Protein 1TWI (pdb70)

Radius of gyration: 49.07 Å; Cα contacts (8 Å, |Δi|>4): 4282; chains: 4; bounding box: 82×166×76 Å

Secondary structure (DSSP, 8-state):
-TT-TTEEEETTEEEETTEEHHHHHHHH-SSEEEEEHHHHHHHHHHHHHHHHHHHHHHS--EEEEEEGGG---HHHHHHHHHTT-EEEE-SHHHHHHHHHTT--GGGEEE--SS--HHHHHHHHHTT-SEEEE-SHHHHHHHHHHHHHHT--EEEEEEEE----TTT-HHHHHHHHHSS-SEESTTSHHHHHHHHHHH-SSEEEEEEE----SSB--SHHHHHHHHHHHHHHHHHHHTT---SEEE----B---SSSSS----HHHHHHHHHHHHHTTTTTS---EEEE--SHHHHGGGEEEEEEEEEEEE-SS-EEEEES--TTT--HHHHH-----EEESB--S-EEEEEEE-SSS-TT-EEEEEEEEE---TT-EEEEE--SSSSGGG-B-TTT-PPPEEEEEETTEEEEEEPPP-HHHHTTTB---GGG-/-TT-TTEEEETTEEEETTEEHHHHHHHH-SSEEEEEHHHHHHHHHHHHHHTHHHHHHHS--EEEEEEGGG---HHHHHHHHHHT-EEEE-SHHHHHHHHHTT--GGGEEE--SS--HHHHHHHHHTT-SEEEE--HHHHHHHHHHHHHHT--EEEEEEEE----TTT-HHHHHHHHHSS-SEESTTSHHHHHHHHHHH-SSEEEEEEE----SSB--SHHHHHHHHHHHHHHHHHHHTT---SEEE----B---SSSSS----HHHHHHHHHHHHHTTTTTS---EEEE--SHHHHGGGEEEEEEEEEEEE-SS-EEEEES--TTT--HHHHH-----EEESB--S-EEEEEEE-SSS-TT-EEEEEEEEE---TT-EEEE-S-SSSSGGG-B-TTT-PPPEEEEEETTEEEEEEPPP-HHHHTTTB---GGG-/-TT-TTEEEETTEEEETTEEHHHHHHHH-SSEEEEEHHHHHHHHHHHHHHHHHHHHHHS--EEEEEEGGG---HHHHHHHHHTT-EEEE-SHHHHHHHHHTT--GGGEEE--SS--HHHHHHHHHTT-SEEEE--HHHHHHHHHHHHHHT--EEEEEEEE----TTT-HHHHHHHHHSS-SEETTTTHHHHHHHHHHH-SSEEEEEEE----SSB--SHHHHHHHHHHHHHHHHHHHTT---SEEE----B---SSSSS----HHHHHHHHHHHHHTTTTTS---EEEE--SHHHHGGGEEEEEEEEEEEE-SS-EEEEES--TTT--HHHHH-----EEESB--S-EEEEEEE-SSS-TT-EEEEEEEEE---TT-EEEEE--SSSSGGG-B-TTT-PPPEEEEEETTEEEEEEPPP-HHHHTTTB---GGG-/-TT-TTEEEETTEEEETTEEHHHHHHHH-SSEEEEEHHHHHHHHHHHHHHHHHHHHHHSS-EEEEEEGGG---HHHHHHHHHTT-EEEE-SHHHHHHHHHTT--GGGEEE--SS--HHHHHHHHHHT-SEEEE--HHHHHHHHHHHHHHT--EEEEEEEE----TTT-HHHHHHHHHSS-SEETTTTHHHHHHHHHHH-SSEEEEEEE----SSB--SHHHHHHHHHHHHHHHHHHHTT---SEEE----B---SSSSS----HHHHHHHHHHHHHTTTTTS---EEEE--SHHHHGGGEEEEEEEEEEEE-SS-EEEEES--TTT--HHHHH-----EEESB--S-EEEEEEE-SSS-TT-EEEEEEEEE---TT-EEEEE--TTTTGGG-B-TTT-PPPEEEEEETTEEEEEEPPP-HHHHTTTB---GGG-

Structure (mmCIF, N/CA/C/O backbone):
data_1TWI
#
_entry.id   1TWI
#
_cell.length_a   70.242
_cell.length_b   147.070
_cell.length_c   89.389
_cell.angle_alpha   90.00
_cell.angle_beta   97.25
_cell.angle_gamma   90.00
#
_symmetry.space_group_name_H-M   'P 1 21 1'
#
loop_
_entity.id
_entity.type
_entity.pdbx_description
1 polymer 'Diaminopimelate decarboxylase'
2 non-polymer "PYRIDOXAL-5'-PHOSPHATE"
3 non-polymer 'MAGNESIUM ION'
4 non-polymer LYSINE
5 water water
#
loop_
_atom_site.group_PDB
_atom_site.id
_atom_site.type_symbol
_atom_site.label_atom_id
_atom_site.label_alt_id
_atom_site.label_comp_id
_atom_site.label_asym_id
_atom_site.label_entity_id
_atom_site.label_seq_id
_atom_site.pdbx_PDB_ins_code
_atom_site.Cartn_x
_atom_site.Cartn_y
_atom_site.Cartn_z
_atom_site.occupancy
_atom_site.B_iso_or_equiv
_atom_site.auth_seq_id
_atom_site.auth_comp_id
_atom_site.auth_asym_id
_atom_site.auth_atom_id
_atom_site.pdbx_PDB_model_num
ATOM 1 N N . MET A 1 1 ? 8.558 -4.559 37.286 1.00 29.99 15 MET A N 1
ATOM 2 C CA . MET A 1 1 ? 9.225 -5.238 38.397 1.00 25.61 15 MET A CA 1
ATOM 3 C C . MET A 1 1 ? 10.405 -6.023 37.894 1.00 22.21 15 MET A C 1
ATOM 4 O O . MET A 1 1 ? 11.206 -6.475 38.691 1.00 20.83 15 MET A O 1
ATOM 9 N N . LEU A 1 2 ? 10.516 -6.176 36.575 1.00 21.05 16 LEU A N 1
ATOM 10 C CA . LEU A 1 2 ? 11.629 -6.959 35.958 1.00 17.79 16 LEU A CA 1
ATOM 11 C C . LEU A 1 2 ? 12.956 -6.421 36.496 1.00 16.74 16 LEU A C 1
ATOM 12 O O . LEU A 1 2 ? 13.234 -5.233 36.297 1.00 14.98 16 LEU A O 1
ATOM 17 N N . GLY A 1 3 ? 13.756 -7.300 37.097 1.00 15.23 17 GLY A N 1
ATOM 18 C CA . GLY A 1 3 ? 15.048 -6.941 37.663 1.00 15.54 17 GLY A CA 1
ATOM 19 C C . GLY A 1 3 ? 14.980 -6.461 39.122 1.00 14.55 17 GLY A C 1
ATOM 20 O O . GLY A 1 3 ? 15.992 -6.476 39.841 1.00 11.73 17 GLY A O 1
ATOM 21 N N . ASN A 1 4 ? 13.793 -6.069 39.592 1.00 12.91 18 ASN A N 1
ATOM 22 C CA . ASN A 1 4 ? 13.700 -5.530 40.976 1.00 13.47 18 ASN A CA 1
ATOM 23 C C . ASN A 1 4 ? 13.131 -6.653 41.815 1.00 12.77 18 ASN A C 1
ATOM 24 O O . ASN A 1 4 ? 11.938 -6.720 42.152 1.00 14.22 18 ASN A O 1
ATOM 29 N N . ASP A 1 5 ? 14.015 -7.574 42.123 1.00 12.03 19 ASP A N 1
ATOM 30 C CA . ASP A 1 5 ? 13.601 -8.803 42.803 1.00 13.74 19 ASP A CA 1
ATOM 31 C C . ASP A 1 5 ? 13.243 -8.744 44.265 1.00 14.44 19 ASP A C 1
ATOM 32 O O . ASP A 1 5 ? 12.651 -9.707 44.811 1.00 13.40 19 ASP A O 1
ATOM 37 N N . THR A 1 6 ? 13.583 -7.636 44.919 1.00 12.99 20 THR A N 1
ATOM 38 C CA . THR A 1 6 ? 13.351 -7.579 46.344 1.00 13.26 20 THR A CA 1
ATOM 39 C C . THR A 1 6 ? 12.395 -6.523 46.785 1.00 13.43 20 THR A C 1
ATOM 40 O O . THR A 1 6 ? 12.326 -6.229 47.999 1.00 14.66 20 THR A O 1
ATOM 44 N N . VAL A 1 7 ? 11.643 -5.954 45.850 1.00 12.26 21 VAL A N 1
ATOM 45 C CA . VAL A 1 7 ? 10.691 -4.917 46.212 1.00 12.36 21 VAL A CA 1
ATOM 46 C C . VAL A 1 7 ? 9.297 -5.420 46.016 1.00 14.21 21 VAL A C 1
ATOM 47 O O . VAL A 1 7 ? 9.088 -6.384 45.289 1.00 14.01 21 VAL A O 1
ATOM 51 N N . GLU A 1 8 ? 8.334 -4.809 46.688 1.00 14.15 22 GLU A N 1
ATOM 52 C CA . GLU A 1 8 ? 6.947 -5.268 46.513 1.00 17.93 22 GLU A CA 1
ATOM 53 C C . GLU A 1 8 ? 5.983 -4.188 46.968 1.00 18.13 22 GLU A C 1
ATOM 54 O O . GLU A 1 8 ? 6.374 -3.194 47.578 1.00 16.62 22 GLU A O 1
ATOM 60 N N . ILE A 1 9 ? 4.711 -4.405 46.673 1.00 19.04 23 ILE A N 1
ATOM 61 C CA . ILE A 1 9 ? 3.678 -3.492 47.123 1.00 22.56 23 ILE A CA 1
ATOM 62 C C . ILE A 1 9 ? 2.982 -4.388 48.141 1.00 24.58 23 ILE A C 1
ATOM 63 O O . ILE A 1 9 ? 2.629 -5.536 47.823 1.00 25.73 23 ILE A O 1
ATOM 68 N N . LYS A 1 10 ? 2.865 -3.924 49.375 1.00 25.45 24 LYS A N 1
ATOM 69 C CA . LYS A 1 10 ? 2.167 -4.691 50.421 1.00 26.93 24 LYS A CA 1
ATOM 70 C C . LYS A 1 10 ? 1.256 -3.693 51.112 1.00 27.04 24 LYS A C 1
ATOM 71 O O . LYS A 1 10 ? 1.685 -2.576 51.481 1.00 25.20 24 LYS A O 1
ATOM 77 N N . ASP A 1 11 ? 0.007 -4.100 51.289 1.00 27.04 25 ASP A N 1
ATOM 78 C CA . ASP A 1 11 ? -0.965 -3.256 51.955 1.00 27.03 25 ASP A CA 1
ATOM 79 C C . ASP A 1 11 ? -0.992 -1.837 51.387 1.00 24.32 25 ASP A C 1
ATOM 80 O O . ASP A 1 11 ? -1.015 -0.873 52.149 1.00 23.51 25 ASP A O 1
ATOM 85 N N . GLY A 1 12 ? -0.979 -1.726 50.057 1.00 21.56 26 GLY A N 1
ATOM 86 C CA . GLY A 1 12 ? -1.060 -0.423 49.417 1.00 19.00 26 GLY A CA 1
ATOM 87 C C . GLY A 1 12 ? 0.154 0.498 49.547 1.00 17.87 26 GLY A C 1
ATOM 88 O O . GLY A 1 12 ? 0.019 1.696 49.287 1.00 17.07 26 GLY A O 1
ATOM 89 N N . ARG A 1 13 ? 1.286 -0.045 49.980 1.00 16.84 27 ARG A N 1
ATOM 90 C CA . ARG A 1 13 ? 2.528 0.714 50.115 1.00 19.13 27 ARG A CA 1
ATOM 91 C C . ARG A 1 13 ? 3.703 -0.009 49.483 1.00 16.23 27 ARG A C 1
ATOM 92 O O . ARG A 1 13 ? 3.716 -1.247 49.353 1.00 17.57 27 ARG A O 1
ATOM 100 N N . PHE A 1 14 ? 4.719 0.768 49.106 1.00 15.80 28 PHE A N 1
ATOM 101 C CA . PHE A 1 14 ? 5.916 0.184 48.486 1.00 13.58 28 PHE A CA 1
ATOM 102 C C . PHE A 1 14 ? 6.933 -0.260 49.544 1.00 12.49 28 PHE A C 1
ATOM 103 O O . PHE A 1 14 ? 7.237 0.485 50.488 1.00 13.60 28 PHE A O 1
ATOM 111 N N . PHE A 1 15 ? 7.502 -1.451 49.353 1.00 12.68 29 PHE A N 1
ATOM 112 C CA . PHE A 1 15 ? 8.522 -2.018 50.262 1.00 12.74 29 PHE A CA 1
ATOM 113 C C . PHE A 1 15 ? 9.823 -2.391 49.538 1.00 13.67 29 PHE A C 1
ATOM 114 O O . PHE A 1 15 ? 9.767 -2.838 48.387 1.00 14.41 29 PHE A O 1
ATOM 122 N N . ILE A 1 16 ? 10.975 -2.233 50.207 1.00 13.49 30 ILE A N 1
ATOM 123 C CA . ILE A 1 16 ? 12.276 -2.634 49.628 1.00 13.09 30 ILE A CA 1
ATOM 124 C C . ILE A 1 16 ? 12.873 -3.532 50.682 1.00 14.31 30 ILE A C 1
ATOM 125 O O . ILE A 1 16 ? 13.086 -3.083 51.822 1.00 14.88 30 ILE A O 1
ATOM 130 N N . ASP A 1 17 ? 13.118 -4.796 50.332 1.00 12.83 31 ASP A N 1
ATOM 131 C CA . ASP A 1 17 ? 13.643 -5.759 51.293 1.00 14.01 31 ASP A CA 1
ATOM 132 C C . ASP A 1 17 ? 12.792 -5.877 52.550 1.00 14.76 31 ASP A C 1
ATOM 133 O O . ASP A 1 17 ? 13.313 -6.158 53.644 1.00 12.94 31 ASP A O 1
ATOM 138 N N . GLY A 1 18 ? 11.486 -5.658 52.400 1.00 13.93 32 GLY A N 1
ATOM 139 C CA . GLY A 1 18 ? 10.641 -5.758 53.576 1.00 17.41 32 GLY A CA 1
ATOM 140 C C . GLY A 1 18 ? 10.520 -4.462 54.389 1.00 16.82 32 GLY A C 1
ATOM 141 O O . GLY A 1 18 ? 9.740 -4.437 55.363 1.00 15.11 32 GLY A O 1
ATOM 142 N N . TYR A 1 19 ? 11.267 -3.410 54.026 1.00 14.22 33 TYR A N 1
ATOM 143 C CA . TYR A 1 19 ? 11.151 -2.144 54.761 1.00 13.40 33 TYR A CA 1
ATOM 144 C C . TYR A 1 19 ? 10.216 -1.160 54.036 1.00 15.21 33 TYR A C 1
ATOM 145 O O . TYR A 1 19 ? 10.325 -0.935 52.839 1.00 13.24 33 TYR A O 1
ATOM 154 N N . ASP A 1 20 ? 9.289 -0.580 54.768 1.00 15.42 34 ASP A N 1
ATOM 155 C CA . ASP A 1 20 ? 8.328 0.393 54.204 1.00 18.71 34 ASP A CA 1
ATOM 156 C C . ASP A 1 20 ? 9.095 1.620 53.616 1.00 17.72 34 ASP A C 1
ATOM 157 O O . ASP A 1 20 ? 9.759 2.339 54.355 1.00 18.28 34 ASP A O 1
ATOM 162 N N . ALA A 1 21 ? 8.987 1.892 52.319 1.00 15.25 35 ALA A N 1
ATOM 163 C CA . ALA A 1 21 ? 9.781 2.977 51.743 1.00 14.27 35 ALA A CA 1
ATOM 164 C C . ALA A 1 21 ? 9.444 4.351 52.262 1.00 14.81 35 ALA A C 1
ATOM 165 O O . ALA A 1 21 ? 10.358 5.184 52.447 1.00 10.83 35 ALA A O 1
ATOM 167 N N . ILE A 1 22 ? 8.147 4.595 52.453 1.00 13.73 36 ILE A N 1
ATOM 168 C CA . ILE A 1 22 ? 7.714 5.894 52.984 1.00 15.63 36 ILE A CA 1
ATOM 169 C C . ILE A 1 22 ? 8.293 6.094 54.386 1.00 15.75 36 ILE A C 1
ATOM 170 O O . ILE A 1 22 ? 8.723 7.201 54.732 1.00 15.49 36 ILE A O 1
ATOM 175 N N . GLU A 1 23 ? 8.303 5.037 55.193 1.00 17.16 37 GLU A N 1
ATOM 176 C CA . GLU A 1 23 ? 8.883 5.140 56.548 1.00 17.55 37 GLU A CA 1
ATOM 177 C C . GLU A 1 23 ? 10.385 5.385 56.464 1.00 17.04 37 GLU A C 1
ATOM 178 O O . GLU A 1 23 ? 10.942 6.055 57.316 1.00 17.11 37 GLU A O 1
ATOM 184 N N . LEU A 1 24 ? 11.039 4.852 55.438 1.00 15.62 38 LEU A N 1
ATOM 185 C CA . LEU A 1 24 ? 12.461 5.107 55.278 1.00 15.23 38 LEU A CA 1
ATOM 186 C C . LEU A 1 24 ? 12.652 6.604 54.988 1.00 15.49 38 LEU A C 1
ATOM 187 O O . LEU A 1 24 ? 13.560 7.269 55.581 1.00 14.29 38 LEU A O 1
ATOM 192 N N . ALA A 1 25 ? 11.799 7.137 54.110 1.00 13.31 39 ALA A N 1
ATOM 193 C CA . ALA A 1 25 ? 11.870 8.562 53.763 1.00 15.86 39 ALA A CA 1
ATOM 194 C C . ALA A 1 25 ? 11.627 9.421 55.011 1.00 16.92 39 ALA A C 1
ATOM 195 O O . ALA A 1 25 ? 12.276 10.474 55.205 1.00 16.16 39 ALA A O 1
ATOM 197 N N . GLU A 1 26 ? 10.717 8.949 55.865 1.00 17.29 40 GLU A N 1
ATOM 198 C CA . GLU A 1 26 ? 10.408 9.655 57.118 1.00 19.34 40 GLU A CA 1
ATOM 199 C C . GLU A 1 26 ? 11.530 9.595 58.171 1.00 18.72 40 GLU A C 1
ATOM 200 O O . GLU A 1 26 ? 11.838 10.583 58.832 1.00 19.46 40 GLU A O 1
ATOM 206 N N . LYS A 1 27 ? 12.142 8.449 58.322 1.00 17.34 41 LYS A N 1
ATOM 207 C CA . LYS A 1 27 ? 13.175 8.353 59.297 1.00 17.30 41 LYS A CA 1
ATOM 208 C C . LYS A 1 27 ? 14.487 9.017 58.854 1.00 17.99 41 LYS A C 1
ATOM 209 O O . LYS A 1 27 ? 15.131 9.724 59.644 1.00 15.70 41 LYS A O 1
ATOM 215 N N . PHE A 1 28 ? 14.855 8.848 57.578 1.00 15.15 42 PHE A N 1
ATOM 216 C CA . PHE A 1 28 ? 16.138 9.368 57.111 1.00 14.84 42 PHE A CA 1
ATOM 217 C C . PHE A 1 28 ? 16.106 10.673 56.303 1.00 14.87 42 PHE A C 1
ATOM 218 O O . PHE A 1 28 ? 17.166 11.241 56.045 1.00 15.60 42 PHE A O 1
ATOM 226 N N . GLY A 1 29 ? 14.921 11.154 55.941 1.00 13.74 43 GLY A N 1
ATOM 227 C CA . GLY A 1 29 ? 14.816 12.381 55.181 1.00 13.84 43 GLY A CA 1
ATOM 228 C C . GLY A 1 29 ? 14.910 12.121 53.691 1.00 14.10 43 GLY A C 1
ATOM 229 O O . GLY A 1 29 ? 15.295 11.024 53.275 1.00 14.68 43 GLY A O 1
ATOM 230 N N . THR A 1 30 ? 14.522 13.094 52.886 1.00 12.42 44 THR A N 1
ATOM 231 C CA . THR A 1 30 ? 14.602 12.972 51.424 1.00 13.20 44 THR A CA 1
ATOM 232 C C . THR A 1 30 ? 15.457 14.165 50.900 1.00 13.02 44 THR A C 1
ATOM 233 O O . THR A 1 30 ? 15.518 15.187 51.560 1.00 13.42 44 THR A O 1
ATOM 237 N N . PRO A 1 31 ? 16.080 14.052 49.701 1.00 12.13 45 PRO A N 1
ATOM 238 C CA . PRO A 1 31 ? 16.081 12.865 48.839 1.00 11.46 45 PRO A CA 1
ATOM 239 C C . PRO A 1 31 ? 16.898 11.758 49.459 1.00 12.63 45 PRO A C 1
ATOM 240 O O . PRO A 1 31 ? 17.824 12.021 50.208 1.00 11.73 45 PRO A O 1
ATOM 244 N N . LEU A 1 32 ? 16.577 10.500 49.161 1.00 11.01 46 LEU A N 1
ATOM 245 C CA . LEU A 1 32 ? 17.310 9.384 49.776 1.00 10.46 46 LEU A CA 1
ATOM 246 C C . LEU A 1 32 ? 17.584 8.215 48.808 1.00 11.42 46 LEU A C 1
ATOM 247 O O . LEU A 1 32 ? 16.658 7.731 48.171 1.00 10.45 46 LEU A O 1
ATOM 252 N N . TYR A 1 33 ? 18.820 7.733 48.749 1.00 11.79 47 TYR A N 1
ATOM 253 C CA . TYR A 1 33 ? 19.139 6.545 47.950 1.00 10.67 47 TYR A CA 1
ATOM 254 C C . TYR A 1 33 ? 18.949 5.356 48.882 1.00 11.79 47 TYR A C 1
ATOM 255 O O . TYR A 1 33 ? 19.383 5.397 50.062 1.00 13.57 47 TYR A O 1
ATOM 264 N N . VAL A 1 34 ? 18.308 4.296 48.391 1.00 10.32 48 VAL A N 1
ATOM 265 C CA . VAL A 1 34 ? 18.160 3.077 49.204 1.00 9.70 48 VAL A CA 1
ATOM 266 C C . VAL A 1 34 ? 18.842 1.979 48.333 1.00 9.80 48 VAL A C 1
ATOM 267 O O . VAL A 1 34 ? 18.474 1.754 47.157 1.00 11.24 48 VAL A O 1
ATOM 271 N N . MET A 1 35 ? 19.796 1.274 48.905 1.00 9.88 49 MET A N 1
ATOM 272 C CA . MET A 1 35 ? 20.483 0.232 48.178 1.00 9.57 49 MET A CA 1
ATOM 273 C C . MET A 1 35 ? 20.080 -1.064 48.819 1.00 8.70 49 MET A C 1
ATOM 274 O O . MET A 1 35 ? 20.239 -1.202 50.039 1.00 8.80 49 MET A O 1
ATOM 279 N N . SER A 1 36 ? 19.597 -2.021 48.018 1.00 8.93 50 SER A N 1
ATOM 280 C CA . SER A 1 36 ? 19.178 -3.349 48.552 1.00 9.88 50 SER A CA 1
ATOM 281 C C . SER A 1 36 ? 20.380 -4.300 48.568 1.00 11.96 50 SER A C 1
ATOM 282 O O . SER A 1 36 ? 20.939 -4.675 47.505 1.00 11.15 50 SER A O 1
ATOM 285 N N . GLU A 1 37 ? 20.789 -4.701 49.769 1.00 11.36 51 GLU A N 1
ATOM 286 C CA . GLU A 1 37 ? 21.916 -5.603 49.885 1.00 10.70 51 GLU A CA 1
ATOM 287 C C . GLU A 1 37 ? 21.574 -6.936 49.237 1.00 11.42 51 GLU A C 1
ATOM 288 O O . GLU A 1 37 ? 22.399 -7.516 48.538 1.00 11.49 51 GLU A O 1
ATOM 294 N N . GLU A 1 38 ? 20.364 -7.445 49.466 1.00 10.76 52 GLU A N 1
ATOM 295 C CA . GLU A 1 38 ? 20.007 -8.739 48.848 1.00 12.54 52 GLU A CA 1
ATOM 296 C C . GLU A 1 38 ? 19.962 -8.631 47.303 1.00 11.45 52 GLU A C 1
ATOM 297 O O . GLU A 1 38 ? 20.335 -9.567 46.604 1.00 12.09 52 GLU A O 1
ATOM 303 N N . GLN A 1 39 ? 19.466 -7.529 46.753 1.00 10.93 53 GLN A N 1
ATOM 304 C CA . GLN A 1 39 ? 19.462 -7.447 45.296 1.00 10.62 53 GLN A CA 1
ATOM 305 C C . GLN A 1 39 ? 20.928 -7.525 44.734 1.00 11.73 53 GLN A C 1
ATOM 306 O O . GLN A 1 39 ? 21.170 -8.113 43.661 1.00 11.81 53 GLN A O 1
ATOM 312 N N . ILE A 1 40 ? 21.892 -6.884 45.415 1.00 9.45 54 ILE A N 1
ATOM 313 C CA . ILE A 1 40 ? 23.280 -6.960 44.956 1.00 10.10 54 ILE A CA 1
ATOM 314 C C . ILE A 1 40 ? 23.755 -8.417 45.037 1.00 11.70 54 ILE A C 1
ATOM 315 O O . ILE A 1 40 ? 24.441 -8.917 44.108 1.00 10.59 54 ILE A O 1
ATOM 320 N N . LYS A 1 41 ? 23.415 -9.118 46.121 1.00 10.76 55 LYS A N 1
ATOM 321 C CA . LYS A 1 41 ? 23.833 -10.531 46.221 1.00 13.45 55 LYS A CA 1
ATOM 322 C C . LYS A 1 41 ? 23.194 -11.338 45.112 1.00 11.50 55 LYS A C 1
ATOM 323 O O . LYS A 1 41 ? 23.844 -12.224 44.520 1.00 11.81 55 LYS A O 1
ATOM 329 N N . ILE A 1 42 ? 21.939 -11.055 44.828 1.00 12.66 56 ILE A N 1
ATOM 330 C CA . ILE A 1 42 ? 21.273 -11.786 43.711 1.00 12.25 56 ILE A CA 1
ATOM 331 C C . ILE A 1 42 ? 21.958 -11.508 42.365 1.00 12.90 56 ILE A C 1
ATOM 332 O O . ILE A 1 42 ? 22.239 -12.442 41.575 1.00 10.41 56 ILE A O 1
ATOM 337 N N . ASN A 1 43 ? 22.250 -10.231 42.098 1.00 12.25 57 ASN A N 1
ATOM 338 C CA . ASN A 1 43 ? 22.877 -9.910 40.801 1.00 11.89 57 ASN A CA 1
ATOM 339 C C . ASN A 1 43 ? 24.257 -10.573 40.677 1.00 11.36 57 ASN A C 1
ATOM 340 O O . ASN A 1 43 ? 24.617 -11.094 39.619 1.00 11.60 57 ASN A O 1
ATOM 345 N N . TYR A 1 44 ? 25.030 -10.543 41.768 1.00 11.14 58 TYR A N 1
ATOM 346 C CA . TYR A 1 44 ? 26.350 -11.120 41.772 1.00 10.83 58 TYR A CA 1
ATOM 347 C C . TYR A 1 44 ? 26.247 -12.638 41.594 1.00 12.03 58 TYR A C 1
ATOM 348 O O . TYR A 1 44 ? 26.979 -13.241 40.813 1.00 11.99 58 TYR A O 1
ATOM 357 N N . ASN A 1 45 ? 25.360 -13.260 42.359 1.00 12.94 59 ASN A N 1
ATOM 358 C CA . ASN A 1 45 ? 25.189 -14.715 42.275 1.00 13.51 59 ASN A CA 1
ATOM 359 C C . ASN A 1 45 ? 24.727 -15.147 40.864 1.00 12.18 59 ASN A C 1
ATOM 360 O O . ASN A 1 45 ? 25.027 -16.264 40.467 1.00 12.49 59 ASN A O 1
ATOM 365 N N . ARG A 1 46 ? 23.984 -14.298 40.142 1.00 11.12 60 ARG A N 1
ATOM 366 C CA . ARG A 1 46 ? 23.589 -14.660 38.790 1.00 12.94 60 ARG A CA 1
ATOM 367 C C . ARG A 1 46 ? 24.835 -14.819 37.886 1.00 13.79 60 ARG A C 1
ATOM 368 O O . ARG A 1 46 ? 24.896 -15.703 36.970 1.00 13.37 60 ARG A O 1
ATOM 376 N N . TYR A 1 47 ? 25.808 -13.929 38.081 1.00 11.28 61 TYR A N 1
ATOM 377 C CA . TYR A 1 47 ? 27.043 -14.080 37.330 1.00 11.01 61 TYR A CA 1
ATOM 378 C C . TYR A 1 47 ? 27.792 -15.337 37.713 1.00 12.33 61 TYR A C 1
ATOM 379 O O . TYR A 1 47 ? 28.265 -16.114 36.836 1.00 11.52 61 TYR A O 1
ATOM 388 N N . ILE A 1 48 ? 27.855 -15.602 39.005 1.00 12.58 62 ILE A N 1
ATOM 389 C CA . ILE A 1 48 ? 28.626 -16.775 39.437 1.00 13.95 62 ILE A CA 1
ATOM 390 C C . ILE A 1 48 ? 27.985 -18.044 38.922 1.00 15.57 62 ILE A C 1
ATOM 391 O O . ILE A 1 48 ? 28.658 -18.930 38.451 1.00 14.43 62 ILE A O 1
ATOM 396 N N . GLU A 1 49 ? 26.669 -18.129 39.043 1.00 16.90 63 GLU A N 1
ATOM 397 C CA . GLU A 1 49 ? 25.971 -19.322 38.612 1.00 19.03 63 GLU A CA 1
ATOM 398 C C . GLU A 1 49 ? 26.069 -19.504 37.085 1.00 19.13 63 GLU A C 1
ATOM 399 O O . GLU A 1 49 ? 26.297 -20.613 36.570 1.00 17.88 63 GLU A O 1
ATOM 405 N N . ALA A 1 50 ? 25.942 -18.395 36.370 1.00 17.46 64 ALA A N 1
ATOM 406 C CA . ALA A 1 50 ? 26.005 -18.460 34.937 1.00 17.98 64 ALA A CA 1
ATOM 407 C C . ALA A 1 50 ? 27.404 -18.804 34.423 1.00 17.87 64 ALA A C 1
ATOM 408 O O . ALA A 1 50 ? 27.535 -19.538 33.436 1.00 16.61 64 ALA A O 1
ATOM 410 N N . PHE A 1 51 ? 28.449 -18.302 35.073 1.00 16.10 65 PHE A N 1
ATOM 411 C CA . PHE A 1 51 ? 29.788 -18.542 34.554 1.00 17.14 65 PHE A CA 1
ATOM 412 C C . PHE A 1 51 ? 30.628 -19.625 35.253 1.00 18.99 65 PHE A C 1
ATOM 413 O O . PHE A 1 51 ? 31.731 -19.862 34.849 1.00 18.35 65 PHE A O 1
ATOM 421 N N . LYS A 1 52 ? 30.113 -20.330 36.262 1.00 20.33 66 LYS A N 1
ATOM 422 C CA . LYS A 1 52 ? 30.955 -21.336 36.920 1.00 19.26 66 LYS A CA 1
ATOM 423 C C . LYS A 1 52 ? 31.339 -22.458 35.956 1.00 18.23 66 LYS A C 1
ATOM 424 O O . LYS A 1 52 ? 32.295 -23.184 36.172 1.00 16.58 66 LYS A O 1
ATOM 430 N N . ARG A 1 53 ? 30.562 -22.617 34.910 1.00 17.25 67 ARG A N 1
ATOM 431 C CA . ARG A 1 53 ? 30.891 -23.589 33.905 1.00 17.97 67 ARG A CA 1
ATOM 432 C C . ARG A 1 53 ? 32.344 -23.360 33.373 1.00 17.34 67 ARG A C 1
ATOM 433 O O . ARG A 1 53 ? 33.054 -24.308 33.004 1.00 17.56 67 ARG A O 1
ATOM 441 N N . TRP A 1 54 ? 32.775 -22.103 33.278 1.00 15.92 68 TRP A N 1
ATOM 442 C CA . TRP A 1 54 ? 34.137 -21.840 32.774 1.00 15.99 68 TRP A CA 1
ATOM 443 C C . TRP A 1 54 ? 35.175 -22.601 33.596 1.00 17.43 68 TRP A C 1
ATOM 444 O O . TRP A 1 54 ? 36.009 -23.344 33.053 1.00 18.21 68 TRP A O 1
ATOM 455 N N . GLU A 1 55 ? 35.135 -22.422 34.912 1.00 19.43 69 GLU A N 1
ATOM 456 C CA . GLU A 1 55 ? 36.093 -23.103 35.810 1.00 21.12 69 GLU A CA 1
ATOM 457 C C . GLU A 1 55 ? 35.883 -24.607 35.764 1.00 20.18 69 GLU A C 1
ATOM 458 O O . GLU A 1 55 ? 36.840 -25.356 35.794 1.00 20.51 69 GLU A O 1
ATOM 464 N N . GLU A 1 56 ? 34.626 -25.035 35.696 1.00 19.99 70 GLU A N 1
ATOM 465 C CA . GLU A 1 56 ? 34.303 -26.461 35.666 1.00 20.72 70 GLU A CA 1
ATOM 466 C C . GLU A 1 56 ? 34.888 -27.161 34.468 1.00 20.46 70 GLU A C 1
ATOM 467 O O . GLU A 1 56 ? 35.415 -28.268 34.569 1.00 19.52 70 GLU A O 1
ATOM 473 N N . GLU A 1 57 ? 34.779 -26.529 33.313 1.00 20.01 71 GLU A N 1
ATOM 474 C CA . GLU A 1 57 ? 35.263 -27.173 32.106 1.00 21.12 71 GLU A CA 1
ATOM 475 C C . GLU A 1 57 ? 36.700 -26.957 31.692 1.00 20.60 71 GLU A C 1
ATOM 476 O O . GLU A 1 57 ? 37.239 -27.802 30.990 1.00 19.03 71 GLU A O 1
ATOM 482 N N . THR A 1 58 ? 37.316 -25.845 32.114 1.00 18.71 72 THR A N 1
ATOM 483 C CA . THR A 1 58 ? 38.693 -25.505 31.719 1.00 18.78 72 THR A CA 1
ATOM 484 C C . THR A 1 58 ? 39.700 -25.615 32.886 1.00 19.17 72 THR A C 1
ATOM 485 O O . THR A 1 58 ? 40.905 -25.613 32.679 1.00 19.66 72 THR A O 1
ATOM 489 N N . GLY A 1 59 ? 39.222 -25.700 34.115 1.00 19.79 73 GLY A N 1
ATOM 490 C CA . GLY A 1 59 ? 40.172 -25.720 35.220 1.00 19.75 73 GLY A CA 1
ATOM 491 C C . GLY A 1 59 ? 40.784 -24.331 35.464 1.00 21.36 73 GLY A C 1
ATOM 492 O O . GLY A 1 59 ? 41.569 -24.150 36.389 1.00 22.94 73 GLY A O 1
ATOM 493 N N . LYS A 1 60 ? 40.433 -23.331 34.662 1.00 20.71 74 LYS A N 1
ATOM 494 C CA . LYS A 1 60 ? 40.997 -21.981 34.881 1.00 20.55 74 LYS A CA 1
ATOM 495 C C . LYS A 1 60 ? 40.134 -21.133 35.814 1.00 20.49 74 LYS A C 1
ATOM 496 O O . LYS A 1 60 ? 39.068 -21.559 36.254 1.00 20.89 74 LYS A O 1
ATOM 502 N N . GLU A 1 61 ? 40.574 -19.938 36.148 1.00 18.90 75 GLU A N 1
ATOM 503 C CA . GLU A 1 61 ? 39.733 -19.153 37.048 1.00 19.82 75 GLU A CA 1
ATOM 504 C C . GLU A 1 61 ? 38.741 -18.235 36.311 1.00 17.53 75 GLU A C 1
ATOM 505 O O . GLU A 1 61 ? 38.965 -17.856 35.161 1.00 17.00 75 GLU A O 1
ATOM 511 N N . PHE A 1 62 ? 37.630 -17.920 36.971 1.00 16.32 76 PHE A N 1
ATOM 512 C CA . PHE A 1 62 ? 36.625 -16.974 36.460 1.00 16.72 76 PHE A CA 1
ATOM 513 C C . PHE A 1 62 ? 36.585 -15.855 37.516 1.00 15.32 76 PHE A C 1
ATOM 514 O O . PHE A 1 62 ? 36.345 -16.129 38.711 1.00 15.03 76 PHE A O 1
ATOM 522 N N . ILE A 1 63 ? 36.796 -14.609 37.090 1.00 12.93 77 ILE A N 1
ATOM 523 C CA . ILE A 1 63 ? 36.844 -13.489 38.048 1.00 13.52 77 ILE A CA 1
ATOM 524 C C . ILE A 1 63 ? 35.895 -12.383 37.673 1.00 13.28 77 ILE A C 1
ATOM 525 O O . ILE A 1 63 ? 35.931 -11.914 36.547 1.00 12.02 77 ILE A O 1
ATOM 530 N N . VAL A 1 64 ? 35.069 -11.952 38.615 1.00 13.17 78 VAL A N 1
ATOM 531 C CA . VAL A 1 64 ? 34.189 -10.817 38.353 1.00 12.08 78 VAL A CA 1
ATOM 532 C C . VAL A 1 64 ? 34.950 -9.582 38.883 1.00 14.32 78 VAL A C 1
ATOM 533 O O . VAL A 1 64 ? 35.202 -9.451 40.094 1.00 13.46 78 VAL A O 1
ATOM 537 N N . ALA A 1 65 ? 35.370 -8.699 37.995 1.00 14.24 79 ALA A N 1
ATOM 538 C CA . ALA A 1 65 ? 36.046 -7.488 38.466 1.00 13.49 79 ALA A CA 1
ATOM 539 C C . ALA A 1 65 ? 35.012 -6.364 38.395 1.00 11.94 79 ALA A C 1
ATOM 540 O O . ALA A 1 65 ? 34.835 -5.693 37.340 1.00 12.06 79 ALA A O 1
ATOM 542 N N . TYR A 1 66 ? 34.326 -6.155 39.518 1.00 9.90 80 TYR A N 1
ATOM 543 C CA . TYR A 1 66 ? 33.271 -5.133 39.565 1.00 11.44 80 TYR A CA 1
ATOM 544 C C . TYR A 1 66 ? 33.771 -3.758 39.146 1.00 11.03 80 TYR A C 1
ATOM 545 O O . TYR A 1 66 ? 34.777 -3.296 39.634 1.00 9.37 80 TYR A O 1
ATOM 554 N N . ALA A 1 67 ? 33.082 -3.112 38.216 1.00 8.73 81 ALA A N 1
ATOM 555 C CA . ALA A 1 67 ? 33.553 -1.813 37.776 1.00 10.89 81 ALA A CA 1
ATOM 556 C C . ALA A 1 67 ? 33.175 -0.720 38.800 1.00 10.52 81 ALA A C 1
ATOM 557 O O . ALA A 1 67 ? 31.988 -0.283 38.870 1.00 10.34 81 ALA A O 1
ATOM 559 N N . TYR A 1 68 ? 34.169 -0.307 39.585 1.00 8.98 82 TYR A N 1
ATOM 560 C CA . TYR A 1 68 ? 33.977 0.695 40.627 1.00 7.73 82 TYR A CA 1
ATOM 561 C C . TYR A 1 68 ? 33.368 1.973 40.145 1.00 7.41 82 TYR A C 1
ATOM 562 O O . TYR A 1 68 ? 32.660 2.635 40.900 1.00 7.48 82 TYR A O 1
ATOM 571 N N . LYS A 1 69 ? 33.568 2.306 38.879 1.00 8.34 83 LYS A N 1
ATOM 572 C CA . LYS A 1 69 ? 33.049 3.604 38.412 1.00 9.69 83 LYS A CA 1
ATOM 573 C C . LYS A 1 69 ? 31.537 3.657 38.548 1.00 10.16 83 LYS A C 1
ATOM 574 O O . LYS A 1 69 ? 30.966 4.743 38.593 1.00 8.85 83 LYS A O 1
ATOM 580 N N . ALA A 1 70 ? 30.891 2.485 38.610 1.00 8.61 84 ALA A N 1
ATOM 581 C CA . ALA A 1 70 ? 29.420 2.441 38.753 1.00 8.10 84 ALA A CA 1
ATOM 582 C C . ALA A 1 70 ? 28.890 2.852 40.134 1.00 8.85 84 ALA A C 1
ATOM 583 O O . ALA A 1 70 ? 27.791 3.418 40.250 1.00 8.87 84 ALA A O 1
ATOM 585 N N . ASN A 1 71 ? 29.695 2.639 41.165 1.00 7.95 85 ASN A N 1
ATOM 586 C CA . ASN A 1 71 ? 29.290 2.964 42.550 1.00 8.26 85 ASN A CA 1
ATOM 587 C C . ASN A 1 71 ? 30.445 2.464 43.424 1.00 9.30 85 ASN A C 1
ATOM 588 O O . ASN A 1 71 ? 30.647 1.238 43.548 1.00 10.34 85 ASN A O 1
ATOM 593 N N . ALA A 1 72 ? 31.216 3.383 43.995 1.00 10.36 86 ALA A N 1
ATOM 594 C CA . ALA A 1 72 ? 32.343 3.013 44.858 1.00 10.30 86 ALA A CA 1
ATOM 595 C C . ALA A 1 72 ? 32.108 3.398 46.322 1.00 10.12 86 ALA A C 1
ATOM 596 O O . ALA A 1 72 ? 33.070 3.625 47.065 1.00 8.83 86 ALA A O 1
ATOM 598 N N . ASN A 1 73 ? 30.842 3.470 46.737 1.00 10.36 87 ASN A N 1
ATOM 599 C CA . ASN A 1 73 ? 30.534 3.768 48.129 1.00 10.14 87 ASN A CA 1
ATOM 600 C C . ASN A 1 73 ? 31.208 2.647 48.978 1.00 10.74 87 ASN A C 1
ATOM 601 O O . ASN A 1 73 ? 31.091 1.435 48.663 1.00 10.98 87 ASN A O 1
ATOM 606 N N . LEU A 1 74 ? 31.898 3.032 50.065 1.00 10.18 88 LEU A N 1
ATOM 607 C CA . LEU A 1 74 ? 32.682 2.058 50.827 1.00 11.47 88 LEU A CA 1
ATOM 608 C C . LEU A 1 74 ? 31.900 0.876 51.366 1.00 11.13 88 LEU A C 1
ATOM 609 O O . LEU A 1 74 ? 32.425 -0.240 51.445 1.00 10.44 88 LEU A O 1
ATOM 614 N N . ALA A 1 75 ? 30.645 1.083 51.731 1.00 10.86 89 ALA A N 1
ATOM 615 C CA . ALA A 1 75 ? 29.888 -0.091 52.228 1.00 10.79 89 ALA A CA 1
ATOM 616 C C . ALA A 1 75 ? 29.591 -1.050 51.051 1.00 11.03 89 ALA A C 1
ATOM 617 O O . ALA A 1 75 ? 29.649 -2.285 51.209 1.00 11.08 89 ALA A O 1
ATOM 619 N N . ILE A 1 76 ? 29.254 -0.475 49.895 1.00 9.19 90 ILE A N 1
ATOM 620 C CA . ILE A 1 76 ? 28.910 -1.305 48.718 1.00 10.26 90 ILE A CA 1
ATOM 621 C C . ILE A 1 76 ? 30.131 -2.113 48.266 1.00 9.90 90 ILE A C 1
ATOM 622 O O . ILE A 1 76 ? 30.015 -3.299 47.956 1.00 10.80 90 ILE A O 1
ATOM 627 N N . THR A 1 77 ? 31.308 -1.466 48.208 1.00 9.63 91 THR A N 1
ATOM 628 C CA . THR A 1 77 ? 32.517 -2.158 47.793 1.00 8.17 91 THR A CA 1
ATOM 629 C C . THR A 1 77 ? 32.940 -3.190 48.856 1.00 9.45 91 THR A C 1
ATOM 630 O O . THR A 1 77 ? 33.433 -4.272 48.514 1.00 10.61 91 THR A O 1
ATOM 634 N N . ARG A 1 78 ? 32.728 -2.898 50.140 1.00 9.77 92 ARG A N 1
ATOM 635 C CA . ARG A 1 78 ? 33.078 -3.906 51.143 1.00 10.67 92 ARG A CA 1
ATOM 636 C C . ARG A 1 78 ? 32.138 -5.097 51.028 1.00 10.72 92 ARG A C 1
ATOM 637 O O . ARG A 1 78 ? 32.569 -6.235 51.217 1.00 11.36 92 ARG A O 1
ATOM 645 N N . LEU A 1 79 ? 30.864 -4.828 50.725 1.00 11.13 93 LEU A N 1
ATOM 646 C CA . LEU A 1 79 ? 29.887 -5.918 50.544 1.00 10.71 93 LEU A CA 1
ATOM 647 C C . LEU A 1 79 ? 30.387 -6.792 49.409 1.00 11.62 93 LEU A C 1
ATOM 648 O O . LEU A 1 79 ? 30.526 -8.028 49.552 1.00 10.70 93 LEU A O 1
ATOM 653 N N . LEU A 1 80 ? 30.635 -6.159 48.243 1.00 9.47 94 LEU A N 1
ATOM 654 C CA . LEU A 1 80 ? 31.102 -6.913 47.096 1.00 10.54 94 LEU A CA 1
ATOM 655 C C . LEU A 1 80 ? 32.415 -7.674 47.380 1.00 10.37 94 LEU A C 1
ATOM 656 O O . LEU A 1 80 ? 32.526 -8.844 46.999 1.00 10.57 94 LEU A O 1
ATOM 661 N N . ALA A 1 81 ? 33.360 -7.064 48.113 1.00 10.59 95 ALA A N 1
ATOM 662 C CA . ALA A 1 81 ? 34.610 -7.763 48.439 1.00 10.76 95 ALA A CA 1
ATOM 663 C C . ALA A 1 81 ? 34.291 -9.039 49.286 1.00 13.42 95 ALA A C 1
ATOM 664 O O . ALA A 1 81 ? 34.856 -10.127 49.050 1.00 13.49 95 ALA A O 1
ATOM 666 N N . LYS A 1 82 ? 33.438 -8.874 50.280 1.00 11.80 96 LYS A N 1
ATOM 667 C CA . LYS A 1 82 ? 33.078 -9.993 51.123 1.00 14.30 96 LYS A CA 1
ATOM 668 C C . LYS A 1 82 ? 32.392 -11.119 50.351 1.00 13.79 96 LYS A C 1
ATOM 669 O O . LYS A 1 82 ? 32.490 -12.269 50.759 1.00 13.56 96 LYS A O 1
ATOM 675 N N . LEU A 1 83 ? 31.733 -10.807 49.244 1.00 13.38 97 LEU A N 1
ATOM 676 C CA . LEU A 1 83 ? 31.131 -11.855 48.430 1.00 14.07 97 LEU A CA 1
ATOM 677 C C . LEU A 1 83 ? 32.162 -12.629 47.572 1.00 14.30 97 LEU A C 1
ATOM 678 O O . LEU A 1 83 ? 31.815 -13.645 46.961 1.00 13.61 97 LEU A O 1
ATOM 683 N N . GLY A 1 84 ? 33.414 -12.176 47.551 1.00 13.98 98 GLY A N 1
ATOM 684 C CA . GLY A 1 84 ? 34.454 -12.829 46.754 1.00 14.41 98 GLY A CA 1
ATOM 685 C C . GLY A 1 84 ? 34.711 -12.141 45.412 1.00 14.47 98 GLY A C 1
ATOM 686 O O . GLY A 1 84 ? 35.479 -12.602 44.546 1.00 13.51 98 GLY A O 1
ATOM 687 N N . CYS A 1 85 ? 34.058 -11.003 45.237 1.00 13.15 99 CYS A N 1
ATOM 688 C CA . CYS A 1 85 ? 34.172 -10.255 43.994 1.00 13.53 99 CYS A CA 1
ATOM 689 C C . CYS A 1 85 ? 35.509 -9.501 43.846 1.00 13.41 99 CYS A C 1
ATOM 690 O O . CYS A 1 85 ? 36.123 -9.115 44.859 1.00 12.95 99 CYS A O 1
ATOM 693 N N . GLY A 1 86 ? 35.975 -9.335 42.601 1.00 13.16 100 GLY A N 1
ATOM 694 C CA . GLY A 1 86 ? 37.197 -8.560 42.336 1.00 12.09 100 GLY A CA 1
ATOM 695 C C . GLY A 1 86 ? 36.826 -7.108 42.040 1.00 11.35 100 GLY A C 1
ATOM 696 O O . GLY A 1 86 ? 35.687 -6.696 42.297 1.00 11.28 100 GLY A O 1
ATOM 697 N N . ALA A 1 87 ? 37.765 -6.338 41.471 1.00 10.80 101 ALA A N 1
ATOM 698 C CA . ALA A 1 87 ? 37.519 -4.927 41.166 1.00 11.03 101 ALA A CA 1
ATOM 699 C C . ALA A 1 87 ? 38.196 -4.455 39.903 1.00 10.48 101 ALA A C 1
ATOM 700 O O . ALA A 1 87 ? 39.360 -4.754 39.679 1.00 10.42 101 ALA A O 1
ATOM 702 N N . ASP A 1 88 ? 37.446 -3.726 39.093 1.00 9.78 102 ASP A N 1
ATOM 703 C CA . ASP A 1 88 ? 37.972 -3.047 37.890 1.00 10.58 102 ASP A CA 1
ATOM 704 C C . ASP A 1 88 ? 38.082 -1.556 38.378 1.00 10.41 102 ASP A C 1
ATOM 705 O O . ASP A 1 88 ? 37.072 -0.913 38.563 1.00 10.07 102 ASP A O 1
ATOM 710 N N . VAL A 1 89 ? 39.291 -1.030 38.599 1.00 10.87 103 VAL A N 1
ATOM 711 C CA . VAL A 1 89 ? 39.446 0.348 39.069 1.00 9.53 103 VAL A CA 1
ATOM 712 C C . VAL A 1 89 ? 40.011 1.192 37.940 1.00 10.82 103 VAL A C 1
ATOM 713 O O . VAL A 1 89 ? 40.777 0.684 37.114 1.00 11.61 103 VAL A O 1
ATOM 717 N N . VAL A 1 90 ? 39.647 2.475 37.877 1.00 13.22 104 VAL A N 1
ATOM 718 C CA . VAL A 1 90 ? 40.116 3.317 36.759 1.00 11.46 104 VAL A CA 1
ATOM 719 C C . VAL A 1 90 ? 40.889 4.546 37.221 1.00 11.94 104 VAL A C 1
ATOM 720 O O . VAL A 1 90 ? 41.216 5.433 36.435 1.00 10.56 104 VAL A O 1
ATOM 724 N N . SER A 1 91 ? 41.205 4.573 38.516 1.00 11.62 105 SER A N 1
ATOM 725 C CA . SER A 1 91 ? 41.956 5.698 39.092 1.00 10.53 105 SER A CA 1
ATOM 726 C C . SER A 1 91 ? 42.629 5.297 40.420 1.00 10.93 105 SER A C 1
ATOM 727 O O . SER A 1 91 ? 42.239 4.302 41.066 1.00 8.32 105 SER A O 1
ATOM 730 N N . GLY A 1 92 ? 43.606 6.096 40.849 1.00 10.18 106 GLY A N 1
ATOM 731 C CA . GLY A 1 92 ? 44.216 5.832 42.145 1.00 11.24 106 GLY A CA 1
ATOM 732 C C . GLY A 1 92 ? 43.149 5.856 43.266 1.00 11.15 106 GLY A C 1
ATOM 733 O O . GLY A 1 92 ? 43.279 5.121 44.226 1.00 12.29 106 GLY A O 1
ATOM 734 N N . GLY A 1 93 ? 42.121 6.700 43.147 1.00 10.68 107 GLY A N 1
ATOM 735 C CA . GLY A 1 93 ? 41.082 6.783 44.159 1.00 10.18 107 GLY A CA 1
ATOM 736 C C . GLY A 1 93 ? 40.308 5.459 44.251 1.00 10.06 107 GLY A C 1
ATOM 737 O O . GLY A 1 93 ? 40.043 4.971 45.363 1.00 9.39 107 GLY A O 1
ATOM 738 N N . GLU A 1 94 ? 39.946 4.884 43.102 1.00 8.30 108 GLU A N 1
ATOM 739 C CA . GLU A 1 94 ? 39.244 3.613 43.131 1.00 9.14 108 GLU A CA 1
ATOM 740 C C . GLU A 1 94 ? 40.162 2.512 43.616 1.00 9.17 108 GLU A C 1
ATOM 741 O O . GLU A 1 94 ? 39.700 1.640 44.350 1.00 9.61 108 GLU A O 1
ATOM 747 N N . LEU A 1 95 ? 41.457 2.571 43.281 1.00 7.36 109 LEU A N 1
ATOM 748 C CA . LEU A 1 95 ? 42.368 1.503 43.717 1.00 8.56 109 LEU A CA 1
ATOM 749 C C . LEU A 1 95 ? 42.477 1.587 45.278 1.00 8.92 109 LEU A C 1
ATOM 750 O O . LEU A 1 95 ? 42.476 0.568 46.022 1.00 11.16 109 LEU A O 1
ATOM 755 N N . TYR A 1 96 ? 42.580 2.814 45.765 1.00 8.97 110 TYR A N 1
ATOM 756 C CA . TYR A 1 96 ? 42.659 3.062 47.216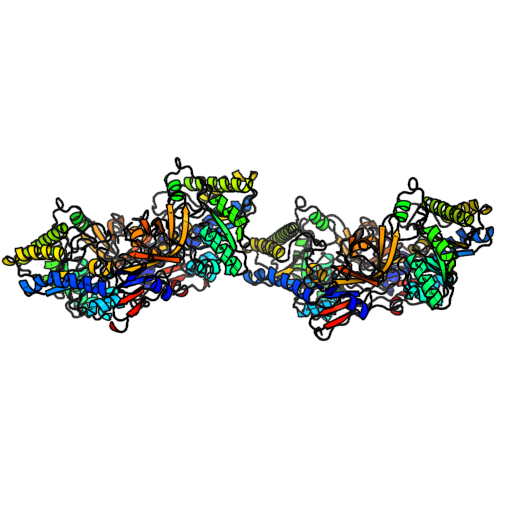 1.00 9.79 110 TYR A CA 1
ATOM 757 C C . TYR A 1 96 ? 41.408 2.454 47.877 1.00 10.16 110 TYR A C 1
ATOM 758 O O . TYR A 1 96 ? 41.480 1.735 48.876 1.00 11.13 110 TYR A O 1
ATOM 767 N N . ILE A 1 97 ? 40.231 2.781 47.353 1.00 10.72 111 ILE A N 1
ATOM 768 C CA . ILE A 1 97 ? 39.009 2.216 47.923 1.00 11.15 111 ILE A CA 1
ATOM 769 C C . ILE A 1 97 ? 38.991 0.656 47.823 1.00 11.56 111 ILE A C 1
ATOM 770 O O . ILE A 1 97 ? 38.558 -0.020 48.783 1.00 12.15 111 ILE A O 1
ATOM 775 N N . ALA A 1 98 ? 39.429 0.080 46.700 1.00 10.63 112 ALA A N 1
ATOM 776 C CA . ALA A 1 98 ? 39.430 -1.390 46.587 1.00 10.45 112 ALA A CA 1
ATOM 777 C C . ALA A 1 98 ? 40.300 -2.021 47.661 1.00 12.62 112 ALA A C 1
ATOM 778 O O . ALA A 1 98 ? 39.902 -3.029 48.279 1.00 12.70 112 ALA A O 1
ATOM 780 N N . LYS A 1 99 ? 41.496 -1.444 47.870 1.00 13.02 113 LYS A N 1
ATOM 781 C CA . LYS A 1 99 ? 42.406 -1.982 48.888 1.00 13.02 113 LYS A CA 1
ATOM 782 C C . LYS A 1 99 ? 41.810 -1.760 50.270 1.00 12.89 113 LYS A C 1
ATOM 783 O O . LYS A 1 99 ? 41.875 -2.670 51.078 1.00 13.64 113 LYS A O 1
ATOM 789 N N . LEU A 1 100 ? 41.232 -0.582 50.557 1.00 12.89 114 LEU A N 1
ATOM 790 C CA . LEU A 1 100 ? 40.616 -0.402 51.867 1.00 14.82 114 LEU A CA 1
ATOM 791 C C . LEU A 1 100 ? 39.362 -1.309 51.995 1.00 15.30 114 LEU A C 1
ATOM 792 O O . LEU A 1 100 ? 38.866 -1.546 53.088 1.00 16.23 114 LEU A O 1
ATOM 797 N N . SER A 1 101 ? 38.870 -1.843 50.890 1.00 15.20 115 SER A N 1
ATOM 798 C CA . SER A 1 101 ? 37.666 -2.695 50.997 1.00 14.32 115 SER A CA 1
ATOM 799 C C . SER A 1 101 ? 38.073 -4.167 51.150 1.00 14.44 115 SER A C 1
ATOM 800 O O . SER A 1 101 ? 37.215 -5.048 51.212 1.00 14.71 115 SER A O 1
ATOM 803 N N . ASN A 1 102 ? 39.379 -4.400 51.159 1.00 15.61 116 ASN A N 1
ATOM 804 C CA . ASN A 1 102 ? 39.961 -5.716 51.286 1.00 17.44 116 ASN A CA 1
ATOM 805 C C . ASN A 1 102 ? 39.824 -6.648 50.077 1.00 16.41 116 ASN A C 1
ATOM 806 O O . ASN A 1 102 ? 39.801 -7.889 50.244 1.00 15.96 116 ASN A O 1
ATOM 811 N N . VAL A 1 103 ? 39.678 -6.071 48.890 1.00 14.35 117 VAL A N 1
ATOM 812 C CA . VAL A 1 103 ? 39.642 -6.867 47.654 1.00 11.39 117 VAL A CA 1
ATOM 813 C C . VAL A 1 103 ? 41.077 -7.391 47.463 1.00 13.08 117 VAL A C 1
ATOM 814 O O . VAL A 1 103 ? 42.036 -6.633 47.504 1.00 13.00 117 VAL A O 1
ATOM 818 N N . PRO A 1 104 ? 41.249 -8.705 47.313 1.00 13.28 118 PRO A N 1
ATOM 819 C CA . PRO A 1 104 ? 42.579 -9.314 47.104 1.00 14.17 118 PRO A CA 1
ATOM 820 C C . PRO A 1 104 ? 43.273 -8.667 45.855 1.00 13.79 118 PRO A C 1
ATOM 821 O O . PRO A 1 104 ? 42.645 -8.457 44.797 1.00 12.31 118 PRO A O 1
ATOM 825 N N . SER A 1 105 ? 44.551 -8.360 45.960 1.00 12.89 119 SER A N 1
ATOM 826 C CA . SER A 1 105 ? 45.251 -7.755 44.862 1.00 14.27 119 SER A CA 1
ATOM 827 C C . SER A 1 105 ? 45.209 -8.570 43.567 1.00 14.48 119 SER A C 1
ATOM 828 O O . SER A 1 105 ? 45.161 -8.009 42.496 1.00 14.21 119 SER A O 1
ATOM 831 N N . LYS A 1 106 ? 45.190 -9.889 43.656 1.00 13.94 120 LYS A N 1
ATOM 832 C CA . LYS A 1 106 ? 45.142 -10.668 42.439 1.00 16.31 120 LYS A CA 1
ATOM 833 C C . LYS A 1 106 ? 43.783 -10.625 41.783 1.00 14.88 120 LYS A C 1
ATOM 834 O O . LYS A 1 106 ? 43.608 -11.300 40.784 1.00 14.96 120 LYS A O 1
ATOM 840 N N . LYS A 1 107 ? 42.810 -9.919 42.370 1.00 14.31 121 LYS A N 1
ATOM 841 C CA . LYS A 1 107 ? 41.502 -9.781 41.720 1.00 13.51 121 LYS A CA 1
ATOM 842 C C . LYS A 1 107 ? 41.284 -8.308 41.357 1.00 11.50 121 LYS A C 1
ATOM 843 O O . LYS A 1 107 ? 40.161 -7.872 41.194 1.00 11.01 121 LYS A O 1
ATOM 849 N N . ILE A 1 108 ? 42.362 -7.547 41.269 1.00 9.92 122 ILE A N 1
ATOM 850 C CA . ILE A 1 108 ? 42.227 -6.135 40.902 1.00 8.59 122 ILE A CA 1
ATOM 851 C C . ILE A 1 108 ? 42.878 -5.863 39.544 1.00 9.52 122 ILE A C 1
ATOM 852 O O . ILE A 1 108 ? 44.062 -6.201 39.363 1.00 9.41 122 ILE A O 1
ATOM 857 N N . VAL A 1 109 ? 42.116 -5.271 38.606 1.00 9.30 123 VAL A N 1
ATOM 858 C CA . VAL A 1 109 ? 42.700 -4.878 37.307 1.00 9.34 123 VAL A CA 1
ATOM 859 C C . VAL A 1 109 ? 42.504 -3.365 37.225 1.00 9.15 123 VAL A C 1
ATOM 860 O O . VAL A 1 109 ? 41.511 -2.808 37.714 1.00 9.55 123 VAL A O 1
ATOM 864 N N . PHE A 1 110 ? 43.478 -2.709 36.620 1.00 8.89 124 PHE A N 1
ATOM 865 C CA . PHE A 1 110 ? 43.486 -1.232 36.527 1.00 10.82 124 PHE A CA 1
ATOM 866 C C . PHE A 1 110 ? 43.334 -0.774 35.061 1.00 10.03 124 PHE A C 1
ATOM 867 O O . PHE A 1 110 ? 44.199 -1.039 34.230 1.00 10.99 124 PHE A O 1
ATOM 875 N N . ASN A 1 111 ? 42.205 -0.156 34.736 1.00 11.36 125 ASN A N 1
ATOM 876 C CA . ASN A 1 111 ? 41.926 0.382 33.387 1.00 11.31 125 ASN A CA 1
ATOM 877 C C . ASN A 1 111 ? 42.136 1.878 33.394 1.00 10.99 125 ASN A C 1
ATOM 878 O O . ASN A 1 111 ? 42.125 2.504 34.457 1.00 10.07 125 ASN A O 1
ATOM 883 N N . GLY A 1 112 ? 42.321 2.449 32.211 1.00 10.96 126 GLY A N 1
ATOM 884 C CA . GLY A 1 112 ? 42.395 3.897 32.123 1.00 11.16 126 GLY A CA 1
ATOM 885 C C . GLY A 1 112 ? 43.310 4.355 31.034 1.00 10.50 126 GLY A C 1
ATOM 886 O O . GLY A 1 112 ? 44.360 3.761 30.879 1.00 12.89 126 GLY A O 1
ATOM 887 N N . ASN A 1 113 ? 42.944 5.410 30.314 1.00 11.58 127 ASN A N 1
ATOM 888 C CA . ASN A 1 113 ? 43.761 5.922 29.223 1.00 12.10 127 ASN A CA 1
ATOM 889 C C . ASN A 1 113 ? 44.721 7.043 29.637 1.00 12.98 127 ASN A C 1
ATOM 890 O O . ASN A 1 113 ? 45.466 7.554 28.800 1.00 12.74 127 ASN A O 1
ATOM 895 N N . CYS A 1 114 ? 44.722 7.460 30.907 1.00 12.05 128 CYS A N 1
ATOM 896 C CA . CYS A 1 114 ? 45.696 8.492 31.298 1.00 12.89 128 CYS A CA 1
ATOM 897 C C . CYS A 1 114 ? 46.229 8.174 32.678 1.00 13.15 128 CYS A C 1
ATOM 898 O O . CYS A 1 114 ? 46.102 8.951 33.599 1.00 11.61 128 CYS A O 1
ATOM 901 N N . LYS A 1 115 ? 46.862 7.020 32.792 1.00 12.64 129 LYS A N 1
ATOM 902 C CA . LYS A 1 115 ? 47.393 6.601 34.061 1.00 13.16 129 LYS A CA 1
ATOM 903 C C . LYS A 1 115 ? 48.633 7.444 34.346 1.00 13.13 129 LYS A C 1
ATOM 904 O O . LYS A 1 115 ? 49.503 7.571 33.519 1.00 14.37 129 LYS A O 1
ATOM 910 N N . THR A 1 116 ? 48.707 8.006 35.526 1.00 13.51 130 THR A N 1
ATOM 911 C CA . THR A 1 116 ? 49.844 8.842 35.880 1.00 13.92 130 THR A CA 1
ATOM 912 C C . THR A 1 116 ? 50.898 8.021 36.580 1.00 12.99 130 THR A C 1
ATOM 913 O O . THR A 1 116 ? 50.652 6.929 37.122 1.00 14.07 130 THR A O 1
ATOM 917 N N . LYS A 1 117 ? 52.082 8.594 36.662 1.00 13.39 131 LYS A N 1
ATOM 918 C CA . LYS A 1 117 ? 53.158 7.885 37.312 1.00 14.01 131 LYS A CA 1
ATOM 919 C C . LYS A 1 117 ? 52.786 7.551 38.754 1.00 14.79 131 LYS A C 1
ATOM 920 O O . LYS A 1 117 ? 53.089 6.464 39.252 1.00 12.59 131 LYS A O 1
ATOM 926 N N . GLU A 1 118 ? 52.165 8.500 39.453 1.00 14.84 132 GLU A N 1
ATOM 927 C CA . GLU A 1 118 ? 51.785 8.204 40.839 1.00 15.45 132 GLU A CA 1
ATOM 928 C C . GLU A 1 118 ? 50.814 7.009 40.938 1.00 13.48 132 GLU A C 1
ATOM 929 O O . GLU A 1 118 ? 50.888 6.212 41.863 1.00 11.75 132 GLU A O 1
ATOM 935 N N . GLU A 1 119 ? 49.874 6.920 40.000 1.00 13.63 133 GLU A N 1
ATOM 936 C CA . GLU A 1 119 ? 48.908 5.813 40.006 1.00 12.36 133 GLU A CA 1
ATOM 937 C C . GLU A 1 119 ? 49.609 4.502 39.699 1.00 12.67 133 GLU A C 1
ATOM 938 O O . GLU A 1 119 ? 49.249 3.437 40.224 1.00 13.17 133 GLU A O 1
ATOM 944 N N . ILE A 1 120 ? 50.575 4.557 38.795 1.00 11.90 134 ILE A N 1
ATOM 945 C CA . ILE A 1 120 ? 51.311 3.325 38.459 1.00 13.28 134 ILE A CA 1
ATOM 946 C C . ILE A 1 120 ? 52.137 2.848 39.697 1.00 13.18 134 ILE A C 1
ATOM 947 O O . ILE A 1 120 ? 52.176 1.649 39.997 1.00 12.03 134 ILE A O 1
ATOM 952 N N . ILE A 1 121 ? 52.744 3.799 40.429 1.00 12.53 135 ILE A N 1
ATOM 953 C CA . ILE A 1 121 ? 53.535 3.439 41.619 1.00 11.89 135 ILE A CA 1
ATOM 954 C C . ILE A 1 121 ? 52.589 2.745 42.561 1.00 11.79 135 ILE A C 1
ATOM 955 O O . ILE A 1 121 ? 52.928 1.697 43.158 1.00 13.95 135 ILE A O 1
ATOM 960 N N . MET A 1 122 ? 51.387 3.292 42.699 1.00 11.91 136 MET A N 1
ATOM 961 C CA . MET A 1 122 ? 50.423 2.713 43.616 1.00 12.49 136 MET A CA 1
ATOM 962 C C . MET A 1 122 ? 50.023 1.306 43.242 1.00 12.70 136 MET A C 1
ATOM 963 O O . MET A 1 122 ? 49.943 0.436 44.123 1.00 12.79 136 MET A O 1
ATOM 968 N N . GLY A 1 123 ? 49.744 1.079 41.951 1.00 11.59 137 GLY A N 1
ATOM 969 C CA . GLY A 1 123 ? 49.365 -0.269 41.531 1.00 11.41 137 GLY A CA 1
ATOM 970 C C . GLY A 1 123 ? 50.518 -1.263 41.704 1.00 11.01 137 GLY A C 1
ATOM 971 O O . GLY A 1 123 ? 50.293 -2.446 42.024 1.00 12.68 137 GLY A O 1
ATOM 972 N N . ILE A 1 124 ? 51.749 -0.811 41.467 1.00 12.42 138 ILE A N 1
ATOM 973 C CA . ILE A 1 124 ? 52.879 -1.723 41.594 1.00 13.18 138 ILE A CA 1
ATOM 974 C C . ILE A 1 124 ? 53.079 -2.072 43.059 1.00 13.63 138 ILE A C 1
ATOM 975 O O . ILE A 1 124 ? 53.241 -3.250 43.404 1.00 13.53 138 ILE A O 1
ATOM 980 N N . GLU A 1 125 ? 53.014 -1.078 43.928 1.00 14.93 139 GLU A N 1
ATOM 981 C CA . GLU A 1 125 ? 53.164 -1.321 45.376 1.00 17.34 139 GLU A CA 1
ATOM 982 C C . GLU A 1 125 ? 52.030 -2.243 45.912 1.00 18.79 139 GLU A C 1
ATOM 983 O O . GLU A 1 125 ? 52.243 -3.067 46.816 1.00 18.94 139 GLU A O 1
ATOM 989 N N . ALA A 1 126 ? 50.831 -2.107 45.359 1.00 18.72 140 ALA A N 1
ATOM 990 C CA . ALA A 1 126 ? 49.711 -2.953 45.785 1.00 19.24 140 ALA A CA 1
ATOM 991 C C . ALA A 1 126 ? 49.719 -4.304 45.074 1.00 20.51 140 ALA A C 1
ATOM 992 O O . ALA A 1 126 ? 48.868 -5.139 45.370 1.00 21.87 140 ALA A O 1
ATOM 994 N N . ASN A 1 127 ? 50.627 -4.492 44.124 1.00 20.33 141 ASN A N 1
ATOM 995 C CA . ASN A 1 127 ? 50.786 -5.755 43.362 1.00 21.26 141 ASN A CA 1
ATOM 996 C C . ASN A 1 127 ? 49.455 -6.242 42.747 1.00 20.00 141 ASN A C 1
ATOM 997 O O . ASN A 1 127 ? 49.034 -7.420 42.915 1.00 18.45 141 ASN A O 1
ATOM 1002 N N . ILE A 1 128 ? 48.795 -5.329 42.033 1.00 17.08 142 ILE A N 1
ATOM 1003 C CA . ILE A 1 128 ? 47.523 -5.647 41.409 1.00 13.94 142 ILE A CA 1
ATOM 1004 C C . ILE A 1 128 ? 47.753 -6.736 40.360 1.00 15.20 142 ILE A C 1
ATOM 1005 O O . ILE A 1 128 ? 48.879 -6.920 39.842 1.00 16.85 142 ILE A O 1
ATOM 1010 N N . ARG A 1 129 ? 46.708 -7.471 40.055 1.00 12.51 143 ARG A N 1
ATOM 1011 C CA . ARG A 1 129 ? 46.784 -8.523 39.029 1.00 13.52 143 ARG A CA 1
ATOM 1012 C C . ARG A 1 129 ? 47.330 -7.986 37.675 1.00 14.11 143 ARG A C 1
ATOM 1013 O O . ARG A 1 129 ? 48.142 -8.626 37.000 1.00 14.00 143 ARG A O 1
ATOM 1021 N N . ALA A 1 130 ? 46.853 -6.816 37.269 1.00 13.10 144 ALA A N 1
ATOM 1022 C CA . ALA A 1 130 ? 47.332 -6.211 36.029 1.00 13.01 144 ALA A CA 1
ATOM 1023 C C . ALA A 1 130 ? 46.900 -4.789 35.778 1.00 11.60 144 ALA A C 1
ATOM 1024 O O . ALA A 1 130 ? 45.828 -4.362 36.221 1.00 11.28 144 ALA A O 1
ATOM 1026 N N . PHE A 1 131 ? 47.752 -4.075 35.052 1.00 10.41 145 PHE A N 1
ATOM 1027 C CA . PHE A 1 131 ? 47.363 -2.788 34.512 1.00 11.55 145 PHE A CA 1
ATOM 1028 C C . PHE A 1 131 ? 46.839 -3.225 33.089 1.00 11.70 145 PHE A C 1
ATOM 1029 O O . PHE A 1 131 ? 47.556 -3.961 32.359 1.00 12.57 145 PHE A O 1
ATOM 1037 N N . ASN A 1 132 ? 45.633 -2.785 32.693 1.00 11.34 146 ASN A N 1
ATOM 1038 C CA . ASN A 1 132 ? 45.153 -3.061 31.333 1.00 10.41 146 ASN A CA 1
ATOM 1039 C C . ASN A 1 132 ? 45.676 -1.860 30.548 1.00 11.83 146 ASN A C 1
ATOM 1040 O O . ASN A 1 132 ? 45.079 -0.784 30.568 1.00 12.15 146 ASN A O 1
ATOM 1045 N N . VAL A 1 133 ? 46.796 -2.058 29.853 1.00 11.50 147 VAL A N 1
ATOM 1046 C CA . VAL A 1 133 ? 47.503 -1.002 29.126 1.00 11.15 147 VAL A CA 1
ATOM 1047 C C . VAL A 1 133 ? 46.726 -0.460 27.986 1.00 11.77 147 VAL A C 1
ATOM 1048 O O . VAL A 1 133 ? 46.262 -1.214 27.142 1.00 11.16 147 VAL A O 1
ATOM 1052 N N . ASP A 1 134 ? 46.637 0.868 27.938 1.00 10.73 148 ASP A N 1
ATOM 1053 C CA . ASP A 1 134 ? 45.805 1.513 26.951 1.00 11.82 148 ASP A CA 1
ATOM 1054 C C . ASP A 1 134 ? 46.539 2.038 25.728 1.00 11.37 148 ASP A C 1
ATOM 1055 O O . ASP A 1 134 ? 45.923 2.264 24.690 1.00 11.14 148 ASP A O 1
ATOM 1060 N N . SER A 1 135 ? 47.847 2.258 25.886 1.00 11.34 149 SER A N 1
ATOM 1061 C CA . SER A 1 135 ? 48.671 2.844 24.836 1.00 11.58 149 SER A CA 1
ATOM 1062 C C . SER A 1 135 ? 50.127 2.431 24.997 1.00 11.45 149 SER A C 1
ATOM 1063 O O . SER A 1 135 ? 50.556 1.952 26.083 1.00 10.83 149 SER A O 1
ATOM 1066 N N . ILE A 1 136 ? 50.904 2.626 23.934 1.00 10.04 150 ILE A N 1
ATOM 1067 C CA . ILE A 1 136 ? 52.296 2.290 24.048 1.00 11.16 150 ILE A CA 1
ATOM 1068 C C . ILE A 1 136 ? 52.965 3.251 25.055 1.00 10.50 150 ILE A C 1
ATOM 1069 O O . ILE A 1 136 ? 53.831 2.846 25.825 1.00 11.04 150 ILE A O 1
ATOM 1074 N N . SER A 1 137 ? 52.506 4.501 25.070 1.00 11.63 151 SER A N 1
ATOM 1075 C CA . SER A 1 137 ? 53.046 5.513 25.986 1.00 11.59 151 SER A CA 1
ATOM 1076 C C . SER A 1 137 ? 52.900 4.992 27.419 1.00 12.45 151 SER A C 1
ATOM 1077 O O . SER A 1 137 ? 53.843 5.066 28.237 1.00 11.21 151 SER A O 1
ATOM 1080 N N . GLU A 1 138 ? 51.703 4.481 27.742 1.00 11.84 152 GLU A N 1
ATOM 1081 C CA . GLU A 1 138 ? 51.485 3.928 29.094 1.00 11.95 152 GLU A CA 1
ATOM 1082 C C . GLU A 1 138 ? 52.428 2.729 29.349 1.00 11.45 152 GLU A C 1
ATOM 1083 O O . GLU A 1 138 ? 53.044 2.608 30.416 1.00 12.11 152 GLU A O 1
ATOM 1089 N N . LEU A 1 139 ? 52.544 1.821 28.375 1.00 11.28 153 LEU A N 1
ATOM 1090 C CA . LEU A 1 139 ? 53.437 0.660 28.556 1.00 11.79 153 LEU A CA 1
ATOM 1091 C C . LEU A 1 139 ? 54.861 1.155 28.919 1.00 11.12 153 LEU A C 1
ATOM 1092 O O . LEU A 1 139 ? 55.474 0.642 29.873 1.00 11.13 153 LEU A O 1
ATOM 1097 N N . ILE A 1 140 ? 55.363 2.133 28.168 1.00 10.35 154 ILE A N 1
ATOM 1098 C CA . ILE A 1 140 ? 56.717 2.685 28.420 1.00 11.56 154 ILE A CA 1
ATOM 1099 C C . ILE A 1 140 ? 56.802 3.263 29.848 1.00 11.10 154 ILE A C 1
ATOM 1100 O O . ILE A 1 140 ? 57.738 2.955 30.613 1.00 10.95 154 ILE A O 1
ATOM 1105 N N . LEU A 1 141 ? 55.793 4.020 30.254 1.00 11.18 155 LEU A N 1
ATOM 1106 C CA . LEU A 1 141 ? 55.814 4.593 31.587 1.00 12.99 155 LEU A CA 1
ATOM 1107 C C . LEU A 1 141 ? 55.764 3.521 32.660 1.00 12.83 155 LEU A C 1
ATOM 1108 O O . LEU A 1 141 ? 56.458 3.595 33.701 1.00 11.78 155 LEU A O 1
ATOM 1113 N N . ILE A 1 142 ? 54.970 2.472 32.439 1.00 12.68 156 ILE A N 1
ATOM 1114 C CA . ILE A 1 142 ? 54.901 1.415 33.452 1.00 10.08 156 ILE A CA 1
ATOM 1115 C C . ILE A 1 142 ? 56.257 0.683 33.576 1.00 12.07 156 ILE A C 1
ATOM 1116 O O . ILE A 1 142 ? 56.721 0.385 34.693 1.00 10.63 156 ILE A O 1
ATOM 1121 N N . ASN A 1 143 ? 56.881 0.369 32.438 1.00 11.45 157 ASN A N 1
ATOM 1122 C CA . ASN A 1 143 ? 58.156 -0.365 32.483 1.00 13.07 157 ASN A CA 1
ATOM 1123 C C . ASN A 1 143 ? 59.227 0.551 33.172 1.00 13.15 157 ASN A C 1
ATOM 1124 O O . ASN A 1 143 ? 60.015 0.082 33.982 1.00 13.60 157 ASN A O 1
ATOM 1129 N N . GLU A 1 144 ? 59.236 1.845 32.840 1.00 14.42 158 GLU A N 1
ATOM 1130 C CA . GLU A 1 144 ? 60.207 2.768 33.456 1.00 15.22 158 GLU A CA 1
ATOM 1131 C C . GLU A 1 144 ? 59.943 2.888 34.975 1.00 15.43 158 GLU A C 1
ATOM 1132 O O . GLU A 1 144 ? 60.870 2.923 35.781 1.00 14.07 158 GLU A O 1
ATOM 1138 N N . THR A 1 145 ? 58.672 2.945 35.377 1.00 14.31 159 THR A N 1
ATOM 1139 C CA . THR A 1 145 ? 58.342 3.069 36.801 1.00 14.34 159 THR A CA 1
ATOM 1140 C C . THR A 1 145 ? 58.673 1.793 37.576 1.00 15.49 159 THR A C 1
ATOM 1141 O O . THR A 1 145 ? 59.225 1.830 38.710 1.00 15.10 159 THR A O 1
ATOM 1145 N N . ALA A 1 146 ? 58.345 0.655 36.973 1.00 14.41 160 ALA A N 1
ATOM 1146 C CA . ALA A 1 146 ? 58.660 -0.638 37.578 1.00 14.29 160 ALA A CA 1
ATOM 1147 C C . ALA A 1 146 ? 60.201 -0.696 37.747 1.00 14.88 160 ALA A C 1
ATOM 1148 O O . ALA A 1 146 ? 60.711 -1.176 38.768 1.00 14.48 160 ALA A O 1
ATOM 1150 N N . LYS A 1 147 ? 60.933 -0.259 36.725 1.00 16.19 161 LYS A N 1
ATOM 1151 C CA . LYS A 1 147 ? 62.414 -0.253 36.812 1.00 17.15 161 LYS A CA 1
ATOM 1152 C C . LYS A 1 147 ? 62.853 0.639 38.017 1.00 16.73 161 LYS A C 1
ATOM 1153 O O . LYS A 1 147 ? 63.705 0.230 38.816 1.00 16.28 161 LYS A O 1
ATOM 1159 N N . GLU A 1 148 ? 62.239 1.816 38.176 1.00 15.54 162 GLU A N 1
ATOM 1160 C CA . GLU A 1 148 ? 62.619 2.679 39.299 1.00 16.66 162 GLU A CA 1
ATOM 1161 C C . GLU A 1 148 ? 62.373 2.029 40.675 1.00 17.58 162 GLU A C 1
ATOM 1162 O O . GLU A 1 148 ? 63.183 2.163 41.609 1.00 17.20 162 GLU A O 1
ATOM 1168 N N . LEU A 1 149 ? 61.266 1.313 40.811 1.00 15.58 163 LEU A N 1
ATOM 1169 C CA . LEU A 1 149 ? 60.971 0.668 42.086 1.00 17.56 163 LEU A CA 1
ATOM 1170 C C . LEU A 1 149 ? 61.685 -0.702 42.250 1.00 17.03 163 LEU A C 1
ATOM 1171 O O . LEU A 1 149 ? 61.540 -1.343 43.270 1.00 16.75 163 LEU A O 1
ATOM 1176 N N . GLY A 1 150 ? 62.413 -1.168 41.235 1.00 17.29 164 GLY A N 1
ATOM 1177 C CA . GLY A 1 150 ? 63.078 -2.461 41.375 1.00 19.57 164 GLY A CA 1
ATOM 1178 C C . GLY A 1 150 ? 62.056 -3.631 41.423 1.00 20.33 164 GLY A C 1
ATOM 1179 O O . GLY A 1 150 ? 62.234 -4.634 42.124 1.00 19.24 164 GLY A O 1
ATOM 1180 N N . GLU A 1 151 ? 60.975 -3.491 40.670 1.00 20.35 165 GLU A N 1
ATOM 1181 C CA . GLU A 1 151 ? 59.915 -4.488 40.639 1.00 21.86 165 GLU A CA 1
ATOM 1182 C C . GLU A 1 151 ? 59.543 -4.889 39.193 1.00 22.19 165 GLU A C 1
ATOM 1183 O O . GLU A 1 151 ? 60.105 -4.351 38.244 1.00 22.21 165 GLU A O 1
ATOM 1189 N N . THR A 1 152 ? 58.603 -5.831 39.030 1.00 21.17 166 THR A N 1
ATOM 1190 C CA . THR A 1 152 ? 58.141 -6.226 37.702 1.00 20.91 166 THR A CA 1
ATOM 1191 C C . THR A 1 152 ? 56.608 -6.021 37.680 1.00 21.50 166 THR A C 1
ATOM 1192 O O . THR A 1 152 ? 55.918 -6.652 38.476 1.00 21.04 166 THR A O 1
ATOM 1196 N N . ALA A 1 153 ? 56.075 -5.139 36.813 1.00 18.67 167 ALA A N 1
ATOM 1197 C CA . ALA A 1 153 ? 54.610 -4.915 36.751 1.00 17.94 167 ALA A CA 1
ATOM 1198 C C . ALA A 1 153 ? 53.921 -5.940 35.839 1.00 17.25 167 ALA A C 1
ATOM 1199 O O . ALA A 1 153 ? 54.456 -6.312 34.802 1.00 17.52 167 ALA A O 1
ATOM 1201 N N . ASN A 1 154 ? 52.731 -6.379 36.220 1.00 16.92 168 ASN A N 1
ATOM 1202 C CA . ASN A 1 154 ? 51.964 -7.302 35.400 1.00 16.53 168 ASN A CA 1
ATOM 1203 C C . ASN A 1 154 ? 51.200 -6.445 34.405 1.00 15.30 168 ASN A C 1
ATOM 1204 O O . ASN A 1 154 ? 50.557 -5.487 34.825 1.00 15.75 168 ASN A O 1
ATOM 1209 N N . VAL A 1 155 ? 51.289 -6.746 33.103 1.00 14.57 169 VAL A N 1
ATOM 1210 C CA . VAL A 1 155 ? 50.555 -5.956 32.122 1.00 11.87 169 VAL A CA 1
ATOM 1211 C C . VAL A 1 155 ? 49.674 -6.803 31.211 1.00 12.78 169 VAL A C 1
ATOM 1212 O O . VAL A 1 155 ? 50.110 -7.849 30.731 1.00 11.11 169 VAL A O 1
ATOM 1216 N N . ALA A 1 156 ? 48.420 -6.343 31.056 1.00 12.64 170 ALA A N 1
ATOM 1217 C CA . ALA A 1 156 ? 47.451 -6.921 30.137 1.00 12.55 170 ALA A CA 1
ATOM 1218 C C . ALA A 1 156 ? 47.324 -5.780 29.091 1.00 12.30 170 ALA A C 1
ATOM 1219 O O . ALA A 1 156 ? 47.833 -4.670 29.302 1.00 11.72 170 ALA A O 1
ATOM 1221 N N . PHE A 1 157 ? 46.694 -6.030 27.950 1.00 10.35 171 PHE A N 1
ATOM 1222 C CA . PHE A 1 157 ? 46.602 -5.002 26.945 1.00 10.33 171 PHE A CA 1
ATOM 1223 C C . PHE A 1 157 ? 45.181 -4.819 26.520 1.00 11.49 171 PHE A C 1
ATOM 1224 O O . PHE A 1 157 ? 44.511 -5.797 26.153 1.00 11.36 171 PHE A O 1
ATOM 1232 N N . ARG A 1 158 ? 44.695 -3.581 26.572 1.00 12.38 172 ARG A N 1
ATOM 1233 C CA . ARG A 1 158 ? 43.307 -3.323 26.147 1.00 12.46 172 ARG A CA 1
ATOM 1234 C C . ARG A 1 158 ? 43.383 -3.160 24.628 1.00 12.47 172 ARG A C 1
ATOM 1235 O O . ARG A 1 158 ? 44.015 -2.245 24.126 1.00 11.98 172 ARG A O 1
ATOM 1243 N N . ILE A 1 159 ? 42.735 -4.060 23.910 1.00 11.26 173 ILE A N 1
ATOM 1244 C CA . ILE A 1 159 ? 42.766 -4.035 22.451 1.00 11.57 173 ILE A CA 1
ATOM 1245 C C . ILE A 1 159 ? 41.417 -3.654 21.858 1.00 13.32 173 ILE A C 1
ATOM 1246 O O . ILE A 1 159 ? 40.371 -3.872 22.487 1.00 12.80 173 ILE A O 1
ATOM 1251 N N . ASN A 1 160 ? 41.444 -3.137 20.626 1.00 13.25 174 ASN A N 1
ATOM 1252 C CA . ASN A 1 160 ? 40.226 -2.785 19.882 1.00 14.70 174 ASN A CA 1
ATOM 1253 C C . ASN A 1 160 ? 40.237 -3.791 18.725 1.00 15.75 174 ASN A C 1
ATOM 1254 O O . ASN A 1 160 ? 40.888 -3.564 17.726 1.00 16.52 174 ASN A O 1
ATOM 1259 N N . PRO A 1 161 ? 39.553 -4.919 18.898 1.00 17.27 175 PRO A N 1
ATOM 1260 C CA . PRO A 1 161 ? 39.458 -6.019 17.923 1.00 18.96 175 PRO A CA 1
ATOM 1261 C C . PRO A 1 161 ? 38.780 -5.603 16.654 1.00 20.21 175 PRO A C 1
ATOM 1262 O O . PRO A 1 161 ? 38.078 -4.582 16.605 1.00 19.69 175 PRO A O 1
ATOM 1266 N N . ASN A 1 162 ? 38.995 -6.415 15.623 1.00 22.26 176 ASN A N 1
ATOM 1267 C CA . ASN A 1 162 ? 38.491 -6.099 14.327 1.00 24.31 176 ASN A CA 1
ATOM 1268 C C . ASN A 1 162 ? 37.011 -6.551 14.157 1.00 24.49 176 ASN A C 1
ATOM 1269 O O . ASN A 1 162 ? 36.724 -7.445 13.371 1.00 22.56 176 ASN A O 1
ATOM 1274 N N . VAL A 1 163 ? 36.113 -5.932 14.924 1.00 22.70 177 VAL A N 1
ATOM 1275 C CA . VAL A 1 163 ? 34.678 -6.218 14.893 1.00 23.74 177 VAL A CA 1
ATOM 1276 C C . VAL A 1 163 ? 34.098 -5.985 13.489 1.00 24.03 177 VAL A C 1
ATOM 1277 O O . VAL A 1 163 ? 34.434 -4.998 12.845 1.00 24.26 177 VAL A O 1
ATOM 1281 N N . ASN A 1 164 ? 33.240 -6.881 13.018 1.00 22.88 178 ASN A N 1
ATOM 1282 C CA . ASN A 1 164 ? 32.652 -6.716 11.685 1.00 23.42 178 ASN A CA 1
ATOM 1283 C C . ASN A 1 164 ? 31.812 -5.418 11.625 1.00 23.13 178 ASN A C 1
ATOM 1284 O O . ASN A 1 164 ? 30.739 -5.346 12.224 1.00 22.36 178 ASN A O 1
ATOM 1289 N N . PRO A 1 165 ? 32.258 -4.416 10.860 1.00 23.17 179 PRO A N 1
ATOM 1290 C CA . PRO A 1 165 ? 31.547 -3.140 10.730 1.00 24.86 179 PRO A CA 1
ATOM 1291 C C . PRO A 1 165 ? 30.198 -3.256 9.987 1.00 26.13 179 PRO A C 1
ATOM 1292 O O . PRO A 1 165 ? 29.333 -2.373 10.100 1.00 26.56 179 PRO A O 1
ATOM 1296 N N . LYS A 1 166 ? 30.012 -4.350 9.249 1.00 26.47 180 LYS A N 1
ATOM 1297 C CA . LYS A 1 166 ? 28.768 -4.533 8.514 1.00 27.98 180 LYS A CA 1
ATOM 1298 C C . LYS A 1 166 ? 27.698 -5.017 9.496 1.00 26.75 180 LYS A C 1
ATOM 1299 O O . LYS A 1 166 ? 26.561 -4.564 9.472 1.00 26.44 180 LYS A O 1
ATOM 1305 N N . THR A 1 167 ? 28.089 -5.942 10.359 1.00 25.45 181 THR A N 1
ATOM 1306 C CA . THR A 1 167 ? 27.173 -6.515 11.330 1.00 25.58 181 THR A CA 1
ATOM 1307 C C . THR A 1 167 ? 27.062 -5.690 12.633 1.00 25.51 181 THR A C 1
ATOM 1308 O O . THR A 1 167 ? 25.998 -5.662 13.278 1.00 22.52 181 THR A O 1
ATOM 1312 N N . HIS A 1 168 ? 28.142 -4.995 13.012 1.00 23.74 182 HIS A N 1
ATOM 1313 C CA . HIS A 1 168 ? 28.086 -4.183 14.238 1.00 23.22 182 HIS A CA 1
ATOM 1314 C C . HIS A 1 168 ? 28.722 -2.812 13.994 1.00 23.51 182 HIS A C 1
ATOM 1315 O O . HIS A 1 168 ? 29.774 -2.494 14.568 1.00 20.30 182 HIS A O 1
ATOM 1322 N N . PRO A 1 169 ? 28.063 -1.966 13.170 1.00 24.37 183 PRO A N 1
ATOM 1323 C CA . PRO A 1 169 ? 28.641 -0.650 12.900 1.00 23.58 183 PRO A CA 1
ATOM 1324 C C . PRO A 1 169 ? 28.823 0.247 14.125 1.00 24.42 183 PRO A C 1
ATOM 1325 O O . PRO A 1 169 ? 29.861 0.893 14.230 1.00 23.65 183 PRO A O 1
ATOM 1329 N N . LYS A 1 170 ? 27.870 0.278 15.070 1.00 23.74 184 LYS A N 1
ATOM 1330 C CA . LYS A 1 170 ? 28.042 1.179 16.208 1.00 25.08 184 LYS A CA 1
ATOM 1331 C C . LYS A 1 170 ? 29.197 0.757 17.126 1.00 24.41 184 LYS A C 1
ATOM 1332 O O . LYS A 1 170 ? 29.931 1.612 17.658 1.00 22.39 184 LYS A O 1
ATOM 1338 N N . ILE A 1 171 ? 29.374 -0.546 17.296 1.00 22.81 185 ILE A N 1
ATOM 1339 C CA . ILE A 1 171 ? 30.449 -1.023 18.163 1.00 23.24 185 ILE A CA 1
ATOM 1340 C C . ILE A 1 171 ? 31.794 -0.697 17.529 1.00 22.83 185 ILE A C 1
ATOM 1341 O O . ILE A 1 171 ? 32.726 -0.214 18.174 1.00 20.58 185 ILE A O 1
ATOM 1346 N N . SER A 1 172 ? 31.849 -0.959 16.236 1.00 21.33 186 SER A N 1
ATOM 1347 C CA . SER A 1 172 ? 33.033 -0.734 15.436 1.00 21.31 186 SER A CA 1
ATOM 1348 C C . SER A 1 172 ? 33.453 0.734 15.428 1.00 19.90 186 SER A C 1
ATOM 1349 O O . SER A 1 172 ? 34.636 1.073 15.577 1.00 18.60 186 SER A O 1
ATOM 1352 N N . THR A 1 173 ? 32.482 1.613 15.231 1.00 20.65 187 THR A N 1
ATOM 1353 C CA . THR A 1 173 ? 32.776 3.039 15.175 1.00 22.38 187 THR A CA 1
ATOM 1354 C C . THR A 1 173 ? 33.348 3.486 16.525 1.00 23.21 187 THR A C 1
ATOM 1355 O O . THR A 1 173 ? 34.301 4.272 16.581 1.00 24.23 187 THR A O 1
ATOM 1359 N N . GLY A 1 174 ? 32.792 2.936 17.599 1.00 22.98 188 GLY A N 1
ATOM 1360 C CA . GLY A 1 174 ? 33.262 3.256 18.951 1.00 22.51 188 GLY A CA 1
ATOM 1361 C C . GLY A 1 174 ? 34.699 2.799 19.137 1.00 20.41 188 GLY A C 1
ATOM 1362 O O . GLY A 1 174 ? 35.546 3.564 19.601 1.00 21.57 188 GLY A O 1
ATOM 1363 N N . LEU A 1 175 ? 35.004 1.567 18.767 1.00 17.68 189 LEU A N 1
ATOM 1364 C CA . LEU A 1 175 ? 36.363 1.080 18.946 1.00 18.23 189 LEU A CA 1
ATOM 1365 C C . LEU A 1 175 ? 37.403 1.861 18.144 1.00 19.98 189 LEU A C 1
ATOM 1366 O O . LEU A 1 175 ? 38.559 1.964 18.576 1.00 21.64 189 LEU A O 1
ATOM 1371 N N . LYS A 1 176 ? 36.999 2.397 16.977 1.00 19.55 190 LYS A N 1
ATOM 1372 C CA . LYS A 1 176 ? 37.937 3.098 16.125 1.00 20.83 190 LYS A CA 1
ATOM 1373 C C . LYS A 1 176 ? 38.065 4.570 16.408 1.00 20.78 190 LYS A C 1
ATOM 1374 O O . LYS A 1 176 ? 39.139 5.142 16.268 1.00 22.07 190 LYS A O 1
ATOM 1380 N N . LYS A 1 177 ? 36.977 5.192 16.828 1.00 18.90 191 LYS A N 1
ATOM 1381 C CA . LYS A 1 177 ? 36.999 6.633 17.034 1.00 19.90 191 LYS A CA 1
ATOM 1382 C C . LYS A 1 177 ? 37.211 7.090 18.462 1.00 19.10 191 LYS A C 1
ATOM 1383 O O . LYS A 1 177 ? 37.482 8.249 18.679 1.00 17.96 191 LYS A O 1
ATOM 1389 N N . ASN A 1 178 ? 37.088 6.201 19.440 1.00 18.60 192 ASN A N 1
ATOM 1390 C CA . ASN A 1 178 ? 37.185 6.671 20.823 1.00 16.20 192 ASN A CA 1
ATOM 1391 C C . ASN A 1 178 ? 38.627 6.690 21.236 1.00 15.25 192 ASN A C 1
ATOM 1392 O O . ASN A 1 178 ? 39.526 6.187 20.502 1.00 13.01 192 ASN A O 1
ATOM 1397 N N . LYS A 1 179 ? 38.866 7.233 22.431 1.00 13.96 193 LYS A N 1
ATOM 1398 C CA . LYS A 1 179 ? 40.243 7.418 22.875 1.00 13.00 193 LYS A CA 1
ATOM 1399 C C . LYS A 1 179 ? 40.890 6.156 23.410 1.00 12.85 193 LYS A C 1
ATOM 1400 O O . LYS A 1 179 ? 42.102 6.130 23.564 1.00 13.93 193 LYS A O 1
ATOM 1406 N N . PHE A 1 180 ? 40.127 5.093 23.637 1.00 11.03 194 PHE A N 1
ATOM 1407 C CA . PHE A 1 180 ? 40.736 3.916 24.314 1.00 11.81 194 PHE A CA 1
ATOM 1408 C C . PHE A 1 180 ? 41.364 2.844 23.472 1.00 11.86 194 PHE A C 1
ATOM 1409 O O . PHE A 1 180 ? 41.036 2.697 22.285 1.00 12.33 194 PHE A O 1
ATOM 1417 N N . GLY A 1 181 ? 42.231 2.075 24.128 1.00 9.62 195 GLY A N 1
ATOM 1418 C CA . GLY A 1 181 ? 42.771 0.890 23.504 1.00 11.08 195 GLY A CA 1
ATOM 1419 C C . GLY A 1 181 ? 43.804 0.954 22.388 1.00 11.48 195 GLY A C 1
ATOM 1420 O O . GLY A 1 181 ? 44.080 2.020 21.800 1.00 12.57 195 GLY A O 1
ATOM 1421 N N . LEU A 1 182 ? 44.288 -0.250 22.091 1.00 10.55 196 LEU A N 1
ATOM 1422 C CA . LEU A 1 182 ? 45.341 -0.517 21.100 1.00 11.75 196 LEU A CA 1
ATOM 1423 C C . LEU A 1 182 ? 44.702 -1.167 19.906 1.00 11.45 196 LEU A C 1
ATOM 1424 O O . LEU A 1 182 ? 44.150 -2.278 20.019 1.00 11.77 196 LEU A O 1
ATOM 1429 N N . ASP A 1 183 ? 44.716 -0.441 18.784 1.00 11.08 197 ASP A N 1
ATOM 1430 C CA . ASP A 1 183 ? 44.078 -0.942 17.573 1.00 11.75 197 ASP A CA 1
ATOM 1431 C C . ASP A 1 183 ? 44.729 -2.272 17.139 1.00 12.90 197 ASP A C 1
ATOM 1432 O O . ASP A 1 183 ? 45.972 -2.378 17.043 1.00 12.52 197 ASP A O 1
ATOM 1437 N N . VAL A 1 184 ? 43.909 -3.294 16.928 1.00 10.44 198 VAL A N 1
ATOM 1438 C CA . VAL A 1 184 ? 44.446 -4.570 16.483 1.00 12.66 198 VAL A CA 1
ATOM 1439 C C . VAL A 1 184 ? 44.734 -4.563 14.959 1.00 13.53 198 VAL A C 1
ATOM 1440 O O . VAL A 1 184 ? 45.818 -4.966 14.516 1.00 14.33 198 VAL A O 1
ATOM 1444 N N . GLU A 1 185 ? 43.772 -4.110 14.173 1.00 13.61 199 GLU A N 1
ATOM 1445 C CA . GLU A 1 185 ? 43.916 -4.222 12.718 1.00 15.80 199 GLU A CA 1
ATOM 1446 C C . GLU A 1 185 ? 45.120 -3.576 12.103 1.00 15.51 199 GLU A C 1
ATOM 1447 O O . GLU A 1 185 ? 45.776 -4.193 11.232 1.00 15.28 199 GLU A O 1
ATOM 1453 N N . SER A 1 186 ? 45.423 -2.352 12.548 1.00 13.49 200 SER A N 1
ATOM 1454 C CA . SER A 1 186 ? 46.567 -1.595 12.040 1.00 14.26 200 SER A CA 1
ATOM 1455 C C . SER A 1 186 ? 47.908 -2.139 12.555 1.00 14.90 200 SER A C 1
ATOM 1456 O O . SER A 1 186 ? 48.954 -1.640 12.147 1.00 13.97 200 SER A O 1
ATOM 1459 N N . GLY A 1 187 ? 47.869 -3.140 13.453 1.00 12.31 201 GLY A N 1
ATOM 1460 C CA . GLY A 1 187 ? 49.094 -3.715 14.000 1.00 11.99 201 GLY A CA 1
ATOM 1461 C C . GLY A 1 187 ? 49.629 -3.112 15.299 1.00 12.44 201 GLY A C 1
ATOM 1462 O O . GLY A 1 187 ? 50.673 -3.555 15.820 1.00 11.68 201 GLY A O 1
ATOM 1463 N N . ILE A 1 188 ? 48.935 -2.093 15.822 1.00 12.08 202 ILE A N 1
ATOM 1464 C CA . ILE A 1 188 ? 49.379 -1.442 17.056 1.00 12.88 202 ILE A CA 1
ATOM 1465 C C . ILE A 1 188 ? 49.366 -2.366 18.253 1.00 12.07 202 ILE A C 1
ATOM 1466 O O . ILE A 1 188 ? 50.312 -2.411 19.035 1.00 12.34 202 ILE A O 1
ATOM 1471 N N . ALA A 1 189 ? 48.296 -3.123 18.425 1.00 11.35 203 ALA A N 1
ATOM 1472 C CA . ALA A 1 189 ? 48.255 -3.994 19.579 1.00 12.47 203 ALA A CA 1
ATOM 1473 C C . ALA A 1 189 ? 49.405 -5.050 19.540 1.00 13.28 203 ALA A C 1
ATOM 1474 O O . ALA A 1 189 ? 50.051 -5.335 20.570 1.00 11.17 203 ALA A O 1
ATOM 1476 N N . MET A 1 190 ? 49.674 -5.625 18.377 1.00 12.10 204 MET A N 1
ATOM 1477 C CA . MET A 1 190 ? 50.764 -6.607 18.295 1.00 12.76 204 MET A CA 1
ATOM 1478 C C . MET A 1 190 ? 52.120 -5.905 18.572 1.00 12.69 204 MET A C 1
ATOM 1479 O O . MET A 1 190 ? 53.006 -6.452 19.243 1.00 12.08 204 MET A O 1
ATOM 1484 N N . LYS A 1 191 ? 52.292 -4.698 18.029 1.00 13.40 205 LYS A N 1
ATOM 1485 C CA . LYS A 1 191 ? 53.551 -3.956 18.273 1.00 13.91 205 LYS A CA 1
ATOM 1486 C C . LYS A 1 191 ? 53.755 -3.708 19.792 1.00 13.58 205 LYS A C 1
ATOM 1487 O O . LYS A 1 191 ? 54.850 -3.924 20.332 1.00 11.91 205 LYS A O 1
ATOM 1493 N N . ALA A 1 192 ? 52.684 -3.296 20.482 1.00 12.34 206 ALA A N 1
ATOM 1494 C CA . ALA A 1 192 ? 52.792 -3.030 21.913 1.00 11.01 206 ALA A CA 1
ATOM 1495 C C . ALA A 1 192 ? 53.167 -4.286 22.696 1.00 12.00 206 ALA A C 1
ATOM 1496 O O . ALA A 1 192 ? 54.031 -4.262 23.591 1.00 11.46 206 ALA A O 1
ATOM 1498 N N . ILE A 1 193 ? 52.510 -5.396 22.398 1.00 11.68 207 ILE A N 1
ATOM 1499 C CA . ILE A 1 193 ? 52.811 -6.600 23.137 1.00 11.59 207 ILE A CA 1
ATOM 1500 C C . ILE A 1 193 ? 54.230 -7.108 22.819 1.00 13.08 207 ILE A C 1
ATOM 1501 O O . ILE A 1 193 ? 54.914 -7.627 23.718 1.00 12.28 207 ILE A O 1
ATOM 1506 N N . LYS A 1 194 ? 54.674 -6.996 21.565 1.00 12.60 208 LYS A N 1
ATOM 1507 C CA . LYS A 1 194 ? 56.034 -7.480 21.273 1.00 15.18 208 LYS A CA 1
ATOM 1508 C C . LYS A 1 194 ? 57.053 -6.556 21.987 1.00 14.83 208 LYS A C 1
ATOM 1509 O O . LYS A 1 194 ? 58.090 -7.029 22.463 1.00 15.55 208 LYS A O 1
ATOM 1515 N N . MET A 1 195 ? 56.743 -5.257 22.053 1.00 14.00 209 MET A N 1
ATOM 1516 C CA . MET A 1 195 ? 57.603 -4.319 22.795 1.00 15.49 209 MET A CA 1
ATOM 1517 C C . MET A 1 195 ? 57.673 -4.737 24.256 1.00 15.78 209 MET A C 1
ATOM 1518 O O . MET A 1 195 ? 58.755 -4.771 24.868 1.00 15.56 209 MET A O 1
ATOM 1523 N N . ALA A 1 196 ? 56.516 -5.059 24.854 1.00 14.97 210 ALA A N 1
ATOM 1524 C CA . ALA A 1 196 ? 56.531 -5.443 26.259 1.00 15.35 210 ALA A CA 1
ATOM 1525 C C . ALA A 1 196 ? 57.356 -6.705 26.495 1.00 15.48 210 ALA A C 1
ATOM 1526 O O . ALA A 1 196 ? 57.966 -6.843 27.545 1.00 14.33 210 ALA A O 1
ATOM 1528 N N . LEU A 1 197 ? 57.338 -7.639 25.553 1.00 16.06 211 LEU A N 1
ATOM 1529 C CA . LEU A 1 197 ? 58.111 -8.881 25.780 1.00 17.86 211 LEU A CA 1
ATOM 1530 C C . LEU A 1 197 ? 59.620 -8.610 25.780 1.00 18.23 211 LEU A C 1
ATOM 1531 O O . LEU A 1 197 ? 60.369 -9.377 26.373 1.00 18.82 211 LEU A O 1
ATOM 1536 N N . GLU A 1 198 ? 60.050 -7.531 25.132 1.00 20.33 212 GLU A N 1
ATOM 1537 C CA . GLU A 1 198 ? 61.464 -7.149 25.107 1.00 22.62 212 GLU A CA 1
ATOM 1538 C C . GLU A 1 198 ? 61.811 -6.295 26.329 1.00 24.15 212 GLU A C 1
ATOM 1539 O O . GLU A 1 198 ? 62.968 -6.182 26.703 1.00 24.22 212 GLU A O 1
ATOM 1545 N N . MET A 1 199 ? 60.812 -5.714 26.988 1.00 22.45 213 MET A N 1
ATOM 1546 C CA . MET A 1 199 ? 61.102 -4.901 28.172 1.00 21.47 213 MET A CA 1
ATOM 1547 C C . MET A 1 199 ? 61.470 -5.806 29.336 1.00 21.81 213 MET A C 1
ATOM 1548 O O . MET A 1 199 ? 60.962 -6.903 29.425 1.00 22.84 213 MET A O 1
ATOM 1553 N N . GLU A 1 200 ? 62.325 -5.338 30.249 1.00 20.78 214 GLU A N 1
ATOM 1554 C CA . GLU A 1 200 ? 62.738 -6.173 31.360 1.00 21.09 214 GLU A CA 1
ATOM 1555 C C . GLU A 1 200 ? 61.927 -6.050 32.607 1.00 20.28 214 GLU A C 1
ATOM 1556 O O . GLU A 1 200 ? 62.061 -6.894 33.493 1.00 22.60 214 GLU A O 1
ATOM 1562 N N . TYR A 1 201 ? 61.086 -5.023 32.720 1.00 18.41 215 TYR A N 1
ATOM 1563 C CA . TYR A 1 201 ? 60.344 -4.855 33.965 1.00 17.26 215 TYR A CA 1
ATOM 1564 C C . TYR A 1 201 ? 58.841 -5.039 33.902 1.00 16.11 215 TYR A C 1
ATOM 1565 O O . TYR A 1 201 ? 58.148 -4.567 34.775 1.00 15.53 215 TYR A O 1
ATOM 1574 N N . VAL A 1 202 ? 58.337 -5.723 32.879 1.00 16.72 216 VAL A N 1
ATOM 1575 C CA . VAL A 1 202 ? 56.880 -5.958 32.815 1.00 16.27 216 VAL A CA 1
ATOM 1576 C C . VAL A 1 202 ? 56.754 -7.436 32.470 1.00 16.95 216 VAL A C 1
ATOM 1577 O O . VAL A 1 202 ? 57.676 -8.027 31.902 1.00 17.44 216 VAL A O 1
ATOM 1581 N N . ASN A 1 203 ? 55.604 -7.992 32.828 1.00 17.38 217 ASN A N 1
ATOM 1582 C CA . ASN A 1 203 ? 55.249 -9.368 32.640 1.00 17.19 217 ASN A CA 1
ATOM 1583 C C . ASN A 1 203 ? 53.878 -9.373 31.953 1.00 17.06 217 ASN A C 1
ATOM 1584 O O . ASN A 1 203 ? 52.881 -8.938 32.562 1.00 16.42 217 ASN A O 1
ATOM 1589 N N . VAL A 1 204 ? 53.854 -9.864 30.708 1.00 16.17 218 VAL A N 1
ATOM 1590 C CA . VAL A 1 204 ? 52.646 -9.944 29.859 1.00 16.73 218 VAL A CA 1
ATOM 1591 C C . VAL A 1 204 ? 51.721 -11.015 30.385 1.00 14.93 218 VAL A C 1
ATOM 1592 O O . VAL A 1 204 ? 52.100 -12.193 30.361 1.00 16.60 218 VAL A O 1
ATOM 1596 N N . VAL A 1 205 ? 50.523 -10.644 30.840 1.00 14.83 219 VAL A N 1
ATOM 1597 C CA . VAL A 1 205 ? 49.579 -11.634 31.393 1.00 13.31 219 VAL A CA 1
ATOM 1598 C C . VAL A 1 205 ? 48.168 -11.705 30.719 1.00 14.39 219 VAL A C 1
ATOM 1599 O O . VAL A 1 205 ? 47.377 -12.566 31.069 1.00 13.93 219 VAL A O 1
ATOM 1603 N N . GLY A 1 206 ? 47.834 -10.825 29.787 1.00 13.10 220 GLY A N 1
ATOM 1604 C CA . GLY A 1 206 ? 46.513 -10.969 29.186 1.00 13.59 220 GLY A CA 1
ATOM 1605 C C . GLY A 1 206 ? 46.125 -9.911 28.186 1.00 12.53 220 GLY A C 1
ATOM 1606 O O . GLY A 1 206 ? 46.933 -9.007 27.856 1.00 12.79 220 GLY A O 1
ATOM 1607 N N . VAL A 1 207 ? 44.906 -10.028 27.658 1.00 12.14 221 VAL A N 1
ATOM 1608 C CA . VAL A 1 207 ? 44.359 -9.019 26.739 1.00 11.24 221 VAL A CA 1
ATOM 1609 C C . VAL A 1 207 ? 42.979 -8.652 27.363 1.00 10.79 221 VAL A C 1
ATOM 1610 O O . VAL A 1 207 ? 42.362 -9.464 28.044 1.00 13.07 221 VAL A O 1
ATOM 1614 N N . HIS A 1 208 ? 42.531 -7.439 27.119 1.00 10.97 222 HIS A N 1
ATOM 1615 C CA . HIS A 1 208 ? 41.283 -6.903 27.676 1.00 11.37 222 HIS A CA 1
ATOM 1616 C C . HIS A 1 208 ? 40.546 -6.197 26.539 1.00 12.17 222 HIS A C 1
ATOM 1617 O O . HIS A 1 208 ? 41.159 -5.718 25.548 1.00 12.07 222 HIS A O 1
ATOM 1624 N N . CYS A 1 209 ? 39.215 -6.137 26.656 1.00 12.73 223 CYS A N 1
ATOM 1625 C CA . CYS A 1 209 ? 38.419 -5.430 25.663 1.00 11.14 223 CYS A CA 1
ATOM 1626 C C . CYS A 1 209 ? 37.118 -5.054 26.397 1.00 12.63 223 CYS A C 1
ATOM 1627 O O . CYS A 1 209 ? 36.600 -5.809 27.230 1.00 10.83 223 CYS A O 1
ATOM 1630 N N . HIS A 1 210 ? 36.638 -3.861 26.126 1.00 13.53 224 HIS A N 1
ATOM 1631 C CA . HIS A 1 210 ? 35.409 -3.395 26.719 1.00 13.67 224 HIS A CA 1
ATOM 1632 C C . HIS A 1 210 ? 34.790 -2.632 25.576 1.00 13.69 224 HIS A C 1
ATOM 1633 O O . HIS A 1 210 ? 35.396 -1.674 25.022 1.00 14.07 224 HIS A O 1
ATOM 1640 N N . ILE A 1 211 ? 33.588 -3.047 25.192 1.00 13.45 225 ILE A N 1
ATOM 1641 C CA . ILE A 1 211 ? 32.990 -2.460 24.013 1.00 13.97 225 ILE A CA 1
ATOM 1642 C C . ILE A 1 211 ? 31.882 -1.445 24.118 1.00 15.88 225 ILE A C 1
ATOM 1643 O O . ILE A 1 211 ? 31.533 -0.843 23.112 1.00 16.03 225 ILE A O 1
ATOM 1648 N N . GLY A 1 212 ? 31.316 -1.217 25.306 1.00 15.97 226 GLY A N 1
ATOM 1649 C CA . GLY A 1 212 ? 30.223 -0.265 25.364 1.00 12.20 226 GLY A CA 1
ATOM 1650 C C . GLY A 1 212 ? 29.431 -0.532 26.622 1.00 14.93 226 GLY A C 1
ATOM 1651 O O . GLY A 1 212 ? 29.873 -1.335 27.464 1.00 13.10 226 GLY A O 1
ATOM 1652 N N . SER A 1 213 ? 28.259 0.087 26.751 1.00 13.34 227 SER A N 1
ATOM 1653 C CA . SER A 1 213 ? 27.484 -0.046 27.980 1.00 13.67 227 SER A CA 1
ATOM 1654 C C . SER A 1 213 ? 25.985 -0.036 27.678 1.00 12.78 227 SER A C 1
ATOM 1655 O O . SER A 1 213 ? 25.552 0.486 26.645 1.00 12.68 227 SER A O 1
ATOM 1658 N N . GLN A 1 214 ? 25.232 -0.648 28.584 1.00 12.51 228 GLN A N 1
ATOM 1659 C CA . GLN A 1 214 ? 23.785 -0.808 28.483 1.00 13.15 228 GLN A CA 1
ATOM 1660 C C . GLN A 1 214 ? 23.435 -1.443 27.130 1.00 14.14 228 GLN A C 1
ATOM 1661 O O . GLN A 1 214 ? 22.587 -0.937 26.371 1.00 15.18 228 GLN A O 1
ATOM 1667 N N . LEU A 1 215 ? 24.094 -2.568 26.847 1.00 13.17 229 LEU A N 1
ATOM 1668 C CA . LEU A 1 215 ? 23.906 -3.338 25.613 1.00 14.86 229 LEU A CA 1
ATOM 1669 C C . LEU A 1 215 ? 22.934 -4.462 25.992 1.00 15.22 229 LEU A C 1
ATOM 1670 O O . LEU A 1 215 ? 23.256 -5.323 26.839 1.00 13.14 229 LEU A O 1
ATOM 1675 N N . THR A 1 216 ? 21.753 -4.427 25.381 1.00 16.23 230 THR A N 1
ATOM 1676 C CA . THR A 1 216 ? 20.707 -5.397 25.669 1.00 17.54 230 THR A CA 1
ATOM 1677 C C . THR A 1 216 ? 20.522 -6.371 24.491 1.00 19.52 230 THR A C 1
ATOM 1678 O O . THR A 1 216 ? 19.411 -6.789 24.203 1.00 17.91 230 THR A O 1
ATOM 1682 N N . ASP A 1 217 ? 21.617 -6.727 23.825 1.00 20.37 231 ASP A N 1
ATOM 1683 C CA . ASP A 1 217 ? 21.588 -7.677 22.713 1.00 21.14 231 ASP A CA 1
ATOM 1684 C C . ASP A 1 217 ? 22.842 -8.477 22.957 1.00 19.99 231 ASP A C 1
ATOM 1685 O O . ASP A 1 217 ? 23.877 -7.892 23.259 1.00 19.39 231 ASP A O 1
ATOM 1690 N N . ILE A 1 218 ? 22.781 -9.795 22.823 1.00 18.91 232 ILE A N 1
ATOM 1691 C CA . ILE A 1 218 ? 23.972 -10.618 23.052 1.00 19.43 232 ILE A CA 1
ATOM 1692 C C . ILE A 1 218 ? 24.947 -10.579 21.852 1.00 18.77 232 ILE A C 1
ATOM 1693 O O . ILE A 1 218 ? 26.130 -10.894 21.972 1.00 17.81 232 ILE A O 1
ATOM 1698 N N . SER A 1 219 ? 24.448 -10.152 20.703 1.00 16.47 233 SER A N 1
ATOM 1699 C CA . SER A 1 219 ? 25.246 -10.162 19.475 1.00 17.90 233 SER A CA 1
ATOM 1700 C C . SER A 1 219 ? 26.620 -9.438 19.547 1.00 17.36 233 SER A C 1
ATOM 1701 O O . SER A 1 219 ? 27.658 -10.014 19.150 1.00 18.22 233 SER A O 1
ATOM 1704 N N . PRO A 1 220 ? 26.648 -8.179 20.032 1.00 17.01 234 PRO A N 1
ATOM 1705 C CA . PRO A 1 220 ? 27.924 -7.433 20.127 1.00 16.73 234 PRO A CA 1
ATOM 1706 C C . PRO A 1 220 ? 28.960 -8.213 20.978 1.00 15.31 234 PRO A C 1
ATOM 1707 O O . PRO A 1 220 ? 30.181 -8.227 20.694 1.00 14.35 234 PRO A O 1
ATOM 1711 N N . PHE A 1 221 ? 28.466 -8.869 22.023 1.00 13.66 235 PHE A N 1
ATOM 1712 C CA . PHE A 1 221 ? 29.349 -9.652 22.882 1.00 14.51 235 PHE A CA 1
ATOM 1713 C C . PHE A 1 221 ? 29.918 -10.871 22.172 1.00 15.04 235 PHE A C 1
ATOM 1714 O O . PHE A 1 221 ? 31.101 -11.203 22.340 1.00 14.17 235 PHE A O 1
ATOM 1722 N N . ILE A 1 222 ? 29.084 -11.576 21.419 1.00 13.97 236 ILE A N 1
ATOM 1723 C CA . ILE A 1 222 ? 29.589 -12.723 20.662 1.00 13.16 236 ILE A CA 1
ATOM 1724 C C . ILE A 1 222 ? 30.692 -12.205 19.688 1.00 12.93 236 ILE A C 1
ATOM 1725 O O . ILE A 1 222 ? 31.771 -12.777 19.609 1.00 12.50 236 ILE A O 1
ATOM 1730 N N . GLU A 1 223 ? 30.424 -11.123 18.964 1.00 12.66 237 GLU A N 1
ATOM 1731 C CA . GLU A 1 223 ? 31.403 -10.611 17.996 1.00 15.08 237 GLU A CA 1
ATOM 1732 C C . GLU A 1 223 ? 32.696 -10.151 18.703 1.00 14.67 237 GLU A C 1
ATOM 1733 O O . GLU A 1 223 ? 33.794 -10.377 18.207 1.00 12.48 237 GLU A O 1
ATOM 1739 N N . GLU A 1 224 ? 32.550 -9.477 19.839 1.00 14.57 238 GLU A N 1
ATOM 1740 C CA . GLU A 1 224 ? 33.730 -9.095 20.634 1.00 13.77 238 GLU A CA 1
ATOM 1741 C C . GLU A 1 224 ? 34.504 -10.367 20.999 1.00 13.37 238 GLU A C 1
ATOM 1742 O O . GLU A 1 224 ? 35.731 -10.446 20.848 1.00 13.25 238 GLU A O 1
ATOM 1748 N N . THR A 1 225 ? 33.797 -11.397 21.457 1.00 12.34 239 THR A N 1
ATOM 1749 C CA . THR A 1 225 ? 34.526 -12.594 21.899 1.00 11.75 239 THR A CA 1
ATOM 1750 C C . THR A 1 225 ? 35.269 -13.277 20.750 1.00 12.38 239 THR A C 1
ATOM 1751 O O . THR A 1 225 ? 36.447 -13.684 20.901 1.00 10.00 239 THR A O 1
ATOM 1755 N N . ARG A 1 226 ? 34.596 -13.357 19.596 1.00 10.54 240 ARG A N 1
ATOM 1756 C CA . ARG A 1 226 ? 35.237 -13.964 18.453 1.00 13.14 240 ARG A CA 1
ATOM 1757 C C . ARG A 1 226 ? 36.503 -13.166 18.064 1.00 12.14 240 ARG A C 1
ATOM 1758 O O . ARG A 1 226 ? 37.546 -13.738 17.822 1.00 12.37 240 ARG A O 1
ATOM 1766 N N . LYS A 1 227 ? 36.388 -11.848 17.987 1.00 11.67 241 LYS A N 1
ATOM 1767 C CA . LYS A 1 227 ? 37.543 -11.078 17.503 1.00 13.48 241 LYS A CA 1
ATOM 1768 C C . LYS A 1 227 ? 38.706 -10.967 18.492 1.00 14.10 241 LYS A C 1
ATOM 1769 O O . LYS A 1 227 ? 39.886 -10.856 18.083 1.00 14.07 241 LYS A O 1
ATOM 1775 N N . VAL A 1 228 ? 38.374 -11.029 19.786 1.00 13.42 242 VAL A N 1
ATOM 1776 C CA . VAL A 1 228 ? 39.398 -11.026 20.815 1.00 11.64 242 VAL A CA 1
ATOM 1777 C C . VAL A 1 228 ? 40.111 -12.384 20.743 1.00 13.33 242 VAL A C 1
ATOM 1778 O O . VAL A 1 228 ? 41.346 -12.455 20.723 1.00 14.12 242 VAL A O 1
ATOM 1782 N N . MET A 1 229 ? 39.353 -13.466 20.658 1.00 12.50 243 MET A N 1
ATOM 1783 C CA . MET A 1 229 ? 39.997 -14.759 20.567 1.00 12.86 243 MET A CA 1
ATOM 1784 C C . MET A 1 229 ? 40.802 -14.908 19.259 1.00 13.15 243 MET A C 1
ATOM 1785 O O . MET A 1 229 ? 41.869 -15.569 19.247 1.00 13.14 243 MET A O 1
ATOM 1790 N N . ASP A 1 230 ? 40.296 -14.342 18.154 1.00 13.77 244 ASP A N 1
ATOM 1791 C CA . ASP A 1 230 ? 41.052 -14.404 16.911 1.00 14.45 244 ASP A CA 1
ATOM 1792 C C . ASP A 1 230 ? 42.417 -13.746 17.157 1.00 14.53 244 ASP A C 1
ATOM 1793 O O . ASP A 1 230 ? 43.444 -14.178 16.616 1.00 14.17 244 ASP A O 1
ATOM 1798 N N . PHE A 1 231 ? 42.439 -12.676 17.949 1.00 14.70 245 PHE A N 1
ATOM 1799 C CA . PHE A 1 231 ? 43.726 -12.010 18.207 1.00 13.10 245 PHE A CA 1
ATOM 1800 C C . PHE A 1 231 ? 44.616 -12.892 19.111 1.00 12.85 245 PHE A C 1
ATOM 1801 O O . PHE A 1 231 ? 45.855 -12.897 18.970 1.00 12.75 245 PHE A O 1
ATOM 1809 N N . VAL A 1 232 ? 44.010 -13.626 20.036 1.00 12.33 246 VAL A N 1
ATOM 1810 C CA . VAL A 1 232 ? 44.800 -14.526 20.891 1.00 12.69 246 VAL A CA 1
ATOM 1811 C C . VAL A 1 232 ? 45.446 -15.587 19.982 1.00 13.65 246 VAL A C 1
ATOM 1812 O O . VAL A 1 232 ? 46.602 -16.006 20.200 1.00 13.77 246 VAL A O 1
ATOM 1816 N N . VAL A 1 233 ? 44.718 -16.014 18.949 1.00 13.81 247 VAL A N 1
ATOM 1817 C CA . VAL A 1 233 ? 45.291 -16.995 17.998 1.00 14.43 247 VAL A CA 1
ATOM 1818 C C . VAL A 1 233 ? 46.459 -16.314 17.263 1.00 14.57 247 VAL A C 1
ATOM 1819 O O . VAL A 1 233 ? 47.548 -16.893 17.150 1.00 15.46 247 VAL A O 1
ATOM 1823 N N . GLU A 1 234 ? 46.245 -15.104 16.756 1.00 15.46 248 GLU A N 1
ATOM 1824 C CA . GLU A 1 234 ? 47.329 -14.367 16.090 1.00 16.01 248 GLU A CA 1
ATOM 1825 C C . GLU A 1 234 ? 48.586 -14.251 16.995 1.00 16.38 248 GLU A C 1
ATOM 1826 O O . GLU A 1 234 ? 49.733 -14.417 16.520 1.00 17.01 248 GLU A O 1
ATOM 1832 N N . LEU A 1 235 ? 48.393 -13.997 18.293 1.00 15.47 249 LEU A N 1
ATOM 1833 C CA . LEU A 1 235 ? 49.533 -13.910 19.205 1.00 14.23 249 LEU A CA 1
ATOM 1834 C C . LEU A 1 235 ? 50.232 -15.270 19.311 1.00 15.03 249 LEU A C 1
ATOM 1835 O O . LEU A 1 235 ? 51.466 -15.363 19.304 1.00 15.06 249 LEU A O 1
ATOM 1840 N N . LYS A 1 236 ? 49.442 -16.325 19.411 1.00 16.04 250 LYS A N 1
ATOM 1841 C CA . LYS A 1 236 ? 49.986 -17.673 19.535 1.00 18.37 250 LYS A CA 1
ATOM 1842 C C . LYS A 1 236 ? 50.852 -18.036 18.294 1.00 19.77 250 LYS A C 1
ATOM 1843 O O . LYS A 1 236 ? 51.868 -18.707 18.428 1.00 18.42 250 LYS A O 1
ATOM 1849 N N . GLU A 1 237 ? 50.440 -17.607 17.104 1.00 20.84 251 GLU A N 1
ATOM 1850 C CA . GLU A 1 237 ? 51.247 -17.839 15.907 1.00 22.82 251 GLU A CA 1
ATOM 1851 C C . GLU A 1 237 ? 52.612 -17.136 16.047 1.00 23.41 251 GLU A C 1
ATOM 1852 O O . GLU A 1 237 ? 53.612 -17.560 15.428 1.00 22.82 251 GLU A O 1
ATOM 1858 N N . GLU A 1 238 ? 52.670 -16.052 16.820 1.00 19.56 252 GLU A N 1
ATOM 1859 C CA . GLU A 1 238 ? 53.965 -15.405 17.043 1.00 19.34 252 GLU A CA 1
ATOM 1860 C C . GLU A 1 238 ? 54.703 -16.025 18.251 1.00 17.47 252 GLU A C 1
ATOM 1861 O O . GLU A 1 238 ? 55.697 -15.482 18.726 1.00 19.58 252 GLU A O 1
ATOM 1867 N N . GLY A 1 239 ? 54.230 -17.148 18.768 1.00 15.73 253 GLY A N 1
ATOM 1868 C CA . GLY A 1 239 ? 54.897 -17.737 19.939 1.00 16.87 253 GLY A CA 1
ATOM 1869 C C . GLY A 1 239 ? 54.525 -17.057 21.257 1.00 16.92 253 GLY A C 1
ATOM 1870 O O . GLY A 1 239 ? 55.170 -17.268 22.292 1.00 16.74 253 GLY A O 1
ATOM 1871 N N . ILE A 1 240 ? 53.451 -16.252 21.248 1.00 17.33 254 ILE A N 1
ATOM 1872 C CA . ILE A 1 240 ? 53.045 -15.529 22.462 1.00 16.74 254 ILE A CA 1
ATOM 1873 C C . ILE A 1 240 ? 51.790 -16.152 23.117 1.00 17.46 254 ILE A C 1
ATOM 1874 O O . ILE A 1 240 ? 50.770 -16.308 22.439 1.00 17.04 254 ILE A O 1
ATOM 1879 N N . GLU A 1 241 ? 51.871 -16.498 24.411 1.00 15.37 255 GLU A N 1
ATOM 1880 C CA . GLU A 1 241 ? 50.762 -17.088 25.164 1.00 18.13 255 GLU A CA 1
ATOM 1881 C C . GLU A 1 241 ? 50.100 -16.077 26.083 1.00 17.62 255 GLU A C 1
ATOM 1882 O O . GLU A 1 241 ? 50.765 -15.228 26.693 1.00 15.91 255 GLU A O 1
ATOM 1888 N N . ILE A 1 242 ? 48.789 -16.206 26.180 1.00 17.32 256 ILE A N 1
ATOM 1889 C CA . ILE A 1 242 ? 47.952 -15.308 26.993 1.00 16.15 256 ILE A CA 1
ATOM 1890 C C . ILE A 1 242 ? 47.317 -16.010 28.222 1.00 15.66 256 ILE A C 1
ATOM 1891 O O . ILE A 1 242 ? 46.537 -16.934 28.073 1.00 14.12 256 ILE A O 1
ATOM 1896 N N . GLU A 1 243 ? 47.611 -15.544 29.436 1.00 16.13 257 GLU A N 1
ATOM 1897 C CA . GLU A 1 243 ? 47.067 -16.176 30.646 1.00 15.81 257 GLU A CA 1
ATOM 1898 C C . GLU A 1 243 ? 45.642 -15.795 31.004 1.00 14.94 257 GLU A C 1
ATOM 1899 O O . GLU A 1 243 ? 44.873 -16.625 31.541 1.00 13.82 257 GLU A O 1
ATOM 1905 N N . ASP A 1 244 ? 45.280 -14.549 30.690 1.00 13.02 258 ASP A N 1
ATOM 1906 C CA . ASP A 1 244 ? 43.982 -13.965 31.030 1.00 12.85 258 ASP A CA 1
ATOM 1907 C C . ASP A 1 244 ? 43.314 -13.314 29.838 1.00 10.87 258 ASP A C 1
ATOM 1908 O O . ASP A 1 244 ? 43.970 -12.581 29.104 1.00 12.70 258 ASP A O 1
ATOM 1913 N N . VAL A 1 245 ? 42.021 -13.550 29.671 1.00 10.15 259 VAL A N 1
ATOM 1914 C CA . VAL A 1 245 ? 41.226 -12.836 28.672 1.00 10.88 259 VAL A CA 1
ATOM 1915 C C . VAL A 1 245 ? 40.147 -12.126 29.507 1.00 10.91 259 VAL A C 1
ATOM 1916 O O . VAL A 1 245 ? 39.394 -12.741 30.260 1.00 10.26 259 VAL A O 1
ATOM 1920 N N . ASN A 1 246 ? 40.103 -10.803 29.400 1.00 13.01 260 ASN A N 1
ATOM 1921 C CA . ASN A 1 246 ? 39.146 -10.004 30.186 1.00 11.97 260 ASN A CA 1
ATOM 1922 C C . ASN A 1 246 ? 38.246 -9.370 29.149 1.00 11.66 260 ASN A C 1
ATOM 1923 O O . ASN A 1 246 ? 38.726 -8.607 28.292 1.00 10.66 260 ASN A O 1
ATOM 1928 N N . LEU A 1 247 ? 36.951 -9.716 29.179 1.00 9.89 261 LEU A N 1
ATOM 1929 C CA . LEU A 1 247 ? 36.060 -9.187 28.162 1.00 10.93 261 LEU A CA 1
ATOM 1930 C C . LEU A 1 247 ? 35.271 -7.952 28.556 1.00 10.64 261 LEU A C 1
ATOM 1931 O O . LEU A 1 247 ? 34.337 -7.542 27.855 1.00 11.12 261 LEU A O 1
ATOM 1936 N N . GLY A 1 248 ? 35.669 -7.300 29.660 1.00 11.71 262 GLY A N 1
ATOM 1937 C CA . GLY A 1 248 ? 35.011 -6.024 29.982 1.00 8.19 262 GLY A CA 1
ATOM 1938 C C . GLY A 1 248 ? 33.602 -6.155 30.539 1.00 9.40 262 GLY A C 1
ATOM 1939 O O . GLY A 1 248 ? 33.176 -7.238 30.986 1.00 10.01 262 GLY A O 1
ATOM 1940 N N . GLY A 1 249 ? 32.860 -5.059 30.531 1.00 8.89 263 GLY A N 1
ATOM 1941 C CA . GLY A 1 249 ? 31.508 -5.120 31.049 1.00 9.84 263 GLY A CA 1
ATOM 1942 C C . GLY A 1 249 ? 30.524 -4.723 29.950 1.00 10.26 263 GLY A C 1
ATOM 1943 O O . GLY A 1 249 ? 30.718 -5.046 28.744 1.00 11.92 263 GLY A O 1
ATOM 1944 N N . GLY A 1 250 ? 29.451 -4.060 30.350 1.00 8.27 264 GLY A N 1
ATOM 1945 C CA . GLY A 1 250 ? 28.493 -3.573 29.387 1.00 10.39 264 GLY A CA 1
ATOM 1946 C C . GLY A 1 250 ? 27.133 -4.273 29.335 1.00 11.87 264 GLY A C 1
ATOM 1947 O O . GLY A 1 250 ? 26.268 -3.749 28.623 1.00 11.19 264 GLY A O 1
ATOM 1948 N N . LEU A 1 251 ? 26.926 -5.422 30.017 1.00 10.25 265 LEU A N 1
ATOM 1949 C CA . LEU A 1 251 ? 25.572 -6.044 29.951 1.00 11.70 265 LEU A CA 1
ATOM 1950 C C . LEU A 1 251 ? 24.489 -5.024 30.402 1.00 12.38 265 LEU A C 1
ATOM 1951 O O . LEU A 1 251 ? 24.605 -4.425 31.474 1.00 12.94 265 LEU A O 1
ATOM 1956 N N . GLY A 1 252 ? 23.440 -4.855 29.595 1.00 11.89 266 GLY A N 1
ATOM 1957 C CA . GLY A 1 252 ? 22.381 -3.900 29.904 1.00 12.63 266 GLY A CA 1
ATOM 1958 C C . GLY A 1 252 ? 21.434 -4.379 30.993 1.00 11.81 266 GLY A C 1
ATOM 1959 O O . GLY A 1 252 ? 21.318 -5.574 31.197 1.00 11.07 266 GLY A O 1
ATOM 1960 N N . ILE A 1 253 ? 20.788 -3.462 31.704 1.00 10.18 267 ILE A N 1
ATOM 1961 C CA . ILE A 1 253 ? 19.872 -3.860 32.753 1.00 12.26 267 ILE A CA 1
ATOM 1962 C C . ILE A 1 253 ? 18.450 -3.426 32.322 1.00 11.56 267 ILE A C 1
ATOM 1963 O O . ILE A 1 253 ? 18.279 -2.546 31.468 1.00 13.26 267 ILE A O 1
AT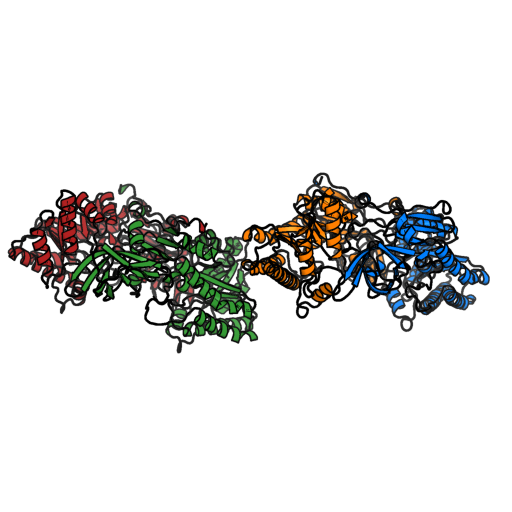OM 1968 N N . PRO A 1 254 ? 17.411 -4.029 32.912 1.00 11.73 268 PRO A N 1
ATOM 1969 C CA . PRO A 1 254 ? 16.059 -3.634 32.475 1.00 11.63 268 PRO A CA 1
ATOM 1970 C C . PRO A 1 254 ? 15.464 -2.296 32.982 1.00 13.72 268 PRO A C 1
ATOM 1971 O O . PRO A 1 254 ? 14.650 -2.291 33.904 1.00 12.92 268 PRO A O 1
ATOM 1975 N N . TYR A 1 255 ? 15.870 -1.169 32.383 1.00 11.59 269 TYR A N 1
ATOM 1976 C CA . TYR A 1 255 ? 15.309 0.088 32.800 1.00 12.64 269 TYR A CA 1
ATOM 1977 C C . TYR A 1 255 ? 13.818 0.087 32.416 1.00 13.05 269 TYR A C 1
ATOM 1978 O O . TYR A 1 255 ? 13.002 0.551 33.193 1.00 12.16 269 TYR A O 1
ATOM 1987 N N . TYR A 1 256 ? 13.509 -0.373 31.198 1.00 14.12 270 TYR A N 1
ATOM 1988 C CA . TYR A 1 256 ? 12.139 -0.532 30.708 1.00 17.23 270 TYR A CA 1
ATOM 1989 C C . TYR A 1 256 ? 11.704 -1.890 31.273 1.00 16.96 270 TYR A C 1
ATOM 1990 O O . TYR A 1 256 ? 12.481 -2.825 31.255 1.00 16.58 270 TYR A O 1
ATOM 1999 N N . LYS A 1 257 ? 10.487 -1.982 31.792 1.00 18.73 271 LYS A N 1
ATOM 2000 C CA . LYS A 1 257 ? 10.002 -3.201 32.417 1.00 19.71 271 LYS A CA 1
ATOM 2001 C C . LYS A 1 257 ? 9.057 -4.105 31.589 1.00 22.11 271 LYS A C 1
ATOM 2002 O O . LYS A 1 257 ? 8.645 -5.181 32.061 1.00 21.89 271 LYS A O 1
ATOM 2008 N N . ASP A 1 258 ? 8.754 -3.689 30.368 1.00 24.79 272 ASP A N 1
ATOM 2009 C CA . ASP A 1 258 ? 7.824 -4.418 29.476 1.00 27.34 272 ASP A CA 1
ATOM 2010 C C . ASP A 1 258 ? 8.457 -5.500 28.575 1.00 28.39 272 ASP A C 1
ATOM 2011 O O . ASP A 1 258 ? 7.752 -6.378 28.048 1.00 28.50 272 ASP A O 1
ATOM 2016 N N . LYS A 1 259 ? 9.771 -5.487 28.408 1.00 28.55 273 LYS A N 1
ATOM 2017 C CA . LYS A 1 259 ? 10.396 -6.499 27.549 1.00 29.67 273 LYS A CA 1
ATOM 2018 C C . LYS A 1 259 ? 11.564 -7.268 28.182 1.00 29.16 273 LYS A C 1
ATOM 2019 O O . LYS A 1 259 ? 12.400 -6.691 28.893 1.00 28.09 273 LYS A O 1
ATOM 2025 N N . GLN A 1 260 ? 11.635 -8.565 27.932 1.00 27.55 274 GLN A N 1
ATOM 2026 C CA . GLN A 1 260 ? 12.738 -9.315 28.488 1.00 27.53 274 GLN A CA 1
ATOM 2027 C C . GLN A 1 260 ? 13.993 -8.938 27.729 1.00 24.89 274 GLN A C 1
ATOM 2028 O O . GLN A 1 260 ? 13.948 -8.577 26.557 1.00 24.67 274 GLN A O 1
ATOM 2034 N N . ILE A 1 261 ? 15.126 -9.075 28.390 1.00 21.64 275 ILE A N 1
ATOM 2035 C CA . ILE A 1 261 ? 16.394 -8.773 27.769 1.00 18.91 275 ILE A CA 1
ATOM 2036 C C . ILE A 1 261 ? 17.349 -9.886 28.177 1.00 16.77 275 ILE A C 1
ATOM 2037 O O . ILE A 1 261 ? 17.061 -10.700 29.083 1.00 17.59 275 ILE A O 1
ATOM 2042 N N . PRO A 1 262 ? 18.493 -9.958 27.518 1.00 15.53 276 PRO A N 1
ATOM 2043 C CA . PRO A 1 262 ? 19.485 -10.999 27.828 1.00 15.77 276 PRO A CA 1
ATOM 2044 C C . PRO A 1 262 ? 19.962 -10.934 29.276 1.00 15.17 276 PRO A C 1
ATOM 2045 O O . PRO A 1 262 ? 20.160 -9.839 29.821 1.00 14.67 276 PRO A O 1
ATOM 2049 N N . THR A 1 263 ? 20.132 -12.112 29.886 1.00 15.29 277 THR A N 1
ATOM 2050 C CA . THR A 1 263 ? 20.602 -12.229 31.271 1.00 15.09 277 THR A CA 1
ATOM 2051 C C . THR A 1 263 ? 22.030 -12.689 31.304 1.00 13.71 277 THR A C 1
ATOM 2052 O O . THR A 1 263 ? 22.629 -12.990 30.277 1.00 16.41 277 THR A O 1
ATOM 2056 N N . GLN A 1 264 ? 22.547 -12.835 32.513 1.00 14.09 278 GLN A N 1
ATOM 2057 C CA . GLN A 1 264 ? 23.916 -13.301 32.705 1.00 13.27 278 GLN A CA 1
ATOM 2058 C C . GLN A 1 264 ? 24.068 -14.678 32.057 1.00 14.18 278 GLN A C 1
ATOM 2059 O O . GLN A 1 264 ? 25.120 -15.006 31.489 1.00 12.43 278 GLN A O 1
ATOM 2065 N N . LYS A 1 265 ? 23.044 -15.507 32.197 1.00 14.98 279 LYS A N 1
ATOM 2066 C CA . LYS A 1 265 ? 23.065 -16.851 31.589 1.00 16.90 279 LYS A CA 1
ATOM 2067 C C . LYS A 1 265 ? 23.211 -16.766 30.094 1.00 14.59 279 LYS A C 1
ATOM 2068 O O . LYS A 1 265 ? 23.981 -17.542 29.504 1.00 15.85 279 LYS A O 1
ATOM 2074 N N . ASP A 1 266 ? 22.463 -15.856 29.476 1.00 13.59 280 ASP A N 1
ATOM 2075 C CA . ASP A 1 266 ? 22.561 -15.668 28.017 1.00 14.80 280 ASP A CA 1
ATOM 2076 C C . ASP A 1 266 ? 23.994 -15.214 27.636 1.00 15.46 280 ASP A C 1
ATOM 2077 O O . ASP A 1 266 ? 24.583 -15.684 26.634 1.00 13.91 280 ASP A O 1
ATOM 2082 N N . LEU A 1 267 ? 24.543 -14.310 28.439 1.00 14.12 281 LEU A N 1
ATOM 2083 C CA . LEU A 1 267 ? 25.890 -13.828 28.197 1.00 12.70 281 LEU A CA 1
ATOM 2084 C C . LEU A 1 267 ? 26.931 -14.963 28.279 1.00 12.97 281 LEU A C 1
ATOM 2085 O O . LEU A 1 267 ? 27.808 -15.069 27.435 1.00 13.48 281 LEU A O 1
ATOM 2090 N N . ALA A 1 268 ? 26.820 -15.824 29.287 1.00 13.60 282 ALA A N 1
ATOM 2091 C CA . ALA A 1 268 ? 27.758 -16.918 29.463 1.00 14.15 282 ALA A CA 1
ATOM 2092 C C . ALA A 1 268 ? 27.612 -17.965 28.370 1.00 15.10 282 ALA A C 1
ATOM 2093 O O . ALA A 1 268 ? 28.607 -18.472 27.876 1.00 13.89 282 ALA A O 1
ATOM 2095 N N . ASP A 1 269 ? 26.379 -18.279 27.971 1.00 15.71 283 ASP A N 1
ATOM 2096 C CA . ASP A 1 269 ? 26.233 -19.269 26.914 1.00 18.06 283 ASP A CA 1
ATOM 2097 C C . ASP A 1 269 ? 26.999 -18.742 25.703 1.00 18.97 283 ASP A C 1
ATOM 2098 O O . ASP A 1 269 ? 27.770 -19.479 25.045 1.00 19.39 283 ASP A O 1
ATOM 2103 N N . ALA A 1 270 ? 26.787 -17.472 25.415 1.00 17.09 284 ALA A N 1
ATOM 2104 C CA . ALA A 1 270 ? 27.434 -16.837 24.279 1.00 18.01 284 ALA A CA 1
ATOM 2105 C C . ALA A 1 270 ? 28.972 -16.757 24.358 1.00 17.23 284 ALA A C 1
ATOM 2106 O O . ALA A 1 270 ? 29.719 -17.143 23.410 1.00 17.12 284 ALA A O 1
ATOM 2108 N N . ILE A 1 271 ? 29.473 -16.247 25.477 1.00 14.33 285 ILE A N 1
ATOM 2109 C CA . ILE A 1 271 ? 30.924 -16.141 25.634 1.00 13.68 285 ILE A CA 1
ATOM 2110 C C . ILE A 1 271 ? 31.631 -17.494 25.697 1.00 13.50 285 ILE A C 1
ATOM 2111 O O . ILE A 1 271 ? 32.611 -17.742 24.981 1.00 13.66 285 ILE A O 1
ATOM 2116 N N . ILE A 1 272 ? 31.124 -18.376 26.553 1.00 14.04 286 ILE A N 1
ATOM 2117 C CA . ILE A 1 272 ? 31.786 -19.643 26.772 1.00 15.08 286 ILE A CA 1
ATOM 2118 C C . ILE A 1 272 ? 31.796 -20.540 25.533 1.00 16.24 286 ILE A C 1
ATOM 2119 O O . ILE A 1 272 ? 32.857 -21.083 25.168 1.00 16.79 286 ILE A O 1
ATOM 2124 N N . ASN A 1 273 ? 30.660 -20.666 24.867 1.00 17.49 287 ASN A N 1
ATOM 2125 C CA . ASN A 1 273 ? 30.627 -21.489 23.653 1.00 19.17 287 ASN A CA 1
ATOM 2126 C C . ASN A 1 273 ? 31.513 -20.845 22.569 1.00 17.85 287 ASN A C 1
ATOM 2127 O O . ASN A 1 273 ? 32.089 -21.535 21.742 1.00 17.67 287 ASN A O 1
ATOM 2132 N N . THR A 1 274 ? 31.671 -19.523 22.580 1.00 16.27 288 THR A N 1
ATOM 2133 C CA . THR A 1 274 ? 32.518 -18.938 21.562 1.00 13.55 288 THR A CA 1
ATOM 2134 C C . THR A 1 274 ? 33.972 -19.225 21.900 1.00 14.17 288 THR A C 1
ATOM 2135 O O . THR A 1 274 ? 34.724 -19.703 21.030 1.00 14.26 288 THR A O 1
ATOM 2139 N N . MET A 1 275 ? 34.402 -18.945 23.136 1.00 13.67 289 MET A N 1
ATOM 2140 C CA . MET A 1 275 ? 35.806 -19.189 23.492 1.00 13.32 289 MET A CA 1
ATOM 2141 C C . MET A 1 275 ? 36.234 -20.662 23.346 1.00 15.06 289 MET A C 1
ATOM 2142 O O . MET A 1 275 ? 37.378 -20.929 22.963 1.00 12.70 289 MET A O 1
ATOM 2147 N N . LEU A 1 276 ? 35.343 -21.611 23.659 1.00 14.42 290 LEU A N 1
ATOM 2148 C CA . LEU A 1 276 ? 35.725 -23.024 23.534 1.00 15.34 290 LEU A CA 1
ATOM 2149 C C . LEU A 1 276 ? 35.974 -23.500 22.089 1.00 14.29 290 LEU A C 1
ATOM 2150 O O . LEU A 1 276 ? 36.573 -24.531 21.896 1.00 16.33 290 LEU A O 1
ATOM 2155 N N . LYS A 1 277 ? 35.543 -22.739 21.087 1.00 15.92 291 LYS A N 1
ATOM 2156 C CA . LYS A 1 277 ? 35.808 -23.059 19.686 1.00 15.21 291 LYS A CA 1
ATOM 2157 C C . LYS A 1 277 ? 37.301 -22.984 19.423 1.00 16.56 291 LYS A C 1
ATOM 2158 O O . LYS A 1 277 ? 37.802 -23.550 18.427 1.00 15.11 291 LYS A O 1
ATOM 2164 N N . TYR A 1 278 ? 38.024 -22.274 20.293 1.00 15.24 292 TYR A N 1
ATOM 2165 C CA . TYR A 1 278 ? 39.469 -22.063 20.059 1.00 16.32 292 TYR A CA 1
ATOM 2166 C C . TYR A 1 278 ? 40.410 -22.948 20.830 1.00 17.33 292 TYR A C 1
ATOM 2167 O O . TYR A 1 278 ? 41.644 -22.777 20.705 1.00 15.18 292 TYR A O 1
ATOM 2176 N N . LYS A 1 279 ? 39.840 -23.891 21.599 1.00 19.92 293 LYS A N 1
ATOM 2177 C CA . LYS A 1 279 ? 40.609 -24.788 22.459 1.00 22.44 293 LYS A CA 1
ATOM 2178 C C . LYS A 1 279 ? 41.645 -25.656 21.783 1.00 24.34 293 LYS A C 1
ATOM 2179 O O . LYS A 1 279 ? 42.523 -26.182 22.454 1.00 24.31 293 LYS A O 1
ATOM 2185 N N . ASP A 1 280 ? 41.567 -25.847 20.476 1.00 24.27 294 ASP A N 1
ATOM 2186 C CA . ASP A 1 280 ? 42.628 -26.617 19.907 1.00 26.21 294 ASP A CA 1
ATOM 2187 C C . ASP A 1 280 ? 43.742 -25.750 19.361 1.00 25.20 294 ASP A C 1
ATOM 2188 O O . ASP A 1 280 ? 44.778 -26.276 18.960 1.00 24.91 294 ASP A O 1
ATOM 2193 N N . LYS A 1 281 ? 43.545 -24.440 19.343 1.00 21.79 295 LYS A N 1
ATOM 2194 C CA . LYS A 1 281 ? 44.585 -23.537 18.844 1.00 20.62 295 LYS A CA 1
ATOM 2195 C C . LYS A 1 281 ? 45.358 -22.852 19.971 1.00 19.86 295 LYS A C 1
ATOM 2196 O O . LYS A 1 281 ? 46.527 -22.499 19.814 1.00 18.62 295 LYS A O 1
ATOM 2202 N N . VAL A 1 282 ? 44.694 -22.617 21.097 1.00 17.71 296 VAL A N 1
ATOM 2203 C CA . VAL A 1 282 ? 45.371 -21.967 22.207 1.00 17.42 296 VAL A CA 1
ATOM 2204 C C . VAL A 1 282 ? 44.861 -22.557 23.505 1.00 17.42 296 VAL A C 1
ATOM 2205 O O . VAL A 1 282 ? 43.769 -23.147 23.556 1.00 17.85 296 VAL A O 1
ATOM 2209 N N . GLU A 1 283 ? 45.654 -22.453 24.560 1.00 18.48 297 GLU A N 1
ATOM 2210 C CA . GLU A 1 283 ? 45.174 -22.942 25.841 1.00 18.74 297 GLU A CA 1
ATOM 2211 C C . GLU A 1 283 ? 44.091 -22.022 26.355 1.00 18.39 297 GLU A C 1
ATOM 2212 O O . GLU A 1 283 ? 44.177 -20.815 26.211 1.00 18.84 297 GLU A O 1
ATOM 2218 N N . MET A 1 284 ? 43.046 -22.581 26.947 1.00 16.56 298 MET A N 1
ATOM 2219 C CA . MET A 1 284 ? 42.001 -21.742 27.465 1.00 15.59 298 MET A CA 1
ATOM 2220 C C . MET A 1 284 ? 42.536 -20.912 28.620 1.00 14.78 298 MET A C 1
ATOM 2221 O O . MET A 1 284 ? 43.207 -21.420 29.506 1.00 14.89 298 MET A O 1
ATOM 2226 N N . PRO A 1 285 ? 42.212 -19.601 28.621 1.00 14.60 299 PRO A N 1
ATOM 2227 C CA . PRO A 1 285 ? 42.700 -18.702 29.685 1.00 13.37 299 PRO A CA 1
ATOM 2228 C C . PRO A 1 285 ? 41.774 -18.531 30.902 1.00 13.98 299 PRO A C 1
ATOM 2229 O O . PRO A 1 285 ? 40.650 -19.075 30.935 1.00 11.91 299 PRO A O 1
ATOM 2233 N N . ASN A 1 286 ? 42.263 -17.801 31.912 1.00 12.04 300 ASN A N 1
ATOM 2234 C CA . ASN A 1 286 ? 41.353 -17.416 32.995 1.00 14.47 300 ASN A CA 1
ATOM 2235 C C . ASN A 1 286 ? 40.433 -16.416 32.316 1.00 12.82 300 ASN A C 1
ATOM 2236 O O . ASN A 1 286 ? 40.850 -15.731 31.394 1.00 13.28 300 ASN A O 1
ATOM 2241 N N . LEU A 1 287 ? 39.181 -16.327 32.762 1.00 12.20 301 LEU A N 1
ATOM 2242 C CA . LEU A 1 287 ? 38.242 -15.426 32.143 1.00 12.08 301 LEU A CA 1
ATOM 2243 C C . LEU A 1 287 ? 37.848 -14.334 33.140 1.00 12.89 301 LEU A C 1
ATOM 2244 O O . LEU A 1 287 ? 37.538 -14.643 34.296 1.00 14.26 301 LEU A O 1
ATOM 2249 N N . ILE A 1 288 ? 37.889 -13.065 32.727 1.00 11.98 302 ILE A N 1
ATOM 2250 C CA . ILE A 1 288 ? 37.503 -11.978 33.638 1.00 10.61 302 ILE A CA 1
ATOM 2251 C C . ILE A 1 288 ? 36.434 -11.136 32.963 1.00 10.90 302 ILE A C 1
ATOM 2252 O O . ILE A 1 288 ? 36.535 -10.883 31.737 1.00 10.68 302 ILE A O 1
ATOM 2257 N N . LEU A 1 289 ? 35.412 -10.717 33.720 1.00 9.56 303 LEU A N 1
ATOM 2258 C CA . LEU A 1 289 ? 34.394 -9.807 33.185 1.00 10.14 303 LEU A CA 1
ATOM 2259 C C . LEU A 1 289 ? 34.410 -8.603 34.125 1.00 9.62 303 LEU A C 1
ATOM 2260 O O . LEU A 1 289 ? 34.813 -8.729 35.283 1.00 9.98 303 LEU A O 1
ATOM 2265 N N . GLU A 1 290 ? 33.941 -7.458 33.634 1.00 9.51 304 GLU A N 1
ATOM 2266 C CA . GLU A 1 290 ? 33.957 -6.217 34.427 1.00 9.06 304 GLU A CA 1
ATOM 2267 C C . GLU A 1 290 ? 32.598 -5.602 34.519 1.00 9.20 304 GLU A C 1
ATOM 2268 O O . GLU A 1 290 ? 32.429 -4.440 34.219 1.00 10.29 304 GLU A O 1
ATOM 2274 N N . PRO A 1 291 ? 31.581 -6.375 34.957 1.00 10.71 305 PRO A N 1
ATOM 2275 C CA . PRO A 1 291 ? 30.269 -5.752 35.029 1.00 8.77 305 PRO A CA 1
ATOM 2276 C C . PRO A 1 291 ? 30.232 -4.612 36.060 1.00 11.00 305 PRO A C 1
ATOM 2277 O O . PRO A 1 291 ? 30.884 -4.708 37.127 1.00 10.28 305 PRO A O 1
ATOM 2281 N N . GLY A 1 292 ? 29.481 -3.554 35.729 1.00 9.99 306 GLY A N 1
ATOM 2282 C CA . GLY A 1 292 ? 29.287 -2.426 36.635 1.00 9.95 306 GLY A CA 1
ATOM 2283 C C . GLY A 1 292 ? 27.769 -2.333 36.885 1.00 11.27 306 GLY A C 1
ATOM 2284 O O . GLY A 1 292 ? 27.231 -2.813 37.888 1.00 8.82 306 GLY A O 1
ATOM 2285 N N . ARG A 1 293 ? 27.091 -1.716 35.925 1.00 12.25 307 ARG A N 1
ATOM 2286 C CA . ARG A 1 293 ? 25.645 -1.523 35.953 1.00 12.45 307 ARG A CA 1
ATOM 2287 C C . ARG A 1 293 ? 24.926 -2.821 36.269 1.00 11.93 307 ARG A C 1
ATOM 2288 O O . ARG A 1 293 ? 24.059 -2.844 37.126 1.00 10.50 307 ARG A O 1
ATOM 2296 N N . SER A 1 294 ? 25.298 -3.928 35.622 1.00 11.88 308 SER A N 1
ATOM 2297 C CA . SER A 1 294 ? 24.565 -5.165 35.891 1.00 11.33 308 SER A CA 1
ATOM 2298 C C . SER A 1 294 ? 24.758 -5.809 37.278 1.00 11.93 308 SER A C 1
ATOM 2299 O O . SER A 1 294 ? 24.104 -6.833 37.598 1.00 11.48 308 SER A O 1
ATOM 2302 N N . LEU A 1 295 ? 25.671 -5.267 38.099 1.00 11.27 309 LEU A N 1
ATOM 2303 C CA . LEU A 1 295 ? 25.734 -5.755 39.472 1.00 10.50 309 LEU A CA 1
ATOM 2304 C C . LEU A 1 295 ? 24.968 -4.854 40.429 1.00 9.88 309 LEU A C 1
ATOM 2305 O O . LEU A 1 295 ? 24.399 -5.349 41.400 1.00 11.09 309 LEU A O 1
ATOM 2310 N N . VAL A 1 296 ? 24.972 -3.542 40.202 1.00 10.00 310 VAL A N 1
ATOM 2311 C CA . VAL A 1 296 ? 24.340 -2.682 41.182 1.00 9.72 310 VAL A CA 1
ATOM 2312 C C . VAL A 1 296 ? 23.144 -1.830 40.798 1.00 10.33 310 VAL A C 1
ATOM 2313 O O . VAL A 1 296 ? 22.431 -1.375 41.679 1.00 9.71 310 VAL A O 1
ATOM 2317 N N . ALA A 1 297 ? 22.909 -1.613 39.506 1.00 10.49 311 ALA A N 1
ATOM 2318 C CA . ALA A 1 297 ? 21.843 -0.715 39.124 1.00 10.11 311 ALA A CA 1
ATOM 2319 C C . ALA A 1 297 ? 20.481 -1.033 39.698 1.00 10.10 311 ALA A C 1
ATOM 2320 O O . ALA A 1 297 ? 19.837 -0.145 40.262 1.00 9.10 311 ALA A O 1
ATOM 2322 N N . THR A 1 298 ? 20.036 -2.281 39.527 1.00 9.91 312 THR A N 1
ATOM 2323 C CA . THR A 1 298 ? 18.687 -2.661 39.989 1.00 10.46 312 THR A CA 1
ATOM 2324 C C . THR A 1 298 ? 18.559 -2.722 41.519 1.00 11.53 312 THR A C 1
ATOM 2325 O O . THR A 1 298 ? 17.469 -2.918 42.029 1.00 12.33 312 THR A O 1
ATOM 2329 N N . ALA A 1 299 ? 19.674 -2.591 42.249 1.00 10.02 313 ALA A N 1
ATOM 2330 C CA . ALA A 1 299 ? 19.607 -2.624 43.704 1.00 11.28 313 ALA A CA 1
ATOM 2331 C C . ALA A 1 299 ? 19.314 -1.219 44.295 1.00 10.30 313 ALA A C 1
ATOM 2332 O O . ALA A 1 299 ? 19.015 -1.101 45.497 1.00 10.69 313 ALA A O 1
ATOM 2334 N N . GLY A 1 300 ? 19.393 -0.191 43.466 1.00 9.40 314 GLY A N 1
ATOM 2335 C CA . GLY A 1 300 ? 19.211 1.190 43.964 1.00 10.35 314 GLY A CA 1
ATOM 2336 C C . GLY A 1 300 ? 17.917 1.895 43.637 1.00 10.63 314 GLY A C 1
ATOM 2337 O O . GLY A 1 300 ? 17.425 1.806 42.501 1.00 12.37 314 GLY A O 1
ATOM 2338 N N . TYR A 1 301 ? 17.339 2.574 44.631 1.00 10.18 315 TYR A N 1
ATOM 2339 C CA . TYR A 1 301 ? 16.089 3.309 44.424 1.00 10.51 315 TYR A CA 1
ATOM 2340 C C . TYR A 1 301 ? 16.329 4.681 45.000 1.00 11.59 315 TYR A C 1
ATOM 2341 O O . TYR A 1 301 ? 16.992 4.785 46.011 1.00 13.14 315 TYR A O 1
ATOM 2350 N N . LEU A 1 302 ? 15.803 5.722 44.347 1.00 11.79 316 LEU A N 1
ATOM 2351 C CA . LEU A 1 302 ? 15.944 7.076 44.869 1.00 11.09 316 LEU A CA 1
ATOM 2352 C C . LEU A 1 302 ? 14.552 7.614 45.259 1.00 12.19 316 LEU A C 1
ATOM 2353 O O . LEU A 1 302 ? 13.653 7.716 44.397 1.00 10.32 316 LEU A O 1
ATOM 2358 N N . LEU A 1 303 ? 14.390 7.954 46.547 1.00 9.68 317 LEU A N 1
ATOM 2359 C CA . LEU A 1 303 ? 13.116 8.469 47.048 1.00 10.29 317 LEU A CA 1
ATOM 2360 C C . LEU A 1 303 ? 13.171 9.981 47.110 1.00 10.92 317 LEU A C 1
ATOM 2361 O O . LEU A 1 303 ? 14.155 10.565 47.575 1.00 11.93 317 LEU A O 1
ATOM 2366 N N . GLY A 1 304 ? 12.126 10.610 46.601 1.00 11.74 318 GLY A N 1
ATOM 2367 C CA . GLY A 1 304 ? 12.047 12.057 46.586 1.00 15.39 318 GLY A CA 1
ATOM 2368 C C . GLY A 1 304 ? 10.641 12.460 47.019 1.00 15.38 318 GLY A C 1
ATOM 2369 O O . GLY A 1 304 ? 9.654 11.913 46.529 1.00 16.14 318 GLY A O 1
ATOM 2370 N N . LYS A 1 305 ? 10.554 13.384 47.958 1.00 15.57 319 LYS A N 1
ATOM 2371 C CA . LYS A 1 305 ? 9.278 13.819 48.407 1.00 15.76 319 LYS A CA 1
ATOM 2372 C C . LYS A 1 305 ? 8.728 14.931 47.515 1.00 15.12 319 LYS A C 1
ATOM 2373 O O . LYS A 1 305 ? 9.473 15.822 47.007 1.00 14.43 319 LYS A O 1
ATOM 2379 N N . VAL A 1 306 ? 7.413 14.887 47.329 1.00 13.31 320 VAL A N 1
ATOM 2380 C CA . VAL A 1 306 ? 6.712 15.894 46.535 1.00 13.21 320 VAL A CA 1
ATOM 2381 C C . VAL A 1 306 ? 6.443 17.152 47.333 1.00 13.15 320 VAL A C 1
ATOM 2382 O O . VAL A 1 306 ? 5.727 17.095 48.349 1.00 13.14 320 VAL A O 1
ATOM 2386 N N . HIS A 1 307 ? 6.991 18.290 46.895 1.00 13.53 321 HIS A N 1
ATOM 2387 C CA . HIS A 1 307 ? 6.726 19.528 47.657 1.00 15.30 321 HIS A CA 1
ATOM 2388 C C . HIS A 1 307 ? 5.691 20.397 46.964 1.00 14.98 321 HIS A C 1
ATOM 2389 O O . HIS A 1 307 ? 5.013 21.180 47.629 1.00 15.46 321 HIS A O 1
ATOM 2396 N N . HIS A 1 308 ? 5.540 20.251 45.648 1.00 15.62 322 HIS A N 1
ATOM 2397 C CA . HIS A 1 308 ? 4.553 21.076 44.914 1.00 16.11 322 HIS A CA 1
ATOM 2398 C C . HIS A 1 308 ? 3.957 20.352 43.722 1.00 17.24 322 HIS A C 1
ATOM 2399 O O . HIS A 1 308 ? 4.635 19.535 43.081 1.00 16.49 322 HIS A O 1
ATOM 2406 N N . ILE A 1 309 ? 2.675 20.627 43.458 1.00 16.28 323 ILE A N 1
ATOM 2407 C CA . ILE A 1 309 ? 2.012 20.110 42.262 1.00 17.22 323 ILE A CA 1
ATOM 2408 C C . ILE A 1 309 ? 1.664 21.369 41.465 1.00 17.82 323 ILE A C 1
ATOM 2409 O O . ILE A 1 309 ? 1.201 22.378 42.023 1.00 19.21 323 ILE A O 1
ATOM 2414 N N . LYS A 1 310 ? 1.871 21.331 40.163 1.00 18.33 324 LYS A N 1
ATOM 2415 C CA . LYS A 1 310 ? 1.632 22.510 39.331 1.00 19.26 324 LYS A CA 1
ATOM 2416 C C . LYS A 1 310 ? 0.943 22.223 37.994 1.00 19.85 324 LYS A C 1
ATOM 2417 O O . LYS A 1 310 ? 1.552 21.667 37.095 1.00 19.12 324 LYS A O 1
ATOM 2423 N N . GLU A 1 311 ? -0.306 22.625 37.845 1.00 21.79 325 GLU A N 1
ATOM 2424 C CA . GLU A 1 311 ? -0.990 22.395 36.572 1.00 24.10 325 GLU A CA 1
ATOM 2425 C C . GLU A 1 311 ? -0.658 23.492 35.587 1.00 24.81 325 GLU A C 1
ATOM 2426 O O . GLU A 1 311 ? -0.680 24.680 35.957 1.00 25.13 325 GLU A O 1
ATOM 2432 N N . THR A 1 312 ? -0.300 23.125 34.353 1.00 24.97 326 THR A N 1
ATOM 2433 C CA . THR A 1 312 ? -0.037 24.146 33.344 1.00 26.28 326 THR A CA 1
ATOM 2434 C C . THR A 1 312 ? -0.921 23.786 32.149 1.00 28.72 326 THR A C 1
ATOM 2435 O O . THR A 1 312 ? -1.550 22.726 32.107 1.00 28.74 326 THR A O 1
ATOM 2439 N N . PRO A 1 313 ? -0.978 24.664 31.159 1.00 29.58 327 PRO A N 1
ATOM 2440 C CA . PRO A 1 313 ? -1.813 24.360 29.998 1.00 30.89 327 PRO A CA 1
ATOM 2441 C C . PRO A 1 313 ? -1.417 23.051 29.321 1.00 31.69 327 PRO A C 1
ATOM 2442 O O . PRO A 1 313 ? -2.293 22.321 28.887 1.00 33.44 327 PRO A O 1
ATOM 2446 N N . VAL A 1 314 ? -0.116 22.744 29.260 1.00 31.32 328 VAL A N 1
ATOM 2447 C CA . VAL A 1 314 ? 0.343 21.527 28.587 1.00 31.70 328 VAL A CA 1
ATOM 2448 C C . VAL A 1 314 ? 0.667 20.313 29.481 1.00 31.00 328 VAL A C 1
ATOM 2449 O O . VAL A 1 314 ? 0.652 19.174 29.007 1.00 31.43 328 VAL A O 1
ATOM 2453 N N . THR A 1 315 ? 1.020 20.527 30.743 1.00 28.24 329 THR A N 1
ATOM 2454 C CA . THR A 1 315 ? 1.321 19.376 31.564 1.00 26.91 329 THR A CA 1
ATOM 2455 C C . THR A 1 315 ? 1.166 19.597 33.041 1.00 23.31 329 THR A C 1
ATOM 2456 O O . THR A 1 315 ? 1.198 20.732 33.535 1.00 22.16 329 THR A O 1
ATOM 2460 N N . LYS A 1 316 ? 0.882 18.508 33.743 1.00 21.24 330 LYS A N 1
ATOM 2461 C CA . LYS A 1 316 ? 0.766 18.619 35.186 1.00 19.75 330 LYS A CA 1
ATOM 2462 C C . LYS A 1 316 ? 2.127 18.164 35.733 1.00 18.76 330 LYS A C 1
ATOM 2463 O O . LYS A 1 316 ? 2.574 17.030 35.527 1.00 16.44 330 LYS A O 1
ATOM 2469 N N . TRP A 1 317 ? 2.801 19.110 36.374 1.00 17.75 331 TRP A N 1
ATOM 2470 C CA . TRP A 1 317 ? 4.125 18.866 36.931 1.00 17.24 331 TRP A CA 1
ATOM 2471 C C . TRP A 1 317 ? 4.042 18.549 38.404 1.00 15.59 331 TRP A C 1
ATOM 2472 O O . TRP A 1 317 ? 3.270 19.162 39.139 1.00 15.97 331 TRP A O 1
ATOM 2483 N N . VAL A 1 318 ? 4.876 17.610 38.813 1.00 14.19 332 VAL A N 1
ATOM 2484 C CA . VAL A 1 318 ? 4.997 17.161 40.191 1.00 14.01 332 VAL A CA 1
ATOM 2485 C C . VAL A 1 318 ? 6.472 17.504 40.529 1.00 13.16 332 VAL A C 1
ATOM 2486 O O . VAL A 1 318 ? 7.384 17.045 39.837 1.00 11.93 332 VAL A O 1
ATOM 2490 N N . MET A 1 319 ? 6.701 18.345 41.550 1.00 13.23 333 MET A N 1
ATOM 2491 C CA . MET A 1 319 ? 8.063 18.766 41.886 1.00 13.87 333 MET A CA 1
ATOM 2492 C C . MET A 1 319 ? 8.552 18.043 43.123 1.00 14.02 333 MET A C 1
ATOM 2493 O O . MET A 1 319 ? 7.929 18.129 44.173 1.00 13.74 333 MET A O 1
ATOM 2498 N N . ILE A 1 320 ? 9.683 17.349 43.003 1.00 15.72 334 ILE A N 1
ATOM 2499 C CA . ILE A 1 320 ? 10.210 16.625 44.140 1.00 13.54 334 ILE A CA 1
ATOM 2500 C C . ILE A 1 320 ? 11.558 17.140 44.647 1.00 14.06 334 ILE A C 1
ATOM 2501 O O . ILE A 1 320 ? 12.245 17.907 43.943 1.00 14.00 334 ILE A O 1
ATOM 2506 N N . ASP A 1 321 ? 11.955 16.718 45.857 1.00 13.95 335 ASP A N 1
ATOM 2507 C CA . ASP A 1 321 ? 13.220 17.197 46.399 1.00 15.28 335 ASP A CA 1
ATOM 2508 C C . ASP A 1 321 ? 14.487 16.470 45.948 1.00 15.78 335 ASP A C 1
ATOM 2509 O O . ASP A 1 321 ? 15.592 16.802 46.394 1.00 16.35 335 ASP A O 1
ATOM 2514 N N . ALA A 1 322 ? 14.319 15.496 45.065 1.00 13.50 336 ALA A N 1
ATOM 2515 C CA . ALA A 1 322 ? 15.456 14.842 44.421 1.00 14.54 336 ALA A CA 1
ATOM 2516 C C . ALA A 1 322 ? 15.676 15.687 43.167 1.00 14.35 336 ALA A C 1
ATOM 2517 O O . ALA A 1 322 ? 14.723 16.245 42.595 1.00 15.76 336 ALA A O 1
ATOM 2519 N N . GLY A 1 323 ? 16.908 15.741 42.684 1.00 15.18 337 GLY A N 1
ATOM 2520 C CA . GLY A 1 323 ? 17.173 16.566 41.515 1.00 13.62 337 GLY A CA 1
ATOM 2521 C C . GLY A 1 323 ? 18.346 16.011 40.732 1.00 14.75 337 GLY A C 1
ATOM 2522 O O . GLY A 1 323 ? 19.025 15.087 41.180 1.00 13.13 337 GLY A O 1
ATOM 2523 N N . MET A 1 324 ? 18.610 16.583 39.565 1.00 14.38 338 MET A N 1
ATOM 2524 C CA . MET A 1 324 ? 19.697 16.089 38.734 1.00 15.51 338 MET A CA 1
ATOM 2525 C C . MET A 1 324 ? 21.070 16.028 39.459 1.00 14.97 338 MET A C 1
ATOM 2526 O O . MET A 1 324 ? 21.903 15.189 39.104 1.00 16.10 338 MET A O 1
ATOM 2531 N N . ASN A 1 325 ? 21.324 16.909 40.426 1.00 14.95 339 ASN A N 1
ATOM 2532 C CA . ASN A 1 325 ? 22.620 16.844 41.135 1.00 16.21 339 ASN A CA 1
ATOM 2533 C C . ASN A 1 325 ? 22.710 15.499 41.969 1.00 16.06 339 ASN A C 1
ATOM 2534 O O . ASN A 1 325 ? 23.807 14.974 42.268 1.00 14.72 339 ASN A O 1
ATOM 2539 N N . ASP A 1 326 ? 21.551 14.972 42.366 1.00 14.82 340 ASP A N 1
ATOM 2540 C CA . ASP A 1 326 ? 21.498 13.689 43.120 1.00 14.34 340 ASP A CA 1
ATOM 2541 C C . ASP A 1 326 ? 21.625 12.460 42.182 1.00 12.84 340 ASP A C 1
ATOM 2542 O O . ASP A 1 326 ? 22.129 11.394 42.590 1.00 12.47 340 ASP A O 1
ATOM 2547 N N . MET A 1 327 ? 21.134 12.602 40.955 1.00 12.05 341 MET A N 1
ATOM 2548 C CA . MET A 1 327 ? 21.083 11.489 40.011 1.00 13.52 341 MET A CA 1
ATOM 2549 C C . MET A 1 327 ? 20.982 12.139 38.636 1.00 13.98 341 MET A C 1
ATOM 2550 O O . MET A 1 327 ? 19.923 12.631 38.237 1.00 14.42 341 MET A O 1
ATOM 2555 N N . MET A 1 328 ? 22.102 12.127 37.929 1.00 13.22 342 MET A N 1
ATOM 2556 C CA . MET A 1 328 ? 22.247 12.818 36.658 1.00 14.03 342 MET A CA 1
ATOM 2557 C C . MET A 1 328 ? 21.798 12.111 35.389 1.00 15.41 342 MET A C 1
ATOM 2558 O O . MET A 1 328 ? 21.819 12.749 34.321 1.00 14.44 342 MET A O 1
ATOM 2563 N N . ARG A 1 329 ? 21.391 10.844 35.469 1.00 15.11 343 ARG A N 1
ATOM 2564 C CA . ARG A 1 329 ? 21.111 10.126 34.200 1.00 18.48 343 ARG A CA 1
ATOM 2565 C C . ARG A 1 329 ? 20.053 10.732 33.289 1.00 17.51 343 ARG A C 1
ATOM 2566 O O . ARG A 1 329 ? 20.296 10.901 32.097 1.00 18.45 343 ARG A O 1
ATOM 2574 N N . PRO A 1 330 ? 18.864 11.041 33.822 1.00 18.86 344 PRO A N 1
ATOM 2575 C CA . PRO A 1 330 ? 17.862 11.638 32.918 1.00 18.98 344 PRO A CA 1
ATOM 2576 C C . PRO A 1 330 ? 18.293 12.991 32.335 1.00 21.92 344 PRO A C 1
ATOM 2577 O O . PRO A 1 330 ? 18.163 13.211 31.115 1.00 21.48 344 PRO A O 1
ATOM 2581 N N . ALA A 1 331 ? 18.798 13.906 33.170 1.00 21.12 345 ALA A N 1
ATOM 2582 C CA . ALA A 1 331 ? 19.221 15.203 32.660 1.00 25.05 345 ALA A CA 1
ATOM 2583 C C . ALA A 1 331 ? 20.341 15.144 31.611 1.00 26.06 345 ALA A C 1
ATOM 2584 O O . ALA A 1 331 ? 20.335 15.872 30.596 1.00 28.06 345 ALA A O 1
ATOM 2586 N N . MET A 1 332 ? 21.279 14.241 31.823 1.00 25.93 346 MET A N 1
ATOM 2587 C CA . MET A 1 332 ? 22.407 14.083 30.956 1.00 25.18 346 MET A CA 1
ATOM 2588 C C . MET A 1 332 ? 22.194 13.259 29.678 1.00 26.37 346 MET A C 1
ATOM 2589 O O . MET A 1 332 ? 22.758 13.584 28.629 1.00 23.59 346 MET A O 1
ATOM 2594 N N . TYR A 1 333 ? 21.385 12.200 29.764 1.00 24.45 347 TYR A N 1
ATOM 2595 C CA . TYR A 1 333 ? 21.226 11.310 28.629 1.00 25.06 347 TYR A CA 1
ATOM 2596 C C . TYR A 1 333 ? 19.790 11.141 28.176 1.00 23.22 347 TYR A C 1
ATOM 2597 O O . TYR A 1 333 ? 19.538 10.376 27.254 1.00 23.45 347 TYR A O 1
ATOM 2606 N N . GLU A 1 334 ? 18.877 11.849 28.830 1.00 22.68 348 GLU A N 1
ATOM 2607 C CA . GLU A 1 334 ? 17.439 11.753 28.608 1.00 24.84 348 GLU A CA 1
ATOM 2608 C C . GLU A 1 334 ? 17.063 10.293 28.796 1.00 23.75 348 GLU A C 1
ATOM 2609 O O . GLU A 1 334 ? 16.158 9.764 28.164 1.00 23.28 348 GLU A O 1
ATOM 2615 N N . ALA A 1 335 ? 17.769 9.650 29.709 1.00 22.00 349 ALA A N 1
ATOM 2616 C CA . ALA A 1 335 ? 17.565 8.243 29.971 1.00 21.19 349 ALA A CA 1
ATOM 2617 C C . ALA A 1 335 ? 16.293 7.921 30.774 1.00 18.91 349 ALA A C 1
ATOM 2618 O O . ALA A 1 335 ? 15.899 8.654 31.728 1.00 18.66 349 ALA A O 1
ATOM 2620 N N . TYR A 1 336 ? 15.673 6.803 30.404 1.00 16.36 350 TYR A N 1
ATOM 2621 C CA . TYR A 1 336 ? 14.472 6.349 31.075 1.00 15.89 350 TYR A CA 1
ATOM 2622 C C . TYR A 1 336 ? 14.681 5.540 32.383 1.00 14.19 350 TYR A C 1
ATOM 2623 O O . TYR A 1 336 ? 15.450 4.565 32.420 1.00 12.63 350 TYR A O 1
ATOM 2632 N N . HIS A 1 337 ? 13.979 5.964 33.448 1.00 13.47 351 HIS A N 1
ATOM 2633 C CA . HIS A 1 337 ? 13.925 5.239 34.714 1.00 13.27 351 HIS A CA 1
ATOM 2634 C C . HIS A 1 337 ? 12.434 5.116 35.068 1.00 13.95 351 HIS A C 1
ATOM 2635 O O . HIS A 1 337 ? 11.695 6.049 34.872 1.00 13.41 351 HIS A O 1
ATOM 2642 N N . HIS A 1 338 ? 12.020 3.949 35.540 1.00 12.45 352 HIS A N 1
ATOM 2643 C CA . HIS A 1 338 ? 10.650 3.698 35.984 1.00 13.28 352 HIS A CA 1
ATOM 2644 C C . HIS A 1 338 ? 10.437 4.512 37.299 1.00 13.58 352 HIS A C 1
ATOM 2645 O O . HIS A 1 338 ? 11.317 4.604 38.137 1.00 13.65 352 HIS A O 1
ATOM 2652 N N . ILE A 1 339 ? 9.272 5.110 37.453 1.00 14.27 353 ILE A N 1
ATOM 2653 C CA . ILE A 1 339 ? 8.981 5.931 38.615 1.00 13.23 353 ILE A CA 1
ATOM 2654 C C . ILE A 1 339 ? 7.575 5.589 39.111 1.00 13.30 353 ILE A C 1
ATOM 2655 O O . ILE A 1 339 ? 6.672 5.446 38.298 1.00 13.26 353 ILE A O 1
ATOM 2660 N N . ILE A 1 340 ? 7.393 5.472 40.429 1.00 13.10 354 ILE A N 1
ATOM 2661 C CA . ILE A 1 340 ? 6.079 5.205 41.017 1.00 13.07 354 ILE A CA 1
ATOM 2662 C C . ILE A 1 340 ? 5.849 6.069 42.270 1.00 13.90 354 ILE A C 1
ATOM 2663 O O . ILE A 1 340 ? 6.773 6.671 42.848 1.00 14.17 354 ILE A O 1
ATOM 2668 N N . ASN A 1 341 ? 4.591 6.111 42.688 1.00 13.25 355 ASN A N 1
ATOM 2669 C CA . ASN A 1 341 ? 4.236 6.765 43.927 1.00 13.67 355 ASN A CA 1
ATOM 2670 C C . ASN A 1 341 ? 4.442 5.611 44.909 1.00 13.59 355 ASN A C 1
ATOM 2671 O O . ASN A 1 341 ? 4.079 4.471 44.615 1.00 11.15 355 ASN A O 1
ATOM 2676 N N . CYS A 1 342 ? 5.040 5.871 46.059 1.00 13.01 356 CYS A N 1
ATOM 2677 C CA . CYS A 1 342 ? 5.193 4.804 47.054 1.00 13.81 356 CYS A CA 1
ATOM 2678 C C . CYS A 1 342 ? 3.871 4.410 47.695 1.00 14.66 356 CYS A C 1
ATOM 2679 O O . CYS A 1 342 ? 3.824 3.421 48.403 1.00 15.20 356 CYS A O 1
ATOM 2682 N N . LYS A 1 343 ? 2.811 5.189 47.459 1.00 14.88 357 LYS A N 1
ATOM 2683 C CA . LYS A 1 343 ? 1.497 4.894 48.046 1.00 15.00 357 LYS A CA 1
ATOM 2684 C C . LYS A 1 343 ? 0.504 4.586 46.943 1.00 14.63 357 LYS A C 1
ATOM 2685 O O . LYS A 1 343 ? 0.352 5.382 46.025 1.00 15.33 357 LYS A O 1
ATOM 2691 N N . VAL A 1 344 ? -0.183 3.450 47.056 1.00 14.08 358 VAL A N 1
ATOM 2692 C CA . VAL A 1 344 ? -1.201 3.077 46.079 1.00 16.17 358 VAL A CA 1
ATOM 2693 C C . VAL A 1 344 ? -2.410 3.962 46.362 1.00 15.83 358 VAL A C 1
ATOM 2694 O O . VAL A 1 344 ? -2.765 4.209 47.547 1.00 13.56 358 VAL A O 1
ATOM 2698 N N . LYS A 1 345 ? -3.019 4.481 45.295 1.00 17.16 359 LYS A N 1
ATOM 2699 C CA . LYS A 1 345 ? -4.184 5.358 45.433 1.00 17.05 359 LYS A CA 1
ATOM 2700 C C . LYS A 1 345 ? -5.357 4.750 44.607 1.00 18.64 359 LYS A C 1
ATOM 2701 O O . LYS A 1 345 ? -5.164 3.816 43.829 1.00 18.26 359 LYS A O 1
ATOM 2707 N N . ASN A 1 346 ? -6.552 5.303 44.733 1.00 19.07 360 ASN A N 1
ATOM 2708 C CA . ASN A 1 346 ? -7.678 4.752 43.971 1.00 20.90 360 ASN A CA 1
ATOM 2709 C C . ASN A 1 346 ? -7.936 5.600 42.746 1.00 19.71 360 ASN A C 1
ATOM 2710 O O . ASN A 1 346 ? -9.024 5.605 42.197 1.00 19.78 360 ASN A O 1
ATOM 2715 N N . GLU A 1 347 ? -6.901 6.308 42.315 1.00 17.78 361 GLU A N 1
ATOM 2716 C CA . GLU A 1 347 ? -6.981 7.170 41.162 1.00 19.39 361 GLU A CA 1
ATOM 2717 C C . GLU A 1 347 ? -5.579 7.242 40.571 1.00 18.56 361 GLU A C 1
ATOM 2718 O O . GLU A 1 347 ? -4.615 7.212 41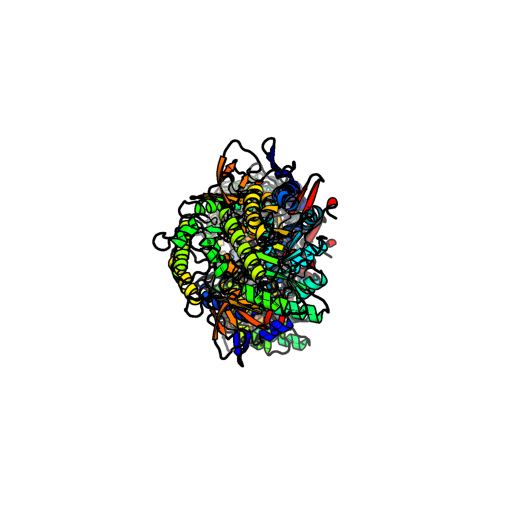.340 1.00 18.03 361 GLU A O 1
ATOM 2724 N N . LYS A 1 348 ? -5.471 7.332 39.242 1.00 17.00 362 LYS A N 1
ATOM 2725 C CA . LYS A 1 348 ? -4.183 7.457 38.558 1.00 17.25 362 LYS A CA 1
ATOM 2726 C C . LYS A 1 348 ? -4.239 8.687 37.664 1.00 18.75 362 LYS A C 1
ATOM 2727 O O . LYS A 1 348 ? -5.308 9.173 37.342 1.00 19.47 362 LYS A O 1
ATOM 2733 N N . GLU A 1 349 ? -3.098 9.223 37.280 1.00 18.65 363 GLU A N 1
ATOM 2734 C CA . GLU A 1 349 ? -3.091 10.415 36.462 1.00 18.76 363 GLU A CA 1
ATOM 2735 C C . GLU A 1 349 ? -1.737 10.459 35.776 1.00 18.56 363 GLU A C 1
ATOM 2736 O O . GLU A 1 349 ? -0.769 9.812 36.230 1.00 19.11 363 GLU A O 1
ATOM 2742 N N . VAL A 1 350 ? -1.663 11.221 34.697 1.00 16.84 364 VAL A N 1
ATOM 2743 C CA . VAL A 1 350 ? -0.428 11.334 33.930 1.00 18.44 364 VAL A CA 1
ATOM 2744 C C . VAL A 1 350 ? 0.221 12.646 34.318 1.00 18.43 364 VAL A C 1
ATOM 2745 O O . VAL A 1 350 ? -0.434 13.690 34.278 1.00 17.67 364 VAL A O 1
ATOM 2749 N N . VAL A 1 351 ? 1.494 12.586 34.710 1.00 16.20 365 VAL A N 1
ATOM 2750 C CA . VAL A 1 351 ? 2.233 13.776 35.132 1.00 15.01 365 VAL A CA 1
ATOM 2751 C C . VAL A 1 351 ? 3.696 13.696 34.689 1.00 15.61 365 VAL A C 1
ATOM 2752 O O . VAL A 1 351 ? 4.167 12.629 34.304 1.00 16.31 365 VAL A O 1
ATOM 2756 N N . SER A 1 352 ? 4.400 14.829 34.756 1.00 14.42 366 SER A N 1
ATOM 2757 C CA . SER A 1 352 ? 5.834 14.886 34.451 1.00 15.01 366 SER A CA 1
ATOM 2758 C C . SER A 1 352 ? 6.485 15.190 35.822 1.00 14.95 366 SER A C 1
ATOM 2759 O O . SER A 1 352 ? 5.922 15.904 36.644 1.00 14.88 366 SER A O 1
ATOM 2762 N N . ILE A 1 353 ? 7.644 14.606 36.090 1.00 15.50 367 ILE A N 1
ATOM 2763 C CA . ILE A 1 353 ? 8.255 14.734 37.417 1.00 16.12 367 ILE A CA 1
ATOM 2764 C C . ILE A 1 353 ? 9.566 15.498 37.305 1.00 15.50 367 ILE A C 1
ATOM 2765 O O . ILE A 1 353 ? 10.432 15.100 36.540 1.00 16.50 367 ILE A O 1
ATOM 2770 N N . ALA A 1 354 ? 9.720 16.552 38.082 1.00 16.07 368 ALA A N 1
ATOM 2771 C CA . ALA A 1 354 ? 10.957 17.359 38.028 1.00 15.73 368 ALA A CA 1
ATOM 2772 C C . ALA A 1 354 ? 11.585 17.631 39.387 1.00 15.45 368 ALA A C 1
ATOM 2773 O O . ALA A 1 354 ? 10.890 17.651 40.409 1.00 13.71 368 ALA A O 1
ATOM 2775 N N . GLY A 1 355 ? 12.898 17.905 39.370 1.00 14.05 369 GLY A N 1
ATOM 2776 C CA . GLY A 1 355 ? 13.592 18.278 40.587 1.00 16.11 369 GLY A CA 1
ATOM 2777 C C . GLY A 1 355 ? 13.512 19.807 40.645 1.00 16.59 369 GLY A C 1
ATOM 2778 O O . GLY A 1 355 ? 12.860 20.427 39.801 1.00 16.19 369 GLY A O 1
ATOM 2779 N N . GLY A 1 356 ? 14.165 20.428 41.625 1.00 16.13 370 GLY A N 1
ATOM 2780 C CA . GLY A 1 356 ? 14.094 21.879 41.724 1.00 17.77 370 GLY A CA 1
ATOM 2781 C C . GLY A 1 356 ? 15.273 22.707 41.181 1.00 17.45 370 GLY A C 1
ATOM 2782 O O . GLY A 1 356 ? 15.389 23.904 41.505 1.00 17.95 370 GLY A O 1
ATOM 2783 N N . LEU A 1 357 ? 16.132 22.114 40.356 1.00 16.75 371 LEU A N 1
ATOM 2784 C CA . LEU A 1 357 ? 17.270 22.882 39.862 1.00 19.14 371 LEU A CA 1
ATOM 2785 C C . LEU A 1 357 ? 16.851 23.735 38.667 1.00 21.93 371 LEU A C 1
ATOM 2786 O O . LEU A 1 357 ? 15.872 23.398 37.961 1.00 20.05 371 LEU A O 1
ATOM 2791 N N . CYS A 1 358 ? 17.625 24.810 38.426 1.00 25.03 372 CYS A N 1
ATOM 2792 C CA . CYS A 1 358 ? 17.398 25.785 37.329 1.00 28.85 372 CYS A CA 1
ATOM 2793 C C . CYS A 1 358 ? 17.489 25.244 35.928 1.00 30.04 372 CYS A C 1
ATOM 2794 O O . CYS A 1 358 ? 17.160 25.957 34.984 1.00 33.29 372 CYS A O 1
ATOM 2797 N N . GLU A 1 359 ? 17.979 24.031 35.794 1.00 28.95 373 GLU A N 1
ATOM 2798 C CA . GLU A 1 359 ? 18.229 23.385 34.517 1.00 28.91 373 GLU A CA 1
ATOM 2799 C C . GLU A 1 359 ? 16.938 22.826 33.909 1.00 26.19 373 GLU A C 1
ATOM 2800 O O . GLU A 1 359 ? 16.201 22.086 34.560 1.00 24.10 373 GLU A O 1
ATOM 2806 N N . SER A 1 360 ? 16.684 23.186 32.651 1.00 24.98 374 SER A N 1
ATOM 2807 C CA . SER A 1 360 ? 15.492 22.743 31.984 1.00 25.45 374 SER A CA 1
ATOM 2808 C C . SER A 1 360 ? 15.464 21.238 31.887 1.00 24.89 374 SER A C 1
ATOM 2809 O O . SER A 1 360 ? 14.404 20.618 31.954 1.00 27.40 374 SER A O 1
ATOM 2812 N N . SER A 1 361 ? 16.648 20.654 31.789 1.00 23.12 375 SER A N 1
ATOM 2813 C CA . SER A 1 361 ? 16.810 19.231 31.686 1.00 23.22 375 SER A CA 1
ATOM 2814 C C . SER A 1 361 ? 16.676 18.513 33.042 1.00 21.65 375 SER A C 1
ATOM 2815 O O . SER A 1 361 ? 16.814 17.300 33.058 1.00 19.83 375 SER A O 1
ATOM 2818 N N . ASP A 1 362 ? 16.488 19.255 34.154 1.00 18.29 376 ASP A N 1
ATOM 2819 C CA . ASP A 1 362 ? 16.316 18.614 35.463 1.00 16.36 376 ASP A CA 1
ATOM 2820 C C . ASP A 1 362 ? 14.843 18.122 35.580 1.00 16.28 376 ASP A C 1
ATOM 2821 O O . ASP A 1 362 ? 14.016 18.673 36.313 1.00 17.48 376 ASP A O 1
ATOM 2826 N N . VAL A 1 363 ? 14.564 17.049 34.856 1.00 14.80 377 VAL A N 1
ATOM 2827 C CA . VAL A 1 363 ? 13.255 16.426 34.784 1.00 14.90 377 VAL A CA 1
ATOM 2828 C C . VAL A 1 363 ? 13.549 14.916 34.838 1.00 15.21 377 VAL A C 1
ATOM 2829 O O . VAL A 1 363 ? 14.359 14.401 34.041 1.00 16.99 377 VAL A O 1
ATOM 2833 N N . PHE A 1 364 ? 12.916 14.206 35.753 1.00 13.05 378 PHE A N 1
ATOM 2834 C CA . PHE A 1 364 ? 13.158 12.760 35.856 1.00 15.10 378 PHE A CA 1
ATOM 2835 C C . PHE A 1 364 ? 12.297 11.918 34.898 1.00 15.83 378 PHE A C 1
ATOM 2836 O O . PHE A 1 364 ? 12.656 10.794 34.575 1.00 17.33 378 PHE A O 1
ATOM 2844 N N . GLY A 1 365 ? 11.151 12.438 34.479 1.00 15.75 379 GLY A N 1
ATOM 2845 C CA . GLY A 1 365 ? 10.310 11.654 33.577 1.00 15.95 379 GLY A CA 1
ATOM 2846 C C . GLY A 1 365 ? 9.156 12.515 33.104 1.00 17.76 379 GLY A C 1
ATOM 2847 O O . GLY A 1 365 ? 8.698 13.429 33.813 1.00 16.57 379 GLY A O 1
ATOM 2848 N N . ARG A 1 366 ? 8.664 12.228 31.906 1.00 18.76 380 ARG A N 1
ATOM 2849 C CA . ARG A 1 366 ? 7.564 12.998 31.325 1.00 18.74 380 ARG A CA 1
ATOM 2850 C C . ARG A 1 366 ? 6.367 12.077 30.961 1.00 19.39 380 ARG A C 1
ATOM 2851 O O . ARG A 1 366 ? 6.544 10.898 30.578 1.00 15.30 380 ARG A O 1
ATOM 2859 N N . ASP A 1 367 ? 5.159 12.611 31.114 1.00 18.66 381 ASP A N 1
ATOM 2860 C CA . ASP A 1 367 ? 3.969 11.867 30.769 1.00 19.78 381 ASP A CA 1
ATOM 2861 C C . ASP A 1 367 ? 3.942 10.491 31.391 1.00 19.78 381 ASP A C 1
ATOM 2862 O O . ASP A 1 367 ? 3.725 9.508 30.706 1.00 19.82 381 ASP A O 1
ATOM 2867 N N . ARG A 1 368 ? 4.191 10.415 32.695 1.00 18.33 382 ARG A N 1
ATOM 2868 C CA . ARG A 1 368 ? 4.166 9.145 33.375 1.00 16.88 382 ARG A CA 1
ATOM 2869 C C . ARG A 1 368 ? 2.844 8.917 34.077 1.00 16.55 382 ARG A C 1
ATOM 2870 O O . ARG A 1 368 ? 2.310 9.815 34.724 1.00 15.82 382 ARG A O 1
ATOM 2878 N N . GLU A 1 369 ? 2.329 7.701 33.997 1.00 17.18 383 GLU A N 1
ATOM 2879 C CA . GLU A 1 369 ? 1.087 7.396 34.703 1.00 17.68 383 GLU A CA 1
ATOM 2880 C C . GLU A 1 369 ? 1.471 6.969 36.097 1.00 18.44 383 GLU A C 1
ATOM 2881 O O . GLU A 1 369 ? 2.194 5.979 36.296 1.00 18.55 383 GLU A O 1
ATOM 2887 N N . LEU A 1 370 ? 0.984 7.687 37.089 1.00 16.65 384 LEU A N 1
ATOM 2888 C CA . LEU A 1 370 ? 1.314 7.299 38.452 1.00 18.18 384 LEU A CA 1
ATOM 2889 C C . LEU A 1 370 ? 0.036 7.320 39.308 1.00 16.05 384 LEU A C 1
ATOM 2890 O O . LEU A 1 370 ? -0.920 8.006 38.955 1.00 15.23 384 LEU A O 1
ATOM 2895 N N . ASP A 1 371 ? 0.040 6.605 40.420 1.00 16.06 385 ASP A N 1
ATOM 2896 C CA . ASP A 1 371 ? -1.079 6.736 41.363 1.00 17.52 385 ASP A CA 1
ATOM 2897 C C . ASP A 1 371 ? -1.063 8.208 41.777 1.00 18.05 385 ASP A C 1
ATOM 2898 O O . ASP A 1 371 ? 0.011 8.797 42.014 1.00 15.99 385 ASP A O 1
ATOM 2903 N N . LYS A 1 372 ? -2.273 8.767 41.874 1.00 17.36 386 LYS A N 1
ATOM 2904 C CA . LYS A 1 372 ? -2.546 10.171 42.170 1.00 18.90 386 LYS A CA 1
ATOM 2905 C C . LYS A 1 372 ? -1.533 10.778 43.146 1.00 17.23 386 LYS A C 1
ATOM 2906 O O . LYS A 1 372 ? -1.443 10.357 44.291 1.00 14.37 386 LYS A O 1
ATOM 2912 N N . VAL A 1 373 ? -0.818 11.792 42.674 1.00 17.57 387 VAL A N 1
ATOM 2913 C CA . VAL A 1 373 ? 0.210 12.438 43.492 1.00 17.72 387 VAL A CA 1
ATOM 2914 C C . VAL A 1 373 ? -0.300 13.598 44.359 1.00 18.07 387 VAL A C 1
ATOM 2915 O O . VAL A 1 373 ? -1.024 14.467 43.881 1.00 18.84 387 VAL A O 1
ATOM 2919 N N . GLU A 1 374 ? 0.020 13.551 45.656 1.00 17.59 388 GLU A N 1
ATOM 2920 C CA . GLU A 1 374 ? -0.329 14.622 46.591 1.00 19.18 388 GLU A CA 1
ATOM 2921 C C . GLU A 1 374 ? 0.963 15.165 47.217 1.00 18.56 388 GLU A C 1
ATOM 2922 O O . GLU A 1 374 ? 1.956 14.462 47.290 1.00 16.89 388 GLU A O 1
ATOM 2928 N N . VAL A 1 375 ? 0.957 16.426 47.621 1.00 19.10 389 VAL A N 1
ATOM 2929 C CA . VAL A 1 375 ? 2.145 17.003 48.281 1.00 17.30 389 VAL A CA 1
ATOM 2930 C C . VAL A 1 375 ? 2.381 16.138 49.476 1.00 16.38 389 VAL A C 1
ATOM 2931 O O . VAL A 1 375 ? 1.421 15.785 50.197 1.00 16.25 389 VAL A O 1
ATOM 2935 N N . GLY A 1 376 ? 3.640 15.762 49.713 1.00 14.58 390 GLY A N 1
ATOM 2936 C CA . GLY A 1 376 ? 3.937 14.936 50.876 1.00 13.58 390 GLY A CA 1
ATOM 2937 C C . GLY A 1 376 ? 4.120 13.475 50.497 1.00 13.49 390 GLY A C 1
ATOM 2938 O O . GLY A 1 376 ? 4.662 12.667 51.265 1.00 11.51 390 GLY A O 1
ATOM 2939 N N . ASP A 1 377 ? 3.646 13.099 49.307 1.00 13.16 391 ASP A N 1
ATOM 2940 C CA . ASP A 1 377 ? 3.849 11.717 48.885 1.00 13.48 391 ASP A CA 1
ATOM 2941 C C . ASP A 1 377 ? 5.347 11.589 48.585 1.00 12.67 391 ASP A C 1
ATOM 2942 O O . ASP A 1 377 ? 6.041 12.584 48.385 1.00 11.31 391 ASP A O 1
ATOM 2947 N N . VAL A 1 378 ? 5.807 10.352 48.550 1.00 11.56 392 VAL A N 1
ATOM 2948 C CA . VAL A 1 378 ? 7.205 10.028 48.266 1.00 12.42 392 VAL A CA 1
ATOM 2949 C C . VAL A 1 378 ? 7.198 9.243 46.949 1.00 13.15 392 VAL A C 1
ATOM 2950 O O . VAL A 1 378 ? 6.433 8.267 46.826 1.00 11.34 392 VAL A O 1
ATOM 2954 N N . LEU A 1 379 ? 7.989 9.684 45.966 1.00 12.11 393 LEU A N 1
ATOM 2955 C CA . LEU A 1 379 ? 8.068 8.952 44.725 1.00 12.44 393 LEU A CA 1
ATOM 2956 C C . LEU A 1 379 ? 9.374 8.140 44.767 1.00 14.00 393 LEU A C 1
ATOM 2957 O O . LEU A 1 379 ? 10.350 8.583 45.393 1.00 14.16 393 LEU A O 1
ATOM 2962 N N . ALA A 1 380 ? 9.389 6.960 44.132 1.00 12.78 394 ALA A N 1
ATOM 2963 C CA . ALA A 1 380 ? 10.599 6.158 44.041 1.00 12.11 394 ALA A CA 1
ATOM 2964 C C . ALA A 1 380 ? 11.031 6.096 42.556 1.00 12.95 394 ALA A C 1
ATOM 2965 O O . ALA A 1 380 ? 10.223 5.740 41.637 1.00 11.91 394 ALA A O 1
ATOM 2967 N N . ILE A 1 381 ? 12.297 6.414 42.313 1.00 12.87 395 ILE A N 1
ATOM 2968 C CA . ILE A 1 381 ? 12.837 6.358 40.958 1.00 10.99 395 ILE A CA 1
ATOM 2969 C C . ILE A 1 381 ? 13.679 5.105 40.990 1.00 11.70 395 ILE A C 1
ATOM 2970 O O . ILE A 1 381 ? 14.654 4.983 41.763 1.00 10.09 395 ILE A O 1
ATOM 2975 N N . PHE A 1 382 ? 13.321 4.158 40.131 1.00 10.96 396 PHE A N 1
ATOM 2976 C CA . PHE A 1 382 ? 14.010 2.869 40.078 1.00 10.64 396 PHE A CA 1
ATOM 2977 C C . PHE A 1 382 ? 15.350 2.819 39.365 1.00 10.30 396 PHE A C 1
ATOM 2978 O O . PHE A 1 382 ? 15.635 3.622 38.497 1.00 11.64 396 PHE A O 1
ATOM 2986 N N . ASP A 1 383 ? 16.138 1.820 39.753 1.00 10.31 397 ASP A N 1
ATOM 2987 C CA . ASP A 1 383 ? 17.346 1.443 39.045 1.00 9.17 397 ASP A CA 1
ATOM 2988 C C . ASP A 1 383 ? 18.395 2.561 39.006 1.00 10.57 397 ASP A C 1
ATOM 2989 O O . ASP A 1 383 ? 18.919 2.906 37.955 1.00 10.20 397 ASP A O 1
ATOM 2994 N N . VAL A 1 384 ? 18.693 3.103 40.169 1.00 9.61 398 VAL A N 1
ATOM 2995 C CA . VAL A 1 384 ? 19.678 4.173 40.247 1.00 8.32 398 VAL A CA 1
ATOM 2996 C C . VAL A 1 384 ? 20.919 3.710 41.015 1.00 9.68 398 VAL A C 1
ATOM 2997 O O . VAL A 1 384 ? 21.697 4.542 41.519 1.00 10.90 398 VAL A O 1
ATOM 3001 N N . GLY A 1 385 ? 21.093 2.392 41.180 1.00 10.42 399 GLY A N 1
ATOM 3002 C CA . GLY A 1 385 ? 22.288 1.923 41.906 1.00 10.13 399 GLY A CA 1
ATOM 3003 C C . GLY A 1 385 ? 23.636 2.133 41.201 1.00 9.16 399 GLY A C 1
ATOM 3004 O O . GLY A 1 385 ? 24.690 2.088 41.830 1.00 9.91 399 GLY A O 1
ATOM 3005 N N . ALA A 1 386 ? 23.591 2.357 39.892 1.00 10.62 400 ALA A N 1
ATOM 3006 C CA . ALA A 1 386 ? 24.795 2.542 39.060 1.00 10.19 400 ALA A CA 1
ATOM 3007 C C . ALA A 1 386 ? 24.753 3.913 38.378 1.00 9.59 400 ALA A C 1
ATOM 3008 O O . ALA A 1 386 ? 23.722 4.290 37.851 1.00 10.52 400 ALA A O 1
ATOM 3010 N N . TYR A 1 387 ? 25.863 4.637 38.393 1.00 9.47 401 TYR A N 1
ATOM 3011 C CA . TYR A 1 387 ? 25.988 5.971 37.790 1.00 11.44 401 TYR A CA 1
ATOM 3012 C C . TYR A 1 387 ? 24.907 6.830 38.384 1.00 12.54 401 TYR A C 1
ATOM 3013 O O . TYR A 1 387 ? 24.253 7.589 37.689 1.00 12.57 401 TYR A O 1
ATOM 3022 N N . GLY A 1 388 ? 24.693 6.622 39.673 1.00 10.96 402 GLY A N 1
ATOM 3023 C CA . GLY A 1 388 ? 23.739 7.428 40.409 1.00 11.25 402 GLY A CA 1
ATOM 3024 C C . GLY A 1 388 ? 24.548 8.262 41.381 1.00 11.35 402 GLY A C 1
ATOM 3025 O O . GLY A 1 388 ? 24.961 9.394 41.070 1.00 11.06 402 GLY A O 1
ATOM 3026 N N . ILE A 1 389 ? 24.819 7.729 42.571 1.00 10.69 403 ILE A N 1
ATOM 3027 C CA . ILE A 1 389 ? 25.616 8.513 43.511 1.00 10.29 403 ILE A CA 1
ATOM 3028 C C . ILE A 1 389 ? 27.010 8.711 42.888 1.00 10.75 403 ILE A C 1
ATOM 3029 O O . ILE A 1 389 ? 27.656 9.728 43.135 1.00 12.04 403 ILE A O 1
ATOM 3034 N N . SER A 1 390 ? 27.482 7.786 42.059 1.00 10.55 404 SER A N 1
ATOM 3035 C CA . SER A 1 390 ? 28.854 7.963 41.528 1.00 11.59 404 SER A CA 1
ATOM 3036 C C . SER A 1 390 ? 29.006 9.203 40.632 1.00 12.93 404 SER A C 1
ATOM 3037 O O . SER A 1 390 ? 30.120 9.666 40.434 1.00 12.67 404 SER A O 1
ATOM 3040 N N . MET A 1 391 ? 27.906 9.754 40.112 1.00 12.92 405 MET A N 1
ATOM 3041 C CA . MET A 1 391 ? 28.028 10.973 39.293 1.00 14.39 405 MET A CA 1
ATOM 3042 C C . MET A 1 391 ? 27.335 12.134 39.997 1.00 15.10 405 MET A C 1
ATOM 3043 O O . MET A 1 391 ? 27.196 13.206 39.406 1.00 18.04 405 MET A O 1
ATOM 3048 N N . ALA A 1 392 ? 26.894 11.952 41.240 1.00 13.04 406 ALA A N 1
ATOM 3049 C CA . ALA A 1 392 ? 26.178 13.043 41.940 1.00 13.15 406 ALA A CA 1
ATOM 3050 C C . ALA A 1 392 ? 27.095 14.262 42.118 1.00 15.89 406 ALA A C 1
ATOM 3051 O O . ALA A 1 392 ? 28.327 14.110 42.158 1.00 15.09 406 ALA A O 1
ATOM 3053 N N . ASN A 1 393 ? 26.537 15.466 42.248 1.00 14.57 407 ASN A N 1
ATOM 3054 C CA . ASN A 1 393 ? 27.416 16.606 42.419 1.00 14.51 407 ASN A CA 1
ATOM 3055 C C . ASN A 1 393 ? 26.693 17.652 43.262 1.00 14.49 407 ASN A C 1
ATOM 3056 O O . ASN A 1 393 ? 25.632 17.364 43.762 1.00 13.19 407 ASN A O 1
ATOM 3061 N N . ASN A 1 394 ? 27.253 18.850 43.398 1.00 11.62 408 ASN A N 1
ATOM 3062 C CA . ASN A 1 394 ? 26.660 19.893 44.222 1.00 12.97 408 ASN A CA 1
ATOM 3063 C C . ASN A 1 394 ? 26.056 21.015 43.393 1.00 13.17 408 ASN A C 1
ATOM 3064 O O . ASN A 1 394 ? 25.864 22.147 43.891 1.00 13.91 408 ASN A O 1
ATOM 3069 N N . TYR A 1 395 ? 25.740 20.728 42.140 1.00 11.70 409 TYR A N 1
ATOM 3070 C CA . TYR A 1 395 ? 25.163 21.770 41.288 1.00 14.09 409 TYR A CA 1
ATOM 3071 C C . TYR A 1 395 ? 23.965 22.464 41.931 1.00 13.12 409 TYR A C 1
ATOM 3072 O O . TYR A 1 395 ? 23.101 21.797 42.524 1.00 14.01 409 TYR A O 1
ATOM 3081 N N . ASN A 1 396 ? 23.934 23.794 41.819 1.00 12.52 410 ASN A N 1
ATOM 3082 C CA . ASN A 1 396 ? 22.897 24.662 42.433 1.00 12.61 410 ASN A CA 1
ATOM 3083 C C . ASN A 1 396 ? 23.123 24.703 43.956 1.00 12.59 410 ASN A C 1
ATOM 3084 O O . ASN A 1 396 ? 22.214 25.025 44.695 1.00 13.00 410 ASN A O 1
ATOM 3089 N N . ALA A 1 397 ? 24.355 24.404 44.395 1.00 13.13 411 ALA A N 1
ATOM 3090 C CA . ALA A 1 397 ? 24.741 24.389 45.819 1.00 11.89 411 ALA A CA 1
ATOM 3091 C C . ALA A 1 397 ? 23.794 23.537 46.669 1.00 10.91 411 ALA A C 1
ATOM 3092 O O . ALA A 1 397 ? 23.223 24.000 47.662 1.00 10.01 411 ALA A O 1
ATOM 3094 N N . ARG A 1 398 ? 23.652 22.283 46.258 1.00 11.61 412 ARG A N 1
ATOM 3095 C CA . ARG A 1 398 ? 22.783 21.328 46.946 1.00 13.91 412 ARG A CA 1
ATOM 3096 C C . ARG A 1 398 ? 23.692 20.203 47.440 1.00 13.54 412 ARG A C 1
ATOM 3097 O O . ARG A 1 398 ? 24.535 19.703 46.674 1.00 13.08 412 ARG A O 1
ATOM 3105 N N . GLY A 1 399 ? 23.556 19.830 48.711 1.00 12.51 413 GLY A N 1
ATOM 3106 C CA . GLY A 1 399 ? 24.383 18.749 49.229 1.00 13.90 413 GLY A CA 1
ATOM 3107 C C . GLY A 1 399 ? 24.083 17.358 48.613 1.00 15.46 413 GLY A C 1
ATOM 3108 O O . GLY A 1 399 ? 22.936 17.069 48.218 1.00 16.72 413 GLY A O 1
ATOM 3109 N N . ARG A 1 400 ? 25.086 16.490 48.514 1.00 14.18 414 ARG A N 1
ATOM 3110 C CA . ARG A 1 400 ? 24.802 15.160 47.964 1.00 12.45 414 ARG A CA 1
ATOM 3111 C C . ARG A 1 400 ? 23.957 14.491 49.024 1.00 13.15 414 ARG A C 1
ATOM 3112 O O . ARG A 1 400 ? 24.131 14.712 50.235 1.00 14.70 414 ARG A O 1
ATOM 3120 N N . PRO A 1 401 ? 23.018 13.649 48.588 1.00 14.07 415 PRO A N 1
ATOM 3121 C CA . PRO A 1 401 ? 22.109 12.980 49.514 1.00 13.21 415 PRO A CA 1
ATOM 3122 C C . PRO A 1 401 ? 22.596 11.838 50.383 1.00 12.81 415 PRO A C 1
ATOM 3123 O O . PRO A 1 401 ? 23.651 11.236 50.153 1.00 12.44 415 PRO A O 1
ATOM 3127 N N . ARG A 1 402 ? 21.778 11.533 51.380 1.00 11.64 416 ARG A N 1
ATOM 3128 C CA . ARG A 1 402 ? 22.048 10.392 52.246 1.00 13.57 416 ARG A CA 1
ATOM 3129 C C . ARG A 1 402 ? 21.754 9.139 51.441 1.00 11.95 416 ARG A C 1
ATOM 3130 O O . ARG A 1 402 ? 21.025 9.213 50.465 1.00 8.77 416 ARG A O 1
ATOM 3138 N N . MET A 1 403 ? 22.317 8.007 51.880 1.00 12.12 417 MET A N 1
ATOM 3139 C CA . MET A 1 403 ? 22.048 6.702 51.286 1.00 13.54 417 MET A CA 1
ATOM 3140 C C . MET A 1 403 ? 21.983 5.691 52.431 1.00 13.39 417 MET A C 1
ATOM 3141 O O . MET A 1 403 ? 22.816 5.759 53.348 1.00 11.88 417 MET A O 1
ATOM 3146 N N . VAL A 1 404 ? 21.044 4.737 52.348 1.00 11.36 418 VAL A N 1
ATOM 3147 C CA . VAL A 1 404 ? 20.948 3.688 53.347 1.00 10.23 418 VAL A CA 1
ATOM 3148 C C . VAL A 1 404 ? 21.038 2.349 52.607 1.00 11.70 418 VAL A C 1
ATOM 3149 O O . VAL A 1 404 ? 20.801 2.281 51.367 1.00 11.50 418 VAL A O 1
ATOM 3153 N N . LEU A 1 405 ? 21.416 1.312 53.362 1.00 9.21 419 LEU A N 1
ATOM 3154 C CA . LEU A 1 405 ? 21.520 -0.055 52.877 1.00 9.79 419 LEU A CA 1
ATOM 3155 C C . LEU A 1 405 ? 20.436 -0.856 53.623 1.00 11.12 419 LEU A C 1
ATOM 3156 O O . LEU A 1 405 ? 20.377 -0.807 54.869 1.00 12.15 419 LEU A O 1
ATOM 3161 N N . THR A 1 406 ? 19.543 -1.524 52.876 1.00 10.22 420 THR A N 1
ATOM 3162 C CA . THR A 1 406 ? 18.507 -2.342 53.497 1.00 11.45 420 THR A CA 1
ATOM 3163 C C . THR A 1 406 ? 19.087 -3.731 53.418 1.00 11.36 420 THR A C 1
ATOM 3164 O O . THR A 1 406 ? 19.529 -4.177 52.356 1.00 11.20 420 THR A O 1
ATOM 3168 N N . SER A 1 407 ? 19.031 -4.419 54.548 1.00 11.53 421 SER A N 1
ATOM 3169 C CA . SER A 1 407 ? 19.661 -5.712 54.730 1.00 13.38 421 SER A CA 1
ATOM 3170 C C . SER A 1 407 ? 18.810 -6.561 55.682 1.00 14.59 421 SER A C 1
ATOM 3171 O O . SER A 1 407 ? 17.958 -6.028 56.410 1.00 13.12 421 SER A O 1
ATOM 3174 N N . LYS A 1 408 ? 18.997 -7.869 55.650 1.00 15.00 422 LYS A N 1
ATOM 3175 C CA . LYS A 1 408 ? 18.255 -8.705 56.584 1.00 17.43 422 LYS A CA 1
ATOM 3176 C C . LYS A 1 408 ? 18.629 -8.265 58.016 1.00 18.53 422 LYS A C 1
ATOM 3177 O O . LYS A 1 408 ? 17.832 -8.391 58.958 1.00 18.23 422 LYS A O 1
ATOM 3183 N N . LYS A 1 409 ? 19.830 -7.717 58.179 1.00 19.64 423 LYS A N 1
ATOM 3184 C CA . LYS A 1 409 ? 20.299 -7.276 59.501 1.00 20.81 423 LYS A CA 1
ATOM 3185 C C . LYS A 1 409 ? 19.692 -5.985 60.039 1.00 21.06 423 LYS A C 1
ATOM 3186 O O . LYS A 1 409 ? 19.838 -5.684 61.224 1.00 21.22 423 LYS A O 1
ATOM 3192 N N . GLY A 1 410 ? 19.066 -5.197 59.164 1.00 18.39 424 GLY A N 1
ATOM 3193 C CA . GLY A 1 410 ? 18.483 -3.920 59.571 1.00 16.68 424 GLY A CA 1
ATOM 3194 C C . GLY A 1 410 ? 18.689 -2.904 58.439 1.00 15.74 424 GLY A C 1
ATOM 3195 O O . GLY A 1 410 ? 19.134 -3.298 57.356 1.00 15.13 424 GLY A O 1
ATOM 3196 N N . VAL A 1 411 ? 18.366 -1.634 58.650 1.00 14.95 425 VAL A N 1
ATOM 3197 C CA . VAL A 1 411 ? 18.578 -0.632 57.609 1.00 15.07 425 VAL A CA 1
ATOM 3198 C C . VAL A 1 411 ? 19.740 0.195 58.140 1.00 15.87 425 VAL A C 1
ATOM 3199 O O . VAL A 1 411 ? 19.689 0.659 59.305 1.00 15.63 425 VAL A O 1
ATOM 3203 N N . PHE A 1 412 ? 20.765 0.402 57.323 1.00 14.01 426 PHE A N 1
ATOM 3204 C CA . PHE A 1 412 ? 21.924 1.151 57.803 1.00 13.33 426 PHE A CA 1
ATOM 3205 C C . PHE A 1 412 ? 22.275 2.375 56.974 1.00 12.30 426 PHE A C 1
ATOM 3206 O O . PHE A 1 412 ? 22.265 2.335 55.750 1.00 9.77 426 PHE A O 1
ATOM 3214 N N . LEU A 1 413 ? 22.625 3.469 57.651 1.00 12.27 427 LEU A N 1
ATOM 3215 C CA . LEU A 1 413 ? 23.032 4.668 56.918 1.00 12.27 427 LEU A CA 1
ATOM 3216 C C . LEU A 1 413 ? 24.416 4.344 56.330 1.00 12.35 427 LEU A C 1
ATOM 3217 O O . LEU A 1 413 ? 25.357 4.009 57.053 1.00 11.67 427 LEU A O 1
ATOM 3222 N N . ILE A 1 414 ? 24.565 4.407 55.012 1.00 10.68 428 ILE A N 1
ATOM 3223 C CA . ILE A 1 414 ? 25.896 4.152 54.448 1.00 10.14 428 ILE A CA 1
ATOM 3224 C C . ILE A 1 414 ? 26.519 5.375 53.785 1.00 10.47 428 ILE A C 1
ATOM 3225 O O . ILE A 1 414 ? 27.675 5.320 53.336 1.00 9.93 428 ILE A O 1
ATOM 3230 N N . ARG A 1 415 ? 25.763 6.471 53.691 1.00 10.61 429 ARG A N 1
ATOM 3231 C CA . ARG A 1 415 ? 26.369 7.713 53.206 1.00 10.22 429 ARG A CA 1
ATOM 3232 C C . ARG A 1 415 ? 25.657 8.822 53.936 1.00 10.92 429 ARG A C 1
ATOM 3233 O O . ARG A 1 415 ? 24.436 8.871 53.950 1.00 10.15 429 ARG A O 1
ATOM 3241 N N . GLU A 1 416 ? 26.394 9.730 54.573 1.00 11.76 430 GLU A N 1
ATOM 3242 C CA . GLU A 1 416 ? 25.726 10.830 55.275 1.00 11.47 430 GLU A CA 1
ATOM 3243 C C . GLU A 1 416 ? 25.505 11.946 54.281 1.00 12.64 430 GLU A C 1
ATOM 3244 O O . GLU A 1 416 ? 26.229 12.070 53.269 1.00 10.80 430 GLU A O 1
ATOM 3250 N N . ARG A 1 417 ? 24.515 12.791 54.532 1.00 12.98 431 ARG A N 1
ATOM 3251 C CA . ARG A 1 417 ? 24.303 13.861 53.578 1.00 15.82 431 ARG A CA 1
ATOM 3252 C C . ARG A 1 417 ? 25.251 15.014 53.821 1.00 14.31 431 ARG A C 1
ATOM 3253 O O . ARG A 1 417 ? 25.893 15.103 54.870 1.00 13.19 431 ARG A O 1
ATOM 3261 N N . GLU A 1 418 ? 25.328 15.912 52.862 1.00 12.17 432 GLU A N 1
ATOM 3262 C CA . GLU A 1 418 ? 26.177 17.087 53.032 1.00 13.00 432 GLU A CA 1
ATOM 3263 C C . GLU A 1 418 ? 25.327 18.279 53.543 1.00 13.21 432 GLU A C 1
ATOM 3264 O O . GLU A 1 418 ? 24.205 18.504 53.047 1.00 13.54 432 GLU A O 1
ATOM 3270 N N . THR A 1 419 ? 25.851 19.041 54.507 1.00 12.14 433 THR A N 1
ATOM 3271 C CA . THR A 1 419 ? 25.140 20.216 55.044 1.00 12.76 433 THR A CA 1
ATOM 3272 C C . THR A 1 419 ? 25.590 21.440 54.301 1.00 12.42 433 THR A C 1
ATOM 3273 O O . THR A 1 419 ? 26.478 21.352 53.431 1.00 11.30 433 THR A O 1
ATOM 3277 N N . TYR A 1 420 ? 24.936 22.567 54.601 1.00 13.43 434 TYR A N 1
ATOM 3278 C CA . TYR A 1 420 ? 25.350 23.828 53.989 1.00 15.37 434 TYR A CA 1
ATOM 3279 C C . TYR A 1 420 ? 26.832 24.041 54.329 1.00 15.62 434 TYR A C 1
ATOM 3280 O O . TYR A 1 420 ? 27.591 24.523 53.480 1.00 14.77 434 TYR A O 1
ATOM 3289 N N . ALA A 1 421 ? 27.263 23.659 55.551 1.00 13.40 435 ALA A N 1
ATOM 3290 C CA . ALA A 1 421 ? 28.667 23.864 55.932 1.00 13.48 435 ALA A CA 1
ATOM 3291 C C . ALA A 1 421 ? 29.581 23.027 55.050 1.00 14.31 435 ALA A C 1
ATOM 3292 O O . ALA A 1 421 ? 30.731 23.428 54.748 1.00 13.54 435 ALA A O 1
ATOM 3294 N N . ASP A 1 422 ? 29.108 21.851 54.622 1.00 11.35 436 ASP A N 1
ATOM 3295 C CA . ASP A 1 422 ? 29.971 21.046 53.761 1.00 13.29 436 ASP A CA 1
ATOM 3296 C C . ASP A 1 422 ? 30.171 21.682 52.354 1.00 12.57 436 ASP A C 1
ATOM 3297 O O . ASP A 1 422 ? 31.194 21.440 51.686 1.00 11.62 436 ASP A O 1
ATOM 3302 N N . LEU A 1 423 ? 29.172 22.434 51.882 1.00 12.83 437 LEU A N 1
ATOM 3303 C CA . LEU A 1 423 ? 29.223 23.022 50.550 1.00 14.30 437 LEU A CA 1
ATOM 3304 C C . LEU A 1 423 ? 30.449 23.921 50.387 1.00 14.10 437 LEU A C 1
ATOM 3305 O O . LEU A 1 423 ? 31.032 23.966 49.301 1.00 13.37 437 LEU A O 1
ATOM 3310 N N . ILE A 1 424 ? 30.818 24.634 51.453 1.00 12.15 438 ILE A N 1
ATOM 3311 C CA . ILE A 1 424 ? 31.972 25.550 51.392 1.00 11.29 438 ILE A CA 1
ATOM 3312 C C . ILE A 1 424 ? 33.175 25.055 52.165 1.00 12.91 438 ILE A C 1
ATOM 3313 O O . ILE A 1 424 ? 34.128 25.819 52.420 1.00 12.14 438 ILE A O 1
ATOM 3318 N N . ALA A 1 425 ? 33.193 23.769 52.507 1.00 12.46 439 ALA A N 1
ATOM 3319 C CA . ALA A 1 425 ? 34.307 23.273 53.326 1.00 11.62 439 ALA A CA 1
ATOM 3320 C C . ALA A 1 425 ? 35.672 23.152 52.645 1.00 11.38 439 ALA A C 1
ATOM 3321 O O . ALA A 1 425 ? 36.641 22.847 53.322 1.00 10.98 439 ALA A O 1
ATOM 3323 N N . LYS A 1 426 ? 35.738 23.351 51.326 1.00 10.69 440 LYS A N 1
ATOM 3324 C CA . LYS A 1 426 ? 37.009 23.361 50.604 1.00 11.61 440 LYS A CA 1
ATOM 3325 C C . LYS A 1 426 ? 37.329 24.810 50.114 1.00 12.45 440 LYS A C 1
ATOM 3326 O O . LYS A 1 426 ? 38.352 25.032 49.476 1.00 13.10 440 LYS A O 1
ATOM 3332 N N . ASP A 1 427 ? 36.467 25.779 50.451 1.00 11.80 441 ASP A N 1
ATOM 3333 C CA . ASP A 1 427 ? 36.646 27.168 49.985 1.00 11.39 441 ASP A CA 1
ATOM 3334 C C . ASP A 1 427 ? 37.434 27.990 50.983 1.00 11.89 441 ASP A C 1
ATOM 3335 O O . ASP A 1 427 ? 37.189 27.932 52.186 1.00 11.33 441 ASP A O 1
ATOM 3340 N N . ILE A 1 428 ? 38.338 28.814 50.475 1.00 11.46 442 ILE A N 1
ATOM 3341 C CA . ILE A 1 428 ? 39.151 29.666 51.367 1.00 11.53 442 ILE A CA 1
ATOM 3342 C C . ILE A 1 428 ? 39.140 31.106 50.858 1.00 11.22 442 ILE A C 1
ATOM 3343 O O . ILE A 1 428 ? 39.557 31.370 49.739 1.00 11.54 442 ILE A O 1
ATOM 3348 N N . VAL A 1 429 ? 38.678 32.023 51.689 1.00 10.66 443 VAL A N 1
ATOM 3349 C CA . VAL A 1 429 ? 38.620 33.449 51.335 1.00 11.21 443 VAL A CA 1
ATOM 3350 C C . VAL A 1 429 ? 39.965 34.117 51.622 1.00 10.90 443 VAL A C 1
ATOM 3351 O O . VAL A 1 429 ? 40.468 34.030 52.746 1.00 12.46 443 VAL A O 1
ATOM 3355 N N . PRO A 1 430 ? 40.552 34.795 50.626 1.00 12.08 444 PRO A N 1
ATOM 3356 C CA . PRO A 1 430 ? 41.858 35.485 50.782 1.00 12.96 444 PRO A CA 1
ATOM 3357 C C . PRO A 1 430 ? 41.654 36.663 51.689 1.00 11.91 444 PRO A C 1
ATOM 3358 O O . PRO A 1 430 ? 40.552 37.185 51.778 1.00 12.84 444 PRO A O 1
ATOM 3362 N N . PRO A 1 431 ? 42.724 37.126 52.340 1.00 13.31 445 PRO A N 1
ATOM 3363 C CA . PRO A 1 431 ? 42.660 38.257 53.283 1.00 13.60 445 PRO A CA 1
ATOM 3364 C C . PRO A 1 431 ? 41.976 39.502 52.743 1.00 13.59 445 PRO A C 1
ATOM 3365 O O . PRO A 1 431 ? 41.148 40.093 53.431 1.00 14.15 445 PRO A O 1
ATOM 3369 N N . HIS A 1 432 ? 42.266 39.882 51.506 1.00 12.60 446 HIS A N 1
ATOM 3370 C CA . HIS A 1 432 ? 41.641 41.114 50.982 1.00 15.19 446 HIS A CA 1
ATOM 3371 C C . HIS A 1 432 ? 40.166 40.991 50.666 1.00 15.09 446 HIS A C 1
ATOM 3372 O O . HIS A 1 432 ? 39.493 41.987 50.383 1.00 15.50 446 HIS A O 1
ATOM 3379 N N . LEU A 1 433 ? 39.637 39.775 50.756 1.00 14.83 447 LEU A N 1
ATOM 3380 C CA . LEU A 1 433 ? 38.220 39.537 50.479 1.00 15.09 447 LEU A CA 1
ATOM 3381 C C . LEU A 1 433 ? 37.442 39.213 51.779 1.00 15.15 447 LEU A C 1
ATOM 3382 O O . LEU A 1 433 ? 36.251 38.938 51.733 1.00 15.14 447 LEU A O 1
ATOM 3387 N N . LEU A 1 434 ? 38.110 39.248 52.930 1.00 16.90 448 LEU A N 1
ATOM 3388 C CA . LEU A 1 434 ? 37.408 38.972 54.208 1.00 19.06 448 LEU A CA 1
ATOM 3389 C C . LEU A 1 434 ? 36.543 40.155 54.578 1.00 21.32 448 LEU A C 1
ATOM 3390 O O . LEU A 1 434 ? 36.916 41.266 54.154 1.00 20.48 448 LEU A O 1
ATOM 3396 N N . MET B 1 1 ? 40.929 35.282 21.462 1.00 35.74 15 MET B N 1
ATOM 3397 C CA . MET B 1 1 ? 41.224 36.147 22.643 1.00 33.88 15 MET B CA 1
ATOM 3398 C C . MET B 1 1 ? 40.024 37.012 23.014 1.00 30.48 15 MET B C 1
ATOM 3399 O O . MET B 1 1 ? 40.020 37.646 24.065 1.00 28.32 15 MET B O 1
ATOM 3404 N N . LEU B 1 2 ? 39.007 37.033 22.156 1.00 27.22 16 LEU B N 1
ATOM 3405 C CA . LEU B 1 2 ? 37.809 37.811 22.445 1.00 26.37 16 LEU B CA 1
ATOM 3406 C C . LEU B 1 2 ? 37.252 37.406 23.834 1.00 26.22 16 LEU B C 1
ATOM 3407 O O . LEU B 1 2 ? 37.025 36.223 24.090 1.00 26.00 16 LEU B O 1
ATOM 3412 N N . GLY B 1 3 ? 37.061 38.382 24.729 1.00 24.60 17 GLY B N 1
ATOM 3413 C CA . GLY B 1 3 ? 36.521 38.097 26.057 1.00 23.42 17 GLY B CA 1
ATOM 3414 C C . GLY B 1 3 ? 37.563 37.837 27.136 1.00 21.36 17 GLY B C 1
ATOM 3415 O O . GLY B 1 3 ? 37.315 38.026 28.308 1.00 21.80 17 GLY B O 1
ATOM 3416 N N . ASN B 1 4 ? 38.740 37.392 26.727 1.00 20.41 18 ASN B N 1
ATOM 3417 C CA . ASN B 1 4 ? 39.821 37.100 27.656 1.00 18.58 18 ASN B CA 1
ATOM 3418 C C . ASN B 1 4 ? 40.773 38.286 27.699 1.00 18.75 18 ASN B C 1
ATOM 3419 O O . ASN B 1 4 ? 41.881 38.291 27.133 1.00 18.06 18 ASN B O 1
ATOM 3424 N N . ASP B 1 5 ? 40.324 39.286 28.424 1.00 18.26 19 ASP B N 1
ATOM 3425 C CA . ASP B 1 5 ? 41.013 40.547 28.512 1.00 19.96 19 ASP B CA 1
ATOM 3426 C C . ASP B 1 5 ? 42.255 40.578 29.352 1.00 19.69 19 ASP B C 1
ATOM 3427 O O . ASP B 1 5 ? 43.084 41.473 29.194 1.00 19.00 19 ASP B O 1
ATOM 3432 N N . THR B 1 6 ? 42.429 39.603 30.236 1.00 17.81 20 THR B N 1
ATOM 3433 C CA . THR B 1 6 ? 43.563 39.683 31.104 1.00 18.03 20 THR B CA 1
ATOM 3434 C C . THR B 1 6 ? 44.662 38.693 30.872 1.00 18.31 20 THR B C 1
ATOM 3435 O O . THR B 1 6 ? 45.536 38.571 31.714 1.00 17.84 20 THR B O 1
ATOM 3439 N N . VAL B 1 7 ? 44.610 37.954 29.771 1.00 18.16 21 VAL B N 1
ATOM 3440 C CA . VAL B 1 7 ? 45.631 36.961 29.489 1.00 17.55 21 VAL B CA 1
ATOM 3441 C C . VAL B 1 7 ? 46.440 37.398 28.285 1.00 19.16 21 VAL B C 1
ATOM 3442 O O . VAL B 1 7 ? 45.974 38.188 27.482 1.00 17.59 21 VAL B O 1
ATOM 3446 N N . GLU B 1 8 ? 47.622 36.839 28.153 1.00 19.18 22 GLU B N 1
ATOM 3447 C CA . GLU B 1 8 ? 48.450 37.221 27.030 1.00 23.28 22 GLU B CA 1
ATOM 3448 C C . GLU B 1 8 ? 49.523 36.184 26.782 1.00 23.10 22 GLU B C 1
ATOM 3449 O O . GLU B 1 8 ? 49.822 35.329 27.625 1.00 21.79 22 GLU B O 1
ATOM 3455 N N . ILE B 1 9 ? 50.138 36.301 25.618 1.00 25.03 23 ILE B N 1
ATOM 3456 C CA . ILE B 1 9 ? 51.259 35.439 25.283 1.00 26.81 23 ILE B CA 1
ATOM 3457 C C . ILE B 1 9 ? 52.499 36.340 25.429 1.00 27.50 23 ILE B C 1
ATOM 3458 O O . ILE B 1 9 ? 52.594 37.338 24.750 1.00 28.43 23 ILE B O 1
ATOM 3463 N N . LYS B 1 10 ? 53.421 36.039 26.333 1.00 26.98 24 LYS B N 1
ATOM 3464 C CA . LYS B 1 10 ? 54.600 36.877 26.457 1.00 27.33 24 LYS B CA 1
ATOM 3465 C C . LYS B 1 10 ? 55.788 35.981 26.375 1.00 26.48 24 LYS B C 1
ATOM 3466 O O . LYS B 1 10 ? 55.830 34.933 27.018 1.00 25.69 24 LYS B O 1
ATOM 3472 N N . ASP B 1 11 ? 56.767 36.385 25.596 1.00 25.44 25 ASP B N 1
ATOM 3473 C CA . ASP B 1 11 ? 57.981 35.578 25.502 1.00 25.92 25 ASP B CA 1
ATOM 3474 C C . ASP B 1 11 ? 57.661 34.076 25.254 1.00 24.26 25 ASP B C 1
ATOM 3475 O O . ASP B 1 11 ? 58.234 33.195 25.897 1.00 21.75 25 ASP B O 1
ATOM 3480 N N . GLY B 1 12 ? 56.743 33.794 24.334 1.00 22.86 26 GLY B N 1
ATOM 3481 C CA . GLY B 1 12 ? 56.431 32.404 24.046 1.00 22.75 26 GLY B CA 1
ATOM 3482 C C . GLY B 1 12 ? 55.701 31.617 25.148 1.00 22.80 26 GLY B C 1
ATOM 3483 O O . GLY B 1 12 ? 55.687 30.381 25.094 1.00 24.23 26 GLY B O 1
ATOM 3484 N N . ARG B 1 13 ? 55.108 32.300 26.136 1.00 21.41 27 ARG B N 1
ATOM 3485 C CA . ARG B 1 13 ? 54.371 31.610 27.226 1.00 21.59 27 ARG B CA 1
ATOM 3486 C C . ARG B 1 13 ? 53.058 32.327 27.574 1.00 19.64 27 ARG B C 1
ATOM 3487 O O . ARG B 1 13 ? 52.930 33.541 27.433 1.00 18.92 27 ARG B O 1
ATOM 3495 N N . PHE B 1 14 ? 52.063 31.539 27.963 1.00 18.80 28 PHE B N 1
ATOM 3496 C CA . PHE B 1 14 ? 50.740 32.019 28.344 1.00 17.30 28 PHE B CA 1
ATOM 3497 C C . PHE B 1 14 ? 50.755 32.594 29.773 1.00 16.52 28 PHE B C 1
ATOM 3498 O O . PHE B 1 14 ? 51.263 31.954 30.723 1.00 16.78 28 PHE B O 1
ATOM 3506 N N . PHE B 1 15 ? 50.189 33.785 29.923 1.00 16.96 29 PHE B N 1
ATOM 3507 C CA . PHE B 1 15 ? 50.139 34.503 31.225 1.00 17.19 29 PHE B CA 1
ATOM 3508 C C . PHE B 1 15 ? 48.711 34.884 31.540 1.00 16.33 29 PHE B C 1
ATOM 3509 O O . PHE B 1 15 ? 47.980 35.272 30.652 1.00 16.56 29 PHE B O 1
ATOM 3517 N N . ILE B 1 16 ? 48.311 34.745 32.807 1.00 15.19 30 ILE B N 1
ATOM 3518 C CA . ILE B 1 16 ? 46.972 35.116 33.247 1.00 13.33 30 ILE B CA 1
ATOM 3519 C C . ILE B 1 16 ? 47.226 36.195 34.331 1.00 15.07 30 ILE B C 1
ATOM 3520 O O . ILE B 1 16 ? 47.892 35.903 35.368 1.00 17.07 30 ILE B O 1
ATOM 3525 N N . ASP B 1 17 ? 46.677 37.385 34.106 1.00 14.28 31 ASP B N 1
ATOM 3526 C CA . ASP B 1 17 ? 46.863 38.542 34.994 1.00 16.45 31 ASP B CA 1
ATOM 3527 C C . ASP B 1 17 ? 48.332 38.740 35.262 1.00 16.71 31 ASP B C 1
ATOM 3528 O O . ASP B 1 17 ? 48.710 39.095 36.384 1.00 17.70 31 ASP B O 1
ATOM 3533 N N . GLY B 1 18 ? 49.178 38.502 34.256 1.00 17.16 32 GLY B N 1
ATOM 3534 C CA . GLY B 1 18 ? 50.612 38.667 34.443 1.00 16.08 32 GLY B CA 1
ATOM 3535 C C . GLY B 1 18 ? 51.321 37.522 35.171 1.00 18.62 32 GLY B C 1
ATOM 3536 O O . GLY B 1 18 ? 52.503 37.637 35.480 1.00 16.05 32 GLY B O 1
ATOM 3537 N N . TYR B 1 19 ? 50.611 36.438 35.506 1.00 16.88 33 TYR B N 1
ATOM 3538 C CA . TYR B 1 19 ? 51.273 35.313 36.161 1.00 16.91 33 TYR B CA 1
ATOM 3539 C C . TYR B 1 19 ? 51.449 34.235 35.099 1.00 16.81 33 TYR B C 1
ATOM 3540 O O . TYR B 1 19 ? 50.514 33.943 34.346 1.00 17.54 33 TYR B O 1
ATOM 3549 N N . ASP B 1 20 ? 52.644 33.659 35.046 1.00 17.08 34 ASP B N 1
ATOM 3550 C CA . ASP B 1 20 ? 52.986 32.616 34.060 1.00 17.03 34 ASP B CA 1
ATOM 3551 C C . ASP B 1 20 ? 52.123 31.362 34.346 1.00 15.69 34 ASP B C 1
ATOM 3552 O O . ASP B 1 20 ? 52.153 30.833 35.457 1.00 16.02 34 ASP B O 1
ATOM 3557 N N . ALA B 1 21 ? 51.356 30.890 33.367 1.00 14.72 35 ALA B N 1
ATOM 3558 C CA . ALA B 1 21 ? 50.482 29.748 33.600 1.00 14.80 35 ALA B CA 1
ATOM 3559 C C . ALA B 1 21 ? 51.151 28.427 33.915 1.00 15.65 35 ALA B C 1
ATOM 3560 O O . ALA B 1 21 ? 50.683 27.711 34.802 1.00 16.17 35 ALA B O 1
ATOM 3562 N N . ILE B 1 22 ? 52.258 28.104 33.238 1.00 15.66 36 ILE B N 1
ATOM 3563 C CA . ILE B 1 22 ? 52.938 26.858 33.495 1.00 17.07 36 ILE B CA 1
ATOM 3564 C C . ILE B 1 22 ? 53.496 26.900 34.933 1.00 16.82 36 ILE B C 1
ATOM 3565 O O . ILE B 1 22 ? 53.473 25.896 35.672 1.00 14.88 36 ILE B O 1
ATOM 3570 N N . GLU B 1 23 ? 53.999 28.059 35.348 1.00 16.83 37 GLU B N 1
ATOM 3571 C CA . GLU B 1 23 ? 54.503 28.147 36.721 1.00 17.49 37 GLU B CA 1
ATOM 3572 C C . GLU B 1 23 ? 53.361 27.973 37.741 1.00 16.57 37 GLU B C 1
ATOM 3573 O O . GLU B 1 23 ? 53.581 27.450 38.825 1.00 15.58 37 GLU B O 1
ATOM 3579 N N . LEU B 1 24 ? 52.154 28.481 37.437 1.00 15.70 38 LEU B N 1
ATOM 3580 C CA . LEU B 1 24 ? 51.037 28.255 38.377 1.00 14.92 38 LEU B CA 1
ATOM 3581 C C . LEU B 1 24 ? 50.750 26.721 38.472 1.00 15.76 38 LEU B C 1
ATOM 3582 O O . LEU B 1 24 ? 50.532 26.122 39.583 1.00 13.99 38 LEU B O 1
ATOM 3587 N N . ALA B 1 25 ? 50.706 26.083 37.301 1.00 15.70 39 ALA B N 1
ATOM 3588 C CA . ALA B 1 25 ? 50.500 24.642 37.233 1.00 16.29 39 ALA B CA 1
ATOM 3589 C C . ALA B 1 25 ? 51.567 23.917 38.042 1.00 17.12 39 ALA B C 1
ATOM 3590 O O . ALA B 1 25 ? 51.254 22.947 38.751 1.00 16.79 39 ALA B O 1
ATOM 3592 N N . GLU B 1 26 ? 52.833 24.352 37.938 1.00 18.64 40 GLU B N 1
ATOM 3593 C CA . GLU B 1 26 ? 53.929 23.704 38.680 1.00 18.41 40 GLU B CA 1
ATOM 3594 C C . GLU B 1 26 ? 53.833 23.998 40.167 1.00 17.88 40 GLU B C 1
ATOM 3595 O O . GLU B 1 26 ? 54.105 23.159 40.980 1.00 15.66 40 GLU B O 1
ATOM 3601 N N . LYS B 1 27 ? 53.440 25.210 40.539 1.00 17.99 41 LYS B N 1
ATOM 3602 C CA . LYS B 1 27 ? 53.383 25.523 41.965 1.00 16.22 41 LYS B CA 1
ATOM 3603 C C . LYS B 1 27 ? 52.235 24.860 42.699 1.00 16.03 41 LYS B C 1
ATOM 3604 O O . LYS B 1 27 ? 52.436 24.305 43.785 1.00 14.77 41 LYS B O 1
ATOM 3610 N N . PHE B 1 28 ? 51.037 24.878 42.093 1.00 14.13 42 PHE B N 1
ATOM 3611 C CA . PHE B 1 28 ? 49.830 24.354 42.734 1.00 14.04 42 PHE B CA 1
ATOM 3612 C C . PHE B 1 28 ? 49.357 22.964 42.349 1.00 15.51 42 PHE B C 1
ATOM 3613 O O . PHE B 1 28 ? 48.437 22.443 42.992 1.00 15.99 42 PHE B O 1
ATOM 3621 N N . GLY B 1 29 ? 49.950 22.384 41.296 1.00 14.85 43 GLY B N 1
ATOM 3622 C CA . GLY B 1 29 ? 49.547 21.064 40.844 1.00 12.81 43 GLY B CA 1
ATOM 3623 C C . GLY B 1 29 ? 48.473 21.180 39.765 1.00 13.84 43 GLY B C 1
ATOM 3624 O O . GLY B 1 29 ? 47.850 22.248 39.583 1.00 13.80 43 GLY B O 1
ATOM 3625 N N . THR B 1 30 ? 48.263 20.098 39.014 1.00 13.16 44 THR B N 1
ATOM 3626 C CA . THR B 1 30 ? 47.241 20.094 37.970 1.00 13.99 44 THR B CA 1
ATOM 3627 C C . THR B 1 30 ? 46.362 18.871 38.260 1.00 12.61 44 THR B C 1
ATOM 3628 O O . THR B 1 30 ? 46.804 17.949 38.942 1.00 13.10 44 THR B O 1
ATOM 3632 N N . PRO B 1 31 ? 45.096 18.884 37.819 1.00 12.13 45 PRO B N 1
ATOM 3633 C CA . PRO B 1 31 ? 44.406 19.932 37.054 1.00 11.39 45 PRO B CA 1
ATOM 3634 C C . PRO B 1 31 ? 44.186 21.126 37.994 1.00 11.54 45 PRO B C 1
ATOM 3635 O O . PRO B 1 31 ? 44.074 20.955 39.200 1.00 10.40 45 PRO B O 1
ATOM 3639 N N . LEU B 1 32 ? 44.192 22.330 37.433 1.00 11.64 46 LEU B N 1
ATOM 3640 C CA . LEU B 1 32 ? 44.058 23.532 38.240 1.00 11.18 46 LEU B CA 1
ATOM 3641 C C . LEU B 1 32 ? 43.108 24.541 37.612 1.00 12.01 46 LEU B C 1
ATOM 3642 O O . LEU B 1 32 ? 43.310 24.884 36.447 1.00 11.06 46 LEU B O 1
ATOM 3647 N N . TYR B 1 33 ? 42.098 25.016 38.357 1.00 10.96 47 TYR B N 1
ATOM 3648 C CA . TYR B 1 33 ? 41.247 26.097 37.884 1.00 10.71 47 TYR B CA 1
ATOM 3649 C C . TYR B 1 33 ? 41.958 27.412 38.266 1.00 11.81 47 TYR B C 1
ATOM 3650 O O . TYR B 1 33 ? 42.471 27.521 39.388 1.00 12.48 47 TYR B O 1
ATOM 3659 N N . VAL B 1 34 ? 41.960 28.394 37.357 1.00 12.51 48 VAL B N 1
ATOM 3660 C CA . VAL B 1 34 ? 42.549 29.727 37.615 1.00 12.92 48 VAL B CA 1
ATOM 3661 C C . VAL B 1 34 ? 41.454 30.731 37.312 1.00 14.00 48 VAL B C 1
ATOM 3662 O O . VAL B 1 34 ? 40.911 30.762 36.196 1.00 14.40 48 VAL B O 1
ATOM 3666 N N . MET B 1 35 ? 41.114 31.545 38.311 1.00 12.80 49 MET B N 1
ATOM 3667 C CA . MET B 1 35 ? 40.072 32.541 38.154 1.00 12.40 49 MET B CA 1
ATOM 3668 C C . MET B 1 35 ? 40.773 33.886 38.217 1.00 13.09 49 MET B C 1
ATOM 3669 O O . MET B 1 35 ? 41.479 34.163 39.183 1.00 12.94 49 MET B O 1
ATOM 3674 N N . SER B 1 36 ? 40.523 34.735 37.224 1.00 13.93 50 SER B N 1
ATOM 3675 C CA . SER B 1 36 ? 41.118 36.062 37.160 1.00 13.47 50 SER B CA 1
ATOM 3676 C C . SER B 1 36 ? 40.229 37.084 37.878 1.00 13.18 50 SER B C 1
ATOM 3677 O O . SER B 1 36 ? 39.126 37.385 37.427 1.00 12.16 50 SER B O 1
ATOM 3680 N N . GLU B 1 37 ? 40.713 37.618 38.998 1.00 13.50 51 GLU B N 1
ATOM 3681 C CA . GLU B 1 37 ? 39.931 38.630 39.717 1.00 13.48 51 GLU B CA 1
ATOM 3682 C C . GLU B 1 37 ? 39.634 39.852 38.843 1.00 13.25 51 GLU B C 1
ATOM 3683 O O . GLU B 1 37 ? 38.512 40.410 38.833 1.00 12.95 51 GLU B O 1
ATOM 3689 N N . GLU B 1 38 ? 40.646 40.294 38.118 1.00 14.62 52 GLU B N 1
ATOM 3690 C CA . GLU B 1 38 ? 40.453 41.499 37.275 1.00 16.99 52 GLU B CA 1
ATOM 3691 C C . GLU B 1 38 ? 39.427 41.238 36.138 1.00 14.65 52 GLU B C 1
ATOM 3692 O O . GLU B 1 38 ? 38.620 42.100 35.808 1.00 14.98 52 GLU B O 1
ATOM 3698 N N . GLN B 1 39 ? 39.457 40.038 35.551 1.00 14.66 53 GLN B N 1
ATOM 3699 C CA . GLN B 1 39 ? 38.507 39.753 34.486 1.00 12.75 53 GLN B CA 1
ATOM 3700 C C . GLN B 1 39 ? 37.086 39.830 35.035 1.00 12.97 53 GLN B C 1
ATOM 3701 O O . GLN B 1 39 ? 36.155 40.309 34.346 1.00 15.17 53 GLN B O 1
ATOM 3707 N N . ILE B 1 40 ? 36.887 39.381 36.276 1.00 14.49 54 ILE B N 1
ATOM 3708 C CA . ILE B 1 40 ? 35.536 39.435 36.864 1.00 12.61 54 ILE B CA 1
ATOM 3709 C C . ILE B 1 40 ? 35.129 40.906 37.027 1.00 13.39 54 ILE B C 1
ATOM 3710 O O . ILE B 1 40 ? 33.981 41.278 36.740 1.00 12.06 54 ILE B O 1
ATOM 3715 N N . LYS B 1 41 ? 36.070 41.721 37.487 1.00 13.76 55 LYS B N 1
ATOM 3716 C CA . LYS B 1 41 ? 35.781 43.156 37.682 1.00 15.47 55 LYS B CA 1
ATOM 3717 C C . LYS B 1 41 ? 35.406 43.803 36.352 1.00 16.02 55 LYS B C 1
ATOM 3718 O O . LYS B 1 41 ? 34.452 44.585 36.285 1.00 16.41 55 LYS B O 1
ATOM 3724 N N . ILE B 1 42 ? 36.162 43.456 35.302 1.00 17.08 56 ILE B N 1
ATOM 3725 C CA . ILE B 1 42 ? 35.901 43.972 33.968 1.00 16.51 56 ILE B CA 1
ATOM 3726 C C . ILE B 1 42 ? 34.516 43.592 33.513 1.00 16.66 56 ILE B C 1
ATOM 3727 O O . ILE B 1 42 ? 33.760 44.466 33.025 1.00 15.03 56 ILE B O 1
ATOM 3732 N N . ASN B 1 43 ? 34.151 42.300 33.670 1.00 15.75 57 ASN B N 1
ATOM 3733 C CA . ASN B 1 43 ? 32.820 41.849 33.237 1.00 15.88 57 ASN B CA 1
ATOM 3734 C C . ASN B 1 43 ? 31.722 42.519 33.994 1.00 15.83 57 ASN B C 1
ATOM 3735 O O . ASN B 1 43 ? 30.697 42.909 33.421 1.00 17.61 57 ASN B O 1
ATOM 3740 N N . TYR B 1 44 ? 31.917 42.676 35.287 1.00 15.99 58 TYR B N 1
ATOM 3741 C CA . TYR B 1 44 ? 30.896 43.329 36.083 1.00 17.26 58 TYR B CA 1
ATOM 3742 C C . TYR B 1 44 ? 30.753 44.830 35.692 1.00 18.08 58 TYR B C 1
ATOM 3743 O O . TYR B 1 44 ? 29.635 45.366 35.552 1.00 16.20 58 TYR B O 1
ATOM 3752 N N . ASN B 1 45 ? 31.900 45.488 35.532 1.00 19.31 59 ASN B N 1
ATOM 3753 C CA . ASN B 1 45 ? 31.903 46.928 35.155 1.00 20.23 59 ASN B CA 1
ATOM 3754 C C . ASN B 1 45 ? 31.186 47.183 33.811 1.00 17.83 59 ASN B C 1
ATOM 3755 O O . ASN B 1 45 ? 30.502 48.201 33.662 1.00 19.14 59 ASN B O 1
ATOM 3760 N N . ARG B 1 46 ? 31.305 46.252 32.863 1.00 17.03 60 ARG B N 1
ATOM 3761 C CA . ARG B 1 46 ? 30.641 46.385 31.563 1.00 17.92 60 ARG B CA 1
ATOM 3762 C C . ARG B 1 46 ? 29.131 46.437 31.765 1.00 17.24 60 ARG B C 1
ATOM 3763 O O . ARG B 1 46 ? 28.455 47.208 31.091 1.00 16.68 60 ARG B O 1
ATOM 3771 N N . TYR B 1 47 ? 28.600 45.669 32.726 1.00 16.13 61 TYR B N 1
ATOM 3772 C CA . TYR B 1 47 ? 27.168 45.698 32.988 1.00 17.88 61 TYR B CA 1
ATOM 3773 C C . TYR B 1 47 ? 26.713 47.035 33.618 1.00 18.53 61 TYR B C 1
ATOM 3774 O O . TYR B 1 47 ? 25.688 47.667 33.230 1.00 17.89 61 TYR B O 1
ATOM 3783 N N . ILE B 1 48 ? 27.467 47.461 34.623 1.00 19.71 62 ILE B N 1
ATOM 3784 C CA . ILE B 1 48 ? 27.176 48.716 35.306 1.00 20.42 62 ILE B CA 1
ATOM 3785 C C . ILE B 1 48 ? 27.263 49.892 34.291 1.00 21.55 62 ILE B C 1
ATOM 3786 O O . ILE B 1 48 ? 26.387 50.758 34.249 1.00 23.39 62 ILE B O 1
ATOM 3791 N N . GLU B 1 49 ? 28.290 49.885 33.457 1.00 22.74 63 GLU B N 1
ATOM 3792 C CA . GLU B 1 49 ? 28.502 50.950 32.458 1.00 24.65 63 GLU B CA 1
ATOM 3793 C C . GLU B 1 49 ? 27.397 50.974 31.385 1.00 24.33 63 GLU B C 1
ATOM 3794 O O . GLU B 1 49 ? 26.874 52.023 31.030 1.00 21.88 63 GLU B O 1
ATOM 3800 N N . ALA B 1 50 ? 27.032 49.800 30.904 1.00 23.13 64 ALA B N 1
ATOM 3801 C CA . ALA B 1 50 ? 25.996 49.635 29.919 1.00 23.43 64 ALA B CA 1
ATOM 3802 C C . ALA B 1 50 ? 24.616 50.087 30.371 1.00 24.08 64 ALA B C 1
ATOM 3803 O O . ALA B 1 50 ? 23.856 50.649 29.601 1.00 23.88 64 ALA B O 1
ATOM 3805 N N . PHE B 1 51 ? 24.252 49.748 31.598 1.00 24.26 65 PHE B N 1
ATOM 3806 C CA . PHE B 1 51 ? 22.944 50.073 32.130 1.00 23.50 65 PHE B CA 1
ATOM 3807 C C . PHE B 1 51 ? 22.856 51.325 32.995 1.00 23.84 65 PHE B C 1
ATOM 3808 O O . PHE B 1 51 ? 21.821 51.577 33.637 1.00 23.62 65 PHE B O 1
ATOM 3816 N N . LYS B 1 52 ? 23.908 52.124 33.018 1.00 24.53 66 LYS B N 1
ATOM 3817 C CA . LYS B 1 52 ? 23.838 53.313 33.858 1.00 27.61 66 LYS B CA 1
ATOM 3818 C C . LYS B 1 52 ? 22.727 54.266 33.399 1.00 27.61 66 LYS B C 1
ATOM 3819 O O . LYS B 1 52 ? 22.113 54.979 34.218 1.00 25.87 66 LYS B O 1
ATOM 3825 N N . ARG B 1 53 ? 22.426 54.265 32.101 1.00 29.12 67 ARG B N 1
ATOM 3826 C CA . ARG B 1 53 ? 21.385 55.165 31.650 1.00 29.03 67 ARG B CA 1
ATOM 3827 C C . ARG B 1 53 ? 20.044 54.842 32.288 1.00 29.22 67 ARG B C 1
ATOM 3828 O O . ARG B 1 53 ? 19.154 55.710 32.359 1.00 28.96 67 ARG B O 1
ATOM 3836 N N . TRP B 1 54 ? 19.860 53.633 32.817 1.00 26.27 68 TRP B N 1
ATOM 3837 C CA . TRP B 1 54 ? 18.546 53.371 33.398 1.00 25.93 68 TRP B CA 1
ATOM 3838 C C . TRP B 1 54 ? 18.148 54.270 34.555 1.00 27.07 68 TRP B C 1
ATOM 3839 O O . TRP B 1 54 ? 16.970 54.707 34.655 1.00 26.04 68 TRP B O 1
ATOM 3850 N N . GLU B 1 55 ? 19.103 54.475 35.465 1.00 27.49 69 GLU B N 1
ATOM 3851 C CA . GLU B 1 55 ? 18.870 55.281 36.660 1.00 29.02 69 GLU B CA 1
ATOM 3852 C C . GLU B 1 55 ? 18.958 56.757 36.322 1.00 30.02 69 GLU B C 1
ATOM 3853 O O . GLU B 1 55 ? 18.356 57.589 37.006 1.00 29.11 69 GLU B O 1
ATOM 3859 N N . GLU B 1 56 ? 19.709 57.050 35.268 1.00 29.96 70 GLU B N 1
ATOM 3860 C CA . GLU B 1 56 ? 19.913 58.409 34.771 1.00 33.13 70 GLU B CA 1
ATOM 3861 C C . GLU B 1 56 ? 18.621 58.965 34.217 1.00 34.10 70 GLU B C 1
ATOM 3862 O O . GLU B 1 56 ? 18.238 60.088 34.519 1.00 35.87 70 GLU B O 1
ATOM 3868 N N . GLU B 1 57 ? 17.932 58.139 33.438 1.00 34.88 71 GLU B N 1
ATOM 3869 C CA . GLU B 1 57 ? 16.682 58.509 32.813 1.00 34.61 71 GLU B CA 1
ATOM 3870 C C . GLU B 1 57 ? 15.430 58.201 33.608 1.00 34.57 71 GLU B C 1
ATOM 3871 O O . GLU B 1 57 ? 14.399 58.843 33.414 1.00 34.81 71 GLU B O 1
ATOM 3877 N N . THR B 1 58 ? 15.495 57.255 34.534 1.00 32.66 72 THR B N 1
ATOM 3878 C CA . THR B 1 58 ? 14.279 56.922 35.278 1.00 29.77 72 THR B CA 1
ATOM 3879 C C . THR B 1 58 ? 14.330 57.202 36.758 1.00 29.37 72 THR B C 1
ATOM 3880 O O . THR B 1 58 ? 13.297 57.161 37.417 1.00 29.49 72 THR B O 1
ATOM 3884 N N . GLY B 1 59 ? 15.520 57.429 37.309 1.00 28.77 73 GLY B N 1
ATOM 3885 C CA . GLY B 1 59 ? 15.597 57.648 38.737 1.00 28.38 73 GLY B CA 1
ATOM 3886 C C . GLY B 1 59 ? 15.457 56.322 39.505 1.00 29.66 73 GLY B C 1
ATOM 3887 O O . GLY B 1 59 ? 15.560 56.298 40.749 1.00 29.42 73 GLY B O 1
ATOM 3888 N N . LYS B 1 60 ? 15.205 55.214 38.799 1.00 28.08 74 LYS B N 1
ATOM 3889 C CA . LYS B 1 60 ? 15.086 53.922 39.482 1.00 27.59 74 LYS B CA 1
ATOM 3890 C C . LYS B 1 60 ? 16.429 53.164 39.518 1.00 26.37 74 LYS B C 1
ATOM 3891 O O . LYS B 1 60 ? 17.406 53.520 38.842 1.00 27.48 74 LYS B O 1
ATOM 3897 N N . GLU B 1 61 ? 16.466 52.116 40.308 1.00 25.74 75 GLU B N 1
ATOM 3898 C CA . GLU B 1 61 ? 17.678 51.333 40.425 1.00 27.57 75 GLU B CA 1
ATOM 3899 C C . GLU B 1 61 ? 17.849 50.247 39.380 1.00 24.87 75 GLU B C 1
ATOM 3900 O O . GLU B 1 61 ? 16.875 49.684 38.855 1.00 26.19 75 GLU B O 1
ATOM 3906 N N . PHE B 1 62 ? 19.101 49.984 39.066 1.00 23.20 76 PHE B N 1
ATOM 3907 C CA . PHE B 1 62 ? 19.472 48.879 38.187 1.00 22.44 76 PHE B CA 1
ATOM 3908 C C . PHE B 1 62 ? 20.289 47.975 39.123 1.00 22.51 76 PHE B C 1
ATOM 3909 O O . PHE B 1 62 ? 21.257 48.426 39.714 1.00 22.19 76 PHE B O 1
ATOM 3917 N N . ILE B 1 63 ? 19.907 46.709 39.235 1.00 21.40 77 ILE B N 1
ATOM 3918 C CA . ILE B 1 63 ? 20.591 45.758 40.124 1.00 19.53 77 ILE B CA 1
ATOM 3919 C C . ILE B 1 63 ? 21.062 44.534 39.344 1.00 17.74 77 ILE B C 1
ATOM 3920 O O . ILE B 1 63 ? 20.321 43.995 38.521 1.00 18.67 77 ILE B O 1
ATOM 3925 N N . VAL B 1 64 ? 22.294 44.130 39.582 1.00 15.75 78 VAL B N 1
ATOM 3926 C CA . VAL B 1 64 ? 22.856 42.934 38.961 1.00 16.37 78 VAL B CA 1
ATOM 3927 C C . VAL B 1 64 ? 22.729 41.823 40.003 1.00 16.67 78 VAL B C 1
ATOM 3928 O O . VAL B 1 64 ? 23.356 41.889 41.057 1.00 17.42 78 VAL B O 1
ATOM 3932 N N . ALA B 1 65 ? 21.893 40.820 39.739 1.00 15.58 79 ALA B N 1
ATOM 3933 C CA . ALA B 1 65 ? 21.754 39.734 40.694 1.00 14.50 79 ALA B CA 1
ATOM 3934 C C . ALA B 1 65 ? 22.561 38.591 40.085 1.00 14.32 79 ALA B C 1
ATOM 3935 O O . ALA B 1 65 ? 22.046 37.827 39.280 1.00 14.20 79 ALA B O 1
ATOM 3937 N N . TYR B 1 66 ? 23.829 38.490 40.453 1.00 12.40 80 TYR B N 1
ATOM 3938 C CA . TYR B 1 66 ? 24.664 37.437 39.900 1.00 12.57 80 TYR B CA 1
ATOM 3939 C C . TYR B 1 66 ? 24.058 36.057 40.171 1.00 12.66 80 TYR B C 1
ATOM 3940 O O . TYR B 1 66 ? 23.693 35.761 41.322 1.00 11.18 80 TYR B O 1
ATOM 3949 N N . ALA B 1 67 ? 23.930 35.254 39.111 1.00 11.11 81 ALA B N 1
ATOM 3950 C CA . ALA B 1 67 ? 23.387 33.910 39.199 1.00 12.55 81 ALA B CA 1
ATOM 3951 C C . ALA B 1 67 ? 24.410 32.952 39.832 1.00 13.60 81 ALA B C 1
ATOM 3952 O O . ALA B 1 67 ? 25.384 32.496 39.205 1.00 13.37 81 ALA B O 1
ATOM 3954 N N . TYR B 1 68 ? 24.181 32.647 41.091 1.00 11.74 82 TYR B N 1
ATOM 3955 C CA . TYR B 1 68 ? 25.138 31.805 41.814 1.00 11.70 82 TYR B CA 1
ATOM 3956 C C . TYR B 1 68 ? 25.338 30.425 41.196 1.00 11.51 82 TYR B C 1
ATOM 3957 O O . TYR B 1 68 ? 26.414 29.808 41.392 1.00 9.64 82 TYR B O 1
ATOM 3966 N N . LYS B 1 69 ? 24.325 29.929 40.484 1.00 9.82 83 LYS B N 1
ATOM 3967 C CA . LYS B 1 69 ? 24.451 28.597 39.906 1.00 11.79 83 LYS B CA 1
ATOM 3968 C C . LYS B 1 69 ? 25.673 28.498 38.991 1.00 11.55 83 LYS B C 1
ATOM 3969 O O . LYS B 1 69 ? 26.255 27.419 38.803 1.00 11.62 83 LYS B O 1
ATOM 3975 N N . ALA B 1 70 ? 26.123 29.632 38.461 1.00 11.63 84 ALA B N 1
ATOM 3976 C CA . ALA B 1 70 ? 27.321 29.611 37.598 1.00 11.10 84 ALA B CA 1
ATOM 3977 C C . ALA B 1 70 ? 28.643 29.322 38.345 1.00 12.07 84 ALA B C 1
ATOM 3978 O O . ALA B 1 70 ? 29.570 28.715 37.786 1.00 11.28 84 ALA B O 1
ATOM 3980 N N . ASN B 1 71 ? 28.736 29.751 39.600 1.00 12.24 85 ASN B N 1
ATOM 3981 C CA . ASN B 1 71 ? 29.962 29.547 40.396 1.00 13.31 85 ASN B CA 1
ATOM 3982 C C . ASN B 1 71 ? 29.674 30.185 41.753 1.00 12.61 85 ASN B C 1
ATOM 3983 O O . ASN B 1 71 ? 29.479 31.409 41.816 1.00 13.67 85 ASN B O 1
ATOM 3988 N N . ALA B 1 72 ? 29.672 29.394 42.812 1.00 11.71 86 ALA B N 1
ATOM 3989 C CA . ALA B 1 72 ? 29.372 29.922 44.140 1.00 10.86 86 ALA B CA 1
ATOM 3990 C C . ALA B 1 72 ? 30.517 29.679 45.102 1.00 11.42 86 ALA B C 1
ATOM 3991 O O . ALA B 1 72 ? 30.301 29.561 46.295 1.00 10.76 86 ALA B O 1
ATOM 3993 N N . ASN B 1 73 ? 31.745 29.577 44.569 1.00 12.10 87 ASN B N 1
ATOM 3994 C CA . ASN B 1 73 ? 32.952 29.431 45.425 1.00 11.32 87 ASN B CA 1
ATOM 3995 C C . ASN B 1 73 ? 32.941 30.683 46.307 1.00 10.51 87 ASN B C 1
ATOM 3996 O O . ASN B 1 73 ? 32.839 31.795 45.790 1.00 9.23 87 ASN B O 1
ATOM 4001 N N . LEU B 1 74 ? 33.154 30.493 47.608 1.00 10.42 88 LEU B N 1
ATOM 4002 C CA . LEU B 1 74 ? 33.069 31.570 48.602 1.00 10.82 88 LEU B CA 1
ATOM 4003 C C . LEU B 1 74 ? 33.949 32.825 48.354 1.00 11.20 88 LEU B C 1
ATOM 4004 O O . LEU B 1 74 ? 33.553 33.954 48.683 1.00 10.75 88 LEU B O 1
ATOM 4009 N N . ALA B 1 75 ? 35.137 32.649 47.779 1.00 11.31 89 ALA B N 1
ATOM 4010 C CA . ALA B 1 75 ? 36.004 33.790 47.494 1.00 10.09 89 ALA B CA 1
ATOM 4011 C C . ALA B 1 75 ? 35.393 34.568 46.324 1.00 10.61 89 ALA B C 1
ATOM 4012 O O . ALA B 1 75 ? 35.376 35.802 46.322 1.00 9.95 89 ALA B O 1
ATOM 4014 N N . ILE B 1 76 ? 34.930 33.845 45.323 1.00 10.08 90 ILE B N 1
ATOM 4015 C CA . ILE B 1 76 ? 34.310 34.477 44.172 1.00 10.30 90 ILE B CA 1
ATOM 4016 C C . ILE B 1 76 ? 33.063 35.250 44.576 1.00 12.09 90 ILE B C 1
ATOM 4017 O O . ILE B 1 76 ? 32.834 36.394 44.123 1.00 12.70 90 ILE B O 1
ATOM 4022 N N . THR B 1 77 ? 32.192 34.638 45.393 1.00 11.29 91 THR B N 1
ATOM 4023 C CA . THR B 1 77 ? 31.007 35.356 45.799 1.00 10.12 91 THR B CA 1
ATOM 4024 C C . THR B 1 77 ? 31.379 36.503 46.739 1.00 11.32 91 THR B C 1
ATOM 4025 O O . THR B 1 77 ? 30.743 37.548 46.689 1.00 12.85 91 THR B O 1
ATOM 4029 N N . ARG B 1 78 ? 32.379 36.362 47.594 1.00 11.64 92 ARG B N 1
ATOM 4030 C CA . ARG B 1 78 ? 32.679 37.544 48.444 1.00 13.13 92 ARG B CA 1
ATOM 4031 C C . ARG B 1 78 ? 33.246 38.666 47.552 1.00 13.37 92 ARG B C 1
ATOM 4032 O O . ARG B 1 78 ? 33.020 39.839 47.842 1.00 13.30 92 ARG B O 1
ATOM 4040 N N . LEU B 1 79 ? 33.979 38.297 46.490 1.00 12.18 93 LEU B N 1
ATOM 4041 C CA . LEU B 1 79 ? 34.535 39.310 45.563 1.00 12.20 93 LEU B CA 1
ATOM 4042 C C . LEU B 1 79 ? 33.354 40.047 44.924 1.00 12.36 93 LEU B C 1
ATOM 4043 O O . LEU B 1 79 ? 33.296 41.282 44.941 1.00 12.62 93 LEU B O 1
ATOM 4048 N N . LEU B 1 80 ? 32.400 39.327 44.354 1.00 12.64 94 LEU B N 1
ATOM 4049 C CA . LEU B 1 80 ? 31.259 39.998 43.751 1.00 13.10 94 LEU B CA 1
ATOM 4050 C C . LEU B 1 80 ? 30.480 40.842 44.748 1.00 13.26 94 LEU B C 1
ATOM 4051 O O . LEU B 1 80 ? 30.005 41.942 44.396 1.00 13.47 94 LEU B O 1
ATOM 4056 N N . ALA B 1 81 ? 30.319 40.362 45.983 1.00 11.95 95 ALA B N 1
ATOM 4057 C CA . ALA B 1 81 ? 29.621 41.180 46.995 1.00 13.22 95 ALA B CA 1
ATOM 4058 C C . ALA B 1 81 ? 30.397 42.484 47.271 1.00 13.08 95 ALA B C 1
ATOM 4059 O O . ALA B 1 81 ? 29.782 43.548 47.411 1.00 13.80 95 ALA B O 1
ATOM 4061 N N . LYS B 1 82 ? 31.722 42.404 47.376 1.00 13.34 96 LYS B N 1
ATOM 4062 C CA . LYS B 1 82 ? 32.491 43.612 47.629 1.00 14.83 96 LYS B CA 1
ATOM 4063 C C . LYS B 1 82 ? 32.356 44.594 46.450 1.00 16.92 96 LYS B C 1
ATOM 4064 O O . LYS B 1 82 ? 32.449 45.807 46.644 1.00 15.66 96 LYS B O 1
ATOM 4070 N N . LEU B 1 83 ? 32.078 44.073 45.250 1.00 16.32 97 LEU B N 1
ATOM 4071 C CA . LEU B 1 83 ? 31.950 44.933 44.086 1.00 16.74 97 LEU B CA 1
ATOM 4072 C C . LEU B 1 83 ? 30.587 45.655 44.078 1.00 16.48 97 LEU B C 1
ATOM 4073 O O . LEU B 1 83 ? 30.418 46.614 43.313 1.00 16.88 97 LEU B O 1
ATOM 4078 N N . GLY B 1 84 ? 29.656 45.208 44.942 1.00 16.03 98 GLY B N 1
ATOM 4079 C CA . GLY B 1 84 ? 28.321 45.792 45.055 1.00 15.41 98 GLY B CA 1
ATOM 4080 C C . GLY B 1 84 ? 27.229 45.026 44.277 1.00 15.64 98 GLY B C 1
ATOM 4081 O O . GLY B 1 84 ? 26.087 45.461 44.113 1.00 14.15 98 GLY B O 1
ATOM 4082 N N . CYS B 1 85 ? 27.604 43.853 43.792 1.00 15.23 99 CYS B N 1
ATOM 4083 C CA . CYS B 1 85 ? 26.724 43.007 43.037 1.00 13.42 99 CYS B CA 1
ATOM 4084 C C . CYS B 1 85 ? 25.736 42.273 43.953 1.00 14.02 99 CYS B C 1
ATOM 4085 O O . CYS B 1 85 ? 26.042 42.005 45.120 1.00 14.02 99 CYS B O 1
ATOM 4088 N N . GLY B 1 86 ? 24.539 42.019 43.421 1.00 13.61 100 GLY B N 1
ATOM 4089 C CA . GLY B 1 86 ? 23.506 41.289 44.141 1.00 14.52 100 GLY B CA 1
ATOM 4090 C C . GLY B 1 86 ? 23.541 39.790 43.823 1.00 15.19 100 GLY B C 1
ATOM 4091 O O . GLY B 1 86 ? 24.471 39.320 43.206 1.00 13.70 100 GLY B O 1
ATOM 4092 N N . ALA B 1 87 ? 22.523 39.034 44.220 1.00 15.47 101 ALA B N 1
ATOM 4093 C CA . ALA B 1 87 ? 22.583 37.597 43.989 1.00 15.26 101 ALA B CA 1
ATOM 4094 C C . ALA B 1 87 ? 21.263 36.979 43.563 1.00 13.91 101 ALA B C 1
ATOM 4095 O O . ALA B 1 87 ? 20.274 37.275 44.183 1.00 14.66 101 ALA B O 1
ATOM 4097 N N . ASP B 1 88 ? 21.276 36.150 42.502 1.00 13.08 102 ASP B N 1
ATOM 4098 C CA . ASP B 1 88 ? 20.113 35.393 42.068 1.00 12.35 102 ASP B CA 1
ATOM 4099 C C . ASP B 1 88 ? 20.455 33.989 42.650 1.00 12.48 102 ASP B C 1
ATOM 4100 O O . ASP B 1 88 ? 21.379 33.312 42.169 1.00 12.53 102 ASP B O 1
ATOM 4105 N N . VAL B 1 89 ? 19.752 33.563 43.712 1.00 11.89 103 VAL B N 1
ATOM 4106 C CA . VAL B 1 89 ? 20.033 32.241 44.329 1.00 10.47 103 VAL B CA 1
ATOM 4107 C C . VAL B 1 89 ? 18.877 31.289 44.024 1.00 12.93 103 VAL B C 1
ATOM 4108 O O . VAL B 1 89 ? 17.718 31.734 43.935 1.00 13.25 103 VAL B O 1
ATOM 4112 N N . VAL B 1 90 ? 19.161 29.982 43.899 1.00 14.00 104 VAL B N 1
ATOM 4113 C CA . VAL B 1 90 ? 18.101 29.005 43.560 1.00 12.06 104 VAL B CA 1
ATOM 4114 C C . VAL B 1 90 ? 17.948 27.883 44.559 1.00 13.44 104 VAL B C 1
ATOM 4115 O O . VAL B 1 90 ? 17.202 26.894 44.340 1.00 14.00 104 VAL B O 1
ATOM 4119 N N . SER B 1 91 ? 18.638 28.014 45.695 1.00 12.99 105 SER B N 1
ATOM 4120 C CA . SER B 1 91 ? 18.503 26.991 46.717 1.00 13.53 105 SER B CA 1
ATOM 4121 C C . SER B 1 91 ? 18.886 27.574 48.050 1.00 13.29 105 SER B C 1
ATOM 4122 O O . SER B 1 91 ? 19.489 28.641 48.109 1.00 12.07 105 SER B O 1
ATOM 4125 N N . GLY B 1 92 ? 18.519 26.870 49.112 1.00 11.88 106 GLY B N 1
ATOM 4126 C CA . GLY B 1 92 ? 18.893 27.318 50.437 1.00 11.94 106 GLY B CA 1
ATOM 4127 C C . GLY B 1 92 ? 20.416 27.366 50.506 1.00 12.57 106 GLY B C 1
ATOM 4128 O O . GLY B 1 92 ? 20.989 28.234 51.217 1.00 11.78 106 GLY B O 1
ATOM 4129 N N . GLY B 1 93 ? 21.081 26.440 49.803 1.00 10.97 107 GLY B N 1
ATOM 4130 C CA . GLY B 1 93 ? 22.551 26.441 49.845 1.00 12.31 107 GLY B CA 1
ATOM 4131 C C . GLY B 1 93 ? 23.125 27.738 49.266 1.00 11.39 107 GLY B C 1
ATOM 4132 O O . GLY B 1 93 ? 24.062 28.295 49.829 1.00 10.64 107 GLY B O 1
ATOM 4133 N N . GLU B 1 94 ? 22.590 28.191 48.122 1.00 10.46 108 GLU B N 1
ATOM 4134 C CA . GLU B 1 94 ? 23.074 29.440 47.508 1.00 10.49 108 GLU B CA 1
ATOM 4135 C C . GLU B 1 94 ? 22.694 30.652 48.372 1.00 10.75 108 GLU B C 1
ATOM 4136 O O . GLU B 1 94 ? 23.516 31.583 48.519 1.00 10.87 108 GLU B O 1
ATOM 4142 N N . LEU B 1 95 ? 21.486 30.640 48.980 1.00 9.39 109 LEU B N 1
ATOM 4143 C CA . LEU B 1 95 ? 21.114 31.773 49.858 1.00 11.91 109 LEU B CA 1
ATOM 4144 C C . LEU B 1 95 ? 22.108 31.858 51.060 1.00 12.30 109 LEU B C 1
ATOM 4145 O O . LEU B 1 95 ? 22.495 32.948 51.540 1.00 11.97 109 LEU B O 1
ATOM 4150 N N . TYR B 1 96 ? 22.463 30.678 51.557 1.00 11.71 110 TYR B N 1
ATOM 4151 C CA . TYR B 1 96 ? 23.369 30.548 52.702 1.00 13.10 110 TYR B CA 1
ATOM 4152 C C . TYR B 1 96 ? 24.716 31.188 52.355 1.00 12.41 110 TYR B C 1
ATOM 4153 O O . TYR B 1 96 ? 25.293 31.988 53.130 1.00 11.15 110 TYR B O 1
ATOM 4162 N N . ILE B 1 97 ? 25.248 30.769 51.220 1.00 9.79 111 ILE B N 1
ATOM 4163 C CA . ILE B 1 97 ? 26.521 31.310 50.765 1.00 9.48 111 ILE B CA 1
ATOM 4164 C C . ILE B 1 97 ? 26.420 32.834 50.526 1.00 9.76 111 ILE B C 1
ATOM 4165 O O . ILE B 1 97 ? 27.341 33.604 50.870 1.00 10.83 111 ILE B O 1
ATOM 4170 N N . ALA B 1 98 ? 25.330 33.273 49.925 1.00 9.62 112 ALA B N 1
ATOM 4171 C CA . ALA B 1 98 ? 25.136 34.721 49.662 1.00 10.84 112 ALA B CA 1
ATOM 4172 C C . ALA B 1 98 ? 25.163 35.513 50.954 1.00 12.17 112 ALA B C 1
ATOM 4173 O O . ALA B 1 98 ? 25.769 36.577 50.998 1.00 11.99 112 ALA B O 1
ATOM 4175 N N . LYS B 1 99 ? 24.472 35.019 51.989 1.00 12.13 113 LYS B N 1
ATOM 4176 C CA . LYS B 1 99 ? 24.451 35.735 53.274 1.00 12.83 113 LYS B CA 1
ATOM 4177 C C . LYS B 1 99 ? 25.846 35.621 53.939 1.00 13.97 113 LYS B C 1
ATOM 4178 O O . LYS B 1 99 ? 26.318 36.584 54.516 1.00 13.14 113 LYS B O 1
ATOM 4184 N N . LEU B 1 100 ? 26.502 34.459 53.875 1.00 13.23 114 LEU B N 1
ATOM 4185 C CA . LEU B 1 100 ? 27.844 34.392 54.462 1.00 14.80 114 LEU B CA 1
ATOM 4186 C C . LEU B 1 100 ? 28.803 35.233 53.647 1.00 15.84 114 LEU B C 1
ATOM 4187 O O . LEU B 1 100 ? 29.897 35.536 54.117 1.00 19.48 114 LEU B O 1
ATOM 4192 N N . SER B 1 101 ? 28.431 35.602 52.434 1.00 14.17 115 SER B N 1
ATOM 4193 C CA . SER B 1 101 ? 29.291 36.464 51.631 1.00 13.77 115 SER B CA 1
ATOM 4194 C C . SER B 1 101 ? 28.968 37.957 51.846 1.00 14.27 115 SER B C 1
ATOM 4195 O O . SER B 1 101 ? 29.611 38.799 51.230 1.00 12.51 115 SER B O 1
ATOM 4198 N N . ASN B 1 102 ? 27.972 38.270 52.682 1.00 16.80 116 ASN B N 1
ATOM 4199 C CA . ASN B 1 102 ? 27.587 39.664 53.003 1.00 17.74 116 ASN B CA 1
ATOM 4200 C C . ASN B 1 102 ? 26.836 40.379 51.888 1.00 18.27 116 ASN B C 1
ATOM 4201 O O . ASN B 1 102 ? 26.862 41.616 51.799 1.00 16.39 116 ASN B O 1
ATOM 4206 N N . VAL B 1 103 ? 26.223 39.617 50.977 1.00 15.50 117 VAL B N 1
ATOM 4207 C CA . VAL B 1 103 ? 25.421 40.263 49.952 1.00 14.91 117 VAL B CA 1
ATOM 4208 C C . VAL B 1 103 ? 24.219 40.780 50.707 1.00 16.17 117 VAL B C 1
ATOM 4209 O O . VAL B 1 103 ? 23.582 40.055 51.457 1.00 15.26 117 VAL B O 1
ATOM 4213 N N . PRO B 1 104 ? 23.874 42.043 50.509 1.00 16.85 118 PRO B N 1
ATOM 4214 C CA . PRO B 1 104 ? 22.719 42.601 51.214 1.00 17.03 118 PRO B CA 1
ATOM 4215 C C . PRO B 1 104 ? 21.398 41.954 50.760 1.00 16.61 118 PRO B C 1
ATOM 4216 O O . PRO B 1 104 ? 21.156 41.827 49.561 1.00 16.62 118 PRO B O 1
ATOM 4220 N N . SER B 1 105 ? 20.533 41.601 51.705 1.00 14.79 119 SER B N 1
ATOM 4221 C CA . SER B 1 105 ? 19.252 40.974 51.394 1.00 14.84 119 SER B CA 1
ATOM 4222 C C . SER B 1 105 ? 18.424 41.749 50.344 1.00 17.07 119 SER B C 1
ATOM 4223 O O . SER B 1 105 ? 17.719 41.166 49.500 1.00 14.48 119 SER B O 1
ATOM 4226 N N . LYS B 1 106 ? 18.541 43.075 50.374 1.00 16.99 120 LYS B N 1
ATOM 4227 C CA . LYS B 1 106 ? 17.849 43.902 49.414 1.00 19.21 120 LYS B CA 1
ATOM 4228 C C . LYS B 1 106 ? 18.307 43.683 47.968 1.00 18.25 120 LYS B C 1
ATOM 4229 O O . LYS B 1 106 ? 17.664 44.169 47.023 1.00 19.50 120 LYS B O 1
ATOM 4235 N N . LYS B 1 107 ? 19.405 42.958 47.770 1.00 16.19 121 LYS B N 1
ATOM 4236 C CA . LYS B 1 107 ? 19.856 42.701 46.427 1.00 15.56 121 LYS B CA 1
ATOM 4237 C C . LYS B 1 107 ? 19.852 41.195 46.147 1.00 14.94 121 LYS B C 1
ATOM 4238 O O . LYS B 1 107 ? 20.543 40.731 45.230 1.00 15.87 121 LYS B O 1
ATOM 4244 N N . ILE B 1 108 ? 19.064 40.456 46.917 1.00 12.24 122 ILE B N 1
ATOM 4245 C CA . ILE B 1 108 ? 18.956 39.016 46.722 1.00 12.49 122 ILE B CA 1
ATOM 4246 C C . ILE B 1 108 ? 17.554 38.625 46.257 1.00 11.94 122 ILE B C 1
ATOM 4247 O O . ILE B 1 108 ? 16.584 39.039 46.873 1.00 14.51 122 ILE B O 1
ATOM 4252 N N . VAL B 1 109 ? 17.467 37.869 45.160 1.00 13.66 123 VAL B N 1
ATOM 4253 C CA . VAL B 1 109 ? 16.200 37.327 44.651 1.00 12.36 123 VAL B CA 1
ATOM 4254 C C . VAL B 1 109 ? 16.397 35.816 44.614 1.00 13.17 123 VAL B C 1
ATOM 4255 O O . VAL B 1 109 ? 17.489 35.311 44.278 1.00 13.48 123 VAL B O 1
ATOM 4259 N N . PHE B 1 110 ? 15.335 35.096 44.956 1.00 12.62 124 PHE B N 1
ATOM 4260 C CA . PHE B 1 110 ? 15.378 33.645 45.079 1.00 14.06 124 PHE B CA 1
ATOM 4261 C C . PHE B 1 110 ? 14.515 32.990 43.970 1.00 13.88 124 PHE B C 1
ATOM 4262 O O . PHE B 1 110 ? 13.288 33.156 43.954 1.00 14.50 124 PHE B O 1
ATOM 4270 N N . ASN B 1 111 ? 15.160 32.271 43.054 1.00 13.09 125 ASN B N 1
ATOM 4271 C CA . ASN B 1 111 ? 14.462 31.568 41.964 1.00 13.08 125 ASN B CA 1
ATOM 4272 C C . ASN B 1 111 ? 14.335 30.100 42.281 1.00 14.01 125 ASN B C 1
ATOM 4273 O O . ASN B 1 111 ? 15.021 29.593 43.180 1.00 15.19 125 ASN B O 1
ATOM 4278 N N . GLY B 1 112 ? 13.442 29.406 41.577 1.00 15.32 126 GLY B N 1
ATOM 4279 C CA . GLY B 1 112 ? 13.337 27.958 41.769 1.00 15.49 126 GLY B CA 1
ATOM 4280 C C . GLY B 1 112 ? 11.931 27.428 41.654 1.00 16.00 126 GLY B C 1
ATOM 4281 O O . GLY B 1 112 ? 11.006 28.047 42.184 1.00 16.77 126 GLY B O 1
ATOM 4282 N N . ASN B 1 113 ? 11.769 26.266 41.032 1.00 15.54 127 ASN B N 1
ATOM 4283 C CA . ASN B 1 113 ? 10.433 25.678 40.875 1.00 15.84 127 ASN B CA 1
ATOM 4284 C C . ASN B 1 113 ? 10.090 24.663 41.978 1.00 15.95 127 ASN B C 1
ATOM 4285 O O . ASN B 1 113 ? 9.003 24.070 41.960 1.00 16.21 127 ASN B O 1
ATOM 4290 N N . CYS B 1 114 ? 11.010 24.379 42.897 1.00 14.88 128 CYS B N 1
ATOM 4291 C CA . CYS B 1 114 ? 10.644 23.468 43.981 1.00 15.06 128 CYS B CA 1
ATOM 4292 C C . CYS B 1 114 ? 11.140 24.036 45.313 1.00 15.46 128 CYS B C 1
ATOM 4293 O O . CYS B 1 114 ? 11.865 23.375 46.047 1.00 14.24 128 CYS B O 1
ATOM 4296 N N . LYS B 1 115 ? 10.770 25.279 45.613 1.00 12.73 129 LYS B N 1
ATOM 4297 C CA . LYS B 1 115 ? 11.199 25.864 46.879 1.00 14.57 129 LYS B CA 1
ATOM 4298 C C . LYS B 1 115 ? 10.593 25.134 48.081 1.00 15.77 129 LYS B C 1
ATOM 4299 O O . LYS B 1 115 ? 9.379 25.015 48.167 1.00 17.14 129 LYS B O 1
ATOM 4305 N N . THR B 1 116 ? 11.420 24.641 49.011 1.00 14.08 130 THR B N 1
ATOM 4306 C CA . THR B 1 116 ? 10.900 23.938 50.164 1.00 14.35 130 THR B CA 1
ATOM 4307 C C . THR B 1 116 ? 10.535 24.871 51.306 1.00 15.22 130 THR B C 1
ATOM 4308 O O . THR B 1 116 ? 10.992 26.029 51.367 1.00 15.45 130 THR B O 1
ATOM 4312 N N . LYS B 1 117 ? 9.740 24.368 52.240 1.00 14.30 131 LYS B N 1
ATOM 4313 C CA . LYS B 1 117 ? 9.394 25.218 53.381 1.00 16.66 131 LYS B CA 1
ATOM 4314 C C . LYS B 1 117 ? 10.683 25.670 54.116 1.00 16.71 131 LYS B C 1
ATOM 4315 O O . LYS B 1 117 ? 10.806 26.820 54.579 1.00 16.70 131 LYS B O 1
ATOM 4321 N N . GLU B 1 118 ? 11.621 24.761 54.281 1.00 15.68 132 GLU B N 1
ATOM 4322 C CA . GLU B 1 118 ? 12.858 25.167 54.956 1.00 19.54 132 GLU B CA 1
ATOM 4323 C C . GLU B 1 118 ? 13.576 26.332 54.218 1.00 16.57 132 GLU B C 1
ATOM 4324 O O . GLU B 1 118 ? 14.109 27.255 54.845 1.00 15.96 132 GLU B O 1
ATOM 4330 N N . GLU B 1 119 ? 13.623 26.254 52.890 1.00 15.00 133 GLU B N 1
ATOM 4331 C CA . GLU B 1 119 ? 14.244 27.314 52.095 1.00 15.33 133 GLU B CA 1
ATOM 4332 C C . GLU B 1 119 ? 13.438 28.613 52.191 1.00 14.95 133 GLU B C 1
ATOM 4333 O O . GLU B 1 119 ? 14.005 29.694 52.272 1.00 14.20 133 GLU B O 1
ATOM 4339 N N . ILE B 1 120 ? 12.118 28.497 52.232 1.00 14.84 134 ILE B N 1
ATOM 4340 C CA . ILE B 1 120 ? 11.304 29.702 52.328 1.00 14.10 134 ILE B CA 1
ATOM 4341 C C . ILE B 1 120 ? 11.500 30.345 53.702 1.00 13.30 134 ILE B C 1
ATOM 4342 O O . ILE B 1 120 ? 11.572 31.558 53.818 1.00 12.67 134 ILE B O 1
ATOM 4347 N N . ILE B 1 121 ? 11.629 29.528 54.740 1.00 14.29 135 ILE B N 1
ATOM 4348 C CA . ILE B 1 121 ? 11.853 30.117 56.062 1.00 14.27 135 ILE B CA 1
ATOM 4349 C C . ILE B 1 121 ? 13.147 30.928 56.030 1.00 14.47 135 ILE B C 1
ATOM 4350 O O . ILE B 1 121 ? 13.193 32.055 56.570 1.00 14.56 135 ILE B O 1
ATOM 4355 N N . MET B 1 122 ? 14.191 30.395 55.375 1.00 12.93 136 MET B N 1
ATOM 4356 C CA . MET B 1 122 ? 15.453 31.136 55.287 1.00 13.48 136 MET B CA 1
ATOM 4357 C C . MET B 1 122 ? 15.328 32.494 54.564 1.00 11.86 136 MET B C 1
ATOM 4358 O O . MET B 1 122 ? 15.821 33.502 55.024 1.00 10.65 136 MET B O 1
ATOM 4363 N N . GLY B 1 123 ? 14.666 32.500 53.428 1.00 12.09 137 GLY B N 1
ATOM 4364 C CA . GLY B 1 123 ? 14.533 33.726 52.660 1.00 13.61 137 GLY B CA 1
ATOM 4365 C C . GLY B 1 123 ? 13.684 34.738 53.413 1.00 13.07 137 GLY B C 1
ATOM 4366 O O . GLY B 1 123 ? 13.944 35.959 53.309 1.00 12.95 137 GLY B O 1
ATOM 4367 N N . ILE B 1 124 ? 12.670 34.258 54.150 1.00 11.46 138 ILE B N 1
ATOM 4368 C CA . ILE B 1 124 ? 11.839 35.204 54.909 1.00 13.66 138 ILE B CA 1
ATOM 4369 C C . ILE B 1 124 ? 12.635 35.773 56.072 1.00 13.88 138 ILE B C 1
ATOM 4370 O O . ILE B 1 124 ? 12.695 37.010 56.270 1.00 14.39 138 ILE B O 1
ATOM 4375 N N . GLU B 1 125 ? 13.256 34.899 56.862 1.00 13.88 139 GLU B N 1
ATOM 4376 C CA . GLU B 1 125 ? 14.074 35.391 57.973 1.00 15.62 139 GLU B CA 1
ATOM 4377 C C . GLU B 1 125 ? 15.211 36.291 57.470 1.00 16.51 139 GLU B C 1
ATOM 4378 O O . GLU B 1 125 ? 15.605 37.189 58.196 1.00 18.17 139 GLU B O 1
ATOM 4384 N N . ALA B 1 126 ? 15.754 36.072 56.255 1.00 15.51 140 ALA B N 1
ATOM 4385 C CA . ALA B 1 126 ? 16.819 36.960 55.802 1.00 15.40 140 ALA B CA 1
ATOM 4386 C C . ALA B 1 126 ? 16.249 38.224 55.147 1.00 16.90 140 ALA B C 1
ATOM 4387 O O . ALA B 1 126 ? 17.020 39.087 54.770 1.00 15.52 140 ALA B O 1
ATOM 4389 N N . ASN B 1 127 ? 14.916 38.316 54.999 1.00 15.72 141 ASN B N 1
ATOM 4390 C CA . ASN B 1 127 ? 14.240 39.494 54.408 1.00 17.15 141 ASN B CA 1
ATOM 4391 C C . ASN B 1 127 ? 14.704 39.780 52.983 1.00 16.09 141 ASN B C 1
ATOM 4392 O O . ASN B 1 127 ? 14.982 40.941 52.603 1.00 16.14 141 ASN B O 1
ATOM 4397 N N . ILE B 1 128 ? 14.807 38.718 52.175 1.00 14.27 142 ILE B N 1
ATOM 4398 C CA . ILE B 1 128 ? 15.282 38.883 50.797 1.00 13.14 142 ILE B CA 1
ATOM 4399 C C . ILE B 1 128 ? 14.332 39.794 50.007 1.00 14.66 142 ILE B C 1
ATOM 4400 O O . ILE B 1 128 ? 13.137 39.956 50.349 1.00 15.03 142 ILE B O 1
ATOM 4405 N N . ARG B 1 129 ? 14.887 40.421 48.990 1.00 14.92 143 ARG B N 1
ATOM 4406 C CA . ARG B 1 129 ? 14.123 41.359 48.164 1.00 16.52 143 ARG B CA 1
ATOM 4407 C C . ARG B 1 129 ? 12.898 40.681 47.564 1.00 16.64 143 ARG B C 1
ATOM 4408 O O . ARG B 1 129 ? 11.832 41.286 47.396 1.00 15.44 143 ARG B O 1
ATOM 4416 N N . ALA B 1 130 ? 13.054 39.417 47.188 1.00 15.73 144 ALA B N 1
ATOM 4417 C CA . ALA B 1 130 ? 11.909 38.742 46.600 1.00 15.18 144 ALA B CA 1
ATOM 4418 C C . ALA B 1 130 ? 12.116 37.286 46.346 1.00 14.35 144 ALA B C 1
ATOM 4419 O O . ALA B 1 130 ? 13.217 36.849 46.041 1.00 13.82 144 ALA B O 1
ATOM 4421 N N . PHE B 1 131 ? 11.007 36.554 46.439 1.00 15.34 145 PHE B N 1
ATOM 4422 C CA . PHE B 1 131 ? 10.987 35.158 46.024 1.00 13.97 145 PHE B CA 1
ATOM 4423 C C . PHE B 1 131 ? 10.402 35.353 44.618 1.00 14.84 145 PHE B C 1
ATOM 4424 O O . PHE B 1 131 ? 9.400 36.075 44.480 1.00 15.24 145 PHE B O 1
ATOM 4432 N N . ASN B 1 132 ? 11.029 34.781 43.583 1.00 15.15 146 ASN B N 1
ATOM 4433 C CA . ASN B 1 132 ? 10.481 34.855 42.216 1.00 14.87 146 ASN B CA 1
ATOM 4434 C C . ASN B 1 132 ? 9.572 33.619 42.168 1.00 15.74 146 ASN B C 1
ATOM 4435 O O . ASN B 1 132 ? 10.016 32.503 41.898 1.00 14.62 146 ASN B O 1
ATOM 4440 N N . VAL B 1 133 ? 8.293 33.838 42.463 1.00 15.16 147 VAL B N 1
ATOM 4441 C CA . VAL B 1 133 ? 7.344 32.756 42.554 1.00 16.58 147 VAL B CA 1
ATOM 4442 C C . VAL B 1 133 ? 7.146 32.025 41.255 1.00 16.57 147 VAL B C 1
ATOM 4443 O O . VAL B 1 133 ? 6.903 32.630 40.190 1.00 15.65 147 VAL B O 1
ATOM 4447 N N . ASP B 1 134 ? 7.261 30.704 41.353 1.00 15.63 148 ASP B N 1
ATOM 4448 C CA . ASP B 1 134 ? 7.204 29.868 40.166 1.00 16.90 148 ASP B CA 1
ATOM 4449 C C . ASP B 1 134 ? 5.842 29.252 39.903 1.00 15.57 148 ASP B C 1
ATOM 4450 O O . ASP B 1 134 ? 5.543 28.898 38.766 1.00 15.87 148 ASP B O 1
ATOM 4455 N N . SER B 1 135 ? 5.056 29.108 40.962 1.00 16.46 149 SER B N 1
ATOM 4456 C CA . SER B 1 135 ? 3.738 28.482 40.867 1.00 17.37 149 SER B CA 1
ATOM 4457 C C . SER B 1 135 ? 2.801 28.971 41.970 1.00 18.67 149 SER B C 1
ATOM 4458 O O . SER B 1 135 ? 3.245 29.511 42.994 1.00 19.99 149 SER B O 1
ATOM 4461 N N . ILE B 1 136 ? 1.507 28.704 41.808 1.00 18.60 150 ILE B N 1
ATOM 4462 C CA . ILE B 1 136 ? 0.528 29.081 42.814 1.00 18.30 150 ILE B CA 1
ATOM 4463 C C . ILE B 1 136 ? 0.743 28.249 44.084 1.00 17.45 150 ILE B C 1
ATOM 4464 O O . ILE B 1 136 ? 0.530 28.745 45.208 1.00 16.89 150 ILE B O 1
ATOM 4469 N N . SER B 1 137 ? 1.213 27.007 43.926 1.00 16.83 151 SER B N 1
ATOM 4470 C CA . SER B 1 137 ? 1.506 26.158 45.078 1.00 16.08 151 SER B CA 1
ATOM 4471 C C . SER B 1 137 ? 2.615 26.853 45.952 1.00 15.12 151 SER B C 1
ATOM 4472 O O . SER B 1 137 ? 2.515 26.966 47.184 1.00 14.79 151 SER B O 1
ATOM 4475 N N . GLU B 1 138 ? 3.649 27.339 45.307 1.00 15.77 152 GLU B N 1
ATOM 4476 C CA . GLU B 1 138 ? 4.718 28.027 46.042 1.00 17.43 152 GLU B CA 1
ATOM 4477 C C . GLU B 1 138 ? 4.172 29.271 46.768 1.00 17.49 152 GLU B C 1
ATOM 4478 O O . GLU B 1 138 ? 4.494 29.498 47.921 1.00 16.86 152 GLU B O 1
ATOM 4484 N N . LEU B 1 139 ? 3.352 30.070 46.077 1.00 17.56 153 LEU B N 1
ATOM 4485 C CA . LEU B 1 139 ? 2.770 31.274 46.677 1.00 17.02 153 LEU B CA 1
ATOM 4486 C C . LEU B 1 139 ? 2.046 30.984 47.966 1.00 18.24 153 LEU B C 1
ATOM 4487 O O . LEU B 1 139 ? 2.250 31.678 48.962 1.00 16.42 153 LEU B O 1
ATOM 4492 N N . ILE B 1 140 ? 1.219 29.941 47.942 1.00 18.02 154 ILE B N 1
ATOM 4493 C CA . ILE B 1 140 ? 0.441 29.514 49.096 1.00 18.76 154 ILE B CA 1
ATOM 4494 C C . ILE B 1 140 ? 1.341 29.108 50.262 1.00 17.91 154 ILE B C 1
ATOM 4495 O O . ILE B 1 140 ? 1.071 29.463 51.427 1.00 15.33 154 ILE B O 1
ATOM 4500 N N . LEU B 1 141 ? 2.417 28.375 49.947 1.00 17.02 155 LEU B N 1
ATOM 4501 C CA . LEU B 1 141 ? 3.373 27.972 50.974 1.00 16.70 155 LEU B CA 1
ATOM 4502 C C . LEU B 1 141 ? 4.101 29.189 51.580 1.00 15.71 155 LEU B C 1
ATOM 4503 O O . LEU B 1 141 ? 4.316 29.251 52.816 1.00 16.32 155 LEU B O 1
ATOM 4508 N N . ILE B 1 142 ? 4.496 30.129 50.718 1.00 16.27 156 ILE B N 1
ATOM 4509 C CA . ILE B 1 142 ? 5.186 31.334 51.183 1.00 16.55 156 ILE B CA 1
ATOM 4510 C C . ILE B 1 142 ? 4.266 32.111 52.164 1.00 18.25 156 ILE B C 1
ATOM 4511 O O . ILE B 1 142 ? 4.681 32.490 53.286 1.00 18.12 156 ILE B O 1
ATOM 4516 N N . ASN B 1 143 ? 3.013 32.316 51.760 1.00 18.17 157 ASN B N 1
ATOM 4517 C CA . ASN B 1 143 ? 2.055 33.030 52.618 1.00 18.71 157 ASN B CA 1
ATOM 4518 C C . ASN B 1 143 ? 1.854 32.334 53.974 1.00 20.05 157 ASN B C 1
ATOM 4519 O O . ASN B 1 143 ? 1.870 32.975 55.044 1.00 21.30 157 ASN B O 1
ATOM 4524 N N . GLU B 1 144 ? 1.683 31.018 53.947 1.00 19.65 158 GLU B N 1
ATOM 4525 C CA . GLU B 1 144 ? 1.477 30.255 55.177 1.00 21.70 158 GLU B CA 1
ATOM 4526 C C . GLU B 1 144 ? 2.707 30.295 56.104 1.00 21.06 158 GLU B C 1
ATOM 4527 O O . GLU B 1 144 ? 2.592 30.440 57.335 1.00 21.13 158 GLU B O 1
ATOM 4533 N N . THR B 1 145 ? 3.879 30.182 55.500 1.00 18.27 159 THR B N 1
ATOM 4534 C CA . THR B 1 145 ? 5.133 30.179 56.233 1.00 17.50 159 THR B CA 1
ATOM 4535 C C . THR B 1 145 ? 5.365 31.585 56.839 1.00 18.22 159 THR B C 1
ATOM 4536 O O . THR B 1 145 ? 5.780 31.708 57.994 1.00 18.01 159 THR B O 1
ATOM 4540 N N . ALA B 1 146 ? 5.096 32.636 56.061 1.00 19.99 160 ALA B N 1
ATOM 4541 C CA . ALA B 1 146 ? 5.250 34.003 56.575 1.00 21.70 160 ALA B CA 1
ATOM 4542 C C . ALA B 1 146 ? 4.322 34.187 57.791 1.00 23.38 160 ALA B C 1
ATOM 4543 O O . ALA B 1 146 ? 4.730 34.737 58.834 1.00 23.22 160 ALA B O 1
ATOM 4545 N N . LYS B 1 147 ? 3.079 33.717 57.673 1.00 23.32 161 LYS B N 1
ATOM 4546 C CA . LYS B 1 147 ? 2.156 33.834 58.801 1.00 24.38 161 LYS B CA 1
ATOM 4547 C C . LYS B 1 147 ? 2.774 33.149 60.014 1.00 24.05 161 LYS B C 1
ATOM 4548 O O . LYS B 1 147 ? 2.810 33.727 61.086 1.00 25.72 161 LYS B O 1
ATOM 4554 N N . GLU B 1 148 ? 3.277 31.927 59.848 1.00 23.55 162 GLU B N 1
ATOM 4555 C CA . GLU B 1 148 ? 3.838 31.208 60.976 1.00 24.50 162 GLU B CA 1
ATOM 4556 C C . GLU B 1 148 ? 5.030 31.924 61.629 1.00 24.09 162 GLU B C 1
ATOM 4557 O O . GLU B 1 148 ? 5.199 31.818 62.833 1.00 23.62 162 GLU B O 1
ATOM 4563 N N . LEU B 1 149 ? 5.816 32.653 60.835 1.00 22.22 163 LEU B N 1
ATOM 4564 C CA . LEU B 1 149 ? 6.986 33.378 61.350 1.00 23.69 163 LEU B CA 1
ATOM 4565 C C . LEU B 1 149 ? 6.651 34.759 61.896 1.00 24.85 163 LEU B C 1
ATOM 4566 O O . LEU B 1 149 ? 7.514 35.422 62.514 1.00 25.92 163 LEU B O 1
ATOM 4571 N N . GLY B 1 150 ? 5.412 35.183 61.657 1.00 24.15 164 GLY B N 1
ATOM 4572 C CA . GLY B 1 150 ? 4.982 36.499 62.072 1.00 25.70 164 GLY B CA 1
ATOM 4573 C C . GLY B 1 150 ? 5.646 37.539 61.185 1.00 26.84 164 GLY B C 1
ATOM 4574 O O . GLY B 1 150 ? 5.847 38.704 61.592 1.00 26.73 164 GLY B O 1
ATOM 4575 N N . GLU B 1 151 ? 5.988 37.155 59.965 1.00 26.31 165 GLU B N 1
ATOM 4576 C CA . GLU B 1 151 ? 6.639 38.107 59.089 1.00 28.73 165 GLU B CA 1
ATOM 4577 C C . GLU B 1 151 ? 5.873 38.272 57.800 1.00 29.09 165 GLU B C 1
ATOM 4578 O O . GLU B 1 151 ? 4.877 37.576 57.581 1.00 30.58 165 GLU B O 1
ATOM 4584 N N . THR B 1 152 ? 6.313 39.205 56.960 1.00 27.27 166 THR B N 1
ATOM 4585 C CA . THR B 1 152 ? 5.693 39.411 55.658 1.00 27.16 166 THR B CA 1
ATOM 4586 C C . THR B 1 152 ? 6.729 39.043 54.588 1.00 26.59 166 THR B C 1
ATOM 4587 O O . THR B 1 152 ? 7.870 39.505 54.662 1.00 27.48 166 THR B O 1
ATOM 4591 N N . ALA B 1 153 ? 6.373 38.205 53.613 1.00 23.61 167 ALA B N 1
ATOM 4592 C CA . ALA B 1 153 ? 7.331 37.851 52.570 1.00 20.99 167 ALA B CA 1
ATOM 4593 C C . ALA B 1 153 ? 7.182 38.687 51.301 1.00 20.47 167 ALA B C 1
ATOM 4594 O O . ALA B 1 153 ? 6.073 39.025 50.875 1.00 19.70 167 ALA B O 1
ATOM 4596 N N . ASN B 1 154 ? 8.297 39.054 50.691 1.00 18.18 168 ASN B N 1
ATOM 4597 C CA . ASN B 1 154 ? 8.206 39.817 49.435 1.00 18.64 168 ASN B CA 1
ATOM 4598 C C . ASN B 1 154 ? 8.118 38.830 48.278 1.00 18.24 168 ASN B C 1
ATOM 4599 O O . ASN B 1 154 ? 8.964 37.922 48.193 1.00 16.17 168 ASN B O 1
ATOM 4604 N N . VAL B 1 155 ? 7.132 39.018 47.379 1.00 18.31 169 VAL B N 1
ATOM 4605 C CA . VAL B 1 155 ? 6.964 38.124 46.219 1.00 17.25 169 VAL B CA 1
ATOM 4606 C C . VAL B 1 155 ? 6.895 38.788 44.827 1.00 18.58 169 VAL B C 1
ATOM 4607 O O . VAL B 1 155 ? 6.196 39.804 44.596 1.00 19.48 169 VAL B O 1
ATOM 4611 N N . ALA B 1 156 ? 7.694 38.238 43.917 1.00 16.03 170 ALA B N 1
ATOM 4612 C CA . ALA B 1 156 ? 7.641 38.641 42.530 1.00 16.55 170 ALA B CA 1
ATOM 4613 C C . ALA B 1 156 ? 7.078 37.353 41.855 1.00 17.96 170 ALA B C 1
ATOM 4614 O O . ALA B 1 156 ? 6.947 36.310 42.493 1.00 17.59 170 ALA B O 1
ATOM 4616 N N . PHE B 1 157 ? 6.786 37.430 40.573 1.00 19.23 171 PHE B N 1
ATOM 4617 C CA . PHE B 1 157 ? 6.197 36.307 39.894 1.00 18.78 171 PHE B CA 1
ATOM 4618 C C . PHE B 1 157 ? 6.951 36.017 38.626 1.00 18.58 171 PHE B C 1
ATOM 4619 O O . PHE B 1 157 ? 7.097 36.891 37.771 1.00 17.13 171 PHE B O 1
ATOM 4627 N N . ARG B 1 158 ? 7.474 34.786 38.520 1.00 17.25 172 ARG B N 1
ATOM 4628 C CA . ARG B 1 158 ? 8.160 34.420 37.288 1.00 17.78 172 ARG B CA 1
ATOM 4629 C C . ARG B 1 158 ? 7.036 34.087 36.280 1.00 18.38 172 ARG B C 1
ATOM 4630 O O . ARG B 1 158 ? 6.217 33.179 36.492 1.00 18.10 172 ARG B O 1
ATOM 4638 N N . ILE B 1 159 ? 6.990 34.849 35.204 1.00 20.44 173 ILE B N 1
ATOM 4639 C CA . ILE B 1 159 ? 5.976 34.611 34.198 1.00 23.14 173 ILE B CA 1
ATOM 4640 C C . ILE B 1 159 ? 6.583 34.067 32.924 1.00 25.50 173 ILE B C 1
ATOM 4641 O O . ILE B 1 159 ? 7.795 34.138 32.701 1.00 24.20 173 ILE B O 1
ATOM 4646 N N . ASN B 1 160 ? 5.699 33.503 32.108 1.00 28.32 174 ASN B N 1
ATOM 4647 C CA . ASN B 1 160 ? 5.986 32.996 30.762 1.00 30.42 174 ASN B CA 1
ATOM 4648 C C . ASN B 1 160 ? 5.140 33.885 29.855 1.00 32.22 174 ASN B C 1
ATOM 4649 O O . ASN B 1 160 ? 3.957 33.607 29.614 1.00 32.50 174 ASN B O 1
ATOM 4654 N N . PRO B 1 161 ? 5.724 34.995 29.390 1.00 33.44 175 PRO B N 1
ATOM 4655 C CA . PRO B 1 161 ? 5.043 35.943 28.515 1.00 35.37 175 PRO B CA 1
ATOM 4656 C C . PRO B 1 161 ? 4.651 35.352 27.163 1.00 35.79 175 PRO B C 1
ATOM 4657 O O . PRO B 1 161 ? 5.253 34.360 26.655 1.00 33.65 175 PRO B O 1
ATOM 4661 N N . ASN B 1 162 ? 3.645 35.990 26.579 1.00 37.53 176 ASN B N 1
ATOM 4662 C CA . ASN B 1 162 ? 3.119 35.575 25.272 1.00 39.91 176 ASN B CA 1
ATOM 4663 C C . ASN B 1 162 ? 4.121 35.828 24.121 1.00 38.93 176 ASN B C 1
ATOM 4664 O O . ASN B 1 162 ? 3.850 36.622 23.207 1.00 38.78 176 ASN B O 1
ATOM 4669 N N . VAL B 1 163 ? 5.264 35.141 24.164 1.00 38.67 177 VAL B N 1
ATOM 4670 C CA . VAL B 1 163 ? 6.301 35.283 23.142 1.00 38.51 177 VAL B CA 1
ATOM 4671 C C . VAL B 1 163 ? 5.732 34.799 21.809 1.00 39.83 177 VAL B C 1
ATOM 4672 O O . VAL B 1 163 ? 4.937 33.857 21.777 1.00 40.13 177 VAL B O 1
ATOM 4676 N N . ASN B 1 164 ? 6.140 35.450 20.718 1.00 40.43 178 ASN B N 1
ATOM 4677 C CA . ASN B 1 164 ? 5.628 35.128 19.382 1.00 40.86 178 ASN B CA 1
ATOM 4678 C C . ASN B 1 164 ? 6.296 33.863 18.860 1.00 39.81 178 ASN B C 1
ATOM 4679 O O . ASN B 1 164 ? 7.463 33.897 18.456 1.00 40.53 178 ASN B O 1
ATOM 4684 N N . PRO B 1 165 ? 5.560 32.726 18.854 1.00 39.17 179 PRO B N 1
ATOM 4685 C CA . PRO B 1 165 ? 6.069 31.428 18.388 1.00 39.68 179 PRO B CA 1
ATOM 4686 C C . PRO B 1 165 ? 6.401 31.377 16.901 1.00 40.70 179 PRO B C 1
ATOM 4687 O O . PRO B 1 165 ? 7.054 30.440 16.423 1.00 41.84 179 PRO B O 1
ATOM 4691 N N . LYS B 1 166 ? 5.961 32.377 16.148 1.00 41.03 180 LYS B N 1
ATOM 4692 C CA . LYS B 1 166 ? 6.294 32.389 14.723 1.00 41.05 180 LYS B CA 1
ATOM 4693 C C . LYS B 1 166 ? 7.688 32.978 14.561 1.00 40.46 180 LYS B C 1
ATOM 4694 O O . LYS B 1 166 ? 8.508 32.447 13.805 1.00 42.08 180 LYS B O 1
ATOM 4700 N N . THR B 1 167 ? 7.965 34.065 15.279 1.00 40.08 181 THR B N 1
ATOM 4701 C CA . THR B 1 167 ? 9.270 34.731 15.204 1.00 40.40 181 THR B CA 1
ATOM 4702 C C . THR B 1 167 ? 10.366 34.097 16.108 1.00 39.95 181 THR B C 1
ATOM 4703 O O . THR B 1 167 ? 11.562 34.102 15.754 1.00 39.67 181 THR B O 1
ATOM 4707 N N . HIS B 1 168 ? 9.959 33.564 17.263 1.00 38.97 182 HIS B N 1
ATOM 4708 C CA . HIS B 1 168 ? 10.910 32.933 18.187 1.00 38.44 182 HIS B CA 1
ATOM 4709 C C . HIS B 1 168 ? 10.399 31.561 18.622 1.00 38.06 182 HIS B C 1
ATOM 4710 O O . HIS B 1 168 ? 10.032 31.357 19.790 1.00 38.57 182 HIS B O 1
ATOM 4717 N N . PRO B 1 169 ? 10.396 30.588 17.694 1.00 37.49 183 PRO B N 1
ATOM 4718 C CA . PRO B 1 169 ? 9.917 29.224 17.973 1.00 36.92 183 PRO B CA 1
ATOM 4719 C C . PRO B 1 169 ? 10.613 28.495 19.117 1.00 36.96 183 PRO B C 1
ATOM 4720 O O . PRO B 1 169 ? 9.950 27.831 19.922 1.00 36.83 183 PRO B O 1
ATOM 4724 N N . LYS B 1 170 ? 11.939 28.592 19.179 1.00 37.12 184 LYS B N 1
ATOM 4725 C CA . LYS B 1 170 ? 12.656 27.911 20.239 1.00 37.33 184 LYS B CA 1
ATOM 4726 C C . LYS B 1 170 ? 12.329 28.515 21.592 1.00 37.54 184 LYS B C 1
ATOM 4727 O O . LYS B 1 170 ? 12.124 27.788 22.568 1.00 36.47 184 LYS B O 1
ATOM 4733 N N . ILE B 1 171 ? 12.244 29.843 21.642 1.00 37.16 185 ILE B N 1
ATOM 4734 C CA . ILE B 1 171 ? 11.934 30.508 22.882 1.00 36.43 185 ILE B CA 1
ATOM 4735 C C . ILE B 1 171 ? 10.545 30.218 23.430 1.00 36.65 185 ILE B C 1
ATOM 4736 O O . ILE B 1 171 ? 10.386 29.948 24.630 1.00 35.84 185 ILE B O 1
ATOM 4741 N N . SER B 1 172 ? 9.551 30.271 22.544 1.00 35.67 186 SER B N 1
ATOM 4742 C CA . SER B 1 172 ? 8.145 30.046 22.884 1.00 35.12 186 SER B CA 1
ATOM 4743 C C . SER B 1 172 ? 7.896 28.637 23.376 1.00 35.55 186 SER B C 1
ATOM 4744 O O . SER B 1 172 ? 7.073 28.420 24.265 1.00 34.90 186 SER B O 1
ATOM 4747 N N . THR B 1 173 ? 8.584 27.674 22.755 1.00 36.26 187 THR B N 1
ATOM 4748 C CA . THR B 1 173 ? 8.448 26.253 23.108 1.00 37.40 187 THR B CA 1
ATOM 4749 C C . THR B 1 173 ? 8.916 26.059 24.558 1.00 37.24 187 THR B C 1
ATOM 4750 O O . THR B 1 173 ? 8.189 25.507 25.385 1.00 37.99 187 THR B O 1
ATOM 4754 N N . GLY B 1 174 ? 10.121 26.542 24.865 1.00 36.70 188 GLY B N 1
ATOM 4755 C CA . GLY B 1 174 ? 10.632 26.374 26.212 1.00 37.16 188 GLY B CA 1
ATOM 4756 C C . GLY B 1 174 ? 9.671 26.959 27.228 1.00 37.72 188 GLY B C 1
ATOM 4757 O O . GLY B 1 174 ? 9.271 26.317 28.222 1.00 39.00 188 GLY B O 1
ATOM 4758 N N . LEU B 1 175 ? 9.279 28.195 26.980 1.00 35.36 189 LEU B N 1
ATOM 4759 C CA . LEU B 1 175 ? 8.369 28.820 27.891 1.00 34.99 189 LEU B CA 1
ATOM 4760 C C . LEU B 1 175 ? 7.107 27.998 28.122 1.00 34.34 189 LEU B C 1
ATOM 4761 O O . LEU B 1 175 ? 6.565 28.019 29.236 1.00 34.64 189 LEU B O 1
ATOM 4766 N N . LYS B 1 176 ? 6.622 27.287 27.099 1.00 31.68 190 LYS B N 1
ATOM 4767 C CA . LYS B 1 176 ? 5.387 26.542 27.316 1.00 31.30 190 LYS B CA 1
ATOM 4768 C C . LYS B 1 176 ? 5.541 25.134 27.877 1.00 29.46 190 LYS B C 1
ATOM 4769 O O . LYS B 1 176 ? 4.833 24.753 28.805 1.00 30.43 190 LYS B O 1
ATOM 4775 N N . LYS B 1 177 ? 6.490 24.384 27.339 1.00 27.05 191 LYS B N 1
ATOM 4776 C CA . LYS B 1 177 ? 6.680 23.005 27.756 1.00 27.56 191 LYS B CA 1
ATOM 4777 C C . LYS B 1 177 ? 7.635 22.776 28.948 1.00 26.99 191 LYS B C 1
ATOM 4778 O O . LYS B 1 177 ? 7.675 21.671 29.527 1.00 27.20 191 LYS B O 1
ATOM 4784 N N . ASN B 1 178 ? 8.420 23.793 29.291 1.00 24.42 192 ASN B N 1
ATOM 4785 C CA . ASN B 1 178 ? 9.355 23.659 30.415 1.00 24.47 192 ASN B CA 1
ATOM 4786 C C . ASN B 1 178 ? 8.630 23.786 31.740 1.00 22.01 192 ASN B C 1
ATOM 4787 O O . ASN B 1 178 ? 7.513 24.313 31.799 1.00 19.51 192 ASN B O 1
ATOM 4792 N N . LYS B 1 179 ? 9.280 23.337 32.813 1.00 18.91 193 LYS B N 1
ATOM 4793 C CA . LYS B 1 179 ? 8.658 23.293 34.124 1.00 18.09 193 LYS B CA 1
ATOM 4794 C C . LYS B 1 179 ? 8.503 24.626 34.889 1.00 17.94 193 LYS B C 1
ATOM 4795 O O . LYS B 1 179 ? 7.833 24.687 35.924 1.00 18.91 193 LYS B O 1
ATOM 4801 N N . PHE B 1 180 ? 9.114 25.673 34.360 1.00 16.82 194 PHE B N 1
ATOM 4802 C CA . PHE B 1 180 ? 9.183 27.004 34.982 1.00 17.68 194 PHE B CA 1
ATOM 4803 C C . PHE B 1 180 ? 8.117 28.001 34.640 1.00 18.50 194 PHE B C 1
ATOM 4804 O O . PHE B 1 180 ? 7.570 27.962 33.536 1.00 17.98 194 PHE B O 1
ATOM 4812 N N . GLY B 1 181 ? 7.847 28.891 35.604 1.00 17.84 195 GLY B N 1
ATOM 4813 C CA . GLY B 1 181 ? 6.974 30.031 35.380 1.00 18.69 195 GLY B CA 1
ATOM 4814 C C . GLY B 1 181 ? 5.480 29.856 35.404 1.00 18.01 195 GLY B C 1
ATOM 4815 O O . GLY B 1 181 ? 4.971 28.733 35.421 1.00 17.17 195 GLY B O 1
ATOM 4816 N N . LEU B 1 182 ? 4.801 31.004 35.409 1.00 18.63 196 LEU B N 1
ATOM 4817 C CA . LEU B 1 182 ? 3.341 31.083 35.419 1.00 19.94 196 LEU B CA 1
ATOM 4818 C C . LEU B 1 182 ? 2.940 31.581 34.017 1.00 21.75 196 LEU B C 1
ATOM 4819 O O . LEU B 1 182 ? 3.327 32.691 33.583 1.00 19.78 196 LEU B O 1
ATOM 4824 N N . ASP B 1 183 ? 2.165 30.761 33.317 1.00 21.46 197 ASP B N 1
ATOM 4825 C CA . ASP B 1 183 ? 1.722 31.078 31.964 1.00 23.71 197 ASP B CA 1
ATOM 4826 C C . ASP B 1 183 ? 0.851 32.345 31.940 1.00 23.39 197 ASP B C 1
ATOM 4827 O O . ASP B 1 183 ? -0.077 32.492 32.736 1.00 22.76 197 ASP B O 1
ATOM 4832 N N . VAL B 1 184 ? 1.184 33.274 31.057 1.00 22.80 198 VAL B N 1
ATOM 4833 C CA . VAL B 1 184 ? 0.405 34.495 30.966 1.00 24.91 198 VAL B CA 1
ATOM 4834 C C . VAL B 1 184 ? -0.831 34.273 30.080 1.00 26.26 198 VAL B C 1
ATOM 4835 O O . VAL B 1 184 ? -1.965 34.537 30.489 1.00 25.92 198 VAL B O 1
ATOM 4839 N N . GLU B 1 185 ? -0.594 33.777 28.871 1.00 28.01 199 GLU B N 1
ATOM 4840 C CA . GLU B 1 185 ? -1.681 33.522 27.916 1.00 31.83 199 GLU B CA 1
ATOM 4841 C C . GLU B 1 185 ? -2.954 32.929 28.538 1.00 31.44 199 GLU B C 1
ATOM 4842 O O . GLU B 1 185 ? -4.038 33.448 28.340 1.00 33.31 199 GLU B O 1
ATOM 4848 N N . SER B 1 186 ? -2.810 31.848 29.288 1.00 29.99 200 SER B N 1
ATOM 4849 C CA . SER B 1 186 ? -3.916 31.121 29.920 1.00 28.03 200 SER B CA 1
ATOM 4850 C C . SER B 1 186 ? -4.568 31.793 31.123 1.00 27.69 200 SER B C 1
ATOM 4851 O O . SER B 1 186 ? -5.547 31.259 31.693 1.00 27.48 200 SER B O 1
ATOM 4854 N N . GLY B 1 187 ? -4.036 32.937 31.545 1.00 26.49 201 GLY B N 1
ATOM 4855 C CA . GLY B 1 187 ? -4.601 33.599 32.713 1.00 25.03 201 GLY B CA 1
ATOM 4856 C C . GLY B 1 187 ? -4.001 33.144 34.047 1.00 25.08 201 GLY B C 1
ATOM 4857 O O . GLY B 1 187 ? -4.350 33.653 35.112 1.00 25.72 201 GLY B O 1
ATOM 4858 N N . ILE B 1 188 ? -3.063 32.209 34.030 1.00 24.51 202 ILE B N 1
ATOM 4859 C CA . ILE B 1 188 ? -2.496 31.741 35.317 1.00 24.01 202 ILE B CA 1
ATOM 4860 C C . ILE B 1 188 ? -1.667 32.802 36.081 1.00 21.62 202 ILE B C 1
ATOM 4861 O O . ILE B 1 188 ? -1.772 32.897 37.277 1.00 24.54 202 ILE B O 1
ATOM 4866 N N . ALA B 1 189 ? -0.854 33.589 35.391 1.00 22.31 203 ALA B N 1
ATOM 4867 C CA . ALA B 1 189 ? -0.040 34.623 36.046 1.00 22.81 203 ALA B CA 1
ATOM 4868 C C . ALA B 1 189 ? -0.899 35.701 36.706 1.00 22.56 203 ALA B C 1
ATOM 4869 O O . ALA B 1 189 ? -0.649 36.100 37.837 1.00 23.86 203 ALA B O 1
ATOM 4871 N N . MET B 1 190 ? -1.929 36.166 36.008 1.00 23.58 204 MET B N 1
ATOM 4872 C CA . MET B 1 190 ? -2.829 37.185 36.586 1.00 24.00 204 MET B CA 1
ATOM 4873 C C . MET B 1 190 ? -3.537 36.578 37.800 1.00 24.36 204 MET B C 1
ATOM 4874 O O . MET B 1 190 ? -3.650 37.225 38.847 1.00 24.23 204 MET B O 1
ATOM 4879 N N . LYS B 1 191 ? -4.012 35.341 37.690 1.00 24.39 205 LYS B N 1
ATOM 4880 C CA . LYS B 1 191 ? -4.702 34.741 38.837 1.00 25.34 205 LYS B CA 1
ATOM 4881 C C . LYS B 1 191 ? -3.772 34.623 40.071 1.00 24.88 205 LYS B C 1
ATOM 4882 O O . LYS B 1 191 ? -4.173 34.816 41.232 1.00 24.29 205 LYS B O 1
ATOM 4888 N N . ALA B 1 192 ? -2.527 34.259 39.807 1.00 23.68 206 ALA B N 1
ATOM 4889 C CA . ALA B 1 192 ? -1.567 34.126 40.893 1.00 22.26 206 ALA B CA 1
ATOM 4890 C C . ALA B 1 192 ? -1.342 35.473 41.593 1.00 21.07 206 ALA B C 1
ATOM 4891 O O . ALA B 1 192 ? -1.327 35.533 42.809 1.00 21.03 206 ALA B O 1
ATOM 4893 N N . ILE B 1 193 ? -1.147 36.529 40.822 1.00 20.84 207 ILE B N 1
ATOM 4894 C CA . ILE B 1 193 ? -0.886 37.858 41.389 1.00 22.56 207 ILE B CA 1
ATOM 4895 C C . ILE B 1 193 ? -2.130 38.409 42.123 1.00 24.10 207 ILE B C 1
ATOM 4896 O O . ILE B 1 193 ? -2.021 38.970 43.203 1.00 23.27 207 ILE B O 1
ATOM 4901 N N . LYS B 1 194 ? -3.320 38.226 41.551 1.00 25.60 208 LYS B N 1
ATOM 4902 C CA . LYS B 1 194 ? -4.494 38.715 42.243 1.00 25.98 208 LYS B CA 1
ATOM 4903 C C . LYS B 1 194 ? -4.661 37.923 43.519 1.00 25.77 208 LYS B C 1
ATOM 4904 O O . LYS B 1 194 ? -5.094 38.466 44.525 1.00 27.20 208 LYS B O 1
ATOM 4910 N N . MET B 1 195 ? -4.305 36.640 43.511 1.00 26.72 209 MET B N 1
ATOM 4911 C CA . MET B 1 195 ? -4.395 35.839 44.732 1.00 26.57 209 MET B CA 1
ATOM 4912 C C . MET B 1 195 ? -3.439 36.422 45.786 1.00 26.07 209 MET B C 1
ATOM 4913 O O . MET B 1 195 ? -3.815 36.584 46.934 1.00 25.88 209 MET B O 1
ATOM 4918 N N . ALA B 1 196 ? -2.200 36.712 45.398 1.00 24.18 210 ALA B N 1
ATOM 4919 C CA . ALA B 1 196 ? -1.221 37.256 46.338 1.00 25.00 210 ALA B CA 1
ATOM 4920 C C . ALA B 1 196 ? -1.721 38.573 46.977 1.00 25.81 210 ALA B C 1
ATOM 4921 O O . ALA B 1 196 ? -1.539 38.798 48.178 1.00 24.46 210 ALA B O 1
ATOM 4923 N N . LEU B 1 197 ? -2.361 39.418 46.152 1.00 26.30 211 LEU B N 1
ATOM 4924 C CA . LEU B 1 197 ? -2.912 40.697 46.590 1.00 26.73 211 LEU B CA 1
ATOM 4925 C C . LEU B 1 197 ? -3.965 40.542 47.669 1.00 27.92 211 LEU B C 1
ATOM 4926 O O . LEU B 1 197 ? -4.203 41.471 48.437 1.00 29.70 211 LEU B O 1
ATOM 4931 N N . GLU B 1 198 ? -4.586 39.376 47.749 1.00 27.69 212 GLU B N 1
ATOM 4932 C CA . GLU B 1 198 ? -5.582 39.136 48.767 1.00 28.64 212 GLU B CA 1
ATOM 4933 C C . GLU B 1 198 ? -4.943 38.500 50.014 1.00 29.15 212 GLU B C 1
ATOM 4934 O O . GLU B 1 198 ? -5.523 38.589 51.108 1.00 27.85 212 GLU B O 1
ATOM 4940 N N . MET B 1 199 ? -3.762 37.871 49.878 1.00 26.24 213 MET B N 1
ATOM 4941 C CA . MET B 1 199 ? -3.106 37.273 51.054 1.00 25.66 213 MET B CA 1
ATOM 4942 C C . MET B 1 199 ? -2.535 38.325 52.016 1.00 26.06 213 MET B C 1
ATOM 4943 O O . MET B 1 199 ? -2.016 39.379 51.607 1.00 27.14 213 MET B O 1
ATOM 4948 N N . GLU B 1 200 ? -2.584 38.029 53.300 1.00 26.14 214 GLU B N 1
ATOM 4949 C CA . GLU B 1 200 ? -2.143 39.004 54.280 1.00 27.62 214 GLU B CA 1
ATOM 4950 C C . GLU B 1 200 ? -0.658 39.043 54.559 1.00 27.38 214 GLU B C 1
ATOM 4951 O O . GLU B 1 200 ? -0.165 40.073 54.995 1.00 28.49 214 GLU B O 1
ATOM 4957 N N . TYR B 1 201 ? 0.057 37.953 54.278 1.00 25.43 215 TYR B N 1
ATOM 4958 C CA . TYR B 1 201 ? 1.483 37.911 54.612 1.00 24.42 215 TYR B CA 1
ATOM 4959 C C . TYR B 1 201 ? 2.519 37.954 53.492 1.00 22.54 215 TYR B C 1
ATOM 4960 O O . TYR B 1 201 ? 3.677 37.567 53.678 1.00 21.79 215 TYR B O 1
ATOM 4969 N N . VAL B 1 202 ? 2.099 38.437 52.335 1.00 21.90 216 VAL B N 1
ATOM 4970 C CA . VAL B 1 202 ? 2.991 38.576 51.204 1.00 22.42 216 VAL B CA 1
ATOM 4971 C C . VAL B 1 202 ? 2.807 39.969 50.677 1.00 22.09 216 VAL B C 1
ATOM 4972 O O . VAL B 1 202 ? 1.715 40.568 50.788 1.00 22.46 216 VAL B O 1
ATOM 4976 N N . ASN B 1 203 ? 3.892 40.455 50.089 1.00 21.62 217 ASN B N 1
ATOM 4977 C CA . ASN B 1 203 ? 4.026 41.797 49.523 1.00 22.22 217 ASN B CA 1
ATOM 4978 C C . ASN B 1 203 ? 4.463 41.667 48.062 1.00 23.07 217 ASN B C 1
ATOM 4979 O O . ASN B 1 203 ? 5.597 41.237 47.785 1.00 23.13 217 ASN B O 1
ATOM 4984 N N . VAL B 1 204 ? 3.569 42.039 47.134 1.00 21.93 218 VAL B N 1
ATOM 4985 C CA . VAL B 1 204 ? 3.806 41.930 45.695 1.00 21.95 218 VAL B CA 1
ATOM 4986 C C . VAL B 1 204 ? 4.775 43.010 45.196 1.00 22.27 218 VAL B C 1
ATOM 4987 O O . VAL B 1 204 ? 4.425 44.211 45.188 1.00 21.13 218 VAL B O 1
ATOM 4991 N N . VAL B 1 205 ? 5.966 42.598 44.741 1.00 20.03 219 VAL B N 1
ATOM 4992 C CA . VAL B 1 205 ? 6.930 43.585 44.306 1.00 19.50 219 VAL B CA 1
ATOM 4993 C C . VAL B 1 205 ? 7.437 43.563 42.873 1.00 20.27 219 VAL B C 1
ATOM 4994 O O . VAL B 1 205 ? 8.073 44.522 42.447 1.00 19.41 219 VAL B O 1
ATOM 4998 N N . GLY B 1 206 ? 7.212 42.486 42.127 1.00 20.46 220 GLY B N 1
ATOM 4999 C CA . GLY B 1 206 ? 7.687 42.528 40.762 1.00 19.26 220 GLY B CA 1
ATOM 5000 C C . GLY B 1 206 ? 7.291 41.352 39.912 1.00 17.66 220 GLY B C 1
ATOM 5001 O O . GLY B 1 206 ? 6.521 40.472 40.342 1.00 19.35 220 GLY B O 1
ATOM 5002 N N . VAL B 1 207 ? 7.766 41.391 38.679 1.00 18.57 221 VAL B N 1
ATOM 5003 C CA . VAL B 1 207 ? 7.568 40.287 37.734 1.00 18.43 221 VAL B CA 1
ATOM 5004 C C . VAL B 1 207 ? 8.974 39.891 37.293 1.00 17.21 221 VAL B C 1
ATOM 5005 O O . VAL B 1 207 ? 9.881 40.723 37.227 1.00 17.82 221 VAL B O 1
ATOM 5009 N N . HIS B 1 208 ? 9.143 38.606 37.012 1.00 16.77 222 HIS B N 1
ATOM 5010 C CA . HIS B 1 208 ? 10.443 38.053 36.610 1.00 15.78 222 HIS B CA 1
ATOM 5011 C C . HIS B 1 208 ? 10.228 37.172 35.356 1.00 15.63 222 HIS B C 1
ATOM 5012 O O . HIS B 1 208 ? 9.117 36.694 35.126 1.00 18.51 222 HIS B O 1
ATOM 5019 N N . CYS B 1 209 ? 11.259 37.026 34.531 1.00 16.68 223 CYS B N 1
ATOM 5020 C CA . CYS B 1 209 ? 11.207 36.168 33.337 1.00 18.52 223 CYS B CA 1
ATOM 5021 C C . CYS B 1 209 ? 12.661 35.818 32.985 1.00 18.73 223 CYS B C 1
ATOM 5022 O O . CYS B 1 209 ? 13.567 36.662 33.101 1.00 18.98 223 CYS B O 1
ATOM 5025 N N . HIS B 1 210 ? 12.888 34.583 32.572 1.00 18.49 224 HIS B N 1
ATOM 5026 C CA . HIS B 1 210 ? 14.233 34.139 32.220 1.00 18.54 224 HIS B CA 1
ATOM 5027 C C . HIS B 1 210 ? 14.007 33.197 31.069 1.00 18.88 224 HIS B C 1
ATOM 5028 O O . HIS B 1 210 ? 13.370 32.165 31.231 1.00 20.71 224 HIS B O 1
ATOM 5035 N N . ILE B 1 211 ? 14.566 33.521 29.916 1.00 20.72 225 ILE B N 1
ATOM 5036 C CA . ILE B 1 211 ? 14.269 32.749 28.709 1.00 22.70 225 ILE B CA 1
ATOM 5037 C C . ILE B 1 211 ? 15.204 31.659 28.225 1.00 23.36 225 ILE B C 1
ATOM 5038 O O . ILE B 1 211 ? 14.789 30.763 27.481 1.00 24.48 225 ILE B O 1
ATOM 5043 N N . GLY B 1 212 ? 16.453 31.701 28.657 1.00 23.56 226 GLY B N 1
ATOM 5044 C CA . GLY B 1 212 ? 17.396 30.687 28.202 1.00 22.86 226 GLY B CA 1
ATOM 5045 C C . GLY B 1 212 ? 18.806 31.078 28.586 1.00 23.14 226 GLY B C 1
ATOM 5046 O O . GLY B 1 212 ? 19.044 32.033 29.366 1.00 20.60 226 GLY B O 1
ATOM 5047 N N . SER B 1 213 ? 19.757 30.360 28.024 1.00 21.31 227 SER B N 1
ATOM 5048 C CA . SER B 1 213 ? 21.158 30.638 28.334 1.00 21.61 227 SER B CA 1
ATOM 5049 C C . SER B 1 213 ? 21.972 30.547 27.045 1.00 21.44 227 SER B C 1
ATOM 5050 O O . SER B 1 213 ? 21.512 29.936 26.048 1.00 18.71 227 SER B O 1
ATOM 5053 N N . GLN B 1 214 ? 23.155 31.182 27.085 1.00 20.19 228 GLN B N 1
ATOM 5054 C CA . GLN B 1 214 ? 24.123 31.264 25.987 1.00 20.37 228 GLN B CA 1
ATOM 5055 C C . GLN B 1 214 ? 23.422 31.784 24.720 1.00 21.02 228 GLN B C 1
ATOM 5056 O O . GLN B 1 214 ? 23.582 31.242 23.624 1.00 20.89 228 GLN B O 1
ATOM 5062 N N . LEU B 1 215 ? 22.641 32.842 24.877 1.00 20.91 229 LEU B N 1
ATOM 5063 C CA . LEU B 1 215 ? 21.959 33.423 23.737 1.00 22.02 229 LEU B CA 1
ATOM 5064 C C . LEU B 1 215 ? 22.873 34.498 23.144 1.00 23.14 229 LEU B C 1
ATOM 5065 O O . LEU B 1 215 ? 23.241 35.454 23.831 1.00 22.71 229 LEU B O 1
ATOM 5070 N N . THR B 1 216 ? 23.252 34.346 21.878 1.00 24.69 230 THR B N 1
ATOM 5071 C CA . THR B 1 216 ? 24.106 35.347 21.245 1.00 27.03 230 THR B CA 1
ATOM 5072 C C . THR B 1 216 ? 23.406 36.180 20.174 1.00 28.27 230 THR B C 1
ATOM 5073 O O . THR B 1 216 ? 24.033 36.619 19.220 1.00 27.98 230 THR B O 1
ATOM 5077 N N . ASP B 1 217 ? 22.113 36.386 20.357 1.00 30.77 231 ASP B N 1
ATOM 5078 C CA . ASP B 1 217 ? 21.289 37.172 19.465 1.00 31.84 231 ASP B CA 1
ATOM 5079 C C . ASP B 1 217 ? 20.380 38.002 20.353 1.00 32.52 231 ASP B C 1
ATOM 5080 O O . ASP B 1 217 ? 19.720 37.466 21.261 1.00 32.67 231 ASP B O 1
ATOM 5085 N N . ILE B 1 218 ? 20.359 39.309 20.089 1.00 32.19 232 ILE B N 1
ATOM 5086 C CA . ILE B 1 218 ? 19.561 40.273 20.846 1.00 32.70 232 ILE B CA 1
ATOM 5087 C C . ILE B 1 218 ? 18.056 40.113 20.655 1.00 32.10 232 ILE B C 1
ATOM 5088 O O . ILE B 1 218 ? 17.260 40.404 21.559 1.00 32.61 232 ILE B O 1
ATOM 5093 N N . SER B 1 219 ? 17.669 39.625 19.489 1.00 29.99 233 SER B N 1
ATOM 5094 C CA . SER B 1 219 ? 16.259 39.425 19.201 1.00 28.89 233 SER B CA 1
ATOM 5095 C C . SER B 1 219 ? 15.369 38.832 20.329 1.00 27.40 233 SER B C 1
ATOM 5096 O O . SER B 1 219 ? 14.393 39.467 20.753 1.00 27.51 233 SER B O 1
ATOM 5099 N N . PRO B 1 220 ? 15.686 37.628 20.844 1.00 26.90 234 PRO B N 1
ATOM 5100 C CA . PRO B 1 220 ? 14.866 37.022 21.914 1.00 25.05 234 PRO B CA 1
ATOM 5101 C C . PRO B 1 220 ? 14.689 37.911 23.143 1.00 23.40 234 PRO B C 1
ATOM 5102 O O . PRO B 1 220 ? 13.664 37.877 23.828 1.00 21.87 234 PRO B O 1
ATOM 5106 N N . PHE B 1 221 ? 15.700 38.705 23.444 1.00 23.72 235 PHE B N 1
ATOM 5107 C CA . PHE B 1 221 ? 15.587 39.586 24.613 1.00 24.16 235 PHE B CA 1
ATOM 5108 C C . PHE B 1 221 ? 14.633 40.739 24.339 1.00 24.52 235 PHE B C 1
ATOM 5109 O O . PHE B 1 221 ? 13.917 41.185 25.234 1.00 22.88 235 PHE B O 1
ATOM 5117 N N . ILE B 1 222 ? 14.635 41.245 23.104 1.00 26.88 236 ILE B N 1
ATOM 5118 C CA . ILE B 1 222 ? 13.686 42.326 22.777 1.00 27.54 236 ILE B CA 1
ATOM 5119 C C . ILE B 1 222 ? 12.246 41.766 22.949 1.00 27.67 236 ILE B C 1
ATOM 5120 O O . ILE B 1 222 ? 11.369 42.386 23.604 1.00 28.75 236 ILE B O 1
ATOM 5125 N N . GLU B 1 223 ? 12.021 40.577 22.389 1.00 27.52 237 GLU B N 1
ATOM 5126 C CA . GLU B 1 223 ? 10.714 39.896 22.459 1.00 28.76 237 GLU B CA 1
ATOM 5127 C C . GLU B 1 223 ? 10.329 39.672 23.946 1.00 29.06 237 GLU B C 1
ATOM 5128 O O . GLU B 1 223 ? 9.198 39.953 24.382 1.00 28.66 237 GLU B O 1
ATOM 5134 N N . GLU B 1 224 ? 11.281 39.158 24.722 1.00 26.82 238 GLU B N 1
ATOM 5135 C CA . GLU B 1 224 ? 11.043 38.951 26.135 1.00 25.56 238 GLU B CA 1
ATOM 5136 C C . GLU B 1 224 ? 10.589 40.268 26.790 1.00 24.48 238 GLU B C 1
ATOM 5137 O O . GLU B 1 224 ? 9.541 40.348 27.419 1.00 24.48 238 GLU B O 1
ATOM 5143 N N . THR B 1 225 ? 11.374 41.311 26.612 1.00 25.20 239 THR B N 1
ATOM 5144 C CA . THR B 1 225 ? 11.047 42.569 27.273 1.00 25.11 239 THR B CA 1
ATOM 5145 C C . THR B 1 225 ? 9.683 43.125 26.877 1.00 25.41 239 THR B C 1
ATOM 5146 O O . THR B 1 225 ? 8.861 43.531 27.728 1.00 24.52 239 THR B O 1
ATOM 5150 N N . ARG B 1 226 ? 9.438 43.114 25.582 1.00 26.63 240 ARG B N 1
ATOM 5151 C CA . ARG B 1 226 ? 8.181 43.609 25.052 1.00 28.66 240 ARG B CA 1
ATOM 5152 C C . ARG B 1 226 ? 7.012 42.871 25.652 1.00 28.02 240 ARG B C 1
ATOM 5153 O O . ARG B 1 226 ? 6.051 43.490 26.116 1.00 27.41 240 ARG B O 1
ATOM 5161 N N . LYS B 1 227 ? 7.106 41.539 25.695 1.00 28.47 241 LYS B N 1
ATOM 5162 C CA . LYS B 1 227 ? 6.003 40.763 26.223 1.00 28.57 241 LYS B CA 1
ATOM 5163 C C . LYS B 1 227 ? 5.877 40.851 27.725 1.00 28.01 241 LYS B C 1
ATOM 5164 O O . LYS B 1 227 ? 4.753 40.776 28.257 1.00 27.56 241 LYS B O 1
ATOM 5170 N N . VAL B 1 228 ? 7.005 40.989 28.425 1.00 25.20 242 VAL B N 1
ATOM 5171 C CA . VAL B 1 228 ? 6.911 41.145 29.879 1.00 23.64 242 VAL B CA 1
ATOM 5172 C C . VAL B 1 228 ? 6.217 42.513 30.163 1.00 22.45 242 VAL B C 1
ATOM 5173 O O . VAL B 1 228 ? 5.291 42.598 30.989 1.00 22.84 242 VAL B O 1
ATOM 5177 N N . MET B 1 229 ? 6.646 43.563 29.474 1.00 22.88 243 MET B N 1
ATOM 5178 C CA . MET B 1 229 ? 6.045 44.900 29.697 1.00 24.94 243 MET B CA 1
ATOM 5179 C C . MET B 1 229 ? 4.570 44.948 29.305 1.00 26.98 243 MET B C 1
ATOM 5180 O O . MET B 1 229 ? 3.779 45.635 29.973 1.00 29.08 243 MET B O 1
ATOM 5185 N N . ASP B 1 230 ? 4.198 44.204 28.253 1.00 27.87 244 ASP B N 1
ATOM 5186 C CA . ASP B 1 230 ? 2.789 44.097 27.841 1.00 28.37 244 ASP B CA 1
ATOM 5187 C C . ASP B 1 230 ? 1.981 43.545 28.998 1.00 29.25 244 ASP B C 1
ATOM 5188 O O . ASP B 1 230 ? 0.861 43.988 29.252 1.00 28.91 244 ASP B O 1
ATOM 5193 N N . PHE B 1 231 ? 2.541 42.586 29.741 1.00 28.74 245 PHE B N 1
ATOM 5194 C CA . PHE B 1 231 ? 1.810 42.066 30.874 1.00 27.07 245 PHE B CA 1
ATOM 5195 C C . PHE B 1 231 ? 1.788 43.108 31.973 1.00 26.65 245 PHE B C 1
ATOM 5196 O O . PHE B 1 231 ? 0.785 43.230 32.705 1.00 27.84 245 PHE B O 1
ATOM 5204 N N . VAL B 1 232 ? 2.873 43.874 32.124 1.00 26.86 246 VAL B N 1
ATOM 5205 C CA . VAL B 1 232 ? 2.902 44.936 33.178 1.00 25.57 246 VAL B CA 1
ATOM 5206 C C . VAL B 1 232 ? 1.743 45.945 32.912 1.00 26.25 246 VAL B C 1
ATOM 5207 O O . VAL B 1 232 ? 1.108 46.450 33.846 1.00 27.16 246 VAL B O 1
ATOM 5211 N N . VAL B 1 233 ? 1.462 46.212 31.645 1.00 25.79 247 VAL B N 1
ATOM 5212 C CA . VAL B 1 233 ? 0.354 47.111 31.311 1.00 27.45 247 VAL B CA 1
ATOM 5213 C C . VAL B 1 233 ? -0.963 46.475 31.690 1.00 27.79 247 VAL B C 1
ATOM 5214 O O . VAL B 1 233 ? -1.807 47.099 32.328 1.00 29.50 247 VAL B O 1
ATOM 5218 N N . GLU B 1 234 ? -1.132 45.210 31.318 1.00 29.11 248 GLU B N 1
ATOM 5219 C CA . GLU B 1 234 ? -2.356 44.474 31.619 1.00 29.08 248 GLU B CA 1
ATOM 5220 C C . GLU B 1 234 ? -2.569 44.492 33.136 1.00 28.40 248 GLU B C 1
ATOM 5221 O O . GLU B 1 234 ? -3.696 44.558 33.631 1.00 27.47 248 GLU B O 1
ATOM 5227 N N . LEU B 1 235 ? -1.484 44.462 33.903 1.00 27.39 249 LEU B N 1
ATOM 5228 C CA . LEU B 1 235 ? -1.634 44.511 35.358 1.00 26.45 249 LEU B CA 1
ATOM 5229 C C . LEU B 1 235 ? -2.062 45.929 35.783 1.00 26.34 249 LEU B C 1
ATOM 5230 O O . LEU B 1 235 ? -2.924 46.099 36.646 1.00 26.41 249 LEU B O 1
ATOM 5235 N N . LYS B 1 236 ? -1.436 46.935 35.190 1.00 26.64 250 LYS B N 1
ATOM 5236 C CA . LYS B 1 236 ? -1.770 48.323 35.493 1.00 30.37 250 LYS B CA 1
ATOM 5237 C C . LYS B 1 236 ? -3.301 48.560 35.277 1.00 31.03 250 LYS B C 1
ATOM 5238 O O . LYS B 1 236 ? -4.005 49.105 36.156 1.00 31.70 250 LYS B O 1
ATOM 5244 N N . GLU B 1 237 ? -3.806 48.074 34.140 1.00 32.53 251 GLU B N 1
ATOM 5245 C CA . GLU B 1 237 ? -5.225 48.205 33.802 1.00 34.02 251 GLU B CA 1
ATOM 5246 C C . GLU B 1 237 ? -6.102 47.583 34.867 1.00 33.82 251 GLU B C 1
ATOM 5247 O O . GLU B 1 237 ? -7.267 47.946 35.020 1.00 33.38 251 GLU B O 1
ATOM 5253 N N . GLU B 1 238 ? -5.536 46.636 35.608 1.00 33.15 252 GLU B N 1
ATOM 5254 C CA . GLU B 1 238 ? -6.254 45.959 36.685 1.00 31.93 252 GLU B CA 1
ATOM 5255 C C . GLU B 1 238 ? -6.037 46.703 37.992 1.00 31.63 252 GLU B C 1
ATOM 5256 O O . GLU B 1 238 ? -6.480 46.241 39.042 1.00 31.89 252 GLU B O 1
ATOM 5262 N N . GLY B 1 239 ? -5.350 47.845 37.934 1.00 30.50 253 GLY B N 1
ATOM 5263 C CA . GLY B 1 239 ? -5.077 48.602 39.156 1.00 30.78 253 GLY B CA 1
ATOM 5264 C C . GLY B 1 239 ? -3.858 48.094 39.950 1.00 30.21 253 GLY B C 1
ATOM 5265 O O . GLY B 1 239 ? -3.658 48.467 41.116 1.00 30.47 253 GLY B O 1
ATOM 5266 N N . ILE B 1 240 ? -3.035 47.256 39.315 1.00 30.05 254 ILE B N 1
ATOM 5267 C CA . ILE B 1 240 ? -1.857 46.633 39.964 1.00 28.33 254 ILE B CA 1
ATOM 5268 C C . ILE B 1 240 ? -0.553 47.252 39.534 1.00 27.14 254 ILE B C 1
ATOM 5269 O O . ILE B 1 240 ? -0.277 47.249 38.358 1.00 27.85 254 ILE B O 1
ATOM 5274 N N . GLU B 1 241 ? 0.254 47.767 40.469 1.00 27.49 255 GLU B N 1
ATOM 5275 C CA . GLU B 1 241 ? 1.530 48.381 40.090 1.00 28.91 255 GLU B CA 1
ATOM 5276 C C . GLU B 1 241 ? 2.702 47.422 40.332 1.00 26.69 255 GLU B C 1
ATOM 5277 O O . GLU B 1 241 ? 2.640 46.608 41.229 1.00 25.57 255 GLU B O 1
ATOM 5283 N N . ILE B 1 242 ? 3.754 47.553 39.536 1.00 26.91 256 ILE B N 1
ATOM 5284 C CA . ILE B 1 242 ? 4.940 46.690 39.620 1.00 26.75 256 ILE B CA 1
ATOM 5285 C C . ILE B 1 242 ? 6.200 47.511 39.945 1.00 25.69 256 ILE B C 1
ATOM 5286 O O . ILE B 1 242 ? 6.630 48.341 39.134 1.00 24.36 256 ILE B O 1
ATOM 5291 N N . GLU B 1 243 ? 6.794 47.254 41.111 1.00 25.33 257 GLU B N 1
ATOM 5292 C CA . GLU B 1 243 ? 7.980 47.982 41.540 1.00 25.26 257 GLU B CA 1
ATOM 5293 C C . GLU B 1 243 ? 9.283 47.565 40.863 1.00 23.77 257 GLU B C 1
ATOM 5294 O O . GLU B 1 243 ? 10.142 48.415 40.599 1.00 21.96 257 GLU B O 1
ATOM 5300 N N . ASP B 1 244 ? 9.426 46.262 40.588 1.00 21.48 258 ASP B N 1
ATOM 5301 C CA . ASP B 1 244 ? 10.654 45.712 39.988 1.00 21.27 258 ASP B CA 1
ATOM 5302 C C . ASP B 1 244 ? 10.322 44.884 38.755 1.00 19.47 258 ASP B C 1
ATOM 5303 O O . ASP B 1 244 ? 9.342 44.153 38.772 1.00 19.31 258 ASP B O 1
ATOM 5308 N N . VAL B 1 245 ? 11.136 45.008 37.714 1.00 18.06 259 VAL B N 1
ATOM 5309 C CA . VAL B 1 245 ? 11.017 44.149 36.531 1.00 18.71 259 VAL B CA 1
ATOM 5310 C C . VAL B 1 245 ? 12.393 43.478 36.430 1.00 17.19 259 VAL B C 1
ATOM 5311 O O . VAL B 1 245 ? 13.415 44.164 36.312 1.00 18.62 259 VAL B O 1
ATOM 5315 N N . ASN B 1 246 ? 12.412 42.148 36.515 1.00 16.72 260 ASN B N 1
ATOM 5316 C CA . ASN B 1 246 ? 13.655 41.353 36.477 1.00 14.77 260 ASN B CA 1
ATOM 5317 C C . ASN B 1 246 ? 13.614 40.519 35.185 1.00 15.37 260 ASN B C 1
ATOM 5318 O O . ASN B 1 246 ? 12.755 39.647 35.035 1.00 16.75 260 ASN B O 1
ATOM 5323 N N . LEU B 1 247 ? 14.513 40.784 34.246 1.00 15.38 261 LEU B N 1
ATOM 5324 C CA . LEU B 1 247 ? 14.464 40.045 32.989 1.00 16.94 261 LEU B CA 1
ATOM 5325 C C . LEU B 1 247 ? 15.385 38.818 32.896 1.00 18.55 261 LEU B C 1
ATOM 5326 O O . LEU B 1 247 ? 15.669 38.340 31.788 1.00 18.56 261 LEU B O 1
ATOM 5331 N N . GLY B 1 248 ? 15.841 38.305 34.040 1.00 17.51 262 GLY B N 1
ATOM 5332 C CA . GLY B 1 248 ? 16.681 37.105 34.000 1.00 16.81 262 GLY B CA 1
ATOM 5333 C C . GLY B 1 248 ? 18.099 37.288 33.471 1.00 16.26 262 GLY B C 1
ATOM 5334 O O . GLY B 1 248 ? 18.639 38.416 33.409 1.00 15.85 262 GLY B O 1
ATOM 5335 N N . GLY B 1 249 ? 18.710 36.178 33.071 1.00 17.11 263 GLY B N 1
ATOM 5336 C CA . GLY B 1 249 ? 20.089 36.220 32.592 1.00 16.92 263 GLY B CA 1
ATOM 5337 C C . GLY B 1 249 ? 20.160 35.680 31.170 1.00 17.63 263 GLY B C 1
ATOM 5338 O O . GLY B 1 249 ? 19.210 35.889 30.396 1.00 18.36 263 GLY B O 1
ATOM 5339 N N . GLY B 1 250 ? 21.248 35.006 30.811 1.00 15.33 264 GLY B N 1
ATOM 5340 C CA . GLY B 1 250 ? 21.295 34.432 29.483 1.00 16.61 264 GLY B CA 1
ATOM 5341 C C . GLY B 1 250 ? 22.136 35.051 28.393 1.00 16.90 264 GLY B C 1
ATOM 5342 O O . GLY B 1 250 ? 22.288 34.410 27.352 1.00 19.07 264 GLY B O 1
ATOM 5343 N N . LEU B 1 251 ? 22.695 36.249 28.575 1.00 16.39 265 LEU B N 1
ATOM 5344 C CA . LEU B 1 251 ? 23.544 36.811 27.505 1.00 17.12 265 LEU B CA 1
ATOM 5345 C C . LEU B 1 251 ? 24.688 35.834 27.285 1.00 17.70 265 LEU B C 1
ATOM 5346 O O . LEU B 1 251 ? 25.322 35.386 28.248 1.00 17.53 265 LEU B O 1
ATOM 5351 N N . GLY B 1 252 ? 24.969 35.503 26.025 1.00 16.96 266 GLY B N 1
ATOM 5352 C CA . GLY B 1 252 ? 26.029 34.558 25.728 1.00 16.37 266 GLY B CA 1
ATOM 5353 C C . GLY B 1 252 ? 27.451 35.084 25.808 1.00 16.35 266 GLY B C 1
ATOM 5354 O O . GLY B 1 252 ? 27.678 36.290 25.768 1.00 17.14 266 GLY B O 1
ATOM 5355 N N . ILE B 1 253 ? 28.422 34.210 25.989 1.00 14.31 267 ILE B N 1
ATOM 5356 C CA . ILE B 1 253 ? 29.778 34.706 25.993 1.00 15.50 267 ILE B CA 1
ATOM 5357 C C . ILE B 1 253 ? 30.490 34.165 24.757 1.00 15.86 267 ILE B C 1
ATOM 5358 O O . ILE B 1 253 ? 30.022 33.209 24.108 1.00 17.27 267 ILE B O 1
ATOM 5363 N N . PRO B 1 254 ? 31.636 34.738 24.434 1.00 16.52 268 PRO B N 1
ATOM 5364 C CA . PRO B 1 254 ? 32.382 34.294 23.238 1.00 16.60 268 PRO B CA 1
ATOM 5365 C C . PRO B 1 254 ? 33.238 33.018 23.355 1.00 15.84 268 PRO B C 1
ATOM 5366 O O . PRO B 1 254 ? 34.455 33.102 23.480 1.00 17.99 268 PRO B O 1
ATOM 5370 N N . TYR B 1 255 ? 32.613 31.834 23.332 1.00 16.63 269 TYR B N 1
ATOM 5371 C CA . TYR B 1 255 ? 33.372 30.566 23.391 1.00 16.34 269 TYR B CA 1
ATOM 5372 C C . TYR B 1 255 ? 34.213 30.470 22.113 1.00 18.22 269 TYR B C 1
ATOM 5373 O O . TYR B 1 255 ? 35.410 30.124 22.164 1.00 19.37 269 TYR B O 1
ATOM 5382 N N . TYR B 1 256 ? 33.592 30.760 20.970 1.00 19.83 270 TYR B N 1
ATOM 5383 C CA . TYR B 1 256 ? 34.323 30.799 19.685 1.00 21.67 270 TYR B CA 1
ATOM 5384 C C . TYR B 1 256 ? 34.950 32.188 19.628 1.00 22.28 270 TYR B C 1
ATOM 5385 O O . TYR B 1 256 ? 34.315 33.197 19.987 1.00 22.49 270 TYR B O 1
ATOM 5394 N N . LYS B 1 257 ? 36.200 32.230 19.225 1.00 22.42 271 LYS B N 1
ATOM 5395 C CA . LYS B 1 257 ? 36.945 33.492 19.193 1.00 25.19 271 LYS B CA 1
ATOM 5396 C C . LYS B 1 257 ? 36.980 34.219 17.828 1.00 27.45 271 LYS B C 1
ATOM 5397 O O . LYS B 1 257 ? 37.583 35.282 17.711 1.00 25.92 271 LYS B O 1
ATOM 5403 N N . ASP B 1 258 ? 36.311 33.660 16.822 1.00 29.71 272 ASP B N 1
ATOM 5404 C CA . ASP B 1 258 ? 36.330 34.239 15.489 1.00 32.31 272 ASP B CA 1
ATOM 5405 C C . ASP B 1 258 ? 35.202 35.207 15.169 1.00 34.88 272 ASP B C 1
ATOM 5406 O O . ASP B 1 258 ? 35.323 36.035 14.263 1.00 36.91 272 ASP B O 1
ATOM 5411 N N . LYS B 1 259 ? 34.098 35.162 15.902 1.00 36.38 273 LYS B N 1
ATOM 5412 C CA . LYS B 1 259 ? 33.011 36.093 15.579 1.00 36.02 273 LYS B CA 1
ATOM 5413 C C . LYS B 1 259 ? 32.516 36.969 16.730 1.00 35.99 273 LYS B C 1
ATOM 5414 O O . LYS B 1 259 ? 32.455 36.542 17.884 1.00 34.67 273 LYS B O 1
ATOM 5420 N N . GLN B 1 260 ? 32.156 38.199 16.384 1.00 35.31 274 GLN B N 1
ATOM 5421 C CA . GLN B 1 260 ? 31.624 39.159 17.338 1.00 34.19 274 GLN B CA 1
ATOM 5422 C C . GLN B 1 260 ? 30.184 38.819 17.725 1.00 31.48 274 GLN B C 1
ATOM 5423 O O . GLN B 1 260 ? 29.369 38.442 16.877 1.00 31.44 274 GLN B O 1
ATOM 5429 N N . ILE B 1 261 ? 29.871 38.941 19.010 1.00 27.85 275 ILE B N 1
ATOM 5430 C CA . ILE B 1 261 ? 28.517 38.657 19.464 1.00 25.22 275 ILE B CA 1
ATOM 5431 C C . ILE B 1 261 ? 28.049 39.862 20.275 1.00 23.29 275 ILE B C 1
ATOM 5432 O O . ILE B 1 261 ? 28.836 40.692 20.665 1.00 22.91 275 ILE B O 1
ATOM 5437 N N . PRO B 1 262 ? 26.752 39.946 20.551 1.00 23.92 276 PRO B N 1
ATOM 5438 C CA . PRO B 1 262 ? 26.222 41.064 21.324 1.00 23.99 276 PRO B CA 1
ATOM 5439 C C . PRO B 1 262 ? 26.961 41.209 22.650 1.00 24.77 276 PRO B C 1
ATOM 5440 O O . PRO B 1 262 ? 27.316 40.216 23.298 1.00 22.56 276 PRO B O 1
ATOM 5444 N N . THR B 1 263 ? 27.158 42.457 23.057 1.00 24.00 277 THR B N 1
ATOM 5445 C CA . THR B 1 263 ? 27.818 42.754 24.319 1.00 23.32 277 THR B CA 1
ATOM 5446 C C . THR B 1 263 ? 26.760 43.265 25.282 1.00 22.10 277 THR B C 1
ATOM 5447 O O . THR B 1 263 ? 25.555 43.340 24.966 1.00 20.12 277 THR B O 1
ATOM 5451 N N . GLN B 1 264 ? 27.216 43.630 26.467 1.00 20.89 278 GLN B N 1
ATOM 5452 C CA . GLN B 1 264 ? 26.297 44.161 27.465 1.00 20.92 278 GLN B CA 1
ATOM 5453 C C . GLN B 1 264 ? 25.651 45.459 26.953 1.00 21.06 278 GLN B C 1
ATOM 5454 O O . GLN B 1 264 ? 24.463 45.751 27.239 1.00 19.08 278 GLN B O 1
ATOM 5460 N N . LYS B 1 265 ? 26.430 46.267 26.232 1.00 21.72 279 LYS B N 1
ATOM 5461 C CA . LYS B 1 265 ? 25.881 47.536 25.681 1.00 24.10 279 LYS B CA 1
ATOM 5462 C C . LYS B 1 265 ? 24.731 47.205 24.734 1.00 24.24 279 LYS B C 1
ATOM 5463 O O . LYS B 1 265 ? 23.649 47.809 24.791 1.00 24.63 279 LYS B O 1
ATOM 5469 N N . ASP B 1 266 ? 24.972 46.269 23.825 1.00 23.72 280 ASP B N 1
ATOM 5470 C CA . ASP B 1 266 ? 23.905 45.874 22.913 1.00 24.52 280 ASP B CA 1
ATOM 5471 C C . ASP B 1 266 ? 22.669 45.429 23.655 1.00 24.15 280 ASP B C 1
ATOM 5472 O O . ASP B 1 266 ? 21.543 45.728 23.246 1.00 23.25 280 ASP B O 1
ATOM 5477 N N . LEU B 1 267 ? 22.868 44.677 24.742 1.00 22.32 281 LEU B N 1
ATOM 5478 C CA . LEU B 1 267 ? 21.735 44.198 25.514 1.00 21.18 281 LEU B CA 1
ATOM 5479 C C . LEU B 1 267 ? 20.994 45.389 26.170 1.00 21.64 281 LEU B C 1
ATOM 5480 O O . LEU B 1 267 ? 19.744 45.468 26.171 1.00 18.78 281 LEU B O 1
ATOM 5485 N N . ALA B 1 268 ? 21.777 46.305 26.755 1.00 22.41 282 ALA B N 1
ATOM 5486 C CA . ALA B 1 268 ? 21.188 47.463 27.437 1.00 24.25 282 ALA B CA 1
ATOM 5487 C C . ALA B 1 268 ? 20.372 48.308 26.478 1.00 24.68 282 ALA B C 1
ATOM 5488 O O . ALA B 1 268 ? 19.273 48.738 26.812 1.00 24.85 282 ALA B O 1
ATOM 5490 N N . ASP B 1 269 ? 20.894 48.525 25.269 1.00 27.39 283 ASP B N 1
ATOM 5491 C CA . ASP B 1 269 ? 20.146 49.375 24.324 1.00 30.08 283 ASP B CA 1
ATOM 5492 C C . ASP B 1 269 ? 18.806 48.774 24.028 1.00 30.18 283 ASP B C 1
ATOM 5493 O O . ASP B 1 269 ? 17.777 49.448 24.158 1.00 31.01 283 ASP B O 1
ATOM 5498 N N . ALA B 1 270 ? 18.823 47.491 23.677 1.00 29.42 284 ALA B N 1
ATOM 5499 C CA . ALA B 1 270 ? 17.600 46.782 23.364 1.00 28.82 284 ALA B CA 1
ATOM 5500 C C . ALA B 1 270 ? 16.621 46.819 24.536 1.00 29.53 284 ALA B C 1
ATOM 5501 O O . ALA B 1 270 ? 15.445 47.238 24.393 1.00 30.66 284 ALA B O 1
ATOM 5503 N N . ILE B 1 271 ? 17.095 46.410 25.713 1.00 27.20 285 ILE B N 1
ATOM 5504 C CA . ILE B 1 271 ? 16.207 46.400 26.860 1.00 25.53 285 ILE B CA 1
ATOM 5505 C C . ILE B 1 271 ? 15.699 47.773 27.295 1.00 24.52 285 ILE B C 1
ATOM 5506 O O . ILE B 1 271 ? 14.503 47.943 27.448 1.00 22.67 285 ILE B O 1
ATOM 5511 N N . ILE B 1 272 ? 16.593 48.737 27.501 1.00 24.71 286 ILE B N 1
ATOM 5512 C CA . ILE B 1 272 ? 16.162 50.036 27.988 1.00 25.05 286 ILE B CA 1
ATOM 5513 C C . ILE B 1 272 ? 15.284 50.758 26.935 1.00 27.48 286 ILE B C 1
ATOM 5514 O O . ILE B 1 272 ? 14.201 51.261 27.264 1.00 28.53 286 ILE B O 1
ATOM 5519 N N . ASN B 1 273 ? 15.700 50.762 25.673 1.00 27.76 287 ASN B N 1
ATOM 5520 C CA . ASN B 1 273 ? 14.859 51.391 24.641 1.00 31.24 287 ASN B CA 1
ATOM 5521 C C . ASN B 1 273 ? 13.481 50.732 24.568 1.00 31.47 287 ASN B C 1
ATOM 5522 O O . ASN B 1 273 ? 12.486 51.417 24.350 1.00 33.41 287 ASN B O 1
ATOM 5527 N N . THR B 1 274 ? 13.389 49.418 24.766 1.00 30.20 288 THR B N 1
ATOM 5528 C CA . THR B 1 274 ? 12.081 48.772 24.686 1.00 28.81 288 THR B CA 1
ATOM 5529 C C . THR B 1 274 ? 11.177 49.094 25.857 1.00 29.27 288 THR B C 1
ATOM 5530 O O . THR B 1 274 ? 9.969 49.318 25.693 1.00 30.15 288 THR B O 1
ATOM 5534 N N . MET B 1 275 ? 11.756 49.128 27.047 1.00 28.39 289 MET B N 1
ATOM 5535 C CA . MET B 1 275 ? 11.003 49.431 28.260 1.00 28.46 289 MET B CA 1
ATOM 5536 C C . MET B 1 275 ? 10.510 50.887 28.314 1.00 28.23 289 MET B C 1
ATOM 5537 O O . MET B 1 275 ? 9.415 51.161 28.796 1.00 27.01 289 MET B O 1
ATOM 5542 N N . LEU B 1 276 ? 11.327 51.816 27.836 1.00 28.38 290 LEU B N 1
ATOM 5543 C CA . LEU B 1 276 ? 10.945 53.221 27.874 1.00 29.12 290 LEU B CA 1
ATOM 5544 C C . LEU B 1 276 ? 9.720 53.543 27.024 1.00 30.26 290 LEU B C 1
ATOM 5545 O O . LEU B 1 276 ? 9.051 54.541 27.236 1.00 30.63 290 LEU B O 1
ATOM 5550 N N . LYS B 1 277 ? 9.404 52.678 26.080 1.00 31.42 291 LYS B N 1
ATOM 5551 C CA . LYS B 1 277 ? 8.241 52.886 25.241 1.00 31.75 291 LYS B CA 1
ATOM 5552 C C . LYS B 1 277 ? 6.964 52.713 26.032 1.00 32.23 291 LYS B C 1
ATOM 5553 O O . LYS B 1 277 ? 5.890 53.000 25.542 1.00 31.73 291 LYS B O 1
ATOM 5559 N N . TYR B 1 278 ? 7.071 52.262 27.274 1.00 31.49 292 TYR B N 1
ATOM 5560 C CA . TYR B 1 278 ? 5.882 52.085 28.079 1.00 30.83 292 TYR B CA 1
ATOM 5561 C C . TYR B 1 278 ? 5.712 53.182 29.134 1.00 31.03 292 TYR B C 1
ATOM 5562 O O . TYR B 1 278 ? 4.767 53.153 29.918 1.00 31.05 292 TYR B O 1
ATOM 5571 N N . LYS B 1 279 ? 6.654 54.118 29.151 1.00 33.12 293 LYS B N 1
ATOM 5572 C CA . LYS B 1 279 ? 6.679 55.231 30.103 1.00 35.19 293 LYS B CA 1
ATOM 5573 C C . LYS B 1 279 ? 5.373 55.994 30.271 1.00 36.40 293 LYS B C 1
ATOM 5574 O O . LYS B 1 279 ? 5.170 56.663 31.298 1.00 35.74 293 LYS B O 1
ATOM 5580 N N . ASP B 1 280 ? 4.492 55.924 29.273 1.00 37.03 294 ASP B N 1
ATOM 5581 C CA . ASP B 1 280 ? 3.226 56.644 29.399 1.00 38.60 294 ASP B CA 1
ATOM 5582 C C . ASP B 1 280 ? 2.084 55.744 29.842 1.00 38.61 294 ASP B C 1
ATOM 5583 O O . ASP B 1 280 ? 0.963 56.228 30.059 1.00 38.92 294 ASP B O 1
ATOM 5588 N N . LYS B 1 281 ? 2.362 54.443 29.971 1.00 36.80 295 LYS B N 1
ATOM 5589 C CA . LYS B 1 281 ? 1.343 53.503 30.411 1.00 34.56 295 LYS B CA 1
ATOM 5590 C C . LYS B 1 281 ? 1.584 53.066 31.857 1.00 32.78 295 LYS B C 1
ATOM 5591 O O . LYS B 1 281 ? 0.649 52.865 32.605 1.00 32.13 295 LYS B O 1
ATOM 5597 N N . VAL B 1 282 ? 2.842 52.906 32.251 1.00 31.83 296 VAL B N 1
ATOM 5598 C CA . VAL B 1 282 ? 3.130 52.520 33.642 1.00 30.92 296 VAL B CA 1
ATOM 5599 C C . VAL B 1 282 ? 4.382 53.279 34.054 1.00 29.93 296 VAL B C 1
ATOM 5600 O O . VAL B 1 282 ? 5.127 53.713 33.188 1.00 31.01 296 VAL B O 1
ATOM 5604 N N . GLU B 1 283 ? 4.621 53.433 35.356 1.00 30.57 297 GLU B N 1
ATOM 5605 C CA . GLU B 1 283 ? 5.816 54.142 35.825 1.00 30.90 297 GLU B CA 1
ATOM 5606 C C . GLU B 1 283 ? 6.997 53.183 35.710 1.00 28.99 297 GLU B C 1
ATOM 5607 O O . GLU B 1 283 ? 6.856 52.017 36.033 1.00 28.79 297 GLU B O 1
ATOM 5613 N N . MET B 1 284 ? 8.143 53.665 35.248 1.00 26.46 298 MET B N 1
ATOM 5614 C CA . MET B 1 284 ? 9.272 52.778 35.086 1.00 25.68 298 MET B CA 1
ATOM 5615 C C . MET B 1 284 ? 9.663 52.149 36.416 1.00 25.03 298 MET B C 1
ATOM 5616 O O . MET B 1 284 ? 9.706 52.805 37.460 1.00 23.28 298 MET B O 1
ATOM 5621 N N . PRO B 1 285 ? 9.920 50.836 36.406 1.00 24.70 299 PRO B N 1
ATOM 5622 C CA . PRO B 1 285 ? 10.292 50.207 37.677 1.00 23.81 299 PRO B CA 1
ATOM 5623 C C . PRO B 1 285 ? 11.798 50.042 37.869 1.00 22.47 299 PRO B C 1
ATOM 5624 O O . PRO B 1 285 ? 12.605 50.453 37.042 1.00 22.20 299 PRO B O 1
ATOM 5628 N N . ASN B 1 286 ? 12.186 49.443 38.985 1.00 20.81 300 ASN B N 1
ATOM 5629 C CA . ASN B 1 286 ? 13.604 49.150 39.141 1.00 19.80 300 ASN B CA 1
ATOM 5630 C C . ASN B 1 286 ? 13.833 48.032 38.113 1.00 18.84 300 ASN B C 1
ATOM 5631 O O . ASN B 1 286 ? 12.912 47.281 37.853 1.00 17.18 300 ASN B O 1
ATOM 5636 N N . LEU B 1 287 ? 15.037 47.943 37.543 1.00 18.10 301 LEU B N 1
ATOM 5637 C CA . LEU B 1 287 ? 15.372 46.914 36.572 1.00 18.56 301 LEU B CA 1
ATOM 5638 C C . LEU B 1 287 ? 16.445 45.966 37.150 1.00 18.26 301 LEU B C 1
ATOM 5639 O O . LEU B 1 287 ? 17.526 46.396 37.570 1.00 17.76 301 LEU B O 1
ATOM 5644 N N . ILE B 1 288 ? 16.159 44.672 37.138 1.00 16.43 302 ILE B N 1
ATOM 5645 C CA . ILE B 1 288 ? 17.139 43.689 37.649 1.00 15.57 302 ILE B CA 1
ATOM 5646 C C . ILE B 1 288 ? 17.510 42.718 36.537 1.00 15.99 302 ILE B C 1
ATOM 5647 O O . ILE B 1 288 ? 16.627 42.320 35.795 1.00 17.21 302 ILE B O 1
ATOM 5652 N N . LEU B 1 289 ? 18.796 42.388 36.373 1.00 16.07 303 LEU B N 1
ATOM 5653 C CA . LEU B 1 289 ? 19.202 41.335 35.435 1.00 16.49 303 LEU B CA 1
ATOM 5654 C C . LEU B 1 289 ? 19.877 40.239 36.329 1.00 16.83 303 LEU B C 1
ATOM 5655 O O . LEU B 1 289 ? 20.380 40.549 37.407 1.00 14.42 303 LEU B O 1
ATOM 5660 N N . GLU B 1 290 ? 19.931 39.008 35.834 1.00 15.06 304 GLU B N 1
ATOM 5661 C CA . GLU B 1 290 ? 20.522 37.877 36.567 1.00 14.30 304 GLU B CA 1
ATOM 5662 C C . GLU B 1 290 ? 21.618 37.176 35.748 1.00 12.92 304 GLU B C 1
ATOM 5663 O O . GLU B 1 290 ? 21.545 35.970 35.492 1.00 13.51 304 GLU B O 1
ATOM 5669 N N . PRO B 1 291 ? 22.639 37.920 35.311 1.00 12.27 305 PRO B N 1
ATOM 5670 C CA . PRO B 1 291 ? 23.665 37.257 34.542 1.00 12.61 305 PRO B CA 1
ATOM 5671 C C . PRO B 1 291 ? 24.482 36.312 35.390 1.00 13.02 305 PRO B C 1
ATOM 5672 O O . PRO B 1 291 ? 24.774 36.619 36.558 1.00 13.79 305 PRO B O 1
ATOM 5676 N N . GLY B 1 292 ? 24.883 35.196 34.786 1.00 14.53 306 GLY B N 1
ATOM 5677 C CA . GLY B 1 292 ? 25.776 34.240 35.475 1.00 13.14 306 GLY B CA 1
ATOM 5678 C C . GLY B 1 292 ? 27.022 34.064 34.620 1.00 13.53 306 GLY B C 1
ATOM 5679 O O . GLY B 1 292 ? 28.151 34.512 34.922 1.00 15.32 306 GLY B O 1
ATOM 5680 N N . ARG B 1 293 ? 26.807 33.382 33.504 1.00 13.18 307 ARG B N 1
ATOM 5681 C CA . ARG B 1 293 ? 27.865 33.102 32.564 1.00 12.84 307 ARG B CA 1
ATOM 5682 C C . ARG B 1 293 ? 28.571 34.390 32.160 1.00 13.90 307 ARG B C 1
ATOM 5683 O O . ARG B 1 293 ? 29.802 34.457 32.155 1.00 14.60 307 ARG B O 1
ATOM 5691 N N . SER B 1 294 ? 27.803 35.425 31.831 1.00 14.47 308 SER B N 1
ATOM 5692 C CA . SER B 1 294 ? 28.473 36.626 31.350 1.00 15.85 308 SER B CA 1
ATOM 5693 C C . SER B 1 294 ? 29.260 37.410 32.381 1.00 15.77 308 SER B C 1
ATOM 5694 O O . SER B 1 294 ? 29.948 38.356 32.017 1.00 15.92 308 SER B O 1
ATOM 5697 N N . LEU B 1 295 ? 29.207 37.001 33.648 1.00 14.96 309 LEU B N 1
ATOM 5698 C CA . LEU B 1 295 ? 30.020 37.674 34.642 1.00 15.34 309 LEU B CA 1
ATOM 5699 C C . LEU B 1 295 ? 31.324 36.922 34.929 1.00 14.34 309 LEU B C 1
ATOM 5700 O O . LEU B 1 295 ? 32.400 37.547 35.120 1.00 12.79 309 LEU B O 1
ATOM 5705 N N . VAL B 1 296 ? 31.243 35.585 34.989 1.00 13.92 310 VAL B N 1
ATOM 5706 C CA . VAL B 1 296 ? 32.383 34.766 35.351 1.00 12.30 310 VAL B CA 1
ATOM 5707 C C . VAL B 1 296 ? 33.010 33.768 34.354 1.00 13.69 310 VAL B C 1
ATOM 5708 O O . VAL B 1 296 ? 34.145 33.309 34.574 1.00 12.18 310 VAL B O 1
ATOM 5712 N N . ALA B 1 297 ? 32.311 33.422 33.267 1.00 13.01 311 ALA B N 1
ATOM 5713 C CA . ALA B 1 297 ? 32.882 32.438 32.382 1.00 13.77 311 ALA B CA 1
ATOM 5714 C C . ALA B 1 297 ? 34.274 32.775 31.863 1.00 13.32 311 ALA B C 1
ATOM 5715 O O . ALA B 1 297 ? 35.187 31.949 31.947 1.00 9.68 311 ALA B O 1
ATOM 5717 N N . THR B 1 298 ? 34.438 33.979 31.299 1.00 12.89 312 THR B N 1
ATOM 5718 C CA . THR B 1 298 ? 35.750 34.320 30.701 1.00 12.74 312 THR B CA 1
ATOM 5719 C C . THR B 1 298 ? 36.890 34.585 31.646 1.00 12.99 312 THR B C 1
ATOM 5720 O O . THR B 1 298 ? 38.048 34.802 31.219 1.00 12.58 312 THR B O 1
ATOM 5724 N N . ALA B 1 299 ? 36.582 34.558 32.934 1.00 13.30 313 ALA B N 1
ATOM 5725 C CA . ALA B 1 299 ? 37.608 34.782 33.934 1.00 12.51 313 ALA B CA 1
ATOM 5726 C C . ALA B 1 299 ? 38.263 33.440 34.392 1.00 13.05 313 ALA B C 1
ATOM 5727 O O . ALA B 1 299 ? 39.299 33.453 35.055 1.00 13.68 313 ALA B O 1
ATOM 5729 N N . GLY B 1 300 ? 37.694 32.302 33.991 1.00 11.88 314 GLY B N 1
ATOM 5730 C CA . GLY B 1 300 ? 38.207 31.008 34.431 1.00 10.48 314 GLY B CA 1
ATOM 5731 C C . GLY B 1 300 ? 38.955 30.220 33.365 1.00 11.09 314 GLY B C 1
ATOM 5732 O O . GLY B 1 300 ? 38.520 30.166 32.183 1.00 9.64 314 GLY B O 1
ATOM 5733 N N . TYR B 1 301 ? 40.093 29.632 33.755 1.00 10.31 315 TYR B N 1
ATOM 5734 C CA . TYR B 1 301 ? 40.907 28.847 32.826 1.00 10.57 315 TYR B CA 1
ATOM 5735 C C . TYR B 1 301 ? 41.209 27.544 33.526 1.00 11.17 315 TYR B C 1
ATOM 5736 O O . TYR B 1 301 ? 41.467 27.583 34.704 1.00 14.05 315 TYR B O 1
ATOM 5745 N N . LEU B 1 302 ? 41.188 26.417 32.811 1.00 11.86 316 LEU B N 1
ATOM 5746 C CA . LEU B 1 302 ? 41.498 25.123 33.438 1.00 11.64 316 LEU B CA 1
ATOM 5747 C C . LEU B 1 302 ? 42.798 24.604 32.837 1.00 12.12 316 LEU B C 1
ATOM 5748 O O . LEU B 1 302 ? 42.886 24.401 31.622 1.00 11.54 316 LEU B O 1
ATOM 5753 N N . LEU B 1 303 ? 43.821 24.415 33.678 1.00 12.38 317 LEU B N 1
ATOM 5754 C CA . LEU B 1 303 ? 45.117 23.945 33.242 1.00 11.46 317 LEU B CA 1
ATOM 5755 C C . LEU B 1 303 ? 45.236 22.463 33.497 1.00 13.03 317 LEU B C 1
ATOM 5756 O O . LEU B 1 303 ? 44.982 21.992 34.606 1.00 12.62 317 LEU B O 1
ATOM 5761 N N . GLY B 1 304 ? 45.655 21.741 32.463 1.00 12.67 318 GLY B N 1
ATOM 5762 C CA . GLY B 1 304 ? 45.815 20.305 32.571 1.00 15.25 318 GLY B CA 1
ATOM 5763 C C . GLY B 1 304 ? 47.157 19.908 32.002 1.00 14.86 318 GLY B C 1
ATOM 5764 O O . GLY B 1 304 ? 47.502 20.338 30.894 1.00 16.04 318 GLY B O 1
ATOM 5765 N N . LYS B 1 305 ? 47.900 19.109 32.747 1.00 14.98 319 LYS B N 1
ATOM 5766 C CA . LYS B 1 305 ? 49.203 18.632 32.299 1.00 15.66 319 LYS B CA 1
ATOM 5767 C C . LYS B 1 305 ? 49.039 17.408 31.384 1.00 15.38 319 LYS B C 1
ATOM 5768 O O . LYS B 1 305 ? 48.181 16.508 31.620 1.00 12.77 319 LYS B O 1
ATOM 5774 N N . VAL B 1 306 ? 49.865 17.377 30.343 1.00 14.55 320 VAL B N 1
ATOM 5775 C CA . VAL B 1 306 ? 49.856 16.287 29.340 1.00 13.97 320 VAL B CA 1
ATOM 5776 C C . VAL B 1 306 ? 50.748 15.138 29.890 1.00 14.79 320 VAL B C 1
ATOM 5777 O O . VAL B 1 306 ? 51.954 15.324 30.173 1.00 13.51 320 VAL B O 1
ATOM 5781 N N . HIS B 1 307 ? 50.156 13.963 30.049 1.00 12.10 321 HIS B N 1
ATOM 5782 C CA . HIS B 1 307 ? 50.871 12.800 30.563 1.00 13.52 321 HIS B CA 1
ATOM 5783 C C . HIS B 1 307 ? 51.198 11.776 29.499 1.00 13.11 321 HIS B C 1
ATOM 5784 O O . HIS B 1 307 ? 52.084 10.982 29.686 1.00 14.14 321 HIS B O 1
ATOM 5791 N N . HIS B 1 308 ? 50.435 11.747 28.419 1.00 12.93 322 HIS B N 1
ATOM 5792 C CA . HIS B 1 308 ? 50.674 10.786 27.379 1.00 13.23 322 HIS B CA 1
ATOM 5793 C C . HIS B 1 308 ? 50.232 11.366 26.054 1.00 14.56 322 HIS B C 1
ATOM 5794 O O . HIS B 1 308 ? 49.271 12.168 25.993 1.00 13.89 322 HIS B O 1
ATOM 5801 N N . ILE B 1 309 ? 50.938 10.953 25.013 1.00 14.64 323 ILE B N 1
ATOM 5802 C CA . ILE B 1 309 ? 50.598 11.321 23.643 1.00 15.25 323 ILE B CA 1
ATOM 5803 C C . ILE B 1 309 ? 50.309 9.954 22.988 1.00 14.57 323 ILE B C 1
ATOM 5804 O O . ILE B 1 309 ? 51.072 8.998 23.157 1.00 15.33 323 ILE B O 1
ATOM 5809 N N . LYS B 1 310 ? 49.202 9.855 22.260 1.00 13.89 324 LYS B N 1
ATOM 5810 C CA . LYS B 1 310 ? 48.834 8.593 21.697 1.00 14.57 324 LYS B CA 1
ATOM 5811 C C . LYS B 1 310 ? 48.464 8.677 20.232 1.00 14.15 324 LYS B C 1
ATOM 5812 O O . LYS B 1 310 ? 47.492 9.319 19.878 1.00 14.18 324 LYS B O 1
ATOM 5818 N N . GLU B 1 311 ? 49.235 8.006 19.382 1.00 15.21 325 GLU B N 1
ATOM 5819 C CA . GLU B 1 311 ? 48.934 8.018 17.939 1.00 16.38 325 GLU B CA 1
ATOM 5820 C C . GLU B 1 311 ? 48.053 6.825 17.613 1.00 16.01 325 GLU B C 1
ATOM 5821 O O . GLU B 1 311 ? 48.321 5.719 18.058 1.00 16.57 325 GLU B O 1
ATOM 5827 N N . THR B 1 312 ? 46.974 7.062 16.882 1.00 17.22 326 THR B N 1
ATOM 5828 C CA . THR B 1 312 ? 46.084 5.978 16.469 1.00 17.70 326 THR B CA 1
ATOM 5829 C C . THR B 1 312 ? 45.767 6.192 14.996 1.00 18.53 326 THR B C 1
ATOM 5830 O O . THR B 1 312 ? 45.961 7.279 14.462 1.00 18.77 326 THR B O 1
ATOM 5834 N N . PRO B 1 313 ? 45.257 5.163 14.324 1.00 19.05 327 PRO B N 1
ATOM 5835 C CA . PRO B 1 313 ? 44.959 5.424 12.907 1.00 21.98 327 PRO B CA 1
ATOM 5836 C C . PRO B 1 313 ? 43.962 6.610 12.686 1.00 23.50 327 PRO B C 1
ATOM 5837 O O . PRO B 1 313 ? 44.124 7.390 11.754 1.00 25.87 327 PRO B O 1
ATOM 5841 N N . VAL B 1 314 ? 42.940 6.769 13.530 1.00 24.31 328 VAL B N 1
ATOM 5842 C CA . VAL B 1 314 ? 41.994 7.864 13.320 1.00 25.82 328 VAL B CA 1
ATOM 5843 C C . VAL B 1 314 ? 42.420 9.268 13.804 1.00 26.59 328 VAL B C 1
ATOM 5844 O O . VAL B 1 314 ? 42.039 10.310 13.210 1.00 25.72 328 VAL B O 1
ATOM 5848 N N . THR B 1 315 ? 43.230 9.306 14.856 1.00 25.00 329 THR B N 1
ATOM 5849 C CA . THR B 1 315 ? 43.589 10.591 15.446 1.00 24.64 329 THR B CA 1
ATOM 5850 C C . THR B 1 315 ? 44.777 10.539 16.394 1.00 21.12 329 THR B C 1
ATOM 5851 O O . THR B 1 315 ? 45.125 9.472 16.920 1.00 20.94 329 THR B O 1
ATOM 5855 N N . LYS B 1 316 ? 45.407 11.686 16.606 1.00 18.67 330 LYS B N 1
ATOM 5856 C CA . LYS B 1 316 ? 46.479 11.725 17.570 1.00 17.75 330 LYS B CA 1
ATOM 5857 C C . LYS B 1 316 ? 45.870 12.348 18.838 1.00 16.34 330 LYS B C 1
ATOM 5858 O O . LYS B 1 316 ? 45.411 13.502 18.831 1.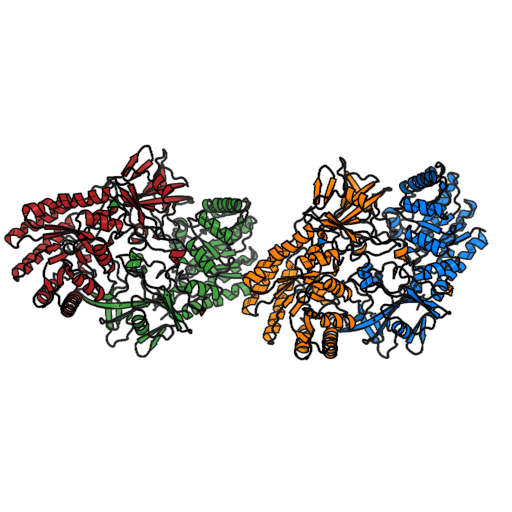00 16.18 330 LYS B O 1
ATOM 5864 N N . TRP B 1 317 ? 45.885 11.551 19.904 1.00 15.57 331 TRP B N 1
ATOM 5865 C CA . TRP B 1 317 ? 45.335 11.914 21.200 1.00 15.11 331 TRP B CA 1
ATOM 5866 C C . TRP B 1 317 ? 46.370 12.447 22.182 1.00 14.92 331 TRP B C 1
ATOM 5867 O O . TRP B 1 317 ? 47.476 11.911 22.297 1.00 14.83 331 TRP B O 1
ATOM 5878 N N . VAL B 1 318 ? 45.993 13.498 22.908 1.00 14.66 332 VAL B N 1
ATOM 5879 C CA . VAL B 1 318 ? 46.852 14.023 23.948 1.00 14.39 332 VAL B CA 1
ATOM 5880 C C . VAL B 1 318 ? 45.996 13.855 25.211 1.00 13.57 332 VAL B C 1
ATOM 5881 O O . VAL B 1 318 ? 44.860 14.358 25.288 1.00 13.15 332 VAL B O 1
ATOM 5885 N N . MET B 1 319 ? 46.550 13.125 26.173 1.00 12.94 333 MET B N 1
ATOM 5886 C CA . MET B 1 319 ? 45.829 12.784 27.415 1.00 13.09 333 MET B CA 1
ATOM 5887 C C . MET B 1 319 ? 46.302 13.701 28.528 1.00 12.12 333 MET B C 1
ATOM 5888 O O . MET B 1 319 ? 47.486 13.694 28.839 1.00 12.66 333 MET B O 1
ATOM 5893 N N . ILE B 1 320 ? 45.379 14.414 29.149 1.00 11.13 334 ILE B N 1
ATOM 5894 C CA . ILE B 1 320 ? 45.715 15.355 30.208 1.00 11.18 334 ILE B CA 1
ATOM 5895 C C . ILE B 1 320 ? 45.091 14.971 31.524 1.00 12.08 334 ILE B C 1
ATOM 5896 O O . ILE B 1 320 ? 44.180 14.124 31.557 1.00 12.04 334 ILE B O 1
ATOM 5901 N N . ASP B 1 321 ? 45.579 15.554 32.620 1.00 12.09 335 ASP B N 1
ATOM 5902 C CA . ASP B 1 321 ? 45.038 15.177 33.930 1.00 13.24 335 ASP B CA 1
ATOM 5903 C C . ASP B 1 321 ? 43.799 15.927 34.370 1.00 13.22 335 ASP B C 1
ATOM 5904 O O . ASP B 1 321 ? 43.353 15.732 35.502 1.00 12.85 335 ASP B O 1
ATOM 5909 N N . ALA B 1 322 ? 43.258 16.784 33.494 1.00 12.24 336 ALA B N 1
ATOM 5910 C CA . ALA B 1 322 ? 41.962 17.429 33.755 1.00 12.15 336 ALA B CA 1
ATOM 5911 C C . ALA B 1 322 ? 40.975 16.420 33.147 1.00 13.38 336 ALA B C 1
ATOM 5912 O O . ALA B 1 322 ? 41.299 15.753 32.138 1.00 14.91 336 ALA B O 1
ATOM 5914 N N . GLY B 1 323 ? 39.777 16.309 33.716 1.00 12.55 337 GLY B N 1
ATOM 5915 C CA . GLY B 1 323 ? 38.812 15.386 33.178 1.00 12.76 337 GLY B CA 1
ATOM 5916 C C . GLY B 1 323 ? 37.403 15.950 33.247 1.00 14.71 337 GLY B C 1
ATOM 5917 O O . GLY B 1 323 ? 37.167 17.031 33.828 1.00 13.66 337 GLY B O 1
ATOM 5918 N N . MET B 1 324 ? 36.448 15.203 32.689 1.00 13.84 338 MET B N 1
ATOM 5919 C CA . MET B 1 324 ? 35.068 15.664 32.696 1.00 14.17 338 MET B CA 1
ATOM 5920 C C . MET B 1 324 ? 34.550 15.883 34.114 1.00 13.35 338 MET B C 1
ATOM 5921 O O . MET B 1 324 ? 33.652 16.724 34.301 1.00 13.46 338 MET B O 1
ATOM 5926 N N . ASN B 1 325 ? 35.058 15.143 35.115 1.00 14.19 339 ASN B N 1
ATOM 5927 C CA . ASN B 1 325 ? 34.561 15.381 36.501 1.00 13.32 339 ASN B CA 1
ATOM 5928 C C . ASN B 1 325 ? 35.041 16.773 36.964 1.00 13.09 339 ASN B C 1
ATOM 5929 O O . ASN B 1 325 ? 34.468 17.353 37.872 1.00 11.79 339 ASN B O 1
ATOM 5934 N N . ASP B 1 326 ? 36.138 17.284 36.388 1.00 12.66 340 ASP B N 1
ATOM 5935 C CA . ASP B 1 326 ? 36.578 18.632 36.747 1.00 13.99 340 ASP B CA 1
ATOM 5936 C C . ASP B 1 326 ? 35.768 19.717 36.040 1.00 13.94 340 ASP B C 1
ATOM 5937 O O . ASP B 1 326 ? 35.605 20.849 36.551 1.00 14.57 340 ASP B O 1
ATOM 5942 N N . MET B 1 327 ? 35.334 19.407 34.818 1.00 14.02 341 MET B N 1
ATOM 5943 C CA . MET B 1 327 ? 34.646 20.380 33.989 1.00 14.31 341 MET B CA 1
ATOM 5944 C C . MET B 1 327 ? 33.837 19.572 32.995 1.00 15.10 341 MET B C 1
ATOM 5945 O O . MET B 1 327 ? 34.373 18.967 32.062 1.00 14.79 341 MET B O 1
ATOM 5950 N N . MET B 1 328 ? 32.528 19.608 33.216 1.00 15.91 342 MET B N 1
ATOM 5951 C CA . MET B 1 328 ? 31.558 18.760 32.505 1.00 17.51 342 MET B CA 1
ATOM 5952 C C . MET B 1 328 ? 30.953 19.213 31.166 1.00 18.10 342 MET B C 1
ATOM 5953 O O . MET B 1 328 ? 30.288 18.395 30.498 1.00 16.47 342 MET B O 1
ATOM 5958 N N . ARG B 1 329 ? 31.189 20.471 30.783 1.00 17.10 343 ARG B N 1
ATOM 5959 C CA . ARG B 1 329 ? 30.531 20.995 29.606 1.00 18.60 343 ARG B CA 1
ATOM 5960 C C . ARG B 1 329 ? 30.756 20.233 28.304 1.00 16.70 343 ARG B C 1
ATOM 5961 O O . ARG B 1 329 ? 29.784 19.912 27.624 1.00 17.78 343 ARG B O 1
ATOM 5969 N N . PRO B 1 330 ? 32.003 19.946 27.923 1.00 17.09 344 PRO B N 1
ATOM 5970 C CA . PRO B 1 330 ? 32.229 19.192 26.672 1.00 17.57 344 PRO B CA 1
ATOM 5971 C C . PRO B 1 330 ? 31.519 17.828 26.749 1.00 20.63 344 PRO B C 1
ATOM 5972 O O . PRO B 1 330 ? 30.773 17.456 25.827 1.00 19.57 344 PRO B O 1
ATOM 5976 N N . ALA B 1 331 ? 31.688 17.097 27.863 1.00 20.25 345 ALA B N 1
ATOM 5977 C CA . ALA B 1 331 ? 31.047 15.775 27.989 1.00 21.95 345 ALA B CA 1
ATOM 5978 C C . ALA B 1 331 ? 29.520 15.803 27.979 1.00 22.05 345 ALA B C 1
ATOM 5979 O O . ALA B 1 331 ? 28.887 14.983 27.305 1.00 23.38 345 ALA B O 1
ATOM 5981 N N . MET B 1 332 ? 28.913 16.743 28.688 1.00 21.47 346 MET B N 1
ATOM 5982 C CA . MET B 1 332 ? 27.459 16.812 28.736 1.00 23.41 346 MET B CA 1
ATOM 5983 C C . MET B 1 332 ? 26.736 17.415 27.557 1.00 24.52 346 MET B C 1
ATOM 5984 O O . MET B 1 332 ? 25.650 16.970 27.202 1.00 23.69 346 MET B O 1
ATOM 5989 N N . TYR B 1 333 ? 27.295 18.484 27.002 1.00 24.01 347 TYR B N 1
ATOM 5990 C CA . TYR B 1 333 ? 26.606 19.209 25.946 1.00 23.91 347 TYR B CA 1
ATOM 5991 C C . TYR B 1 333 ? 27.379 19.226 24.670 1.00 24.05 347 TYR B C 1
ATOM 5992 O O . TYR B 1 333 ? 26.969 19.879 23.729 1.00 23.02 347 TYR B O 1
ATOM 6001 N N . GLU B 1 334 ? 28.495 18.515 24.634 1.00 24.36 348 GLU B N 1
ATOM 6002 C CA . GLU B 1 334 ? 29.370 18.576 23.463 1.00 26.57 348 GLU B CA 1
ATOM 6003 C C . GLU B 1 334 ? 29.666 20.069 23.181 1.00 25.46 348 GLU B C 1
ATOM 6004 O O . GLU B 1 334 ? 29.713 20.503 22.019 1.00 25.49 348 GLU B O 1
ATOM 6010 N N . ALA B 1 335 ? 29.837 20.853 24.238 1.00 23.42 349 ALA B N 1
ATOM 6011 C CA . ALA B 1 335 ? 30.103 22.302 24.098 1.00 22.13 349 ALA B CA 1
ATOM 6012 C C . ALA B 1 335 ? 31.566 22.567 23.722 1.00 21.29 349 ALA B C 1
ATOM 6013 O O . ALA B 1 335 ? 32.497 21.846 24.145 1.00 18.54 349 ALA B O 1
ATOM 6015 N N . TYR B 1 336 ? 31.781 23.637 22.948 1.00 18.82 350 TYR B N 1
ATOM 6016 C CA . TYR B 1 336 ? 33.116 23.990 22.502 1.00 19.42 350 TYR B CA 1
ATOM 6017 C C . TYR B 1 336 ? 33.815 24.996 23.470 1.00 17.73 350 TYR B C 1
ATOM 6018 O O . TYR B 1 336 ? 33.218 25.994 23.872 1.00 15.66 350 TYR B O 1
ATOM 6027 N N . HIS B 1 337 ? 35.065 24.700 23.821 1.00 16.51 351 HIS B N 1
ATOM 6028 C CA . HIS B 1 337 ? 35.892 25.598 24.647 1.00 16.54 351 HIS B CA 1
ATOM 6029 C C . HIS B 1 337 ? 37.194 25.724 23.860 1.00 16.49 351 HIS B C 1
ATOM 6030 O O . HIS B 1 337 ? 37.692 24.744 23.327 1.00 17.14 351 HIS B O 1
ATOM 6037 N N . HIS B 1 338 ? 37.735 26.937 23.772 1.00 16.39 352 HIS B N 1
ATOM 6038 C CA . HIS B 1 338 ? 38.993 27.184 23.096 1.00 17.14 352 HIS B CA 1
ATOM 6039 C C . HIS B 1 338 ? 40.094 26.534 23.944 1.00 17.39 352 HIS B C 1
ATOM 6040 O O . HIS B 1 338 ? 40.051 26.613 25.198 1.00 15.87 352 HIS B O 1
ATOM 6047 N N . ILE B 1 339 ? 41.078 25.896 23.297 1.00 15.64 353 ILE B N 1
ATOM 6048 C CA . ILE B 1 339 ? 42.152 25.224 24.034 1.00 16.27 353 ILE B CA 1
ATOM 6049 C C . ILE B 1 339 ? 43.491 25.553 23.386 1.00 17.45 353 ILE B C 1
ATOM 6050 O O . ILE B 1 339 ? 43.576 25.571 22.156 1.00 18.98 353 ILE B O 1
ATOM 6055 N N . ILE B 1 340 ? 44.529 25.806 24.172 1.00 16.79 354 ILE B N 1
ATOM 6056 C CA . ILE B 1 340 ? 45.851 26.118 23.603 1.00 15.88 354 ILE B CA 1
ATOM 6057 C C . ILE B 1 340 ? 46.907 25.419 24.432 1.00 17.20 354 ILE B C 1
ATOM 6058 O O . ILE B 1 340 ? 46.634 24.983 25.540 1.00 15.65 354 ILE B O 1
ATOM 6063 N N . ASN B 1 341 ? 48.114 25.321 23.888 1.00 16.13 355 ASN B N 1
ATOM 6064 C CA . ASN B 1 341 ? 49.267 24.799 24.618 1.00 17.08 355 ASN B CA 1
ATOM 6065 C C . ASN B 1 341 ? 49.772 26.056 25.353 1.00 16.92 355 ASN B C 1
ATOM 6066 O O . ASN B 1 341 ? 49.728 27.135 24.763 1.00 17.32 355 ASN B O 1
ATOM 6071 N N . CYS B 1 342 ? 50.243 25.979 26.600 1.00 16.26 356 CYS B N 1
ATOM 6072 C CA . CYS B 1 342 ? 50.742 27.212 27.265 1.00 17.56 356 CYS B CA 1
ATOM 6073 C C . CYS B 1 342 ? 52.141 27.681 26.744 1.00 18.32 356 CYS B C 1
ATOM 6074 O O . CYS B 1 342 ? 52.600 28.767 27.095 1.00 17.51 356 CYS B O 1
ATOM 6077 N N . LYS B 1 343 ? 52.816 26.836 25.974 1.00 19.36 357 LYS B N 1
ATOM 6078 C CA . LYS B 1 343 ? 54.139 27.144 25.425 1.00 22.50 357 LYS B CA 1
ATOM 6079 C C . LYS B 1 343 ? 53.993 27.281 23.903 1.00 24.32 357 LYS B C 1
ATOM 6080 O O . LYS B 1 343 ? 53.448 26.368 23.230 1.00 24.67 357 LYS B O 1
ATOM 6086 N N . VAL B 1 344 ? 54.443 28.411 23.360 1.00 23.97 358 VAL B N 1
ATOM 6087 C CA . VAL B 1 344 ? 54.394 28.626 21.917 1.00 24.97 358 VAL B CA 1
ATOM 6088 C C . VAL B 1 344 ? 55.475 27.715 21.282 1.00 25.32 358 VAL B C 1
ATOM 6089 O O . VAL B 1 344 ? 56.595 27.571 21.814 1.00 24.44 358 VAL B O 1
ATOM 6093 N N . LYS B 1 345 ? 55.117 27.073 20.167 1.00 25.80 359 LYS B N 1
ATOM 6094 C CA . LYS B 1 345 ? 56.020 26.166 19.465 1.00 25.88 359 LYS B CA 1
ATOM 6095 C C . LYS B 1 345 ? 56.229 26.610 18.016 1.00 27.20 359 LYS B C 1
ATOM 6096 O O . LYS B 1 345 ? 55.409 27.307 17.424 1.00 25.30 359 LYS B O 1
ATOM 6102 N N . ASN B 1 346 ? 57.329 26.157 17.444 1.00 30.20 360 ASN B N 1
ATOM 6103 C CA . ASN B 1 346 ? 57.650 26.511 16.067 1.00 34.55 360 ASN B CA 1
ATOM 6104 C C . ASN B 1 346 ? 56.935 25.601 15.079 1.00 35.01 360 ASN B C 1
ATOM 6105 O O . ASN B 1 346 ? 57.176 25.664 13.875 1.00 37.54 360 ASN B O 1
ATOM 6110 N N . GLU B 1 347 ? 56.020 24.788 15.595 1.00 32.95 361 GLU B N 1
ATOM 6111 C CA . GLU B 1 347 ? 55.296 23.839 14.793 1.00 31.49 361 GLU B CA 1
ATOM 6112 C C . GLU B 1 347 ? 53.916 23.561 15.423 1.00 30.50 361 GLU B C 1
ATOM 6113 O O . GLU B 1 347 ? 53.763 23.537 16.647 1.00 27.75 361 GLU B O 1
ATOM 6119 N N . LYS B 1 348 ? 52.901 23.362 14.595 1.00 29.51 362 LYS B N 1
ATOM 6120 C CA . LYS B 1 348 ? 51.563 23.091 15.101 1.00 28.14 362 LYS B CA 1
ATOM 6121 C C . LYS B 1 348 ? 51.090 21.728 14.582 1.00 27.47 362 LYS B C 1
ATOM 6122 O O . LYS B 1 348 ? 51.656 21.189 13.630 1.00 24.79 362 LYS B O 1
ATOM 6128 N N . GLU B 1 349 ? 50.091 21.150 15.238 1.00 24.60 363 GLU B N 1
ATOM 6129 C CA . GLU B 1 349 ? 49.573 19.854 14.775 1.00 25.09 363 GLU B CA 1
ATOM 6130 C C . GLU B 1 349 ? 48.119 19.717 15.177 1.00 22.47 363 GLU B C 1
ATOM 6131 O O . GLU B 1 349 ? 47.631 20.420 16.081 1.00 23.57 363 GLU B O 1
ATOM 6137 N N . VAL B 1 350 ? 47.408 18.818 14.522 1.00 19.80 364 VAL B N 1
ATOM 6138 C CA . VAL B 1 350 ? 46.011 18.668 14.842 1.00 18.00 364 VAL B CA 1
ATOM 6139 C C . VAL B 1 350 ? 45.897 17.487 15.809 1.00 18.75 364 VAL B C 1
ATOM 6140 O O . VAL B 1 350 ? 46.312 16.367 15.469 1.00 16.28 364 VAL B O 1
ATOM 6144 N N . VAL B 1 351 ? 45.312 17.726 16.990 1.00 15.44 365 VAL B N 1
ATOM 6145 C CA . VAL B 1 351 ? 45.152 16.657 17.977 1.00 15.51 365 VAL B CA 1
ATOM 6146 C C . VAL B 1 351 ? 43.769 16.711 18.664 1.00 13.48 365 VAL B C 1
ATOM 6147 O O . VAL B 1 351 ? 43.036 17.698 18.542 1.00 14.48 365 VAL B O 1
ATOM 6151 N N . SER B 1 352 ? 43.389 15.609 19.313 1.00 13.73 366 SER B N 1
ATOM 6152 C CA . SER B 1 352 ? 42.165 15.572 20.118 1.00 12.68 366 SER B CA 1
ATOM 6153 C C . SER B 1 352 ? 42.686 15.476 21.546 1.00 11.26 366 SER B C 1
ATOM 6154 O O . SER B 1 352 ? 43.749 14.894 21.821 1.00 11.01 366 SER B O 1
ATOM 6157 N N . ILE B 1 353 ? 41.940 16.086 22.450 1.00 13.03 367 ILE B N 1
ATOM 6158 C CA . ILE B 1 353 ? 42.377 16.220 23.836 1.00 12.99 367 ILE B CA 1
ATOM 6159 C C . ILE B 1 353 ? 41.373 15.552 24.742 1.00 13.08 367 ILE B C 1
ATOM 6160 O O . ILE B 1 353 ? 40.188 15.880 24.704 1.00 12.68 367 ILE B O 1
ATOM 6165 N N . ALA B 1 354 ? 41.845 14.606 25.538 1.00 13.83 368 ALA B N 1
ATOM 6166 C CA . ALA B 1 354 ? 40.939 13.888 26.424 1.00 13.01 368 ALA B CA 1
ATOM 6167 C C . ALA B 1 354 ? 41.468 13.818 27.857 1.00 13.14 368 ALA B C 1
ATOM 6168 O O . ALA B 1 354 ? 42.671 13.929 28.094 1.00 13.30 368 ALA B O 1
ATOM 6170 N N . GLY B 1 355 ? 40.535 13.597 28.792 1.00 12.84 369 GLY B N 1
ATOM 6171 C CA . GLY B 1 355 ? 40.864 13.389 30.183 1.00 14.49 369 GLY B CA 1
ATOM 6172 C C . GLY B 1 355 ? 41.078 11.895 30.358 1.00 15.07 369 GLY B C 1
ATOM 6173 O O . GLY B 1 355 ? 41.066 11.136 29.369 1.00 13.93 369 GLY B O 1
ATOM 6174 N N . GLY B 1 356 ? 41.258 11.467 31.610 1.00 16.68 370 GLY B N 1
ATOM 6175 C CA . GLY B 1 356 ? 41.506 10.060 31.875 1.00 16.78 370 GLY B CA 1
ATOM 6176 C C . GLY B 1 356 ? 40.328 9.227 32.348 1.00 17.15 370 GLY B C 1
ATOM 6177 O O . GLY B 1 356 ? 40.527 8.080 32.756 1.00 16.86 370 GLY B O 1
ATOM 6178 N N . LEU B 1 357 ? 39.113 9.752 32.311 1.00 16.53 371 LEU B N 1
ATOM 6179 C CA . LEU B 1 357 ? 37.996 8.926 32.799 1.00 16.53 371 LEU B CA 1
ATOM 6180 C C . LEU B 1 357 ? 37.588 7.861 31.796 1.00 17.18 371 LEU B C 1
ATOM 6181 O O . LEU B 1 357 ? 37.757 8.048 30.571 1.00 14.55 371 LEU B O 1
ATOM 6186 N N . CYS B 1 358 ? 37.015 6.763 32.296 1.00 18.74 372 CYS B N 1
ATOM 6187 C CA . CYS B 1 358 ? 36.643 5.681 31.400 1.00 24.08 372 CYS B CA 1
ATOM 6188 C C . CYS B 1 358 ? 35.278 5.813 30.802 1.00 23.40 372 CYS B C 1
ATOM 6189 O O . CYS B 1 358 ? 34.502 4.850 30.833 1.00 28.73 372 CYS B O 1
ATOM 6192 N N . GLU B 1 359 ? 34.989 7.020 30.301 1.00 21.57 373 GLU B N 1
ATOM 6193 C CA . GLU B 1 359 ? 33.754 7.437 29.645 1.00 19.96 373 GLU B CA 1
ATOM 6194 C C . GLU B 1 359 ? 34.203 7.973 28.305 1.00 20.05 373 GLU B C 1
ATOM 6195 O O . GLU B 1 359 ? 35.101 8.859 28.204 1.00 14.37 373 GLU B O 1
ATOM 6201 N N . SER B 1 360 ? 33.538 7.485 27.281 1.00 17.95 374 SER B N 1
ATOM 6202 C CA . SER B 1 360 ? 33.858 7.853 25.941 1.00 19.98 374 SER B CA 1
ATOM 6203 C C . SER B 1 360 ? 33.666 9.368 25.710 1.00 19.83 374 SER B C 1
ATOM 6204 O O . SER B 1 360 ? 34.399 10.015 24.941 1.00 18.42 374 SER B O 1
ATOM 6207 N N . SER B 1 361 ? 32.700 9.946 26.399 1.00 17.85 375 SER B N 1
ATOM 6208 C CA . SER B 1 361 ? 32.414 11.371 26.246 1.00 18.73 375 SER B CA 1
ATOM 6209 C C . SER B 1 361 ? 33.434 12.282 26.945 1.00 18.41 375 SER B C 1
ATOM 6210 O O . SER B 1 361 ? 33.404 13.523 26.767 1.00 17.84 375 SER B O 1
ATOM 6213 N N . ASP B 1 362 ? 34.323 11.695 27.736 1.00 15.21 376 ASP B N 1
ATOM 6214 C CA . ASP B 1 362 ? 35.354 12.499 28.419 1.00 16.09 376 ASP B CA 1
ATOM 6215 C C . ASP B 1 362 ? 36.469 12.916 27.439 1.00 14.40 376 ASP B C 1
ATOM 6216 O O . ASP B 1 362 ? 37.593 12.392 27.479 1.00 14.17 376 ASP B O 1
ATOM 6221 N N . VAL B 1 363 ? 36.122 13.861 26.572 1.00 13.49 377 VAL B N 1
ATOM 6222 C CA . VAL B 1 363 ? 37.001 14.421 25.545 1.00 13.97 377 VAL B CA 1
ATOM 6223 C C . VAL B 1 363 ? 36.710 15.941 25.565 1.00 15.60 377 VAL B C 1
ATOM 6224 O O . VAL B 1 363 ? 35.554 16.369 25.490 1.00 15.70 377 VAL B O 1
ATOM 6228 N N . PHE B 1 364 ? 37.752 16.745 25.684 1.00 14.97 378 PHE B N 1
ATOM 6229 C CA . PHE B 1 364 ? 37.591 18.200 25.727 1.00 15.67 378 PHE B CA 1
ATOM 6230 C C . PHE B 1 364 ? 37.486 18.849 24.346 1.00 18.05 378 PHE B C 1
ATOM 6231 O O . PHE B 1 364 ? 36.807 19.877 24.182 1.00 18.19 378 PHE B O 1
ATOM 6239 N N . GLY B 1 365 ? 38.167 18.276 23.349 1.00 17.41 379 GLY B N 1
ATOM 6240 C CA . GLY B 1 365 ? 38.057 18.877 22.010 1.00 18.08 379 GLY B CA 1
ATOM 6241 C C . GLY B 1 365 ? 38.588 17.904 20.999 1.00 17.81 379 GLY B C 1
ATOM 6242 O O . GLY B 1 365 ? 39.445 17.085 21.337 1.00 18.78 379 GLY B O 1
ATOM 6243 N N . ARG B 1 366 ? 38.097 17.961 19.769 1.00 17.39 380 ARG B N 1
ATOM 6244 C CA . ARG B 1 366 ? 38.582 17.038 18.726 1.00 16.64 380 ARG B CA 1
ATOM 6245 C C . ARG B 1 366 ? 39.123 17.874 17.568 1.00 16.35 380 ARG B C 1
ATOM 6246 O O . ARG B 1 366 ? 38.619 18.964 17.303 1.00 14.97 380 ARG B O 1
ATOM 6254 N N . ASP B 1 367 ? 40.129 17.317 16.903 1.00 17.59 381 ASP B N 1
ATOM 6255 C CA . ASP B 1 367 ? 40.802 17.896 15.751 1.00 18.26 381 ASP B CA 1
ATOM 6256 C C . ASP B 1 367 ? 41.065 19.376 15.993 1.00 18.96 381 ASP B C 1
ATOM 6257 O O . ASP B 1 367 ? 40.576 20.236 15.239 1.00 18.01 381 ASP B O 1
ATOM 6262 N N . ARG B 1 368 ? 41.844 19.675 17.034 1.00 16.22 382 ARG B N 1
ATOM 6263 C CA . ARG B 1 368 ? 42.150 21.066 17.341 1.00 16.74 382 ARG B CA 1
ATOM 6264 C C . ARG B 1 368 ? 43.557 21.236 16.925 1.00 18.23 382 ARG B C 1
ATOM 6265 O O . ARG B 1 368 ? 44.372 20.326 17.123 1.00 17.71 382 ARG B O 1
ATOM 6273 N N . GLU B 1 369 ? 43.870 22.405 16.379 1.00 18.24 383 GLU B N 1
ATOM 6274 C CA . GLU B 1 369 ? 45.225 22.668 15.972 1.00 21.81 383 GLU B CA 1
ATOM 6275 C C . GLU B 1 369 ? 45.905 23.331 17.178 1.00 22.56 383 GLU B C 1
ATOM 6276 O O . GLU B 1 369 ? 45.481 24.403 17.611 1.00 23.98 383 GLU B O 1
ATOM 6282 N N . LEU B 1 370 ? 46.944 22.695 17.700 1.00 20.95 384 LEU B N 1
ATOM 6283 C CA . LEU B 1 370 ? 47.674 23.205 18.853 1.00 21.48 384 LEU B CA 1
ATOM 6284 C C . LEU B 1 370 ? 49.148 23.328 18.559 1.00 21.62 384 LEU B C 1
ATOM 6285 O O . LEU B 1 370 ? 49.667 22.618 17.679 1.00 21.06 384 LEU B O 1
ATOM 6290 N N . ASP B 1 371 ? 49.828 24.205 19.299 1.00 23.18 385 ASP B N 1
ATOM 6291 C CA . ASP B 1 371 ? 51.284 24.283 19.182 1.00 24.10 385 ASP B CA 1
ATOM 6292 C C . ASP B 1 371 ? 51.693 22.895 19.636 1.00 24.06 385 ASP B C 1
ATOM 6293 O O . ASP B 1 371 ? 51.119 22.332 20.581 1.00 22.33 385 ASP B O 1
ATOM 6298 N N . LYS B 1 372 ? 52.690 22.365 18.935 1.00 23.31 386 LYS B N 1
ATOM 6299 C CA . LYS B 1 372 ? 53.229 21.019 19.100 1.00 24.37 386 LYS B CA 1
ATOM 6300 C C . LYS B 1 372 ? 53.179 20.497 20.523 1.00 24.12 386 LYS B C 1
ATOM 6301 O O . LYS B 1 372 ? 53.878 21.000 21.389 1.00 22.12 386 LYS B O 1
ATOM 6307 N N . VAL B 1 373 ? 52.406 19.437 20.761 1.00 23.57 387 VAL B N 1
ATOM 6308 C CA . VAL B 1 373 ? 52.324 18.958 22.125 1.00 22.73 387 VAL B CA 1
ATOM 6309 C C . VAL B 1 373 ? 53.389 17.935 22.575 1.00 22.54 387 VAL B C 1
ATOM 6310 O O . VAL B 1 373 ? 53.641 16.968 21.893 1.00 21.58 387 VAL B O 1
ATOM 6314 N N . GLU B 1 374 ? 54.027 18.181 23.719 1.00 21.14 388 GLU B N 1
ATOM 6315 C CA . GLU B 1 374 ? 55.000 17.233 24.292 1.00 19.59 388 GLU B CA 1
ATOM 6316 C C . GLU B 1 374 ? 54.517 16.828 25.699 1.00 18.15 388 GLU B C 1
ATOM 6317 O O . GLU B 1 374 ? 53.808 17.591 26.379 1.00 14.16 388 GLU B O 1
ATOM 6323 N N . VAL B 1 375 ? 54.934 15.660 26.159 1.00 15.93 389 VAL B N 1
ATOM 6324 C CA . VAL B 1 375 ? 54.538 15.212 27.466 1.00 17.27 389 VAL B CA 1
ATOM 6325 C C . VAL B 1 375 ? 55.088 16.251 28.447 1.00 18.03 389 VAL B C 1
ATOM 6326 O O . VAL B 1 375 ? 56.229 16.724 28.276 1.00 16.33 389 VAL B O 1
ATOM 6330 N N . GLY B 1 376 ? 54.281 16.666 29.426 1.00 15.15 390 GLY B N 1
ATOM 6331 C CA . GLY B 1 376 ? 54.792 17.623 30.406 1.00 15.86 390 GLY B CA 1
ATOM 6332 C C . GLY B 1 376 ? 54.320 19.015 30.090 1.00 15.45 390 GLY B C 1
ATOM 6333 O O . GLY B 1 376 ? 54.407 19.918 30.922 1.00 15.80 390 GLY B O 1
ATOM 6334 N N . ASP B 1 377 ? 53.835 19.214 28.875 1.00 14.23 391 ASP B N 1
ATOM 6335 C CA . ASP B 1 377 ? 53.285 20.513 28.525 1.00 15.35 391 ASP B CA 1
ATOM 6336 C C . ASP B 1 377 ? 51.993 20.721 29.298 1.00 15.35 391 ASP B C 1
ATOM 6337 O O . ASP B 1 377 ? 51.371 19.739 29.772 1.00 15.76 391 ASP B O 1
ATOM 6342 N N . VAL B 1 378 ? 51.599 21.984 29.439 1.00 13.63 392 VAL B N 1
ATOM 6343 C CA . VAL B 1 378 ? 50.360 22.312 30.126 1.00 13.44 392 VAL B CA 1
ATOM 6344 C C . VAL B 1 378 ? 49.397 22.903 29.146 1.00 13.71 392 VAL B C 1
ATOM 6345 O O . VAL B 1 378 ? 49.752 23.845 28.438 1.00 13.23 392 VAL B O 1
ATOM 6349 N N . LEU B 1 379 ? 48.186 22.340 29.050 1.00 11.96 393 LEU B N 1
ATOM 6350 C CA . LEU B 1 379 ? 47.189 22.948 28.165 1.00 12.97 393 LEU B CA 1
ATOM 6351 C C . LEU B 1 379 ? 46.246 23.796 29.014 1.00 13.16 393 LEU B C 1
ATOM 6352 O O . LEU B 1 379 ? 45.993 23.475 30.170 1.00 14.32 393 LEU B O 1
ATOM 6357 N N . ALA B 1 380 ? 45.738 24.868 28.413 1.00 13.33 394 ALA B N 1
ATOM 6358 C CA . ALA B 1 380 ? 44.781 25.788 29.038 1.00 13.22 394 ALA B CA 1
ATOM 6359 C C . ALA B 1 380 ? 43.461 25.660 28.299 1.00 13.14 394 ALA B C 1
ATOM 6360 O O . ALA B 1 380 ? 43.410 25.838 27.073 1.00 13.12 394 ALA B O 1
ATOM 6362 N N . ILE B 1 381 ? 42.388 25.397 29.047 1.00 13.29 395 ILE B N 1
ATOM 6363 C CA . ILE B 1 381 ? 41.060 25.287 28.488 1.00 12.81 395 ILE B CA 1
ATOM 6364 C C . ILE B 1 381 ? 40.385 26.586 28.925 1.00 12.94 395 ILE B C 1
ATOM 6365 O O . ILE B 1 381 ? 40.237 26.848 30.144 1.00 12.12 395 ILE B O 1
ATOM 6370 N N . PHE B 1 382 ? 40.014 27.424 27.943 1.00 12.50 396 PHE B N 1
ATOM 6371 C CA . PHE B 1 382 ? 39.410 28.745 28.202 1.00 13.93 396 PHE B CA 1
ATOM 6372 C C . PHE B 1 382 ? 37.939 28.695 28.575 1.00 14.32 396 PHE B C 1
ATOM 6373 O O . PHE B 1 382 ? 37.253 27.705 28.293 1.00 12.18 396 PHE B O 1
ATOM 6381 N N . ASP B 1 383 ? 37.495 29.807 29.182 1.00 12.10 397 ASP B N 1
ATOM 6382 C CA . ASP B 1 383 ? 36.114 30.096 29.522 1.00 12.79 397 ASP B CA 1
ATOM 6383 C C . ASP B 1 383 ? 35.385 29.027 30.409 1.00 12.88 397 ASP B C 1
ATOM 6384 O O . ASP B 1 383 ? 34.287 28.558 30.094 1.00 14.15 397 ASP B O 1
ATOM 6389 N N . VAL B 1 384 ? 36.037 28.652 31.505 1.00 11.94 398 VAL B N 1
ATOM 6390 C CA . VAL B 1 384 ? 35.482 27.657 32.414 1.00 13.05 398 VAL B CA 1
ATOM 6391 C C . VAL B 1 384 ? 35.090 28.250 33.739 1.00 13.17 398 VAL B C 1
ATOM 6392 O O . VAL B 1 384 ? 34.852 27.512 34.689 1.00 14.27 398 VAL B O 1
ATOM 6396 N N . GLY B 1 385 ? 35.005 29.574 33.812 1.00 12.66 399 GLY B N 1
ATOM 6397 C CA . GLY B 1 385 ? 34.620 30.167 35.074 1.00 11.80 399 GLY B CA 1
ATOM 6398 C C . GLY B 1 385 ? 33.160 29.950 35.435 1.00 11.77 399 GLY B C 1
ATOM 6399 O O . GLY B 1 385 ? 32.797 30.124 36.592 1.00 13.38 399 GLY B O 1
ATOM 6400 N N . ALA B 1 386 ? 32.325 29.559 34.460 1.00 12.13 400 ALA B N 1
ATOM 6401 C CA . ALA B 1 386 ? 30.898 29.374 34.715 1.00 12.38 400 ALA B CA 1
ATOM 6402 C C . ALA B 1 386 ? 30.530 27.937 34.399 1.00 12.02 400 ALA B C 1
ATOM 6403 O O . ALA B 1 386 ? 30.967 27.391 33.383 1.00 13.01 400 ALA B O 1
ATOM 6405 N N . TYR B 1 387 ? 29.717 27.331 35.255 1.00 12.18 401 TYR B N 1
ATOM 6406 C CA . TYR B 1 387 ? 29.312 25.920 35.059 1.00 12.61 401 TYR B CA 1
ATOM 6407 C C . TYR B 1 387 ? 30.544 25.020 34.888 1.00 11.86 401 TYR B C 1
ATOM 6408 O O . TYR B 1 387 ? 30.549 24.060 34.084 1.00 13.21 401 TYR B O 1
ATOM 6417 N N . GLY B 1 388 ? 31.613 25.368 35.603 1.00 11.18 402 GLY B N 1
ATOM 6418 C CA . GLY B 1 388 ? 32.853 24.599 35.587 1.00 10.69 402 GLY B CA 1
ATOM 6419 C C . GLY B 1 388 ? 32.959 23.922 36.968 1.00 13.36 402 GLY B C 1
ATOM 6420 O O . GLY B 1 388 ? 32.468 22.776 37.165 1.00 11.49 402 GLY B O 1
ATOM 6421 N N . ILE B 1 389 ? 33.535 24.612 37.960 1.00 12.42 403 ILE B N 1
ATOM 6422 C CA . ILE B 1 389 ? 33.630 24.004 39.288 1.00 11.85 403 ILE B CA 1
ATOM 6423 C C . ILE B 1 389 ? 32.228 23.761 39.823 1.00 14.43 403 ILE B C 1
ATOM 6424 O O . ILE B 1 389 ? 32.023 22.786 40.585 1.00 12.94 403 ILE B O 1
ATOM 6429 N N . SER B 1 390 ? 31.255 24.600 39.439 1.00 12.74 404 SER B N 1
ATOM 6430 C CA . SER B 1 390 ? 29.917 24.403 39.996 1.00 14.75 404 SER B CA 1
ATOM 6431 C C . SER B 1 390 ? 29.260 23.089 39.567 1.00 14.87 404 SER B C 1
ATOM 6432 O O . SER B 1 390 ? 28.306 22.655 40.198 1.00 14.21 404 SER B O 1
ATOM 6435 N N . MET B 1 391 ? 29.774 22.440 38.529 1.00 15.10 405 MET B N 1
ATOM 6436 C CA . MET B 1 391 ? 29.193 21.169 38.145 1.00 16.07 405 MET B CA 1
ATOM 6437 C C . MET B 1 391 ? 30.272 20.063 38.314 1.00 15.55 405 MET B C 1
ATOM 6438 O O . MET B 1 391 ? 30.062 18.912 37.906 1.00 17.79 405 MET B O 1
ATOM 6443 N N . ALA B 1 392 ? 31.405 20.380 38.924 1.00 13.18 406 ALA B N 1
ATOM 6444 C CA . ALA B 1 392 ? 32.407 19.349 39.109 1.00 12.53 406 ALA B CA 1
ATOM 6445 C C . ALA B 1 392 ? 31.907 18.223 40.054 1.00 14.26 406 ALA B C 1
ATOM 6446 O O . ALA B 1 392 ? 31.028 18.425 40.908 1.00 12.16 406 ALA B O 1
ATOM 6448 N N . ASN B 1 393 ? 32.486 17.026 39.950 1.00 13.82 407 ASN B N 1
ATOM 6449 C CA . ASN B 1 393 ? 31.977 15.919 40.763 1.00 13.42 407 ASN B CA 1
ATOM 6450 C C . ASN B 1 393 ? 33.127 14.947 40.988 1.00 12.96 407 ASN B C 1
ATOM 6451 O O . ASN B 1 393 ? 34.251 15.219 40.555 1.00 9.91 407 ASN B O 1
ATOM 6456 N N . ASN B 1 394 ? 32.852 13.814 41.621 1.00 9.01 408 ASN B N 1
ATOM 6457 C CA . ASN B 1 394 ? 33.916 12.836 41.882 1.00 12.13 408 ASN B CA 1
ATOM 6458 C C . ASN B 1 394 ? 33.865 11.579 41.000 1.00 11.58 408 ASN B C 1
ATOM 6459 O O . ASN B 1 394 ? 34.415 10.559 41.386 1.00 11.67 408 ASN B O 1
ATOM 6464 N N . TYR B 1 395 ? 33.174 11.644 39.863 1.00 11.61 409 TYR B N 1
ATOM 6465 C CA . TYR B 1 395 ? 33.091 10.466 38.981 1.00 11.76 409 TYR B CA 1
ATOM 6466 C C . TYR B 1 395 ? 34.490 9.863 38.719 1.00 12.34 409 TYR B C 1
ATOM 6467 O O . TYR B 1 395 ? 35.487 10.599 38.536 1.00 12.59 409 TYR B O 1
ATOM 6476 N N . ASN B 1 396 ? 34.539 8.535 38.759 1.00 12.47 410 ASN B N 1
ATOM 6477 C CA . ASN B 1 396 ? 35.761 7.697 38.633 1.00 11.87 410 ASN B CA 1
ATOM 6478 C C . ASN B 1 396 ? 36.616 7.859 39.905 1.00 11.87 410 ASN B C 1
ATOM 6479 O O . ASN B 1 396 ? 37.823 7.625 39.868 1.00 11.17 410 ASN B O 1
ATOM 6484 N N . ALA B 1 397 ? 35.972 8.243 41.012 1.00 10.91 411 ALA B N 1
ATOM 6485 C CA . ALA B 1 397 ? 36.643 8.494 42.295 1.00 11.29 411 ALA B CA 1
ATOM 6486 C C . ALA B 1 397 ? 37.861 9.403 42.125 1.00 11.44 411 ALA B C 1
ATOM 6487 O O . ALA B 1 397 ? 38.963 9.093 42.554 1.00 12.16 411 ALA B O 1
ATOM 6489 N N . ARG B 1 398 ? 37.614 10.575 41.565 1.00 10.92 412 ARG B N 1
ATOM 6490 C CA . ARG B 1 398 ? 38.653 11.582 41.381 1.00 12.65 412 ARG B CA 1
ATOM 6491 C C . ARG B 1 398 ? 38.276 12.798 42.266 1.00 13.26 412 ARG B C 1
ATOM 6492 O O . ARG B 1 398 ? 37.128 13.234 42.237 1.00 13.16 412 ARG B O 1
ATOM 6500 N N . GLY B 1 399 ? 39.202 13.359 43.032 1.00 13.67 413 GLY B N 1
ATOM 6501 C CA . GLY B 1 399 ? 38.816 14.496 43.853 1.00 13.34 413 GLY B CA 1
ATOM 6502 C C . GLY B 1 399 ? 38.594 15.719 42.980 1.00 15.74 413 GLY B C 1
ATOM 6503 O O . GLY B 1 399 ? 39.169 15.794 41.869 1.00 17.13 413 GLY B O 1
ATOM 6504 N N . ARG B 1 400 ? 37.746 16.651 43.435 1.00 14.45 414 ARG B N 1
ATOM 6505 C CA . ARG B 1 400 ? 37.530 17.914 42.719 1.00 13.81 414 ARG B CA 1
ATOM 6506 C C . ARG B 1 400 ? 38.872 18.707 42.852 1.00 14.74 414 ARG B C 1
ATOM 6507 O O . ARG B 1 400 ? 39.560 18.637 43.875 1.00 14.34 414 ARG B O 1
ATOM 6515 N N . PRO B 1 401 ? 39.255 19.452 41.807 1.00 14.72 415 PRO B N 1
ATOM 6516 C CA . PRO B 1 401 ? 40.515 20.205 41.808 1.00 13.90 415 PRO B CA 1
ATOM 6517 C C . PRO B 1 401 ? 40.678 21.469 42.624 1.00 13.59 415 PRO B C 1
ATOM 6518 O O . PRO B 1 401 ? 39.708 22.045 43.154 1.00 13.50 415 PRO B O 1
ATOM 6522 N N . ARG B 1 402 ? 41.936 21.876 42.741 1.00 12.07 416 ARG B N 1
ATOM 6523 C CA . ARG B 1 402 ? 42.276 23.127 43.386 1.00 13.06 416 ARG B CA 1
ATOM 6524 C C . ARG B 1 402 ? 41.854 24.240 42.463 1.00 11.83 416 ARG B C 1
ATOM 6525 O O . ARG B 1 402 ? 41.711 24.020 41.252 1.00 10.76 416 ARG B O 1
ATOM 6533 N N . MET B 1 403 ? 41.641 25.427 43.040 1.00 10.68 417 MET B N 1
ATOM 6534 C CA . MET B 1 403 ? 41.336 26.607 42.248 1.00 13.52 417 MET B CA 1
ATOM 6535 C C . MET B 1 403 ? 42.107 27.751 42.891 1.00 11.51 417 MET B C 1
ATOM 6536 O O . MET B 1 403 ? 42.139 27.846 44.127 1.00 11.21 417 MET B O 1
ATOM 6541 N N . VAL B 1 404 ? 42.750 28.572 42.061 1.00 10.70 418 VAL B N 1
ATOM 6542 C CA . VAL B 1 404 ? 43.468 29.759 42.562 1.00 11.58 418 VAL B CA 1
ATOM 6543 C C . VAL B 1 404 ? 42.831 31.013 41.960 1.00 12.32 418 VAL B C 1
ATOM 6544 O O . VAL B 1 404 ? 42.139 30.963 40.919 1.00 13.32 418 VAL B O 1
ATOM 6548 N N . LEU B 1 405 ? 43.039 32.145 42.626 1.00 11.50 419 LEU B N 1
ATOM 6549 C CA . LEU B 1 405 ? 42.484 33.432 42.180 1.00 11.34 419 LEU B CA 1
ATOM 6550 C C . LEU B 1 405 ? 43.751 34.279 41.909 1.00 12.88 419 LEU B C 1
ATOM 6551 O O . LEU B 1 405 ? 44.601 34.380 42.817 1.00 12.92 419 LEU B O 1
ATOM 6556 N N . THR B 1 406 ? 43.901 34.828 40.680 1.00 13.00 420 THR B N 1
ATOM 6557 C CA . THR B 1 406 ? 45.084 35.629 40.332 1.00 13.40 420 THR B CA 1
ATOM 6558 C C . THR B 1 406 ? 44.592 37.051 40.551 1.00 14.30 420 THR B C 1
ATOM 6559 O O . THR B 1 406 ? 43.518 37.430 40.132 1.00 14.65 420 THR B O 1
ATOM 6563 N N . SER B 1 407 ? 45.366 37.821 41.296 1.00 15.60 421 SER B N 1
ATOM 6564 C CA . SER B 1 407 ? 44.926 39.168 41.671 1.00 15.76 421 SER B CA 1
ATOM 6565 C C . SER B 1 407 ? 46.135 40.127 41.710 1.00 16.00 421 SER B C 1
ATOM 6566 O O . SER B 1 407 ? 47.263 39.669 41.754 1.00 17.93 421 SER B O 1
ATOM 6569 N N . LYS B 1 408 ? 45.894 41.426 41.753 1.00 18.44 422 LYS B N 1
ATOM 6570 C CA . LYS B 1 408 ? 46.996 42.410 41.862 1.00 20.86 422 LYS B CA 1
ATOM 6571 C C . LYS B 1 408 ? 47.651 42.177 43.213 1.00 20.73 422 LYS B C 1
ATOM 6572 O O . LYS B 1 408 ? 48.805 42.515 43.411 1.00 22.11 422 LYS B O 1
ATOM 6578 N N . LYS B 1 409 ? 46.915 41.580 44.146 1.00 19.16 423 LYS B N 1
ATOM 6579 C CA . LYS B 1 409 ? 47.464 41.306 45.488 1.00 18.17 423 LYS B CA 1
ATOM 6580 C C . LYS B 1 409 ? 48.269 40.020 45.589 1.00 17.95 423 LYS B C 1
ATOM 6581 O O . LYS B 1 409 ? 48.896 39.772 46.607 1.00 17.75 423 LYS B O 1
ATOM 6587 N N . GLY B 1 410 ? 48.280 39.203 44.540 1.00 15.64 424 GLY B N 1
ATOM 6588 C CA . GLY B 1 410 ? 49.025 37.939 44.631 1.00 16.48 424 GLY B CA 1
ATOM 6589 C C . GLY B 1 410 ? 48.156 36.779 44.090 1.00 15.39 424 GLY B C 1
ATOM 6590 O O . GLY B 1 410 ? 47.080 37.026 43.556 1.00 13.55 424 GLY B O 1
ATOM 6591 N N . VAL B 1 411 ? 48.604 35.542 44.207 1.00 15.40 425 VAL B N 1
ATOM 6592 C CA . VAL B 1 411 ? 47.806 34.425 43.703 1.00 15.28 425 VAL B CA 1
ATOM 6593 C C . VAL B 1 411 ? 47.373 33.672 44.952 1.00 15.32 425 VAL B C 1
ATOM 6594 O O . VAL B 1 411 ? 48.211 33.304 45.787 1.00 14.29 425 VAL B O 1
ATOM 6598 N N . PHE B 1 412 ? 46.067 33.433 45.084 1.00 13.49 426 PHE B N 1
ATOM 6599 C CA . PHE B 1 412 ? 45.573 32.811 46.312 1.00 13.21 426 PHE B CA 1
ATOM 6600 C C . PHE B 1 412 ? 44.852 31.500 46.101 1.00 14.04 426 PHE B C 1
ATOM 6601 O O . PHE B 1 412 ? 44.032 31.395 45.169 1.00 12.06 426 PHE B O 1
ATOM 6609 N N . LEU B 1 413 ? 45.105 30.514 46.961 1.00 12.60 427 LEU B N 1
ATOM 6610 C CA . LEU B 1 413 ? 44.385 29.252 46.798 1.00 13.87 427 LEU B CA 1
ATOM 6611 C C . LEU B 1 413 ? 42.963 29.506 47.346 1.00 13.51 427 LEU B C 1
ATOM 6612 O O . LEU B 1 413 ? 42.831 29.767 48.521 1.00 15.05 427 LEU B O 1
ATOM 6617 N N . ILE B 1 414 ? 41.921 29.495 46.506 1.00 10.83 428 ILE B N 1
ATOM 6618 C CA . ILE B 1 414 ? 40.551 29.696 46.988 1.00 9.58 428 ILE B CA 1
ATOM 6619 C C . ILE B 1 414 ? 39.687 28.407 47.058 1.00 9.89 428 ILE B C 1
ATOM 6620 O O . ILE B 1 414 ? 38.562 28.466 47.526 1.00 10.22 428 ILE B O 1
ATOM 6625 N N . ARG B 1 415 ? 40.188 27.286 46.542 1.00 10.22 429 ARG B N 1
ATOM 6626 C CA . ARG B 1 415 ? 39.524 26.002 46.709 1.00 9.90 429 ARG B CA 1
ATOM 6627 C C . ARG B 1 415 ? 40.646 24.956 46.895 1.00 11.02 429 ARG B C 1
ATOM 6628 O O . ARG B 1 415 ? 41.558 24.840 46.037 1.00 10.59 429 ARG B O 1
ATOM 6636 N N . GLU B 1 416 ? 40.638 24.234 48.030 1.00 10.39 430 GLU B N 1
ATOM 6637 C CA . GLU B 1 416 ? 41.656 23.179 48.233 1.00 13.53 430 GLU B CA 1
ATOM 6638 C C . GLU B 1 416 ? 41.195 21.914 47.460 1.00 11.90 430 GLU B C 1
ATOM 6639 O O . GLU B 1 416 ? 40.007 21.693 47.303 1.00 10.07 430 GLU B O 1
ATOM 6645 N N . ARG B 1 417 ? 42.125 21.095 46.982 1.00 12.36 431 ARG B N 1
ATOM 6646 C CA . ARG B 1 417 ? 41.741 19.879 46.289 1.00 14.56 431 ARG B CA 1
ATOM 6647 C C . ARG B 1 417 ? 41.327 18.768 47.271 1.00 12.44 431 ARG B C 1
ATOM 6648 O O . ARG B 1 417 ? 41.618 18.861 48.477 1.00 14.61 431 ARG B O 1
ATOM 6656 N N . GLU B 1 418 ? 40.580 17.776 46.800 1.00 12.60 432 GLU B N 1
ATOM 6657 C CA . GLU B 1 418 ? 40.120 16.649 47.657 1.00 13.10 432 GLU B CA 1
ATOM 6658 C C . GLU B 1 418 ? 41.129 15.500 47.624 1.00 12.07 432 GLU B C 1
ATOM 6659 O O . GLU B 1 418 ? 41.651 15.168 46.554 1.00 15.11 432 GLU B O 1
ATOM 6665 N N . THR B 1 419 ? 41.420 14.915 48.774 1.00 12.40 433 THR B N 1
ATOM 6666 C CA . THR B 1 419 ? 42.394 13.816 48.877 1.00 10.87 433 THR B CA 1
ATOM 6667 C C . THR B 1 419 ? 41.620 12.525 48.797 1.00 12.30 433 THR B C 1
ATOM 6668 O O . THR B 1 419 ? 40.400 12.554 48.730 1.00 11.64 433 THR B O 1
ATOM 6672 N N . TYR B 1 420 ? 42.326 11.394 48.804 1.00 11.78 434 TYR B N 1
ATOM 6673 C CA . TYR B 1 420 ? 41.619 10.116 48.757 1.00 14.22 434 TYR B CA 1
ATOM 6674 C C . TYR B 1 420 ? 40.747 9.946 49.976 1.00 13.59 434 TYR B C 1
ATOM 6675 O O . TYR B 1 420 ? 39.694 9.315 49.891 1.00 12.74 434 TYR B O 1
ATOM 6684 N N . ALA B 1 421 ? 41.177 10.510 51.114 1.00 13.61 435 ALA B N 1
ATOM 6685 C CA . ALA B 1 421 ? 40.395 10.375 52.335 1.00 14.04 435 ALA B CA 1
ATOM 6686 C C . ALA B 1 421 ? 39.109 11.145 52.178 1.00 14.74 435 ALA B C 1
ATOM 6687 O O . ALA B 1 421 ? 38.076 10.725 52.701 1.00 14.06 435 ALA B O 1
ATOM 6689 N N . ASP B 1 422 ? 39.138 12.251 51.440 1.00 13.69 436 ASP B N 1
ATOM 6690 C CA . ASP B 1 422 ? 37.903 13.021 51.258 1.00 13.43 436 ASP B CA 1
ATOM 6691 C C . ASP B 1 422 ? 36.904 12.255 50.425 1.00 13.84 436 ASP B C 1
ATOM 6692 O O . ASP B 1 422 ? 35.680 12.427 50.590 1.00 13.20 436 ASP B O 1
ATOM 6697 N N . LEU B 1 423 ? 37.400 11.436 49.485 1.00 12.50 437 LEU B N 1
ATOM 6698 C CA . LEU B 1 423 ? 36.467 10.668 48.621 1.00 12.57 437 LEU B CA 1
ATOM 6699 C C . LEU B 1 423 ? 35.488 9.828 49.411 1.00 12.18 437 LEU B C 1
ATOM 6700 O O . LEU B 1 423 ? 34.291 9.713 49.021 1.00 11.67 437 LEU B O 1
ATOM 6705 N N . ILE B 1 424 ? 35.969 9.258 50.522 1.00 10.73 438 ILE B N 1
ATOM 6706 C CA . ILE B 1 424 ? 35.133 8.385 51.351 1.00 11.36 438 ILE B CA 1
ATOM 6707 C C . ILE B 1 424 ? 34.719 8.981 52.691 1.00 12.81 438 ILE B C 1
ATOM 6708 O O . ILE B 1 424 ? 34.168 8.267 53.558 1.00 11.45 438 ILE B O 1
ATOM 6713 N N . ALA B 1 425 ? 34.870 10.298 52.816 1.00 11.40 439 ALA B N 1
ATOM 6714 C CA . ALA B 1 425 ? 34.573 10.975 54.089 1.00 11.43 439 ALA B CA 1
ATOM 6715 C C . ALA B 1 425 ? 33.093 11.013 54.506 1.00 10.15 439 ALA B C 1
ATOM 6716 O O . ALA B 1 425 ? 32.801 11.291 55.651 1.00 9.85 439 ALA B O 1
ATOM 6718 N N . LYS B 1 426 ? 32.181 10.676 53.608 1.00 9.79 440 LYS B N 1
ATOM 6719 C CA . LYS B 1 426 ? 30.769 10.626 53.962 1.00 9.22 440 LYS B CA 1
ATOM 6720 C C . LYS B 1 426 ? 30.284 9.180 53.970 1.00 10.26 440 LYS B C 1
ATOM 6721 O O . LYS B 1 426 ? 29.121 8.959 54.249 1.00 11.28 440 LYS B O 1
ATOM 6727 N N . ASP B 1 427 ? 31.150 8.202 53.694 1.00 10.22 441 ASP B N 1
ATOM 6728 C CA . ASP B 1 427 ? 30.696 6.794 53.611 1.00 10.59 441 ASP B CA 1
ATOM 6729 C C . ASP B 1 427 ? 30.762 6.134 54.951 1.00 11.80 441 ASP B C 1
ATOM 6730 O O . ASP B 1 427 ? 31.686 6.389 55.727 1.00 12.70 441 ASP B O 1
ATOM 6735 N N . ILE B 1 428 ? 29.801 5.256 55.244 1.00 10.99 442 ILE B N 1
ATOM 6736 C CA . ILE B 1 428 ? 29.792 4.612 56.559 1.00 11.35 442 ILE B CA 1
ATOM 6737 C C . ILE B 1 428 ? 29.621 3.116 56.363 1.00 11.45 442 ILE B C 1
ATOM 6738 O O . ILE B 1 428 ? 28.631 2.688 55.754 1.00 9.84 442 ILE B O 1
ATOM 6743 N N . VAL B 1 429 ? 30.521 2.325 56.928 1.00 9.36 443 VAL B N 1
ATOM 6744 C CA . VAL B 1 429 ? 30.432 0.893 56.775 1.00 9.90 443 VAL B CA 1
ATOM 6745 C C . VAL B 1 429 ? 29.617 0.314 57.948 1.00 11.91 443 VAL B C 1
ATOM 6746 O O . VAL B 1 429 ? 29.991 0.484 59.114 1.00 11.55 443 VAL B O 1
ATOM 6750 N N . PRO B 1 430 ? 28.533 -0.410 57.645 1.00 12.09 444 PRO B N 1
ATOM 6751 C CA . PRO B 1 430 ? 27.654 -1.048 58.642 1.00 12.27 444 PRO B CA 1
ATOM 6752 C C . PRO B 1 430 ? 28.426 -2.167 59.390 1.00 12.09 444 PRO B C 1
ATOM 6753 O O . PRO B 1 430 ? 29.328 -2.807 58.846 1.00 11.09 444 PRO B O 1
ATOM 6757 N N . PRO B 1 431 ? 28.035 -2.445 60.627 1.00 13.44 445 PRO B N 1
ATOM 6758 C CA . PRO B 1 431 ? 28.742 -3.469 61.405 1.00 13.08 445 PRO B CA 1
ATOM 6759 C C . PRO B 1 431 ? 29.021 -4.808 60.725 1.00 13.18 445 PRO B C 1
ATOM 6760 O O . PRO B 1 431 ? 30.167 -5.314 60.763 1.00 13.43 445 PRO B O 1
ATOM 6764 N N . HIS B 1 432 ? 28.027 -5.407 60.053 1.00 12.47 446 HIS B N 1
ATOM 6765 C CA . HIS B 1 432 ? 28.319 -6.701 59.415 1.00 12.68 446 HIS B CA 1
ATOM 6766 C C . HIS B 1 432 ? 29.236 -6.664 58.164 1.00 13.54 446 HIS B C 1
ATOM 6767 O O . HIS B 1 432 ? 29.627 -7.718 57.614 1.00 13.65 446 HIS B O 1
ATOM 6774 N N . LEU B 1 433 ? 29.601 -5.460 57.723 1.00 12.83 447 LEU B N 1
ATOM 6775 C CA . LEU B 1 433 ? 30.469 -5.302 56.563 1.00 12.85 447 LEU B CA 1
ATOM 6776 C C . LEU B 1 433 ? 31.868 -4.852 56.993 1.00 13.76 447 LEU B C 1
ATOM 6777 O O . LEU B 1 433 ? 32.740 -4.590 56.151 1.00 13.97 447 LEU B O 1
ATOM 6782 N N . LEU B 1 434 ? 32.065 -4.727 58.312 1.00 13.91 448 LEU B N 1
ATOM 6783 C CA . LEU B 1 434 ? 33.361 -4.378 58.848 1.00 14.45 448 LEU B CA 1
ATOM 6784 C C . LEU B 1 434 ? 34.277 -5.579 58.647 1.00 17.90 448 LEU B C 1
ATOM 6785 O O . LEU B 1 434 ? 35.528 -5.429 58.528 1.00 17.91 448 LEU B O 1
ATOM 6791 N N . MET C 1 1 ? -8.480 84.026 15.841 1.00 24.59 15 MET C N 1
ATOM 6792 C CA . MET C 1 1 ? -9.521 82.880 15.880 1.00 28.90 15 MET C CA 1
ATOM 6793 C C . MET C 1 1 ? -8.964 81.572 15.368 1.00 24.97 15 MET C C 1
ATOM 6794 O O . MET C 1 1 ? -8.578 80.718 16.166 1.00 22.36 15 MET C O 1
ATOM 6799 N N . LEU C 1 2 ? -8.956 81.376 14.049 1.00 22.09 16 LEU C N 1
ATOM 6800 C CA . LEU C 1 2 ? -8.382 80.104 13.525 1.00 20.87 16 LEU C CA 1
ATOM 6801 C C . LEU C 1 2 ? -6.935 79.937 14.105 1.00 19.69 16 LEU C C 1
ATOM 6802 O O . LEU C 1 2 ? -6.119 80.845 13.963 1.00 17.87 16 LEU C O 1
ATOM 6807 N N . GLY C 1 3 ? -6.664 78.812 14.781 1.00 18.30 17 GLY C N 1
ATOM 6808 C CA . GLY C 1 3 ? -5.348 78.555 15.375 1.00 16.42 17 GLY C CA 1
ATOM 6809 C C . GLY C 1 3 ? -5.230 79.100 16.800 1.00 13.68 17 GLY C C 1
ATOM 6810 O O . GLY C 1 3 ? -4.407 78.667 17.592 1.00 14.77 17 GLY C O 1
ATOM 6811 N N . ASN C 1 4 ? -6.072 80.054 17.166 1.00 13.45 18 ASN C N 1
ATOM 6812 C CA . ASN C 1 4 ? -5.990 80.638 18.512 1.00 13.49 18 ASN C CA 1
ATOM 6813 C C . ASN C 1 4 ? -7.054 80.008 19.414 1.00 15.06 18 ASN C C 1
ATOM 6814 O O . ASN C 1 4 ? -8.092 80.613 19.781 1.00 13.69 18 ASN C O 1
ATOM 6819 N N . ASP C 1 5 ? -6.755 78.775 19.799 1.00 14.27 19 ASP C N 1
ATOM 6820 C CA . ASP C 1 5 ? -7.697 77.965 20.585 1.00 16.18 19 ASP C CA 1
ATOM 6821 C C . ASP C 1 5 ? -7.943 78.369 22.035 1.00 15.76 19 ASP C C 1
ATOM 6822 O O . ASP C 1 5 ? -8.952 77.946 22.609 1.00 13.94 19 ASP C O 1
ATOM 6827 N N . THR C 1 6 ? -7.067 79.179 22.641 1.00 14.44 20 THR C N 1
ATOM 6828 C CA . THR C 1 6 ? -7.283 79.486 24.042 1.00 14.89 20 THR C CA 1
ATOM 6829 C C . THR C 1 6 ? -7.627 80.921 24.380 1.00 15.35 20 THR C C 1
ATOM 6830 O O . THR C 1 6 ? -7.535 81.326 25.553 1.00 15.17 20 THR C O 1
ATOM 6834 N N . VAL C 1 7 ? -8.040 81.695 23.389 1.00 14.72 21 VAL C N 1
ATOM 6835 C CA . VAL C 1 7 ? -8.352 83.096 23.666 1.00 14.18 21 VAL C CA 1
ATOM 6836 C C . VAL C 1 7 ? -9.808 83.308 23.386 1.00 14.74 21 VAL C C 1
ATOM 6837 O O . VAL C 1 7 ? -10.417 82.494 22.713 1.00 14.56 21 VAL C O 1
ATOM 6841 N N . GLU C 1 8 ? -10.351 84.411 23.860 1.00 14.26 22 GLU C N 1
ATOM 6842 C CA . GLU C 1 8 ? -11.772 84.655 23.645 1.00 16.74 22 GLU C CA 1
ATOM 6843 C C . GLU C 1 8 ? -12.096 86.085 24.014 1.00 16.49 22 GLU C C 1
ATOM 6844 O O . GLU C 1 8 ? -11.275 86.823 24.625 1.00 15.27 22 GLU C O 1
ATOM 6850 N N . ILE C 1 9 ? -13.313 86.481 23.650 1.00 16.44 23 ILE C N 1
ATOM 6851 C CA . ILE C 1 9 ? -13.805 87.806 23.988 1.00 17.53 23 ILE C CA 1
ATOM 6852 C C . ILE C 1 9 ? -14.840 87.570 25.082 1.00 18.19 23 ILE C C 1
ATOM 6853 O O . ILE C 1 9 ? -15.749 86.784 24.882 1.00 19.04 23 ILE C O 1
ATOM 6858 N N . LYS C 1 10 ? -14.700 88.223 26.222 1.00 18.33 24 LYS C N 1
ATOM 6859 C CA . LYS C 1 10 ? -15.670 88.103 27.325 1.00 21.80 24 LYS C CA 1
ATOM 6860 C C . LYS C 1 10 ? -15.984 89.488 27.834 1.00 19.78 24 LYS C C 1
ATOM 6861 O O . LYS C 1 10 ? -15.069 90.254 28.092 1.00 19.30 24 LYS C O 1
ATOM 6867 N N . ASP C 1 11 ? -17.275 89.799 27.964 1.00 21.09 25 ASP C N 1
ATOM 6868 C CA . ASP C 1 11 ? -17.700 91.122 28.413 1.00 22.05 25 ASP C CA 1
ATOM 6869 C C . ASP C 1 11 ? -16.973 92.186 27.598 1.00 20.17 25 ASP C C 1
ATOM 6870 O O . ASP C 1 11 ? -16.530 93.190 28.129 1.00 19.44 25 ASP C O 1
ATOM 6875 N N . GLY C 1 12 ? -16.854 91.940 26.302 1.00 19.13 26 GLY C N 1
ATOM 6876 C CA . GLY C 1 12 ? -16.239 92.912 25.429 1.00 17.04 26 GLY C CA 1
ATOM 6877 C C . GLY C 1 12 ? -14.769 93.164 25.662 1.00 17.67 26 GLY C C 1
ATOM 6878 O O . GLY C 1 12 ? -14.285 94.225 25.264 1.00 17.61 26 GLY C O 1
ATOM 6879 N N . ARG C 1 13 ? -14.066 92.203 26.272 1.00 15.49 27 ARG C N 1
ATOM 6880 C CA . ARG C 1 13 ? -12.613 92.329 26.511 1.00 15.32 27 ARG C CA 1
ATOM 6881 C C . ARG C 1 13 ? -11.907 91.034 26.095 1.00 14.58 27 ARG C C 1
ATOM 6882 O O . ARG C 1 13 ? -12.461 89.942 26.175 1.00 13.18 27 ARG C O 1
ATOM 6890 N N . PHE C 1 14 ? -10.676 91.177 25.632 1.00 12.45 28 PHE C N 1
ATOM 6891 C CA . PHE C 1 14 ? -9.887 90.041 25.164 1.00 12.33 28 PHE C CA 1
ATOM 6892 C C . PHE C 1 14 ? -9.247 89.240 26.295 1.00 11.79 28 PHE C C 1
ATOM 6893 O O . PHE C 1 14 ? -8.605 89.811 27.177 1.00 13.86 28 PHE C O 1
ATOM 6901 N N . PHE C 1 15 ? -9.406 87.918 26.260 1.00 13.13 29 PHE C N 1
ATOM 6902 C CA . PHE C 1 15 ? -8.824 87.037 27.264 1.00 13.55 29 PHE C CA 1
ATOM 6903 C C . PHE C 1 15 ? -7.903 85.997 26.625 1.00 13.88 29 PHE C C 1
ATOM 6904 O O . PHE C 1 15 ? -8.166 85.519 25.508 1.00 14.01 29 PHE C O 1
ATOM 6912 N N . ILE C 1 16 ? -6.833 85.646 27.350 1.00 13.68 30 ILE C N 1
ATOM 6913 C CA . ILE C 1 16 ? -5.894 84.613 26.919 1.00 12.33 30 ILE C CA 1
ATOM 6914 C C . ILE C 1 16 ? -5.849 83.605 28.090 1.00 12.36 30 ILE C C 1
ATOM 6915 O O . ILE C 1 16 ? -5.449 83.940 29.223 1.00 12.41 30 ILE C O 1
ATOM 6920 N N . ASP C 1 17 ? -6.254 82.378 27.826 1.00 12.74 31 ASP C N 1
ATOM 6921 C CA . ASP C 1 17 ? -6.259 81.358 28.867 1.00 13.28 31 ASP C CA 1
ATOM 6922 C C . ASP C 1 17 ? -7.101 81.798 30.062 1.00 13.56 31 ASP C C 1
ATOM 6923 O O . ASP C 1 17 ? -6.852 81.411 31.195 1.00 12.79 31 ASP C O 1
ATOM 6928 N N . GLY C 1 18 ? -8.129 82.603 29.814 1.00 14.25 32 GLY C N 1
ATOM 6929 C CA . GLY C 1 18 ? -8.951 83.020 30.925 1.00 13.30 32 GLY C CA 1
ATOM 6930 C C . GLY C 1 18 ? -8.409 84.226 31.657 1.00 16.32 32 GLY C C 1
ATOM 6931 O O . GLY C 1 18 ? -9.025 84.650 32.650 1.00 16.78 32 GLY C O 1
ATOM 6932 N N . TYR C 1 19 ? -7.268 84.787 31.235 1.00 12.29 33 TYR C N 1
ATOM 6933 C CA . TYR C 1 19 ? -6.729 85.988 31.930 1.00 14.11 33 TYR C CA 1
ATOM 6934 C C . TYR C 1 19 ? -7.046 87.232 31.109 1.00 12.42 33 TYR C C 1
ATOM 6935 O O . TYR C 1 19 ? -6.841 87.234 29.888 1.00 13.95 33 TYR C O 1
ATOM 6944 N N . ASP C 1 20 ? -7.556 88.266 31.758 1.00 13.65 34 ASP C N 1
ATOM 6945 C CA . ASP C 1 20 ? -7.864 89.506 31.043 1.00 13.98 34 ASP C CA 1
ATOM 6946 C C . ASP C 1 20 ? -6.555 90.104 30.461 1.00 13.14 34 ASP C C 1
ATOM 6947 O O . ASP C 1 20 ? -5.637 90.450 31.202 1.00 11.95 34 ASP C O 1
ATOM 6952 N N . ALA C 1 21 ? -6.493 90.301 29.162 1.00 12.77 35 ALA C N 1
ATOM 6953 C CA . ALA C 1 21 ? -5.254 90.807 28.569 1.00 13.18 35 ALA C CA 1
ATOM 6954 C C . ALA C 1 21 ? -4.884 92.254 28.961 1.00 12.99 35 ALA C C 1
ATOM 6955 O O . ALA C 1 21 ? -3.700 92.558 29.144 1.00 10.72 35 ALA C O 1
ATOM 6957 N N . ILE C 1 22 ? -5.876 93.151 29.072 1.00 12.53 36 ILE C N 1
ATOM 6958 C CA . ILE C 1 22 ? -5.584 94.515 29.475 1.00 12.67 36 ILE C CA 1
ATOM 6959 C C . ILE C 1 22 ? -5.015 94.465 30.888 1.00 13.23 36 ILE C C 1
ATOM 6960 O O . ILE C 1 22 ? -4.060 95.199 31.241 1.00 12.98 36 ILE C O 1
ATOM 6965 N N . GLU C 1 23 ? -5.550 93.587 31.717 1.00 12.74 37 GLU C N 1
ATOM 6966 C CA . GLU C 1 23 ? -4.984 93.500 33.075 1.00 14.40 37 GLU C CA 1
ATOM 6967 C C . GLU C 1 23 ? -3.562 92.926 33.086 1.00 13.49 37 GLU C C 1
ATOM 6968 O O . GLU C 1 23 ? -2.759 93.332 33.921 1.00 13.19 37 GLU C O 1
ATOM 6974 N N . LEU C 1 24 ? -3.268 91.976 32.200 1.00 12.26 38 LEU C N 1
ATOM 6975 C CA . LEU C 1 24 ? -1.864 91.464 32.133 1.00 13.74 38 LEU C CA 1
ATOM 6976 C C . LEU C 1 24 ? -0.970 92.669 31.756 1.00 13.72 38 LEU C C 1
ATOM 6977 O O . LEU C 1 24 ? 0.099 92.876 32.347 1.00 13.66 38 LEU C O 1
ATOM 6982 N N . ALA C 1 25 ? -1.398 93.446 30.743 1.00 13.71 39 ALA C N 1
ATOM 6983 C CA . ALA C 1 25 ? -0.652 94.641 30.310 1.00 14.36 39 ALA C CA 1
ATOM 6984 C C . ALA C 1 25 ? -0.452 95.631 31.456 1.00 15.24 39 ALA C C 1
ATOM 6985 O O . ALA C 1 25 ? 0.648 96.197 31.635 1.00 15.66 39 ALA C O 1
ATOM 6987 N N . GLU C 1 26 ? -1.520 95.855 32.238 1.00 16.20 40 GLU C N 1
ATOM 6988 C CA . GLU C 1 26 ? -1.439 96.775 33.369 1.00 18.09 40 GLU C CA 1
ATOM 6989 C C . GLU C 1 26 ? -0.518 96.263 34.509 1.00 18.01 40 GLU C C 1
ATOM 6990 O O . GLU C 1 26 ? 0.275 97.029 35.068 1.00 16.12 40 GLU C O 1
ATOM 6996 N N . LYS C 1 27 ? -0.614 94.976 34.839 1.00 16.17 41 LYS C N 1
ATOM 6997 C CA . LYS C 1 27 ? 0.224 94.387 35.886 1.00 16.13 41 LYS C CA 1
ATOM 6998 C C . LYS C 1 27 ? 1.707 94.247 35.557 1.00 15.72 41 LYS C C 1
ATOM 6999 O O . LYS C 1 27 ? 2.565 94.524 36.392 1.00 14.50 41 LYS C O 1
ATOM 7005 N N . PHE C 1 28 ? 2.011 93.812 34.334 1.00 14.49 42 PHE C N 1
ATOM 7006 C CA . PHE C 1 28 ? 3.384 93.547 33.939 1.00 13.67 42 PHE C CA 1
ATOM 7007 C C . PHE C 1 28 ? 4.009 94.616 33.087 1.00 14.21 42 PHE C C 1
ATOM 7008 O O . PHE C 1 28 ? 5.225 94.584 32.904 1.00 15.06 42 PHE C O 1
ATOM 7016 N N . GLY C 1 29 ? 3.200 95.551 32.582 1.00 12.47 43 GLY C N 1
ATOM 7017 C CA . GLY C 1 29 ? 3.739 96.625 31.751 1.00 12.84 43 GLY C CA 1
ATOM 7018 C C . GLY C 1 29 ? 3.772 96.249 30.274 1.00 12.62 43 GLY C C 1
ATOM 7019 O O . GLY C 1 29 ? 3.704 95.072 29.942 1.00 12.25 43 GLY C O 1
ATOM 7020 N N . THR C 1 30 ? 3.865 97.232 29.385 1.00 11.77 44 THR C N 1
ATOM 7021 C CA . THR C 1 30 ? 3.912 96.966 27.949 1.00 10.41 44 THR C CA 1
ATOM 7022 C C . THR C 1 30 ? 5.236 97.533 27.376 1.00 11.16 44 THR C C 1
ATOM 7023 O O . THR C 1 30 ? 5.792 98.480 27.946 1.00 10.75 44 THR C O 1
ATOM 7027 N N . PRO C 1 31 ? 5.727 97.011 26.236 1.00 9.17 45 PRO C N 1
ATOM 7028 C CA . PRO C 1 31 ? 5.149 95.887 25.484 1.00 10.55 45 PRO C CA 1
ATOM 7029 C C . PRO C 1 31 ? 5.308 94.591 26.275 1.00 10.80 45 PRO C C 1
ATOM 7030 O O . PRO C 1 31 ? 6.205 94.441 27.129 1.00 11.35 45 PRO C O 1
ATOM 7034 N N . LEU C 1 32 ? 4.473 93.634 25.951 1.00 11.38 46 LEU C N 1
ATOM 7035 C CA . LEU C 1 32 ? 4.442 92.394 26.701 1.00 10.42 46 LEU C CA 1
ATOM 7036 C C . LEU C 1 32 ? 4.091 91.199 25.821 1.00 10.10 46 LEU C C 1
ATOM 7037 O O . LEU C 1 32 ? 3.043 91.189 25.140 1.00 9.65 46 LEU C O 1
ATOM 7042 N N . TYR C 1 33 ? 4.970 90.208 25.809 1.00 9.87 47 TYR C N 1
ATOM 7043 C CA . TYR C 1 33 ? 4.674 88.967 25.107 1.00 9.83 47 TYR C CA 1
ATOM 7044 C C . TYR C 1 33 ? 3.901 88.110 26.118 1.00 10.65 47 TYR C C 1
ATOM 7045 O O . TYR C 1 33 ? 4.285 88.033 27.308 1.00 10.19 47 TYR C O 1
ATOM 7054 N N . VAL C 1 34 ? 2.854 87.434 25.636 1.00 9.20 48 VAL C N 1
ATOM 7055 C CA . VAL C 1 34 ? 2.093 86.510 26.462 1.00 9.04 48 VAL C CA 1
ATOM 7056 C C . VAL C 1 34 ? 2.130 85.179 25.713 1.00 9.60 48 VAL C C 1
ATOM 7057 O O . VAL C 1 34 ? 1.793 85.136 24.530 1.00 11.70 48 VAL C O 1
ATOM 7061 N N . MET C 1 35 ? 2.594 84.121 26.370 1.00 8.34 49 MET C N 1
ATOM 7062 C CA . MET C 1 35 ? 2.662 82.790 25.773 1.00 9.29 49 MET C CA 1
ATOM 7063 C C . MET C 1 35 ? 1.674 81.878 26.519 1.00 10.38 49 MET C C 1
ATOM 7064 O O . MET C 1 35 ? 1.715 81.748 27.742 1.00 11.74 49 MET C O 1
ATOM 7069 N N . SER C 1 36 ? 0.805 81.233 25.752 1.00 10.40 50 SER C N 1
ATOM 7070 C CA . SER C 1 36 ? -0.214 80.336 26.320 1.00 11.10 50 SER C CA 1
ATOM 7071 C C . SER C 1 36 ? 0.342 78.924 26.440 1.00 10.79 50 SER C C 1
ATOM 7072 O O . SER C 1 36 ? 0.643 78.280 25.419 1.00 9.10 50 SER C O 1
ATOM 7075 N N . GLU C 1 37 ? 0.471 78.442 27.679 1.00 9.82 51 GLU C N 1
ATOM 7076 C CA . GLU C 1 37 ? 0.960 77.102 27.894 1.00 9.06 51 GLU C CA 1
ATOM 7077 C C . GLU C 1 37 ? 0.006 76.039 27.273 1.00 9.49 51 GLU C C 1
ATOM 7078 O O . GLU C 1 37 ? 0.432 75.092 26.583 1.00 9.32 51 GLU C O 1
ATOM 7084 N N . GLU C 1 38 ? -1.296 76.215 27.445 1.00 9.24 52 GLU C N 1
ATOM 7085 C CA . GLU C 1 38 ? -2.225 75.243 26.863 1.00 12.43 52 GLU C CA 1
ATOM 7086 C C . GLU C 1 38 ? -2.203 75.247 25.351 1.00 11.63 52 GLU C C 1
ATOM 7087 O O . GLU C 1 38 ? -2.369 74.205 24.739 1.00 10.83 52 GLU C O 1
ATOM 7093 N N . GLN C 1 39 ? -2.011 76.411 24.716 1.00 12.08 53 GLN C N 1
ATOM 7094 C CA . GLN C 1 39 ? -1.977 76.405 23.243 1.00 10.11 53 GLN C CA 1
ATOM 7095 C C . GLN C 1 39 ? -0.802 75.541 22.758 1.00 11.58 53 GLN C C 1
ATOM 7096 O O . GLN C 1 39 ? -0.928 74.785 21.777 1.00 9.92 53 GLN C O 1
ATOM 7102 N N . ILE C 1 40 ? 0.356 75.691 23.416 1.00 11.49 54 ILE C N 1
ATOM 7103 C CA . ILE C 1 40 ? 1.519 74.871 23.050 1.00 10.50 54 ILE C CA 1
ATOM 7104 C C . ILE C 1 40 ? 1.195 73.358 23.214 1.00 12.03 54 ILE C C 1
ATOM 7105 O O . ILE C 1 40 ? 1.472 72.550 22.302 1.00 12.60 54 ILE C O 1
ATOM 7110 N N . LYS C 1 41 ? 0.562 72.985 24.329 1.00 11.27 55 LYS C N 1
ATOM 7111 C CA . LYS C 1 41 ? 0.197 71.591 24.547 1.00 12.73 55 LYS C CA 1
ATOM 7112 C C . LYS C 1 41 ? -0.765 71.119 23.444 1.00 11.92 55 LYS C C 1
ATOM 7113 O O . LYS C 1 41 ? -0.642 70.012 22.949 1.00 12.16 55 LYS C O 1
ATOM 7119 N N . ILE C 1 42 ? -1.717 71.972 23.068 1.00 12.15 56 ILE C N 1
ATOM 7120 C CA . ILE C 1 42 ? -2.684 71.607 22.011 1.00 12.58 56 ILE C CA 1
ATOM 7121 C C . ILE C 1 42 ? -1.994 71.402 20.668 1.00 12.23 56 ILE C C 1
ATOM 7122 O O . ILE C 1 42 ? -2.292 70.442 19.926 1.00 13.19 56 ILE C O 1
ATOM 7127 N N . ASN C 1 43 ? -1.041 72.284 20.351 1.00 10.85 57 ASN C N 1
ATOM 7128 C CA . ASN C 1 43 ? -0.316 72.175 19.072 1.00 11.02 57 ASN C CA 1
ATOM 7129 C C . ASN C 1 43 ? 0.543 70.915 19.009 1.00 11.28 57 ASN C C 1
ATOM 7130 O O . ASN C 1 43 ? 0.617 70.183 17.971 1.00 11.60 57 ASN C O 1
ATOM 7135 N N . TYR C 1 44 ? 1.213 70.654 20.122 1.00 12.38 58 TYR C N 1
ATOM 7136 C CA . TYR C 1 44 ? 2.068 69.463 20.190 1.00 13.20 58 TYR C CA 1
ATOM 7137 C C . TYR C 1 44 ? 1.196 68.192 20.122 1.00 13.74 58 TYR C C 1
ATOM 7138 O O . TYR C 1 44 ? 1.499 67.258 19.361 1.00 12.85 58 TYR C O 1
ATOM 7147 N N . ASN C 1 45 ? 0.104 68.162 20.898 1.00 13.85 59 ASN C N 1
ATOM 7148 C CA . ASN C 1 45 ? -0.795 66.992 20.884 1.00 15.86 59 ASN C CA 1
ATOM 7149 C C . ASN C 1 45 ? -1.381 66.777 19.466 1.00 15.23 59 ASN C C 1
ATOM 7150 O O . ASN C 1 45 ? -1.651 65.635 19.083 1.00 16.11 59 ASN C O 1
ATOM 7155 N N . ARG C 1 46 ? -1.591 67.835 18.669 1.00 14.52 60 ARG C N 1
ATOM 7156 C CA . ARG C 1 46 ? -2.093 67.605 17.300 1.00 14.25 60 ARG C CA 1
ATOM 7157 C C . ARG C 1 46 ? -1.068 66.776 16.468 1.00 14.96 60 ARG C C 1
ATOM 7158 O O . ARG C 1 46 ? -1.450 65.859 15.724 1.00 13.13 60 ARG C O 1
ATOM 7166 N N . TYR C 1 47 ? 0.233 67.063 16.614 1.00 13.61 61 TYR C N 1
ATOM 7167 C CA . TYR C 1 47 ? 1.230 66.251 15.903 1.00 14.12 61 TYR C CA 1
ATOM 7168 C C . TYR C 1 47 ? 1.241 64.836 16.458 1.00 13.12 61 TYR C C 1
ATOM 7169 O O . TYR C 1 47 ? 1.300 63.844 15.696 1.00 14.22 61 TYR C O 1
ATOM 7178 N N . ILE C 1 48 ? 1.188 64.720 17.778 1.00 14.17 62 ILE C N 1
ATOM 7179 C CA . ILE C 1 48 ? 1.231 63.361 18.366 1.00 15.74 62 ILE C CA 1
ATOM 7180 C C . ILE C 1 48 ? 0.049 62.510 17.837 1.00 16.51 62 ILE C C 1
ATOM 7181 O O . ILE C 1 48 ? 0.231 61.370 17.399 1.00 16.79 62 ILE C O 1
ATOM 7186 N N . GLU C 1 49 ? -1.152 63.070 17.891 1.00 17.53 63 GLU C N 1
ATOM 7187 C CA . GLU C 1 49 ? -2.343 62.366 17.441 1.00 19.47 63 GLU C CA 1
ATOM 7188 C C . GLU C 1 49 ? -2.317 62.092 15.939 1.00 19.32 63 GLU C C 1
ATOM 7189 O O . GLU C 1 49 ? -2.725 61.020 15.520 1.00 18.88 63 GLU C O 1
ATOM 7195 N N . ALA C 1 50 ? -1.840 63.046 15.125 1.00 17.09 64 ALA C N 1
ATOM 7196 C CA . ALA C 1 50 ? -1.786 62.843 13.665 1.00 16.27 64 ALA C CA 1
ATOM 7197 C C . ALA C 1 50 ? -0.769 61.806 13.252 1.00 15.20 64 ALA C C 1
ATOM 7198 O O . ALA C 1 50 ? -0.969 61.105 12.270 1.00 13.31 64 ALA C O 1
ATOM 7200 N N . PHE C 1 51 ? 0.326 61.704 13.993 1.00 13.69 65 PHE C N 1
ATOM 7201 C CA . PHE C 1 51 ? 1.362 60.764 13.575 1.00 17.22 65 PHE C CA 1
ATOM 7202 C C . PHE C 1 51 ? 1.476 59.452 14.387 1.00 19.17 65 PHE C C 1
ATOM 7203 O O . PHE C 1 51 ? 2.400 58.636 14.158 1.00 19.16 65 PHE C O 1
ATOM 7211 N N . LYS C 1 52 ? 0.566 59.238 15.339 1.00 21.13 66 LYS C N 1
ATOM 7212 C CA . LYS C 1 52 ? 0.674 58.010 16.140 1.00 22.88 66 LYS C CA 1
ATOM 7213 C C . LYS C 1 52 ? 0.542 56.761 15.263 1.00 21.53 66 LYS C C 1
ATOM 7214 O O . LYS C 1 52 ? 1.000 55.691 15.606 1.00 20.87 66 LYS C O 1
ATOM 7220 N N . ARG C 1 53 ? -0.085 56.948 14.118 1.00 21.51 67 ARG C N 1
ATOM 7221 C CA . ARG C 1 53 ? -0.261 55.910 13.155 1.00 22.14 67 ARG C CA 1
ATOM 7222 C C . ARG C 1 53 ? 1.116 55.334 12.709 1.00 22.31 67 ARG C C 1
ATOM 7223 O O . ARG C 1 53 ? 1.235 54.120 12.392 1.00 19.50 67 ARG C O 1
ATOM 7231 N N . TRP C 1 54 ? 2.167 56.171 12.683 1.00 19.23 68 TRP C N 1
ATOM 7232 C CA . TRP C 1 54 ? 3.476 55.665 12.215 1.00 19.84 68 TRP C CA 1
ATOM 7233 C C . TRP C 1 54 ? 4.001 54.473 13.011 1.00 21.27 68 TRP C C 1
ATOM 7234 O O . TRP C 1 54 ? 4.394 53.438 12.454 1.00 20.47 68 TRP C O 1
ATOM 7245 N N . GLU C 1 55 ? 3.977 54.621 14.325 1.00 22.37 69 GLU C N 1
ATOM 7246 C CA . GLU C 1 55 ? 4.450 53.590 15.229 1.00 26.31 69 GLU C CA 1
ATOM 7247 C C . GLU C 1 55 ? 3.511 52.385 15.155 1.00 26.48 69 GLU C C 1
ATOM 7248 O O . GLU C 1 55 ? 3.950 51.241 15.156 1.00 24.61 69 GLU C O 1
ATOM 7254 N N . GLU C 1 56 ? 2.218 52.650 15.069 1.00 27.83 70 GLU C N 1
ATOM 7255 C CA . GLU C 1 56 ? 1.253 51.560 14.994 1.00 29.80 70 GLU C CA 1
ATOM 7256 C C . GLU C 1 56 ? 1.420 50.725 13.733 1.00 29.24 70 GLU C C 1
ATOM 7257 O O . GLU C 1 56 ? 1.264 49.512 13.772 1.00 29.59 70 GLU C O 1
ATOM 7263 N N . GLU C 1 57 ? 1.736 51.355 12.614 1.00 27.60 71 GLU C N 1
ATOM 7264 C CA . GLU C 1 57 ? 1.847 50.591 11.389 1.00 26.79 71 GLU C CA 1
ATOM 7265 C C . GLU C 1 57 ? 3.229 50.051 11.062 1.00 25.96 71 GLU C C 1
ATOM 7266 O O . GLU C 1 57 ? 3.354 49.066 10.299 1.00 26.22 71 GLU C O 1
ATOM 7272 N N . THR C 1 58 ? 4.273 50.680 11.602 1.00 21.22 72 THR C N 1
ATOM 7273 C CA . THR C 1 58 ? 5.633 50.230 11.304 1.00 20.16 72 THR C CA 1
ATOM 7274 C C . THR C 1 58 ? 6.406 49.686 12.479 1.00 19.29 72 THR C C 1
ATOM 7275 O O . THR C 1 58 ? 7.447 49.030 12.294 1.00 19.29 72 THR C O 1
ATOM 7279 N N . GLY C 1 59 ? 5.937 49.986 13.686 1.00 19.34 73 GLY C N 1
ATOM 7280 C CA . GLY C 1 59 ? 6.673 49.566 14.863 1.00 20.72 73 GLY C CA 1
ATOM 7281 C C . GLY C 1 59 ? 7.917 50.432 15.121 1.00 22.13 73 GLY C C 1
ATOM 7282 O O . GLY C 1 59 ? 8.683 50.151 16.062 1.00 20.24 73 GLY C O 1
ATOM 7283 N N . LYS C 1 60 ? 8.143 51.466 14.289 1.00 21.02 74 LYS C N 1
ATOM 7284 C CA . LYS C 1 60 ? 9.303 52.358 14.434 1.00 21.13 74 LYS C CA 1
ATOM 7285 C C . LYS C 1 60 ? 8.891 53.611 15.266 1.00 21.91 74 LYS C C 1
ATOM 7286 O O . LYS C 1 60 ? 7.707 53.823 15.556 1.00 22.10 74 LYS C O 1
ATOM 7292 N N . GLU C 1 61 ? 9.866 54.443 15.618 1.00 21.66 75 GLU C N 1
ATOM 7293 C CA . GLU C 1 61 ? 9.567 55.606 16.421 1.00 20.99 75 GLU C CA 1
ATOM 7294 C C . GLU C 1 61 ? 9.235 56.833 15.612 1.00 20.47 75 GLU C C 1
ATOM 7295 O O . GLU C 1 61 ? 9.711 56.991 14.472 1.00 16.94 75 GLU C O 1
ATOM 7301 N N . PHE C 1 62 ? 8.416 57.703 16.212 1.00 19.07 76 PHE C N 1
ATOM 7302 C CA . PHE C 1 62 ? 8.095 58.988 15.619 1.00 18.60 76 PHE C CA 1
ATOM 7303 C C . PHE C 1 62 ? 8.599 60.037 16.645 1.00 19.59 76 PHE C C 1
ATOM 7304 O O . PHE C 1 62 ? 8.233 60.006 17.841 1.00 20.61 76 PHE C O 1
ATOM 7312 N N . ILE C 1 63 ? 9.410 60.971 16.185 1.00 17.63 77 ILE C N 1
ATOM 7313 C CA . ILE C 1 63 ? 9.945 61.971 17.082 1.00 16.92 77 ILE C CA 1
ATOM 7314 C C . ILE C 1 63 ? 9.661 63.378 16.580 1.00 15.82 77 ILE C C 1
ATOM 7315 O O . ILE C 1 63 ? 9.847 63.682 15.394 1.00 14.32 77 ILE C O 1
ATOM 7320 N N . VAL C 1 64 ? 9.213 64.247 17.483 1.00 14.40 78 VAL C N 1
ATOM 7321 C CA . VAL C 1 64 ? 9.003 65.666 17.126 1.00 13.12 78 VAL C CA 1
ATOM 7322 C C . VAL C 1 64 ? 10.278 66.361 17.612 1.00 13.58 78 VAL C C 1
ATOM 7323 O O . VAL C 1 64 ? 10.583 66.389 18.817 1.00 14.22 78 VAL C O 1
ATOM 7327 N N . ALA C 1 65 ? 11.064 66.911 16.717 1.00 12.73 79 ALA C N 1
ATOM 7328 C CA . ALA C 1 65 ? 12.259 67.611 17.196 1.00 13.11 79 ALA C CA 1
ATOM 7329 C C . ALA C 1 65 ? 11.905 69.094 17.073 1.00 12.79 79 ALA C C 1
ATOM 7330 O O . ALA C 1 65 ? 12.038 69.681 16.004 1.00 13.20 79 ALA C O 1
ATOM 7332 N N . TYR C 1 66 ? 11.433 69.703 18.158 1.00 11.31 80 TYR C N 1
ATOM 7333 C CA . TYR C 1 66 ? 11.061 71.117 18.084 1.00 11.60 80 TYR C CA 1
ATOM 7334 C C . TYR C 1 66 ? 12.198 72.035 17.629 1.00 9.98 80 TYR C C 1
ATOM 7335 O O . TYR C 1 66 ? 13.329 71.991 18.189 1.00 10.44 80 TYR C O 1
ATOM 7344 N N . ALA C 1 67 ? 11.908 72.859 16.615 1.00 8.64 81 ALA C N 1
ATOM 7345 C CA . ALA C 1 67 ? 12.919 73.773 16.063 1.00 9.61 81 ALA C CA 1
ATOM 7346 C C . ALA C 1 67 ? 13.132 74.992 16.998 1.00 10.23 81 ALA C C 1
ATOM 7347 O O . ALA C 1 67 ? 12.344 75.958 16.983 1.00 10.84 81 ALA C O 1
ATOM 7349 N N . TYR C 1 68 ? 14.186 74.912 17.796 1.00 8.82 82 TYR C N 1
ATOM 7350 C CA . TYR C 1 68 ? 14.553 75.964 18.746 1.00 10.28 82 TYR C CA 1
ATOM 7351 C C . TYR C 1 68 ? 14.668 77.375 18.185 1.00 10.41 82 TYR C C 1
ATOM 7352 O O . TYR C 1 68 ? 14.389 78.333 18.932 1.00 11.31 82 TYR C O 1
ATOM 7361 N N . LYS C 1 69 ? 15.034 77.507 16.901 1.00 9.25 83 LYS C N 1
ATOM 7362 C CA . LYS C 1 69 ? 15.197 78.827 16.296 1.00 10.70 83 LYS C CA 1
ATOM 7363 C C . LYS C 1 69 ? 13.892 79.630 16.394 1.00 10.24 83 LYS C C 1
ATOM 7364 O O . LYS C 1 69 ? 13.903 80.854 16.381 1.00 10.97 83 LYS C O 1
ATOM 7370 N N . ALA C 1 70 ? 12.773 78.933 16.541 1.00 10.31 84 ALA C N 1
ATOM 7371 C CA . ALA C 1 70 ? 11.498 79.622 16.646 1.00 9.06 84 ALA C CA 1
ATOM 7372 C C . ALA C 1 70 ? 11.320 80.316 17.987 1.00 10.23 84 ALA C C 1
ATOM 7373 O O . ALA C 1 70 ? 10.657 81.358 18.046 1.00 10.78 84 ALA C O 1
ATOM 7375 N N . ASN C 1 71 ? 11.865 79.742 19.069 1.00 9.93 85 ASN C N 1
ATOM 7376 C CA . ASN C 1 71 ? 11.679 80.345 20.400 1.00 11.15 85 ASN C CA 1
ATOM 7377 C C . ASN C 1 71 ? 12.423 79.439 21.343 1.00 10.24 85 ASN C C 1
ATOM 7378 O O . ASN C 1 71 ? 12.013 78.279 21.542 1.00 12.16 85 ASN C O 1
ATOM 7383 N N . ALA C 1 72 ? 13.533 79.918 21.904 1.00 8.00 86 ALA C N 1
ATOM 7384 C CA . ALA C 1 72 ? 14.272 79.094 22.832 1.00 8.19 86 ALA C CA 1
ATOM 7385 C C . ALA C 1 72 ? 14.254 79.643 24.260 1.00 8.20 86 ALA C C 1
ATOM 7386 O O . ALA C 1 72 ? 15.208 79.443 25.004 1.00 8.63 86 ALA C O 1
ATOM 7388 N N . ASN C 1 73 ? 13.198 80.375 24.629 1.00 9.43 87 ASN C N 1
ATOM 7389 C CA . ASN C 1 73 ? 13.089 80.841 26.024 1.00 9.90 87 ASN C CA 1
ATOM 7390 C C . ASN C 1 73 ? 13.143 79.553 26.911 1.00 10.34 87 ASN C C 1
ATOM 7391 O O . ASN C 1 73 ? 12.467 78.545 26.620 1.00 9.90 87 ASN C O 1
ATOM 7396 N N . LEU C 1 74 ? 13.884 79.611 28.021 1.00 10.10 88 LEU C N 1
ATOM 7397 C CA . LEU C 1 74 ? 14.116 78.414 28.819 1.00 10.00 88 LEU C CA 1
ATOM 7398 C C . LEU C 1 74 ? 12.868 77.806 29.412 1.00 10.51 88 LEU C C 1
ATOM 7399 O O . LEU C 1 74 ? 12.838 76.615 29.623 1.00 9.62 88 LEU C O 1
ATOM 7404 N N . ALA C 1 75 ? 11.857 78.626 29.684 1.00 9.28 89 ALA C N 1
ATOM 7405 C CA . ALA C 1 75 ? 10.650 78.100 30.257 1.00 11.40 89 ALA C CA 1
ATOM 7406 C C . ALA C 1 75 ? 9.904 77.347 29.162 1.00 10.38 89 ALA C C 1
ATOM 7407 O O . ALA C 1 75 ? 9.360 76.270 29.405 1.00 10.62 89 ALA C O 1
ATOM 7409 N N . ILE C 1 76 ? 9.886 77.925 27.971 1.00 9.32 90 ILE C N 1
ATOM 7410 C CA . ILE C 1 76 ? 9.200 77.310 26.860 1.00 10.27 90 ILE C CA 1
ATOM 7411 C C . ILE C 1 76 ? 9.886 75.995 26.465 1.00 10.60 90 ILE C C 1
ATOM 7412 O O . ILE C 1 76 ? 9.216 74.997 26.199 1.00 11.89 90 ILE C O 1
ATOM 7417 N N . THR C 1 77 ? 11.224 75.966 26.464 1.00 10.66 91 THR C N 1
ATOM 7418 C CA . THR C 1 77 ? 11.903 74.738 26.091 1.00 9.20 91 THR C CA 1
ATOM 7419 C C . THR C 1 77 ? 11.754 73.664 27.175 1.00 9.95 91 THR C C 1
ATOM 7420 O O . THR C 1 77 ? 11.667 72.448 26.857 1.00 9.08 91 THR C O 1
ATOM 7424 N N . ARG C 1 78 ? 11.713 74.091 28.448 1.00 9.15 92 ARG C N 1
ATOM 7425 C CA . ARG C 1 78 ? 11.541 73.109 29.507 1.00 11.10 92 ARG C CA 1
ATOM 7426 C C . ARG C 1 78 ? 10.114 72.517 29.415 1.00 11.04 92 ARG C C 1
ATOM 7427 O O . ARG C 1 78 ? 9.918 71.322 29.693 1.00 11.15 92 ARG C O 1
ATOM 7435 N N . LEU C 1 79 ? 9.134 73.365 29.082 1.00 10.18 93 LEU C N 1
ATOM 7436 C CA . LEU C 1 79 ? 7.741 72.928 28.919 1.00 9.52 93 LEU C CA 1
ATOM 7437 C C . LEU C 1 79 ? 7.738 71.870 27.854 1.00 10.29 93 LEU C C 1
ATOM 7438 O O . LEU C 1 79 ? 7.235 70.747 28.079 1.00 9.05 93 LEU C O 1
ATOM 7443 N N . LEU C 1 80 ? 8.273 72.203 26.661 1.00 10.22 94 LEU C N 1
ATOM 7444 C CA . LEU C 1 80 ? 8.286 71.175 25.585 1.00 10.51 94 LEU C CA 1
ATOM 7445 C C . LEU C 1 80 ? 9.045 69.893 25.957 1.00 10.87 94 LEU C C 1
ATOM 7446 O O . LEU C 1 80 ? 8.598 68.791 25.636 1.00 11.54 94 LEU C O 1
ATOM 7451 N N . ALA C 1 81 ? 10.166 70.017 26.641 1.00 11.47 95 ALA C N 1
ATOM 7452 C CA . ALA C 1 81 ? 10.890 68.808 27.049 1.00 12.36 95 ALA C CA 1
ATOM 7453 C C . ALA C 1 81 ? 9.995 67.955 27.981 1.00 13.40 95 ALA C C 1
ATOM 7454 O O . ALA C 1 81 ? 9.949 66.718 27.879 1.00 12.08 95 ALA C O 1
ATOM 7456 N N . LYS C 1 82 ? 9.306 68.604 28.915 1.00 13.71 96 LYS C N 1
ATOM 7457 C CA . LYS C 1 82 ? 8.432 67.842 29.816 1.00 13.65 96 LYS C CA 1
ATOM 7458 C C . LYS C 1 82 ? 7.280 67.157 29.104 1.00 14.93 96 LYS C C 1
ATOM 7459 O O . LYS C 1 82 ? 6.763 66.166 29.602 1.00 13.99 96 LYS C O 1
ATOM 7465 N N . LEU C 1 83 ? 6.857 67.671 27.943 1.00 13.88 97 LEU C N 1
ATOM 7466 C CA . LEU C 1 83 ? 5.791 67.032 27.193 1.00 12.59 97 LEU C CA 1
ATOM 7467 C C . LEU C 1 83 ? 6.314 65.824 26.433 1.00 12.38 97 LEU C C 1
ATOM 7468 O O . LEU C 1 83 ? 5.512 65.099 25.868 1.00 12.39 97 LEU C O 1
ATOM 7473 N N . GLY C 1 84 ? 7.638 65.605 26.418 1.00 13.97 98 GLY C N 1
ATOM 7474 C CA . GLY C 1 84 ? 8.248 64.449 25.720 1.00 14.03 98 GLY C CA 1
ATOM 7475 C C . GLY C 1 84 ? 8.816 64.811 24.333 1.00 14.73 98 GLY C C 1
ATOM 7476 O O . GLY C 1 84 ? 9.276 63.957 23.549 1.00 11.76 98 GLY C O 1
ATOM 7477 N N . CYS C 1 85 ? 8.817 66.112 24.040 1.00 14.03 99 CYS C N 1
ATOM 7478 C CA . CYS C 1 85 ? 9.286 66.603 22.757 1.00 13.58 99 CYS C CA 1
ATOM 7479 C C . CYS C 1 85 ? 10.821 66.595 22.650 1.00 14.98 99 CYS C C 1
ATOM 7480 O O . CYS C 1 85 ? 11.543 66.728 23.652 1.00 13.70 99 CYS C O 1
ATOM 7483 N N . GLY C 1 86 ? 11.302 66.457 21.420 1.00 13.86 100 GLY C N 1
ATOM 7484 C CA . GLY C 1 86 ? 12.736 66.479 21.160 1.00 14.03 100 GLY C CA 1
ATOM 7485 C C . GLY C 1 86 ? 13.160 67.878 20.727 1.00 13.54 100 GLY C C 1
ATOM 7486 O O . GLY C 1 86 ? 12.387 68.836 20.909 1.00 12.85 100 GLY C O 1
ATOM 7487 N N . ALA C 1 87 ? 14.343 67.989 20.118 1.00 12.27 101 ALA C N 1
ATOM 7488 C CA . ALA C 1 87 ? 14.858 69.324 19.737 1.00 11.03 101 ALA C CA 1
ATOM 7489 C C . ALA C 1 87 ? 15.725 69.276 18.485 1.00 11.85 101 ALA C C 1
ATOM 7490 O O . ALA C 1 87 ? 16.570 68.374 18.340 1.00 12.88 101 ALA C O 1
ATOM 7492 N N . ASP C 1 88 ? 15.473 70.241 17.597 1.00 10.30 102 ASP C N 1
ATOM 7493 C CA . ASP C 1 88 ? 16.252 70.478 16.379 1.00 11.43 102 ASP C CA 1
ATOM 7494 C C . ASP C 1 88 ? 17.021 71.751 16.803 1.00 10.30 102 ASP C C 1
ATOM 7495 O O . ASP C 1 88 ? 16.406 72.834 17.003 1.00 11.88 102 ASP C O 1
ATOM 7500 N N . VAL C 1 89 ? 18.328 71.641 16.971 1.00 9.89 103 VAL C N 1
ATOM 7501 C CA . VAL C 1 89 ? 19.112 72.802 17.368 1.00 10.47 103 VAL C CA 1
ATOM 7502 C C . VAL C 1 89 ? 20.006 73.165 16.214 1.00 11.34 103 VAL C C 1
ATOM 7503 O O . VAL C 1 89 ? 20.488 72.266 15.476 1.00 11.80 103 VAL C O 1
ATOM 7507 N N . VAL C 1 90 ? 20.271 74.463 16.056 1.00 11.88 104 VAL C N 1
ATOM 7508 C CA . VAL C 1 90 ? 21.125 74.887 14.946 1.00 11.09 104 VAL C CA 1
ATOM 7509 C C . VAL C 1 90 ? 22.387 75.611 15.394 1.00 11.98 104 VAL C C 1
ATOM 7510 O O . VAL C 1 90 ? 23.118 76.177 14.569 1.00 11.31 104 VAL C O 1
ATOM 7514 N N . SER C 1 91 ? 22.696 75.535 16.687 1.00 11.82 105 SER C N 1
ATOM 7515 C CA . SER C 1 91 ? 23.913 76.189 17.200 1.00 10.25 105 SER C CA 1
ATOM 7516 C C . SER C 1 91 ? 24.320 75.622 18.549 1.00 11.39 105 SER C C 1
ATOM 7517 O O . SER C 1 91 ? 23.504 74.972 19.229 1.00 10.88 105 SER C O 1
ATOM 7520 N N . GLY C 1 92 ? 25.581 75.885 18.936 1.00 10.05 106 GLY C N 1
ATOM 7521 C CA . GLY C 1 92 ? 26.043 75.465 20.246 1.00 12.15 106 GLY C CA 1
ATOM 7522 C C . GLY C 1 92 ? 25.103 76.060 21.297 1.00 11.92 106 GLY C C 1
ATOM 7523 O O . GLY C 1 92 ? 24.822 75.418 22.332 1.00 10.05 106 GLY C O 1
ATOM 7524 N N . GLY C 1 93 ? 24.629 77.288 21.049 1.00 12.11 107 GLY C N 1
ATOM 7525 C CA . GLY C 1 93 ? 23.738 77.943 22.003 1.00 10.85 107 GLY C CA 1
ATOM 7526 C C . GLY C 1 93 ? 22.432 77.188 22.197 1.00 9.27 107 GLY C C 1
ATOM 7527 O O . GLY C 1 93 ? 21.957 77.018 23.329 1.00 8.46 107 GLY C O 1
ATOM 7528 N N . GLU C 1 94 ? 21.815 76.745 21.104 1.00 8.81 108 GLU C N 1
ATOM 7529 C CA . GLU C 1 94 ? 20.554 76.044 21.248 1.00 9.34 108 GLU C CA 1
ATOM 7530 C C . GLU C 1 94 ? 20.789 74.640 21.853 1.00 9.57 108 GLU C C 1
ATOM 7531 O O . GLU C 1 94 ? 19.969 74.160 22.627 1.00 11.20 108 GLU C O 1
ATOM 7537 N N . LEU C 1 95 ? 21.915 73.988 21.510 1.00 8.14 109 LEU C N 1
ATOM 7538 C CA . LEU C 1 95 ? 22.197 72.662 22.089 1.00 8.16 109 LEU C CA 1
ATOM 7539 C C . LEU C 1 95 ? 22.345 72.850 23.623 1.00 7.84 109 LEU C C 1
ATOM 7540 O O . LEU C 1 95 ? 21.860 72.050 24.428 1.00 9.18 109 LEU C O 1
ATOM 7545 N N . TYR C 1 96 ? 23.072 73.896 24.017 1.00 7.96 110 TYR C N 1
ATOM 7546 C CA . TYR C 1 96 ? 23.251 74.199 25.444 1.00 10.53 110 TYR C CA 1
ATOM 7547 C C . TYR C 1 96 ? 21.870 74.316 26.147 1.00 11.16 110 TYR C C 1
ATOM 7548 O O . TYR C 1 96 ? 21.640 73.741 27.204 1.00 12.52 110 TYR C O 1
ATOM 7557 N N . ILE C 1 97 ? 20.955 75.090 25.569 1.00 10.62 111 ILE C N 1
ATOM 7558 C CA . ILE C 1 97 ? 19.627 75.249 26.144 1.00 9.59 111 ILE C CA 1
ATOM 7559 C C . ILE C 1 97 ? 18.863 73.899 26.147 1.00 10.68 111 ILE C C 1
ATOM 7560 O O . ILE C 1 97 ? 18.231 73.566 27.152 1.00 10.35 111 ILE C O 1
ATOM 7565 N N . ALA C 1 98 ? 18.996 73.094 25.077 1.00 8.61 112 ALA C N 1
ATOM 7566 C CA . ALA C 1 98 ? 18.264 71.828 25.021 1.00 9.58 112 ALA C CA 1
ATOM 7567 C C . ALA C 1 98 ? 18.696 70.885 26.146 1.00 10.89 112 ALA C C 1
ATOM 7568 O O . ALA C 1 98 ? 17.846 70.228 26.778 1.00 12.12 112 ALA C O 1
ATOM 7570 N N . LYS C 1 99 ? 20.026 70.844 26.416 1.00 11.53 113 LYS C N 1
ATOM 7571 C CA . LYS C 1 99 ? 20.550 70.005 27.477 1.00 10.83 113 LYS C CA 1
ATOM 7572 C C . LYS C 1 99 ? 20.161 70.587 28.826 1.00 12.49 113 LYS C C 1
ATOM 7573 O O . LYS C 1 99 ? 19.790 69.836 29.726 1.00 12.68 113 LYS C O 1
ATOM 7579 N N . LEU C 1 100 ? 20.208 71.914 28.995 1.00 13.06 114 LEU C N 1
ATOM 7580 C CA . LEU C 1 100 ? 19.788 72.473 30.284 1.00 13.67 114 LEU C CA 1
ATOM 7581 C C . LEU C 1 100 ? 18.264 72.355 30.416 1.00 14.29 114 LEU C C 1
ATOM 7582 O O . LEU C 1 100 ? 17.711 72.522 31.505 1.00 18.04 114 LEU C O 1
ATOM 7587 N N . SER C 1 101 ? 17.571 72.034 29.343 1.00 12.08 115 SER C N 1
ATOM 7588 C CA . SER C 1 101 ? 16.124 71.885 29.450 1.00 12.35 115 SER C CA 1
ATOM 7589 C C . SER C 1 101 ? 15.787 70.423 29.650 1.00 12.33 115 SER C C 1
ATOM 7590 O O . SER C 1 101 ? 14.621 70.055 29.685 1.00 13.50 115 SER C O 1
ATOM 7593 N N . ASN C 1 102 ? 16.806 69.587 29.777 1.00 13.41 116 ASN C N 1
ATOM 7594 C CA . ASN C 1 102 ? 16.571 68.155 29.965 1.00 16.13 116 ASN C CA 1
ATOM 7595 C C . ASN C 1 102 ? 15.960 67.362 28.780 1.00 15.95 116 ASN C C 1
ATOM 7596 O O . ASN C 1 102 ? 15.228 66.338 28.957 1.00 13.40 116 ASN C O 1
ATOM 7601 N N . VAL C 1 103 ? 16.234 67.828 27.570 1.00 13.08 117 VAL C N 1
ATOM 7602 C CA . VAL C 1 103 ? 15.736 67.088 26.410 1.00 11.62 117 VAL C CA 1
ATOM 7603 C C . VAL C 1 103 ? 16.722 65.893 26.315 1.00 11.82 117 VAL C C 1
ATOM 7604 O O . VAL C 1 103 ? 17.923 66.075 26.351 1.00 11.59 117 VAL C O 1
ATOM 7608 N N . PRO C 1 104 ? 16.219 64.667 26.263 1.00 12.94 118 PRO C N 1
ATOM 7609 C CA . PRO C 1 104 ? 17.088 63.470 26.171 1.00 14.38 118 PRO C CA 1
ATOM 7610 C C . PRO C 1 104 ? 17.949 63.583 24.909 1.00 13.90 118 PRO C C 1
ATOM 7611 O O . PRO C 1 104 ? 17.463 63.987 23.815 1.00 14.32 118 PRO C O 1
ATOM 7615 N N . SER C 1 105 ? 19.215 63.268 25.056 1.00 12.26 119 SER C N 1
ATOM 7616 C CA . SER C 1 105 ? 20.140 63.355 23.950 1.00 15.58 119 SER C CA 1
ATOM 7617 C C . SER C 1 105 ? 19.693 62.598 22.697 1.00 14.56 119 SER C C 1
ATOM 7618 O O . SER C 1 105 ? 19.913 63.054 21.560 1.00 13.42 119 SER C O 1
ATOM 7621 N N . LYS C 1 106 ? 19.085 61.436 22.884 1.00 13.61 120 LYS C N 1
ATOM 7622 C CA . LYS C 1 106 ? 18.676 60.707 21.719 1.00 15.69 120 LYS C CA 1
ATOM 7623 C C . LYS C 1 106 ? 17.530 61.383 20.978 1.00 14.15 120 LYS C C 1
ATOM 7624 O O . LYS C 1 106 ? 17.101 60.863 19.930 1.00 13.55 120 LYS C O 1
ATOM 7630 N N . LYS C 1 107 ? 17.001 62.504 21.500 1.00 11.89 121 LYS C N 1
ATOM 7631 C CA . LYS C 1 107 ? 15.949 63.201 20.744 1.00 11.88 121 LYS C CA 1
ATOM 7632 C C . LYS C 1 107 ? 16.439 64.565 20.269 1.00 12.81 121 LYS C C 1
ATOM 7633 O O . LYS C 1 107 ? 15.625 65.436 19.945 1.00 13.07 121 LYS C O 1
ATOM 7639 N N . ILE C 1 108 ? 17.757 64.754 20.262 1.00 11.33 122 ILE C N 1
ATOM 7640 C CA . ILE C 1 108 ? 18.336 66.008 19.771 1.00 10.11 122 ILE C CA 1
ATOM 7641 C C . ILE C 1 108 ? 19.040 65.801 18.413 1.00 10.03 122 ILE C C 1
ATOM 7642 O O . ILE C 1 108 ? 19.895 64.912 18.288 1.00 10.98 122 ILE C O 1
ATOM 7647 N N . VAL C 1 109 ? 18.707 66.620 17.408 1.00 8.30 123 VAL C N 1
ATOM 7648 C CA . VAL C 1 109 ? 19.403 66.539 16.104 1.00 8.99 123 VAL C CA 1
ATOM 7649 C C . VAL C 1 109 ? 20.006 67.946 15.903 1.00 10.16 123 VAL C C 1
ATOM 7650 O O . VAL C 1 109 ? 19.387 68.946 16.297 1.00 9.57 123 VAL C O 1
ATOM 7654 N N . PHE C 1 110 ? 21.199 68.019 15.308 1.00 8.80 124 PHE C N 1
ATOM 7655 C CA . PHE C 1 110 ? 21.897 69.314 15.169 1.00 10.49 124 PHE C CA 1
ATOM 7656 C C . PHE C 1 110 ? 21.990 69.705 13.659 1.00 11.17 124 PHE C C 1
ATOM 7657 O O . PHE C 1 110 ? 22.674 69.036 12.880 1.00 10.48 124 PHE C O 1
ATOM 7665 N N . ASN C 1 111 ? 21.271 70.760 13.260 1.00 11.92 125 ASN C N 1
ATOM 7666 C CA . ASN C 1 111 ? 21.347 71.261 11.876 1.00 13.41 125 ASN C CA 1
ATOM 7667 C C . ASN C 1 111 ? 22.305 72.440 11.820 1.00 12.27 125 ASN C C 1
ATOM 7668 O O . ASN C 1 111 ? 22.669 73.031 12.857 1.00 13.17 125 ASN C O 1
ATOM 7673 N N . GLY C 1 112 ? 22.724 72.776 10.609 1.00 13.26 126 GLY C N 1
ATOM 7674 C CA . GLY C 1 112 ? 23.538 73.958 10.453 1.00 12.84 126 GLY C CA 1
ATOM 7675 C C . GLY C 1 112 ? 24.543 73.816 9.337 1.00 13.18 126 GLY C C 1
ATOM 7676 O O . GLY C 1 112 ? 25.155 72.749 9.185 1.00 11.43 126 GLY C O 1
ATOM 7677 N N . ASN C 1 113 ? 24.755 74.905 8.602 1.00 11.50 127 ASN C N 1
ATOM 7678 C CA . ASN C 1 113 ? 25.717 74.880 7.507 1.00 12.41 127 ASN C CA 1
ATOM 7679 C C . ASN C 1 113 ? 27.112 75.392 7.828 1.00 12.75 127 ASN C C 1
ATOM 7680 O O . ASN C 1 113 ? 27.978 75.398 6.931 1.00 12.82 127 ASN C O 1
ATOM 7685 N N . CYS C 1 114 ? 27.326 75.888 9.046 1.00 11.53 128 CYS C N 1
ATOM 7686 C CA . CYS C 1 114 ? 28.662 76.337 9.435 1.00 10.83 128 CYS C CA 1
ATOM 7687 C C . CYS C 1 114 ? 28.946 75.838 10.841 1.00 11.22 128 CYS C C 1
ATOM 7688 O O . CYS C 1 114 ? 29.206 76.634 11.754 1.00 9.15 128 CYS C O 1
ATOM 7691 N N . LYS C 1 115 ? 28.906 74.527 11.033 1.00 8.47 129 LYS C N 1
ATOM 7692 C CA . LYS C 1 115 ? 29.162 74.022 12.382 1.00 11.70 129 LYS C CA 1
ATOM 7693 C C . LYS C 1 115 ? 30.645 74.134 12.718 1.00 12.36 129 LYS C C 1
ATOM 7694 O O . LYS C 1 115 ? 31.494 73.629 11.986 1.00 12.66 129 LYS C O 1
ATOM 7700 N N . THR C 1 116 ? 30.968 74.791 13.833 1.00 12.30 130 THR C N 1
ATOM 7701 C CA . THR C 1 116 ? 32.398 74.961 14.178 1.00 12.23 130 THR C CA 1
ATOM 7702 C C . THR C 1 116 ? 32.898 73.759 14.994 1.00 12.65 130 THR C C 1
ATOM 7703 O O . THR C 1 116 ? 32.114 72.950 15.526 1.00 14.30 130 THR C O 1
ATOM 7707 N N . LYS C 1 117 ? 34.211 73.651 15.101 1.00 13.93 131 LYS C N 1
ATOM 7708 C CA . LYS C 1 117 ? 34.789 72.588 15.862 1.00 14.00 131 LYS C CA 1
ATOM 7709 C C . LYS C 1 117 ? 34.301 72.590 17.283 1.00 14.22 131 LYS C C 1
ATOM 7710 O O . LYS C 1 117 ? 34.004 71.546 17.820 1.00 14.16 131 LYS C O 1
ATOM 7716 N N . GLU C 1 118 ? 34.185 73.759 17.891 1.00 15.18 132 GLU C N 1
ATOM 7717 C CA . GLU C 1 118 ? 33.689 73.839 19.263 1.00 16.97 132 GLU C CA 1
ATOM 7718 C C . GLU C 1 118 ? 32.252 73.248 19.357 1.00 16.22 132 GLU C C 1
ATOM 7719 O O . GLU C 1 118 ? 31.910 72.529 20.292 1.00 12.61 132 GLU C O 1
ATOM 7725 N N . GLU C 1 119 ? 31.420 73.543 18.359 1.00 14.80 133 GLU C N 1
ATOM 7726 C CA . GLU C 1 119 ? 30.057 73.042 18.345 1.00 12.57 133 GLU C CA 1
ATOM 7727 C C . GLU C 1 119 ? 30.002 71.542 18.147 1.00 12.87 133 GLU C C 1
ATOM 7728 O O . GLU C 1 119 ? 29.133 70.859 18.715 1.00 14.87 133 GLU C O 1
ATOM 7734 N N . ILE C 1 120 ? 30.919 71.022 17.343 1.00 13.53 134 ILE C N 1
ATOM 7735 C CA . ILE C 1 120 ? 30.949 69.592 17.080 1.00 12.42 134 ILE C CA 1
ATOM 7736 C C . ILE C 1 120 ? 31.431 68.875 18.357 1.00 13.25 134 ILE C C 1
ATOM 7737 O O . ILE C 1 120 ? 30.904 67.813 18.707 1.00 12.28 134 ILE C O 1
ATOM 7742 N N . ILE C 1 121 ? 32.398 69.471 19.060 1.00 14.30 135 ILE C N 1
ATOM 7743 C CA . ILE C 1 121 ? 32.827 68.896 20.337 1.00 14.16 135 ILE C CA 1
ATOM 7744 C C . ILE C 1 121 ? 31.622 68.835 21.245 1.00 13.43 135 ILE C C 1
ATOM 7745 O O . ILE C 1 121 ? 31.379 67.776 21.855 1.00 13.37 135 ILE C O 1
ATOM 7750 N N . MET C 1 122 ? 30.812 69.916 21.336 1.00 13.68 136 MET C N 1
ATOM 7751 C CA . MET C 1 122 ? 29.650 69.816 22.213 1.00 13.21 136 MET C CA 1
ATOM 7752 C C . MET C 1 122 ? 28.668 68.712 21.838 1.00 13.23 136 MET C C 1
ATOM 7753 O O . MET C 1 122 ? 28.167 68.001 22.710 1.00 10.74 136 MET C O 1
ATOM 7758 N N . GLY C 1 123 ? 28.322 68.625 20.559 1.00 12.01 137 GLY C N 1
ATOM 7759 C CA . GLY C 1 123 ? 27.371 67.603 20.117 1.00 11.43 137 GLY C CA 1
ATOM 7760 C C . GLY C 1 123 ? 27.870 66.186 20.414 1.00 12.75 137 GLY C C 1
ATOM 7761 O O . GLY C 1 123 ? 27.076 65.305 20.836 1.00 12.30 137 GLY C O 1
ATOM 7762 N N . ILE C 1 124 ? 29.179 65.955 20.192 1.00 11.67 138 ILE C N 1
ATOM 7763 C CA . ILE C 1 124 ? 29.725 64.630 20.461 1.00 12.68 138 ILE C CA 1
ATOM 7764 C C . ILE C 1 124 ? 29.710 64.322 21.952 1.00 14.01 138 ILE C C 1
ATOM 7765 O O . ILE C 1 124 ? 29.258 63.241 22.377 1.00 13.23 138 ILE C O 1
ATOM 7770 N N . GLU C 1 125 ? 30.175 65.264 22.769 1.00 13.98 139 GLU C N 1
ATOM 7771 C CA . GLU C 1 125 ? 30.183 65.055 24.220 1.00 17.03 139 GLU C CA 1
ATOM 7772 C C . GLU C 1 125 ? 28.738 64.885 24.742 1.00 18.97 139 GLU C C 1
ATOM 7773 O O . GLU C 1 125 ? 28.463 64.104 25.695 1.00 19.63 139 GLU C O 1
ATOM 7779 N N . ALA C 1 126 ? 27.799 65.605 24.130 1.00 17.51 140 ALA C N 1
ATOM 7780 C CA . ALA C 1 126 ? 26.425 65.488 24.582 1.00 17.77 140 ALA C CA 1
ATOM 7781 C C . ALA C 1 126 ? 25.725 64.256 23.998 1.00 18.19 140 ALA C C 1
ATOM 7782 O O . ALA C 1 126 ? 24.583 64.016 24.312 1.00 19.55 140 ALA C O 1
ATOM 7784 N N . ASN C 1 127 ? 26.423 63.486 23.164 1.00 18.53 141 ASN C N 1
ATOM 7785 C CA . ASN C 1 127 ? 25.904 62.265 22.525 1.00 19.55 141 ASN C CA 1
ATOM 7786 C C . ASN C 1 127 ? 24.539 62.417 21.868 1.00 18.90 141 ASN C C 1
ATOM 7787 O O . ASN C 1 127 ? 23.613 61.623 22.128 1.00 17.52 141 ASN C O 1
ATOM 7792 N N . ILE C 1 128 ? 24.408 63.463 21.052 1.00 15.07 142 ILE C N 1
ATOM 7793 C CA . ILE C 1 128 ? 23.163 63.731 20.388 1.00 15.10 142 ILE C CA 1
ATOM 7794 C C . ILE C 1 128 ? 22.822 62.621 19.398 1.00 15.12 142 ILE C C 1
ATOM 7795 O O . ILE C 1 128 ? 23.693 61.856 18.946 1.00 16.78 142 ILE C O 1
ATOM 7800 N N . ARG C 1 129 ? 21.563 62.583 19.021 1.00 13.00 143 ARG C N 1
ATOM 7801 C CA . ARG C 1 129 ? 21.105 61.561 18.088 1.00 14.91 143 ARG C CA 1
ATOM 7802 C C . ARG C 1 129 ? 21.834 61.652 16.759 1.00 15.71 143 ARG C C 1
ATOM 7803 O O . ARG C 1 129 ? 22.154 60.616 16.121 1.00 16.30 143 ARG C O 1
ATOM 7811 N N . ALA C 1 130 ? 22.022 62.880 16.285 1.00 13.70 144 ALA C N 1
ATOM 7812 C CA . ALA C 1 130 ? 22.708 63.010 14.994 1.00 14.19 144 ALA C CA 1
ATOM 7813 C C . ALA C 1 130 ? 23.062 64.435 14.634 1.00 14.04 144 ALA C C 1
ATOM 7814 O O . ALA C 1 130 ? 22.312 65.359 14.976 1.00 12.02 144 ALA C O 1
ATOM 7816 N N . PHE C 1 131 ? 24.186 64.581 13.936 1.00 12.69 145 PHE C N 1
ATOM 7817 C CA . PHE C 1 131 ? 24.504 65.854 13.280 1.00 12.54 145 PHE C CA 1
ATOM 7818 C C . PHE C 1 131 ? 23.847 65.626 11.903 1.00 12.97 145 PHE C C 1
ATOM 7819 O O . PHE C 1 131 ? 24.049 64.548 11.297 1.00 11.19 145 PHE C O 1
ATOM 7827 N N . ASN C 1 132 ? 23.045 66.598 11.449 1.00 11.69 146 ASN C N 1
ATOM 7828 C CA . ASN C 1 132 ? 22.411 66.544 10.141 1.00 11.24 146 ASN C CA 1
ATOM 7829 C C . ASN C 1 132 ? 23.487 67.286 9.326 1.00 12.65 146 ASN C C 1
ATOM 7830 O O . ASN C 1 132 ? 23.539 68.521 9.277 1.00 10.45 146 ASN C O 1
ATOM 7835 N N . VAL C 1 133 ? 24.378 66.482 8.743 1.00 12.35 147 VAL C N 1
ATOM 7836 C CA . VAL C 1 133 ? 25.521 66.998 8.018 1.00 12.47 147 VAL C CA 1
ATOM 7837 C C . VAL C 1 133 ? 25.100 67.735 6.738 1.00 12.00 147 VAL C C 1
ATOM 7838 O O . VAL C 1 133 ? 24.310 67.272 5.927 1.00 12.26 147 VAL C O 1
ATOM 7842 N N . ASP C 1 134 ? 25.624 68.936 6.639 1.00 11.54 148 ASP C N 1
ATOM 7843 C CA . ASP C 1 134 ? 25.336 69.861 5.554 1.00 12.56 148 ASP C CA 1
ATOM 7844 C C . ASP C 1 134 ? 26.289 69.819 4.355 1.00 11.40 148 ASP C C 1
ATOM 7845 O O . ASP C 1 134 ? 25.902 70.192 3.272 1.00 11.61 148 ASP C O 1
ATOM 7850 N N . SER C 1 135 ? 27.537 69.407 4.592 1.00 12.25 149 SER C N 1
ATOM 7851 C CA . SER C 1 135 ? 28.588 69.419 3.557 1.00 13.40 149 SER C CA 1
ATOM 7852 C C . SER C 1 135 ? 29.651 68.358 3.846 1.00 13.74 149 SER C C 1
ATOM 7853 O O . SER C 1 135 ? 29.790 67.882 4.988 1.00 11.19 149 SER C O 1
ATOM 7856 N N . ILE C 1 136 ? 30.416 68.016 2.823 1.00 13.04 150 ILE C N 1
ATOM 7857 C CA . ILE C 1 136 ? 31.498 67.058 3.010 1.00 14.10 150 ILE C CA 1
ATOM 7858 C C . ILE C 1 136 ? 32.506 67.708 3.941 1.00 13.36 150 ILE C C 1
ATOM 7859 O O . ILE C 1 136 ? 33.160 67.040 4.738 1.00 11.90 150 ILE C O 1
ATOM 7864 N N . SER C 1 137 ? 32.664 69.030 3.832 1.00 12.65 151 SER C N 1
ATOM 7865 C CA . SER C 1 137 ? 33.582 69.703 4.753 1.00 11.70 151 SER C CA 1
ATOM 7866 C C . SER C 1 137 ? 33.235 69.438 6.218 1.00 11.11 151 SER C C 1
ATOM 7867 O O . SER C 1 137 ? 34.117 69.137 7.071 1.00 10.83 151 SER C O 1
ATOM 7870 N N . GLU C 1 138 ? 31.945 69.554 6.531 1.00 11.54 152 GLU C N 1
ATOM 7871 C CA . GLU C 1 138 ? 31.507 69.298 7.885 1.00 11.99 152 GLU C CA 1
ATOM 7872 C C . GLU C 1 138 ? 31.755 67.831 8.245 1.00 12.91 152 GLU C C 1
ATOM 7873 O O . GLU C 1 138 ? 32.238 67.544 9.353 1.00 13.07 152 GLU C O 1
ATOM 7879 N N . LEU C 1 139 ? 31.446 66.899 7.326 1.00 13.21 153 LEU C N 1
ATOM 7880 C CA . LEU C 1 139 ? 31.648 65.473 7.640 1.00 14.65 153 LEU C CA 1
ATOM 7881 C C . LEU C 1 139 ? 33.106 65.180 8.074 1.00 12.69 153 LEU C C 1
ATOM 7882 O O . LEU C 1 139 ? 33.319 64.475 9.049 1.00 12.64 153 LEU C O 1
ATOM 7887 N N . ILE C 1 140 ? 34.083 65.717 7.331 1.00 13.48 154 ILE C N 1
ATOM 7888 C CA . ILE C 1 140 ? 35.509 65.495 7.602 1.00 13.70 154 ILE C CA 1
ATOM 7889 C C . ILE C 1 140 ? 35.851 66.051 8.992 1.00 14.83 154 ILE C C 1
ATOM 7890 O O . ILE C 1 140 ? 36.544 65.404 9.784 1.00 13.66 154 ILE C O 1
ATOM 7895 N N . LEU C 1 141 ? 35.328 67.237 9.315 1.00 14.38 155 LEU C N 1
ATOM 7896 C CA . LEU C 1 141 ? 35.627 67.831 10.628 1.00 13.62 155 LEU C CA 1
ATOM 7897 C C . LEU C 1 141 ? 35.063 66.993 11.778 1.00 12.99 155 LEU C C 1
ATOM 7898 O O . LEU C 1 141 ? 35.729 66.790 12.798 1.00 14.04 155 LEU C O 1
ATOM 7903 N N . ILE C 1 142 ? 33.819 66.526 11.632 1.00 14.18 156 ILE C N 1
ATOM 7904 C CA . ILE C 1 142 ? 33.182 65.693 12.655 1.00 13.40 156 ILE C CA 1
ATOM 7905 C C . ILE C 1 142 ? 34.036 64.418 12.865 1.00 14.37 156 ILE C C 1
ATOM 7906 O O . ILE C 1 142 ? 34.326 64.004 14.000 1.00 15.35 156 ILE C O 1
ATOM 7911 N N . ASN C 1 143 ? 34.420 63.766 11.774 1.00 15.21 157 ASN C N 1
ATOM 7912 C CA . ASN C 1 143 ? 35.226 62.545 11.891 1.00 14.48 157 ASN C CA 1
ATOM 7913 C C . ASN C 1 143 ? 36.571 62.837 12.621 1.00 16.77 157 ASN C C 1
ATOM 7914 O O . ASN C 1 143 ? 36.965 62.107 13.565 1.00 16.49 157 ASN C O 1
ATOM 7919 N N . GLU C 1 144 ? 37.269 63.901 12.230 1.00 17.00 158 GLU C N 1
ATOM 7920 C CA . GLU C 1 144 ? 38.549 64.205 12.883 1.00 19.67 158 GLU C CA 1
ATOM 7921 C C . GLU C 1 144 ? 38.322 64.595 14.326 1.00 18.89 158 GLU C C 1
ATOM 7922 O O . GLU C 1 144 ? 39.125 64.280 15.194 1.00 16.59 158 GLU C O 1
ATOM 7928 N N . THR C 1 145 ? 37.218 65.278 14.600 1.00 16.72 159 THR C N 1
ATOM 7929 C CA . THR C 1 145 ? 36.955 65.674 15.971 1.00 16.01 159 THR C CA 1
ATOM 7930 C C . THR C 1 145 ? 36.590 64.441 16.802 1.00 16.82 159 THR C C 1
ATOM 7931 O O . THR C 1 145 ? 36.990 64.350 17.966 1.00 16.77 159 THR C O 1
ATOM 7935 N N . ALA C 1 146 ? 35.823 63.503 16.231 1.00 17.90 160 ALA C N 1
ATOM 7936 C CA . ALA C 1 146 ? 35.439 62.309 17.000 1.00 18.65 160 ALA C CA 1
ATOM 7937 C C . ALA C 1 146 ? 36.721 61.523 17.331 1.00 19.71 160 ALA C C 1
ATOM 7938 O O . ALA C 1 146 ? 36.889 60.992 18.437 1.00 20.86 160 ALA C O 1
ATOM 7940 N N . LYS C 1 147 ? 37.611 61.451 16.356 1.00 20.50 161 LYS C N 1
ATOM 7941 C CA . LYS C 1 147 ? 38.879 60.753 16.550 1.00 22.30 161 LYS C CA 1
ATOM 7942 C C . LYS C 1 147 ? 39.626 61.377 17.735 1.00 22.39 161 LYS C C 1
ATOM 7943 O O . LYS C 1 147 ? 40.080 60.680 18.635 1.00 23.71 161 LYS C O 1
ATOM 7949 N N . GLU C 1 148 ? 39.740 62.695 17.738 1.00 23.04 162 GLU C N 1
ATOM 7950 C CA . GLU C 1 148 ? 40.405 63.396 18.830 1.00 24.42 162 GLU C CA 1
ATOM 7951 C C . GLU C 1 148 ? 39.739 63.143 20.161 1.00 24.04 162 GLU C C 1
ATOM 7952 O O . GLU C 1 148 ? 40.412 63.026 21.182 1.00 24.36 162 GLU C O 1
ATOM 7958 N N . LEU C 1 149 ? 38.423 63.053 20.179 1.00 22.65 163 LEU C N 1
ATOM 7959 C CA . LEU C 1 149 ? 37.770 62.838 21.448 1.00 23.13 163 LEU C CA 1
ATOM 7960 C C . LEU C 1 149 ? 37.737 61.366 21.827 1.00 23.82 163 LEU C C 1
ATOM 7961 O O . LEU C 1 149 ? 37.292 61.044 22.903 1.00 24.19 163 LEU C O 1
ATOM 7966 N N . GLY C 1 150 ? 38.216 60.480 20.959 1.00 23.23 164 GLY C N 1
ATOM 7967 C CA . GLY C 1 150 ? 38.131 59.075 21.297 1.00 24.22 164 GLY C CA 1
ATOM 7968 C C . GLY C 1 150 ? 36.701 58.539 21.241 1.00 24.57 164 GLY C C 1
ATOM 7969 O O . GLY C 1 150 ? 36.377 57.529 21.865 1.00 23.43 164 GLY C O 1
ATOM 7970 N N . GLU C 1 151 ? 35.826 59.193 20.483 1.00 24.39 165 GLU C N 1
ATOM 7971 C CA . GLU C 1 151 ? 34.431 58.764 20.395 1.00 24.28 165 GLU C CA 1
ATOM 7972 C C . GLU C 1 151 ? 33.998 58.506 18.960 1.00 23.39 165 GLU C C 1
ATOM 7973 O O . GLU C 1 151 ? 34.781 58.636 18.037 1.00 23.95 165 GLU C O 1
ATOM 7979 N N . THR C 1 152 ? 32.745 58.117 18.781 1.00 23.50 166 THR C N 1
ATOM 7980 C CA . THR C 1 152 ? 32.203 57.896 17.434 1.00 24.46 166 THR C CA 1
ATOM 7981 C C . THR C 1 152 ? 30.968 58.834 17.283 1.00 23.54 166 THR C C 1
ATOM 7982 O O . THR C 1 152 ? 30.069 58.778 18.116 1.00 24.26 166 THR C O 1
ATOM 7986 N N . ALA C 1 153 ? 30.918 59.691 16.253 1.00 20.80 167 ALA C N 1
ATOM 7987 C CA . ALA C 1 153 ? 29.762 60.593 16.109 1.00 19.05 167 ALA C CA 1
ATOM 7988 C C . ALA C 1 153 ? 28.694 60.012 15.200 1.00 19.16 167 ALA C C 1
ATOM 7989 O O . ALA C 1 153 ? 29.014 59.395 14.168 1.00 18.19 167 ALA C O 1
ATOM 7991 N N . ASN C 1 154 ? 27.431 60.268 15.546 1.00 16.06 168 ASN C N 1
ATOM 7992 C CA . ASN C 1 154 ? 26.281 59.793 14.761 1.00 17.45 168 ASN C CA 1
ATOM 7993 C C . ASN C 1 154 ? 26.006 60.842 13.688 1.00 16.47 168 ASN C C 1
ATOM 7994 O O . ASN C 1 154 ? 25.877 62.026 14.015 1.00 15.28 168 ASN C O 1
ATOM 7999 N N . VAL C 1 155 ? 25.915 60.438 12.413 1.00 14.85 169 VAL C N 1
ATOM 8000 C CA . VAL C 1 155 ? 25.722 61.462 11.381 1.00 14.48 169 VAL C CA 1
ATOM 8001 C C . VAL C 1 155 ? 24.579 61.120 10.454 1.00 13.89 169 VAL C C 1
ATOM 8002 O O . VAL C 1 155 ? 24.455 59.970 10.017 1.00 14.20 169 VAL C O 1
ATOM 8006 N N . ALA C 1 156 ? 23.698 62.090 10.212 1.00 12.43 170 ALA C N 1
ATOM 8007 C CA . ALA C 1 156 ? 22.636 61.892 9.262 1.00 11.63 170 ALA C CA 1
ATOM 8008 C C . ALA C 1 156 ? 23.096 62.872 8.157 1.00 12.16 170 ALA C C 1
ATOM 8009 O O . ALA C 1 156 ? 24.055 63.619 8.351 1.00 12.73 170 ALA C O 1
ATOM 8011 N N . PHE C 1 157 ? 22.399 62.907 7.029 1.00 12.15 171 PHE C N 1
ATOM 8012 C CA . PHE C 1 157 ? 22.831 63.754 5.941 1.00 12.09 171 PHE C CA 1
ATOM 8013 C C . PHE C 1 157 ? 21.699 64.596 5.419 1.00 11.78 171 PHE C C 1
ATOM 8014 O O . PHE C 1 157 ? 20.687 64.052 5.016 1.00 11.56 171 PHE C O 1
ATOM 8022 N N . ARG C 1 158 ? 21.889 65.913 5.453 1.00 10.15 172 ARG C N 1
ATOM 8023 C CA . ARG C 1 158 ? 20.884 66.829 4.944 1.00 11.23 172 ARG C CA 1
ATOM 8024 C C . ARG C 1 158 ? 21.031 66.858 3.414 1.00 11.58 172 ARG C C 1
ATOM 8025 O O . ARG C 1 158 ? 22.042 67.286 2.875 1.00 12.13 172 ARG C O 1
ATOM 8033 N N . ILE C 1 159 ? 19.999 66.382 2.733 1.00 13.44 173 ILE C N 1
ATOM 8034 C CA . ILE C 1 159 ? 20.013 66.286 1.289 1.00 15.18 173 ILE C CA 1
ATOM 8035 C C . ILE C 1 159 ? 19.059 67.242 0.612 1.00 17.43 173 ILE C C 1
ATOM 8036 O O . ILE C 1 159 ? 18.062 67.671 1.192 1.00 17.53 173 ILE C O 1
ATOM 8041 N N . ASN C 1 160 ? 19.411 67.568 -0.625 1.00 18.86 174 ASN C N 1
ATOM 8042 C CA . ASN C 1 160 ? 18.587 68.365 -1.510 1.00 22.18 174 ASN C CA 1
ATOM 8043 C C . ASN C 1 160 ? 18.151 67.393 -2.595 1.00 25.26 174 ASN C C 1
ATOM 8044 O O . ASN C 1 160 ? 18.871 67.141 -3.590 1.00 25.16 174 ASN C O 1
ATOM 8049 N N . PRO C 1 161 ? 16.973 66.802 -2.379 1.00 27.09 175 PRO C N 1
ATOM 8050 C CA . PRO C 1 161 ? 16.333 65.838 -3.253 1.00 28.08 175 PRO C CA 1
ATOM 8051 C C . PRO C 1 161 ? 16.021 66.441 -4.634 1.00 29.58 175 PRO C C 1
ATOM 8052 O O . PRO C 1 161 ? 15.730 67.674 -4.803 1.00 26.91 175 PRO C O 1
ATOM 8056 N N . ASN C 1 162 ? 16.074 65.531 -5.600 1.00 30.62 176 ASN C N 1
ATOM 8057 C CA . ASN C 1 162 ? 15.837 65.814 -7.000 1.00 32.10 176 ASN C CA 1
ATOM 8058 C C . ASN C 1 162 ? 14.360 66.136 -7.278 1.00 32.80 176 ASN C C 1
ATOM 8059 O O . ASN C 1 162 ? 13.658 65.363 -7.938 1.00 33.26 176 ASN C O 1
ATOM 8064 N N . VAL C 1 163 ? 13.909 67.283 -6.760 1.00 33.31 177 VAL C N 1
ATOM 8065 C CA . VAL C 1 163 ? 12.551 67.758 -6.921 1.00 32.12 177 VAL C CA 1
ATOM 8066 C C . VAL C 1 163 ? 12.258 68.173 -8.365 1.00 33.04 177 VAL C C 1
ATOM 8067 O O . VAL C 1 163 ? 13.119 68.691 -9.073 1.00 31.63 177 VAL C O 1
ATOM 8071 N N . ASN C 1 164 ? 11.029 67.901 -8.799 1.00 34.71 178 ASN C N 1
ATOM 8072 C CA . ASN C 1 164 ? 10.567 68.232 -10.151 1.00 35.92 178 ASN C CA 1
ATOM 8073 C C . ASN C 1 164 ? 10.494 69.765 -10.266 1.00 35.54 178 ASN C C 1
ATOM 8074 O O . ASN C 1 164 ? 9.645 70.418 -9.649 1.00 35.50 178 ASN C O 1
ATOM 8079 N N . PRO C 1 165 ? 11.410 70.352 -11.042 1.00 36.20 179 PRO C N 1
ATOM 8080 C CA . PRO C 1 165 ? 11.427 71.809 -11.212 1.00 36.84 179 PRO C CA 1
ATOM 8081 C C . PRO C 1 165 ? 10.201 72.330 -11.964 1.00 37.58 179 PRO C C 1
ATOM 8082 O O . PRO C 1 165 ? 9.844 73.510 -11.828 1.00 39.21 179 PRO C O 1
ATOM 8086 N N . LYS C 1 166 ? 9.540 71.472 -12.738 1.00 37.57 180 LYS C N 1
ATOM 8087 C CA . LYS C 1 166 ? 8.358 71.906 -13.498 1.00 37.73 180 LYS C CA 1
ATOM 8088 C C . LYS C 1 166 ? 7.144 72.067 -12.594 1.00 37.95 180 LYS C C 1
ATOM 8089 O O . LYS C 1 166 ? 6.420 73.076 -12.651 1.00 37.69 180 LYS C O 1
ATOM 8095 N N . THR C 1 167 ? 6.936 71.076 -11.736 1.00 38.15 181 THR C N 1
ATOM 8096 C CA . THR C 1 167 ? 5.799 71.079 -10.804 1.00 38.56 181 THR C CA 1
ATOM 8097 C C . THR C 1 167 ? 6.026 71.889 -9.503 1.00 37.94 181 THR C C 1
ATOM 8098 O O . THR C 1 167 ? 5.084 72.450 -8.924 1.00 37.19 181 THR C O 1
ATOM 8102 N N . HIS C 1 168 ? 7.280 71.938 -9.054 1.00 37.41 182 HIS C N 1
ATOM 8103 C CA . HIS C 1 168 ? 7.641 72.665 -7.836 1.00 37.45 182 HIS C CA 1
ATOM 8104 C C . HIS C 1 168 ? 8.841 73.583 -8.106 1.00 38.01 182 HIS C C 1
ATOM 8105 O O . HIS C 1 168 ? 9.945 73.344 -7.562 1.00 38.24 182 HIS C O 1
ATOM 8112 N N . PRO C 1 169 ? 8.647 74.649 -8.929 1.00 37.35 183 PRO C N 1
ATOM 8113 C CA . PRO C 1 169 ? 9.746 75.577 -9.251 1.00 37.17 183 PRO C CA 1
ATOM 8114 C C . PRO C 1 169 ? 10.377 76.307 -8.068 1.00 37.73 183 PRO C C 1
ATOM 8115 O O . PRO C 1 169 ? 11.617 76.407 -7.986 1.00 36.32 183 PRO C O 1
ATOM 8119 N N . LYS C 1 170 ? 9.535 76.813 -7.161 1.00 37.66 184 LYS C N 1
ATOM 8120 C CA . LYS C 1 170 ? 10.045 77.548 -6.015 1.00 38.16 184 LYS C CA 1
ATOM 8121 C C . LYS C 1 170 ? 10.883 76.652 -5.091 1.00 37.37 184 LYS C C 1
ATOM 8122 O O . LYS C 1 170 ? 11.956 77.052 -4.591 1.00 36.42 184 LYS C O 1
ATOM 8128 N N . ILE C 1 171 ? 10.405 75.428 -4.890 1.00 34.94 185 ILE C N 1
ATOM 8129 C CA . ILE C 1 171 ? 11.122 74.523 -4.043 1.00 32.84 185 ILE C CA 1
ATOM 8130 C C . ILE C 1 171 ? 12.439 74.093 -4.659 1.00 33.08 185 ILE C C 1
ATOM 8131 O O . ILE C 1 171 ? 13.483 74.118 -3.993 1.00 32.89 185 ILE C O 1
ATOM 8136 N N . SER C 1 172 ? 12.396 73.716 -5.936 1.00 30.01 186 SER C N 1
ATOM 8137 C CA . SER C 1 172 ? 13.589 73.260 -6.639 1.00 30.90 186 SER C CA 1
ATOM 8138 C C . SER C 1 172 ? 14.684 74.303 -6.665 1.00 30.97 186 SER C C 1
ATOM 8139 O O . SER C 1 172 ? 15.847 73.961 -6.528 1.00 29.32 186 SER C O 1
ATOM 8142 N N . THR C 1 173 ? 14.285 75.564 -6.879 1.00 31.75 187 THR C N 1
ATOM 8143 C CA . THR C 1 173 ? 15.225 76.691 -6.958 1.00 31.77 187 THR C CA 1
ATOM 8144 C C . THR C 1 173 ? 15.891 76.920 -5.610 1.00 31.19 187 THR C C 1
ATOM 8145 O O . THR C 1 173 ? 17.099 77.174 -5.563 1.00 32.06 187 THR C O 1
ATOM 8149 N N . GLY C 1 174 ? 15.111 76.815 -4.530 1.00 30.06 188 GLY C N 1
ATOM 8150 C CA . GLY C 1 174 ? 15.688 76.989 -3.216 1.00 30.29 188 GLY C CA 1
ATOM 8151 C C . GLY C 1 174 ? 16.716 75.886 -2.976 1.00 31.47 188 GLY C C 1
ATOM 8152 O O . GLY C 1 174 ? 17.913 76.120 -2.672 1.00 31.04 188 GLY C O 1
ATOM 8153 N N . LEU C 1 175 ? 16.281 74.660 -3.137 1.00 29.00 189 LEU C N 1
ATOM 8154 C CA . LEU C 1 175 ? 17.226 73.573 -2.931 1.00 29.82 189 LEU C CA 1
ATOM 8155 C C . LEU C 1 175 ? 18.517 73.679 -3.727 1.00 30.61 189 LEU C C 1
ATOM 8156 O O . LEU C 1 175 ? 19.564 73.173 -3.267 1.00 32.45 189 LEU C O 1
ATOM 8161 N N . LYS C 1 176 ? 18.476 74.275 -4.924 1.00 28.76 190 LYS C N 1
ATOM 8162 C CA . LYS C 1 176 ? 19.720 74.371 -5.696 1.00 26.74 190 LYS C CA 1
ATOM 8163 C C . LYS C 1 176 ? 20.545 75.583 -5.362 1.00 24.36 190 LYS C C 1
ATOM 8164 O O . LYS C 1 176 ? 21.776 75.505 -5.167 1.00 26.32 190 LYS C O 1
ATOM 8170 N N . LYS C 1 177 ? 19.881 76.722 -5.294 1.00 19.79 191 LYS C N 1
ATOM 8171 C CA . LYS C 1 177 ? 20.592 77.941 -5.036 1.00 19.06 191 LYS C CA 1
ATOM 8172 C C . LYS C 1 177 ? 20.843 78.271 -3.569 1.00 17.58 191 LYS C C 1
ATOM 8173 O O . LYS C 1 177 ? 21.674 79.122 -3.288 1.00 16.69 191 LYS C O 1
ATOM 8179 N N . ASN C 1 178 ? 20.111 77.679 -2.638 1.00 17.82 192 ASN C N 1
ATOM 8180 C CA . ASN C 1 178 ? 20.352 78.039 -1.226 1.00 19.55 192 ASN C CA 1
ATOM 8181 C C . ASN C 1 178 ? 21.653 77.391 -0.737 1.00 19.62 192 ASN C C 1
ATOM 8182 O O . ASN C 1 178 ? 22.238 76.496 -1.399 1.00 19.25 192 ASN C O 1
ATOM 8187 N N . LYS C 1 179 ? 22.147 77.861 0.403 1.00 17.73 193 LYS C N 1
ATOM 8188 C CA . LYS C 1 179 ? 23.400 77.360 0.897 1.00 15.36 193 LYS C CA 1
ATOM 8189 C C . LYS C 1 179 ? 23.327 76.011 1.612 1.00 15.00 193 LYS C C 1
ATOM 8190 O O . LYS C 1 179 ? 24.369 75.456 1.967 1.00 16.27 193 LYS C O 1
ATOM 8196 N N . PHE C 1 180 ? 22.136 75.463 1.800 1.00 12.93 194 PHE C N 1
ATOM 8197 C CA . PHE C 1 180 ? 22.040 74.232 2.606 1.00 14.30 194 PHE C CA 1
ATOM 8198 C C . PHE C 1 180 ? 22.055 72.884 1.886 1.00 15.55 194 PHE C C 1
ATOM 8199 O O . PHE C 1 180 ? 21.704 72.788 0.686 1.00 17.17 194 PHE C O 1
ATOM 8207 N N . GLY C 1 181 ? 22.511 71.867 2.613 1.00 13.16 195 GLY C N 1
ATOM 8208 C CA . GLY C 1 181 ? 22.376 70.509 2.131 1.00 12.42 195 GLY C CA 1
ATOM 8209 C C . GLY C 1 181 ? 23.275 69.992 1.040 1.00 12.91 195 GLY C C 1
ATOM 8210 O O . GLY C 1 181 ? 24.034 70.754 0.447 1.00 11.67 195 GLY C O 1
ATOM 8211 N N . LEU C 1 182 ? 23.178 68.666 0.841 1.00 11.64 196 LEU C N 1
ATOM 8212 C CA . LEU C 1 182 ? 23.976 67.902 -0.132 1.00 10.82 196 LEU C CA 1
ATOM 8213 C C . LEU C 1 182 ? 23.125 67.601 -1.374 1.00 13.16 196 LEU C C 1
ATOM 8214 O O . LEU C 1 182 ? 22.083 66.891 -1.279 1.00 12.35 196 LEU C O 1
ATOM 8219 N N . ASP C 1 183 ? 23.555 68.131 -2.533 1.00 12.08 197 ASP C N 1
ATOM 8220 C CA . ASP C 1 183 ? 22.791 67.953 -3.768 1.00 13.22 197 ASP C CA 1
ATOM 8221 C C . ASP C 1 183 ? 22.638 66.484 -4.169 1.00 12.84 197 ASP C C 1
ATOM 8222 O O . ASP C 1 183 ? 23.624 65.769 -4.309 1.00 14.24 197 ASP C O 1
ATOM 8227 N N . VAL C 1 184 ? 21.416 66.021 -4.363 1.00 14.00 198 VAL C N 1
ATOM 8228 C CA . VAL C 1 184 ? 21.234 64.594 -4.753 1.00 15.36 198 VAL C CA 1
ATOM 8229 C C . VAL C 1 184 ? 21.470 64.382 -6.243 1.00 15.91 198 VAL C C 1
ATOM 8230 O O . VAL C 1 184 ? 22.230 63.469 -6.633 1.00 15.09 198 VAL C O 1
ATOM 8234 N N . GLU C 1 185 ? 20.871 65.238 -7.072 1.00 15.71 199 GLU C N 1
ATOM 8235 C CA . GLU C 1 185 ? 20.974 65.048 -8.548 1.00 15.65 199 GLU C CA 1
ATOM 8236 C C . GLU C 1 185 ? 22.401 64.927 -9.094 1.00 15.50 199 GLU C C 1
ATOM 8237 O O . GLU C 1 185 ? 22.703 64.086 -9.944 1.00 14.62 199 GLU C O 1
ATOM 8243 N N . SER C 1 186 ? 23.310 65.736 -8.589 1.00 14.81 200 SER C N 1
ATOM 8244 C CA . SER C 1 186 ? 24.652 65.670 -9.099 1.00 14.95 200 SER C CA 1
ATOM 8245 C C . SER C 1 186 ? 25.505 64.563 -8.485 1.00 14.85 200 SER C C 1
ATOM 8246 O O . SER C 1 186 ? 26.687 64.395 -8.864 1.00 16.12 200 SER C O 1
ATOM 8249 N N . GLY C 1 187 ? 24.958 63.827 -7.534 1.00 14.22 201 GLY C N 1
ATOM 8250 C CA . GLY C 1 187 ? 25.746 62.765 -6.894 1.00 14.04 201 GLY C CA 1
ATOM 8251 C C . GLY C 1 187 ? 26.514 63.185 -5.609 1.00 15.78 201 GLY C C 1
ATOM 8252 O O . GLY C 1 187 ? 27.201 62.346 -4.965 1.00 14.45 201 GLY C O 1
ATOM 8253 N N . ILE C 1 188 ? 26.447 64.464 -5.211 1.00 13.74 202 ILE C N 1
ATOM 8254 C CA . ILE C 1 188 ? 27.189 64.876 -4.002 1.00 13.21 202 ILE C CA 1
ATOM 8255 C C . ILE C 1 188 ? 26.693 64.195 -2.705 1.00 13.67 202 ILE C C 1
ATOM 8256 O O . ILE C 1 188 ? 27.519 63.818 -1.861 1.00 14.88 202 ILE C O 1
ATOM 8261 N N . ALA C 1 189 ? 25.377 64.040 -2.558 1.00 11.38 203 ALA C N 1
ATOM 8262 C CA . ALA C 1 189 ? 24.815 63.412 -1.348 1.00 12.75 203 ALA C CA 1
ATOM 8263 C C . ALA C 1 189 ? 25.326 61.949 -1.232 1.00 13.86 203 ALA C C 1
ATOM 8264 O O . ALA C 1 189 ? 25.756 61.510 -0.171 1.00 14.12 203 ALA C O 1
ATOM 8266 N N . MET C 1 190 ? 25.238 61.203 -2.329 1.00 13.78 204 MET C N 1
ATOM 8267 C CA . MET C 1 190 ? 25.717 59.842 -2.340 1.00 14.58 204 MET C CA 1
ATOM 8268 C C . MET C 1 190 ? 27.216 59.802 -2.047 1.00 15.33 204 MET C C 1
ATOM 8269 O O . MET C 1 190 ? 27.676 58.957 -1.260 1.00 17.48 204 MET C O 1
ATOM 8274 N N . LYS C 1 191 ? 28.007 60.679 -2.677 1.00 15.68 205 LYS C N 1
ATOM 8275 C CA . LYS C 1 191 ? 29.437 60.687 -2.418 1.00 15.93 205 LYS C CA 1
ATOM 8276 C C . LYS C 1 191 ? 29.770 60.916 -0.919 1.00 14.96 205 LYS C C 1
ATOM 8277 O O . LYS C 1 191 ? 30.639 60.262 -0.353 1.00 12.73 205 LYS C O 1
ATOM 8283 N N . ALA C 1 192 ? 29.060 61.843 -0.293 1.00 14.81 206 ALA C N 1
ATOM 8284 C CA . ALA C 1 192 ? 29.285 62.175 1.106 1.00 13.68 206 ALA C CA 1
ATOM 8285 C C . ALA C 1 192 ? 29.011 60.961 2.009 1.00 13.47 206 ALA C C 1
ATOM 8286 O O . ALA C 1 192 ? 29.806 60.635 2.912 1.00 13.60 206 ALA C O 1
ATOM 8288 N N . ILE C 1 193 ? 27.896 60.290 1.749 1.00 14.39 207 ILE C N 1
ATOM 8289 C CA . ILE C 1 193 ? 27.508 59.121 2.530 1.00 13.61 207 ILE C CA 1
ATOM 8290 C C . ILE C 1 193 ? 28.511 57.970 2.338 1.00 13.85 207 ILE C C 1
ATOM 8291 O O . ILE C 1 193 ? 28.921 57.304 3.312 1.00 12.00 207 ILE C O 1
ATOM 8296 N N . LYS C 1 194 ? 28.912 57.711 1.104 1.00 13.86 208 LYS C N 1
ATOM 8297 C CA . LYS C 1 194 ? 29.930 56.665 0.929 1.00 15.79 208 LYS C CA 1
ATOM 8298 C C . LYS C 1 194 ? 31.269 57.090 1.577 1.00 16.36 208 LYS C C 1
ATOM 8299 O O . LYS C 1 194 ? 32.043 56.227 2.051 1.00 15.84 208 LYS C O 1
ATOM 8305 N N . MET C 1 195 ? 31.551 58.400 1.673 1.00 15.08 209 MET C N 1
ATOM 8306 C CA . MET C 1 195 ? 32.826 58.767 2.312 1.00 17.36 209 MET C CA 1
ATOM 8307 C C . MET C 1 195 ? 32.673 58.500 3.797 1.00 17.37 209 MET C C 1
ATOM 8308 O O . MET C 1 195 ? 33.630 58.057 4.462 1.00 15.66 209 MET C O 1
ATOM 8313 N N . ALA C 1 196 ? 31.473 58.773 4.326 1.00 16.91 210 ALA C N 1
ATOM 8314 C CA . ALA C 1 196 ? 31.221 58.550 5.769 1.00 18.29 210 ALA C CA 1
ATOM 8315 C C . ALA C 1 196 ? 31.343 57.036 6.093 1.00 19.07 210 ALA C C 1
ATOM 8316 O O . ALA C 1 196 ? 31.804 56.664 7.175 1.00 18.93 210 ALA C O 1
ATOM 8318 N N . LEU C 1 197 ? 30.924 56.164 5.165 1.00 19.97 211 LEU C N 1
ATOM 8319 C CA . LEU C 1 197 ? 31.024 54.714 5.428 1.00 19.86 211 LEU C CA 1
ATOM 8320 C C . LEU C 1 197 ? 32.495 54.275 5.494 1.00 20.68 211 LEU C C 1
ATOM 8321 O O . LEU C 1 197 ? 32.837 53.367 6.253 1.00 19.47 211 LEU C O 1
ATOM 8326 N N . GLU C 1 198 ? 33.381 54.945 4.753 1.00 20.60 212 GLU C N 1
ATOM 8327 C CA . GLU C 1 198 ? 34.815 54.601 4.822 1.00 22.87 212 GLU C CA 1
ATOM 8328 C C . GLU C 1 198 ? 35.528 55.220 6.040 1.00 23.70 212 GLU C C 1
ATOM 8329 O O . GLU C 1 198 ? 36.711 54.887 6.354 1.00 23.44 212 GLU C O 1
ATOM 8335 N N . MET C 1 199 ? 34.844 56.139 6.728 1.00 21.58 213 MET C N 1
ATOM 8336 C CA . MET C 1 199 ? 35.467 56.811 7.864 1.00 20.05 213 MET C CA 1
ATOM 8337 C C . MET C 1 199 ? 35.298 55.979 9.098 1.00 21.33 213 MET C C 1
ATOM 8338 O O . MET C 1 199 ? 34.258 55.334 9.285 1.00 21.64 213 MET C O 1
ATOM 8343 N N . GLU C 1 200 ? 36.282 56.041 9.984 1.00 21.15 214 GLU C N 1
ATOM 8344 C CA . GLU C 1 200 ? 36.224 55.197 11.164 1.00 22.77 214 GLU C CA 1
ATOM 8345 C C . GLU C 1 200 ? 35.592 55.786 12.389 1.00 22.42 214 GLU C C 1
ATOM 8346 O O . GLU C 1 200 ? 35.336 55.029 13.328 1.00 22.53 214 GLU C O 1
ATOM 8352 N N . TYR C 1 201 ? 35.290 57.091 12.406 1.00 18.42 215 TYR C N 1
ATOM 8353 C CA . TYR C 1 201 ? 34.765 57.638 13.651 1.00 17.62 215 TYR C CA 1
ATOM 8354 C C . TYR C 1 201 ? 33.381 58.224 13.572 1.00 17.12 215 TYR C C 1
ATOM 8355 O O . TYR C 1 201 ? 33.027 59.040 14.401 1.00 15.99 215 TYR C O 1
ATOM 8364 N N . VAL C 1 202 ? 32.604 57.822 12.568 1.00 16.71 216 VAL C N 1
ATOM 8365 C CA . VAL C 1 202 ? 31.254 58.308 12.468 1.00 15.67 216 VAL C CA 1
ATOM 8366 C C . VAL C 1 202 ? 30.394 57.090 12.202 1.00 17.04 216 VAL C C 1
ATOM 8367 O O . VAL C 1 202 ? 30.894 56.072 11.736 1.00 17.87 216 VAL C O 1
ATOM 8371 N N . ASN C 1 203 ? 29.108 57.230 12.490 1.00 16.09 217 ASN C N 1
ATOM 8372 C CA . ASN C 1 203 ? 28.085 56.191 12.322 1.00 18.41 217 ASN C CA 1
ATOM 8373 C C . ASN C 1 203 ? 26.924 56.794 11.496 1.00 17.43 217 ASN C C 1
ATOM 8374 O O . ASN C 1 203 ? 26.222 57.693 11.971 1.00 17.48 217 ASN C O 1
ATOM 8379 N N . VAL C 1 204 ? 26.683 56.267 10.310 1.00 16.89 218 VAL C N 1
ATOM 8380 C CA . VAL C 1 204 ? 25.610 56.765 9.445 1.00 17.07 218 VAL C CA 1
ATOM 8381 C C . VAL C 1 204 ? 24.247 56.319 9.956 1.00 17.11 218 VAL C C 1
ATOM 8382 O O . VAL C 1 204 ? 23.957 55.115 10.000 1.00 17.08 218 VAL C O 1
ATOM 8386 N N . VAL C 1 205 ? 23.397 57.276 10.334 1.00 16.36 219 VAL C N 1
ATOM 8387 C CA . VAL C 1 205 ? 22.087 56.925 10.887 1.00 14.36 219 VAL C CA 1
ATOM 8388 C C . VAL C 1 205 ? 20.866 57.450 10.176 1.00 14.02 219 VAL C C 1
ATOM 8389 O O . VAL C 1 205 ? 19.747 57.002 10.468 1.00 13.40 219 VAL C O 1
ATOM 8393 N N . GLY C 1 206 ? 21.045 58.389 9.254 1.00 11.83 220 GLY C N 1
ATOM 8394 C CA . GLY C 1 206 ? 19.867 58.908 8.577 1.00 12.29 220 GLY C CA 1
ATOM 8395 C C . GLY C 1 206 ? 20.049 59.914 7.443 1.00 12.47 220 GLY C C 1
ATOM 8396 O O . GLY C 1 206 ? 21.157 60.254 7.059 1.00 14.69 220 GLY C O 1
ATOM 8397 N N . VAL C 1 207 ? 18.921 60.362 6.932 1.00 11.87 221 VAL C N 1
ATOM 8398 C CA . VAL C 1 207 ? 18.824 61.345 5.887 1.00 13.95 221 VAL C CA 1
ATOM 8399 C C . VAL C 1 207 ? 17.848 62.392 6.456 1.00 13.56 221 VAL C C 1
ATOM 8400 O O . VAL C 1 207 ? 16.945 62.075 7.247 1.00 14.97 221 VAL C O 1
ATOM 8404 N N . HIS C 1 208 ? 18.085 63.640 6.094 1.00 12.41 222 HIS C N 1
ATOM 8405 C CA . HIS C 1 208 ? 17.290 64.754 6.592 1.00 10.62 222 HIS C CA 1
ATOM 8406 C C . HIS C 1 208 ? 16.987 65.639 5.387 1.00 10.38 222 HIS C C 1
ATOM 8407 O O . HIS C 1 208 ? 17.776 65.694 4.439 1.00 11.97 222 HIS C O 1
ATOM 8414 N N . CYS C 1 209 ? 15.893 66.378 5.465 1.00 10.58 223 CYS C N 1
ATOM 8415 C CA . CYS C 1 209 ? 15.557 67.345 4.419 1.00 11.69 223 CYS C CA 1
ATOM 8416 C C . CYS C 1 209 ? 14.671 68.424 5.031 1.00 11.36 223 CYS C C 1
ATOM 8417 O O . CYS C 1 209 ? 13.842 68.134 5.880 1.00 11.20 223 CYS C O 1
ATOM 8420 N N . HIS C 1 210 ? 14.861 69.664 4.632 1.00 12.78 224 HIS C N 1
ATOM 8421 C CA . HIS C 1 210 ? 14.005 70.724 5.115 1.00 12.77 224 HIS C CA 1
ATOM 8422 C C . HIS C 1 210 ? 13.819 71.629 3.889 1.00 14.03 224 HIS C C 1
ATOM 8423 O O . HIS C 1 210 ? 14.778 72.205 3.364 1.00 14.12 224 HIS C O 1
ATOM 8430 N N . ILE C 1 211 ? 12.578 71.779 3.447 1.00 14.01 225 ILE C N 1
ATOM 8431 C CA . ILE C 1 211 ? 12.343 72.527 2.218 1.00 15.33 225 ILE C CA 1
ATOM 8432 C C . ILE C 1 211 ? 11.941 73.986 2.247 1.00 16.09 225 ILE C C 1
ATOM 8433 O O . ILE C 1 211 ? 11.991 74.672 1.209 1.00 15.60 225 ILE C O 1
ATOM 8438 N N . GLY C 1 212 ? 11.519 74.479 3.407 1.00 15.82 226 GLY C N 1
ATOM 8439 C CA . GLY C 1 212 ? 11.101 75.870 3.473 1.00 14.73 226 GLY C CA 1
ATOM 8440 C C . GLY C 1 212 ? 10.247 76.090 4.699 1.00 15.57 226 GLY C C 1
ATOM 8441 O O . GLY C 1 212 ? 10.085 75.189 5.538 1.00 14.91 226 GLY C O 1
ATOM 8442 N N . SER C 1 213 ? 9.625 77.258 4.785 1.00 15.44 227 SER C N 1
ATOM 8443 C CA . SER C 1 213 ? 8.843 77.566 5.981 1.00 15.65 227 SER C CA 1
ATOM 8444 C C . SER C 1 213 ? 7.519 78.268 5.615 1.00 14.32 227 SER C C 1
ATOM 8445 O O . SER C 1 213 ? 7.380 78.793 4.511 1.00 13.22 227 SER C O 1
ATOM 8448 N N . GLN C 1 214 ? 6.539 78.199 6.506 1.00 14.16 228 GLN C N 1
ATOM 8449 C CA . GLN C 1 214 ? 5.198 78.772 6.267 1.00 14.06 228 GLN C CA 1
ATOM 8450 C C . GLN C 1 214 ? 4.580 78.234 4.946 1.00 15.61 228 GLN C C 1
ATOM 8451 O O . GLN C 1 214 ? 4.057 79.010 4.112 1.00 15.46 228 GLN C O 1
ATOM 8457 N N . LEU C 1 215 ? 4.640 76.901 4.771 1.00 14.72 229 LEU C N 1
ATOM 8458 C CA . LEU C 1 215 ? 4.067 76.248 3.585 1.00 16.43 229 LEU C CA 1
ATOM 8459 C C . LEU C 1 215 ? 2.597 75.908 3.863 1.00 16.91 229 LEU C C 1
ATOM 8460 O O . LEU C 1 215 ? 2.280 75.188 4.828 1.00 14.55 229 LEU C O 1
ATOM 8465 N N . THR C 1 216 ? 1.691 76.446 3.063 1.00 18.58 230 THR C N 1
ATOM 8466 C CA . THR C 1 216 ? 0.263 76.162 3.307 1.00 20.67 230 THR C CA 1
ATOM 8467 C C . TH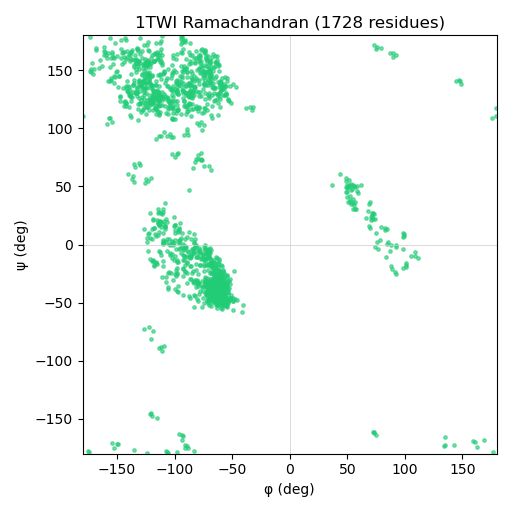R C 1 216 ? -0.374 75.285 2.228 1.00 21.92 230 THR C C 1
ATOM 8468 O O . THR C 1 216 ? -1.576 75.324 2.020 1.00 20.68 230 THR C O 1
ATOM 8472 N N . ASP C 1 217 ? 0.447 74.474 1.575 1.00 23.19 231 ASP C N 1
ATOM 8473 C CA . ASP C 1 217 ? 0.004 73.534 0.537 1.00 24.77 231 ASP C CA 1
ATOM 8474 C C . ASP C 1 217 ? 0.683 72.202 0.887 1.00 24.06 231 ASP C C 1
ATOM 8475 O O . ASP C 1 217 ? 1.869 72.223 1.211 1.00 25.19 231 ASP C O 1
ATOM 8480 N N . ILE C 1 218 ? -0.019 71.060 0.843 1.00 23.28 232 ILE C N 1
ATOM 8481 C CA . ILE C 1 218 ? 0.637 69.780 1.195 1.00 22.63 232 ILE C CA 1
ATOM 8482 C C . ILE C 1 218 ? 1.500 69.286 0.043 1.00 21.06 232 ILE C C 1
ATOM 8483 O O . ILE C 1 218 ? 2.405 68.465 0.221 1.00 18.07 232 ILE C O 1
ATOM 8488 N N . SER C 1 219 ? 1.240 69.837 -1.145 1.00 20.09 233 SER C N 1
ATOM 8489 C CA . SER C 1 219 ? 1.928 69.409 -2.344 1.00 18.63 233 SER C CA 1
ATOM 8490 C C . SER C 1 219 ? 3.462 69.342 -2.240 1.00 17.16 233 SER C C 1
ATOM 8491 O O . SER C 1 219 ? 4.073 68.326 -2.568 1.00 16.15 233 SER C O 1
ATOM 8494 N N . PRO C 1 220 ? 4.103 70.393 -1.728 1.00 16.37 234 PRO C N 1
ATOM 8495 C CA . PRO C 1 220 ? 5.557 70.314 -1.646 1.00 16.86 234 PRO C CA 1
ATOM 8496 C C . PRO C 1 220 ? 6.035 69.251 -0.676 1.00 15.46 234 PRO C C 1
ATOM 8497 O O . PRO C 1 220 ? 7.152 68.719 -0.842 1.00 14.17 234 PRO C O 1
ATOM 8501 N N . PHE C 1 221 ? 5.229 68.966 0.349 1.00 13.82 235 PHE C N 1
ATOM 8502 C CA . PHE C 1 221 ? 5.660 67.965 1.317 1.00 14.34 235 PHE C CA 1
ATOM 8503 C C . PHE C 1 221 ? 5.555 66.552 0.722 1.00 13.99 235 PHE C C 1
ATOM 8504 O O . PHE C 1 221 ? 6.332 65.638 1.095 1.00 13.64 235 PHE C O 1
ATOM 8512 N N . ILE C 1 222 ? 4.607 66.353 -0.193 1.00 13.88 236 ILE C N 1
ATOM 8513 C CA . ILE C 1 222 ? 4.513 65.060 -0.838 1.00 13.55 236 ILE C CA 1
ATOM 8514 C C . ILE C 1 222 ? 5.702 64.915 -1.760 1.00 14.55 236 ILE C C 1
ATOM 8515 O O . ILE C 1 222 ? 6.341 63.833 -1.818 1.00 14.29 236 ILE C O 1
ATOM 8520 N N . GLU C 1 223 ? 6.006 66.003 -2.483 1.00 14.09 237 GLU C N 1
ATOM 8521 C CA . GLU C 1 223 ? 7.105 65.941 -3.415 1.00 15.68 237 GLU C CA 1
ATOM 8522 C C . GLU C 1 223 ? 8.427 65.728 -2.633 1.00 15.86 237 GLU C C 1
ATOM 8523 O O . GLU C 1 223 ? 9.296 64.934 -3.044 1.00 15.20 237 GLU C O 1
ATOM 8529 N N . GLU C 1 224 ? 8.574 66.445 -1.517 1.00 13.47 238 GLU C N 1
ATOM 8530 C CA . GLU C 1 224 ? 9.745 66.256 -0.668 1.00 13.03 238 GLU C CA 1
ATOM 8531 C C . GLU C 1 224 ? 9.859 64.777 -0.223 1.00 12.78 238 GLU C C 1
ATOM 8532 O O . GLU C 1 224 ? 10.924 64.113 -0.324 1.00 13.43 238 GLU C O 1
ATOM 8538 N N . THR C 1 225 ? 8.761 64.263 0.291 1.00 13.51 239 THR C N 1
ATOM 8539 C CA . THR C 1 225 ? 8.748 62.896 0.821 1.00 13.96 239 THR C CA 1
ATOM 8540 C C . THR C 1 225 ? 9.072 61.841 -0.243 1.00 15.44 239 THR C C 1
ATOM 8541 O O . THR C 1 225 ? 9.894 60.934 0.002 1.00 12.59 239 THR C O 1
ATOM 8545 N N . ARG C 1 226 ? 8.443 61.966 -1.415 1.00 14.47 240 ARG C N 1
ATOM 8546 C CA . ARG C 1 226 ? 8.733 60.999 -2.480 1.00 17.22 240 ARG C CA 1
ATOM 8547 C C . ARG C 1 226 ? 10.197 61.068 -2.914 1.00 15.34 240 ARG C C 1
ATOM 8548 O O . ARG C 1 226 ? 10.838 60.028 -3.122 1.00 15.03 240 ARG C O 1
ATOM 8556 N N . LYS C 1 227 ? 10.757 62.272 -3.042 1.00 15.25 241 LYS C N 1
ATOM 8557 C CA . LYS C 1 227 ? 12.155 62.366 -3.493 1.00 15.11 241 LYS C CA 1
ATOM 8558 C C . LYS C 1 227 ? 13.179 61.941 -2.420 1.00 14.63 241 LYS C C 1
ATOM 8559 O O . LYS C 1 227 ? 14.255 61.418 -2.723 1.00 13.32 241 LYS C O 1
ATOM 8565 N N . VAL C 1 228 ? 12.854 62.185 -1.154 1.00 12.82 242 VAL C N 1
ATOM 8566 C CA . VAL C 1 228 ? 13.727 61.710 -0.105 1.00 12.73 242 VAL C CA 1
ATOM 8567 C C . VAL C 1 228 ? 13.695 60.140 -0.083 1.00 13.53 242 VAL C C 1
ATOM 8568 O O . VAL C 1 228 ? 14.746 59.489 -0.045 1.00 13.83 242 VAL C O 1
ATOM 8572 N N . MET C 1 229 ? 12.503 59.556 -0.137 1.00 14.36 243 MET C N 1
ATOM 8573 C CA . MET C 1 229 ? 12.379 58.087 -0.136 1.00 14.75 243 MET C CA 1
ATOM 8574 C C . MET C 1 229 ? 13.002 57.477 -1.414 1.00 14.90 243 MET C C 1
ATOM 8575 O O . MET C 1 229 ? 13.558 56.368 -1.358 1.00 14.43 243 MET C O 1
ATOM 8580 N N . ASP C 1 230 ? 12.901 58.181 -2.552 1.00 14.43 244 ASP C N 1
ATOM 8581 C CA . ASP C 1 230 ? 13.548 57.708 -3.787 1.00 16.44 244 ASP C CA 1
ATOM 8582 C C . ASP C 1 230 ? 15.058 57.604 -3.561 1.00 15.78 244 ASP C C 1
ATOM 8583 O O . ASP C 1 230 ? 15.729 56.674 -4.041 1.00 16.15 244 ASP C O 1
ATOM 8588 N N . PHE C 1 231 ? 15.602 58.563 -2.818 1.00 14.95 245 PHE C N 1
ATOM 8589 C CA . PHE C 1 231 ? 17.034 58.529 -2.562 1.00 13.17 245 PHE C CA 1
ATOM 8590 C C . PHE C 1 231 ? 17.321 57.402 -1.569 1.00 13.41 245 PHE C C 1
ATOM 8591 O O . PHE C 1 231 ? 18.340 56.733 -1.693 1.00 14.21 245 PHE C O 1
ATOM 8599 N N . VAL C 1 232 ? 16.426 57.150 -0.612 1.00 13.67 246 VAL C N 1
ATOM 8600 C CA . VAL C 1 232 ? 16.674 56.054 0.332 1.00 14.54 246 VAL C CA 1
ATOM 8601 C C . VAL C 1 232 ? 16.704 54.690 -0.444 1.00 15.56 246 VAL C C 1
ATOM 8602 O O . VAL C 1 232 ? 17.452 53.769 -0.091 1.00 14.28 246 VAL C O 1
ATOM 8606 N N . VAL C 1 233 ? 15.913 54.588 -1.513 1.00 16.90 247 VAL C N 1
ATOM 8607 C CA . VAL C 1 233 ? 15.915 53.370 -2.343 1.00 17.75 247 VAL C CA 1
ATOM 8608 C C . VAL C 1 233 ? 17.247 53.317 -3.081 1.00 19.21 247 VAL C C 1
ATOM 8609 O O . VAL C 1 233 ? 17.897 52.256 -3.157 1.00 19.35 247 VAL C O 1
ATOM 8613 N N . GLU C 1 234 ? 17.664 54.447 -3.645 1.00 17.43 248 GLU C N 1
ATOM 8614 C CA . GLU C 1 234 ? 18.951 54.465 -4.316 1.00 18.12 248 GLU C CA 1
ATOM 8615 C C . GLU C 1 234 ? 20.057 54.036 -3.326 1.00 17.94 248 GLU C C 1
ATOM 8616 O O . GLU C 1 234 ? 20.978 53.294 -3.695 1.00 17.63 248 GLU C O 1
ATOM 8622 N N . LEU C 1 235 ? 19.972 54.457 -2.069 1.00 16.90 249 LEU C N 1
ATOM 8623 C CA . LEU C 1 235 ? 21.000 54.069 -1.122 1.00 16.99 249 LEU C CA 1
ATOM 8624 C C . LEU C 1 235 ? 20.950 52.559 -0.854 1.00 18.33 249 LEU C C 1
ATOM 8625 O O . LEU C 1 235 ? 21.990 51.876 -0.779 1.00 16.95 249 LEU C O 1
ATOM 8630 N N . LYS C 1 236 ? 19.733 52.053 -0.727 1.00 18.95 250 LYS C N 1
ATOM 8631 C CA . LYS C 1 236 ? 19.511 50.633 -0.489 1.00 20.35 250 LYS C CA 1
ATOM 8632 C C . LYS C 1 236 ? 20.155 49.841 -1.641 1.00 20.93 250 LYS C C 1
ATOM 8633 O O . LYS C 1 236 ? 20.740 48.788 -1.401 1.00 20.43 250 LYS C O 1
ATOM 8639 N N . GLU C 1 237 ? 20.029 50.344 -2.881 1.00 22.07 251 GLU C N 1
ATOM 8640 C CA . GLU C 1 237 ? 20.598 49.676 -4.088 1.00 22.48 251 GLU C CA 1
ATOM 8641 C C . GLU C 1 237 ? 22.099 49.541 -3.958 1.00 22.43 251 GLU C C 1
ATOM 8642 O O . GLU C 1 237 ? 22.714 48.629 -4.522 1.00 21.36 251 GLU C O 1
ATOM 8648 N N . GLU C 1 238 ? 22.693 50.458 -3.202 1.00 20.79 252 GLU C N 1
ATOM 8649 C CA . GLU C 1 238 ? 24.129 50.441 -2.986 1.00 20.74 252 GLU C CA 1
ATOM 8650 C C . GLU C 1 238 ? 24.529 49.684 -1.710 1.00 20.86 252 GLU C C 1
ATOM 8651 O O . GLU C 1 238 ? 25.687 49.785 -1.288 1.00 21.36 252 GLU C O 1
ATOM 8657 N N . GLY C 1 239 ? 23.591 48.973 -1.082 1.00 20.37 253 GLY C N 1
ATOM 8658 C CA . GLY C 1 239 ? 23.916 48.250 0.142 1.00 20.90 253 GLY C CA 1
ATOM 8659 C C . GLY C 1 239 ? 23.874 49.116 1.414 1.00 22.40 253 GLY C C 1
ATOM 8660 O O . GLY C 1 239 ? 24.335 48.688 2.467 1.00 23.67 253 GLY C O 1
ATOM 8661 N N . ILE C 1 240 ? 23.312 50.325 1.342 1.00 20.46 254 ILE C N 1
ATOM 8662 C CA . ILE C 1 240 ? 23.263 51.230 2.506 1.00 18.40 254 ILE C CA 1
ATOM 8663 C C . ILE C 1 240 ? 21.834 51.328 3.118 1.00 18.71 254 ILE C C 1
ATOM 8664 O O . ILE C 1 240 ? 20.878 51.638 2.419 1.00 17.53 254 ILE C O 1
ATOM 8669 N N . GLU C 1 241 ? 21.726 51.090 4.425 1.00 17.59 255 GLU C N 1
ATOM 8670 C CA . GLU C 1 241 ? 20.477 51.130 5.155 1.00 19.40 255 GLU C CA 1
ATOM 8671 C C . GLU C 1 241 ? 20.357 52.434 5.940 1.00 17.88 255 GLU C C 1
ATOM 8672 O O . GLU C 1 241 ? 21.343 52.952 6.428 1.00 17.84 255 GLU C O 1
ATOM 8678 N N . ILE C 1 242 ? 19.131 52.918 6.088 1.00 16.95 256 ILE C N 1
ATOM 8679 C CA . ILE C 1 242 ? 18.893 54.205 6.730 1.00 16.03 256 ILE C CA 1
ATOM 8680 C C . ILE C 1 242 ? 17.982 54.006 7.913 1.00 14.79 256 ILE C C 1
ATOM 8681 O O . ILE C 1 242 ? 16.873 53.591 7.741 1.00 15.68 256 ILE C O 1
ATOM 8686 N N . GLU C 1 243 ? 18.463 54.261 9.115 1.00 16.12 257 GLU C N 1
ATOM 8687 C CA . GLU C 1 243 ? 17.628 54.084 10.319 1.00 16.79 257 GLU C CA 1
ATOM 8688 C C . GLU C 1 243 ? 16.608 55.191 10.541 1.00 14.04 257 GLU C C 1
ATOM 8689 O O . GLU C 1 243 ? 15.494 54.912 10.969 1.00 15.49 257 GLU C O 1
ATOM 8695 N N . ASP C 1 244 ? 16.954 56.438 10.213 1.00 12.79 258 ASP C N 1
ATOM 8696 C CA . ASP C 1 244 ? 16.036 57.574 10.437 1.00 12.07 258 ASP C CA 1
ATOM 8697 C C . ASP C 1 244 ? 15.801 58.393 9.168 1.00 10.88 258 ASP C C 1
ATOM 8698 O O . ASP C 1 244 ? 16.751 58.644 8.441 1.00 10.56 258 ASP C O 1
ATOM 8703 N N . VAL C 1 245 ? 14.569 58.871 8.963 1.00 11.19 259 VAL C N 1
ATOM 8704 C CA . VAL C 1 245 ? 14.272 59.783 7.862 1.00 11.38 259 VAL C CA 1
ATOM 8705 C C . VAL C 1 245 ? 13.681 61.014 8.589 1.00 11.73 259 VAL C C 1
ATOM 8706 O O . VAL C 1 245 ? 12.707 60.897 9.355 1.00 11.19 259 VAL C O 1
ATOM 8710 N N . ASN C 1 246 ? 14.308 62.171 8.401 1.00 10.84 260 ASN C N 1
ATOM 8711 C CA . ASN C 1 246 ? 13.857 63.385 9.071 1.00 11.46 260 ASN C CA 1
ATOM 8712 C C . ASN C 1 246 ? 13.426 64.342 7.935 1.00 9.94 260 ASN C C 1
ATOM 8713 O O . ASN C 1 246 ? 14.240 64.708 7.121 1.00 10.75 260 ASN C O 1
ATOM 8718 N N . LEU C 1 247 ? 12.141 64.711 7.899 1.00 10.94 261 LEU C N 1
ATOM 8719 C CA . LEU C 1 247 ? 11.607 65.550 6.845 1.00 9.83 261 LEU C CA 1
ATOM 8720 C C . LEU C 1 247 ? 11.530 67.029 7.165 1.00 11.24 261 LEU C C 1
ATOM 8721 O O . LEU C 1 247 ? 10.906 67.791 6.423 1.00 11.51 261 LEU C O 1
ATOM 8726 N N . GLY C 1 248 ? 12.164 67.442 8.266 1.00 11.43 262 GLY C N 1
ATOM 8727 C CA . GLY C 1 248 ? 12.245 68.867 8.565 1.00 10.56 262 GLY C CA 1
ATOM 8728 C C . GLY C 1 248 ? 10.957 69.487 9.045 1.00 11.59 262 GLY C C 1
ATOM 8729 O O . GLY C 1 248 ? 10.039 68.779 9.513 1.00 12.85 262 GLY C O 1
ATOM 8730 N N . GLY C 1 249 ? 10.869 70.804 8.958 1.00 11.63 263 GLY C N 1
ATOM 8731 C CA . GLY C 1 249 ? 9.667 71.447 9.457 1.00 11.50 263 GLY C CA 1
ATOM 8732 C C . GLY C 1 249 ? 8.979 72.188 8.332 1.00 11.21 263 GLY C C 1
ATOM 8733 O O . GLY C 1 249 ? 9.008 71.710 7.181 1.00 10.77 263 GLY C O 1
ATOM 8734 N N . GLY C 1 250 ? 8.324 73.300 8.662 1.00 9.80 264 GLY C N 1
ATOM 8735 C CA . GLY C 1 250 ? 7.730 74.117 7.616 1.00 12.90 264 GLY C CA 1
ATOM 8736 C C . GLY C 1 250 ? 6.214 74.149 7.482 1.00 13.03 264 GLY C C 1
ATOM 8737 O O . GLY C 1 250 ? 5.731 74.924 6.669 1.00 13.94 264 GLY C O 1
ATOM 8738 N N . LEU C 1 251 ? 5.460 73.337 8.233 1.00 12.00 265 LEU C N 1
ATOM 8739 C CA . LEU C 1 251 ? 3.993 73.420 8.071 1.00 12.31 265 LEU C CA 1
ATOM 8740 C C . LEU C 1 251 ? 3.587 74.846 8.432 1.00 13.11 265 LEU C C 1
ATOM 8741 O O . LEU C 1 251 ? 3.987 75.359 9.480 1.00 13.34 265 LEU C O 1
ATOM 8746 N N . GLY C 1 252 ? 2.789 75.494 7.594 1.00 12.25 266 GLY C N 1
ATOM 8747 C CA . GLY C 1 252 ? 2.402 76.860 7.908 1.00 13.82 266 GLY C CA 1
ATOM 8748 C C . GLY C 1 252 ? 1.283 77.000 8.926 1.00 12.76 266 GLY C C 1
ATOM 8749 O O . GLY C 1 252 ? 0.560 76.049 9.166 1.00 11.43 266 GLY C O 1
ATOM 8750 N N . ILE C 1 253 ? 1.155 78.180 9.530 1.00 11.82 267 ILE C N 1
ATOM 8751 C CA . ILE C 1 253 ? 0.099 78.402 10.511 1.00 11.04 267 ILE C CA 1
ATOM 8752 C C . ILE C 1 253 ? -0.862 79.465 9.952 1.00 11.58 267 ILE C C 1
ATOM 8753 O O . ILE C 1 253 ? -0.520 80.209 9.011 1.00 13.81 267 ILE C O 1
ATOM 8758 N N . PRO C 1 254 ? -2.067 79.556 10.529 1.00 11.61 268 PRO C N 1
ATOM 8759 C CA . PRO C 1 254 ? -3.067 80.513 10.052 1.00 12.14 268 PRO C CA 1
ATOM 8760 C C . PRO C 1 254 ? -2.925 81.981 10.418 1.00 11.24 268 PRO C C 1
ATOM 8761 O O . PRO C 1 254 ? -3.657 82.507 11.262 1.00 11.82 268 PRO C O 1
ATOM 8765 N N . TYR C 1 255 ? -1.956 82.663 9.808 1.00 11.45 269 TYR C N 1
ATOM 8766 C CA . TYR C 1 255 ? -1.800 84.103 10.113 1.00 12.38 269 TYR C CA 1
ATOM 8767 C C . TYR C 1 255 ? -3.076 84.821 9.669 1.00 12.40 269 TYR C C 1
ATOM 8768 O O . TYR C 1 255 ? -3.573 85.722 10.371 1.00 12.23 269 TYR C O 1
ATOM 8777 N N . TYR C 1 256 ? -3.547 84.469 8.487 1.00 12.93 270 TYR C N 1
ATOM 8778 C CA . TYR C 1 256 ? -4.806 85.017 7.974 1.00 16.08 270 TYR C CA 1
ATOM 8779 C C . TYR C 1 256 ? -5.899 84.138 8.584 1.00 18.20 270 TYR C C 1
ATOM 8780 O O . TYR C 1 256 ? -5.801 82.915 8.583 1.00 18.02 270 TYR C O 1
ATOM 8789 N N . LYS C 1 257 ? -6.925 84.768 9.144 1.00 20.71 271 LYS C N 1
ATOM 8790 C CA . LYS C 1 257 ? -7.963 84.015 9.838 1.00 22.32 271 LYS C CA 1
ATOM 8791 C C . LYS C 1 257 ? -9.184 83.610 9.018 1.00 25.02 271 LYS C C 1
ATOM 8792 O O . LYS C 1 257 ? -10.040 82.856 9.510 1.00 25.66 271 LYS C O 1
ATOM 8798 N N . ASP C 1 258 ? -9.231 84.044 7.767 1.00 26.47 272 ASP C N 1
ATOM 8799 C CA . ASP C 1 258 ? -10.361 83.754 6.898 1.00 29.98 272 ASP C CA 1
ATOM 8800 C C . ASP C 1 258 ? -10.166 82.601 5.919 1.00 32.28 272 ASP C C 1
ATOM 8801 O O . ASP C 1 258 ? -10.976 82.415 5.019 1.00 34.21 272 ASP C O 1
ATOM 8806 N N . LYS C 1 259 ? -9.119 81.805 6.084 1.00 32.51 273 LYS C N 1
ATOM 8807 C CA . LYS C 1 259 ? -8.891 80.702 5.156 1.00 33.57 273 LYS C CA 1
ATOM 8808 C C . LYS C 1 259 ? -8.422 79.428 5.870 1.00 33.41 273 LYS C C 1
ATOM 8809 O O . LYS C 1 259 ? -7.466 79.448 6.637 1.00 32.14 273 LYS C O 1
ATOM 8815 N N . GLN C 1 260 ? -9.093 78.323 5.587 1.00 31.82 274 GLN C N 1
ATOM 8816 C CA . GLN C 1 260 ? -8.745 77.068 6.192 1.00 31.53 274 GLN C CA 1
ATOM 8817 C C . GLN C 1 260 ? -7.461 76.602 5.525 1.00 28.48 274 GLN C C 1
ATOM 8818 O O . GLN C 1 260 ? -7.303 76.793 4.333 1.00 27.06 274 GLN C O 1
ATOM 8824 N N . ILE C 1 261 ? -6.546 76.002 6.283 1.00 24.43 275 ILE C N 1
ATOM 8825 C CA . ILE C 1 261 ? -5.278 75.530 5.694 1.00 21.16 275 ILE C CA 1
ATOM 8826 C C . ILE C 1 261 ? -4.960 74.092 6.133 1.00 18.80 275 ILE C C 1
ATOM 8827 O O . ILE C 1 261 ? -5.587 73.566 7.064 1.00 19.03 275 ILE C O 1
ATOM 8832 N N . PRO C 1 262 ? -3.980 73.434 5.496 1.00 18.61 276 PRO C N 1
ATOM 8833 C CA . PRO C 1 262 ? -3.686 72.053 5.914 1.00 17.22 276 PRO C CA 1
ATOM 8834 C C . PRO C 1 262 ? -3.294 71.941 7.391 1.00 17.20 276 PRO C C 1
ATOM 8835 O O . PRO C 1 262 ? -2.571 72.780 7.920 1.00 17.73 276 PRO C O 1
ATOM 8839 N N . THR C 1 263 ? -3.722 70.863 8.031 1.00 15.96 277 THR C N 1
ATOM 8840 C CA . THR C 1 263 ? -3.418 70.645 9.432 1.00 15.84 277 THR C CA 1
ATOM 8841 C C . THR C 1 263 ? -2.366 69.555 9.556 1.00 15.43 277 THR C C 1
ATOM 8842 O O . THR C 1 263 ? -1.897 68.989 8.546 1.00 15.20 277 THR C O 1
ATOM 8846 N N . GLN C 1 264 ? -2.020 69.241 10.803 1.00 14.11 278 GLN C N 1
ATOM 8847 C CA . GLN C 1 264 ? -1.041 68.189 11.090 1.00 14.06 278 GLN C CA 1
ATOM 8848 C C . GLN C 1 264 ? -1.577 66.851 10.547 1.00 13.79 278 GLN C C 1
ATOM 8849 O O . GLN C 1 264 ? -0.814 66.003 10.102 1.00 13.37 278 GLN C O 1
ATOM 8855 N N . LYS C 1 265 ? -2.896 66.679 10.610 1.00 14.28 279 LYS C N 1
ATOM 8856 C CA . LYS C 1 265 ? -3.526 65.444 10.127 1.00 15.77 279 LYS C CA 1
ATOM 8857 C C . LYS C 1 265 ? -3.362 65.398 8.614 1.00 15.23 279 LYS C C 1
ATOM 8858 O O . LYS C 1 265 ? -3.028 64.338 8.061 1.00 16.52 279 LYS C O 1
ATOM 8864 N N . ASP C 1 266 ? -3.574 66.510 7.920 1.00 15.27 280 ASP C N 1
ATOM 8865 C CA . ASP C 1 266 ? -3.351 66.492 6.461 1.00 15.92 280 ASP C CA 1
ATOM 8866 C C . ASP C 1 266 ? -1.860 66.164 6.138 1.00 16.12 280 ASP C C 1
ATOM 8867 O O . ASP C 1 266 ? -1.544 65.383 5.192 1.00 14.39 280 ASP C O 1
ATOM 8872 N N . LEU C 1 267 ? -0.945 66.773 6.903 1.00 15.35 281 LEU C N 1
ATOM 8873 C CA . LEU C 1 267 ? 0.472 66.519 6.699 1.00 13.87 281 LEU C CA 1
ATOM 8874 C C . LEU C 1 267 ? 0.759 65.032 6.993 1.00 14.72 281 LEU C C 1
ATOM 8875 O O . LEU C 1 267 ? 1.473 64.361 6.211 1.00 14.59 281 LEU C O 1
ATOM 8880 N N . ALA C 1 268 ? 0.225 64.485 8.096 1.00 15.19 282 ALA C N 1
ATOM 8881 C CA . ALA C 1 268 ? 0.532 63.066 8.381 1.00 16.38 282 ALA C CA 1
ATOM 8882 C C . ALA C 1 268 ? 0.030 62.143 7.283 1.00 17.24 282 ALA C C 1
ATOM 8883 O O . ALA C 1 268 ? 0.752 61.210 6.854 1.00 18.42 282 ALA C O 1
ATOM 8885 N N . ASP C 1 269 ? -1.198 62.383 6.826 1.00 18.49 283 ASP C N 1
ATOM 8886 C CA . ASP C 1 269 ? -1.779 61.537 5.775 1.00 19.70 283 ASP C CA 1
ATOM 8887 C C . ASP C 1 269 ? -0.852 61.547 4.563 1.00 18.41 283 ASP C C 1
ATOM 8888 O O . ASP C 1 269 ? -0.557 60.530 3.995 1.00 17.92 283 ASP C O 1
ATOM 8893 N N . ALA C 1 270 ? -0.399 62.738 4.178 1.00 18.88 284 ALA C N 1
ATOM 8894 C CA . ALA C 1 270 ? 0.453 62.890 3.034 1.00 18.90 284 ALA C CA 1
ATOM 8895 C C . ALA C 1 270 ? 1.812 62.222 3.199 1.00 18.24 284 ALA C C 1
ATOM 8896 O O . ALA C 1 270 ? 2.269 61.485 2.313 1.00 21.31 284 ALA C O 1
ATOM 8898 N N . ILE C 1 271 ? 2.467 62.453 4.331 1.00 16.29 285 ILE C N 1
ATOM 8899 C CA . ILE C 1 271 ? 3.795 61.886 4.537 1.00 14.22 285 ILE C CA 1
ATOM 8900 C C . ILE C 1 271 ? 3.735 60.357 4.767 1.00 14.45 285 ILE C C 1
ATOM 8901 O O . ILE C 1 271 ? 4.470 59.576 4.139 1.00 16.24 285 ILE C O 1
ATOM 8906 N N . ILE C 1 272 ? 2.865 59.930 5.657 1.00 12.35 286 ILE C N 1
ATOM 8907 C CA . ILE C 1 272 ? 2.809 58.508 5.937 1.00 13.53 286 ILE C CA 1
ATOM 8908 C C . ILE C 1 272 ? 2.309 57.672 4.735 1.00 16.20 286 ILE C C 1
ATOM 8909 O O . ILE C 1 272 ? 2.893 56.643 4.439 1.00 15.63 286 ILE C O 1
ATOM 8914 N N . ASN C 1 273 ? 1.236 58.085 4.057 1.00 17.85 287 ASN C N 1
ATOM 8915 C CA . ASN C 1 273 ? 0.811 57.270 2.905 1.00 19.73 287 ASN C CA 1
ATOM 8916 C C . ASN C 1 273 ? 1.913 57.230 1.843 1.00 18.96 287 ASN C C 1
ATOM 8917 O O . ASN C 1 273 ? 2.155 56.195 1.219 1.00 17.14 287 ASN C O 1
ATOM 8922 N N . THR C 1 274 ? 2.623 58.336 1.665 1.00 17.66 288 THR C N 1
ATOM 8923 C CA . THR C 1 274 ? 3.698 58.291 0.701 1.00 15.96 288 THR C CA 1
ATOM 8924 C C . THR C 1 274 ? 4.809 57.332 1.121 1.00 14.86 288 THR C C 1
ATOM 8925 O O . THR C 1 274 ? 5.224 56.485 0.325 1.00 12.93 288 THR C O 1
ATOM 8929 N N . MET C 1 275 ? 5.296 57.433 2.354 1.00 15.07 289 MET C N 1
ATOM 8930 C CA . MET C 1 275 ? 6.403 56.573 2.792 1.00 15.69 289 MET C CA 1
ATOM 8931 C C . MET C 1 275 ? 6.098 55.089 2.715 1.00 16.35 289 MET C C 1
ATOM 8932 O O . MET C 1 275 ? 6.931 54.303 2.239 1.00 14.87 289 MET C O 1
ATOM 8937 N N . LEU C 1 276 ? 4.908 54.703 3.161 1.00 16.75 290 LEU C N 1
ATOM 8938 C CA . LEU C 1 276 ? 4.545 53.283 3.164 1.00 17.59 290 LEU C CA 1
ATOM 8939 C C . LEU C 1 276 ? 4.544 52.641 1.765 1.00 18.97 290 LEU C C 1
ATOM 8940 O O . LEU C 1 276 ? 4.719 51.424 1.641 1.00 18.85 290 LEU C O 1
ATOM 8945 N N . LYS C 1 277 ? 4.364 53.444 0.711 1.00 19.56 291 LYS C N 1
ATOM 8946 C CA . LYS C 1 277 ? 4.407 52.870 -0.618 1.00 19.35 291 LYS C CA 1
ATOM 8947 C C . LYS C 1 277 ? 5.795 52.272 -0.858 1.00 19.49 291 LYS C C 1
ATOM 8948 O O . LYS C 1 277 ? 5.953 51.456 -1.762 1.00 17.35 291 LYS C O 1
ATOM 8954 N N . TYR C 1 278 ? 6.801 52.636 -0.051 1.00 18.11 292 TYR C N 1
ATOM 8955 C CA . TYR C 1 278 ? 8.160 52.121 -0.296 1.00 18.91 292 TYR C CA 1
ATOM 8956 C C . TYR C 1 278 ? 8.531 50.883 0.519 1.00 20.67 292 TYR C C 1
ATOM 8957 O O . TYR C 1 278 ? 9.677 50.374 0.453 1.00 19.50 292 TYR C O 1
ATOM 8966 N N . LYS C 1 279 ? 7.562 50.391 1.273 1.00 22.18 293 LYS C N 1
ATOM 8967 C CA . LYS C 1 279 ? 7.847 49.299 2.173 1.00 25.60 293 LYS C CA 1
ATOM 8968 C C . LYS C 1 279 ? 8.315 48.023 1.506 1.00 26.32 293 LYS C C 1
ATOM 8969 O O . LYS C 1 279 ? 8.862 47.164 2.170 1.00 27.34 293 LYS C O 1
ATOM 8975 N N . ASP C 1 280 ? 8.164 47.900 0.194 1.00 27.65 294 ASP C N 1
ATOM 8976 C CA . ASP C 1 280 ? 8.676 46.689 -0.446 1.00 28.93 294 ASP C CA 1
ATOM 8977 C C . ASP C 1 280 ? 10.121 46.841 -0.880 1.00 27.53 294 ASP C C 1
ATOM 8978 O O . ASP C 1 280 ? 10.763 45.863 -1.248 1.00 25.78 294 ASP C O 1
ATOM 8983 N N . LYS C 1 281 ? 10.636 48.063 -0.838 1.00 25.55 295 LYS C N 1
ATOM 8984 C CA . LYS C 1 281 ? 11.995 48.296 -1.272 1.00 23.48 295 LYS C CA 1
ATOM 8985 C C . LYS C 1 281 ? 12.963 48.532 -0.134 1.00 21.90 295 LYS C C 1
ATOM 8986 O O . LYS C 1 281 ? 14.115 48.110 -0.216 1.00 20.48 295 LYS C O 1
ATOM 8992 N N . VAL C 1 282 ? 12.524 49.246 0.909 1.00 19.00 296 VAL C N 1
ATOM 8993 C CA . VAL C 1 282 ? 13.378 49.510 2.055 1.00 18.09 296 VAL C CA 1
ATOM 8994 C C . VAL C 1 282 ? 12.590 49.281 3.335 1.00 18.32 296 VAL C C 1
ATOM 8995 O O . VAL C 1 282 ? 11.372 49.325 3.340 1.00 17.19 296 VAL C O 1
ATOM 8999 N N . GLU C 1 283 ? 13.296 49.058 4.430 1.00 19.59 297 GLU C N 1
ATOM 9000 C CA . GLU C 1 283 ? 12.627 48.883 5.724 1.00 22.06 297 GLU C CA 1
ATOM 9001 C C . GLU C 1 283 ? 12.146 50.290 6.181 1.00 19.91 297 GLU C C 1
ATOM 9002 O O . GLU C 1 283 ? 12.884 51.259 6.020 1.00 19.35 297 GLU C O 1
ATOM 9008 N N . MET C 1 284 ? 10.942 50.401 6.744 1.00 18.76 298 MET C N 1
ATOM 9009 C CA . MET C 1 284 ? 10.462 51.715 7.170 1.00 18.45 298 MET C CA 1
ATOM 9010 C C . MET C 1 284 ? 11.343 52.197 8.303 1.00 17.47 298 MET C C 1
ATOM 9011 O O . MET C 1 284 ? 11.700 51.442 9.238 1.00 16.49 298 MET C O 1
ATOM 9016 N N . PRO C 1 285 ? 11.731 53.466 8.234 1.00 16.64 299 PRO C N 1
ATOM 9017 C CA . PRO C 1 285 ? 12.595 53.988 9.293 1.00 15.97 299 PRO C CA 1
ATOM 9018 C C . PRO C 1 285 ? 11.828 54.697 10.446 1.00 15.29 299 PRO C C 1
ATOM 9019 O O . PRO C 1 285 ? 10.621 54.766 10.432 1.00 13.32 299 PRO C O 1
ATOM 9023 N N . ASN C 1 286 ? 12.589 55.171 11.437 1.00 15.88 300 ASN C N 1
ATOM 9024 C CA . ASN C 1 286 ? 12.046 56.053 12.475 1.00 15.72 300 ASN C CA 1
ATOM 9025 C C . ASN C 1 286 ? 11.758 57.329 11.661 1.00 15.26 300 ASN C C 1
ATOM 9026 O O . ASN C 1 286 ? 12.500 57.643 10.689 1.00 13.16 300 ASN C O 1
ATOM 9031 N N . LEU C 1 287 ? 10.689 58.044 12.019 1.00 13.08 301 LEU C N 1
ATOM 9032 C CA . LEU C 1 287 ? 10.303 59.260 11.301 1.00 14.35 301 LEU C CA 1
ATOM 9033 C C . LEU C 1 287 ? 10.486 60.446 12.224 1.00 13.58 301 LEU C C 1
ATOM 9034 O O . LEU C 1 287 ? 9.984 60.414 13.348 1.00 14.74 301 LEU C O 1
ATOM 9039 N N . ILE C 1 288 ? 11.209 61.458 11.777 1.00 12.34 302 ILE C N 1
ATOM 9040 C CA . ILE C 1 288 ? 11.416 62.626 12.633 1.00 13.25 302 ILE C CA 1
ATOM 9041 C C . ILE C 1 288 ? 10.901 63.862 11.906 1.00 12.36 302 ILE C C 1
ATOM 9042 O O . ILE C 1 288 ? 11.058 63.953 10.679 1.00 11.36 302 ILE C O 1
ATOM 9047 N N . LEU C 1 289 ? 10.239 64.761 12.629 1.00 11.70 303 LEU C N 1
ATOM 9048 C CA . LEU C 1 289 ? 9.818 66.054 12.007 1.00 12.08 303 LEU C CA 1
ATOM 9049 C C . LEU C 1 289 ? 10.407 67.159 12.875 1.00 10.13 303 LEU C C 1
ATOM 9050 O O . LEU C 1 289 ? 10.619 66.957 14.068 1.00 10.87 303 LEU C O 1
ATOM 9055 N N . GLU C 1 290 ? 10.604 68.340 12.291 1.00 10.29 304 GLU C N 1
ATOM 9056 C CA . GLU C 1 290 ? 11.217 69.489 12.981 1.00 10.00 304 GLU C CA 1
ATOM 9057 C C . GLU C 1 290 ? 10.307 70.717 12.974 1.00 10.77 304 GLU C C 1
ATOM 9058 O O . GLU C 1 290 ? 10.708 71.804 12.584 1.00 10.55 304 GLU C O 1
ATOM 9064 N N . PRO C 1 291 ? 9.060 70.573 13.454 1.00 11.71 305 PRO C N 1
ATOM 9065 C CA . PRO C 1 291 ? 8.222 71.766 13.416 1.00 10.58 305 PRO C CA 1
ATOM 9066 C C . PRO C 1 291 ? 8.727 72.834 14.399 1.00 12.89 305 PRO C C 1
ATOM 9067 O O . PRO C 1 291 ? 9.219 72.518 15.494 1.00 12.42 305 PRO C O 1
ATOM 9071 N N . GLY C 1 292 ? 8.577 74.095 14.016 1.00 11.55 306 GLY C N 1
ATOM 9072 C CA . GLY C 1 292 ? 8.934 75.192 14.906 1.00 11.56 306 GLY C CA 1
ATOM 9073 C C . GLY C 1 292 ? 7.699 76.078 14.994 1.00 11.14 306 GLY C C 1
ATOM 9074 O O . GLY C 1 292 ? 6.974 76.107 16.012 1.00 12.02 306 GLY C O 1
ATOM 9075 N N . ARG C 1 293 ? 7.431 76.812 13.905 1.00 12.40 307 ARG C N 1
ATOM 9076 C CA . ARG C 1 293 ? 6.253 77.721 13.871 1.00 12.20 307 ARG C CA 1
ATOM 9077 C C . ARG C 1 293 ? 4.935 77.011 14.280 1.00 11.76 307 ARG C C 1
ATOM 9078 O O . ARG C 1 293 ? 4.154 77.533 15.093 1.00 11.58 307 ARG C O 1
ATOM 9086 N N . SER C 1 294 ? 4.699 75.816 13.716 1.00 10.79 308 SER C N 1
ATOM 9087 C CA . SER C 1 294 ? 3.426 75.145 13.982 1.00 10.96 308 SER C CA 1
ATOM 9088 C C . SER C 1 294 ? 3.302 74.599 15.409 1.00 11.82 308 SER C C 1
ATOM 9089 O O . SER C 1 294 ? 2.252 74.093 15.784 1.00 12.81 308 SER C O 1
ATOM 9092 N N . LEU C 1 295 ? 4.353 74.709 16.222 1.00 11.55 309 LEU C N 1
ATOM 9093 C CA . LEU C 1 295 ? 4.209 74.305 17.623 1.00 11.28 309 LEU C CA 1
ATOM 9094 C C . LEU C 1 295 ? 3.978 75.509 18.526 1.00 11.26 309 LEU C C 1
ATOM 9095 O O . LEU C 1 295 ? 3.163 75.455 19.474 1.00 12.89 309 LEU C O 1
ATOM 9100 N N . VAL C 1 296 ? 4.651 76.620 18.238 1.00 11.18 310 VAL C N 1
ATOM 9101 C CA . VAL C 1 296 ? 4.541 77.800 19.125 1.00 9.82 310 VAL C CA 1
ATOM 9102 C C . VAL C 1 296 ? 3.976 79.120 18.630 1.00 9.04 310 VAL C C 1
ATOM 9103 O O . VAL C 1 296 ? 3.616 79.946 19.449 1.00 10.40 310 VAL C O 1
ATOM 9107 N N . ALA C 1 297 ? 3.915 79.346 17.316 1.00 10.89 311 ALA C N 1
ATOM 9108 C CA . ALA C 1 297 ? 3.420 80.633 16.799 1.00 9.69 311 ALA C CA 1
ATOM 9109 C C . ALA C 1 297 ? 2.082 81.114 17.402 1.00 10.55 311 ALA C C 1
ATOM 9110 O O . ALA C 1 297 ? 1.995 82.222 17.964 1.00 9.85 311 ALA C O 1
ATOM 9112 N N . THR C 1 298 ? 1.057 80.264 17.294 1.00 11.70 312 THR C N 1
ATOM 9113 C CA . THR C 1 298 ? -0.297 80.636 17.732 1.00 11.09 312 THR C CA 1
ATOM 9114 C C . THR C 1 298 ? -0.457 80.729 19.244 1.00 11.89 312 THR C C 1
ATOM 9115 O O . THR C 1 298 ? -1.468 81.209 19.703 1.00 13.70 312 THR C O 1
ATOM 9119 N N . ALA C 1 299 ? 0.548 80.328 20.017 1.00 12.00 313 ALA C N 1
ATOM 9120 C CA . ALA C 1 299 ? 0.496 80.440 21.491 1.00 11.12 313 ALA C CA 1
ATOM 9121 C C . ALA C 1 299 ? 0.974 81.835 21.955 1.00 12.18 313 ALA C C 1
ATOM 9122 O O . ALA C 1 299 ? 0.883 82.171 23.143 1.00 13.22 313 ALA C O 1
ATOM 9124 N N . GLY C 1 300 ? 1.557 82.620 21.057 1.00 10.66 314 GLY C N 1
ATOM 9125 C CA . GLY C 1 300 ? 2.052 83.934 21.495 1.00 9.92 314 GLY C CA 1
ATOM 9126 C C . GLY C 1 300 ? 1.296 85.184 21.041 1.00 11.13 314 GLY C C 1
ATOM 9127 O O . GLY C 1 300 ? 0.847 85.287 19.871 1.00 12.32 314 GLY C O 1
ATOM 9128 N N . TYR C 1 301 ? 1.148 86.129 21.958 1.00 9.84 315 TYR C N 1
ATOM 9129 C CA . TYR C 1 301 ? 0.465 87.380 21.660 1.00 9.17 315 TYR C CA 1
ATOM 9130 C C . TYR C 1 301 ? 1.363 88.500 22.145 1.00 8.77 315 TYR C C 1
ATOM 9131 O O . TYR C 1 301 ? 1.972 88.381 23.231 1.00 10.70 315 TYR C O 1
ATOM 9140 N N . LEU C 1 302 ? 1.456 89.583 21.384 1.00 7.59 316 LEU C N 1
ATOM 9141 C CA . LEU C 1 302 ? 2.287 90.736 21.833 1.00 8.44 316 LEU C CA 1
ATOM 9142 C C . LEU C 1 302 ? 1.315 91.910 22.169 1.00 9.45 316 LEU C C 1
ATOM 9143 O O . LEU C 1 302 ? 0.564 92.366 21.296 1.00 10.63 316 LEU C O 1
ATOM 9148 N N . LEU C 1 303 ? 1.327 92.394 23.403 1.00 9.40 317 LEU C N 1
ATOM 9149 C CA . LEU C 1 303 ? 0.417 93.474 23.810 1.00 8.45 317 LEU C CA 1
ATOM 9150 C C . LEU C 1 303 ? 1.170 94.792 23.753 1.00 9.38 317 LEU C C 1
ATOM 9151 O O . LEU C 1 303 ? 2.302 94.869 24.217 1.00 9.66 317 LEU C O 1
ATOM 9156 N N . GLY C 1 304 ? 0.572 95.798 23.141 1.00 9.65 318 GLY C N 1
ATOM 9157 C CA . GLY C 1 304 ? 1.221 97.101 23.065 1.00 11.99 318 GLY C CA 1
ATOM 9158 C C . GLY C 1 304 ? 0.212 98.189 23.415 1.00 12.90 318 GLY C C 1
ATOM 9159 O O . GLY C 1 304 ? -0.922 98.180 22.889 1.00 11.81 318 GLY C O 1
ATOM 9160 N N . LYS C 1 305 ? 0.591 99.092 24.324 1.00 11.28 319 LYS C N 1
ATOM 9161 C CA . LYS C 1 305 ? -0.292 100.182 24.708 1.00 11.54 319 LYS C CA 1
ATOM 9162 C C . LYS C 1 305 ? -0.220 101.307 23.706 1.00 10.92 319 LYS C C 1
ATOM 9163 O O . LYS C 1 305 ? 0.851 101.605 23.193 1.00 12.32 319 LYS C O 1
ATOM 9169 N N . VAL C 1 306 ? -1.361 101.950 23.453 1.00 9.63 320 VAL C N 1
ATOM 9170 C CA . VAL C 1 306 ? -1.463 103.070 22.524 1.00 10.20 320 VAL C CA 1
ATOM 9171 C C . VAL C 1 306 ? -1.141 104.349 23.279 1.00 10.82 320 VAL C C 1
ATOM 9172 O O . VAL C 1 306 ? -1.788 104.680 24.293 1.00 10.78 320 VAL C O 1
ATOM 9176 N N . HIS C 1 307 ? -0.128 105.057 22.821 1.00 10.13 321 HIS C N 1
ATOM 9177 C CA . HIS C 1 307 ? 0.239 106.279 23.484 1.00 12.21 321 HIS C CA 1
ATOM 9178 C C . HIS C 1 307 ? -0.216 107.496 22.687 1.00 11.88 321 HIS C C 1
ATOM 9179 O O . HIS C 1 307 ? -0.377 108.555 23.272 1.00 13.09 321 HIS C O 1
ATOM 9186 N N . HIS C 1 308 ? -0.411 107.364 21.379 1.00 12.77 322 HIS C N 1
ATOM 9187 C CA . HIS C 1 308 ? -0.809 108.523 20.565 1.00 13.95 322 HIS C CA 1
ATOM 9188 C C . HIS C 1 308 ? -1.651 108.073 19.378 1.00 14.53 322 HIS C C 1
ATOM 9189 O O . HIS C 1 308 ? -1.465 106.966 18.848 1.00 14.98 322 HIS C O 1
ATOM 9196 N N . ILE C 1 309 ? -2.553 108.951 18.968 1.00 14.22 323 ILE C N 1
ATOM 9197 C CA . ILE C 1 309 ? -3.408 108.735 17.806 1.00 17.18 323 ILE C CA 1
ATOM 9198 C C . ILE C 1 309 ? -3.028 109.932 16.909 1.00 16.88 323 ILE C C 1
ATOM 9199 O O . ILE C 1 309 ? -2.883 111.064 17.403 1.00 16.14 323 ILE C O 1
ATOM 9204 N N . LYS C 1 310 ? -2.856 109.699 15.613 1.00 15.01 324 LYS C N 1
ATOM 9205 C CA . LYS C 1 310 ? -2.464 110.778 14.718 1.00 16.33 324 LYS C CA 1
ATOM 9206 C C . LYS C 1 310 ? -3.193 110.742 13.394 1.00 17.00 324 LYS C C 1
ATOM 9207 O O . LYS C 1 310 ? -2.940 109.884 12.556 1.00 16.37 324 LYS C O 1
ATOM 9213 N N . GLU C 1 311 ? -4.055 111.722 13.175 1.00 18.54 325 GLU C N 1
ATOM 9214 C CA . GLU C 1 311 ? -4.788 111.789 11.926 1.00 21.83 325 GLU C CA 1
ATOM 9215 C C . GLU C 1 311 ? -3.951 112.550 10.914 1.00 20.83 325 GLU C C 1
ATOM 9216 O O . GLU C 1 311 ? -3.504 113.647 11.220 1.00 23.18 325 GLU C O 1
ATOM 9222 N N . THR C 1 312 ? -3.715 111.977 9.742 1.00 20.41 326 THR C N 1
ATOM 9223 C CA . THR C 1 312 ? -2.962 112.684 8.702 1.00 20.43 326 THR C CA 1
ATOM 9224 C C . THR C 1 312 ? -3.910 112.702 7.524 1.00 22.06 326 THR C C 1
ATOM 9225 O O . THR C 1 312 ? -4.886 111.951 7.510 1.00 21.82 326 THR C O 1
ATOM 9229 N N . PRO C 1 313 ? -3.626 113.523 6.502 1.00 22.58 327 PRO C N 1
ATOM 9230 C CA . PRO C 1 313 ? -4.512 113.576 5.335 1.00 24.02 327 PRO C CA 1
ATOM 9231 C C . PRO C 1 313 ? -4.777 112.207 4.696 1.00 26.41 327 PRO C C 1
ATOM 9232 O O . PRO C 1 313 ? -5.867 111.966 4.127 1.00 26.07 327 PRO C O 1
ATOM 9236 N N . VAL C 1 314 ? -3.808 111.295 4.758 1.00 24.64 328 VAL C N 1
ATOM 9237 C CA . VAL C 1 314 ? -4.063 110.034 4.115 1.00 24.67 328 VAL C CA 1
ATOM 9238 C C . VAL C 1 314 ? -4.219 108.767 5.002 1.00 24.33 328 VAL C C 1
ATOM 9239 O O . VAL C 1 314 ? -4.690 107.698 4.532 1.00 22.69 328 VAL C O 1
ATOM 9243 N N . THR C 1 315 ? -3.930 108.903 6.295 1.00 21.92 329 THR C N 1
ATOM 9244 C CA . THR C 1 315 ? -3.943 107.728 7.152 1.00 20.00 329 THR C CA 1
ATOM 9245 C C . THR C 1 315 ? -4.197 108.088 8.607 1.00 19.12 329 THR C C 1
ATOM 9246 O O . THR C 1 315 ? -3.752 109.129 9.054 1.00 19.39 329 THR C O 1
ATOM 9250 N N . LYS C 1 316 ? -4.935 107.259 9.341 1.00 16.34 330 LYS C N 1
ATOM 9251 C CA . LYS C 1 316 ? -5.045 107.517 10.773 1.00 15.44 330 LYS C CA 1
ATOM 9252 C C . LYS C 1 316 ? -4.067 106.517 11.399 1.00 14.87 330 LYS C C 1
ATOM 9253 O O . LYS C 1 316 ? -4.234 105.303 11.263 1.00 15.58 330 LYS C O 1
ATOM 9259 N N . TRP C 1 317 ? -3.010 107.066 11.993 1.00 14.68 331 TRP C N 1
ATOM 9260 C CA . TRP C 1 317 ? -1.961 106.294 12.657 1.00 13.82 331 TRP C CA 1
ATOM 9261 C C . TRP C 1 317 ? -2.233 106.161 14.127 1.00 12.39 331 TRP C C 1
ATOM 9262 O O . TRP C 1 317 ? -2.649 107.109 14.792 1.00 12.43 331 TRP C O 1
ATOM 9273 N N . VAL C 1 318 ? -1.956 104.965 14.635 1.00 13.73 332 VAL C N 1
ATOM 9274 C CA . VAL C 1 318 ? -2.094 104.631 16.048 1.00 10.73 332 VAL C CA 1
ATOM 9275 C C . VAL C 1 318 ? -0.690 104.181 16.429 1.00 12.92 332 VAL C C 1
ATOM 9276 O O . VAL C 1 318 ? -0.142 103.207 15.846 1.00 12.00 332 VAL C O 1
ATOM 9280 N N . MET C 1 319 ? -0.115 104.870 17.413 1.00 12.28 333 MET C N 1
ATOM 9281 C CA . MET C 1 319 ? 1.280 104.616 17.831 1.00 12.54 333 MET C CA 1
ATOM 9282 C C . MET C 1 319 ? 1.323 103.817 19.122 1.00 12.68 333 MET C C 1
ATOM 9283 O O . MET C 1 319 ? 0.774 104.247 20.156 1.00 12.50 333 MET C O 1
ATOM 9288 N N . ILE C 1 320 ? 1.999 102.677 19.088 1.00 12.24 334 ILE C N 1
ATOM 9289 C CA . ILE C 1 320 ? 2.038 101.844 20.289 1.00 11.05 334 ILE C CA 1
ATOM 9290 C C . ILE C 1 320 ? 3.462 101.646 20.803 1.00 12.04 334 ILE C C 1
ATOM 9291 O O . ILE C 1 320 ? 4.434 101.950 20.087 1.00 10.67 334 ILE C O 1
ATOM 9296 N N . ASP C 1 321 ? 3.589 101.206 22.053 1.00 12.40 335 ASP C N 1
ATOM 9297 C CA . ASP C 1 321 ? 4.908 101.007 22.631 1.00 12.53 335 ASP C CA 1
ATOM 9298 C C . ASP C 1 321 ? 5.597 99.660 22.301 1.00 14.29 335 ASP C C 1
ATOM 9299 O O . ASP C 1 321 ? 6.719 99.410 22.766 1.00 15.05 335 ASP C O 1
ATOM 9304 N N . ALA C 1 322 ? 4.943 98.812 21.491 1.00 13.02 336 ALA C N 1
ATOM 9305 C CA . ALA C 1 322 ? 5.628 97.619 20.946 1.00 13.56 336 ALA C CA 1
ATOM 9306 C C . ALA C 1 322 ? 6.257 98.141 19.634 1.00 13.56 336 ALA C C 1
ATOM 9307 O O . ALA C 1 322 ? 5.681 99.016 18.967 1.00 12.98 336 ALA C O 1
ATOM 9309 N N . GLY C 1 323 ? 7.407 97.602 19.232 1.00 12.32 337 GLY C N 1
ATOM 9310 C CA . GLY C 1 323 ? 8.034 98.109 18.019 1.00 11.27 337 GLY C CA 1
ATOM 9311 C C . GLY C 1 323 ? 8.752 97.006 17.269 1.00 10.23 337 GLY C C 1
ATOM 9312 O O . GLY C 1 323 ? 8.833 95.872 17.758 1.00 9.07 337 GLY C O 1
ATOM 9313 N N . MET C 1 324 ? 9.305 97.321 16.101 1.00 9.19 338 MET C N 1
ATOM 9314 C CA . MET C 1 324 ? 9.964 96.267 15.360 1.00 11.30 338 MET C CA 1
ATOM 9315 C C . MET C 1 324 ? 11.082 95.557 16.143 1.00 11.16 338 MET C C 1
ATOM 9316 O O . MET C 1 324 ? 11.371 94.398 15.875 1.00 13.02 338 MET C O 1
ATOM 9321 N N . ASN C 1 325 ? 11.738 96.243 17.081 1.00 12.11 339 ASN C N 1
ATOM 9322 C CA . ASN C 1 325 ? 12.816 95.582 17.826 1.00 11.65 339 ASN C CA 1
ATOM 9323 C C . ASN C 1 325 ? 12.232 94.496 18.753 1.00 13.19 339 ASN C C 1
ATOM 9324 O O . ASN C 1 325 ? 12.952 93.583 19.130 1.00 11.37 339 ASN C O 1
ATOM 9329 N N . ASP C 1 326 ? 10.953 94.626 19.154 1.00 10.63 340 ASP C N 1
ATOM 9330 C CA . ASP C 1 326 ? 10.296 93.606 19.958 1.00 12.18 340 ASP C CA 1
ATOM 9331 C C . ASP C 1 326 ? 9.821 92.409 19.092 1.00 11.92 340 ASP C C 1
ATOM 9332 O O . ASP C 1 326 ? 9.772 91.275 19.550 1.00 12.18 340 ASP C O 1
ATOM 9337 N N . MET C 1 327 ? 9.434 92.682 17.846 1.00 10.57 341 MET C N 1
ATOM 9338 C CA . MET C 1 327 ? 8.887 91.645 16.958 1.00 10.44 341 MET C CA 1
ATOM 9339 C C . MET C 1 327 ? 9.156 92.177 15.534 1.00 11.77 341 MET C C 1
ATOM 9340 O O . MET C 1 327 ? 8.490 93.132 15.044 1.00 11.05 341 MET C O 1
ATOM 9345 N N . MET C 1 328 ? 10.095 91.512 14.873 1.00 11.25 342 MET C N 1
ATOM 9346 C CA . MET C 1 328 ? 10.604 91.948 13.573 1.00 11.96 342 MET C CA 1
ATOM 9347 C C . MET C 1 328 ? 9.944 91.441 12.293 1.00 13.36 342 MET C C 1
ATOM 9348 O O . MET C 1 328 ? 10.373 91.846 11.177 1.00 12.66 342 MET C O 1
ATOM 9353 N N . ARG C 1 329 ? 8.945 90.565 12.388 1.00 10.14 343 ARG C N 1
ATOM 9354 C CA . ARG C 1 329 ? 8.436 89.990 11.128 1.00 12.16 343 ARG C CA 1
ATOM 9355 C C . ARG C 1 329 ? 7.813 90.950 10.114 1.00 12.85 343 ARG C C 1
ATOM 9356 O O . ARG C 1 329 ? 8.113 90.851 8.931 1.00 14.58 343 ARG C O 1
ATOM 9364 N N . PRO C 1 330 ? 6.979 91.885 10.553 1.00 13.71 344 PRO C N 1
ATOM 9365 C CA . PRO C 1 330 ? 6.393 92.808 9.569 1.00 15.78 344 PRO C CA 1
ATOM 9366 C C . PRO C 1 330 ? 7.549 93.610 8.924 1.00 18.80 344 PRO C C 1
ATOM 9367 O O . PRO C 1 330 ? 7.622 93.717 7.689 1.00 19.21 344 PRO C O 1
ATOM 9371 N N . ALA C 1 331 ? 8.469 94.120 9.749 1.00 19.24 345 ALA C N 1
ATOM 9372 C CA . ALA C 1 331 ? 9.617 94.894 9.253 1.00 21.00 345 ALA C CA 1
ATOM 9373 C C . ALA C 1 331 ? 10.579 94.122 8.358 1.00 22.62 345 ALA C C 1
ATOM 9374 O O . ALA C 1 331 ? 11.135 94.657 7.405 1.00 26.48 345 ALA C O 1
ATOM 9376 N N . MET C 1 332 ? 10.792 92.857 8.642 1.00 22.80 346 MET C N 1
ATOM 9377 C CA . MET C 1 332 ? 11.702 92.029 7.871 1.00 25.24 346 MET C CA 1
ATOM 9378 C C . MET C 1 332 ? 11.081 91.449 6.586 1.00 24.79 346 MET C C 1
ATOM 9379 O O . MET C 1 332 ? 11.691 91.493 5.510 1.00 24.94 346 MET C O 1
ATOM 9384 N N . TYR C 1 333 ? 9.857 90.945 6.689 1.00 22.27 347 TYR C N 1
ATOM 9385 C CA . TYR C 1 333 ? 9.222 90.276 5.559 1.00 22.01 347 TYR C CA 1
ATOM 9386 C C . TYR C 1 333 ? 7.912 90.868 5.088 1.00 21.64 347 TYR C C 1
ATOM 9387 O O . TYR C 1 333 ? 7.278 90.266 4.222 1.00 21.15 347 TYR C O 1
ATOM 9396 N N . GLU C 1 334 ? 7.508 92.006 5.653 1.00 20.63 348 GLU C N 1
ATOM 9397 C CA . GLU C 1 334 ? 6.209 92.624 5.371 1.00 23.40 348 GLU C CA 1
ATOM 9398 C C . GLU C 1 334 ? 5.152 91.556 5.668 1.00 22.02 348 GLU C C 1
ATOM 9399 O O . GLU C 1 334 ? 4.138 91.469 5.000 1.00 21.30 348 GLU C O 1
ATOM 9405 N N . ALA C 1 335 ? 5.405 90.748 6.684 1.00 20.05 349 ALA C N 1
ATOM 9406 C CA . ALA C 1 335 ? 4.499 89.657 7.017 1.00 18.45 349 ALA C CA 1
ATOM 9407 C C . ALA C 1 335 ? 3.236 90.163 7.680 1.00 15.82 349 ALA C C 1
ATOM 9408 O O . ALA C 1 335 ? 3.289 91.106 8.449 1.00 14.82 349 ALA C O 1
ATOM 9410 N N . TYR C 1 336 ? 2.113 89.500 7.405 1.00 13.98 350 TYR C N 1
ATOM 9411 C CA . TYR C 1 336 ? 0.831 89.847 8.018 1.00 12.14 350 TYR C CA 1
ATOM 9412 C C . TYR C 1 336 ? 0.583 89.124 9.369 1.00 11.62 350 TYR C C 1
ATOM 9413 O O . TYR C 1 336 ? 0.698 87.917 9.477 1.00 10.71 350 TYR C O 1
ATOM 9422 N N . HIS C 1 337 ? 0.210 89.878 10.389 1.00 10.79 351 HIS C N 1
ATOM 9423 C CA . HIS C 1 337 ? -0.201 89.304 11.668 1.00 10.56 351 HIS C CA 1
ATOM 9424 C C . HIS C 1 337 ? -1.588 89.945 11.947 1.00 11.23 351 HIS C C 1
ATOM 9425 O O . HIS C 1 337 ? -1.790 91.146 11.690 1.00 13.94 351 HIS C O 1
ATOM 9432 N N . HIS C 1 338 ? -2.526 89.186 12.474 1.00 10.70 352 HIS C N 1
ATOM 9433 C CA . HIS C 1 338 ? -3.822 89.723 12.828 1.00 11.53 352 HIS C CA 1
ATOM 9434 C C . HIS C 1 338 ? -3.643 90.638 14.053 1.00 11.72 352 HIS C C 1
ATOM 9435 O O . HIS C 1 338 ? -2.938 90.281 15.017 1.00 12.71 352 HIS C O 1
ATOM 9442 N N . ILE C 1 339 ? -4.306 91.800 14.054 1.00 10.82 353 ILE C N 1
ATOM 9443 C CA . ILE C 1 339 ? -4.199 92.747 15.184 1.00 11.09 353 ILE C CA 1
ATOM 9444 C C . ILE C 1 339 ? -5.598 93.225 15.656 1.00 11.67 353 ILE C C 1
ATOM 9445 O O . ILE C 1 339 ? -6.449 93.512 14.820 1.00 13.07 353 ILE C O 1
ATOM 9450 N N . ILE C 1 340 ? -5.824 93.308 16.962 1.00 11.86 354 ILE C N 1
ATOM 9451 C CA . ILE C 1 340 ? -7.107 93.788 17.482 1.00 11.91 354 ILE C CA 1
ATOM 9452 C C . ILE C 1 340 ? -6.892 94.720 18.643 1.00 12.93 354 ILE C C 1
ATOM 9453 O O . ILE C 1 340 ? -5.805 94.808 19.224 1.00 10.95 354 ILE C O 1
ATOM 9458 N N . ASN C 1 341 ? -7.964 95.426 18.979 1.00 12.50 355 ASN C N 1
ATOM 9459 C CA . ASN C 1 341 ? -7.978 96.257 20.143 1.00 12.81 355 ASN C CA 1
ATOM 9460 C C . ASN C 1 341 ? -8.417 95.227 21.195 1.00 12.32 355 ASN C C 1
ATOM 9461 O O . ASN C 1 341 ? -9.269 94.375 20.897 1.00 10.77 355 ASN C O 1
ATOM 9466 N N . CYS C 1 342 ? -7.839 95.247 22.388 1.00 10.09 356 CYS C N 1
ATOM 9467 C CA . CYS C 1 342 ? -8.275 94.307 23.419 1.00 11.06 356 CYS C CA 1
ATOM 9468 C C . CYS C 1 342 ? -9.666 94.616 23.955 1.00 13.53 356 CYS C C 1
ATOM 9469 O O . CYS C 1 342 ? -10.244 93.820 24.713 1.00 12.54 356 CYS C O 1
ATOM 9472 N N . LYS C 1 343 ? -10.191 95.778 23.587 1.00 13.70 357 LYS C N 1
ATOM 9473 C CA . LYS C 1 343 ? -11.507 96.187 24.053 1.00 16.54 357 LYS C CA 1
ATOM 9474 C C . LYS C 1 343 ? -12.429 96.397 22.856 1.00 15.88 357 LYS C C 1
ATOM 9475 O O . LYS C 1 343 ? -12.100 97.161 21.948 1.00 15.46 357 LYS C O 1
ATOM 9481 N N . VAL C 1 344 ? -13.555 95.672 22.843 1.00 16.21 358 VAL C N 1
ATOM 9482 C CA . VAL C 1 344 ? -14.558 95.775 21.781 1.00 15.38 358 VAL C CA 1
ATOM 9483 C C . VAL C 1 344 ? -15.231 97.155 21.867 1.00 14.66 358 VAL C C 1
ATOM 9484 O O . VAL C 1 344 ? -15.520 97.636 22.958 1.00 15.31 358 VAL C O 1
ATOM 9488 N N . LYS C 1 345 ? -15.464 97.802 20.732 1.00 13.90 359 LYS C N 1
ATOM 9489 C CA . LYS C 1 345 ? -16.098 99.113 20.774 1.00 13.66 359 LYS C CA 1
ATOM 9490 C C . LYS C 1 345 ? -17.279 99.141 19.794 1.00 14.93 359 LYS C C 1
ATOM 9491 O O . LYS C 1 345 ? -17.372 98.298 18.870 1.00 13.99 359 LYS C O 1
ATOM 9497 N N . ASN C 1 346 ? -18.153 100.140 19.942 1.00 14.14 360 ASN C N 1
ATOM 9498 C CA . ASN C 1 346 ? -19.291 100.223 19.010 1.00 16.19 360 ASN C CA 1
ATOM 9499 C C . ASN C 1 346 ? -18.857 100.692 17.639 1.00 18.76 360 ASN C C 1
ATOM 9500 O O . ASN C 1 346 ? -19.411 100.280 16.626 1.00 21.00 360 ASN C O 1
ATOM 9505 N N . GLU C 1 347 ? -17.858 101.554 17.605 1.00 17.49 361 GLU C N 1
ATOM 9506 C CA . GLU C 1 347 ? -17.380 102.063 16.339 1.00 17.57 361 GLU C CA 1
ATOM 9507 C C . GLU C 1 347 ? -16.113 101.305 15.880 1.00 18.15 361 GLU C C 1
ATOM 9508 O O . GLU C 1 347 ? -15.218 101.000 16.702 1.00 16.79 361 GLU C O 1
ATOM 9514 N N . LYS C 1 348 ? -16.048 101.011 14.578 1.00 16.30 362 LYS C N 1
ATOM 9515 C CA . LYS C 1 348 ? -14.901 100.348 13.957 1.00 16.35 362 LYS C CA 1
ATOM 9516 C C . LYS C 1 348 ? -14.285 101.401 13.032 1.00 18.14 362 LYS C C 1
ATOM 9517 O O . LYS C 1 348 ? -15.026 102.223 12.453 1.00 15.76 362 LYS C O 1
ATOM 9523 N N . GLU C 1 349 ? -12.953 101.401 12.879 1.00 15.77 363 GLU C N 1
ATOM 9524 C CA . GLU C 1 349 ? -12.339 102.374 11.962 1.00 17.15 363 GLU C CA 1
ATOM 9525 C C . GLU C 1 349 ? -11.128 101.758 11.297 1.00 17.29 363 GLU C C 1
ATOM 9526 O O . GLU C 1 349 ? -10.596 100.726 11.753 1.00 16.07 363 GLU C O 1
ATOM 9532 N N . VAL C 1 350 ? -10.668 102.389 10.224 1.00 15.85 364 VAL C N 1
ATOM 9533 C CA . VAL C 1 350 ? -9.532 101.853 9.503 1.00 15.03 364 VAL C CA 1
ATOM 9534 C C . VAL C 1 350 ? -8.263 102.628 9.943 1.00 15.06 364 VAL C C 1
ATOM 9535 O O . VAL C 1 350 ? -8.198 103.856 9.864 1.00 13.72 364 VAL C O 1
ATOM 9539 N N . VAL C 1 351 ? -7.264 101.912 10.426 1.00 13.06 365 VAL C N 1
ATOM 9540 C CA . VAL C 1 351 ? -6.046 102.587 10.896 1.00 13.34 365 VAL C CA 1
ATOM 9541 C C . VAL C 1 351 ? -4.778 101.820 10.530 1.00 12.33 365 VAL C C 1
ATOM 9542 O O . VAL C 1 351 ? -4.816 100.656 10.117 1.00 12.78 365 VAL C O 1
ATOM 9546 N N . SER C 1 352 ? -3.640 102.480 10.665 1.00 13.69 366 SER C N 1
ATOM 9547 C CA . SER C 1 352 ? -2.363 101.808 10.434 1.00 11.60 366 SER C CA 1
ATOM 9548 C C . SER C 1 352 ? -1.713 101.871 11.832 1.00 11.17 366 SER C C 1
ATOM 9549 O O . SER C 1 352 ? -1.833 102.882 12.556 1.00 10.13 366 SER C O 1
ATOM 9552 N N . ILE C 1 353 ? -1.040 100.790 12.216 1.00 12.12 367 ILE C N 1
ATOM 9553 C CA . ILE C 1 353 ? -0.471 100.641 13.559 1.00 10.22 367 ILE C CA 1
ATOM 9554 C C . ILE C 1 353 ? 1.060 100.629 13.493 1.00 11.54 367 ILE C C 1
ATOM 9555 O O . ILE C 1 353 ? 1.647 99.827 12.766 1.00 11.07 367 ILE C O 1
ATOM 9560 N N . ALA C 1 354 ? 1.692 101.537 14.225 1.00 12.01 368 ALA C N 1
ATOM 9561 C CA . ALA C 1 354 ? 3.137 101.594 14.196 1.00 13.09 368 ALA C CA 1
ATOM 9562 C C . ALA C 1 354 ? 3.778 101.630 15.571 1.00 12.42 368 ALA C C 1
ATOM 9563 O O . ALA C 1 354 ? 3.160 102.067 16.553 1.00 12.20 368 ALA C O 1
ATOM 9565 N N . GLY C 1 355 ? 5.059 101.230 15.602 1.00 12.58 369 GLY C N 1
ATOM 9566 C CA . GLY C 1 355 ? 5.844 101.308 16.824 1.00 13.08 369 GLY C CA 1
ATOM 9567 C C . GLY C 1 355 ? 6.489 102.702 16.846 1.00 12.69 369 GLY C C 1
ATOM 9568 O O . GLY C 1 355 ? 6.213 103.534 15.963 1.00 13.32 369 GLY C O 1
ATOM 9569 N N . GLY C 1 356 ? 7.339 102.974 17.823 1.00 12.48 370 GLY C N 1
ATOM 9570 C CA . GLY C 1 356 ? 7.951 104.292 17.904 1.00 12.81 370 GLY C CA 1
ATOM 9571 C C . GLY C 1 356 ? 9.383 104.414 17.365 1.00 12.54 370 GLY C C 1
ATOM 9572 O O . GLY C 1 356 ? 10.063 105.385 17.667 1.00 13.40 370 GLY C O 1
ATOM 9573 N N . LEU C 1 357 ? 9.834 103.461 16.581 1.00 12.17 371 LEU C N 1
ATOM 9574 C CA . LEU C 1 357 ? 11.197 103.522 16.080 1.00 13.95 371 LEU C CA 1
ATOM 9575 C C . LEU C 1 357 ? 11.308 104.336 14.816 1.00 15.53 371 LEU C C 1
ATOM 9576 O O . LEU C 1 357 ? 10.329 104.480 14.069 1.00 12.13 371 LEU C O 1
ATOM 9581 N N . CYS C 1 358 ? 12.529 104.842 14.578 1.00 18.29 372 CYS C N 1
ATOM 9582 C CA . CYS C 1 358 ? 12.887 105.731 13.444 1.00 21.06 372 CYS C CA 1
ATOM 9583 C C . CYS C 1 358 ? 12.696 105.242 12.027 1.00 21.97 372 CYS C C 1
ATOM 9584 O O . CYS C 1 358 ? 12.719 106.037 11.061 1.00 23.99 372 CYS C O 1
ATOM 9587 N N . GLU C 1 359 ? 12.557 103.948 11.900 1.00 21.80 373 GLU C N 1
ATOM 9588 C CA . GLU C 1 359 ? 12.472 103.252 10.634 1.00 23.22 373 GLU C CA 1
ATOM 9589 C C . GLU C 1 359 ? 11.056 103.298 10.016 1.00 21.50 373 GLU C C 1
ATOM 9590 O O . GLU C 1 359 ? 10.073 103.001 10.691 1.00 18.21 373 GLU C O 1
ATOM 9596 N N . SER C 1 360 ? 10.926 103.620 8.737 1.00 21.15 374 SER C N 1
ATOM 9597 C CA . SER C 1 360 ? 9.568 103.694 8.205 1.00 23.29 374 SER C CA 1
ATOM 9598 C C . SER C 1 360 ? 8.999 102.303 8.120 1.00 23.24 374 SER C C 1
ATOM 9599 O O . SER C 1 360 ? 7.776 102.150 8.041 1.00 26.58 374 SER C O 1
ATOM 9602 N N . SER C 1 361 ? 9.869 101.295 8.172 1.00 19.72 375 SER C N 1
ATOM 9603 C CA . SER C 1 361 ? 9.452 99.909 8.171 1.00 20.99 375 SER C CA 1
ATOM 9604 C C . SER C 1 361 ? 8.930 99.452 9.538 1.00 17.71 375 SER C C 1
ATOM 9605 O O . SER C 1 361 ? 8.437 98.343 9.671 1.00 18.09 375 SER C O 1
ATOM 9608 N N . ASP C 1 362 ? 9.014 100.312 10.542 1.00 14.85 376 ASP C N 1
ATOM 9609 C CA . ASP C 1 362 ? 8.482 99.957 11.865 1.00 13.14 376 ASP C CA 1
ATOM 9610 C C . ASP C 1 362 ? 6.957 100.224 11.888 1.00 12.18 376 ASP C C 1
ATOM 9611 O O . ASP C 1 362 ? 6.487 101.189 12.545 1.00 12.87 376 ASP C O 1
ATOM 9616 N N . VAL C 1 363 ? 6.226 99.384 11.159 1.00 10.24 377 VAL C N 1
ATOM 9617 C CA . VAL C 1 363 ? 4.771 99.470 11.007 1.00 11.26 377 VAL C CA 1
ATOM 9618 C C . VAL C 1 363 ? 4.276 98.058 11.107 1.00 12.01 377 VAL C C 1
ATOM 9619 O O . VAL C 1 363 ? 4.717 97.183 10.351 1.00 12.44 377 VAL C O 1
ATOM 9623 N N . PHE C 1 364 ? 3.374 97.802 12.048 1.00 10.83 378 PHE C N 1
ATOM 9624 C CA . PHE C 1 364 ? 2.874 96.422 12.213 1.00 11.51 378 PHE C CA 1
ATOM 9625 C C . PHE C 1 364 ? 1.768 96.071 11.241 1.00 13.24 378 PHE C C 1
ATOM 9626 O O . PHE C 1 364 ? 1.601 94.922 10.868 1.00 14.81 378 PHE C O 1
ATOM 9634 N N . GLY C 1 365 ? 0.985 97.066 10.855 1.00 13.35 379 GLY C N 1
ATOM 9635 C CA . GLY C 1 365 ? -0.069 96.781 9.910 1.00 15.19 379 GLY C CA 1
ATOM 9636 C C . GLY C 1 365 ? -0.579 98.064 9.287 1.00 15.41 379 GLY C C 1
ATOM 9637 O O . GLY C 1 365 ? -0.503 99.164 9.880 1.00 14.46 379 GLY C O 1
ATOM 9638 N N . ARG C 1 366 ? -1.108 97.927 8.081 1.00 15.57 380 ARG C N 1
ATOM 9639 C CA . ARG C 1 366 ? -1.636 99.070 7.362 1.00 16.50 380 ARG C CA 1
ATOM 9640 C C . ARG C 1 366 ? -3.082 98.795 6.978 1.00 15.76 380 ARG C C 1
ATOM 9641 O O . ARG C 1 366 ? -3.402 97.675 6.637 1.00 14.81 380 ARG C O 1
ATOM 9649 N N . ASP C 1 367 ? -3.908 99.838 7.035 1.00 15.51 381 ASP C N 1
ATOM 9650 C CA . ASP C 1 367 ? -5.319 99.795 6.664 1.00 15.97 381 ASP C CA 1
ATOM 9651 C C . ASP C 1 367 ? -6.074 98.635 7.311 1.00 15.36 381 ASP C C 1
ATOM 9652 O O . ASP C 1 367 ? -6.720 97.855 6.629 1.00 15.10 381 ASP C O 1
ATOM 9657 N N . ARG C 1 368 ? -5.944 98.524 8.628 1.00 13.39 382 ARG C N 1
ATOM 9658 C CA . ARG C 1 368 ? -6.585 97.480 9.382 1.00 14.52 382 ARG C CA 1
ATOM 9659 C C . ARG C 1 368 ? -7.852 98.040 10.008 1.00 14.79 382 ARG C C 1
ATOM 9660 O O . ARG C 1 368 ? -7.882 99.200 10.530 1.00 14.32 382 ARG C O 1
ATOM 9668 N N . GLU C 1 369 ? -8.898 97.217 10.003 1.00 14.49 383 GLU C N 1
ATOM 9669 C CA . GLU C 1 369 ? -10.150 97.661 10.608 1.00 15.50 383 GLU C CA 1
ATOM 9670 C C . GLU C 1 369 ? -10.068 97.226 12.060 1.00 16.12 383 GLU C C 1
ATOM 9671 O O . GLU C 1 369 ? -9.957 96.037 12.356 1.00 18.20 383 GLU C O 1
ATOM 9677 N N . LEU C 1 370 ? -10.107 98.180 12.973 1.00 14.78 384 LEU C N 1
ATOM 9678 C CA . LEU C 1 370 ? -10.049 97.868 14.396 1.00 14.14 384 LEU C CA 1
ATOM 9679 C C . LEU C 1 370 ? -11.176 98.527 15.117 1.00 14.43 384 LEU C C 1
ATOM 9680 O O . LEU C 1 370 ? -11.753 99.549 14.629 1.00 13.05 384 LEU C O 1
ATOM 9685 N N . ASP C 1 371 ? -11.438 97.993 16.306 1.00 14.43 385 ASP C N 1
ATOM 9686 C CA . ASP C 1 371 ? -12.413 98.626 17.218 1.00 16.37 385 ASP C CA 1
ATOM 9687 C C . ASP C 1 371 ? -11.753 99.941 17.550 1.00 16.94 385 ASP C C 1
ATOM 9688 O O . ASP C 1 371 ? -10.557 99.987 17.811 1.00 15.90 385 ASP C O 1
ATOM 9693 N N . LYS C 1 372 ? -12.544 101.020 17.497 1.00 16.78 386 LYS C N 1
ATOM 9694 C CA . LYS C 1 372 ? -12.105 102.394 17.716 1.00 17.18 386 LYS C CA 1
ATOM 9695 C C . LYS C 1 372 ? -10.955 102.500 18.727 1.00 17.06 386 LYS C C 1
ATOM 9696 O O . LYS C 1 372 ? -11.101 102.164 19.903 1.00 14.31 386 LYS C O 1
ATOM 9702 N N . VAL C 1 373 ? -9.825 103.008 18.244 1.00 16.94 387 VAL C N 1
ATOM 9703 C CA . VAL C 1 373 ? -8.651 103.102 19.078 1.00 15.57 387 VAL C CA 1
ATOM 9704 C C . VAL C 1 373 ? -8.524 104.410 19.822 1.00 15.08 387 VAL C C 1
ATOM 9705 O O . VAL C 1 373 ? -8.644 105.494 19.228 1.00 14.47 387 VAL C O 1
ATOM 9709 N N . GLU C 1 374 ? -8.265 104.295 21.120 1.00 15.27 388 GLU C N 1
ATOM 9710 C CA . GLU C 1 374 ? -8.093 105.447 22.007 1.00 16.42 388 GLU C CA 1
ATOM 9711 C C . GLU C 1 374 ? -6.739 105.332 22.691 1.00 15.62 388 GLU C C 1
ATOM 9712 O O . GLU C 1 374 ? -6.267 104.234 22.905 1.00 14.02 388 GLU C O 1
ATOM 9718 N N . VAL C 1 375 ? -6.165 106.464 23.087 1.00 15.26 389 VAL C N 1
ATOM 9719 C CA . VAL C 1 375 ? -4.917 106.458 23.863 1.00 15.84 389 VAL C CA 1
ATOM 9720 C C . VAL C 1 375 ? -5.224 105.700 25.162 1.00 16.25 389 VAL C C 1
ATOM 9721 O O . VAL C 1 375 ? -6.286 105.879 25.735 1.00 14.82 389 VAL C O 1
ATOM 9725 N N . GLY C 1 376 ? -4.317 104.835 25.633 1.00 15.56 390 GLY C N 1
ATOM 9726 C CA . GLY C 1 376 ? -4.613 104.085 26.840 1.00 15.02 390 GLY C CA 1
ATOM 9727 C C . GLY C 1 376 ? -5.112 102.679 26.478 1.00 13.85 390 GLY C C 1
ATOM 9728 O O . GLY C 1 376 ? -5.035 101.754 27.271 1.00 12.60 390 GLY C O 1
ATOM 9729 N N . ASP C 1 377 ? -5.585 102.493 25.261 1.00 13.16 391 ASP C N 1
ATOM 9730 C CA . ASP C 1 377 ? -6.066 101.141 24.855 1.00 12.88 391 ASP C CA 1
ATOM 9731 C C . ASP C 1 377 ? -4.866 100.189 24.664 1.00 12.68 391 ASP C C 1
ATOM 9732 O O . ASP C 1 377 ? -3.724 100.633 24.496 1.00 9.14 391 ASP C O 1
ATOM 9737 N N . VAL C 1 378 ? -5.139 98.889 24.666 1.00 11.60 392 VAL C N 1
ATOM 9738 C CA . VAL C 1 378 ? -4.065 97.912 24.443 1.00 12.01 392 VAL C CA 1
ATOM 9739 C C . VAL C 1 378 ? -4.397 97.121 23.191 1.00 11.55 392 VAL C C 1
ATOM 9740 O O . VAL C 1 378 ? -5.562 96.698 23.006 1.00 11.35 392 VAL C O 1
ATOM 9744 N N . LEU C 1 379 ? -3.429 97.007 22.277 1.00 9.18 393 LEU C N 1
ATOM 9745 C CA . LEU C 1 379 ? -3.650 96.225 21.073 1.00 10.41 393 LEU C CA 1
ATOM 9746 C C . LEU C 1 379 ? -2.963 94.884 21.219 1.00 11.55 393 LEU C C 1
ATOM 9747 O O . LEU C 1 379 ? -1.927 94.786 21.893 1.00 12.64 393 LEU C O 1
ATOM 9752 N N . ALA C 1 380 ? -3.553 93.841 20.645 1.00 11.97 394 ALA C N 1
ATOM 9753 C CA . ALA C 1 380 ? -2.938 92.529 20.691 1.00 11.26 394 ALA C CA 1
ATOM 9754 C C . ALA C 1 380 ? -2.532 92.127 19.277 1.00 11.04 394 ALA C C 1
ATOM 9755 O O . ALA C 1 380 ? -3.340 92.188 18.317 1.00 10.51 394 ALA C O 1
ATOM 9757 N N . ILE C 1 381 ? -1.267 91.753 19.131 1.00 9.41 395 ILE C N 1
ATOM 9758 C CA . ILE C 1 381 ? -0.768 91.324 17.812 1.00 9.51 395 ILE C CA 1
ATOM 9759 C C . ILE C 1 381 ? -0.685 89.803 17.956 1.00 9.61 395 ILE C C 1
ATOM 9760 O O . ILE C 1 381 ? 0.032 89.293 18.825 1.00 9.03 395 ILE C O 1
ATOM 9765 N N . PHE C 1 382 ? -1.399 89.088 17.094 1.00 8.14 396 PHE C N 1
ATOM 9766 C CA . PHE C 1 382 ? -1.488 87.632 17.181 1.00 10.93 396 PHE C CA 1
ATOM 9767 C C . PHE C 1 382 ? -0.331 86.894 16.527 1.00 10.08 396 PHE C C 1
ATOM 9768 O O . PHE C 1 382 ? 0.383 87.435 15.687 1.00 10.98 396 PHE C O 1
ATOM 9776 N N . ASP C 1 383 ? -0.198 85.640 16.953 1.00 9.35 397 ASP C N 1
ATOM 9777 C CA . ASP C 1 383 ? 0.701 84.680 16.365 1.00 9.02 397 ASP C CA 1
ATOM 9778 C C . ASP C 1 383 ? 2.168 85.104 16.328 1.00 8.92 397 ASP C C 1
ATOM 9779 O O . ASP C 1 383 ? 2.839 85.019 15.298 1.00 10.34 397 ASP C O 1
ATOM 9784 N N . VAL C 1 384 ? 2.665 85.548 17.466 1.00 8.97 398 VAL C N 1
ATOM 9785 C CA . VAL C 1 384 ? 4.068 85.972 17.565 1.00 9.34 398 VAL C CA 1
ATOM 9786 C C . VAL C 1 384 ? 4.889 85.007 18.448 1.00 9.00 398 VAL C C 1
ATOM 9787 O O . VAL C 1 384 ? 5.949 85.377 18.944 1.00 10.36 398 VAL C O 1
ATOM 9791 N N . GLY C 1 385 ? 4.396 83.785 18.647 1.00 8.75 399 GLY C N 1
ATOM 9792 C CA . GLY C 1 385 ? 5.101 82.806 19.478 1.00 8.05 399 GLY C CA 1
ATOM 9793 C C . GLY C 1 385 ? 6.372 82.265 18.842 1.00 8.27 399 GLY C C 1
ATOM 9794 O O . GLY C 1 385 ? 7.237 81.779 19.538 1.00 10.59 399 GLY C O 1
ATOM 9795 N N . ALA C 1 386 ? 6.457 82.362 17.521 1.00 7.95 400 ALA C N 1
ATOM 9796 C CA . ALA C 1 386 ? 7.594 81.881 16.728 1.00 9.42 400 ALA C CA 1
ATOM 9797 C C . ALA C 1 386 ? 8.281 83.082 16.018 1.00 10.50 400 ALA C C 1
ATOM 9798 O O . ALA C 1 386 ? 7.581 83.970 15.463 1.00 11.07 400 ALA C O 1
ATOM 9800 N N . TYR C 1 387 ? 9.620 83.110 16.013 1.00 10.57 401 TYR C N 1
ATOM 9801 C CA . TYR C 1 387 ? 10.343 84.187 15.346 1.00 9.33 401 TYR C CA 1
ATOM 9802 C C . TYR C 1 387 ? 9.833 85.565 15.828 1.00 10.30 401 TYR C C 1
ATOM 9803 O O . TYR C 1 387 ? 9.736 86.533 15.036 1.00 10.30 401 TYR C O 1
ATOM 9812 N N . GLY C 1 388 ? 9.509 85.609 17.118 1.00 8.82 402 GLY C N 1
ATOM 9813 C CA . GLY C 1 388 ? 9.047 86.805 17.786 1.00 8.70 402 GLY C CA 1
ATOM 9814 C C . GLY C 1 388 ? 10.179 87.200 18.756 1.00 9.63 402 GLY C C 1
ATOM 9815 O O . GLY C 1 388 ? 11.117 87.898 18.351 1.00 9.73 402 GLY C O 1
ATOM 9816 N N . ILE C 1 389 ? 10.152 86.740 20.002 1.00 9.79 403 ILE C N 1
ATOM 9817 C CA . ILE C 1 389 ? 11.230 87.117 20.908 1.00 8.10 403 ILE C CA 1
ATOM 9818 C C . ILE C 1 389 ? 12.578 86.569 20.370 1.00 9.55 403 ILE C C 1
ATOM 9819 O O . ILE C 1 389 ? 13.666 87.153 20.649 1.00 7.27 403 ILE C O 1
ATOM 9824 N N . SER C 1 390 ? 12.551 85.494 19.578 1.00 8.68 404 SER C N 1
ATOM 9825 C CA . SER C 1 390 ? 13.829 84.945 19.155 1.00 11.12 404 SER C CA 1
ATOM 9826 C C . SER C 1 390 ? 14.619 85.871 18.195 1.00 12.62 404 SER C C 1
ATOM 9827 O O . SER C 1 390 ? 15.823 85.696 18.034 1.00 13.22 404 SER C O 1
ATOM 9830 N N . MET C 1 391 ? 13.950 86.867 17.600 1.00 12.74 405 MET C N 1
ATOM 9831 C CA . MET C 1 391 ? 14.640 87.810 16.716 1.00 13.41 405 MET C CA 1
ATOM 9832 C C . MET C 1 391 ? 14.568 89.209 17.322 1.00 14.03 405 MET C C 1
ATOM 9833 O O . MET C 1 391 ? 14.937 90.195 16.647 1.00 15.23 405 MET C O 1
ATOM 9838 N N . ALA C 1 392 ? 14.070 89.324 18.556 1.00 11.75 406 ALA C N 1
ATOM 9839 C CA . ALA C 1 392 ? 13.969 90.644 19.172 1.00 10.68 406 ALA C CA 1
ATOM 9840 C C . ALA C 1 392 ? 15.393 91.206 19.362 1.00 13.18 406 ALA C C 1
ATOM 9841 O O . ALA C 1 392 ? 16.391 90.460 19.471 1.00 12.26 406 ALA C O 1
ATOM 9843 N N . ASN C 1 393 ? 15.490 92.514 19.450 1.00 13.10 407 ASN C N 1
ATOM 9844 C CA . ASN C 1 393 ? 16.820 93.141 19.562 1.00 13.90 407 ASN C CA 1
ATOM 9845 C C . ASN C 1 393 ? 16.687 94.510 20.279 1.00 12.22 407 ASN C C 1
ATOM 9846 O O . ASN C 1 393 ? 15.599 94.878 20.745 1.00 8.94 407 ASN C O 1
ATOM 9851 N N . ASN C 1 394 ? 17.759 95.290 20.290 1.00 8.85 408 ASN C N 1
ATOM 9852 C CA . ASN C 1 394 ? 17.712 96.543 21.025 1.00 10.28 408 ASN C CA 1
ATOM 9853 C C . ASN C 1 394 ? 17.764 97.747 20.112 1.00 10.68 408 ASN C C 1
ATOM 9854 O O . ASN C 1 394 ? 18.146 98.843 20.574 1.00 9.50 408 ASN C O 1
ATOM 9859 N N . TYR C 1 395 ? 17.431 97.561 18.830 1.00 8.28 409 TYR C N 1
ATOM 9860 C CA . TYR C 1 395 ? 17.465 98.683 17.903 1.00 9.72 409 TYR C CA 1
ATOM 9861 C C . TYR C 1 395 ? 16.780 99.941 18.473 1.00 9.47 409 TYR C C 1
ATOM 9862 O O . TYR C 1 395 ? 15.691 99.888 19.072 1.00 8.47 409 TYR C O 1
ATOM 9871 N N . ASN C 1 396 ? 17.441 101.064 18.288 1.00 8.60 410 ASN C N 1
ATOM 9872 C CA . ASN C 1 396 ? 16.980 102.359 18.818 1.00 11.21 410 ASN C CA 1
ATOM 9873 C C . ASN C 1 396 ? 17.191 102.408 20.372 1.00 9.83 410 ASN C C 1
ATOM 9874 O O . ASN C 1 396 ? 16.512 103.171 21.076 1.00 10.19 410 ASN C O 1
ATOM 9879 N N . ALA C 1 397 ? 18.155 101.641 20.891 1.00 9.86 411 ALA C N 1
ATOM 9880 C CA . ALA C 1 397 ? 18.406 101.562 22.331 1.00 8.31 411 ALA C CA 1
ATOM 9881 C C . ALA C 1 397 ? 17.127 101.318 23.144 1.00 10.80 411 ALA C C 1
ATOM 9882 O O . ALA C 1 397 ? 16.834 102.068 24.076 1.00 10.05 411 ALA C O 1
ATOM 9884 N N . ARG C 1 398 ? 16.396 100.258 22.802 1.00 9.09 412 ARG C N 1
ATOM 9885 C CA . ARG C 1 398 ? 15.162 99.870 23.518 1.00 10.36 412 ARG C CA 1
ATOM 9886 C C . ARG C 1 398 ? 15.366 98.457 24.128 1.00 10.19 412 ARG C C 1
ATOM 9887 O O . ARG C 1 398 ? 15.809 97.523 23.437 1.00 10.33 412 ARG C O 1
ATOM 9895 N N . GLY C 1 399 ? 15.049 98.288 25.392 1.00 10.06 413 GLY C N 1
ATOM 9896 C CA . GLY C 1 399 ? 15.234 96.960 25.986 1.00 9.68 413 GLY C CA 1
ATOM 9897 C C . GLY C 1 399 ? 14.251 95.945 25.453 1.00 12.04 413 GLY C C 1
ATOM 9898 O O . GLY C 1 399 ? 13.135 96.316 25.083 1.00 12.23 413 GLY C O 1
ATOM 9899 N N . ARG C 1 400 ? 14.647 94.669 25.414 1.00 12.55 414 ARG C N 1
ATOM 9900 C CA . ARG C 1 400 ? 13.740 93.628 24.951 1.00 13.62 414 ARG C CA 1
ATOM 9901 C C . ARG C 1 400 ? 12.688 93.528 26.031 1.00 14.40 414 ARG C C 1
ATOM 9902 O O . ARG C 1 400 ? 12.965 93.750 27.212 1.00 14.32 414 ARG C O 1
ATOM 9910 N N . PRO C 1 401 ? 11.465 93.181 25.641 1.00 13.51 415 PRO C N 1
ATOM 9911 C CA . PRO C 1 401 ? 10.362 93.099 26.608 1.00 13.61 415 PRO C CA 1
ATOM 9912 C C . PRO C 1 401 ? 10.243 91.932 27.527 1.00 12.10 415 PRO C C 1
ATOM 9913 O O . PRO C 1 401 ? 10.929 90.905 27.384 1.00 12.14 415 PRO C O 1
ATOM 9917 N N . ARG C 1 402 ? 9.367 92.112 28.508 1.00 10.82 416 ARG C N 1
ATOM 9918 C CA . ARG C 1 402 ? 9.026 91.034 29.427 1.00 9.64 416 ARG C CA 1
ATOM 9919 C C . ARG C 1 402 ? 8.159 90.067 28.636 1.00 9.91 416 ARG C C 1
ATOM 9920 O O . ARG C 1 402 ? 7.567 90.443 27.614 1.00 8.29 416 ARG C O 1
ATOM 9928 N N . MET C 1 403 ? 8.069 88.840 29.146 1.00 8.68 417 MET C N 1
ATOM 9929 C CA . MET C 1 403 ? 7.235 87.799 28.568 1.00 10.52 417 MET C CA 1
ATOM 9930 C C . MET C 1 403 ? 6.640 87.021 29.728 1.00 10.08 417 MET C C 1
ATOM 9931 O O . MET C 1 403 ? 7.362 86.738 30.737 1.00 9.42 417 MET C O 1
ATOM 9936 N N . VAL C 1 404 ? 5.341 86.717 29.640 1.00 9.11 418 VAL C N 1
ATOM 9937 C CA . VAL C 1 404 ? 4.709 85.940 30.710 1.00 8.48 418 VAL C CA 1
ATOM 9938 C C . VAL C 1 404 ? 4.109 84.702 30.083 1.00 9.57 418 VAL C C 1
ATOM 9939 O O . VAL C 1 404 ? 3.817 84.682 28.879 1.00 9.27 418 VAL C O 1
ATOM 9943 N N . LEU C 1 405 ? 3.941 83.657 30.900 1.00 8.79 419 LEU C N 1
ATOM 9944 C CA . LEU C 1 405 ? 3.344 82.405 30.456 1.00 10.07 419 LEU C CA 1
ATOM 9945 C C . LEU C 1 405 ? 2.020 82.293 31.211 1.00 11.50 419 LEU C C 1
ATOM 9946 O O . LEU C 1 405 ? 2.020 82.358 32.452 1.00 12.18 419 LEU C O 1
ATOM 9951 N N . THR C 1 406 ? 0.916 82.156 30.478 1.00 11.91 420 THR C N 1
ATOM 9952 C CA . THR C 1 406 ? -0.384 81.979 31.106 1.00 11.86 420 THR C CA 1
ATOM 9953 C C . THR C 1 406 ? -0.572 80.456 31.172 1.00 13.10 420 THR C C 1
ATOM 9954 O O . THR C 1 406 ? -0.378 79.748 30.187 1.00 11.87 420 THR C O 1
ATOM 9958 N N . SER C 1 407 ? -0.986 79.985 32.342 1.00 13.06 421 SER C N 1
ATOM 9959 C CA . SER C 1 407 ? -1.077 78.572 32.643 1.00 14.17 421 SER C CA 1
ATOM 9960 C C . SER C 1 407 ? -2.259 78.278 33.527 1.00 14.84 421 SER C C 1
ATOM 9961 O O . SER C 1 407 ? -2.733 79.187 34.197 1.00 15.83 421 SER C O 1
ATOM 9964 N N . LYS C 1 408 ? -2.693 77.016 33.584 1.00 16.76 422 LYS C N 1
ATOM 9965 C CA . LYS C 1 408 ? -3.754 76.659 34.535 1.00 18.92 422 LYS C CA 1
ATOM 9966 C C . LYS C 1 408 ? -3.190 76.905 35.938 1.00 19.77 422 LYS C C 1
ATOM 9967 O O . LYS C 1 408 ? -3.952 77.187 36.888 1.00 19.23 422 LYS C O 1
ATOM 9973 N N . LYS C 1 409 ? -1.859 76.824 36.091 1.00 18.81 423 LYS C N 1
ATOM 9974 C CA . LYS C 1 409 ? -1.229 77.085 37.408 1.00 18.61 423 LYS C CA 1
ATOM 9975 C C . LYS C 1 409 ? -1.056 78.540 37.814 1.00 17.88 423 LYS C C 1
ATOM 9976 O O . LYS C 1 409 ? -0.635 78.822 38.937 1.00 16.84 423 LYS C O 1
ATOM 9982 N N . GLY C 1 410 ? -1.372 79.483 36.914 1.00 17.48 424 GLY C N 1
ATOM 9983 C CA . GLY C 1 410 ? -1.266 80.915 37.241 1.00 14.44 424 GLY C CA 1
ATOM 9984 C C . GLY C 1 410 ? -0.575 81.679 36.096 1.00 14.34 424 GLY C C 1
ATOM 9985 O O . GLY C 1 410 ? -0.422 81.127 35.003 1.00 14.99 424 GLY C O 1
ATOM 9986 N N . VAL C 1 411 ? -0.140 82.912 36.321 1.00 13.36 425 VAL C N 1
ATOM 9987 C CA . VAL C 1 411 ? 0.566 83.654 35.277 1.00 14.02 425 VAL C CA 1
ATOM 9988 C C . VAL C 1 411 ? 1.994 83.855 35.808 1.00 13.92 425 VAL C C 1
ATOM 9989 O O . VAL C 1 411 ? 2.182 84.369 36.913 1.00 14.71 425 VAL C O 1
ATOM 9993 N N . PHE C 1 412 ? 2.993 83.470 35.023 1.00 12.62 426 PHE C N 1
ATOM 9994 C CA . PHE C 1 412 ? 4.382 83.550 35.473 1.00 12.18 426 PHE C CA 1
ATOM 9995 C C . PHE C 1 412 ? 5.235 84.401 34.559 1.00 12.46 426 PHE C C 1
ATOM 9996 O O . PHE C 1 412 ? 5.100 84.322 33.318 1.00 10.23 426 PHE C O 1
ATOM 10004 N N . LEU C 1 413 ? 6.143 85.176 35.144 1.00 10.31 427 LEU C N 1
ATOM 10005 C CA . LEU C 1 413 ? 7.019 85.973 34.313 1.00 12.35 427 LEU C CA 1
ATOM 10006 C C . LEU C 1 413 ? 8.136 84.999 33.872 1.00 11.87 427 LEU C C 1
ATOM 10007 O O . LEU C 1 413 ? 8.829 84.460 34.723 1.00 12.26 427 LEU C O 1
ATOM 10012 N N . ILE C 1 414 ? 8.271 84.738 32.577 1.00 10.00 428 ILE C N 1
ATOM 10013 C CA . ILE C 1 414 ? 9.309 83.849 32.078 1.00 8.48 428 ILE C CA 1
ATOM 10014 C C . ILE C 1 414 ? 10.472 84.575 31.356 1.00 10.25 428 ILE C C 1
ATOM 10015 O O . ILE C 1 414 ? 11.429 83.933 30.940 1.00 8.22 428 ILE C O 1
ATOM 10020 N N . ARG C 1 415 ? 10.361 85.891 31.169 1.00 9.47 429 ARG C N 1
ATOM 10021 C CA . ARG C 1 415 ? 11.491 86.661 30.646 1.00 9.74 429 ARG C CA 1
ATOM 10022 C C . ARG C 1 415 ? 11.390 88.050 31.291 1.00 10.11 429 ARG C C 1
ATOM 10023 O O . ARG C 1 415 ? 10.336 88.700 31.228 1.00 10.62 429 ARG C O 1
ATOM 10031 N N . GLU C 1 416 ? 12.473 88.506 31.917 1.00 10.54 430 GLU C N 1
ATOM 10032 C CA . GLU C 1 416 ? 12.441 89.808 32.537 1.00 9.66 430 GLU C CA 1
ATOM 10033 C C . GLU C 1 416 ? 12.806 90.808 31.446 1.00 10.20 430 GLU C C 1
ATOM 10034 O O . GLU C 1 416 ? 13.466 90.452 30.484 1.00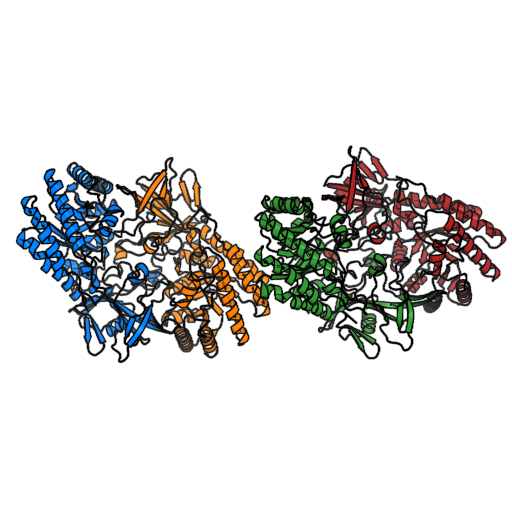 9.33 430 GLU C O 1
ATOM 10040 N N . ARG C 1 417 ? 12.406 92.073 31.629 1.00 10.18 431 ARG C N 1
ATOM 10041 C CA . ARG C 1 417 ? 12.707 93.082 30.640 1.00 13.10 431 ARG C CA 1
ATOM 10042 C C . ARG C 1 417 ? 14.110 93.671 30.869 1.00 12.86 431 ARG C C 1
ATOM 10043 O O . ARG C 1 417 ? 14.695 93.498 31.931 1.00 13.34 431 ARG C O 1
ATOM 10051 N N . GLU C 1 418 ? 14.655 94.332 29.862 1.00 11.31 432 GLU C N 1
ATOM 10052 C CA . GLU C 1 418 ? 15.995 94.953 29.980 1.00 13.13 432 GLU C CA 1
ATOM 10053 C C . GLU C 1 418 ? 15.816 96.405 30.381 1.00 13.57 432 GLU C C 1
ATOM 10054 O O . GLU C 1 418 ? 14.928 97.055 29.849 1.00 14.44 432 GLU C O 1
ATOM 10060 N N . THR C 1 419 ? 16.634 96.876 31.335 1.00 12.53 433 THR C N 1
ATOM 10061 C CA . THR C 1 419 ? 16.586 98.241 31.838 1.00 11.74 433 THR C CA 1
ATOM 10062 C C . THR C 1 419 ? 17.594 99.058 31.030 1.00 12.96 433 THR C C 1
ATOM 10063 O O . THR C 1 419 ? 18.290 98.509 30.165 1.00 12.42 433 THR C O 1
ATOM 10067 N N . TYR C 1 420 ? 17.692 100.352 31.294 1.00 12.67 434 TYR C N 1
ATOM 10068 C CA . TYR C 1 420 ? 18.700 101.144 30.583 1.00 13.58 434 TYR C CA 1
ATOM 10069 C C . TYR C 1 420 ? 20.094 100.657 30.920 1.00 12.86 434 TYR C C 1
ATOM 10070 O O . TYR C 1 420 ? 20.996 100.728 30.082 1.00 15.22 434 TYR C O 1
ATOM 10079 N N . ALA C 1 421 ? 20.283 100.162 32.133 1.00 12.30 435 ALA C N 1
ATOM 10080 C CA . ALA C 1 421 ? 21.612 99.668 32.544 1.00 12.83 435 ALA C CA 1
ATOM 10081 C C . ALA C 1 421 ? 21.975 98.406 31.731 1.00 13.03 435 ALA C C 1
ATOM 10082 O O . ALA C 1 421 ? 23.149 98.212 31.374 1.00 12.29 435 ALA C O 1
ATOM 10084 N N . ASP C 1 422 ? 20.972 97.582 31.402 1.00 12.05 436 ASP C N 1
ATOM 10085 C CA . ASP C 1 422 ? 21.188 96.373 30.595 1.00 12.63 436 ASP C CA 1
ATOM 10086 C C . ASP C 1 422 ? 21.649 96.785 29.195 1.00 12.58 436 ASP C C 1
ATOM 10087 O O . ASP C 1 422 ? 22.451 96.082 28.559 1.00 13.45 436 ASP C O 1
ATOM 10092 N N . LEU C 1 423 ? 21.104 97.877 28.681 1.00 11.87 437 LEU C N 1
ATOM 10093 C CA . LEU C 1 423 ? 21.497 98.326 27.338 1.00 11.98 437 LEU C CA 1
ATOM 10094 C C . LEU C 1 423 ? 23.023 98.539 27.166 1.00 11.39 437 LEU C C 1
ATOM 10095 O O . LEU C 1 423 ? 23.606 98.229 26.108 1.00 10.88 437 LEU C O 1
ATOM 10100 N N . ILE C 1 424 ? 23.684 99.042 28.184 1.00 10.16 438 ILE C N 1
ATOM 10101 C CA . ILE C 1 424 ? 25.132 99.287 28.043 1.00 10.89 438 ILE C CA 1
ATOM 10102 C C . ILE C 1 424 ? 25.948 98.312 28.884 1.00 11.29 438 ILE C C 1
ATOM 10103 O O . ILE C 1 424 ? 27.147 98.557 29.142 1.00 10.68 438 ILE C O 1
ATOM 10108 N N . ALA C 1 425 ? 25.333 97.212 29.306 1.00 10.98 439 ALA C N 1
ATOM 10109 C CA . ALA C 1 425 ? 26.054 96.272 30.203 1.00 10.93 439 ALA C CA 1
ATOM 10110 C C . ALA C 1 425 ? 27.177 95.472 29.538 1.00 11.42 439 ALA C C 1
ATOM 10111 O O . ALA C 1 425 ? 27.937 94.836 30.239 1.00 11.05 439 ALA C O 1
ATOM 10113 N N . LYS C 1 426 ? 27.283 95.512 28.208 1.00 11.28 440 LYS C N 1
ATOM 10114 C CA . LYS C 1 426 ? 28.404 94.872 27.520 1.00 11.01 440 LYS C CA 1
ATOM 10115 C C . LYS C 1 426 ? 29.372 95.933 26.915 1.00 11.67 440 LYS C C 1
ATOM 10116 O O . LYS C 1 426 ? 30.363 95.584 26.294 1.00 11.61 440 LYS C O 1
ATOM 10122 N N . ASP C 1 427 ? 29.125 97.217 27.145 1.00 10.50 441 ASP C N 1
ATOM 10123 C CA . ASP C 1 427 ? 29.974 98.229 26.542 1.00 10.52 441 ASP C CA 1
ATOM 10124 C C . ASP C 1 427 ? 31.031 98.623 27.533 1.00 11.21 441 ASP C C 1
ATOM 10125 O O . ASP C 1 427 ? 30.750 98.702 28.728 1.00 12.05 441 ASP C O 1
ATOM 10130 N N . ILE C 1 428 ? 32.231 98.924 27.028 1.00 10.38 442 ILE C N 1
ATOM 10131 C CA . ILE C 1 428 ? 33.339 99.306 27.884 1.00 11.19 442 ILE C CA 1
ATOM 10132 C C . ILE C 1 428 ? 33.998 100.562 27.316 1.00 11.59 442 ILE C C 1
ATOM 10133 O O . ILE C 1 428 ? 34.365 100.606 26.143 1.00 10.00 442 ILE C O 1
ATOM 10138 N N . VAL C 1 429 ? 34.168 101.591 28.146 1.00 10.43 443 VAL C N 1
ATOM 10139 C CA . VAL C 1 429 ? 34.768 102.815 27.665 1.00 9.48 443 VAL C CA 1
ATOM 10140 C C . VAL C 1 429 ? 36.291 102.738 27.907 1.00 10.15 443 VAL C C 1
ATOM 10141 O O . VAL C 1 429 ? 36.710 102.536 29.015 1.00 10.40 443 VAL C O 1
ATOM 10145 N N . PRO C 1 430 ? 37.128 102.890 26.848 1.00 10.86 444 PRO C N 1
ATOM 10146 C CA . PRO C 1 430 ? 38.596 102.817 27.017 1.00 10.35 444 PRO C CA 1
ATOM 10147 C C . PRO C 1 430 ? 39.121 103.997 27.858 1.00 11.22 444 PRO C C 1
ATOM 10148 O O . PRO C 1 430 ? 38.491 105.069 27.952 1.00 10.10 444 PRO C O 1
ATOM 10152 N N . PRO C 1 431 ? 40.366 103.870 28.352 1.00 12.14 445 PRO C N 1
ATOM 10153 C CA . PRO C 1 431 ? 40.906 104.932 29.196 1.00 11.78 445 PRO C CA 1
ATOM 10154 C C . PRO C 1 431 ? 40.858 106.369 28.673 1.00 12.84 445 PRO C C 1
ATOM 10155 O O . PRO C 1 431 ? 40.475 107.277 29.419 1.00 13.48 445 PRO C O 1
ATOM 10159 N N . HIS C 1 432 ? 41.247 106.578 27.407 1.00 12.59 446 HIS C N 1
ATOM 10160 C CA . HIS C 1 432 ? 41.270 107.926 26.868 1.00 13.41 446 HIS C CA 1
ATOM 10161 C C . HIS C 1 432 ? 39.887 108.527 26.581 1.00 14.33 446 HIS C C 1
ATOM 10162 O O . HIS C 1 432 ? 39.754 109.710 26.273 1.00 13.69 446 HIS C O 1
ATOM 10169 N N . LEU C 1 433 ? 38.846 107.714 26.699 1.00 13.62 447 LEU C N 1
ATOM 10170 C CA . LEU C 1 433 ? 37.475 108.200 26.483 1.00 13.71 447 LEU C CA 1
ATOM 10171 C C . LEU C 1 433 ? 36.718 108.403 27.794 1.00 14.98 447 LEU C C 1
ATOM 10172 O O . LEU C 1 433 ? 35.548 108.824 27.787 1.00 16.44 447 LEU C O 1
ATOM 10177 N N . LEU C 1 434 ? 37.368 108.110 28.917 1.00 15.86 448 LEU C N 1
ATOM 10178 C CA . LEU C 1 434 ? 36.744 108.317 30.226 1.00 16.52 448 LEU C CA 1
ATOM 10179 C C . LEU C 1 434 ? 36.619 109.823 30.432 1.00 17.99 448 LEU C C 1
ATOM 10180 O O . LEU C 1 434 ? 35.691 110.250 31.121 1.00 19.52 448 LEU C O 1
ATOM 10186 N N . MET D 1 1 ? 38.066 101.147 -2.033 1.00 29.25 15 MET D N 1
ATOM 10187 C CA . MET D 1 1 ? 38.704 101.924 -0.972 1.00 25.38 15 MET D CA 1
ATOM 10188 C C . MET D 1 1 ? 37.981 103.215 -0.712 1.00 22.41 15 MET D C 1
ATOM 10189 O O . MET D 1 1 ? 38.170 103.801 0.329 1.00 21.06 15 MET D O 1
ATOM 10194 N N . LEU D 1 2 ? 37.113 103.635 -1.628 1.00 20.98 16 LEU D N 1
ATOM 10195 C CA . LEU D 1 2 ? 36.365 104.883 -1.446 1.00 19.92 16 LEU D CA 1
ATOM 10196 C C . LEU D 1 2 ? 35.687 104.898 -0.074 1.00 18.71 16 LEU D C 1
ATOM 10197 O O . LEU D 1 2 ? 34.915 103.986 0.232 1.00 16.37 16 LEU D O 1
ATOM 10202 N N . GLY D 1 3 ? 36.012 105.916 0.739 1.00 17.56 17 GLY D N 1
ATOM 10203 C CA . GLY D 1 3 ? 35.415 106.099 2.062 1.00 16.26 17 GLY D CA 1
ATOM 10204 C C . GLY D 1 3 ? 36.189 105.440 3.214 1.00 15.04 17 GLY D C 1
ATOM 10205 O O . GLY D 1 3 ? 36.063 105.843 4.361 1.00 12.55 17 GLY D O 1
ATOM 10206 N N . ASN D 1 4 ? 36.986 104.417 2.904 1.00 14.68 18 ASN D N 1
ATOM 10207 C CA . ASN D 1 4 ? 37.761 103.714 3.927 1.00 12.93 18 ASN D CA 1
ATOM 10208 C C . ASN D 1 4 ? 39.150 104.290 3.934 1.00 14.11 18 ASN D C 1
ATOM 10209 O O . ASN D 1 4 ? 40.117 103.679 3.422 1.00 12.35 18 ASN D O 1
ATOM 10214 N N . ASP D 1 5 ? 39.250 105.448 4.565 1.00 13.07 19 ASP D N 1
ATOM 10215 C CA . ASP D 1 5 ? 40.498 106.207 4.608 1.00 15.66 19 ASP D CA 1
ATOM 10216 C C . ASP D 1 5 ? 41.602 105.691 5.495 1.00 16.34 19 ASP D C 1
ATOM 10217 O O . ASP D 1 5 ? 42.742 106.140 5.389 1.00 17.03 19 ASP D O 1
ATOM 10222 N N . THR D 1 6 ? 41.301 104.760 6.381 1.00 14.72 20 THR D N 1
ATOM 10223 C CA . THR D 1 6 ? 42.346 104.372 7.303 1.00 13.01 20 THR D CA 1
ATOM 10224 C C . THR D 1 6 ? 42.751 102.952 7.189 1.00 13.64 20 THR D C 1
ATOM 10225 O O . THR D 1 6 ? 43.433 102.461 8.083 1.00 14.21 20 THR D O 1
ATOM 10229 N N . VAL D 1 7 ? 42.361 102.285 6.114 1.00 10.90 21 VAL D N 1
ATOM 10230 C CA . VAL D 1 7 ? 42.720 100.900 5.994 1.00 12.51 21 VAL D CA 1
ATOM 10231 C C . VAL D 1 7 ? 43.647 100.758 4.793 1.00 14.73 21 VAL D C 1
ATOM 10232 O O . VAL D 1 7 ? 43.733 101.678 3.983 1.00 13.75 21 VAL D O 1
ATOM 10236 N N . GLU D 1 8 ? 44.358 99.639 4.695 1.00 15.80 22 GLU D N 1
ATOM 10237 C CA . GLU D 1 8 ? 45.278 99.492 3.559 1.00 18.03 22 GLU D CA 1
ATOM 10238 C C . GLU D 1 8 ? 45.757 98.056 3.493 1.00 18.33 22 GLU D C 1
ATOM 10239 O O . GLU D 1 8 ? 45.540 97.250 4.423 1.00 15.63 22 GLU D O 1
ATOM 10245 N N . ILE D 1 9 ? 46.381 97.719 2.374 1.00 19.18 23 ILE D N 1
ATOM 10246 C CA . ILE D 1 9 ? 46.986 96.401 2.239 1.00 21.98 23 ILE D CA 1
ATOM 10247 C C . ILE D 1 9 ? 48.496 96.641 2.463 1.00 23.14 23 ILE D C 1
ATOM 10248 O O . ILE D 1 9 ? 49.072 97.407 1.729 1.00 23.83 23 ILE D O 1
ATOM 10253 N N . LYS D 1 10 ? 49.109 96.069 3.504 1.00 23.98 24 LYS D N 1
ATOM 10254 C CA . LYS D 1 10 ? 50.548 96.206 3.734 1.00 26.51 24 LYS D CA 1
ATOM 10255 C C . LYS D 1 10 ? 51.121 94.799 3.684 1.00 26.70 24 LYS D C 1
ATOM 10256 O O . LYS D 1 10 ? 50.596 93.923 4.348 1.00 25.20 24 LYS D O 1
ATOM 10262 N N . ASP D 1 11 ? 52.224 94.608 2.945 1.00 27.52 25 ASP D N 1
ATOM 10263 C CA . ASP D 1 11 ? 52.859 93.295 2.772 1.00 28.03 25 ASP D CA 1
ATOM 10264 C C . ASP D 1 11 ? 51.911 92.096 2.668 1.00 25.55 25 ASP D C 1
ATOM 10265 O O . ASP D 1 11 ? 52.011 91.073 3.381 1.00 25.90 25 ASP D O 1
ATOM 10270 N N . GLY D 1 12 ? 50.956 92.258 1.770 1.00 24.34 26 GLY D N 1
ATOM 10271 C CA . GLY D 1 12 ? 50.003 91.205 1.474 1.00 20.97 26 GLY D CA 1
ATOM 10272 C C . GLY D 1 12 ? 48.908 90.938 2.489 1.00 19.06 26 GLY D C 1
ATOM 10273 O O . GLY D 1 12 ? 48.233 89.920 2.366 1.00 18.98 26 GLY D O 1
ATOM 10274 N N . ARG D 1 13 ? 48.743 91.799 3.493 1.00 18.44 27 ARG D N 1
ATOM 10275 C CA . ARG D 1 13 ? 47.662 91.608 4.478 1.00 18.17 27 ARG D CA 1
ATOM 10276 C C . ARG D 1 13 ? 46.915 92.935 4.718 1.00 17.48 27 ARG D C 1
ATOM 10277 O O . ARG D 1 13 ? 47.450 94.027 4.487 1.00 15.31 27 ARG D O 1
ATOM 10285 N N . PHE D 1 14 ? 45.661 92.816 5.166 1.00 15.31 28 PHE D N 1
ATOM 10286 C CA . PHE D 1 14 ? 44.780 93.949 5.435 1.00 13.53 28 PHE D CA 1
ATOM 10287 C C . PHE D 1 14 ? 45.062 94.558 6.816 1.00 14.50 28 PHE D C 1
ATOM 10288 O O . PHE D 1 14 ? 45.178 93.827 7.824 1.00 13.08 28 PHE D O 1
ATOM 10296 N N . PHE D 1 15 ? 45.123 95.892 6.855 1.00 13.98 29 PHE D N 1
ATOM 10297 C CA . PHE D 1 15 ? 45.373 96.627 8.084 1.00 15.18 29 PHE D CA 1
ATOM 10298 C C . PHE D 1 15 ? 44.312 97.713 8.278 1.00 14.33 29 PHE D C 1
ATOM 10299 O O . PHE D 1 15 ? 43.825 98.294 7.294 1.00 14.12 29 PHE D O 1
ATOM 10307 N N . ILE D 1 16 ? 43.968 97.965 9.548 1.00 12.45 30 ILE D N 1
ATOM 10308 C CA . ILE D 1 16 ? 42.967 98.984 9.914 1.00 11.55 30 ILE D CA 1
ATOM 10309 C C . ILE D 1 16 ? 43.678 99.831 10.962 1.00 12.99 30 ILE D C 1
ATOM 10310 O O . ILE D 1 16 ? 44.043 99.340 12.028 1.00 12.56 30 ILE D O 1
ATOM 10315 N N . ASP D 1 17 ? 43.896 101.096 10.637 1.00 12.74 31 ASP D N 1
ATOM 10316 C CA . ASP D 1 17 ? 44.588 102.043 11.545 1.00 14.18 31 ASP D CA 1
ATOM 10317 C C . ASP D 1 17 ? 45.986 101.526 11.912 1.00 13.81 31 ASP D C 1
ATOM 10318 O O . ASP D 1 17 ? 46.478 101.773 13.019 1.00 13.67 31 ASP D O 1
ATOM 10323 N N . GLY D 1 18 ? 46.590 100.785 10.991 1.00 13.02 32 GLY D N 1
ATOM 10324 C CA . GLY D 1 18 ? 47.935 100.264 11.235 1.00 14.92 32 GLY D CA 1
ATOM 10325 C C . GLY D 1 18 ? 47.927 98.950 12.000 1.00 15.64 32 GLY D C 1
ATOM 10326 O O . GLY D 1 18 ? 49.001 98.439 12.278 1.00 13.34 32 GLY D O 1
ATOM 10327 N N . TYR D 1 19 ? 46.739 98.395 12.313 1.00 13.17 33 TYR D N 1
ATOM 10328 C CA . TYR D 1 19 ? 46.653 97.116 13.025 1.00 14.59 33 TYR D CA 1
ATOM 10329 C C . TYR D 1 19 ? 46.304 95.991 12.036 1.00 13.77 33 TYR D C 1
ATOM 10330 O O . TYR D 1 19 ? 45.439 96.131 11.183 1.00 15.90 33 TYR D O 1
ATOM 10339 N N . ASP D 1 20 ? 47.046 94.896 12.122 1.00 15.26 34 ASP D N 1
ATOM 10340 C CA . ASP D 1 20 ? 46.893 93.720 11.257 1.00 15.27 34 ASP D CA 1
ATOM 10341 C C . ASP D 1 20 ? 45.548 93.074 11.590 1.00 15.07 34 ASP D C 1
ATOM 10342 O O . ASP D 1 20 ? 45.320 92.649 12.730 1.00 14.10 34 ASP D O 1
ATOM 10347 N N . ALA D 1 21 ? 44.666 92.998 10.602 1.00 13.77 35 ALA D N 1
ATOM 10348 C CA . ALA D 1 21 ? 43.321 92.513 10.870 1.00 13.89 35 ALA D CA 1
ATOM 10349 C C . ALA D 1 21 ? 43.238 91.062 11.293 1.00 13.02 35 ALA D C 1
ATOM 10350 O O . ALA D 1 21 ? 42.461 90.728 12.177 1.00 12.55 35 ALA D O 1
ATOM 10352 N N . ILE D 1 22 ? 44.044 90.205 10.674 1.00 12.10 36 ILE D N 1
ATOM 10353 C CA . ILE D 1 22 ? 44.044 88.801 11.014 1.00 12.51 36 ILE D CA 1
ATOM 10354 C C . ILE D 1 22 ? 44.502 88.687 12.464 1.00 13.53 36 ILE D C 1
ATOM 10355 O O . ILE D 1 22 ? 43.977 87.881 13.248 1.00 15.36 36 ILE D O 1
ATOM 10360 N N . GLU D 1 23 ? 45.495 89.479 12.841 1.00 14.46 37 GLU D N 1
ATOM 10361 C CA . GLU D 1 23 ? 45.960 89.416 14.224 1.00 14.72 37 GLU D CA 1
ATOM 10362 C C . GLU D 1 23 ? 44.860 89.934 15.186 1.00 13.83 37 GLU D C 1
ATOM 10363 O O . GLU D 1 23 ? 44.752 89.415 16.295 1.00 11.96 37 GLU D O 1
ATOM 10369 N N . LEU D 1 24 ? 44.036 90.909 14.765 1.00 13.11 38 LEU D N 1
ATOM 10370 C CA . LEU D 1 24 ? 42.950 91.352 15.652 1.00 13.38 38 LEU D CA 1
ATOM 10371 C C . LEU D 1 24 ? 41.998 90.147 15.804 1.00 13.38 38 LEU D C 1
ATOM 10372 O O . LEU D 1 24 ? 41.550 89.862 16.925 1.00 13.23 38 LEU D O 1
ATOM 10377 N N . ALA D 1 25 ? 41.684 89.447 14.696 1.00 13.24 39 ALA D N 1
ATOM 10378 C CA . ALA D 1 25 ? 40.787 88.280 14.758 1.00 14.30 39 ALA D CA 1
ATOM 10379 C C . ALA D 1 25 ? 41.345 87.139 15.664 1.00 15.42 39 ALA D C 1
ATOM 10380 O O . ALA D 1 25 ? 40.582 86.457 16.401 1.00 15.01 39 ALA D O 1
ATOM 10382 N N . GLU D 1 26 ? 42.663 86.922 15.595 1.00 15.80 40 GLU D N 1
ATOM 10383 C CA . GLU D 1 26 ? 43.322 85.895 16.424 1.00 17.41 40 GLU D CA 1
ATOM 10384 C C . GLU D 1 26 ? 43.323 86.298 17.904 1.00 15.71 40 GLU D C 1
ATOM 10385 O O . GLU D 1 26 ? 43.056 85.502 18.767 1.00 15.61 40 GLU D O 1
ATOM 10391 N N . LYS D 1 27 ? 43.643 87.542 18.190 1.00 14.79 41 LYS D N 1
ATOM 10392 C CA . LYS D 1 27 ? 43.657 87.978 19.590 1.00 15.80 41 LYS D CA 1
ATOM 10393 C C . LYS D 1 27 ? 42.269 88.050 20.294 1.00 15.82 41 LYS D C 1
ATOM 10394 O O . LYS D 1 27 ? 42.113 87.601 21.435 1.00 12.84 41 LYS D O 1
ATOM 10400 N N . PHE D 1 28 ? 41.276 88.602 19.582 1.00 15.25 42 PHE D N 1
ATOM 10401 C CA . PHE D 1 28 ? 39.959 88.847 20.157 1.00 14.48 42 PHE D CA 1
ATOM 10402 C C . PHE D 1 28 ? 38.888 87.828 19.810 1.00 14.20 42 PHE D C 1
ATOM 10403 O O . PHE D 1 28 ? 37.822 87.795 20.466 1.00 13.55 42 PHE D O 1
ATOM 10411 N N . GLY D 1 29 ? 39.159 86.976 18.827 1.00 12.58 43 GLY D N 1
ATOM 10412 C CA . GLY D 1 29 ? 38.181 85.955 18.434 1.00 12.49 43 GLY D CA 1
ATOM 10413 C C . GLY D 1 29 ? 37.276 86.545 17.350 1.00 12.60 43 GLY D C 1
ATOM 10414 O O . GLY D 1 29 ? 37.280 87.766 17.152 1.00 12.81 43 GLY D O 1
ATOM 10415 N N . THR D 1 30 ? 36.529 85.688 16.650 1.00 12.84 44 THR D N 1
ATOM 10416 C CA . THR D 1 30 ? 35.628 86.110 15.588 1.00 12.18 44 THR D CA 1
ATOM 10417 C C . THR D 1 30 ? 34.285 85.496 15.940 1.00 12.91 44 THR D C 1
ATOM 10418 O O . THR D 1 30 ? 34.254 84.490 16.660 1.00 13.02 44 THR D O 1
ATOM 10422 N N . PRO D 1 31 ? 33.165 86.092 15.475 1.00 11.01 45 PRO D N 1
ATOM 10423 C CA . PRO D 1 31 ? 33.099 87.292 14.626 1.00 10.83 45 PRO D CA 1
ATOM 10424 C C . PRO D 1 31 ? 33.548 88.501 15.423 1.00 11.69 45 PRO D C 1
ATOM 10425 O O . PRO D 1 31 ? 33.382 88.533 16.645 1.00 10.68 45 PRO D O 1
ATOM 10429 N N . LEU D 1 32 ? 34.081 89.512 14.742 1.00 11.04 46 LEU D N 1
ATOM 10430 C CA . LEU D 1 32 ? 34.575 90.694 15.476 1.00 11.51 46 LEU D CA 1
ATOM 10431 C C . LEU D 1 32 ? 34.326 92.009 14.755 1.00 11.48 46 LEU D C 1
ATOM 10432 O O . LEU D 1 32 ? 34.754 92.191 13.599 1.00 9.62 46 LEU D O 1
ATOM 10437 N N . TYR D 1 33 ? 33.636 92.928 15.443 1.00 9.84 47 TYR D N 1
ATOM 10438 C CA . TYR D 1 33 ? 33.437 94.245 14.860 1.00 8.54 47 TYR D CA 1
ATOM 10439 C C . TYR D 1 33 ? 34.746 95.053 15.191 1.00 8.81 47 TYR D C 1
ATOM 10440 O O . TYR D 1 33 ? 35.234 94.999 16.306 1.00 8.28 47 TYR D O 1
ATOM 10449 N N . VAL D 1 34 ? 35.290 95.784 14.226 1.00 9.45 48 VAL D N 1
ATOM 10450 C CA . VAL D 1 34 ? 36.426 96.646 14.489 1.00 8.77 48 VAL D CA 1
ATOM 10451 C C . VAL D 1 34 ? 35.956 98.060 14.103 1.00 10.12 48 VAL D C 1
ATOM 10452 O O . VAL D 1 34 ? 35.521 98.278 12.962 1.00 10.88 48 VAL D O 1
ATOM 10456 N N . MET D 1 35 ? 36.040 99.016 15.025 1.00 10.15 49 MET D N 1
ATOM 10457 C CA . MET D 1 35 ? 35.652 100.396 14.724 1.00 10.11 49 MET D CA 1
ATOM 10458 C C . MET D 1 35 ? 36.911 101.266 14.691 1.00 11.33 49 MET D C 1
ATOM 10459 O O . MET D 1 35 ? 37.636 101.313 15.690 1.00 11.47 49 MET D O 1
ATOM 10464 N N . SER D 1 36 ? 37.114 102.003 13.579 1.00 11.37 50 SER D N 1
ATOM 10465 C CA . SER D 1 36 ? 38.274 102.905 13.438 1.00 10.28 50 SER D CA 1
ATOM 10466 C C . SER D 1 36 ? 38.011 104.290 14.052 1.00 10.56 50 SER D C 1
ATOM 10467 O O . SER D 1 36 ? 37.203 105.054 13.548 1.00 11.28 50 SER D O 1
ATOM 10470 N N . GLU D 1 37 ? 38.673 104.624 15.141 1.00 10.04 51 GLU D N 1
ATOM 10471 C CA . GLU D 1 37 ? 38.434 105.934 15.769 1.00 10.28 51 GLU D CA 1
ATOM 10472 C C . GLU D 1 37 ? 38.870 107.079 14.821 1.00 10.70 51 GLU D C 1
ATOM 10473 O O . GLU D 1 37 ? 38.196 108.108 14.718 1.00 10.23 51 GLU D O 1
ATOM 10479 N N . GLU D 1 38 ? 40.017 106.903 14.164 1.00 11.70 52 GLU D N 1
ATOM 10480 C CA . GLU D 1 38 ? 40.491 107.919 13.242 1.00 13.18 52 GLU D CA 1
ATOM 10481 C C . GLU D 1 38 ? 39.486 108.099 12.081 1.00 12.24 52 GLU D C 1
ATOM 10482 O O . GLU D 1 38 ? 39.257 109.219 11.615 1.00 11.57 52 GLU D O 1
ATOM 10488 N N . GLN D 1 39 ? 38.858 107.021 11.617 1.00 10.61 53 GLN D N 1
ATOM 10489 C CA . GLN D 1 39 ? 37.901 107.225 10.518 1.00 10.03 53 GLN D CA 1
ATOM 10490 C C . GLN D 1 39 ? 36.703 108.064 11.010 1.00 10.34 53 GLN D C 1
ATOM 10491 O O . GLN D 1 39 ? 36.181 108.932 10.308 1.00 11.13 53 GLN D O 1
ATOM 10497 N N . ILE D 1 40 ? 36.232 107.793 12.228 1.00 10.75 54 ILE D N 1
ATOM 10498 C CA . ILE D 1 40 ? 35.111 108.586 12.756 1.00 9.44 54 ILE D CA 1
ATOM 10499 C C . ILE D 1 40 ? 35.535 110.053 12.830 1.00 11.71 54 ILE D C 1
ATOM 10500 O O . ILE D 1 40 ? 34.784 110.961 12.439 1.00 9.52 54 ILE D O 1
ATOM 10505 N N . LYS D 1 41 ? 36.756 110.295 13.317 1.00 11.37 55 LYS D N 1
ATOM 10506 C CA . LYS D 1 41 ? 37.230 111.693 13.421 1.00 12.54 55 LYS D CA 1
ATOM 10507 C C . LYS D 1 41 ? 37.248 112.357 12.030 1.00 12.12 55 LYS D C 1
ATOM 10508 O O . LYS D 1 41 ? 36.886 113.513 11.890 1.00 11.66 55 LYS D O 1
ATOM 10514 N N . ILE D 1 42 ? 37.733 111.622 11.040 1.00 11.05 56 ILE D N 1
ATOM 10515 C CA . ILE D 1 42 ? 37.769 112.121 9.661 1.00 12.19 56 ILE D CA 1
ATOM 10516 C C . ILE D 1 42 ? 36.359 112.458 9.125 1.00 12.61 56 ILE D C 1
ATOM 10517 O O . ILE D 1 42 ? 36.137 113.528 8.542 1.00 11.98 56 ILE D O 1
ATOM 10522 N N . ASN D 1 43 ? 35.395 111.567 9.389 1.00 11.37 57 ASN D N 1
ATOM 10523 C CA . ASN D 1 43 ? 34.045 111.784 8.896 1.00 11.55 57 ASN D CA 1
ATOM 10524 C C . ASN D 1 43 ? 33.409 112.983 9.570 1.00 12.11 57 ASN D C 1
ATOM 10525 O O . ASN D 1 43 ? 32.718 113.760 8.918 1.00 12.85 57 ASN D O 1
ATOM 10530 N N . TYR D 1 44 ? 33.627 113.122 10.873 1.00 10.43 58 TYR D N 1
ATOM 10531 C CA . TYR D 1 44 ? 33.073 114.254 11.599 1.00 11.91 58 TYR D CA 1
ATOM 10532 C C . TYR D 1 44 ? 33.737 115.581 11.067 1.00 12.36 58 TYR D C 1
ATOM 10533 O O . TYR D 1 44 ? 33.054 116.591 10.782 1.00 10.10 58 TYR D O 1
ATOM 10542 N N . ASN D 1 45 ? 35.063 115.566 10.991 1.00 11.73 59 ASN D N 1
ATOM 10543 C CA . ASN D 1 45 ? 35.786 116.728 10.512 1.00 13.83 59 ASN D CA 1
ATOM 10544 C C . ASN D 1 45 ? 35.332 117.130 9.125 1.00 13.88 59 ASN D C 1
ATOM 10545 O O . ASN D 1 45 ? 35.291 118.311 8.847 1.00 15.23 59 ASN D O 1
ATOM 10550 N N . ARG D 1 46 ? 34.996 116.177 8.255 1.00 13.75 60 ARG D N 1
ATOM 10551 C CA . ARG D 1 46 ? 34.506 116.574 6.931 1.00 13.06 60 ARG D CA 1
ATOM 10552 C C . ARG D 1 46 ? 33.215 117.405 7.056 1.00 12.83 60 ARG D C 1
ATOM 10553 O O . ARG D 1 46 ? 33.032 118.340 6.284 1.00 12.50 60 ARG D O 1
ATOM 10561 N N . TYR D 1 47 ? 32.338 117.084 8.022 1.00 12.20 61 TYR D N 1
ATOM 10562 C CA . TYR D 1 47 ? 31.132 117.876 8.197 1.00 12.03 61 TYR D CA 1
ATOM 10563 C C . TYR D 1 47 ? 31.487 119.261 8.758 1.00 13.62 61 TYR D C 1
ATOM 10564 O O . TYR D 1 47 ? 31.024 120.290 8.242 1.00 12.28 61 TYR D O 1
ATOM 10573 N N . ILE D 1 48 ? 32.300 119.288 9.808 1.00 12.97 62 ILE D N 1
ATOM 10574 C CA . ILE D 1 48 ? 32.644 120.580 10.419 1.00 15.34 62 ILE D CA 1
ATOM 10575 C C . ILE D 1 48 ? 33.291 121.485 9.385 1.00 16.35 62 ILE D C 1
ATOM 10576 O O . ILE D 1 48 ? 32.959 122.662 9.299 1.00 17.75 62 ILE D O 1
ATOM 10581 N N . GLU D 1 49 ? 34.195 120.946 8.576 1.00 17.61 63 GLU D N 1
ATOM 10582 C CA . GLU D 1 49 ? 34.851 121.793 7.601 1.00 19.19 63 GLU D CA 1
ATOM 10583 C C . GLU D 1 49 ? 33.961 122.246 6.466 1.00 18.63 63 GLU D C 1
ATOM 10584 O O . GLU D 1 49 ? 34.092 123.348 5.981 1.00 17.48 63 GLU D O 1
ATOM 10590 N N . ALA D 1 50 ? 33.056 121.395 6.038 1.00 16.00 64 ALA D N 1
ATOM 10591 C CA . ALA D 1 50 ? 32.178 121.767 4.960 1.00 16.17 64 ALA D CA 1
ATOM 10592 C C . ALA D 1 50 ? 31.123 122.778 5.405 1.00 15.29 64 ALA D C 1
ATOM 10593 O O . ALA D 1 50 ? 30.694 123.640 4.614 1.00 14.40 64 ALA D O 1
ATOM 10595 N N . PHE D 1 51 ? 30.712 122.719 6.664 1.00 14.65 65 PHE D N 1
ATOM 10596 C CA . PHE D 1 51 ? 29.667 123.619 7.089 1.00 15.44 65 PHE D CA 1
ATOM 10597 C C . PHE D 1 51 ? 30.177 124.804 7.887 1.00 15.88 65 PHE D C 1
ATOM 10598 O O . PHE D 1 51 ? 29.391 125.629 8.373 1.00 15.42 65 PHE D O 1
ATOM 10606 N N . LYS D 1 52 ? 31.493 124.886 8.021 1.00 15.03 66 LYS D N 1
ATOM 10607 C CA . LYS D 1 52 ? 32.081 126.007 8.729 1.00 17.31 66 LYS D CA 1
ATOM 10608 C C . LYS D 1 52 ? 31.625 127.312 8.026 1.00 16.35 66 LYS D C 1
ATOM 10609 O O . LYS D 1 52 ? 31.451 128.336 8.665 1.00 16.10 66 LYS D O 1
ATOM 10615 N N . ARG D 1 53 ? 31.444 127.264 6.711 1.00 15.13 67 ARG D N 1
ATOM 10616 C CA . ARG D 1 53 ? 30.974 128.443 5.948 1.00 16.26 67 ARG D CA 1
ATOM 10617 C C . ARG D 1 53 ? 29.691 129.011 6.564 1.00 15.98 67 ARG D C 1
ATOM 10618 O O . ARG D 1 53 ? 29.471 130.257 6.628 1.00 14.38 67 ARG D O 1
ATOM 10626 N N . TRP D 1 54 ? 28.821 128.119 7.036 1.00 13.46 68 TRP D N 1
ATOM 10627 C CA . TRP D 1 54 ? 27.580 128.592 7.655 1.00 13.79 68 TRP D CA 1
ATOM 10628 C C . TRP D 1 54 ? 27.824 129.539 8.834 1.00 14.23 68 TRP D C 1
ATOM 10629 O O . TRP D 1 54 ? 27.216 130.621 8.948 1.00 14.04 68 TRP D O 1
ATOM 10640 N N . GLU D 1 55 ? 28.683 129.112 9.747 1.00 15.42 69 GLU D N 1
ATOM 10641 C CA . GLU D 1 55 ? 28.952 129.913 10.937 1.00 16.76 69 GLU D CA 1
ATOM 10642 C C . GLU D 1 55 ? 29.681 131.213 10.530 1.00 17.58 69 GLU D C 1
ATOM 10643 O O . GLU D 1 55 ? 29.439 132.263 11.104 1.00 17.22 69 GLU D O 1
ATOM 10649 N N . GLU D 1 56 ? 30.579 131.144 9.547 1.00 18.73 70 GLU D N 1
ATOM 10650 C CA . GLU D 1 56 ? 31.281 132.375 9.142 1.00 21.31 70 GLU D CA 1
ATOM 10651 C C . GLU D 1 56 ? 30.376 133.371 8.419 1.00 21.06 70 GLU D C 1
ATOM 10652 O O . GLU D 1 56 ? 30.433 134.590 8.672 1.00 19.24 70 GLU D O 1
ATOM 10658 N N . GLU D 1 57 ? 29.541 132.877 7.514 1.00 21.51 71 GLU D N 1
ATOM 10659 C CA . GLU D 1 57 ? 28.668 133.793 6.788 1.00 21.27 71 GLU D CA 1
ATOM 10660 C C . GLU D 1 57 ? 27.480 134.320 7.548 1.00 19.28 71 GLU D C 1
ATOM 10661 O O . GLU D 1 57 ? 27.044 135.436 7.305 1.00 19.24 71 GLU D O 1
ATOM 10667 N N . THR D 1 58 ? 26.933 133.548 8.471 1.00 16.55 72 THR D N 1
ATOM 10668 C CA . THR D 1 58 ? 25.738 134.020 9.159 1.00 14.73 72 THR D CA 1
ATOM 10669 C C . THR D 1 58 ? 26.053 134.347 10.602 1.00 16.00 72 THR D C 1
ATOM 10670 O O . THR D 1 58 ? 25.265 135.028 11.227 1.00 17.37 72 THR D O 1
ATOM 10674 N N . GLY D 1 59 ? 27.161 133.843 11.158 1.00 17.68 73 GLY D N 1
ATOM 10675 C CA . GLY D 1 59 ? 27.429 134.156 12.570 1.00 17.61 73 GLY D CA 1
ATOM 10676 C C . GLY D 1 59 ? 26.666 133.184 13.487 1.00 19.44 73 GLY D C 1
ATOM 10677 O O . GLY D 1 59 ? 26.906 133.150 14.710 1.00 18.55 73 GLY D O 1
ATOM 10678 N N . LYS D 1 60 ? 25.746 132.388 12.921 1.00 18.35 74 LYS D N 1
ATOM 10679 C CA . LYS D 1 60 ? 24.972 131.417 13.754 1.00 17.48 74 LYS D CA 1
ATOM 10680 C C . LYS D 1 60 ? 25.748 130.135 13.973 1.00 16.89 74 LYS D C 1
ATOM 10681 O O . LYS D 1 60 ? 26.896 130.001 13.496 1.00 16.77 74 LYS D O 1
ATOM 10687 N N . GLU D 1 61 ? 25.137 129.168 14.676 1.00 15.05 75 GLU D N 1
ATOM 10688 C CA . GLU D 1 61 ? 25.815 127.886 14.914 1.00 13.86 75 GLU D CA 1
ATOM 10689 C C . GLU D 1 61 ? 25.495 126.801 13.905 1.00 14.55 75 GLU D C 1
ATOM 10690 O O . GLU D 1 61 ? 24.397 126.773 13.299 1.00 14.74 75 GLU D O 1
ATOM 10696 N N . PHE D 1 62 ? 26.468 125.927 13.679 1.00 14.77 76 PHE D N 1
ATOM 10697 C CA . PHE D 1 62 ? 26.219 124.730 12.858 1.00 15.93 76 PHE D CA 1
ATOM 10698 C C . PHE D 1 62 ? 26.407 123.595 13.897 1.00 15.67 76 PHE D C 1
ATOM 10699 O O . PHE D 1 62 ? 27.456 123.543 14.585 1.00 15.86 76 PHE D O 1
ATOM 10707 N N . ILE D 1 63 ? 25.388 122.745 14.045 1.00 15.14 77 ILE D N 1
ATOM 10708 C CA . ILE D 1 63 ? 25.433 121.648 15.013 1.00 13.98 77 ILE D CA 1
ATOM 10709 C C . ILE D 1 63 ? 25.231 120.292 14.398 1.00 14.85 77 ILE D C 1
ATOM 10710 O O . ILE D 1 63 ? 24.287 120.055 13.599 1.00 13.62 77 ILE D O 1
ATOM 10715 N N . VAL D 1 64 ? 26.149 119.393 14.712 1.00 12.79 78 VAL D N 1
ATOM 10716 C CA . VAL D 1 64 ? 26.003 118.021 14.239 1.00 12.35 78 VAL D CA 1
ATOM 10717 C C . VAL D 1 64 ? 25.366 117.238 15.390 1.00 12.56 78 VAL D C 1
ATOM 10718 O O . VAL D 1 64 ? 25.966 117.126 16.460 1.00 13.27 78 VAL D O 1
ATOM 10722 N N . ALA D 1 65 ? 24.160 116.715 15.186 1.00 13.68 79 ALA D N 1
ATOM 10723 C CA . ALA D 1 65 ? 23.509 115.884 16.208 1.00 12.80 79 ALA D CA 1
ATOM 10724 C C . ALA D 1 65 ? 23.597 114.459 15.647 1.00 11.80 79 ALA D C 1
ATOM 10725 O O . ALA D 1 65 ? 22.741 114.024 14.875 1.00 11.31 79 ALA D O 1
ATOM 10727 N N . TYR D 1 66 ? 24.650 113.738 16.048 1.00 11.33 80 TYR D N 1
ATOM 10728 C CA . TYR D 1 66 ? 24.886 112.398 15.566 1.00 12.17 80 TYR D CA 1
ATOM 10729 C C . TYR D 1 66 ? 23.655 111.514 15.835 1.00 10.41 80 TYR D C 1
ATOM 10730 O O . TYR D 1 66 ? 23.154 111.488 16.945 1.00 10.58 80 TYR D O 1
ATOM 10739 N N . ALA D 1 67 ? 23.182 110.803 14.839 1.00 10.71 81 ALA D N 1
ATOM 10740 C CA . ALA D 1 67 ? 21.982 109.966 15.053 1.00 11.56 81 ALA D CA 1
ATOM 10741 C C . ALA D 1 67 ? 22.394 108.663 15.729 1.00 11.04 81 ALA D C 1
ATOM 10742 O O . ALA D 1 67 ? 22.966 107.764 15.090 1.00 10.65 81 ALA D O 1
ATOM 10744 N N . TYR D 1 68 ? 22.098 108.600 17.037 1.00 8.34 82 TYR D N 1
ATOM 10745 C CA . TYR D 1 68 ? 22.426 107.445 17.894 1.00 9.11 82 TYR D CA 1
ATOM 10746 C C . TYR D 1 68 ? 21.885 106.099 17.361 1.00 8.98 82 TYR D C 1
ATOM 10747 O O . TYR D 1 68 ? 22.477 105.025 17.638 1.00 9.20 82 TYR D O 1
ATOM 10756 N N . LYS D 1 69 ? 20.804 106.143 16.583 1.00 7.86 83 LYS D N 1
ATOM 10757 C CA . LYS D 1 69 ? 20.222 104.892 16.104 1.00 9.10 83 LYS D CA 1
ATOM 10758 C C . LYS D 1 69 ? 21.263 104.175 15.281 1.00 9.39 83 LYS D C 1
ATOM 10759 O O . LYS D 1 69 ? 21.235 102.953 15.125 1.00 9.69 83 LYS D O 1
ATOM 10765 N N . ALA D 1 70 ? 22.177 104.927 14.711 1.00 9.32 84 ALA D N 1
ATOM 10766 C CA . ALA D 1 70 ? 23.199 104.258 13.861 1.00 10.01 84 ALA D CA 1
ATOM 10767 C C . ALA D 1 70 ? 24.193 103.378 14.683 1.00 7.77 84 ALA D C 1
ATOM 10768 O O . ALA D 1 70 ? 24.687 102.371 14.163 1.00 8.77 84 ALA D O 1
ATOM 10770 N N . ASN D 1 71 ? 24.485 103.766 15.919 1.00 8.72 85 ASN D N 1
ATOM 10771 C CA . ASN D 1 71 ? 25.450 103.020 16.769 1.00 9.03 85 ASN D CA 1
ATOM 10772 C C . ASN D 1 71 ? 25.523 103.802 18.078 1.00 9.07 85 ASN D C 1
ATOM 10773 O O . ASN D 1 71 ? 25.987 104.951 18.097 1.00 10.35 85 ASN D O 1
ATOM 10778 N N . ALA D 1 72 ? 25.004 103.235 19.165 1.00 8.89 86 ALA D N 1
ATOM 10779 C CA . ALA D 1 72 ? 25.055 103.930 20.437 1.00 8.28 86 ALA D CA 1
ATOM 10780 C C . ALA D 1 72 ? 25.929 103.199 21.454 1.00 7.15 86 ALA D C 1
ATOM 10781 O O . ALA D 1 72 ? 25.675 103.248 22.669 1.00 7.77 86 ALA D O 1
ATOM 10783 N N . ASN D 1 73 ? 26.903 102.448 20.964 1.00 9.55 87 ASN D N 1
ATOM 10784 C CA . ASN D 1 73 ? 27.880 101.790 21.861 1.00 8.86 87 ASN D CA 1
ATOM 10785 C C . ASN D 1 73 ? 28.487 102.950 22.714 1.00 8.80 87 ASN D C 1
ATOM 10786 O O . ASN D 1 73 ? 28.879 104.000 22.156 1.00 7.75 87 ASN D O 1
ATOM 10791 N N . LEU D 1 74 ? 28.640 102.740 24.027 1.00 8.06 88 LEU D N 1
ATOM 10792 C CA . LEU D 1 74 ? 29.067 103.804 24.934 1.00 7.92 88 LEU D CA 1
ATOM 10793 C C . LEU D 1 74 ? 30.430 104.410 24.656 1.00 10.09 88 LEU D C 1
ATOM 10794 O O . LEU D 1 74 ? 30.634 105.628 24.869 1.00 7.92 88 LEU D O 1
ATOM 10799 N N . ALA D 1 75 ? 31.355 103.591 24.140 1.00 8.88 89 ALA D N 1
ATOM 10800 C CA . ALA D 1 75 ? 32.703 104.137 23.834 1.00 9.99 89 ALA D CA 1
ATOM 10801 C C . ALA D 1 75 ? 32.519 105.032 22.595 1.00 9.70 89 ALA D C 1
ATOM 10802 O O . ALA D 1 75 ? 33.076 106.147 22.516 1.00 9.75 89 ALA D O 1
ATOM 10804 N N . ILE D 1 76 ? 31.721 104.561 21.634 1.00 7.52 90 ILE D N 1
ATOM 10805 C CA . ILE D 1 76 ? 31.521 105.351 20.427 1.00 8.38 90 ILE D 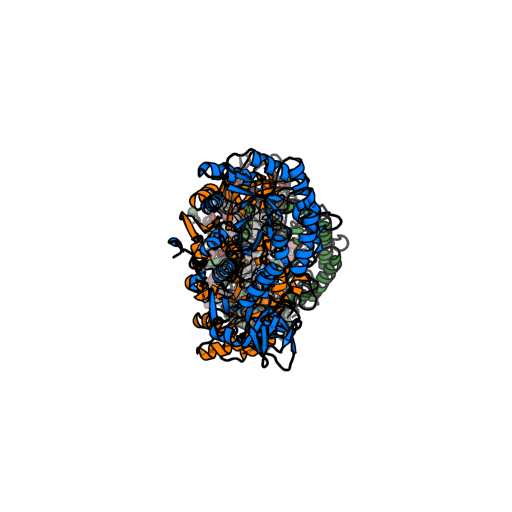CA 1
ATOM 10806 C C . ILE D 1 76 ? 30.829 106.699 20.719 1.00 8.92 90 ILE D C 1
ATOM 10807 O O . ILE D 1 76 ? 31.220 107.756 20.162 1.00 8.88 90 ILE D O 1
ATOM 10812 N N . THR D 1 77 ? 29.811 106.692 21.590 1.00 6.85 91 THR D N 1
ATOM 10813 C CA . THR D 1 77 ? 29.115 107.946 21.868 1.00 7.34 91 THR D CA 1
ATOM 10814 C C . THR D 1 77 ? 30.016 108.888 22.699 1.00 8.86 91 THR D C 1
ATOM 10815 O O . THR D 1 77 ? 29.943 110.108 22.544 1.00 9.40 91 THR D O 1
ATOM 10819 N N . ARG D 1 78 ? 30.852 108.332 23.572 1.00 8.27 92 ARG D N 1
ATOM 10820 C CA . ARG D 1 78 ? 31.768 109.175 24.363 1.00 10.25 92 ARG D CA 1
ATOM 10821 C C . ARG D 1 78 ? 32.822 109.771 23.456 1.00 10.64 92 ARG D C 1
ATOM 10822 O O . ARG D 1 78 ? 33.237 110.902 23.680 1.00 10.00 92 ARG D O 1
ATOM 10830 N N . LEU D 1 79 ? 33.253 109.014 22.435 1.00 9.69 93 LEU D N 1
ATOM 10831 C CA . LEU D 1 79 ? 34.239 109.553 21.485 1.00 10.88 93 LEU D CA 1
ATOM 10832 C C . LEU D 1 79 ? 33.609 110.778 20.767 1.00 13.17 93 LEU D C 1
ATOM 10833 O O . LEU D 1 79 ? 34.214 111.855 20.692 1.00 12.19 93 LEU D O 1
ATOM 10838 N N . LEU D 1 80 ? 32.402 110.600 20.213 1.00 11.14 94 LEU D N 1
ATOM 10839 C CA . LEU D 1 80 ? 31.761 111.694 19.483 1.00 11.59 94 LEU D CA 1
ATOM 10840 C C . LEU D 1 80 ? 31.481 112.902 20.391 1.00 11.17 94 LEU D C 1
ATOM 10841 O O . LEU D 1 80 ? 31.686 114.058 19.971 1.00 11.46 94 LEU D O 1
ATOM 10846 N N . ALA D 1 81 ? 31.080 112.628 21.634 1.00 10.86 95 ALA D N 1
ATOM 10847 C CA . ALA D 1 81 ? 30.832 113.672 22.629 1.00 12.08 95 ALA D CA 1
ATOM 10848 C C . ALA D 1 81 ? 32.132 114.453 22.838 1.00 12.98 95 ALA D C 1
ATOM 10849 O O . ALA D 1 81 ? 32.113 115.685 22.874 1.00 13.74 95 ALA D O 1
ATOM 10851 N N . LYS D 1 82 ? 33.238 113.736 22.995 1.00 11.68 96 LYS D N 1
ATOM 10852 C CA . LYS D 1 82 ? 34.524 114.405 23.188 1.00 14.56 96 LYS D CA 1
ATOM 10853 C C . LYS D 1 82 ? 34.976 115.242 21.957 1.00 14.40 96 LYS D C 1
ATOM 10854 O O . LYS D 1 82 ? 35.721 116.228 22.125 1.00 14.62 96 LYS D O 1
ATOM 10860 N N . LEU D 1 83 ? 34.525 114.898 20.743 1.00 14.15 97 LEU D N 1
ATOM 10861 C CA . LEU D 1 83 ? 34.889 115.719 19.580 1.00 13.02 97 LEU D CA 1
ATOM 10862 C C . LEU D 1 83 ? 34.031 116.985 19.481 1.00 13.70 97 LEU D C 1
ATOM 10863 O O . LEU D 1 83 ? 34.259 117.824 18.609 1.00 14.85 97 LEU D O 1
ATOM 10868 N N . GLY D 1 84 ? 33.011 117.090 20.336 1.00 14.05 98 GLY D N 1
ATOM 10869 C CA . GLY D 1 84 ? 32.142 118.271 20.338 1.00 14.33 98 GLY D CA 1
ATOM 10870 C C . GLY D 1 84 ? 30.835 118.047 19.589 1.00 14.30 98 GLY D C 1
ATOM 10871 O O . GLY D 1 84 ? 30.028 118.972 19.400 1.00 11.98 98 GLY D O 1
ATOM 10872 N N . CYS D 1 85 ? 30.601 116.797 19.213 1.00 12.35 99 CYS D N 1
ATOM 10873 C CA . CYS D 1 85 ? 29.388 116.439 18.475 1.00 11.98 99 CYS D CA 1
ATOM 10874 C C . CYS D 1 85 ? 28.142 116.424 19.378 1.00 10.43 99 CYS D C 1
ATOM 10875 O O . CYS D 1 85 ? 28.237 116.140 20.582 1.00 10.72 99 CYS D O 1
ATOM 10878 N N . GLY D 1 86 ? 26.972 116.754 18.826 1.00 10.45 100 GLY D N 1
ATOM 10879 C CA . GLY D 1 86 ? 25.761 116.684 19.632 1.00 8.39 100 GLY D CA 1
ATOM 10880 C C . GLY D 1 86 ? 25.112 115.323 19.416 1.00 10.61 100 GLY D C 1
ATOM 10881 O O . GLY D 1 86 ? 25.730 114.403 18.853 1.00 9.09 100 GLY D O 1
ATOM 10882 N N . ALA D 1 87 ? 23.835 115.206 19.804 1.00 10.26 101 ALA D N 1
ATOM 10883 C CA . ALA D 1 87 ? 23.108 113.927 19.677 1.00 11.02 101 ALA D CA 1
ATOM 10884 C C . ALA D 1 87 ? 21.619 114.057 19.240 1.00 11.03 101 ALA D C 1
ATOM 10885 O O . ALA D 1 87 ? 20.888 114.893 19.769 1.00 12.92 101 ALA D O 1
ATOM 10887 N N . ASP D 1 88 ? 21.225 113.243 18.252 1.00 10.46 102 ASP D N 1
ATOM 10888 C CA . ASP D 1 88 ? 19.828 113.120 17.807 1.00 10.66 102 ASP D CA 1
ATOM 10889 C C . ASP D 1 88 ? 19.450 111.754 18.506 1.00 10.56 102 ASP D C 1
ATOM 10890 O O . ASP D 1 88 ? 19.981 110.682 18.135 1.00 11.77 102 ASP D O 1
ATOM 10895 N N . VAL D 1 89 ? 18.606 111.800 19.536 1.00 7.99 103 VAL D N 1
ATOM 10896 C CA . VAL D 1 89 ? 18.243 110.588 20.234 1.00 9.52 103 VAL D CA 1
ATOM 10897 C C . VAL D 1 89 ? 16.781 110.264 19.909 1.00 9.02 103 VAL D C 1
ATOM 10898 O O . VAL D 1 89 ? 15.952 111.178 19.729 1.00 9.33 103 VAL D O 1
ATOM 10902 N N . VAL D 1 90 ? 16.425 108.975 19.897 1.00 7.88 104 VAL D N 1
ATOM 10903 C CA . VAL D 1 90 ? 15.048 108.682 19.524 1.00 10.20 104 VAL D CA 1
ATOM 10904 C C . VAL D 1 90 ? 14.315 107.815 20.553 1.00 11.45 104 VAL D C 1
ATOM 10905 O O . VAL D 1 90 ? 13.195 107.307 20.323 1.00 11.73 104 VAL D O 1
ATOM 10909 N N . SER D 1 91 ? 14.911 107.693 21.736 1.00 10.86 105 SER D N 1
ATOM 10910 C CA . SER D 1 91 ? 14.243 106.946 22.797 1.00 10.32 105 SER D CA 1
ATOM 10911 C C . SER D 1 91 ? 14.854 107.365 24.128 1.00 10.98 105 SER D C 1
ATOM 10912 O O . SER D 1 91 ? 15.939 107.996 24.144 1.00 10.08 105 SER D O 1
ATOM 10915 N N . GLY D 1 92 ? 14.177 107.012 25.240 1.00 9.33 106 GLY D N 1
ATOM 10916 C CA . GLY D 1 92 ? 14.737 107.313 26.549 1.00 9.64 106 GLY D CA 1
ATOM 10917 C C . GLY D 1 92 ? 16.084 106.613 26.696 1.00 10.75 106 GLY D C 1
ATOM 10918 O O . GLY D 1 92 ? 17.038 107.136 27.294 1.00 10.38 106 GLY D O 1
ATOM 10919 N N . GLY D 1 93 ? 16.188 105.401 26.171 1.00 11.36 107 GLY D N 1
ATOM 10920 C CA . GLY D 1 93 ? 17.477 104.715 26.262 1.00 10.61 107 GLY D CA 1
ATOM 10921 C C . GLY D 1 93 ? 18.624 105.485 25.573 1.00 9.10 107 GLY D C 1
ATOM 10922 O O . GLY D 1 93 ? 19.769 105.560 26.070 1.00 9.87 107 GLY D O 1
ATOM 10923 N N . GLU D 1 94 ? 18.369 106.030 24.392 1.00 8.20 108 GLU D N 1
ATOM 10924 C CA . GLU D 1 94 ? 19.435 106.792 23.733 1.00 9.26 108 GLU D CA 1
ATOM 10925 C C . GLU D 1 94 ? 19.735 108.088 24.499 1.00 9.91 108 GLU D C 1
ATOM 10926 O O . GLU D 1 94 ? 20.871 108.547 24.518 1.00 9.42 108 GLU D O 1
ATOM 10932 N N . LEU D 1 95 ? 18.707 108.702 25.065 1.00 8.16 109 LEU D N 1
ATOM 10933 C CA . LEU D 1 95 ? 18.918 109.952 25.806 1.00 8.46 109 LEU D CA 1
ATOM 10934 C C . LEU D 1 95 ? 19.774 109.618 27.048 1.00 8.68 109 LEU D C 1
ATOM 10935 O O . LEU D 1 95 ? 20.678 110.349 27.436 1.00 7.17 109 LEU D O 1
ATOM 10940 N N . TYR D 1 96 ? 19.487 108.475 27.654 1.00 8.92 110 TYR D N 1
ATOM 10941 C CA . TYR D 1 96 ? 20.253 108.028 28.833 1.00 9.72 110 TYR D CA 1
ATOM 10942 C C . TYR D 1 96 ? 21.740 107.871 28.451 1.00 9.14 110 TYR D C 1
ATOM 10943 O O . TYR D 1 96 ? 22.707 108.352 29.131 1.00 8.44 110 TYR D O 1
ATOM 10952 N N . ILE D 1 97 ? 21.969 107.223 27.320 1.00 8.22 111 ILE D N 1
ATOM 10953 C CA . ILE D 1 97 ? 23.357 107.064 26.885 1.00 8.30 111 ILE D CA 1
ATOM 10954 C C . ILE D 1 97 ? 23.999 108.434 26.572 1.00 9.44 111 ILE D C 1
ATOM 10955 O O . ILE D 1 97 ? 25.180 108.684 26.904 1.00 11.40 111 ILE D O 1
ATOM 10960 N N . ALA D 1 98 ? 23.242 109.310 25.928 1.00 9.09 112 ALA D N 1
ATOM 10961 C CA . ALA D 1 98 ? 23.831 110.599 25.590 1.00 9.91 112 ALA D CA 1
ATOM 10962 C C . ALA D 1 98 ? 24.250 111.355 26.848 1.00 10.98 112 ALA D C 1
ATOM 10963 O O . ALA D 1 98 ? 25.315 111.974 26.858 1.00 11.88 112 ALA D O 1
ATOM 10965 N N . LYS D 1 99 ? 23.395 111.350 27.881 1.00 10.60 113 LYS D N 1
ATOM 10966 C CA . LYS D 1 99 ? 23.742 111.996 29.135 1.00 11.54 113 LYS D CA 1
ATOM 10967 C C . LYS D 1 99 ? 24.919 111.291 29.821 1.00 11.56 113 LYS D C 1
ATOM 10968 O O . LYS D 1 99 ? 25.796 111.955 30.373 1.00 12.80 113 LYS D O 1
ATOM 10974 N N . LEU D 1 100 ? 24.946 109.967 29.837 1.00 12.24 114 LEU D N 1
ATOM 10975 C CA . LEU D 1 100 ? 26.094 109.274 30.454 1.00 13.08 114 LEU D CA 1
ATOM 10976 C C . LEU D 1 100 ? 27.341 109.501 29.584 1.00 13.60 114 LEU D C 1
ATOM 10977 O O . LEU D 1 100 ? 28.446 109.217 30.019 1.00 16.33 114 LEU D O 1
ATOM 10982 N N . SER D 1 101 ? 27.170 109.938 28.339 1.00 11.34 115 SER D N 1
ATOM 10983 C CA . SER D 1 101 ? 28.329 110.176 27.489 1.00 12.28 115 SER D CA 1
ATOM 10984 C C . SER D 1 101 ? 28.828 111.649 27.633 1.00 12.24 115 SER D C 1
ATOM 10985 O O . SER D 1 101 ? 29.797 112.049 26.980 1.00 13.98 115 SER D O 1
ATOM 10988 N N . ASN D 1 102 ? 28.125 112.439 28.431 1.00 13.52 116 ASN D N 1
ATOM 10989 C CA . ASN D 1 102 ? 28.438 113.849 28.685 1.00 16.26 116 ASN D CA 1
ATOM 10990 C C . ASN D 1 102 ? 28.175 114.798 27.508 1.00 15.78 116 ASN D C 1
ATOM 10991 O O . ASN D 1 102 ? 28.877 115.812 27.381 1.00 14.29 116 ASN D O 1
ATOM 10996 N N . VAL D 1 103 ? 27.227 114.456 26.627 1.00 12.29 117 VAL D N 1
ATOM 10997 C CA . VAL D 1 103 ? 26.848 115.358 25.526 1.00 12.01 117 VAL D CA 1
ATOM 10998 C C . VAL D 1 103 ? 26.122 116.517 26.222 1.00 11.99 117 VAL D C 1
ATOM 10999 O O . VAL D 1 103 ? 25.188 116.307 26.983 1.00 12.88 117 VAL D O 1
ATOM 11003 N N . PRO D 1 104 ? 26.527 117.751 25.962 1.00 13.86 118 PRO D N 1
ATOM 11004 C CA . PRO D 1 104 ? 25.851 118.893 26.614 1.00 14.98 118 PRO D CA 1
ATOM 11005 C C . PRO D 1 104 ? 24.361 118.881 26.196 1.00 16.45 118 PRO D C 1
ATOM 11006 O O . PRO D 1 104 ? 24.048 118.645 25.030 1.00 13.54 118 PRO D O 1
ATOM 11010 N N . SER D 1 105 ? 23.461 119.144 27.124 1.00 14.44 119 SER D N 1
ATOM 11011 C CA . SER D 1 105 ? 22.042 119.120 26.829 1.00 17.59 119 SER D CA 1
ATOM 11012 C C . SER D 1 105 ? 21.628 120.016 25.675 1.00 17.13 119 SER D C 1
ATOM 11013 O O . SER D 1 105 ? 20.742 119.674 24.890 1.00 17.07 119 SER D O 1
ATOM 11016 N N . LYS D 1 106 ? 22.275 121.154 25.551 1.00 15.37 120 LYS D N 1
ATOM 11017 C CA . LYS D 1 106 ? 21.930 122.061 24.460 1.00 17.27 120 LYS D CA 1
ATOM 11018 C C . LYS D 1 106 ? 22.292 121.560 23.058 1.00 15.27 120 LYS D C 1
ATOM 11019 O O . LYS D 1 106 ? 21.981 122.208 22.079 1.00 14.64 120 LYS D O 1
ATOM 11025 N N . LYS D 1 107 ? 22.960 120.416 22.962 1.00 12.36 121 LYS D N 1
ATOM 11026 C CA . LYS D 1 107 ? 23.265 119.863 21.665 1.00 12.25 121 LYS D CA 1
ATOM 11027 C C . LYS D 1 107 ? 22.499 118.521 21.513 1.00 11.54 121 LYS D C 1
ATOM 11028 O O . LYS D 1 107 ? 22.869 117.684 20.683 1.00 12.98 121 LYS D O 1
ATOM 11034 N N . ILE D 1 108 ? 21.465 118.306 22.326 1.00 11.42 122 ILE D N 1
ATOM 11035 C CA . ILE D 1 108 ? 20.683 117.068 22.218 1.00 9.12 122 ILE D CA 1
ATOM 11036 C C . ILE D 1 108 ? 19.284 117.365 21.681 1.00 8.69 122 ILE D C 1
ATOM 11037 O O . ILE D 1 108 ? 18.601 118.232 22.191 1.00 9.45 122 ILE D O 1
ATOM 11042 N N . VAL D 1 109 ? 18.859 116.679 20.618 1.00 8.72 123 VAL D N 1
ATOM 11043 C CA . VAL D 1 109 ? 17.482 116.913 20.136 1.00 9.35 123 VAL D CA 1
ATOM 11044 C C . VAL D 1 109 ? 16.848 115.516 20.204 1.00 8.20 123 VAL D C 1
ATOM 11045 O O . VAL D 1 109 ? 17.534 114.527 20.020 1.00 8.32 123 VAL D O 1
ATOM 11049 N N . PHE D 1 110 ? 15.552 115.459 20.492 1.00 9.18 124 PHE D N 1
ATOM 11050 C CA . PHE D 1 110 ? 14.842 114.193 20.689 1.00 9.56 124 PHE D CA 1
ATOM 11051 C C . PHE D 1 110 ? 13.750 114.005 19.605 1.00 10.02 124 PHE D C 1
ATOM 11052 O O . PHE D 1 110 ? 12.761 114.741 19.552 1.00 9.64 124 PHE D O 1
ATOM 11060 N N . ASN D 1 111 ? 13.972 113.023 18.747 1.00 9.21 125 ASN D N 1
ATOM 11061 C CA . ASN D 1 111 ? 13.056 112.616 17.672 1.00 10.35 125 ASN D CA 1
ATOM 11062 C C . ASN D 1 111 ? 12.210 111.398 18.077 1.00 10.41 125 ASN D C 1
ATOM 11063 O O . ASN D 1 111 ? 12.544 110.666 19.010 1.00 10.25 125 ASN D O 1
ATOM 11068 N N . GLY D 1 112 ? 11.081 111.184 17.403 1.00 11.29 126 GLY D N 1
ATOM 11069 C CA . GLY D 1 112 ? 10.330 109.971 17.669 1.00 11.65 126 GLY D CA 1
ATOM 11070 C C . GLY D 1 112 ? 8.847 110.181 17.481 1.00 13.19 126 GLY D C 1
ATOM 11071 O O . GLY D 1 112 ? 8.348 111.215 17.920 1.00 11.41 126 GLY D O 1
ATOM 11072 N N . ASN D 1 113 ? 8.160 109.223 16.865 1.00 10.92 127 ASN D N 1
ATOM 11073 C CA . ASN D 1 113 ? 6.711 109.350 16.610 1.00 12.10 127 ASN D CA 1
ATOM 11074 C C . ASN D 1 113 ? 5.867 108.748 17.756 1.00 12.57 127 ASN D C 1
ATOM 11075 O O . ASN D 1 113 ? 4.630 108.831 17.719 1.00 11.52 127 ASN D O 1
ATOM 11080 N N . CYS D 1 114 ? 6.508 108.119 18.757 1.00 11.05 128 CYS D N 1
ATOM 11081 C CA . CYS D 1 114 ? 5.747 107.581 19.883 1.00 10.69 128 CYS D CA 1
ATOM 11082 C C . CYS D 1 114 ? 6.455 107.878 21.231 1.00 11.29 128 CYS D C 1
ATOM 11083 O O . CYS D 1 114 ? 6.770 106.968 22.005 1.00 10.91 128 CYS D O 1
ATOM 11086 N N . LYS D 1 115 ? 6.711 109.152 21.504 1.00 10.62 129 LYS D N 1
ATOM 11087 C CA . LYS D 1 115 ? 7.365 109.536 22.733 1.00 9.74 129 LYS D CA 1
ATOM 11088 C C . LYS D 1 115 ? 6.397 109.330 23.901 1.00 12.08 129 LYS D C 1
ATOM 11089 O O . LYS D 1 115 ? 5.271 109.835 23.881 1.00 11.69 129 LYS D O 1
ATOM 11095 N N . THR D 1 116 ? 6.838 108.633 24.936 1.00 10.50 130 THR D N 1
ATOM 11096 C CA . THR D 1 116 ? 5.950 108.345 26.072 1.00 12.75 130 THR D CA 1
ATOM 11097 C C . THR D 1 116 ? 6.148 109.370 27.132 1.00 12.40 130 THR D C 1
ATOM 11098 O O . THR D 1 116 ? 7.147 110.099 27.168 1.00 13.99 130 THR D O 1
ATOM 11102 N N . LYS D 1 117 ? 5.221 109.406 28.065 1.00 13.66 131 LYS D N 1
ATOM 11103 C CA . LYS D 1 117 ? 5.349 110.386 29.129 1.00 14.60 131 LYS D CA 1
ATOM 11104 C C . LYS D 1 117 ? 6.674 110.232 29.925 1.00 15.11 131 LYS D C 1
ATOM 11105 O O . LYS D 1 117 ? 7.356 111.233 30.329 1.00 14.40 131 LYS D O 1
ATOM 11111 N N . GLU D 1 118 ? 7.063 108.979 30.155 1.00 15.38 132 GLU D N 1
ATOM 11112 C CA . GLU D 1 118 ? 8.310 108.726 30.892 1.00 16.42 132 GLU D CA 1
ATOM 11113 C C . GLU D 1 118 ? 9.503 109.333 30.130 1.00 15.77 132 GLU D C 1
ATOM 11114 O O . GLU D 1 118 ? 10.410 109.930 30.722 1.00 14.05 132 GLU D O 1
ATOM 11120 N N . GLU D 1 119 ? 9.501 109.189 28.805 1.00 13.58 133 GLU D N 1
ATOM 11121 C CA . GLU D 1 119 ? 10.601 109.748 28.021 1.00 13.44 133 GLU D CA 1
ATOM 11122 C C . GLU D 1 119 ? 10.563 111.302 28.031 1.00 12.72 133 GLU D C 1
ATOM 11123 O O . GLU D 1 119 ? 11.607 111.948 28.055 1.00 13.12 133 GLU D O 1
ATOM 11129 N N . ILE D 1 120 ? 9.360 111.879 28.015 1.00 11.78 134 ILE D N 1
ATOM 11130 C CA . ILE D 1 120 ? 9.224 113.324 28.024 1.00 12.34 134 ILE D CA 1
ATOM 11131 C C . ILE D 1 120 ? 9.711 113.900 29.360 1.00 11.48 134 ILE D C 1
ATOM 11132 O O . ILE D 1 120 ? 10.413 114.880 29.373 1.00 11.98 134 ILE D O 1
ATOM 11137 N N . ILE D 1 121 ? 9.360 113.268 30.472 1.00 12.80 135 ILE D N 1
ATOM 11138 C CA . ILE D 1 121 ? 9.864 113.688 31.788 1.00 12.92 135 ILE D CA 1
ATOM 11139 C C . ILE D 1 121 ? 11.374 113.634 31.731 1.00 14.64 135 ILE D C 1
ATOM 11140 O O . ILE D 1 121 ? 12.099 114.571 32.164 1.00 15.88 135 ILE D O 1
ATOM 11145 N N . MET D 1 122 ? 11.909 112.558 31.174 1.00 14.55 136 MET D N 1
ATOM 11146 C CA . MET D 1 122 ? 13.368 112.467 31.137 1.00 14.71 136 MET D CA 1
ATOM 11147 C C . MET D 1 122 ? 13.980 113.628 30.309 1.00 14.20 136 MET D C 1
ATOM 11148 O O . MET D 1 122 ? 14.958 114.267 30.713 1.00 12.24 136 MET D O 1
ATOM 11153 N N . GLY D 1 123 ? 13.397 113.912 29.152 1.00 12.95 137 GLY D N 1
ATOM 11154 C CA . GLY D 1 123 ? 13.932 114.989 28.326 1.00 14.87 137 GLY D CA 1
ATOM 11155 C C . GLY D 1 123 ? 13.782 116.377 28.974 1.00 14.68 137 GLY D C 1
ATOM 11156 O O . GLY D 1 123 ? 14.712 117.190 28.887 1.00 14.70 137 GLY D O 1
ATOM 11157 N N . ILE D 1 124 ? 12.654 116.646 29.647 1.00 13.20 138 ILE D N 1
ATOM 11158 C CA . ILE D 1 124 ? 12.498 117.956 30.313 1.00 13.67 138 ILE D CA 1
ATOM 11159 C C . ILE D 1 124 ? 13.493 118.077 31.465 1.00 15.07 138 ILE D C 1
ATOM 11160 O O . ILE D 1 124 ? 14.171 119.081 31.586 1.00 15.42 138 ILE D O 1
ATOM 11165 N N . GLU D 1 125 ? 13.651 117.033 32.269 1.00 15.12 139 GLU D N 1
ATOM 11166 C CA . GLU D 1 125 ? 14.587 117.087 33.382 1.00 17.16 139 GLU D CA 1
ATOM 11167 C C . GLU D 1 125 ? 16.009 117.297 32.899 1.00 18.04 139 GLU D C 1
ATOM 11168 O O . GLU D 1 125 ? 16.795 117.992 33.581 1.00 16.39 139 GLU D O 1
ATOM 11174 N N . ALA D 1 126 ? 16.350 116.690 31.747 1.00 17.11 140 ALA D N 1
ATOM 11175 C CA . ALA D 1 126 ? 17.680 116.816 31.155 1.00 17.21 140 ALA D CA 1
ATOM 11176 C C . ALA D 1 126 ? 17.849 118.160 30.451 1.00 17.74 140 ALA D C 1
ATOM 11177 O O . ALA D 1 126 ? 18.947 118.513 30.029 1.00 19.31 140 ALA D O 1
ATOM 11179 N N . ASN D 1 127 ? 16.763 118.886 30.271 1.00 17.42 141 ASN D N 1
ATOM 11180 C CA . ASN D 1 127 ? 16.822 120.213 29.632 1.00 18.33 141 ASN D CA 1
ATOM 11181 C C . ASN D 1 127 ? 17.406 120.201 28.220 1.00 17.36 141 ASN D C 1
ATOM 11182 O O . ASN D 1 127 ? 18.284 121.024 27.865 1.00 17.18 141 ASN D O 1
ATOM 11187 N N . ILE D 1 128 ? 16.944 119.246 27.427 1.00 15.10 142 ILE D N 1
ATOM 11188 C CA . ILE D 1 128 ? 17.429 119.127 26.084 1.00 13.97 142 ILE D CA 1
ATOM 11189 C C . ILE D 1 128 ? 17.065 120.381 25.254 1.00 15.64 142 ILE D C 1
ATOM 11190 O O . ILE D 1 128 ? 16.127 121.147 25.566 1.00 17.46 142 ILE D O 1
ATOM 11195 N N . ARG D 1 129 ? 17.833 120.560 24.187 1.00 14.57 143 ARG D N 1
ATOM 11196 C CA . ARG D 1 129 ? 17.677 121.652 23.260 1.00 13.15 143 ARG D CA 1
ATOM 11197 C C . ARG D 1 129 ? 16.284 121.663 22.692 1.00 13.36 143 ARG D C 1
ATOM 11198 O O . ARG D 1 129 ? 15.680 122.743 22.537 1.00 15.25 143 ARG D O 1
ATOM 11206 N N . ALA D 1 130 ? 15.779 120.472 22.352 1.00 12.54 144 ALA D N 1
ATOM 11207 C CA . ALA D 1 130 ? 14.426 120.375 21.818 1.00 12.99 144 ALA D CA 1
ATOM 11208 C C . ALA D 1 130 ? 13.853 118.981 21.619 1.00 11.93 144 ALA D C 1
ATOM 11209 O O . ALA D 1 130 ? 14.590 118.058 21.322 1.00 10.95 144 ALA D O 1
ATOM 11211 N N . PHE D 1 131 ? 12.524 118.873 21.785 1.00 10.54 145 PHE D N 1
ATOM 11212 C CA . PHE D 1 131 ? 11.825 117.684 21.371 1.00 11.51 145 PHE D CA 1
ATOM 11213 C C . PHE D 1 131 ? 11.456 118.013 19.920 1.00 11.55 145 PHE D C 1
ATOM 11214 O O . PHE D 1 131 ? 10.883 119.109 19.681 1.00 12.21 145 PHE D O 1
ATOM 11222 N N . ASN D 1 132 ? 11.762 117.143 18.950 1.00 11.05 146 ASN D N 1
ATOM 11223 C CA . ASN D 1 132 ? 11.337 117.434 17.571 1.00 10.05 146 ASN D CA 1
ATOM 11224 C C . ASN D 1 132 ? 9.939 116.771 17.530 1.00 9.76 146 ASN D C 1
ATOM 11225 O O . ASN D 1 132 ? 9.815 115.541 17.341 1.00 11.09 146 ASN D O 1
ATOM 11230 N N . VAL D 1 133 ? 8.907 117.592 17.757 1.00 10.51 147 VAL D N 1
ATOM 11231 C CA . VAL D 1 133 ? 7.497 117.120 17.861 1.00 10.03 147 VAL D CA 1
ATOM 11232 C C . VAL D 1 133 ? 6.999 116.496 16.589 1.00 11.54 147 VAL D C 1
ATOM 11233 O O . VAL D 1 133 ? 7.065 117.094 15.519 1.00 10.86 147 VAL D O 1
ATOM 11237 N N . ASP D 1 134 ? 6.440 115.300 16.722 1.00 11.01 148 ASP D N 1
ATOM 11238 C CA . ASP D 1 134 ? 5.996 114.546 15.558 1.00 11.28 148 ASP D CA 1
ATOM 11239 C C . ASP D 1 134 ? 4.474 114.686 15.268 1.00 12.03 148 ASP D C 1
ATOM 11240 O O . ASP D 1 134 ? 4.052 114.538 14.148 1.00 11.00 148 ASP D O 1
ATOM 11245 N N . SER D 1 135 ? 3.702 114.983 16.310 1.00 10.77 149 SER D N 1
ATOM 11246 C CA . SER D 1 135 ? 2.259 115.021 16.225 1.00 11.48 149 SER D CA 1
ATOM 11247 C C . SER D 1 135 ? 1.675 116.036 17.208 1.00 12.01 149 SER D C 1
ATOM 11248 O O . SER D 1 135 ? 2.339 116.460 18.179 1.00 12.23 149 SER D O 1
ATOM 11251 N N . ILE D 1 136 ? 0.426 116.420 16.973 1.00 13.79 150 ILE D N 1
ATOM 11252 C CA . ILE D 1 136 ? -0.241 117.332 17.909 1.00 15.14 150 ILE D CA 1
ATOM 11253 C C . ILE D 1 136 ? -0.448 116.589 19.233 1.00 14.50 150 ILE D C 1
ATOM 11254 O O . ILE D 1 136 ? -0.325 117.160 20.312 1.00 14.95 150 ILE D O 1
ATOM 11259 N N . SER D 1 137 ? -0.737 115.294 19.142 1.00 14.45 151 SER D N 1
ATOM 11260 C CA . SER D 1 137 ? -0.884 114.498 20.355 1.00 14.13 151 SER D CA 1
ATOM 11261 C C . SER D 1 137 ? 0.377 114.649 21.238 1.00 14.55 151 SER D C 1
ATOM 11262 O O . SER D 1 137 ? 0.299 114.860 22.464 1.00 15.19 151 SER D O 1
ATOM 11265 N N . GLU D 1 138 ? 1.551 114.507 20.636 1.00 13.74 152 GLU D N 1
ATOM 11266 C CA . GLU D 1 138 ? 2.766 114.637 21.415 1.00 12.49 152 GLU D CA 1
ATOM 11267 C C . GLU D 1 138 ? 2.923 116.063 22.037 1.00 11.83 152 GLU D C 1
ATOM 11268 O O . GLU D 1 138 ? 3.299 116.209 23.236 1.00 12.61 152 GLU D O 1
ATOM 11274 N N . LEU D 1 139 ? 2.660 117.102 21.240 1.00 11.02 153 LEU D N 1
ATOM 11275 C CA . LEU D 1 139 ? 2.752 118.472 21.720 1.00 13.20 153 LEU D CA 1
ATOM 11276 C C . LEU D 1 139 ? 1.920 118.630 23.006 1.00 13.44 153 LEU D C 1
ATOM 11277 O O . LEU D 1 139 ? 2.419 119.153 24.016 1.00 13.40 153 LEU D O 1
ATOM 11282 N N . ILE D 1 140 ? 0.674 118.150 22.971 1.00 15.02 154 ILE D N 1
ATOM 11283 C CA . ILE D 1 140 ? -0.239 118.254 24.129 1.00 14.93 154 ILE D CA 1
ATOM 11284 C C . ILE D 1 140 ? 0.362 117.538 25.324 1.00 14.85 154 ILE D C 1
ATOM 11285 O O . ILE D 1 140 ? 0.370 118.069 26.427 1.00 14.30 154 ILE D O 1
ATOM 11290 N N . LEU D 1 141 ? 0.876 116.320 25.115 1.00 14.30 155 LEU D N 1
ATOM 11291 C CA . LEU D 1 141 ? 1.493 115.584 26.228 1.00 14.27 155 LEU D CA 1
ATOM 11292 C C . LEU D 1 141 ? 2.731 116.319 26.807 1.00 14.77 155 LEU D C 1
ATOM 11293 O O . LEU D 1 141 ? 2.928 116.373 28.041 1.00 13.91 155 LEU D O 1
ATOM 11298 N N . ILE D 1 142 ? 3.572 116.874 25.925 1.00 14.25 156 ILE D N 1
ATOM 11299 C CA . ILE D 1 142 ? 4.762 117.597 26.391 1.00 13.47 156 ILE D CA 1
ATOM 11300 C C . ILE D 1 142 ? 4.324 118.805 27.243 1.00 15.17 156 ILE D C 1
ATOM 11301 O O . ILE D 1 142 ? 4.842 119.040 28.331 1.00 14.85 156 ILE D O 1
ATOM 11306 N N . ASN D 1 143 ? 3.328 119.533 26.765 1.00 14.87 157 ASN D N 1
ATOM 11307 C CA . ASN D 1 143 ? 2.860 120.710 27.510 1.00 17.77 157 ASN D CA 1
ATOM 11308 C C . ASN D 1 143 ? 2.366 120.320 28.911 1.00 17.91 157 ASN D C 1
ATOM 11309 O O . ASN D 1 143 ? 2.697 120.957 29.906 1.00 18.36 157 ASN D O 1
ATOM 11314 N N . GLU D 1 144 ? 1.531 119.284 28.979 1.00 18.47 158 GLU D N 1
ATOM 11315 C CA . GLU D 1 144 ? 0.992 118.857 30.264 1.00 21.30 158 GLU D CA 1
ATOM 11316 C C . GLU D 1 144 ? 2.050 118.339 31.226 1.00 19.82 158 GLU D C 1
ATOM 11317 O O . GLU D 1 144 ? 1.999 118.555 32.446 1.00 19.93 158 GLU D O 1
ATOM 11323 N N . THR D 1 145 ? 3.030 117.643 30.675 1.00 18.22 159 THR D N 1
ATOM 11324 C CA . THR D 1 145 ? 4.072 117.063 31.497 1.00 17.30 159 THR D CA 1
ATOM 11325 C C . THR D 1 145 ? 4.923 118.205 32.035 1.00 17.67 159 THR D C 1
ATOM 11326 O O . THR D 1 145 ? 5.314 118.205 33.211 1.00 17.84 159 THR D O 1
ATOM 11330 N N . ALA D 1 146 ? 5.207 119.163 31.166 1.00 17.34 160 ALA D N 1
ATOM 11331 C CA . ALA D 1 146 ? 5.986 120.368 31.531 1.00 17.78 160 ALA D CA 1
ATOM 11332 C C . ALA D 1 146 ? 5.284 121.094 32.690 1.00 19.67 160 ALA D C 1
ATOM 11333 O O . ALA D 1 146 ? 5.911 121.497 33.685 1.00 19.43 160 ALA D O 1
ATOM 11335 N N . LYS D 1 147 ? 3.981 121.248 32.548 1.00 19.82 161 LYS D N 1
ATOM 11336 C CA . LYS D 1 147 ? 3.221 121.913 33.590 1.00 22.29 161 LYS D CA 1
ATOM 11337 C C . LYS D 1 147 ? 3.357 121.130 34.906 1.00 23.14 161 LYS D C 1
ATOM 11338 O O . LYS D 1 147 ? 3.696 121.686 35.964 1.00 22.55 161 LYS D O 1
ATOM 11344 N N . GLU D 1 148 ? 3.140 119.819 34.832 1.00 24.31 162 GLU D N 1
ATOM 11345 C CA . GLU D 1 148 ? 3.229 118.996 36.037 1.00 23.93 162 GLU D CA 1
ATOM 11346 C C . GLU D 1 148 ? 4.615 119.056 36.677 1.00 24.92 162 GLU D C 1
ATOM 11347 O O . GLU D 1 148 ? 4.755 118.934 37.894 1.00 24.14 162 GLU D O 1
ATOM 11353 N N . LEU D 1 149 ? 5.648 119.262 35.874 1.00 24.83 163 LEU D N 1
ATOM 11354 C CA . LEU D 1 149 ? 6.993 119.318 36.416 1.00 24.89 163 LEU D CA 1
ATOM 11355 C C . LEU D 1 149 ? 7.376 120.715 36.861 1.00 25.80 163 LEU D C 1
ATOM 11356 O O . LEU D 1 149 ? 8.460 120.917 37.424 1.00 26.22 163 LEU D O 1
ATOM 11361 N N . GLY D 1 150 ? 6.516 121.684 36.576 1.00 25.83 164 GLY D N 1
ATOM 11362 C CA . GLY D 1 150 ? 6.849 123.046 36.942 1.00 27.49 164 GLY D CA 1
ATOM 11363 C C . GLY D 1 150 ? 8.004 123.556 36.071 1.00 28.67 164 GLY D C 1
ATOM 11364 O O . GLY D 1 150 ? 8.886 124.304 36.541 1.00 27.59 164 GLY D O 1
ATOM 11365 N N . GLU D 1 151 ? 8.004 123.156 34.795 1.00 27.25 165 GLU D N 1
ATOM 11366 C CA . GLU D 1 151 ? 9.045 123.570 33.871 1.00 26.27 165 GLU D CA 1
ATOM 11367 C C . GLU D 1 151 ? 8.436 124.001 32.551 1.00 25.33 165 GLU D C 1
ATOM 11368 O O . GLU D 1 151 ? 7.215 124.026 32.387 1.00 23.51 165 GLU D O 1
ATOM 11374 N N . THR D 1 152 ? 9.317 124.338 31.614 1.00 24.36 166 THR D N 1
ATOM 11375 C CA . THR D 1 152 ? 8.900 124.740 30.289 1.00 25.90 166 THR D CA 1
ATOM 11376 C C . THR D 1 152 ? 9.705 123.898 29.301 1.00 24.66 166 THR D C 1
ATOM 11377 O O . THR D 1 152 ? 10.925 123.912 29.358 1.00 26.38 166 THR D O 1
ATOM 11381 N N . ALA D 1 153 ? 9.068 123.168 28.392 1.00 22.00 167 ALA D N 1
ATOM 11382 C CA . ALA D 1 153 ? 9.868 122.392 27.448 1.00 19.58 167 ALA D CA 1
ATOM 11383 C C . ALA D 1 153 ? 10.157 123.104 26.137 1.00 17.83 167 ALA D C 1
ATOM 11384 O O . ALA D 1 153 ? 9.318 123.804 25.606 1.00 17.29 167 ALA D O 1
ATOM 11386 N N . ASN D 1 154 ? 11.336 122.871 25.575 1.00 18.28 168 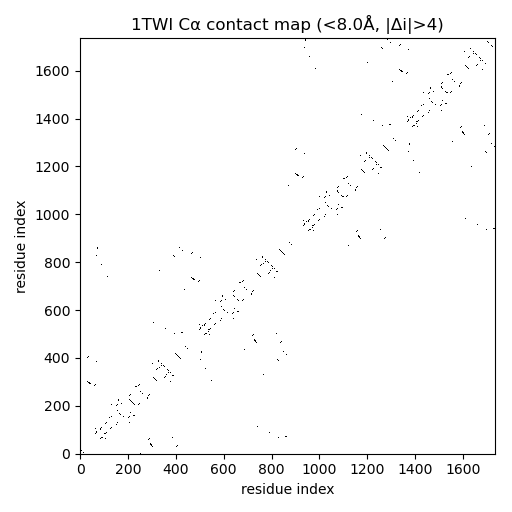ASN D N 1
ATOM 11387 C CA . ASN D 1 154 ? 11.654 123.429 24.261 1.00 16.82 168 ASN D CA 1
ATOM 11388 C C . ASN D 1 154 ? 11.116 122.503 23.177 1.00 14.99 168 ASN D C 1
ATOM 11389 O O . ASN D 1 154 ? 11.411 121.319 23.190 1.00 14.08 168 ASN D O 1
ATOM 11394 N N . VAL D 1 155 ? 10.334 123.040 22.231 1.00 14.06 169 VAL D N 1
ATOM 11395 C CA . VAL D 1 155 ? 9.811 122.234 21.147 1.00 13.76 169 VAL D CA 1
ATOM 11396 C C . VAL D 1 155 ? 10.134 122.762 19.738 1.00 13.98 169 VAL D C 1
ATOM 11397 O O . VAL D 1 155 ? 10.084 123.988 19.446 1.00 13.60 169 VAL D O 1
ATOM 11401 N N . ALA D 1 156 ? 10.531 121.841 18.879 1.00 12.41 170 ALA D N 1
ATOM 11402 C CA . ALA D 1 156 ? 10.760 122.150 17.468 1.00 11.90 170 ALA D CA 1
ATOM 11403 C C . ALA D 1 156 ? 9.660 121.264 16.845 1.00 13.29 170 ALA D C 1
ATOM 11404 O O . ALA D 1 156 ? 9.021 120.467 17.559 1.00 14.06 170 ALA D O 1
ATOM 11406 N N . PHE D 1 157 ? 9.458 121.376 15.546 1.00 12.14 171 PHE D N 1
ATOM 11407 C CA . PHE D 1 157 ? 8.403 120.642 14.871 1.00 11.28 171 PHE D CA 1
ATOM 11408 C C . PHE D 1 157 ? 8.893 119.905 13.647 1.00 11.43 171 PHE D C 1
ATOM 11409 O O . PHE D 1 157 ? 9.434 120.515 12.708 1.00 11.89 171 PHE D O 1
ATOM 11417 N N . ARG D 1 158 ? 8.714 118.583 13.664 1.00 9.97 172 ARG D N 1
ATOM 11418 C CA . ARG D 1 158 ? 9.127 117.798 12.542 1.00 10.69 172 ARG D CA 1
ATOM 11419 C C . ARG D 1 158 ? 8.027 117.974 11.495 1.00 13.70 172 ARG D C 1
ATOM 11420 O O . ARG D 1 158 ? 6.870 117.584 11.741 1.00 13.95 172 ARG D O 1
ATOM 11428 N N . ILE D 1 159 ? 8.385 118.554 10.347 1.00 13.23 173 ILE D N 1
ATOM 11429 C CA . ILE D 1 159 ? 7.425 118.772 9.288 1.00 17.62 173 ILE D CA 1
ATOM 11430 C C . ILE D 1 159 ? 7.686 117.937 8.019 1.00 19.27 173 ILE D C 1
ATOM 11431 O O . ILE D 1 159 ? 8.791 117.435 7.788 1.00 17.90 173 ILE D O 1
ATOM 11436 N N . ASN D 1 160 ? 6.605 117.747 7.253 1.00 22.13 174 ASN D N 1
ATOM 11437 C CA . ASN D 1 160 ? 6.605 117.094 5.933 1.00 24.87 174 ASN D CA 1
ATOM 11438 C C . ASN D 1 160 ? 6.347 118.237 4.966 1.00 27.37 174 ASN D C 1
ATOM 11439 O O . ASN D 1 160 ? 5.204 118.683 4.768 1.00 27.55 174 ASN D O 1
ATOM 11444 N N . PRO D 1 161 ? 7.432 118.768 4.403 1.00 28.80 175 PRO D N 1
ATOM 11445 C CA . PRO D 1 161 ? 7.391 119.870 3.457 1.00 30.36 175 PRO D CA 1
ATOM 11446 C C . PRO D 1 161 ? 6.701 119.440 2.166 1.00 30.72 175 PRO D C 1
ATOM 11447 O O . PRO D 1 161 ? 6.695 118.218 1.760 1.00 28.92 175 PRO D O 1
ATOM 11451 N N . ASN D 1 162 ? 6.134 120.467 1.533 1.00 31.16 176 ASN D N 1
ATOM 11452 C CA . ASN D 1 162 ? 5.389 120.296 0.293 1.00 33.39 176 ASN D CA 1
ATOM 11453 C C . ASN D 1 162 ? 6.331 120.044 -0.908 1.00 32.30 176 ASN D C 1
ATOM 11454 O O . ASN D 1 162 ? 6.462 120.871 -1.815 1.00 32.93 176 ASN D O 1
ATOM 11459 N N . VAL D 1 163 ? 6.993 118.888 -0.889 1.00 32.54 177 VAL D N 1
ATOM 11460 C CA . VAL D 1 163 ? 7.927 118.527 -1.942 1.00 31.74 177 VAL D CA 1
ATOM 11461 C C . VAL D 1 163 ? 7.180 118.306 -3.252 1.00 32.28 177 VAL D C 1
ATOM 11462 O O . VAL D 1 163 ? 6.064 117.791 -3.263 1.00 29.43 177 VAL D O 1
ATOM 11466 N N . ASN D 1 164 ? 7.801 118.720 -4.358 1.00 33.35 178 ASN D N 1
ATOM 11467 C CA . ASN D 1 164 ? 7.183 118.571 -5.661 1.00 33.76 178 ASN D CA 1
ATOM 11468 C C . ASN D 1 164 ? 7.115 117.081 -6.021 1.00 34.10 178 ASN D C 1
ATOM 11469 O O . ASN D 1 164 ? 8.136 116.465 -6.266 1.00 34.18 178 ASN D O 1
ATOM 11474 N N . PRO D 1 165 ? 5.905 116.490 -6.067 1.00 34.65 179 PRO D N 1
ATOM 11475 C CA . PRO D 1 165 ? 5.783 115.065 -6.401 1.00 34.84 179 PRO D CA 1
ATOM 11476 C C . PRO D 1 165 ? 6.156 114.716 -7.852 1.00 35.24 179 PRO D C 1
ATOM 11477 O O . PRO D 1 165 ? 6.458 113.560 -8.137 1.00 35.70 179 PRO D O 1
ATOM 11481 N N . LYS D 1 166 ? 6.156 115.705 -8.749 1.00 35.54 180 LYS D N 1
ATOM 11482 C CA . LYS D 1 166 ? 6.506 115.463 -10.159 1.00 36.61 180 LYS D CA 1
ATOM 11483 C C . LYS D 1 166 ? 8.010 115.432 -10.397 1.00 36.62 180 LYS D C 1
ATOM 11484 O O . LYS D 1 166 ? 8.462 114.855 -11.370 1.00 38.07 180 LYS D O 1
ATOM 11490 N N . THR D 1 167 ? 8.783 116.047 -9.503 1.00 36.56 181 THR D N 1
ATOM 11491 C CA . THR D 1 167 ? 10.232 116.054 -9.636 1.00 35.07 181 THR D CA 1
ATOM 11492 C C . THR D 1 167 ? 10.893 115.134 -8.582 1.00 34.23 181 THR D C 1
ATOM 11493 O O . THR D 1 167 ? 11.974 114.606 -8.815 1.00 32.81 181 THR D O 1
ATOM 11497 N N . HIS D 1 168 ? 10.245 114.936 -7.430 1.00 33.98 182 HIS D N 1
ATOM 11498 C CA . HIS D 1 168 ? 10.801 114.053 -6.396 1.00 33.04 182 HIS D CA 1
ATOM 11499 C C . HIS D 1 168 ? 9.700 113.131 -5.858 1.00 33.51 182 HIS D C 1
ATOM 11500 O O . HIS D 1 168 ? 9.305 113.231 -4.671 1.00 33.07 182 HIS D O 1
ATOM 11507 N N . PRO D 1 169 ? 9.189 112.215 -6.720 1.00 32.32 183 PRO D N 1
ATOM 11508 C CA . PRO D 1 169 ? 8.124 111.268 -6.341 1.00 31.92 183 PRO D CA 1
ATOM 11509 C C . PRO D 1 169 ? 8.526 110.327 -5.173 1.00 32.56 183 PRO D C 1
ATOM 11510 O O . PRO D 1 169 ? 7.710 110.056 -4.276 1.00 32.01 183 PRO D O 1
ATOM 11514 N N . LYS D 1 170 ? 9.768 109.846 -5.147 1.00 31.61 184 LYS D N 1
ATOM 11515 C CA . LYS D 1 170 ? 10.149 108.985 -4.039 1.00 32.71 184 LYS D CA 1
ATOM 11516 C C . LYS D 1 170 ? 10.175 109.750 -2.721 1.00 32.94 184 LYS D C 1
ATOM 11517 O O . LYS D 1 170 ? 9.716 109.239 -1.678 1.00 32.93 184 LYS D O 1
ATOM 11523 N N . ILE D 1 171 ? 10.647 110.989 -2.754 1.00 31.42 185 ILE D N 1
ATOM 11524 C CA . ILE D 1 171 ? 10.717 111.748 -1.543 1.00 31.66 185 ILE D CA 1
ATOM 11525 C C . ILE D 1 171 ? 9.381 112.174 -1.040 1.00 32.04 185 ILE D C 1
ATOM 11526 O O . ILE D 1 171 ? 9.095 112.088 0.150 1.00 31.09 185 ILE D O 1
ATOM 11531 N N . SER D 1 172 ? 8.563 112.628 -1.973 1.00 30.59 186 SER D N 1
ATOM 11532 C CA . SER D 1 172 ? 7.216 113.077 -1.727 1.00 30.38 186 SER D CA 1
ATOM 11533 C C . SER D 1 172 ? 6.296 111.949 -1.198 1.00 31.45 186 SER D C 1
ATOM 11534 O O . SER D 1 172 ? 5.422 112.176 -0.333 1.00 29.61 186 SER D O 1
ATOM 11537 N N . THR D 1 173 ? 6.480 110.740 -1.733 1.00 31.07 187 THR D N 1
ATOM 11538 C CA . THR D 1 173 ? 5.658 109.597 -1.329 1.00 33.71 187 THR D CA 1
ATOM 11539 C C . THR D 1 173 ? 5.931 109.242 0.146 1.00 33.62 187 THR D C 1
ATOM 11540 O O . THR D 1 173 ? 5.000 109.032 0.950 1.00 33.72 187 THR D O 1
ATOM 11544 N N . GLY D 1 174 ? 7.198 109.188 0.515 1.00 32.33 188 GLY D N 1
ATOM 11545 C CA . GLY D 1 174 ? 7.485 108.864 1.900 1.00 33.34 188 GLY D CA 1
ATOM 11546 C C . GLY D 1 174 ? 6.917 109.914 2.846 1.00 33.29 188 GLY D C 1
ATOM 11547 O O . GLY D 1 174 ? 6.242 109.603 3.843 1.00 34.85 188 GLY D O 1
ATOM 11548 N N . LEU D 1 175 ? 7.173 111.174 2.542 1.00 30.79 189 LEU D N 1
ATOM 11549 C CA . LEU D 1 175 ? 6.670 112.217 3.420 1.00 31.37 189 LEU D CA 1
ATOM 11550 C C . LEU D 1 175 ? 5.154 112.183 3.634 1.00 30.83 189 LEU D C 1
ATOM 11551 O O . LEU D 1 175 ? 4.649 112.680 4.680 1.00 33.42 189 LEU D O 1
ATOM 11556 N N . LYS D 1 176 ? 4.422 111.649 2.662 1.00 26.55 190 LYS D N 1
ATOM 11557 C CA . LYS D 1 176 ? 2.968 111.640 2.823 1.00 25.63 190 LYS D CA 1
ATOM 11558 C C . LYS D 1 176 ? 2.379 110.391 3.444 1.00 22.59 190 LYS D C 1
ATOM 11559 O O . LYS D 1 176 ? 1.531 110.490 4.304 1.00 23.26 190 LYS D O 1
ATOM 11565 N N . LYS D 1 177 ? 2.850 109.233 3.018 1.00 20.36 191 LYS D N 1
ATOM 11566 C CA . LYS D 1 177 ? 2.325 107.972 3.515 1.00 21.37 191 LYS D CA 1
ATOM 11567 C C . LYS D 1 177 ? 3.081 107.422 4.731 1.00 21.17 191 LYS D C 1
ATOM 11568 O O . LYS D 1 177 ? 2.604 106.485 5.373 1.00 20.72 191 LYS D O 1
ATOM 11574 N N . ASN D 1 178 ? 4.257 107.958 5.043 1.00 19.62 192 ASN D N 1
ATOM 11575 C CA . ASN D 1 178 ? 4.986 107.441 6.207 1.00 17.62 192 ASN D CA 1
ATOM 11576 C C . ASN D 1 178 ? 4.368 107.962 7.506 1.00 15.65 192 ASN D C 1
ATOM 11577 O O . ASN D 1 178 ? 3.514 108.887 7.516 1.00 15.50 192 ASN D O 1
ATOM 11582 N N . LYS D 1 179 ? 4.774 107.388 8.633 1.00 14.19 193 LYS D N 1
ATOM 11583 C CA . LYS D 1 179 ? 4.137 107.737 9.916 1.00 11.89 193 LYS D CA 1
ATOM 11584 C C . LYS D 1 179 ? 4.672 109.008 10.593 1.00 12.05 193 LYS D C 1
ATOM 11585 O O . LYS D 1 179 ? 4.100 109.462 11.583 1.00 12.92 193 LYS D O 1
ATOM 11591 N N . PHE D 1 180 ? 5.747 109.592 10.057 1.00 11.61 194 PHE D N 1
ATOM 11592 C CA . PHE D 1 180 ? 6.419 110.735 10.692 1.00 12.18 194 PHE D CA 1
ATOM 11593 C C . PHE D 1 180 ? 6.002 112.162 10.321 1.00 14.54 194 PHE D C 1
ATOM 11594 O O . PHE D 1 180 ? 5.596 112.437 9.162 1.00 15.04 194 PHE D O 1
ATOM 11602 N N . GLY D 1 181 ? 6.165 113.079 11.279 1.00 10.99 195 GLY D N 1
ATOM 11603 C CA . GLY D 1 181 ? 5.950 114.481 10.963 1.00 13.74 195 GLY D CA 1
ATOM 11604 C C . GLY D 1 181 ? 4.553 115.056 10.786 1.00 13.26 195 GLY D C 1
ATOM 11605 O O . GLY D 1 181 ? 3.591 114.318 10.728 1.00 15.07 195 GLY D O 1
ATOM 11606 N N . LEU D 1 182 ? 4.500 116.388 10.746 1.00 12.59 196 LEU D N 1
ATOM 11607 C CA . LEU D 1 182 ? 3.291 117.213 10.616 1.00 12.13 196 LEU D CA 1
ATOM 11608 C C . LEU D 1 182 ? 3.171 117.685 9.168 1.00 11.81 196 LEU D C 1
ATOM 11609 O O . LEU D 1 182 ? 4.043 118.393 8.649 1.00 12.47 196 LEU D O 1
ATOM 11614 N N . ASP D 1 183 ? 2.073 117.305 8.524 1.00 13.30 197 ASP D N 1
ATOM 11615 C CA . ASP D 1 183 ? 1.881 117.628 7.115 1.00 14.83 197 ASP D CA 1
ATOM 11616 C C . ASP D 1 183 ? 1.811 119.145 6.875 1.00 15.08 197 ASP D C 1
ATOM 11617 O O . ASP D 1 183 ? 0.994 119.813 7.512 1.00 15.44 197 ASP D O 1
ATOM 11622 N N . VAL D 1 184 ? 2.656 119.685 5.995 1.00 13.40 198 VAL D N 1
ATOM 11623 C CA . VAL D 1 184 ? 2.603 121.119 5.761 1.00 16.72 198 VAL D CA 1
ATOM 11624 C C . VAL D 1 184 ? 1.413 121.559 4.873 1.00 17.27 198 VAL D C 1
ATOM 11625 O O . VAL D 1 184 ? 0.596 122.407 5.256 1.00 17.70 198 VAL D O 1
ATOM 11629 N N . GLU D 1 185 ? 1.317 120.945 3.714 1.00 20.80 199 GLU D N 1
ATOM 11630 C CA . GLU D 1 185 ? 0.282 121.278 2.714 1.00 23.10 199 GLU D CA 1
ATOM 11631 C C . GLU D 1 185 ? -1.143 121.433 3.234 1.00 23.02 199 GLU D C 1
ATOM 11632 O O . GLU D 1 185 ? -1.828 122.420 2.913 1.00 22.53 199 GLU D O 1
ATOM 11638 N N . SER D 1 186 ? -1.584 120.463 4.038 1.00 21.39 200 SER D N 1
ATOM 11639 C CA . SER D 1 186 ? -2.933 120.468 4.627 1.00 21.09 200 SER D CA 1
ATOM 11640 C C . SER D 1 186 ? -3.114 121.475 5.739 1.00 21.40 200 SER D C 1
ATOM 11641 O O . SER D 1 186 ? -4.241 121.668 6.207 1.00 23.34 200 SER D O 1
ATOM 11644 N N . GLY D 1 187 ? -2.029 122.050 6.242 1.00 18.21 201 GLY D N 1
ATOM 11645 C CA . GLY D 1 187 ? -2.174 123.025 7.311 1.00 16.89 201 GLY D CA 1
ATOM 11646 C C . GLY D 1 187 ? -1.931 122.481 8.713 1.00 16.75 201 GLY D C 1
ATOM 11647 O O . GLY D 1 187 ? -1.956 123.233 9.687 1.00 17.05 201 GLY D O 1
ATOM 11648 N N . ILE D 1 188 ? -1.696 121.178 8.834 1.00 15.52 202 ILE D N 1
ATOM 11649 C CA . ILE D 1 188 ? -1.469 120.584 10.142 1.00 14.50 202 ILE D CA 1
ATOM 11650 C C . ILE D 1 188 ? -0.208 121.183 10.821 1.00 13.58 202 ILE D C 1
ATOM 11651 O O . ILE D 1 188 ? -0.207 121.510 12.008 1.00 15.01 202 ILE D O 1
ATOM 11656 N N . ALA D 1 189 ? 0.861 121.359 10.058 1.00 13.18 203 ALA D N 1
ATOM 11657 C CA . ALA D 1 189 ? 2.065 121.871 10.685 1.00 13.42 203 ALA D CA 1
ATOM 11658 C C . ALA D 1 189 ? 1.851 123.273 11.259 1.00 15.20 203 ALA D C 1
ATOM 11659 O O . ALA D 1 189 ? 2.199 123.573 12.410 1.00 13.43 203 ALA D O 1
ATOM 11661 N N . MET D 1 190 ? 1.261 124.149 10.458 1.00 15.81 204 MET D N 1
ATOM 11662 C CA . MET D 1 190 ? 1.018 125.509 10.957 1.00 16.84 204 MET D CA 1
ATOM 11663 C C . MET D 1 190 ? 0.061 125.476 12.170 1.00 17.90 204 MET D C 1
ATOM 11664 O O . MET D 1 190 ? 0.202 126.265 13.108 1.00 16.88 204 MET D O 1
ATOM 11669 N N . LYS D 1 191 ? -0.928 124.578 12.141 1.00 17.66 205 LYS D N 1
ATOM 11670 C CA . LYS D 1 191 ? -1.876 124.452 13.281 1.00 18.38 205 LYS D CA 1
ATOM 11671 C C . LYS D 1 191 ? -1.133 124.039 14.565 1.00 17.43 205 LYS D C 1
ATOM 11672 O O . LYS D 1 191 ? -1.335 124.587 15.620 1.00 16.90 205 LYS D O 1
ATOM 11678 N N . ALA D 1 192 ? -0.259 123.050 14.451 1.00 16.97 206 ALA D N 1
ATOM 11679 C CA . ALA D 1 192 ? 0.471 122.607 15.613 1.00 15.24 206 ALA D CA 1
ATOM 11680 C C . ALA D 1 192 ? 1.304 123.736 16.190 1.00 15.18 206 ALA D C 1
ATOM 11681 O O . ALA D 1 192 ? 1.349 123.955 17.421 1.00 14.97 206 ALA D O 1
ATOM 11683 N N . ILE D 1 193 ? 1.994 124.457 15.329 1.00 14.20 207 ILE D N 1
ATOM 11684 C CA . ILE D 1 193 ? 2.846 125.504 15.855 1.00 15.47 207 ILE D CA 1
ATOM 11685 C C . ILE D 1 193 ? 2.051 126.653 16.504 1.00 16.53 207 ILE D C 1
ATOM 11686 O O . ILE D 1 193 ? 2.471 127.200 17.559 1.00 16.82 207 ILE D O 1
ATOM 11691 N N . LYS D 1 194 ? 0.909 127.011 15.905 1.00 16.22 208 LYS D N 1
ATOM 11692 C CA . LYS D 1 194 ? 0.103 128.076 16.495 1.00 18.29 208 LYS D CA 1
ATOM 11693 C C . LYS D 1 194 ? -0.462 127.584 17.826 1.00 18.04 208 LYS D C 1
ATOM 11694 O O . LYS D 1 194 ? -0.559 128.361 18.759 1.00 17.88 208 LYS D O 1
ATOM 11700 N N . MET D 1 195 ? -0.814 126.297 17.936 1.00 18.72 209 MET D N 1
ATOM 11701 C CA . MET D 1 195 ? -1.281 125.757 19.224 1.00 19.10 209 MET D CA 1
ATOM 11702 C C . MET D 1 195 ? -0.147 125.873 20.260 1.00 19.50 209 MET D C 1
ATOM 11703 O O . MET D 1 195 ? -0.372 126.201 21.415 1.00 17.31 209 MET D O 1
ATOM 11708 N N . ALA D 1 196 ? 1.088 125.589 19.850 1.00 18.72 210 ALA D N 1
ATOM 11709 C CA . ALA D 1 196 ? 2.190 125.652 20.813 1.00 18.96 210 ALA D CA 1
ATOM 11710 C C . ALA D 1 196 ? 2.433 127.076 21.325 1.00 19.63 210 ALA D C 1
ATOM 11711 O O . ALA D 1 196 ? 2.770 127.293 22.496 1.00 20.18 210 ALA D O 1
ATOM 11713 N N . LEU D 1 197 ? 2.308 128.039 20.433 1.00 20.67 211 LEU D N 1
ATOM 11714 C CA . LEU D 1 197 ? 2.525 129.426 20.816 1.00 23.47 211 LEU D CA 1
ATOM 11715 C C . LEU D 1 197 ? 1.494 129.842 21.874 1.00 25.07 211 LEU D C 1
ATOM 11716 O O . LEU D 1 197 ? 1.811 130.666 22.736 1.00 25.83 211 LEU D O 1
ATOM 11721 N N . GLU D 1 198 ? 0.287 129.267 21.817 1.00 24.80 212 GLU D N 1
ATOM 11722 C CA . GLU D 1 198 ? -0.761 129.546 22.800 1.00 26.42 212 GLU D CA 1
ATOM 11723 C C . GLU D 1 198 ? -0.615 128.755 24.095 1.00 26.51 212 GLU D C 1
ATOM 11724 O O . GLU D 1 198 ? -1.234 129.110 25.097 1.00 25.85 212 GLU D O 1
ATOM 11730 N N . MET D 1 199 ? 0.185 127.687 24.099 1.00 24.30 213 MET D N 1
ATOM 11731 C CA . MET D 1 199 ? 0.377 126.919 25.338 1.00 24.83 213 MET D CA 1
ATOM 11732 C C . MET D 1 199 ? 1.354 127.610 26.245 1.00 25.22 213 MET D C 1
ATOM 11733 O O . MET D 1 199 ? 2.276 128.261 25.790 1.00 26.72 213 MET D O 1
ATOM 11738 N N . GLU D 1 200 ? 1.203 127.425 27.549 1.00 25.78 214 GLU D N 1
ATOM 11739 C CA . GLU D 1 200 ? 2.087 128.130 28.460 1.00 25.94 214 GLU D CA 1
ATOM 11740 C C . GLU D 1 200 ? 3.349 127.434 28.863 1.00 25.27 214 GLU D C 1
ATOM 11741 O O . GLU D 1 200 ? 4.285 128.094 29.282 1.00 25.51 214 GLU D O 1
ATOM 11747 N N . TYR D 1 201 ? 3.430 126.120 28.679 1.00 23.36 215 TYR D N 1
ATOM 11748 C CA . TYR D 1 201 ? 4.606 125.431 29.170 1.00 22.70 215 TYR D CA 1
ATOM 11749 C C . TYR D 1 201 ? 5.604 124.923 28.136 1.00 22.18 215 TYR D C 1
ATOM 11750 O O . TYR D 1 201 ? 6.468 124.109 28.468 1.00 21.60 215 TYR D O 1
ATOM 11759 N N . VAL D 1 202 ? 5.484 125.403 26.898 1.00 19.92 216 VAL D N 1
ATOM 11760 C CA . VAL D 1 202 ? 6.421 125.028 25.845 1.00 19.19 216 VAL D CA 1
ATOM 11761 C C . VAL D 1 202 ? 6.998 126.304 25.194 1.00 19.51 216 VAL D C 1
ATOM 11762 O O . VAL D 1 202 ? 6.371 127.379 25.179 1.00 19.66 216 VAL D O 1
ATOM 11766 N N . ASN D 1 203 ? 8.174 126.156 24.610 1.00 18.61 217 ASN D N 1
ATOM 11767 C CA . ASN D 1 203 ? 8.870 127.270 23.982 1.00 19.69 217 ASN D CA 1
ATOM 11768 C C . ASN D 1 203 ? 9.186 126.813 22.547 1.00 19.55 217 ASN D C 1
ATOM 11769 O O . ASN D 1 203 ? 9.868 125.798 22.354 1.00 18.02 217 ASN D O 1
ATOM 11774 N N . VAL D 1 204 ? 8.701 127.545 21.540 1.00 18.17 218 VAL D N 1
ATOM 11775 C CA . VAL D 1 204 ? 8.939 127.144 20.164 1.00 17.30 218 VAL D CA 1
ATOM 11776 C C . VAL D 1 204 ? 10.344 127.567 19.705 1.00 16.72 218 VAL D C 1
ATOM 11777 O O . VAL D 1 204 ? 10.619 128.759 19.637 1.00 16.70 218 VAL D O 1
ATOM 11781 N N . VAL D 1 205 ? 11.214 126.619 19.356 1.00 15.39 219 VAL D N 1
ATOM 11782 C CA . VAL D 1 205 ? 12.571 126.936 18.920 1.00 13.79 219 VAL D CA 1
ATOM 11783 C C . VAL D 1 205 ? 12.996 126.530 17.486 1.00 15.31 219 VAL D C 1
ATOM 11784 O O . VAL D 1 205 ? 14.047 126.972 17.017 1.00 14.35 219 VAL D O 1
ATOM 11788 N N . GLY D 1 206 ? 12.247 125.662 16.794 1.00 13.88 220 GLY D N 1
ATOM 11789 C CA . GLY D 1 206 ? 12.711 125.283 15.460 1.00 12.53 220 GLY D CA 1
ATOM 11790 C C . GLY D 1 206 ? 11.807 124.434 14.616 1.00 11.25 220 GLY D C 1
ATOM 11791 O O . GLY D 1 206 ? 10.693 124.095 15.043 1.00 13.54 220 GLY D O 1
ATOM 11792 N N . VAL D 1 207 ? 12.260 124.131 13.401 1.00 12.46 221 VAL D N 1
ATOM 11793 C CA . VAL D 1 207 ? 11.541 123.254 12.522 1.00 11.86 221 VAL D CA 1
ATOM 11794 C C . VAL D 1 207 ? 12.571 122.176 12.161 1.00 13.00 221 VAL D C 1
ATOM 11795 O O . VAL D 1 207 ? 13.767 122.448 12.043 1.00 11.84 221 VAL D O 1
ATOM 11799 N N . HIS D 1 208 ? 12.079 120.964 11.949 1.00 11.63 222 HIS D N 1
ATOM 11800 C CA . HIS D 1 208 ? 12.936 119.820 11.660 1.00 11.50 222 HIS D CA 1
ATOM 11801 C C . HIS D 1 208 ? 12.367 119.047 10.484 1.00 11.42 222 HIS D C 1
ATOM 11802 O O . HIS D 1 208 ? 11.147 119.025 10.279 1.00 12.11 222 HIS D O 1
ATOM 11809 N N . CYS D 1 209 ? 13.236 118.385 9.728 1.00 11.01 223 CYS D N 1
ATOM 11810 C CA . CYS D 1 209 ? 12.770 117.574 8.624 1.00 11.94 223 CYS D CA 1
ATOM 11811 C C . CYS D 1 209 ? 13.783 116.462 8.381 1.00 13.34 223 CYS D C 1
ATOM 11812 O O . CYS D 1 209 ? 14.984 116.685 8.492 1.00 11.06 223 CYS D O 1
ATOM 11815 N N . HIS D 1 210 ? 13.311 115.250 8.113 1.00 13.34 224 HIS D N 1
ATOM 11816 C CA . HIS D 1 210 ? 14.253 114.189 7.813 1.00 13.11 224 HIS D CA 1
ATOM 11817 C C . HIS D 1 210 ? 13.596 113.424 6.673 1.00 14.34 224 HIS D C 1
ATOM 11818 O O . HIS D 1 210 ? 12.506 112.863 6.857 1.00 14.93 224 HIS D O 1
ATOM 11825 N N . ILE D 1 211 ? 14.245 113.384 5.507 1.00 13.22 225 ILE D N 1
ATOM 11826 C CA . ILE D 1 211 ? 13.588 112.785 4.336 1.00 13.60 225 ILE D CA 1
ATOM 11827 C C . ILE D 1 211 ? 13.862 111.360 3.929 1.00 15.13 225 ILE D C 1
ATOM 11828 O O . ILE D 1 211 ? 13.096 110.777 3.140 1.00 15.69 225 ILE D O 1
ATOM 11833 N N . GLY D 1 212 ? 14.920 110.772 4.449 1.00 13.30 226 GLY D N 1
ATOM 11834 C CA . GLY D 1 212 ? 15.222 109.395 4.076 1.00 15.46 226 GLY D CA 1
ATOM 11835 C C . GLY D 1 212 ? 16.660 109.051 4.429 1.00 13.14 226 GLY D C 1
ATOM 11836 O O . GLY D 1 212 ? 17.358 109.883 5.001 1.00 12.71 226 GLY D O 1
ATOM 11837 N N . SER D 1 213 ? 17.119 107.872 4.035 1.00 14.42 227 SER D N 1
ATOM 11838 C CA . SER D 1 213 ? 18.457 107.437 4.382 1.00 14.30 227 SER D CA 1
ATOM 11839 C C . SER D 1 213 ? 19.189 106.913 3.154 1.00 13.98 227 SER D C 1
ATOM 11840 O O . SER D 1 213 ? 18.560 106.520 2.162 1.00 12.78 227 SER D O 1
ATOM 11843 N N . GLN D 1 214 ? 20.525 106.904 3.212 1.00 13.10 228 GLN D N 1
ATOM 11844 C CA . GLN D 1 214 ? 21.374 106.472 2.088 1.00 11.67 228 GLN D CA 1
ATOM 11845 C C . GLN D 1 214 ? 20.989 107.151 0.739 1.00 13.02 228 GLN D C 1
ATOM 11846 O O . GLN D 1 214 ? 20.829 106.494 -0.307 1.00 11.29 228 GLN D O 1
ATOM 11852 N N . LEU D 1 215 ? 20.843 108.467 0.779 1.00 11.70 229 LEU D N 1
ATOM 11853 C CA . LEU D 1 215 ? 20.548 109.242 -0.405 1.00 14.94 229 LEU D CA 1
ATOM 11854 C C . LEU D 1 215 ? 21.883 109.592 -1.063 1.00 15.19 229 LEU D C 1
ATOM 11855 O O . LEU D 1 215 ? 22.722 110.230 -0.426 1.00 15.45 229 LEU D O 1
ATOM 11860 N N . THR D 1 216 ? 22.097 109.211 -2.315 1.00 17.32 230 THR D N 1
ATOM 11861 C CA . THR D 1 216 ? 23.380 109.542 -2.974 1.00 20.02 230 THR D CA 1
ATOM 11862 C C . THR D 1 216 ? 23.174 110.523 -4.149 1.00 21.79 230 THR D C 1
ATOM 11863 O O . THR D 1 216 ? 23.887 110.501 -5.127 1.00 19.97 230 THR D O 1
ATOM 11867 N N . ASP D 1 217 ? 22.161 111.371 -4.024 1.00 24.14 231 ASP D N 1
ATOM 11868 C CA . ASP D 1 217 ? 21.887 112.402 -5.007 1.00 25.27 231 ASP D CA 1
ATOM 11869 C C . ASP D 1 217 ? 21.662 113.694 -4.202 1.00 24.24 231 ASP D C 1
ATOM 11870 O O . ASP D 1 217 ? 20.965 113.682 -3.194 1.00 23.43 231 ASP D O 1
ATOM 11875 N N . ILE D 1 218 ? 22.246 114.809 -4.612 1.00 23.82 232 ILE D N 1
ATOM 11876 C CA . ILE D 1 218 ? 22.063 116.051 -3.843 1.00 23.99 232 ILE D CA 1
ATOM 11877 C C . ILE D 1 218 ? 20.642 116.631 -4.075 1.00 23.18 232 ILE D C 1
ATOM 11878 O O . ILE D 1 218 ? 20.097 117.367 -3.264 1.00 21.40 232 ILE D O 1
ATOM 11883 N N . SER D 1 219 ? 20.033 116.259 -5.187 1.00 21.82 233 SER D N 1
ATOM 11884 C CA . SER D 1 219 ? 18.736 116.802 -5.541 1.00 22.45 233 SER D CA 1
ATOM 11885 C C . SER D 1 219 ? 17.614 116.806 -4.487 1.00 19.74 233 SER D C 1
ATOM 11886 O O . SER D 1 219 ? 16.968 117.819 -4.261 1.00 19.06 233 SER D O 1
ATOM 11889 N N . PRO D 1 220 ? 17.374 115.678 -3.824 1.00 19.48 234 PRO D N 1
ATOM 11890 C CA . PRO D 1 220 ? 16.298 115.646 -2.826 1.00 18.59 234 PRO D CA 1
ATOM 11891 C C . PRO D 1 220 ? 16.583 116.556 -1.636 1.00 16.50 234 PRO D C 1
ATOM 11892 O O . PRO D 1 220 ? 15.665 117.052 -0.994 1.00 15.09 234 PRO D O 1
ATOM 11896 N N . PHE D 1 221 ? 17.862 116.781 -1.361 1.00 16.20 235 PHE D N 1
ATOM 11897 C CA . PHE D 1 221 ? 18.241 117.660 -0.230 1.00 16.73 235 PHE D CA 1
ATOM 11898 C C . PHE D 1 221 ? 17.985 119.136 -0.606 1.00 16.89 235 PHE D C 1
ATOM 11899 O O . PHE D 1 221 ? 17.566 119.957 0.253 1.00 15.56 235 PHE D O 1
ATOM 11907 N N . ILE D 1 222 ? 18.212 119.477 -1.886 1.00 15.11 236 ILE D N 1
ATOM 11908 C CA . ILE D 1 222 ? 17.930 120.857 -2.299 1.00 16.20 236 ILE D CA 1
ATOM 11909 C C . ILE D 1 222 ? 16.421 121.085 -2.176 1.00 15.04 236 ILE D C 1
ATOM 11910 O O . ILE D 1 222 ? 15.940 122.104 -1.654 1.00 17.21 236 ILE D O 1
ATOM 11915 N N . GLU D 1 223 ? 15.665 120.116 -2.630 1.00 14.93 237 GLU D N 1
ATOM 11916 C CA . GLU D 1 223 ? 14.220 120.213 -2.564 1.00 17.28 237 GLU D CA 1
ATOM 11917 C C . GLU D 1 223 ? 13.717 120.321 -1.121 1.00 16.25 237 GLU D C 1
ATOM 11918 O O . GLU D 1 223 ? 12.834 121.140 -0.795 1.00 17.41 237 GLU D O 1
ATOM 11924 N N . GLU D 1 224 ? 14.263 119.482 -0.243 1.00 16.54 238 GLU D N 1
ATOM 11925 C CA . GLU D 1 224 ? 13.899 119.515 1.176 1.00 14.62 238 GLU D CA 1
ATOM 11926 C C . GLU D 1 224 ? 14.199 120.904 1.777 1.00 14.93 238 GLU D C 1
ATOM 11927 O O . GLU D 1 224 ? 13.360 121.516 2.468 1.00 14.58 238 GLU D O 1
ATOM 11933 N N . THR D 1 225 ? 15.397 121.400 1.495 1.00 15.37 239 THR D N 1
ATOM 11934 C CA . THR D 1 225 ? 15.813 122.684 2.061 1.00 17.12 239 THR D CA 1
ATOM 11935 C C . THR D 1 225 ? 14.894 123.825 1.590 1.00 17.43 239 THR D C 1
ATOM 11936 O O . THR D 1 225 ? 14.444 124.660 2.385 1.00 14.66 239 THR D O 1
ATOM 11940 N N . ARG D 1 226 ? 14.592 123.813 0.292 1.00 17.38 240 ARG D N 1
ATOM 11941 C CA . ARG D 1 226 ? 13.726 124.857 -0.269 1.00 20.74 240 ARG D CA 1
ATOM 11942 C C . ARG D 1 226 ? 12.326 124.809 0.345 1.00 18.62 240 ARG D C 1
ATOM 11943 O O . ARG D 1 226 ? 11.808 125.833 0.752 1.00 19.91 240 ARG D O 1
ATOM 11951 N N . LYS D 1 227 ? 11.734 123.624 0.467 1.00 18.67 241 LYS D N 1
ATOM 11952 C CA . LYS D 1 227 ? 10.392 123.490 1.026 1.00 18.75 241 LYS D CA 1
ATOM 11953 C C . LYS D 1 227 ? 10.338 123.755 2.524 1.00 18.72 241 LYS D C 1
ATOM 11954 O O . LYS D 1 227 ? 9.353 124.319 3.019 1.00 17.93 241 LYS D O 1
ATOM 11960 N N . VAL D 1 228 ? 11.418 123.422 3.238 1.00 15.50 242 VAL D N 1
ATOM 11961 C CA . VAL D 1 228 ? 11.488 123.746 4.657 1.00 13.80 242 VAL D CA 1
ATOM 11962 C C . VAL D 1 228 ? 11.582 125.293 4.735 1.00 12.94 242 VAL D C 1
ATOM 11963 O O . VAL D 1 228 ? 10.794 125.932 5.439 1.00 14.05 242 VAL D O 1
ATOM 11967 N N . MET D 1 229 ? 12.531 125.895 4.029 1.00 13.40 243 MET D N 1
ATOM 11968 C CA . MET D 1 229 ? 12.656 127.350 4.111 1.00 14.29 243 MET D CA 1
ATOM 11969 C C . MET D 1 229 ? 11.362 128.066 3.600 1.00 15.68 243 MET D C 1
ATOM 11970 O O . MET D 1 229 ? 11.008 129.101 4.154 1.00 15.34 243 MET D O 1
ATOM 11975 N N . ASP D 1 230 ? 10.659 127.536 2.584 1.00 15.60 244 ASP D N 1
ATOM 11976 C CA . ASP D 1 230 ? 9.393 128.194 2.192 1.00 17.24 244 ASP D CA 1
ATOM 11977 C C . ASP D 1 230 ? 8.427 128.208 3.382 1.00 16.94 244 ASP D C 1
ATOM 11978 O O . ASP D 1 230 ? 7.626 129.156 3.564 1.00 16.68 244 ASP D O 1
ATOM 11983 N N . PHE D 1 231 ? 8.479 127.153 4.192 1.00 16.85 245 PHE D N 1
ATOM 11984 C CA . PHE D 1 231 ? 7.597 127.070 5.359 1.00 15.82 245 PHE D CA 1
ATOM 11985 C C . PHE D 1 231 ? 8.009 128.049 6.471 1.00 15.81 245 PHE D C 1
ATOM 11986 O O . PHE D 1 231 ? 7.137 128.627 7.172 1.00 15.65 245 PHE D O 1
ATOM 11994 N N . VAL D 1 232 ? 9.318 128.256 6.621 1.00 14.40 246 VAL D N 1
ATOM 11995 C CA . VAL D 1 232 ? 9.847 129.188 7.592 1.00 15.19 246 VAL D CA 1
ATOM 11996 C C . VAL D 1 232 ? 9.348 130.605 7.126 1.00 16.16 246 VAL D C 1
ATOM 11997 O O . VAL D 1 232 ? 8.946 131.440 7.943 1.00 18.79 246 VAL D O 1
ATOM 12001 N N . VAL D 1 233 ? 9.344 130.862 5.825 1.00 16.10 247 VAL D N 1
ATOM 12002 C CA . VAL D 1 233 ? 8.830 132.174 5.340 1.00 16.97 247 VAL D CA 1
ATOM 12003 C C . VAL D 1 233 ? 7.348 132.308 5.722 1.00 16.83 247 VAL D C 1
ATOM 12004 O O . VAL D 1 233 ? 6.897 133.357 6.258 1.00 17.14 247 VAL D O 1
ATOM 12008 N N . GLU D 1 234 ? 6.588 131.244 5.501 1.00 16.65 248 GLU D N 1
ATOM 12009 C CA . GLU D 1 234 ? 5.164 131.281 5.838 1.00 17.43 248 GLU D CA 1
ATOM 12010 C C . GLU D 1 234 ? 4.969 131.570 7.314 1.00 17.80 248 GLU D C 1
ATOM 12011 O O . GLU D 1 234 ? 4.080 132.361 7.708 1.00 17.36 248 GLU D O 1
ATOM 12017 N N . LEU D 1 235 ? 5.775 130.931 8.162 1.00 16.48 249 LEU D N 1
ATOM 12018 C CA . LEU D 1 235 ? 5.670 131.211 9.604 1.00 17.85 249 LEU D CA 1
ATOM 12019 C C . LEU D 1 235 ? 6.039 132.680 9.833 1.00 16.34 249 LEU D C 1
ATOM 12020 O O . LEU D 1 235 ? 5.398 133.381 10.630 1.00 15.92 249 LEU D O 1
ATOM 12025 N N . LYS D 1 236 ? 7.053 133.168 9.129 1.00 16.89 250 LYS D N 1
ATOM 12026 C CA . LYS D 1 236 ? 7.421 134.598 9.353 1.00 18.74 250 LYS D CA 1
ATOM 12027 C C . LYS D 1 236 ? 6.199 135.483 8.958 1.00 19.60 250 LYS D C 1
ATOM 12028 O O . LYS D 1 236 ? 5.864 136.448 9.628 1.00 19.31 250 LYS D O 1
ATOM 12034 N N . GLU D 1 237 ? 5.522 135.139 7.882 1.00 20.19 251 GLU D N 1
ATOM 12035 C CA . GLU D 1 237 ? 4.350 135.938 7.511 1.00 21.51 251 GLU D CA 1
ATOM 12036 C C . GLU D 1 237 ? 3.345 135.957 8.658 1.00 22.21 251 GLU D C 1
ATOM 12037 O O . GLU D 1 237 ? 2.591 136.925 8.830 1.00 19.93 251 GLU D O 1
ATOM 12043 N N . GLU D 1 238 ? 3.337 134.892 9.471 1.00 21.73 252 GLU D N 1
ATOM 12044 C CA . GLU D 1 238 ? 2.393 134.857 10.579 1.00 21.30 252 GLU D CA 1
ATOM 12045 C C . GLU D 1 238 ? 2.925 135.474 11.844 1.00 21.18 252 GLU D C 1
ATOM 12046 O O . GLU D 1 238 ? 2.285 135.360 12.889 1.00 21.55 252 GLU D O 1
ATOM 12052 N N . GLY D 1 239 ? 4.105 136.088 11.765 1.00 21.13 253 GLY D N 1
ATOM 12053 C CA . GLY D 1 239 ? 4.686 136.724 12.939 1.00 21.38 253 GLY D CA 1
ATOM 12054 C C . GLY D 1 239 ? 5.468 135.747 13.818 1.00 22.18 253 GLY D C 1
ATOM 12055 O O . GLY D 1 239 ? 5.830 136.083 14.940 1.00 23.78 253 GLY D O 1
ATOM 12056 N N . ILE D 1 240 ? 5.761 134.549 13.308 1.00 20.61 254 ILE D N 1
ATOM 12057 C CA . ILE D 1 240 ? 6.474 133.504 14.074 1.00 18.58 254 ILE D CA 1
ATOM 12058 C C . ILE D 1 240 ? 7.940 133.367 13.579 1.00 18.55 254 ILE D C 1
ATOM 12059 O O . ILE D 1 240 ? 8.177 133.146 12.378 1.00 18.82 254 ILE D O 1
ATOM 12064 N N . GLU D 1 241 ? 8.917 133.513 14.474 1.00 16.36 255 GLU D N 1
ATOM 12065 C CA . GLU D 1 241 ? 10.294 133.405 14.037 1.00 19.12 255 GLU D CA 1
ATOM 12066 C C . GLU D 1 241 ? 10.849 132.068 14.502 1.00 17.88 255 GLU D C 1
ATOM 12067 O O . GLU D 1 241 ? 10.387 131.507 15.513 1.00 18.02 255 GLU D O 1
ATOM 12073 N N . ILE D 1 242 ? 11.806 131.564 13.735 1.00 17.49 256 ILE D N 1
ATOM 12074 C CA . ILE D 1 242 ? 12.396 130.226 13.981 1.00 16.29 256 ILE D CA 1
ATOM 12075 C C . ILE D 1 242 ? 13.883 130.308 14.321 1.00 16.50 256 ILE D C 1
ATOM 12076 O O . ILE D 1 242 ? 14.633 130.738 13.465 1.00 14.89 256 ILE D O 1
ATOM 12081 N N . GLU D 1 243 ? 14.299 129.886 15.540 1.00 15.98 257 GLU D N 1
ATOM 12082 C CA . GLU D 1 243 ? 15.711 129.917 15.926 1.00 15.48 257 GLU D CA 1
ATOM 12083 C C . GLU D 1 243 ? 16.634 128.897 15.252 1.00 13.53 257 GLU D C 1
ATOM 12084 O O . GLU D 1 243 ? 17.743 129.227 14.895 1.00 13.13 257 GLU D O 1
ATOM 12090 N N . ASP D 1 244 ? 16.144 127.672 15.087 1.00 11.90 258 ASP D N 1
ATOM 12091 C CA . ASP D 1 244 ? 16.892 126.530 14.538 1.00 11.92 258 ASP D CA 1
ATOM 12092 C C . ASP D 1 244 ? 16.176 125.871 13.359 1.00 11.29 258 ASP D C 1
ATOM 12093 O O . ASP D 1 244 ? 14.959 125.633 13.431 1.00 12.93 258 ASP D O 1
ATOM 12098 N N . VAL D 1 245 ? 16.930 125.502 12.329 1.00 10.45 259 VAL D N 1
ATOM 12099 C CA . VAL D 1 245 ? 16.369 124.735 11.234 1.00 10.59 259 VAL D CA 1
ATOM 12100 C C . VAL D 1 245 ? 17.218 123.466 11.261 1.00 10.76 259 VAL D C 1
ATOM 12101 O O . VAL D 1 245 ? 18.469 123.507 11.192 1.00 12.41 259 VAL D O 1
ATOM 12105 N N . ASN D 1 246 ? 16.556 122.331 11.403 1.00 10.33 260 ASN D N 1
ATOM 12106 C CA . ASN D 1 246 ? 17.284 121.041 11.480 1.00 11.38 260 ASN D CA 1
ATOM 12107 C C . ASN D 1 246 ? 16.870 120.252 10.234 1.00 10.99 260 ASN D C 1
ATOM 12108 O O . ASN D 1 246 ? 15.698 119.919 10.101 1.00 11.55 260 ASN D O 1
ATOM 12113 N N . LEU D 1 247 ? 17.802 119.959 9.321 1.00 9.93 261 LEU D N 1
ATOM 12114 C CA . LEU D 1 247 ? 17.453 119.280 8.097 1.00 10.04 261 LEU D CA 1
ATOM 12115 C C . LEU D 1 247 ? 17.659 117.747 8.133 1.00 11.08 261 LEU D C 1
ATOM 12116 O O . LEU D 1 247 ? 17.665 117.098 7.103 1.00 11.84 261 LEU D O 1
ATOM 12121 N N . GLY D 1 248 ? 17.860 117.190 9.307 1.00 11.57 262 GLY D N 1
ATOM 12122 C CA . GLY D 1 248 ? 17.954 115.744 9.415 1.00 12.48 262 GLY D CA 1
ATOM 12123 C C . GLY D 1 248 ? 19.216 115.107 8.894 1.00 13.56 262 GLY D C 1
ATOM 12124 O O . GLY D 1 248 ? 20.252 115.772 8.661 1.00 12.73 262 GLY D O 1
ATOM 12125 N N . GLY D 1 249 ? 19.133 113.806 8.660 1.00 13.47 263 GLY D N 1
ATOM 12126 C CA . GLY D 1 249 ? 20.303 113.087 8.187 1.00 12.77 263 GLY D CA 1
ATOM 12127 C C . GLY D 1 249 ? 20.066 112.539 6.786 1.00 12.18 263 GLY D C 1
ATOM 12128 O O . GLY D 1 249 ? 19.371 113.186 5.986 1.00 14.55 263 GLY D O 1
ATOM 12129 N N . GLY D 1 250 ? 20.680 111.412 6.456 1.00 11.29 264 GLY D N 1
ATOM 12130 C CA . GLY D 1 250 ? 20.409 110.784 5.159 1.00 10.90 264 GLY D CA 1
ATOM 12131 C C . GLY D 1 250 ? 21.505 110.764 4.116 1.00 11.49 264 GLY D C 1
ATOM 12132 O O . GLY D 1 250 ? 21.329 110.045 3.150 1.00 12.37 264 GLY D O 1
ATOM 12133 N N . LEU D 1 251 ? 22.615 111.509 4.273 1.00 9.63 265 LEU D N 1
ATOM 12134 C CA . LEU D 1 251 ? 23.652 111.500 3.226 1.00 11.47 265 LEU D CA 1
ATOM 12135 C C . LEU D 1 251 ? 24.174 110.064 3.088 1.00 11.31 265 LEU D C 1
ATOM 12136 O O . LEU D 1 251 ? 24.473 109.410 4.106 1.00 12.40 265 LEU D O 1
ATOM 12141 N N . GLY D 1 252 ? 24.244 109.573 1.862 1.00 10.11 266 GLY D N 1
ATOM 12142 C CA . GLY D 1 252 ? 24.664 108.211 1.630 1.00 10.21 266 GLY D CA 1
ATOM 12143 C C . GLY D 1 252 ? 26.171 108.055 1.702 1.00 11.30 266 GLY D C 1
ATOM 12144 O O . GLY D 1 252 ? 26.905 109.060 1.619 1.00 9.23 266 GLY D O 1
ATOM 12145 N N . ILE D 1 253 ? 26.608 106.814 1.953 1.00 9.36 267 ILE D N 1
ATOM 12146 C CA . ILE D 1 253 ? 28.010 106.503 2.032 1.00 10.90 267 ILE D CA 1
ATOM 12147 C C . ILE D 1 253 ? 28.305 105.554 0.868 1.00 11.50 267 ILE D C 1
ATOM 12148 O O . ILE D 1 253 ? 27.412 104.928 0.309 1.00 12.64 267 ILE D O 1
ATOM 12153 N N . PRO D 1 254 ? 29.577 105.455 0.482 1.00 12.58 268 PRO D N 1
ATOM 12154 C CA . PRO D 1 254 ? 29.999 104.604 -0.633 1.00 11.89 268 PRO D CA 1
ATOM 12155 C C . PRO D 1 254 ? 30.101 103.090 -0.378 1.00 12.02 268 PRO D C 1
ATOM 12156 O O . PRO D 1 254 ? 31.208 102.544 -0.292 1.00 13.20 268 PRO D O 1
ATOM 12160 N N . TYR D 1 255 ? 28.956 102.402 -0.265 1.00 11.29 269 TYR D N 1
ATOM 12161 C CA . TYR D 1 255 ? 28.965 100.938 -0.075 1.00 9.24 269 TYR D CA 1
ATOM 12162 C C . TYR D 1 255 ? 29.601 100.321 -1.340 1.00 10.84 269 TYR D C 1
ATOM 12163 O O . TYR D 1 255 ? 30.393 99.388 -1.256 1.00 11.15 269 TYR D O 1
ATOM 12172 N N . TYR D 1 256 ? 29.236 100.860 -2.493 1.00 12.36 270 TYR D N 1
ATOM 12173 C CA . TYR D 1 256 ? 29.808 100.437 -3.786 1.00 16.13 270 TYR D CA 1
ATOM 12174 C C . TYR D 1 256 ? 31.084 101.301 -3.945 1.00 16.81 270 TYR D C 1
ATOM 12175 O O . TYR D 1 256 ? 31.057 102.515 -3.704 1.00 18.38 270 TYR D O 1
ATOM 12184 N N . LYS D 1 257 ? 32.187 100.674 -4.308 1.00 17.44 271 LYS D N 1
ATOM 12185 C CA . LYS D 1 257 ? 33.446 101.370 -4.390 1.00 20.10 271 LYS D CA 1
ATOM 12186 C C . LYS D 1 257 ? 33.867 101.887 -5.804 1.00 23.57 271 LYS D C 1
ATOM 12187 O O . LYS D 1 257 ? 34.930 102.517 -5.948 1.00 21.89 271 LYS D O 1
ATOM 12193 N N . ASP D 1 258 ? 33.005 101.677 -6.805 1.00 25.68 272 ASP D N 1
ATOM 12194 C CA . ASP D 1 258 ? 33.302 102.040 -8.194 1.00 29.48 272 ASP D CA 1
ATOM 12195 C C . ASP D 1 258 ? 32.653 103.347 -8.672 1.00 30.18 272 ASP D C 1
ATOM 12196 O O . ASP D 1 258 ? 32.823 103.754 -9.814 1.00 30.64 272 ASP D O 1
ATOM 12201 N N . LYS D 1 259 ? 31.928 104.028 -7.803 1.00 30.02 273 LYS D N 1
ATOM 12202 C CA . LYS D 1 259 ? 31.255 105.241 -8.238 1.00 30.88 273 LYS D CA 1
ATOM 12203 C C . LYS D 1 259 ? 31.426 106.311 -7.198 1.00 30.39 273 LYS D C 1
ATOM 12204 O O . LYS D 1 259 ? 31.305 106.047 -6.010 1.00 29.35 273 LYS D O 1
ATOM 12210 N N . GLN D 1 260 ? 31.697 107.520 -7.660 1.00 30.23 274 GLN D N 1
ATOM 12211 C CA . GLN D 1 260 ? 31.868 108.669 -6.791 1.00 28.58 274 GLN D CA 1
ATOM 12212 C C . GLN D 1 260 ? 30.465 109.165 -6.434 1.00 25.82 274 GLN D C 1
ATOM 12213 O O . GLN D 1 260 ? 29.557 109.147 -7.261 1.00 21.94 274 GLN D O 1
ATOM 12219 N N . ILE D 1 261 ? 30.278 109.601 -5.196 1.00 22.49 275 ILE D N 1
ATOM 12220 C CA . ILE D 1 261 ? 28.955 110.065 -4.806 1.00 20.04 275 ILE D CA 1
ATOM 12221 C C . ILE D 1 261 ? 29.173 111.379 -4.101 1.00 18.70 275 ILE D C 1
ATOM 12222 O O . ILE D 1 261 ? 30.300 111.694 -3.765 1.00 19.50 275 ILE D O 1
ATOM 12227 N N . PRO D 1 262 ? 28.108 112.142 -3.836 1.00 17.38 276 PRO D N 1
ATOM 12228 C CA . PRO D 1 262 ? 28.166 113.455 -3.153 1.00 16.47 276 PRO D CA 1
ATOM 12229 C C . PRO D 1 262 ? 28.838 113.375 -1.777 1.00 16.73 276 PRO D C 1
ATOM 12230 O O . PRO D 1 262 ? 28.660 112.392 -1.029 1.00 15.12 276 PRO D O 1
ATOM 12234 N N . THR D 1 263 ? 29.588 114.421 -1.429 1.00 14.07 277 THR D N 1
ATOM 12235 C CA . THR D 1 263 ? 30.344 114.432 -0.154 1.00 14.35 277 THR D CA 1
ATOM 12236 C C . THR D 1 263 ? 29.690 115.463 0.765 1.00 12.98 277 THR D C 1
ATOM 12237 O O . THR D 1 263 ? 28.723 116.123 0.383 1.00 14.20 277 THR D O 1
ATOM 12241 N N . GLN D 1 264 ? 30.226 115.606 1.963 1.00 12.28 278 GLN D N 1
ATOM 12242 C CA . GLN D 1 264 ? 29.701 116.594 2.885 1.00 13.34 278 GLN D CA 1
ATOM 12243 C C . GLN D 1 264 ? 29.823 117.974 2.230 1.00 13.46 278 GLN D C 1
ATOM 12244 O O . GLN D 1 264 ? 28.950 118.835 2.418 1.00 12.36 278 GLN D O 1
ATOM 12250 N N . LYS D 1 265 ? 30.909 118.207 1.482 1.00 12.66 279 LYS D N 1
ATOM 12251 C CA . LYS D 1 265 ? 31.088 119.509 0.792 1.00 13.13 279 LYS D CA 1
ATOM 12252 C C . LYS D 1 265 ? 29.961 119.725 -0.243 1.00 14.35 279 LYS D C 1
ATOM 12253 O O . LYS D 1 265 ? 29.376 120.832 -0.321 1.00 14.49 279 LYS D O 1
ATOM 12259 N N . ASP D 1 266 ? 29.621 118.693 -1.017 1.00 14.31 280 ASP D N 1
ATOM 12260 C CA . ASP D 1 266 ? 28.523 118.848 -1.978 1.00 15.87 280 ASP D CA 1
ATOM 12261 C C . ASP D 1 266 ? 27.200 119.166 -1.235 1.00 16.04 280 ASP D C 1
ATOM 12262 O O . ASP D 1 266 ? 26.402 119.994 -1.675 1.00 15.02 280 ASP D O 1
ATOM 12267 N N . LEU D 1 267 ? 26.991 118.483 -0.105 1.00 14.92 281 LEU D N 1
ATOM 12268 C CA . LEU D 1 267 ? 25.809 118.678 0.705 1.00 13.53 281 LEU D CA 1
ATOM 12269 C C . LEU D 1 267 ? 25.757 120.139 1.252 1.00 13.63 281 LEU D C 1
ATOM 12270 O O . LEU D 1 267 ? 24.718 120.801 1.160 1.00 14.81 281 LEU D O 1
ATOM 12275 N N . ALA D 1 268 ? 26.866 120.650 1.771 1.00 13.67 282 ALA D N 1
ATOM 12276 C CA . ALA D 1 268 ? 26.869 122.006 2.296 1.00 16.03 282 ALA D CA 1
ATOM 12277 C C . ALA D 1 268 ? 26.643 123.044 1.153 1.00 16.88 282 ALA D C 1
ATOM 12278 O O . ALA D 1 268 ? 25.864 124.000 1.304 1.00 15.26 282 ALA D O 1
ATOM 12280 N N . ASP D 1 269 ? 27.272 122.833 -0.012 1.00 18.86 283 ASP D N 1
ATOM 12281 C CA . ASP D 1 269 ? 27.070 123.817 -1.109 1.00 20.03 283 ASP D CA 1
ATOM 12282 C C . ASP D 1 269 ? 25.588 123.968 -1.417 1.00 19.76 283 ASP D C 1
ATOM 12283 O O . ASP D 1 269 ? 25.052 125.072 -1.552 1.00 20.77 283 ASP D O 1
ATOM 12288 N N . ALA D 1 270 ? 24.939 122.827 -1.470 1.00 19.04 284 ALA D N 1
ATOM 12289 C CA . ALA D 1 270 ? 23.545 122.719 -1.769 1.00 17.36 284 ALA D CA 1
ATOM 12290 C C . ALA D 1 270 ? 22.678 123.311 -0.668 1.00 16.35 284 ALA D C 1
ATOM 12291 O O . ALA D 1 270 ? 21.779 124.119 -0.917 1.00 17.11 284 ALA D O 1
ATOM 12293 N N . ILE D 1 271 ? 22.939 122.941 0.574 1.00 14.53 285 ILE D N 1
ATOM 12294 C CA . ILE D 1 271 ? 22.083 123.447 1.636 1.00 13.10 285 ILE D CA 1
ATOM 12295 C C . ILE D 1 271 ? 22.358 124.916 1.868 1.00 14.51 285 ILE D C 1
ATOM 12296 O O . ILE D 1 271 ? 21.424 125.742 1.950 1.00 12.84 285 ILE D O 1
ATOM 12301 N N . ILE D 1 272 ? 23.639 125.254 1.977 1.00 13.28 286 ILE D N 1
ATOM 12302 C CA . ILE D 1 272 ? 23.922 126.632 2.286 1.00 14.94 286 ILE D CA 1
ATOM 12303 C C . ILE D 1 272 ? 23.488 127.623 1.181 1.00 15.24 286 ILE D C 1
ATOM 12304 O O . ILE D 1 272 ? 22.855 128.623 1.503 1.00 16.26 286 ILE D O 1
ATOM 12309 N N . ASN D 1 273 ? 23.792 127.328 -0.080 1.00 15.97 287 ASN D N 1
ATOM 12310 C CA . ASN D 1 273 ? 23.379 128.242 -1.176 1.00 17.88 287 ASN D CA 1
ATOM 12311 C C . ASN D 1 273 ? 21.872 128.420 -1.216 1.00 17.97 287 ASN D C 1
ATOM 12312 O O . ASN D 1 273 ? 21.384 129.516 -1.470 1.00 17.87 287 ASN D O 1
ATOM 12317 N N . THR D 1 274 ? 21.128 127.352 -0.932 1.00 16.64 288 THR D N 1
ATOM 12318 C CA . THR D 1 274 ? 19.687 127.448 -0.938 1.00 15.09 288 THR D CA 1
ATOM 12319 C C . THR D 1 274 ? 19.180 128.274 0.223 1.00 15.90 288 THR D C 1
ATOM 12320 O O . THR D 1 274 ? 18.410 129.188 0.036 1.00 16.32 288 THR D O 1
ATOM 12324 N N . MET D 1 275 ? 19.591 127.959 1.450 1.00 15.88 289 MET D N 1
ATOM 12325 C CA . MET D 1 275 ? 19.116 128.737 2.594 1.00 15.77 289 MET D CA 1
ATOM 12326 C C . MET D 1 275 ? 19.441 130.265 2.494 1.00 16.71 289 MET D C 1
ATOM 12327 O O . MET D 1 275 ? 18.619 131.088 2.844 1.00 14.12 289 MET D O 1
ATOM 12332 N N . LEU D 1 276 ? 20.628 130.625 2.002 1.00 18.85 290 LEU D N 1
ATOM 12333 C CA . LEU D 1 276 ? 20.983 132.049 1.922 1.00 21.31 290 LEU D CA 1
ATOM 12334 C C . LEU D 1 276 ? 20.085 132.833 0.942 1.00 21.90 290 LEU D C 1
ATOM 12335 O O . LEU D 1 276 ? 20.027 134.056 0.990 1.00 22.40 290 LEU D O 1
ATOM 12340 N N . LYS D 1 277 ? 19.370 132.133 0.080 1.00 21.37 291 LYS D N 1
ATOM 12341 C CA . LYS D 1 277 ? 18.473 132.821 -0.845 1.00 21.21 291 LYS D CA 1
ATOM 12342 C C . LYS D 1 277 ? 17.323 133.466 -0.081 1.00 20.36 291 LYS D C 1
ATOM 12343 O O . LYS D 1 277 ? 16.682 134.410 -0.586 1.00 18.83 291 LYS D O 1
ATOM 12349 N N . TYR D 1 278 ? 17.081 132.989 1.154 1.00 18.10 292 TYR D N 1
ATOM 12350 C CA . TYR D 1 278 ? 15.990 133.531 1.973 1.00 16.57 292 TYR D CA 1
ATOM 12351 C C . TYR D 1 278 ? 16.357 134.637 2.960 1.00 17.65 292 TYR D C 1
ATOM 12352 O O . TYR D 1 278 ? 15.500 135.088 3.719 1.00 14.71 292 TYR D O 1
ATOM 12361 N N . LYS D 1 279 ? 17.602 135.103 2.925 1.00 19.50 293 LYS D N 1
ATOM 12362 C CA . LYS D 1 279 ? 18.078 136.089 3.893 1.00 23.91 293 LYS D CA 1
ATOM 12363 C C . LYS D 1 279 ? 17.379 137.423 3.877 1.00 25.75 293 LYS D C 1
ATOM 12364 O O . LYS D 1 279 ? 17.528 138.215 4.827 1.00 25.14 293 LYS D O 1
ATOM 12370 N N . ASP D 1 280 ? 16.642 137.699 2.805 1.00 26.70 294 ASP D N 1
ATOM 12371 C CA . ASP D 1 280 ? 15.894 138.948 2.753 1.00 27.92 294 ASP D CA 1
ATOM 12372 C C . ASP D 1 280 ? 14.481 138.761 3.328 1.00 26.75 294 ASP D C 1
ATOM 12373 O O . ASP D 1 280 ? 13.774 139.731 3.590 1.00 24.26 294 ASP D O 1
ATOM 12378 N N . LYS D 1 281 ? 14.075 137.518 3.577 1.00 24.57 295 LYS D N 1
ATOM 12379 C CA . LYS D 1 281 ? 12.744 137.306 4.131 1.00 23.57 295 LYS D CA 1
ATOM 12380 C C . LYS D 1 281 ? 12.735 136.889 5.618 1.00 22.53 295 LYS D C 1
ATOM 12381 O O . LYS D 1 281 ? 11.787 137.191 6.337 1.00 20.72 295 LYS D O 1
ATOM 12387 N N . VAL D 1 282 ? 13.766 136.150 6.053 1.00 20.78 296 VAL D N 1
ATOM 12388 C CA . VAL D 1 282 ? 13.845 135.679 7.440 1.00 19.10 296 VAL D CA 1
ATOM 12389 C C . VAL D 1 282 ? 15.285 135.768 7.886 1.00 18.03 296 VAL D C 1
ATOM 12390 O O . VAL D 1 282 ? 16.206 135.853 7.050 1.00 16.08 296 VAL D O 1
ATOM 12394 N N . GLU D 1 283 ? 15.484 135.762 9.189 1.00 17.70 297 GLU D N 1
ATOM 12395 C CA . GLU D 1 283 ? 16.868 135.802 9.715 1.00 21.27 297 GLU D CA 1
ATOM 12396 C C . GLU D 1 283 ? 17.414 134.385 9.590 1.00 19.26 297 GLU D C 1
ATOM 12397 O O . GLU D 1 283 ? 16.653 133.433 9.772 1.00 20.34 297 GLU D O 1
ATOM 12403 N N . MET D 1 284 ? 18.683 134.249 9.232 1.00 16.95 298 MET D N 1
ATOM 12404 C CA . MET D 1 284 ? 19.275 132.924 9.090 1.00 17.36 298 MET D CA 1
ATOM 12405 C C . MET D 1 284 ? 19.341 132.291 10.470 1.00 16.52 298 MET D C 1
ATOM 12406 O O . MET D 1 284 ? 19.675 132.942 11.482 1.00 17.09 298 MET D O 1
ATOM 12411 N N . PRO D 1 285 ? 18.948 131.024 10.543 1.00 16.05 299 PRO D N 1
ATOM 12412 C CA . PRO D 1 285 ? 18.943 130.294 11.814 1.00 14.68 299 PRO D CA 1
ATOM 12413 C C . PRO D 1 285 ? 20.196 129.518 12.074 1.00 14.07 299 PRO D C 1
ATOM 12414 O O . PRO D 1 285 ? 21.092 129.516 11.267 1.00 13.40 299 PRO D O 1
ATOM 12418 N N . ASN D 1 286 ? 20.226 128.858 13.237 1.00 14.78 300 ASN D N 1
ATOM 12419 C CA . ASN D 1 286 ? 21.316 127.926 13.567 1.00 14.36 300 ASN D CA 1
ATOM 12420 C C . ASN D 1 286 ? 20.947 126.774 12.661 1.00 13.81 300 ASN D C 1
ATOM 12421 O O . ASN D 1 286 ? 19.774 126.541 12.432 1.00 14.83 300 ASN D O 1
ATOM 12426 N N . LEU D 1 287 ? 21.923 126.053 12.138 1.00 12.06 301 LEU D N 1
ATOM 12427 C CA . LEU D 1 287 ? 21.620 124.966 11.244 1.00 12.19 301 LEU D CA 1
ATOM 12428 C C . LEU D 1 287 ? 22.031 123.690 11.949 1.00 12.92 301 LEU D C 1
ATOM 12429 O O . LEU D 1 287 ? 23.162 123.609 12.482 1.00 11.42 301 LEU D O 1
ATOM 12434 N N . ILE D 1 288 ? 21.135 122.698 11.957 1.00 11.74 302 ILE D N 1
ATOM 12435 C CA . ILE D 1 288 ? 21.472 121.432 12.616 1.00 11.82 302 ILE D CA 1
ATOM 12436 C C . ILE D 1 288 ? 21.348 120.314 11.583 1.00 11.00 302 ILE D C 1
ATOM 12437 O O . ILE D 1 288 ? 20.422 120.347 10.793 1.00 11.56 302 ILE D O 1
ATOM 12442 N N . LEU D 1 289 ? 22.253 119.338 11.583 1.00 9.79 303 LEU D N 1
ATOM 12443 C CA . LEU D 1 289 ? 22.096 118.187 10.693 1.00 11.46 303 LEU D CA 1
ATOM 12444 C C . LEU D 1 289 ? 22.154 116.985 11.635 1.00 11.25 303 LEU D C 1
ATOM 12445 O O . LEU D 1 289 ? 22.767 117.060 12.720 1.00 10.91 303 LEU D O 1
ATOM 12450 N N . GLU D 1 290 ? 21.540 115.886 11.219 1.00 11.42 304 GLU D N 1
ATOM 12451 C CA . GLU D 1 290 ? 21.485 114.654 12.054 1.00 10.15 304 GLU D CA 1
ATOM 12452 C C . GLU D 1 290 ? 22.117 113.467 11.347 1.00 10.44 304 GLU D C 1
ATOM 12453 O O . GLU D 1 290 ? 21.498 112.404 11.199 1.00 11.95 304 GLU D O 1
ATOM 12459 N N . PRO D 1 291 ? 23.385 113.589 10.950 1.00 10.88 305 PRO D N 1
ATOM 12460 C CA . PRO D 1 291 ? 23.937 112.430 10.263 1.00 10.01 305 PRO D CA 1
ATOM 12461 C C . PRO D 1 291 ? 24.177 111.226 11.174 1.00 9.78 305 PRO D C 1
ATOM 12462 O O . PRO D 1 291 ? 24.577 111.390 12.315 1.00 7.92 305 PRO D O 1
ATOM 12466 N N . GLY D 1 292 ? 23.915 110.033 10.656 1.00 8.67 306 GLY D N 1
ATOM 12467 C CA . GLY D 1 292 ? 24.201 108.815 11.400 1.00 11.06 306 GLY D CA 1
ATOM 12468 C C . GLY D 1 292 ? 25.221 107.984 10.600 1.00 12.02 306 GLY D C 1
ATOM 12469 O O . GLY D 1 292 ? 26.425 107.903 10.903 1.00 10.03 306 GLY D O 1
ATOM 12470 N N . ARG D 1 293 ? 24.716 107.379 9.534 1.00 10.99 307 ARG D N 1
ATOM 12471 C CA . ARG D 1 293 ? 25.515 106.549 8.646 1.00 9.35 307 ARG D CA 1
ATOM 12472 C C . ARG D 1 293 ? 26.779 107.261 8.189 1.00 9.84 307 ARG D C 1
ATOM 12473 O O . ARG D 1 293 ? 27.840 106.689 8.206 1.00 7.97 307 ARG D O 1
ATOM 12481 N N . SER D 1 294 ? 26.654 108.529 7.769 1.00 9.19 308 SER D N 1
ATOM 12482 C CA . SER D 1 294 ? 27.821 109.199 7.226 1.00 10.19 308 SER D CA 1
ATOM 12483 C C . SER D 1 294 ? 28.867 109.632 8.241 1.00 11.23 308 SER D C 1
ATOM 12484 O O . SER D 1 294 ? 29.892 110.170 7.840 1.00 11.88 308 SER D O 1
ATOM 12487 N N . LEU D 1 295 ? 28.614 109.399 9.537 1.00 9.89 309 LEU D N 1
ATOM 12488 C CA . LEU D 1 295 ? 29.612 109.640 10.573 1.00 10.31 309 LEU D CA 1
ATOM 12489 C C . LEU D 1 295 ? 30.319 108.343 10.926 1.00 12.06 309 LEU D C 1
ATOM 12490 O O . LEU D 1 295 ? 31.561 108.337 11.077 1.00 12.04 309 LEU D O 1
ATOM 12495 N N . VAL D 1 296 ? 29.570 107.225 11.012 1.00 10.31 310 VAL D N 1
ATOM 12496 C CA . VAL D 1 296 ? 30.194 105.972 11.462 1.00 9.06 310 VAL D CA 1
ATOM 12497 C C . VAL D 1 296 ? 30.257 104.728 10.604 1.00 9.21 310 VAL D C 1
ATOM 12498 O O . VAL D 1 296 ? 31.008 103.791 10.933 1.00 8.62 310 VAL D O 1
ATOM 12502 N N . ALA D 1 297 ? 29.491 104.676 9.513 1.00 10.27 311 ALA D N 1
ATOM 12503 C CA . ALA D 1 297 ? 29.485 103.476 8.709 1.00 8.28 311 ALA D CA 1
ATOM 12504 C C . ALA D 1 297 ? 30.843 103.029 8.188 1.00 10.28 311 ALA D C 1
ATOM 12505 O O . ALA D 1 297 ? 31.184 101.843 8.300 1.00 9.33 311 ALA D O 1
ATOM 12507 N N . THR D 1 298 ? 31.569 103.955 7.538 1.00 10.52 312 THR D N 1
ATOM 12508 C CA . THR D 1 298 ? 32.847 103.606 6.932 1.00 10.72 312 THR D CA 1
ATOM 12509 C C . THR D 1 298 ? 33.951 103.339 7.935 1.00 10.81 312 THR D C 1
ATOM 12510 O O . THR D 1 298 ? 35.106 102.947 7.578 1.00 11.15 312 THR D O 1
ATOM 12514 N N . ALA D 1 299 ? 33.653 103.600 9.197 1.00 9.93 313 ALA D N 1
ATOM 12515 C CA . ALA D 1 299 ? 34.647 103.329 10.258 1.00 9.65 313 ALA D CA 1
ATOM 12516 C C . ALA D 1 299 ? 34.576 101.855 10.776 1.00 10.18 313 ALA D C 1
ATOM 12517 O O . ALA D 1 299 ? 35.482 101.403 11.493 1.00 9.82 313 ALA D O 1
ATOM 12519 N N . GLY D 1 300 ? 33.522 101.122 10.401 1.00 9.41 314 GLY D N 1
ATOM 12520 C CA . GLY D 1 300 ? 33.340 99.767 10.934 1.00 8.16 314 GLY D CA 1
ATOM 12521 C C . GLY D 1 300 ? 33.613 98.654 9.962 1.00 9.85 314 GLY D C 1
ATOM 12522 O O . GLY D 1 300 ? 33.221 98.771 8.779 1.00 13.05 314 GLY D O 1
ATOM 12523 N N . TYR D 1 301 ? 34.219 97.574 10.451 1.00 8.94 315 TYR D N 1
ATOM 12524 C CA . TYR D 1 301 ? 34.564 96.416 9.611 1.00 8.96 315 TYR D CA 1
ATOM 12525 C C . TYR D 1 301 ? 34.152 95.200 10.422 1.00 10.22 315 TYR D C 1
ATOM 12526 O O . TYR D 1 301 ? 34.299 95.214 11.675 1.00 12.74 315 TYR D O 1
ATOM 12535 N N . LEU D 1 302 ? 33.617 94.170 9.767 1.00 8.46 316 LEU D N 1
ATOM 12536 C CA . LEU D 1 302 ? 33.243 92.953 10.526 1.00 10.16 316 LEU D CA 1
ATOM 12537 C C . LEU D 1 302 ? 34.133 91.818 10.017 1.00 10.48 316 LEU D C 1
ATOM 12538 O O . LEU D 1 302 ? 34.127 91.511 8.810 1.00 10.01 316 LEU D O 1
ATOM 12543 N N . LEU D 1 303 ? 34.907 91.202 10.936 1.00 10.35 317 LEU D N 1
ATOM 12544 C CA . LEU D 1 303 ? 35.814 90.114 10.586 1.00 9.51 317 LEU D CA 1
ATOM 12545 C C . LEU D 1 303 ? 35.171 88.800 10.938 1.00 11.13 317 LEU D C 1
ATOM 12546 O O . LEU D 1 303 ? 34.621 88.638 12.027 1.00 9.73 317 LEU D O 1
ATOM 12551 N N . GLY D 1 304 ? 35.254 87.859 10.006 1.00 10.42 318 GLY D N 1
ATOM 12552 C CA . GLY D 1 304 ? 34.674 86.552 10.239 1.00 12.87 318 GLY D CA 1
ATOM 12553 C C . GLY D 1 304 ? 35.639 85.515 9.711 1.00 12.83 318 GLY D C 1
ATOM 12554 O O . GLY D 1 304 ? 36.147 85.645 8.592 1.00 12.71 318 GLY D O 1
ATOM 12555 N N . LYS D 1 305 ? 35.891 84.496 10.500 1.00 11.98 319 LYS D N 1
ATOM 12556 C CA . LYS D 1 305 ? 36.783 83.432 10.087 1.00 13.81 319 LYS D CA 1
ATOM 12557 C C . LYS D 1 305 ? 36.075 82.408 9.226 1.00 13.05 319 LYS D C 1
ATOM 12558 O O . LYS D 1 305 ? 34.905 82.118 9.437 1.00 12.15 319 LYS D O 1
ATOM 12564 N N . VAL D 1 306 ? 36.789 81.857 8.245 1.00 11.69 320 VAL D N 1
ATOM 12565 C CA . VAL D 1 306 ? 36.218 80.860 7.367 1.00 10.97 320 VAL D CA 1
ATOM 12566 C C . VAL D 1 306 ? 36.348 79.482 7.997 1.00 13.18 320 VAL D C 1
ATOM 12567 O O . VAL D 1 306 ? 37.468 78.991 8.211 1.00 13.05 320 VAL D O 1
ATOM 12571 N N . HIS D 1 307 ? 35.235 78.840 8.290 1.00 12.05 321 HIS D N 1
ATOM 12572 C CA . HIS D 1 307 ? 35.293 77.491 8.906 1.00 13.37 321 HIS D CA 1
ATOM 12573 C C . HIS D 1 307 ? 35.102 76.357 7.886 1.00 12.84 321 HIS D C 1
ATOM 12574 O O . HIS D 1 307 ? 35.611 75.237 8.081 1.00 11.10 321 HIS D O 1
ATOM 12581 N N . HIS D 1 308 ? 34.389 76.658 6.801 1.00 10.80 322 HIS D N 1
ATOM 12582 C CA . HIS D 1 308 ? 34.135 75.664 5.762 1.00 13.61 322 HIS D CA 1
ATOM 12583 C C . HIS D 1 308 ? 34.040 76.304 4.376 1.00 14.80 322 HIS D C 1
ATOM 12584 O O . HIS D 1 308 ? 33.515 77.435 4.231 1.00 13.90 322 HIS D O 1
ATOM 12591 N N . ILE D 1 309 ? 34.528 75.553 3.376 1.00 14.31 323 ILE D N 1
ATOM 12592 C CA . ILE D 1 309 ? 34.382 75.911 1.956 1.00 15.06 323 ILE D CA 1
ATOM 12593 C C . ILE D 1 309 ? 33.488 74.751 1.434 1.00 16.03 323 ILE D C 1
ATOM 12594 O O . ILE D 1 309 ? 33.761 73.556 1.708 1.00 15.93 323 ILE D O 1
ATOM 12599 N N . LYS D 1 310 ? 32.426 75.089 0.695 1.00 14.00 324 LYS D N 1
ATOM 12600 C CA . LYS D 1 310 ? 31.471 74.105 0.184 1.00 14.23 324 LYS D CA 1
ATOM 12601 C C . LYS D 1 310 ? 31.185 74.330 -1.297 1.00 16.01 324 LYS D C 1
ATOM 12602 O O . LYS D 1 310 ? 30.481 75.260 -1.644 1.00 15.40 324 LYS D O 1
ATOM 12608 N N . GLU D 1 311 ? 31.712 73.452 -2.158 1.00 16.00 325 GLU D N 1
ATOM 12609 C CA . GLU D 1 311 ? 31.484 73.578 -3.601 1.00 18.13 325 GLU D CA 1
ATOM 12610 C C . GLU D 1 311 ? 30.151 72.905 -3.947 1.00 16.03 325 GLU D C 1
ATOM 12611 O O . GLU D 1 311 ? 29.904 71.788 -3.516 1.00 16.67 325 GLU D O 1
ATOM 12617 N N . THR D 1 312 ? 29.277 73.573 -4.680 1.00 14.35 326 THR D N 1
ATOM 12618 C CA . THR D 1 312 ? 27.993 72.963 -5.017 1.00 14.60 326 THR D CA 1
ATOM 12619 C C . THR D 1 312 ? 27.854 73.194 -6.497 1.00 15.91 326 THR D C 1
ATOM 12620 O O . THR D 1 312 ? 28.609 73.998 -7.078 1.00 15.01 326 THR D O 1
ATOM 12624 N N . PRO D 1 313 ? 26.904 72.511 -7.138 1.00 16.47 327 PRO D N 1
ATOM 12625 C CA . PRO D 1 313 ? 26.738 72.687 -8.593 1.00 18.69 327 PRO D CA 1
ATOM 12626 C C . PRO D 1 313 ? 26.472 74.082 -9.062 1.00 21.17 327 PRO D C 1
ATOM 12627 O O . PRO D 1 313 ? 26.721 74.404 -10.226 1.00 23.29 327 PRO D O 1
ATOM 12631 N N . VAL D 1 314 ? 25.976 74.928 -8.169 1.00 20.49 328 VAL D N 1
ATOM 12632 C CA . VAL D 1 314 ? 25.605 76.272 -8.574 1.00 21.44 328 VAL D CA 1
ATOM 12633 C C . VAL D 1 314 ? 26.491 77.348 -8.023 1.00 20.79 328 VAL D C 1
ATOM 12634 O O . VAL D 1 314 ? 26.684 78.370 -8.664 1.00 20.51 328 VAL D O 1
ATOM 12638 N N . THR D 1 315 ? 27.090 77.125 -6.866 1.00 20.33 329 THR D N 1
ATOM 12639 C CA . THR D 1 315 ? 27.923 78.202 -6.312 1.00 21.19 329 THR D CA 1
ATOM 12640 C C . THR D 1 315 ? 28.991 77.650 -5.430 1.00 18.66 329 THR D C 1
ATOM 12641 O O . THR D 1 315 ? 28.823 76.549 -4.877 1.00 17.71 329 THR D O 1
ATOM 12645 N N . LYS D 1 316 ? 30.068 78.405 -5.281 1.00 16.92 330 LYS D N 1
ATOM 12646 C CA . LYS D 1 316 ? 31.110 77.989 -4.338 1.00 17.70 330 LYS D CA 1
ATOM 12647 C C . LYS D 1 316 ? 30.847 78.826 -3.081 1.00 17.08 330 LYS D C 1
ATOM 12648 O O . LYS D 1 316 ? 31.051 80.035 -3.096 1.00 17.44 330 LYS D O 1
ATOM 12654 N N . TRP D 1 317 ? 30.339 78.173 -2.029 1.00 15.73 331 TRP D N 1
ATOM 12655 C CA . TRP D 1 317 ? 30.044 78.827 -0.746 1.00 15.36 331 TRP D CA 1
ATOM 12656 C C . TRP D 1 317 ? 31.230 78.878 0.184 1.00 14.95 331 TRP D C 1
ATOM 12657 O O . TRP D 1 317 ? 31.957 77.886 0.346 1.00 16.31 331 TRP D O 1
ATOM 12668 N N . VAL D 1 318 ? 31.421 80.023 0.832 1.00 14.97 332 VAL D N 1
ATOM 12669 C CA . VAL D 1 318 ? 32.477 80.156 1.816 1.00 12.74 332 VAL D CA 1
ATOM 12670 C C . VAL D 1 318 ? 31.657 80.427 3.148 1.00 12.71 332 VAL D C 1
ATOM 12671 O O . VAL D 1 318 ? 30.891 81.398 3.232 1.00 11.15 332 VAL D O 1
ATOM 12675 N N . MET D 1 319 ? 31.786 79.545 4.158 1.00 11.12 333 MET D N 1
ATOM 12676 C CA . MET D 1 319 ? 31.007 79.694 5.398 1.00 12.66 333 MET D CA 1
ATOM 12677 C C . MET D 1 319 ? 31.822 80.381 6.508 1.00 12.84 333 MET D C 1
ATOM 12678 O O . MET D 1 319 ? 32.884 79.873 6.907 1.00 13.14 333 MET D O 1
ATOM 12683 N N . ILE D 1 320 ? 31.351 81.544 7.005 1.00 12.09 334 ILE D N 1
ATOM 12684 C CA . ILE D 1 320 ? 32.089 82.224 8.049 1.00 10.22 334 ILE D CA 1
ATOM 12685 C C . ILE D 1 320 ? 31.332 82.258 9.381 1.00 11.53 334 ILE D C 1
ATOM 12686 O O . ILE D 1 320 ? 30.105 82.029 9.430 1.00 10.55 334 ILE D O 1
ATOM 12691 N N . ASP D 1 321 ? 32.056 82.544 10.455 1.00 11.14 335 ASP D N 1
ATOM 12692 C CA . ASP D 1 321 ? 31.410 82.582 11.755 1.00 12.13 335 ASP D CA 1
ATOM 12693 C C . ASP D 1 321 ? 30.682 83.919 12.078 1.00 13.14 335 ASP D C 1
ATOM 12694 O O . ASP D 1 321 ? 30.196 84.066 13.183 1.00 14.22 335 ASP D O 1
ATOM 12699 N N . ALA D 1 322 ? 30.618 84.877 11.137 1.00 11.06 336 ALA D N 1
ATOM 12700 C CA . ALA D 1 322 ? 29.785 86.069 11.345 1.00 12.12 336 ALA D CA 1
ATOM 12701 C C . ALA D 1 322 ? 28.472 85.633 10.696 1.00 12.65 336 ALA D C 1
ATOM 12702 O O . ALA D 1 322 ? 28.494 84.860 9.711 1.00 13.96 336 ALA D O 1
ATOM 12704 N N . GLY D 1 323 ? 27.339 86.121 11.204 1.00 12.72 337 GLY D N 1
ATOM 12705 C CA . GLY D 1 323 ? 26.044 85.739 10.629 1.00 11.79 337 GLY D CA 1
ATOM 12706 C C . GLY D 1 323 ? 25.090 86.926 10.657 1.00 13.65 337 GLY D C 1
ATOM 12707 O O . GLY D 1 323 ? 25.447 87.994 11.167 1.00 13.30 337 GLY D O 1
ATOM 12708 N N . MET D 1 324 ? 23.887 86.744 10.117 1.00 12.03 338 MET D N 1
ATOM 12709 C CA . MET D 1 324 ? 22.927 87.822 10.030 1.00 11.90 338 MET D CA 1
ATOM 12710 C C . MET D 1 324 ? 22.631 88.413 11.399 1.00 12.09 338 MET D C 1
ATOM 12711 O O . MET D 1 324 ? 22.360 89.605 11.477 1.00 12.89 338 MET D O 1
ATOM 12716 N N . ASN D 1 325 ? 22.691 87.605 12.472 1.00 11.97 339 ASN D N 1
ATOM 12717 C CA . ASN D 1 325 ? 22.401 88.124 13.796 1.00 12.06 339 ASN D CA 1
ATOM 12718 C C . ASN D 1 325 ? 23.477 89.135 14.211 1.00 11.64 339 ASN D C 1
ATOM 12719 O O . ASN D 1 325 ? 23.215 89.999 15.027 1.00 11.53 339 ASN D O 1
ATOM 12724 N N . ASP D 1 326 ? 24.678 89.021 13.667 1.00 9.49 340 ASP D N 1
ATOM 12725 C CA . ASP D 1 326 ? 25.745 89.990 13.995 1.00 10.74 340 ASP D CA 1
ATOM 12726 C C . ASP D 1 326 ? 25.607 91.331 13.201 1.00 9.75 340 ASP D C 1
ATOM 12727 O O . ASP D 1 326 ? 25.958 92.443 13.717 1.00 10.62 340 ASP D O 1
ATOM 12732 N N . MET D 1 327 ? 25.122 91.199 11.972 1.00 9.58 341 MET D N 1
ATOM 12733 C CA . MET D 1 327 ? 25.011 92.282 11.000 1.00 10.27 341 MET D CA 1
ATOM 12734 C C . MET D 1 327 ? 23.870 91.906 10.025 1.00 9.91 341 MET D C 1
ATOM 12735 O O . MET D 1 327 ? 24.010 91.068 9.128 1.00 10.37 341 MET D O 1
ATOM 12740 N N . MET D 1 328 ? 22.751 92.602 10.216 1.00 10.10 342 MET D N 1
ATOM 12741 C CA . MET D 1 328 ? 21.486 92.325 9.544 1.00 10.70 342 MET D CA 1
ATOM 12742 C C . MET D 1 328 ? 21.190 92.968 8.205 1.00 12.87 342 MET D C 1
ATOM 12743 O O . MET D 1 328 ? 20.163 92.641 7.619 1.00 13.03 342 MET D O 1
ATOM 12748 N N . ARG D 1 329 ? 22.053 93.863 7.729 1.00 13.21 343 ARG D N 1
ATOM 12749 C CA . ARG D 1 329 ? 21.692 94.610 6.527 1.00 14.48 343 ARG D CA 1
ATOM 12750 C C . ARG D 1 329 ? 21.447 93.790 5.274 1.00 14.80 343 ARG D C 1
ATOM 12751 O O . ARG D 1 329 ? 20.442 94.028 4.593 1.00 16.63 343 ARG D O 1
ATOM 12759 N N . PRO D 1 330 ? 22.341 92.835 4.948 1.00 16.17 344 PRO D N 1
ATOM 12760 C CA . PRO D 1 330 ? 22.091 92.031 3.746 1.00 16.42 344 PRO D CA 1
ATOM 12761 C C . PRO D 1 330 ? 20.796 91.280 3.915 1.00 20.71 344 PRO D C 1
ATOM 12762 O O . PRO D 1 330 ? 19.979 91.221 2.968 1.00 18.25 344 PRO D O 1
ATOM 12766 N N . ALA D 1 331 ? 20.569 90.710 5.113 1.00 20.79 345 ALA D N 1
ATOM 12767 C CA . ALA D 1 331 ? 19.324 89.931 5.278 1.00 22.21 345 ALA D CA 1
ATOM 12768 C C . ALA D 1 331 ? 18.071 90.736 5.182 1.00 22.59 345 ALA D C 1
ATOM 12769 O O . ALA D 1 331 ? 17.118 90.276 4.583 1.00 23.17 345 ALA D O 1
ATOM 12771 N N . MET D 1 332 ? 18.038 91.917 5.794 1.00 22.57 346 MET D N 1
ATOM 12772 C CA . MET D 1 332 ? 16.842 92.740 5.771 1.00 23.79 346 MET D CA 1
ATOM 12773 C C . MET D 1 332 ? 16.598 93.537 4.521 1.00 24.40 346 MET D C 1
ATOM 12774 O O . MET D 1 332 ? 15.441 93.785 4.143 1.00 24.79 346 MET D O 1
ATOM 12779 N N . TYR D 1 333 ? 17.674 94.012 3.915 1.00 22.23 347 TYR D N 1
ATOM 12780 C CA . TYR D 1 333 ? 17.479 94.871 2.773 1.00 21.78 347 TYR D CA 1
ATOM 12781 C C . TYR D 1 333 ? 18.186 94.380 1.530 1.00 21.67 347 TYR D C 1
ATOM 12782 O O . TYR D 1 333 ? 18.154 95.068 0.543 1.00 21.60 347 TYR D O 1
ATOM 12791 N N . GLU D 1 334 ? 18.796 93.197 1.570 1.00 21.70 348 GLU D N 1
ATOM 12792 C CA . GLU D 1 334 ? 19.570 92.693 0.440 1.00 23.89 348 GLU D CA 1
ATOM 12793 C C . GLU D 1 334 ? 20.637 93.761 0.152 1.00 23.15 348 GLU D C 1
ATOM 12794 O O . GLU D 1 334 ? 20.990 94.001 -1.004 1.00 22.22 348 GLU D O 1
ATOM 12800 N N . ALA D 1 335 ? 21.157 94.393 1.197 1.00 19.44 349 ALA D N 1
ATOM 12801 C CA . ALA D 1 335 ? 22.133 95.465 0.990 1.00 19.10 349 ALA D CA 1
ATOM 12802 C C . ALA D 1 335 ? 23.525 95.002 0.608 1.00 17.13 349 ALA D C 1
ATOM 12803 O O . ALA D 1 335 ? 23.995 93.966 1.090 1.00 15.39 349 ALA D O 1
ATOM 12805 N N . TYR D 1 336 ? 24.189 95.808 -0.226 1.00 16.26 350 TYR D N 1
ATOM 12806 C CA . TYR D 1 336 ? 25.531 95.480 -0.676 1.00 16.10 350 TYR D CA 1
ATOM 12807 C C . TYR D 1 336 ? 26.616 95.992 0.272 1.00 13.94 350 TYR D C 1
ATOM 12808 O O . TYR D 1 336 ? 26.634 97.160 0.609 1.00 13.23 350 TYR D O 1
ATOM 12817 N N . HIS D 1 337 ? 27.509 95.115 0.694 1.00 12.17 351 HIS D N 1
ATOM 12818 C CA . HIS D 1 337 ? 28.657 95.537 1.507 1.00 11.61 351 HIS D CA 1
ATOM 12819 C C . HIS D 1 337 ? 29.889 94.946 0.794 1.00 12.41 351 HIS D C 1
ATOM 12820 O O . HIS D 1 337 ? 29.862 93.754 0.392 1.00 12.21 351 HIS D O 1
ATOM 12827 N N . HIS D 1 338 ? 30.954 95.741 0.639 1.00 11.67 352 HIS D N 1
ATOM 12828 C CA . HIS D 1 338 ? 32.183 95.242 0.008 1.00 13.29 352 HIS D CA 1
ATOM 12829 C C . HIS D 1 338 ? 32.807 94.164 0.956 1.00 13.56 352 HIS D C 1
ATOM 12830 O O . HIS D 1 338 ? 32.806 94.321 2.193 1.00 12.95 352 HIS D O 1
ATOM 12837 N N . ILE D 1 339 ? 33.307 93.061 0.394 1.00 12.13 353 ILE D N 1
ATOM 12838 C CA . ILE D 1 339 ? 33.881 91.988 1.197 1.00 12.84 353 ILE D CA 1
ATOM 12839 C C . ILE D 1 339 ? 35.259 91.528 0.635 1.00 13.78 353 ILE D C 1
ATOM 12840 O O . ILE D 1 339 ? 35.369 91.283 -0.548 1.00 14.41 353 ILE D O 1
ATOM 12845 N N . ILE D 1 340 ? 36.296 91.421 1.458 1.00 12.85 354 ILE D N 1
ATOM 12846 C CA . ILE D 1 340 ? 37.568 90.968 0.915 1.00 14.34 354 ILE D CA 1
ATOM 12847 C C . ILE D 1 340 ? 38.135 89.863 1.810 1.00 16.02 354 ILE D C 1
ATOM 12848 O O . ILE D 1 340 ? 37.661 89.637 2.959 1.00 15.04 354 ILE D O 1
ATOM 12853 N N . ASN D 1 341 ? 39.168 89.199 1.292 1.00 15.49 355 ASN D N 1
ATOM 12854 C CA . ASN D 1 341 ? 39.927 88.207 2.077 1.00 14.90 355 ASN D CA 1
ATOM 12855 C C . ASN D 1 341 ? 40.971 89.125 2.740 1.00 14.82 355 ASN D C 1
ATOM 12856 O O . ASN D 1 341 ? 41.504 90.064 2.096 1.00 14.12 355 ASN D O 1
ATOM 12861 N N . CYS D 1 342 ? 41.270 88.916 4.012 1.00 13.32 356 CYS D N 1
ATOM 12862 C CA . CYS D 1 342 ? 42.284 89.762 4.660 1.00 13.94 356 CYS D CA 1
ATOM 12863 C C . CYS D 1 342 ? 43.724 89.453 4.174 1.00 15.89 356 CYS D C 1
ATOM 12864 O O . CYS D 1 342 ? 44.688 90.196 4.469 1.00 15.55 356 CYS D O 1
ATOM 12867 N N . LYS D 1 343 ? 43.876 88.361 3.460 1.00 16.08 357 LYS D N 1
ATOM 12868 C CA . LYS D 1 343 ? 45.229 87.957 3.031 1.00 17.75 357 LYS D CA 1
ATOM 12869 C C . LYS D 1 343 ? 45.232 87.953 1.515 1.00 17.67 357 LYS D C 1
ATOM 12870 O O . LYS D 1 343 ? 44.312 87.411 0.909 1.00 18.23 357 LYS D O 1
ATOM 12876 N N . VAL D 1 344 ? 46.216 88.629 0.909 1.00 18.79 358 VAL D N 1
ATOM 12877 C CA . VAL D 1 344 ? 46.328 88.744 -0.572 1.00 19.66 358 VAL D CA 1
ATOM 12878 C C . VAL D 1 344 ? 46.839 87.409 -1.121 1.00 21.35 358 VAL D C 1
ATOM 12879 O O . VAL D 1 344 ? 47.780 86.826 -0.560 1.00 20.83 358 VAL D O 1
ATOM 12883 N N . LYS D 1 345 ? 46.218 86.898 -2.170 1.00 21.38 359 LYS D N 1
ATOM 12884 C CA . LYS D 1 345 ? 46.709 85.650 -2.747 1.00 24.77 359 LYS D CA 1
ATOM 12885 C C . LYS D 1 345 ? 47.016 85.961 -4.214 1.00 26.37 359 LYS D C 1
ATOM 12886 O O . LYS D 1 345 ? 46.615 86.991 -4.766 1.00 26.26 359 LYS D O 1
ATOM 12892 N N . ASN D 1 346 ? 47.709 85.046 -4.856 1.00 30.46 360 ASN D N 1
ATOM 12893 C CA . ASN D 1 346 ? 48.024 85.241 -6.253 1.00 32.54 360 ASN D CA 1
ATOM 12894 C C . ASN D 1 346 ? 46.904 84.751 -7.142 1.00 33.21 360 ASN D C 1
ATOM 12895 O O . ASN D 1 346 ? 46.898 84.993 -8.340 1.00 35.14 360 ASN D O 1
ATOM 12900 N N . GLU D 1 347 ? 45.941 84.075 -6.547 1.00 30.42 361 GLU D N 1
ATOM 12901 C CA . GLU D 1 347 ? 44.826 83.537 -7.301 1.00 29.96 361 GLU D CA 1
ATOM 12902 C C . GLU D 1 347 ? 43.540 84.173 -6.763 1.00 26.59 361 GLU D C 1
ATOM 12903 O O . GLU D 1 347 ? 43.456 84.443 -5.575 1.00 24.50 361 GLU D O 1
ATOM 12909 N N . LYS D 1 348 ? 42.572 84.410 -7.640 1.00 24.18 362 LYS D N 1
ATOM 12910 C CA . LYS D 1 348 ? 41.281 84.975 -7.271 1.00 24.35 362 LYS D CA 1
ATOM 12911 C C . LYS D 1 348 ? 40.197 83.996 -7.732 1.00 23.59 362 LYS D C 1
ATOM 12912 O O . LYS D 1 348 ? 40.430 83.165 -8.624 1.00 22.07 362 LYS D O 1
ATOM 12918 N N . GLU D 1 349 ? 39.040 84.042 -7.086 1.00 19.65 363 GLU D N 1
ATOM 12919 C CA . GLU D 1 349 ? 37.951 83.151 -7.441 1.00 20.42 363 GLU D CA 1
ATOM 12920 C C . GLU D 1 349 ? 36.640 83.809 -7.013 1.00 19.44 363 GLU D C 1
ATOM 12921 O O . GLU D 1 349 ? 36.620 84.688 -6.128 1.00 19.96 363 GLU D O 1
ATOM 12927 N N . VAL D 1 350 ? 35.549 83.362 -7.599 1.00 18.58 364 VAL D N 1
ATOM 12928 C CA . VAL D 1 350 ? 34.236 83.925 -7.326 1.00 17.59 364 VAL D CA 1
ATOM 12929 C C . VAL D 1 350 ? 33.493 83.014 -6.394 1.00 18.47 364 VAL D C 1
ATOM 12930 O O . VAL D 1 350 ? 33.411 81.809 -6.660 1.00 15.51 364 VAL D O 1
ATOM 12934 N N . VAL D 1 351 ? 32.956 83.585 -5.308 1.00 16.26 365 VAL D N 1
ATOM 12935 C CA . VAL D 1 351 ? 32.270 82.786 -4.279 1.00 15.76 365 VAL D CA 1
ATOM 12936 C C . VAL D 1 351 ? 31.109 83.559 -3.655 1.00 15.53 365 VAL D C 1
ATOM 12937 O O . VAL D 1 351 ? 30.951 84.759 -3.887 1.00 14.97 365 VAL D O 1
ATOM 12941 N N . SER D 1 352 ? 30.268 82.854 -2.898 1.00 15.86 366 SER D N 1
ATOM 12942 C CA . SER D 1 352 ? 29.134 83.500 -2.190 1.00 14.52 366 SER D CA 1
ATOM 12943 C C . SER D 1 352 ? 29.552 83.290 -0.745 1.00 14.77 366 SER D C 1
ATOM 12944 O O . SER D 1 352 ? 30.219 82.290 -0.428 1.00 13.85 366 SER D O 1
ATOM 12947 N N . ILE D 1 353 ? 29.236 84.246 0.110 1.00 14.22 367 ILE D N 1
ATOM 12948 C CA . ILE D 1 353 ? 29.684 84.196 1.499 1.00 13.88 367 ILE D CA 1
ATOM 12949 C C . ILE D 1 353 ? 28.493 84.144 2.413 1.00 13.36 367 ILE D C 1
ATOM 12950 O O . ILE D 1 353 ? 27.619 84.975 2.290 1.00 13.22 367 ILE D O 1
ATOM 12955 N N . ALA D 1 354 ? 28.451 83.174 3.329 1.00 13.63 368 ALA D N 1
ATOM 12956 C CA . ALA D 1 354 ? 27.278 83.079 4.205 1.00 12.62 368 ALA D CA 1
ATOM 12957 C C . ALA D 1 354 ? 27.678 82.804 5.646 1.00 13.00 368 ALA D C 1
ATOM 12958 O O . ALA D 1 354 ? 28.754 82.289 5.897 1.00 10.31 368 ALA D O 1
ATOM 12960 N N . GLY D 1 355 ? 26.759 83.111 6.574 1.00 12.39 369 GLY D N 1
ATOM 12961 C CA . GLY D 1 355 ? 26.955 82.789 7.977 1.00 11.59 369 GLY D CA 1
ATOM 12962 C C . GLY D 1 355 ? 26.352 81.389 8.204 1.00 11.23 369 GLY D C 1
ATOM 12963 O O . GLY D 1 355 ? 25.980 80.698 7.242 1.00 11.88 369 GLY D O 1
ATOM 12964 N N . GLY D 1 356 ? 26.278 80.949 9.462 1.00 11.79 370 GLY D N 1
ATOM 12965 C CA . GLY D 1 356 ? 25.758 79.624 9.762 1.00 13.74 370 GLY D CA 1
ATOM 12966 C C . GLY D 1 356 ? 24.323 79.522 10.261 1.00 14.83 370 GLY D C 1
ATOM 12967 O O . GLY D 1 356 ? 23.936 78.467 10.791 1.00 14.55 370 GLY D O 1
ATOM 12968 N N . LEU D 1 357 ? 23.526 80.576 10.084 1.00 14.16 371 LEU D N 1
ATOM 12969 C CA . LEU D 1 357 ? 22.159 80.531 10.551 1.00 14.36 371 LEU D CA 1
ATOM 12970 C C . LEU D 1 357 ? 21.225 79.812 9.566 1.00 15.37 371 LEU D C 1
ATOM 12971 O O . LEU D 1 357 ? 21.508 79.768 8.355 1.00 15.91 371 LEU D O 1
ATOM 12976 N N . CYS D 1 358 ? 20.108 79.282 10.092 1.00 18.55 372 CYS D N 1
ATOM 12977 C CA . CYS D 1 358 ? 19.058 78.532 9.362 1.00 20.52 372 CYS D CA 1
ATOM 12978 C C . CYS D 1 358 ? 18.283 79.172 8.264 1.00 21.73 372 CYS D C 1
ATOM 12979 O O . CYS D 1 358 ? 17.587 78.456 7.536 1.00 25.19 372 CYS D O 1
ATOM 12982 N N . GLU D 1 359 ? 18.387 80.488 8.144 1.00 20.46 373 GLU D N 1
ATOM 12983 C CA . GLU D 1 359 ? 17.642 81.325 7.231 1.00 21.66 373 GLU D CA 1
ATOM 12984 C C . GLU D 1 359 ? 18.335 81.428 5.891 1.00 19.36 373 GLU D C 1
ATOM 12985 O O . GLU D 1 359 ? 19.541 81.694 5.837 1.00 17.04 373 GLU D O 1
ATOM 12991 N N . SER D 1 360 ? 17.608 81.216 4.804 1.00 19.32 374 SER D N 1
ATOM 12992 C CA . SER D 1 360 ? 18.302 81.294 3.531 1.00 20.91 374 SER D CA 1
ATOM 12993 C C . SER D 1 360 ? 18.704 82.734 3.321 1.00 21.71 374 SER D C 1
ATOM 12994 O O . SER D 1 360 ? 19.592 82.993 2.545 1.00 24.83 374 SER D O 1
ATOM 12997 N N . SER D 1 361 ? 18.148 83.696 4.050 1.00 21.29 375 SER D N 1
ATOM 12998 C CA . SER D 1 361 ? 18.607 85.056 3.786 1.00 23.15 375 SER D CA 1
ATOM 12999 C C . SER D 1 361 ? 19.942 85.367 4.523 1.00 20.71 375 SER D C 1
ATOM 13000 O O . SER D 1 361 ? 20.453 86.484 4.439 1.00 18.09 375 SER D O 1
ATOM 13003 N N . ASP D 1 362 ? 20.472 84.405 5.271 1.00 16.98 376 ASP D N 1
ATOM 13004 C CA . ASP D 1 362 ? 21.729 84.674 5.964 1.00 14.34 376 ASP D CA 1
ATOM 13005 C C . ASP D 1 362 ? 22.889 84.472 4.953 1.00 14.84 376 ASP D C 1
ATOM 13006 O O . ASP D 1 362 ? 23.651 83.497 5.001 1.00 14.12 376 ASP D O 1
ATOM 13011 N N . VAL D 1 363 ? 23.007 85.441 4.045 1.00 12.38 377 VAL D N 1
ATOM 13012 C CA . VAL D 1 363 ? 24.043 85.425 3.009 1.00 12.94 377 VAL D CA 1
ATOM 13013 C C . VAL D 1 363 ? 24.522 86.851 2.950 1.00 12.58 377 VAL D C 1
ATOM 13014 O O . VAL D 1 363 ? 23.704 87.767 2.869 1.00 15.81 377 VAL D O 1
ATOM 13018 N N . PHE D 1 364 ? 25.839 87.023 3.027 1.00 12.52 378 PHE D N 1
ATOM 13019 C CA . PHE D 1 364 ? 26.449 88.335 3.023 1.00 14.23 378 PHE D CA 1
ATOM 13020 C C . PHE D 1 364 ? 26.710 88.880 1.633 1.00 14.16 378 PHE D C 1
ATOM 13021 O O . PHE D 1 364 ? 26.737 90.080 1.446 1.00 12.48 378 PHE D O 1
ATOM 13029 N N . GLY D 1 365 ? 26.945 87.995 0.687 1.00 14.05 379 GLY D N 1
ATOM 13030 C CA . GLY D 1 365 ? 27.184 88.447 -0.675 1.00 16.99 379 GLY D CA 1
ATOM 13031 C C . GLY D 1 365 ? 27.218 87.256 -1.610 1.00 19.22 379 GLY D C 1
ATOM 13032 O O . GLY D 1 365 ? 27.501 86.110 -1.185 1.00 18.10 379 GLY D O 1
ATOM 13033 N N . ARG D 1 366 ? 26.930 87.516 -2.881 1.00 19.01 380 ARG D N 1
ATOM 13034 C CA . ARG D 1 366 ? 26.946 86.464 -3.869 1.00 20.73 380 ARG D CA 1
ATOM 13035 C C . ARG D 1 366 ? 27.843 86.868 -5.052 1.00 20.77 380 ARG D C 1
ATOM 13036 O O . ARG D 1 366 ? 28.018 88.059 -5.374 1.00 20.31 380 ARG D O 1
ATOM 13044 N N . ASP D 1 367 ? 28.458 85.877 -5.679 1.00 20.71 381 ASP D N 1
ATOM 13045 C CA . ASP D 1 367 ? 29.267 86.187 -6.839 1.00 21.61 381 ASP D CA 1
ATOM 13046 C C . ASP D 1 367 ? 30.292 87.262 -6.583 1.00 20.27 381 ASP D C 1
ATOM 13047 O O . ASP D 1 367 ? 30.397 88.207 -7.348 1.00 20.54 381 ASP D O 1
ATOM 13052 N N . ARG D 1 368 ? 31.062 87.113 -5.512 1.00 19.00 382 ARG D N 1
ATOM 13053 C CA . ARG D 1 368 ? 32.071 88.087 -5.161 1.00 17.75 382 ARG D CA 1
ATOM 13054 C C . ARG D 1 368 ? 33.416 87.544 -5.550 1.00 17.48 382 ARG D C 1
ATOM 13055 O O . ARG D 1 368 ? 33.761 86.375 -5.242 1.00 18.13 382 ARG D O 1
ATOM 13063 N N . GLU D 1 369 ? 34.230 88.376 -6.175 1.00 16.42 383 GLU D N 1
ATOM 13064 C CA . GLU D 1 369 ? 35.550 87.885 -6.546 1.00 18.97 383 GLU D CA 1
ATOM 13065 C C . GLU D 1 369 ? 36.452 88.185 -5.353 1.00 19.36 383 GLU D C 1
ATOM 13066 O O . GLU D 1 369 ? 36.599 89.337 -4.946 1.00 21.50 383 GLU D O 1
ATOM 13072 N N . LEU D 1 370 ? 37.011 87.156 -4.745 1.00 18.53 384 LEU D N 1
ATOM 13073 C CA . LEU D 1 370 ? 37.912 87.333 -3.604 1.00 19.88 384 LEU D CA 1
ATOM 13074 C C . LEU D 1 370 ? 39.250 86.653 -3.878 1.00 19.51 384 LEU D C 1
ATOM 13075 O O . LEU D 1 370 ? 39.314 85.721 -4.685 1.00 17.94 384 LEU D O 1
ATOM 13080 N N . ASP D 1 371 ? 40.288 87.101 -3.186 1.00 19.77 385 ASP D N 1
ATOM 13081 C CA . ASP D 1 371 ? 41.554 86.384 -3.253 1.00 21.54 385 ASP D CA 1
ATOM 13082 C C . ASP D 1 371 ? 41.218 84.994 -2.726 1.00 21.38 385 ASP D C 1
ATOM 13083 O O . ASP D 1 371 ? 40.423 84.849 -1.778 1.00 20.50 385 ASP D O 1
ATOM 13088 N N . LYS D 1 372 ? 41.810 83.969 -3.346 1.00 18.02 386 LYS D N 1
ATOM 13089 C CA . LYS D 1 372 ? 41.517 82.570 -3.007 1.00 20.26 386 LYS D CA 1
ATOM 13090 C C . LYS D 1 372 ? 41.297 82.245 -1.520 1.00 18.66 386 LYS D C 1
ATOM 13091 O O . LYS D 1 372 ? 42.195 82.402 -0.680 1.00 18.50 386 LYS D O 1
ATOM 13097 N N . VAL D 1 373 ? 40.099 81.779 -1.206 1.00 17.87 387 VAL D N 1
ATOM 13098 C CA . VAL D 1 373 ? 39.762 81.503 0.180 1.00 19.04 387 VAL D CA 1
ATOM 13099 C C . VAL D 1 373 ? 40.141 80.123 0.747 1.00 19.03 387 VAL D C 1
ATOM 13100 O O . VAL D 1 373 ? 39.918 79.096 0.128 1.00 21.25 387 VAL D O 1
ATOM 13104 N N . GLU D 1 374 ? 40.745 80.108 1.917 1.00 18.14 388 GLU D N 1
ATOM 13105 C CA . GLU D 1 374 ? 41.113 78.850 2.535 1.00 18.03 388 GLU D CA 1
ATOM 13106 C C . GLU D 1 374 ? 40.497 78.823 3.934 1.00 16.99 388 GLU D C 1
ATOM 13107 O O . GLU D 1 374 ? 40.259 79.879 4.502 1.00 14.29 388 GLU D O 1
ATOM 13113 N N . VAL D 1 375 ? 40.197 77.629 4.464 1.00 15.84 389 VAL D N 1
ATOM 13114 C CA . VAL D 1 375 ? 39.644 77.483 5.816 1.00 14.67 389 VAL D CA 1
ATOM 13115 C C . VAL D 1 375 ? 40.648 78.158 6.736 1.00 15.20 389 VAL D C 1
ATOM 13116 O O . VAL D 1 375 ? 41.875 77.980 6.581 1.00 14.49 389 VAL D O 1
ATOM 13120 N N . GLY D 1 376 ? 40.186 78.982 7.659 1.00 12.37 390 GLY D N 1
ATOM 13121 C CA . GLY D 1 376 ? 41.161 79.625 8.525 1.00 12.94 390 GLY D CA 1
ATOM 13122 C C . GLY D 1 376 ? 41.437 81.047 8.103 1.00 12.19 390 GLY D C 1
ATOM 13123 O O . GLY D 1 376 ? 41.966 81.832 8.889 1.00 11.72 390 GLY D O 1
ATOM 13124 N N . ASP D 1 377 ? 41.118 81.385 6.855 1.00 12.68 391 ASP D N 1
ATOM 13125 C CA . ASP D 1 377 ? 41.272 82.768 6.442 1.00 13.22 391 ASP D CA 1
ATOM 13126 C C . ASP D 1 377 ? 40.243 83.632 7.191 1.00 13.40 391 ASP D C 1
ATOM 13127 O O . ASP D 1 377 ? 39.254 83.131 7.726 1.00 15.04 391 ASP D O 1
ATOM 13132 N N . VAL D 1 378 ? 40.491 84.925 7.222 1.00 13.37 392 VAL D N 1
ATOM 13133 C CA . VAL D 1 378 ? 39.589 85.885 7.850 1.00 13.05 392 VAL D CA 1
ATOM 13134 C C . VAL D 1 378 ? 39.053 86.812 6.722 1.00 12.81 392 VAL D C 1
ATOM 13135 O O . VAL D 1 378 ? 39.838 87.344 5.890 1.00 13.32 392 VAL D O 1
ATOM 13139 N N . LEU D 1 379 ? 37.738 86.960 6.618 1.00 10.91 393 LEU D N 1
ATOM 13140 C CA . LEU D 1 379 ? 37.214 87.891 5.603 1.00 11.33 393 LEU D CA 1
ATOM 13141 C C . LEU D 1 379 ? 36.816 89.157 6.350 1.00 12.44 393 LEU D C 1
ATOM 13142 O O . LEU D 1 379 ? 36.470 89.090 7.554 1.00 13.49 393 LEU D O 1
ATOM 13147 N N . ALA D 1 380 ? 36.827 90.282 5.633 1.00 12.76 394 ALA D N 1
ATOM 13148 C CA . ALA D 1 380 ? 36.433 91.577 6.178 1.00 12.05 394 ALA D CA 1
ATOM 13149 C C . ALA D 1 380 ? 35.247 92.090 5.401 1.00 11.12 394 ALA D C 1
ATOM 13150 O O . ALA D 1 380 ? 35.281 92.155 4.166 1.00 11.63 394 ALA D O 1
ATOM 13152 N N . ILE D 1 381 ? 34.179 92.423 6.126 1.00 9.56 395 ILE D N 1
ATOM 13153 C CA . ILE D 1 381 ? 32.981 92.959 5.511 1.00 10.23 395 ILE D CA 1
ATOM 13154 C C . ILE D 1 381 ? 33.063 94.433 5.835 1.00 11.08 395 ILE D C 1
ATOM 13155 O O . ILE D 1 381 ? 33.034 94.860 7.016 1.00 12.06 395 ILE D O 1
ATOM 13160 N N . PHE D 1 382 ? 33.113 95.240 4.793 1.00 10.77 396 PHE D N 1
ATOM 13161 C CA . PHE D 1 382 ? 33.251 96.668 4.985 1.00 11.18 396 PHE D CA 1
ATOM 13162 C C . PHE D 1 382 ? 31.958 97.413 5.300 1.00 11.26 396 PHE D C 1
ATOM 13163 O O . PHE D 1 382 ? 30.856 96.943 4.988 1.00 10.44 396 PHE D O 1
ATOM 13171 N N . ASP D 1 383 ? 32.152 98.600 5.869 1.00 9.89 397 ASP D N 1
ATOM 13172 C CA . ASP D 1 383 ? 31.113 99.582 6.089 1.00 10.63 397 ASP D CA 1
ATOM 13173 C C . ASP D 1 383 ? 29.922 99.132 6.945 1.00 10.44 397 ASP D C 1
ATOM 13174 O O . ASP D 1 383 ? 28.741 99.316 6.551 1.00 10.27 397 ASP D O 1
ATOM 13179 N N . VAL D 1 384 ? 30.239 98.565 8.112 1.00 9.13 398 VAL D N 1
ATOM 13180 C CA . VAL D 1 384 ? 29.198 98.058 9.058 1.00 9.57 398 VAL D CA 1
ATOM 13181 C C . VAL D 1 384 ? 29.192 98.870 10.359 1.00 8.79 398 VAL D C 1
ATOM 13182 O O . VAL D 1 384 ? 28.670 98.426 11.416 1.00 9.25 398 VAL D O 1
ATOM 13186 N N . GLY D 1 385 ? 29.787 100.064 10.310 1.00 7.53 399 GLY D N 1
ATOM 13187 C CA . GLY D 1 385 ? 29.843 100.849 11.536 1.00 10.03 399 GLY D CA 1
ATOM 13188 C C . GLY D 1 385 ? 28.505 101.445 11.945 1.00 9.81 399 GLY D C 1
ATOM 13189 O O . GLY D 1 385 ? 28.328 101.845 13.093 1.00 10.71 399 GLY D O 1
ATOM 13190 N N . ALA D 1 386 ? 27.583 101.497 10.986 1.00 9.77 400 ALA D N 1
ATOM 13191 C CA . ALA D 1 386 ? 26.234 102.036 11.165 1.00 9.73 400 ALA D CA 1
ATOM 13192 C C . ALA D 1 386 ? 25.198 100.951 10.885 1.00 9.23 400 ALA D C 1
ATOM 13193 O O . ALA D 1 386 ? 25.287 100.237 9.875 1.00 8.86 400 ALA D O 1
ATOM 13195 N N . TYR D 1 387 ? 24.186 100.881 11.749 1.00 10.58 401 TYR D N 1
ATOM 13196 C CA . TYR D 1 387 ? 23.117 99.880 11.655 1.00 9.83 401 TYR D CA 1
ATOM 13197 C C . TYR D 1 387 ? 23.776 98.499 11.550 1.00 10.88 401 TYR D C 1
ATOM 13198 O O . TYR D 1 387 ? 23.351 97.637 10.764 1.00 10.12 401 TYR D O 1
ATOM 13207 N N . GLY D 1 388 ? 24.829 98.320 12.356 1.00 9.52 402 GLY D N 1
ATOM 13208 C CA . GLY D 1 388 ? 25.540 97.049 12.377 1.00 8.74 402 GLY D CA 1
ATOM 13209 C C . GLY D 1 388 ? 25.284 96.456 13.758 1.00 9.42 402 GLY D C 1
ATOM 13210 O O . GLY D 1 388 ? 24.299 95.715 13.963 1.00 10.00 402 GLY D O 1
ATOM 13211 N N . ILE D 1 389 ? 26.139 96.781 14.728 1.00 9.80 403 ILE D N 1
ATOM 13212 C CA . ILE D 1 389 ? 25.887 96.265 16.071 1.00 9.54 403 ILE D CA 1
ATOM 13213 C C . ILE D 1 389 ? 24.533 96.815 16.592 1.00 10.66 403 ILE D C 1
ATOM 13214 O O . ILE D 1 389 ? 23.890 96.175 17.437 1.00 10.70 403 ILE D O 1
ATOM 13219 N N . SER D 1 390 ? 24.076 97.987 16.119 1.00 9.68 404 SER D N 1
ATOM 13220 C CA . SER D 1 390 ? 22.827 98.525 16.671 1.00 10.24 404 SER D CA 1
ATOM 13221 C C . SER D 1 390 ? 21.586 97.725 16.296 1.00 11.04 404 SER D C 1
ATOM 13222 O O . SER D 1 390 ? 20.557 97.936 16.937 1.00 11.81 404 SER D O 1
ATOM 13225 N N . MET D 1 391 ? 21.671 96.861 15.260 1.00 10.55 405 MET D N 1
ATOM 13226 C CA . MET D 1 391 ? 20.571 95.978 14.881 1.00 13.67 405 MET D CA 1
ATOM 13227 C C . MET D 1 391 ? 20.933 94.524 15.126 1.00 14.19 405 MET D C 1
ATOM 13228 O O . MET D 1 391 ? 20.242 93.642 14.610 1.00 15.62 405 MET D O 1
ATOM 13233 N N . ALA D 1 392 ? 22.045 94.248 15.828 1.00 13.20 406 ALA D N 1
ATOM 13234 C CA . ALA D 1 392 ? 22.439 92.834 16.081 1.00 12.86 406 ALA D CA 1
ATOM 13235 C C . ALA D 1 392 ? 21.445 92.178 17.045 1.00 13.17 406 ALA D C 1
ATOM 13236 O O . ALA D 1 392 ? 20.806 92.855 17.862 1.00 12.92 406 ALA D O 1
ATOM 13238 N N . ASN D 1 393 ? 21.345 90.855 17.017 1.00 12.57 407 ASN D N 1
ATOM 13239 C CA . ASN D 1 393 ? 20.402 90.185 17.934 1.00 11.25 407 ASN D CA 1
ATOM 13240 C C . ASN D 1 393 ? 20.956 88.809 18.259 1.00 11.34 407 ASN D C 1
ATOM 13241 O O . ASN D 1 393 ? 22.075 88.475 17.838 1.00 7.83 407 ASN D O 1
ATOM 13246 N N . ASN D 1 394 ? 20.149 87.996 18.943 1.00 8.44 408 ASN D N 1
ATOM 13247 C CA . ASN D 1 394 ? 20.583 86.666 19.312 1.00 10.72 408 ASN D CA 1
ATOM 13248 C C . ASN D 1 394 ? 19.870 85.580 18.551 1.00 11.79 408 ASN D C 1
ATOM 13249 O O . ASN D 1 394 ? 19.780 84.467 19.064 1.00 11.90 408 ASN D O 1
ATOM 13254 N N . TYR D 1 395 ? 19.406 85.864 17.331 1.00 10.36 409 TYR D N 1
ATOM 13255 C CA . TYR D 1 395 ? 18.677 84.823 16.567 1.00 11.86 409 TYR D CA 1
ATOM 13256 C C . TYR D 1 395 ? 19.524 83.546 16.443 1.00 12.38 409 TYR D C 1
ATOM 13257 O O . TYR D 1 395 ? 20.738 83.642 16.213 1.00 10.77 409 TYR D O 1
ATOM 13266 N N . ASN D 1 396 ? 18.883 82.376 16.562 1.00 11.17 410 ASN D N 1
ATOM 13267 C CA . ASN D 1 396 ? 19.529 81.078 16.527 1.00 9.30 410 ASN D CA 1
ATOM 13268 C C . ASN D 1 396 ? 20.358 80.854 17.794 1.00 9.84 410 ASN D C 1
ATOM 13269 O O . ASN D 1 396 ? 21.266 80.001 17.832 1.00 8.68 410 ASN D O 1
ATOM 13274 N N . ALA D 1 397 ? 20.016 81.599 18.838 1.00 8.87 411 ALA D N 1
ATOM 13275 C CA . ALA D 1 397 ? 20.704 81.516 20.122 1.00 10.23 411 ALA D CA 1
ATOM 13276 C C . ALA D 1 397 ? 22.220 81.727 19.969 1.00 11.32 411 ALA D C 1
ATOM 13277 O O . ALA D 1 397 ? 23.055 80.914 20.436 1.00 10.52 411 ALA D O 1
ATOM 13279 N N . ARG D 1 398 ? 22.591 82.826 19.289 1.00 10.94 412 ARG D N 1
ATOM 13280 C CA . ARG D 1 398 ? 24.017 83.187 19.116 1.00 11.92 412 ARG D CA 1
ATOM 13281 C C . ARG D 1 398 ? 24.286 84.483 19.875 1.00 11.01 412 ARG D C 1
ATOM 13282 O O . ARG D 1 398 ? 23.509 85.415 19.752 1.00 10.90 412 ARG D O 1
ATOM 13290 N N . GLY D 1 399 ? 25.396 84.560 20.608 1.00 8.27 413 GLY D N 1
ATOM 13291 C CA . GLY D 1 399 ? 25.700 85.782 21.362 1.00 9.56 413 GLY D CA 1
ATOM 13292 C C . GLY D 1 399 ? 26.102 86.911 20.434 1.00 12.63 413 GLY D C 1
ATOM 13293 O O . GLY D 1 399 ? 26.693 86.664 19.378 1.00 13.60 413 GLY D O 1
ATOM 13294 N N . ARG D 1 400 ? 25.791 88.150 20.807 1.00 12.57 414 ARG D N 1
ATOM 13295 C CA . ARG D 1 400 ? 26.172 89.274 19.959 1.00 12.03 414 ARG D CA 1
ATOM 13296 C C . ARG D 1 400 ? 27.685 89.338 20.059 1.00 12.39 414 ARG D C 1
ATOM 13297 O O . ARG D 1 400 ? 28.280 89.003 21.081 1.00 12.56 414 ARG D O 1
ATOM 13305 N N . PRO D 1 401 ? 28.326 89.795 19.000 1.00 12.67 415 PRO D N 1
ATOM 13306 C CA . PRO D 1 401 ? 29.790 89.833 19.032 1.00 13.77 415 PRO D CA 1
ATOM 13307 C C . PRO D 1 401 ? 30.599 90.841 19.834 1.00 11.68 415 PRO D C 1
ATOM 13308 O O . PRO D 1 401 ? 30.101 91.866 20.318 1.00 12.54 415 PRO D O 1
ATOM 13312 N N . ARG D 1 402 ? 31.882 90.534 19.936 1.00 10.74 416 ARG D N 1
ATOM 13313 C CA . ARG D 1 402 ? 32.822 91.483 20.543 1.00 11.07 416 ARG D CA 1
ATOM 13314 C C . ARG D 1 402 ? 33.017 92.631 19.555 1.00 9.84 416 ARG D C 1
ATOM 13315 O O . ARG D 1 402 ? 32.812 92.477 18.343 1.00 8.36 416 ARG D O 1
ATOM 13323 N N . MET D 1 403 ? 33.456 93.769 20.073 1.00 8.20 417 MET D N 1
ATOM 13324 C CA . MET D 1 403 ? 33.762 94.892 19.211 1.00 10.01 417 MET D CA 1
ATOM 13325 C C . MET D 1 403 ? 35.002 95.575 19.794 1.00 9.91 417 MET D C 1
ATOM 13326 O O . MET D 1 403 ? 35.099 95.710 21.027 1.00 10.49 417 MET D O 1
ATOM 13331 N N . VAL D 1 404 ? 35.964 95.905 18.939 1.00 8.24 418 VAL D N 1
ATOM 13332 C CA . VAL D 1 404 ? 37.129 96.648 19.402 1.00 9.06 418 VAL D CA 1
ATOM 13333 C C . VAL D 1 404 ? 37.173 97.999 18.669 1.00 10.17 418 VAL D C 1
ATOM 13334 O O . VAL D 1 404 ? 36.575 98.226 17.582 1.00 11.42 418 VAL D O 1
ATOM 13338 N N . LEU D 1 405 ? 37.866 98.929 19.303 1.00 10.51 419 LEU D N 1
ATOM 13339 C CA . LEU D 1 405 ? 38.089 100.248 18.747 1.00 9.64 419 LEU D CA 1
ATOM 13340 C C . LEU D 1 405 ? 39.608 100.339 18.442 1.00 10.58 419 LEU D C 1
ATOM 13341 O O . LEU D 1 405 ? 40.410 100.102 19.332 1.00 11.37 419 LEU D O 1
ATOM 13346 N N . THR D 1 406 ? 39.996 100.714 17.223 1.00 10.25 420 THR D N 1
ATOM 13347 C CA . THR D 1 406 ? 41.389 100.856 16.923 1.00 11.15 420 THR D CA 1
ATOM 13348 C C . THR D 1 406 ? 41.665 102.354 16.974 1.00 12.16 420 THR D C 1
ATOM 13349 O O . THR D 1 406 ? 40.882 103.181 16.470 1.00 13.84 420 THR D O 1
ATOM 13353 N N . SER D 1 407 ? 42.764 102.729 17.590 1.00 13.12 421 SER D N 1
ATOM 13354 C CA . SER D 1 407 ? 43.117 104.139 17.625 1.00 14.28 421 SER D CA 1
ATOM 13355 C C . SER D 1 407 ? 44.598 104.364 17.827 1.00 13.42 421 SER D C 1
ATOM 13356 O O . SER D 1 407 ? 45.349 103.442 18.037 1.00 11.52 421 SER D O 1
ATOM 13359 N N . LYS D 1 408 ? 45.004 105.615 17.828 1.00 14.68 422 LYS D N 1
ATOM 13360 C CA . LYS D 1 408 ? 46.420 105.867 18.003 1.00 17.32 422 LYS D CA 1
ATOM 13361 C C . LYS D 1 408 ? 46.877 105.437 19.388 1.00 17.46 422 LYS D C 1
ATOM 13362 O O . LYS D 1 408 ? 48.044 105.158 19.597 1.00 17.77 422 LYS D O 1
ATOM 13368 N N . LYS D 1 409 ? 45.946 105.377 20.344 1.00 15.38 423 LYS D N 1
ATOM 13369 C CA . LYS D 1 409 ? 46.227 105.006 21.711 1.00 14.71 423 LYS D CA 1
ATOM 13370 C C . LYS D 1 409 ? 46.326 103.494 21.952 1.00 14.43 423 LYS D C 1
ATOM 13371 O O . LYS D 1 409 ? 46.719 103.054 23.022 1.00 14.30 423 LYS D O 1
ATOM 13377 N N . GLY D 1 410 ? 45.933 102.695 20.960 1.00 14.48 424 GLY D N 1
ATOM 13378 C CA . GLY D 1 410 ? 45.977 101.251 21.106 1.00 14.07 424 GLY D CA 1
ATOM 13379 C C . GLY D 1 410 ? 44.684 100.604 20.588 1.00 13.48 424 GLY D C 1
ATOM 13380 O O . GLY D 1 410 ? 43.844 101.271 19.985 1.00 12.42 424 GLY D O 1
ATOM 13381 N N . VAL D 1 411 ? 44.503 99.304 20.791 1.00 13.18 425 VAL D N 1
ATOM 13382 C CA . VAL D 1 411 ? 43.240 98.693 20.342 1.00 12.72 425 VAL D CA 1
ATOM 13383 C C . VAL D 1 411 ? 42.540 98.362 21.637 1.00 13.65 425 VAL D C 1
ATOM 13384 O O . VAL D 1 411 ? 43.158 97.758 22.518 1.00 12.39 425 VAL D O 1
ATOM 13388 N N . PHE D 1 412 ? 41.267 98.739 21.753 1.00 11.49 426 PHE D N 1
ATOM 13389 C CA . PHE D 1 412 ? 40.545 98.492 22.997 1.00 12.43 426 PHE D CA 1
ATOM 13390 C C . PHE D 1 412 ? 39.228 97.740 22.781 1.00 10.62 426 PHE D C 1
ATOM 13391 O O . PHE D 1 412 ? 38.477 98.039 21.826 1.00 8.46 426 PHE D O 1
ATOM 13399 N N . LEU D 1 413 ? 38.941 96.820 23.696 1.00 10.42 427 LEU D N 1
ATOM 13400 C CA . LEU D 1 413 ? 37.681 96.063 23.627 1.00 11.54 427 LEU D CA 1
ATOM 13401 C C . LEU D 1 413 ? 36.586 97.052 24.063 1.00 12.33 427 LEU D C 1
ATOM 13402 O O . LEU D 1 413 ? 36.611 97.534 25.190 1.00 12.75 427 LEU D O 1
ATOM 13407 N N . ILE D 1 414 ? 35.620 97.379 23.191 1.00 10.14 428 ILE D N 1
ATOM 13408 C CA . ILE D 1 414 ? 34.586 98.335 23.619 1.00 8.52 428 ILE D CA 1
ATOM 13409 C C . ILE D 1 414 ? 33.236 97.660 23.718 1.00 9.40 428 ILE D C 1
ATOM 13410 O O . ILE D 1 414 ? 32.258 98.309 24.084 1.00 7.94 428 ILE D O 1
ATOM 13415 N N . ARG D 1 415 ? 33.156 96.391 23.295 1.00 7.54 429 ARG D N 1
ATOM 13416 C CA . ARG D 1 415 ? 31.943 95.645 23.563 1.00 8.41 429 ARG D CA 1
ATOM 13417 C C . ARG D 1 415 ? 32.355 94.195 23.856 1.00 8.57 429 ARG D C 1
ATOM 13418 O O . ARG D 1 415 ? 33.061 93.549 23.056 1.00 7.51 429 ARG D O 1
ATOM 13426 N N . GLU D 1 416 ? 31.977 93.685 25.031 1.00 8.73 430 GLU D N 1
ATOM 13427 C CA . GLU D 1 416 ? 32.296 92.294 25.347 1.00 9.39 430 GLU D CA 1
ATOM 13428 C C . GLU D 1 416 ? 31.301 91.331 24.642 1.00 11.04 430 GLU D C 1
ATOM 13429 O O . GLU D 1 416 ? 30.142 91.707 24.367 1.00 9.69 430 GLU D O 1
ATOM 13435 N N . ARG D 1 417 ? 31.727 90.109 24.337 1.00 10.74 431 ARG D N 1
ATOM 13436 C CA . ARG D 1 417 ? 30.812 89.168 23.693 1.00 14.68 431 ARG D CA 1
ATOM 13437 C C . ARG D 1 417 ? 29.857 88.532 24.682 1.00 14.42 431 ARG D C 1
ATOM 13438 O O . ARG D 1 417 ? 30.028 88.581 25.905 1.00 15.23 431 ARG D O 1
ATOM 13446 N N . GLU D 1 418 ? 28.802 87.958 24.158 1.00 14.08 432 GLU D N 1
ATOM 13447 C CA . GLU D 1 418 ? 27.838 87.312 25.048 1.00 13.82 432 GLU D CA 1
ATOM 13448 C C . GLU D 1 418 ? 28.126 85.801 25.072 1.00 12.95 432 GLU D C 1
ATOM 13449 O O . GLU D 1 418 ? 28.428 85.198 24.044 1.00 11.69 432 GLU D O 1
ATOM 13455 N N . THR D 1 419 ? 28.099 85.233 26.267 1.00 11.70 433 THR D N 1
ATOM 13456 C CA . THR D 1 419 ? 28.334 83.816 26.460 1.00 10.79 433 THR D CA 1
ATOM 13457 C C . THR D 1 419 ? 27.009 83.027 26.411 1.00 10.65 433 THR D C 1
ATOM 13458 O O . THR D 1 419 ? 25.909 83.608 26.329 1.00 9.02 433 THR D O 1
ATOM 13462 N N . TYR D 1 420 ? 27.097 81.697 26.466 1.00 10.60 434 TYR D N 1
ATOM 13463 C CA . TYR D 1 420 ? 25.884 80.895 26.505 1.00 13.49 434 TYR D CA 1
ATOM 13464 C C . TYR D 1 420 ? 25.067 81.275 27.733 1.00 13.50 434 TYR D C 1
ATOM 13465 O O . TYR D 1 420 ? 23.840 81.295 27.677 1.00 13.71 434 TYR D O 1
ATOM 13474 N N . ALA D 1 421 ? 25.729 81.553 28.853 1.00 12.65 435 ALA D N 1
ATOM 13475 C CA . ALA D 1 421 ? 24.969 81.951 30.053 1.00 12.33 435 ALA D CA 1
ATOM 13476 C C . ALA D 1 421 ? 24.205 83.267 29.809 1.00 13.00 435 ALA D C 1
ATOM 13477 O O . ALA D 1 421 ? 23.119 83.475 30.345 1.00 11.87 435 ALA D O 1
ATOM 13479 N N . ASP D 1 422 ? 24.785 84.197 29.029 1.00 11.73 436 ASP D N 1
ATOM 13480 C CA . ASP D 1 422 ? 24.060 85.439 28.766 1.00 12.52 436 ASP D CA 1
ATOM 13481 C C . ASP D 1 422 ? 22.767 85.189 27.975 1.00 12.33 436 ASP D C 1
ATOM 13482 O O . ASP D 1 422 ? 21.794 85.926 28.099 1.00 12.54 436 ASP D O 1
ATOM 13487 N N . LEU D 1 423 ? 22.777 84.206 27.092 1.00 12.40 437 LEU D N 1
ATOM 13488 C CA . LEU D 1 423 ? 21.588 83.966 26.284 1.00 12.96 437 LEU D CA 1
ATOM 13489 C C . LEU D 1 423 ? 20.331 83.741 27.123 1.00 11.87 437 LEU D C 1
ATOM 13490 O O . LEU D 1 423 ? 19.273 84.176 26.718 1.00 13.20 437 LEU D O 1
ATOM 13495 N N . ILE D 1 424 ? 20.460 83.072 28.268 1.00 10.01 438 ILE D N 1
ATOM 13496 C CA . ILE D 1 424 ? 19.306 82.734 29.120 1.00 10.92 438 ILE D CA 1
ATOM 13497 C C . ILE D 1 424 ? 19.263 83.543 30.378 1.00 11.67 438 ILE D C 1
ATOM 13498 O O . ILE D 1 424 ? 18.481 83.219 31.285 1.00 11.05 438 ILE D O 1
ATOM 13503 N N . ALA D 1 425 ? 20.061 84.617 30.432 1.00 11.48 439 ALA D N 1
ATOM 13504 C CA . ALA D 1 425 ? 20.164 85.423 31.660 1.00 11.42 439 ALA D CA 1
ATOM 13505 C C . ALA D 1 425 ? 18.939 86.230 32.050 1.00 12.26 439 ALA D C 1
ATOM 13506 O O . ALA D 1 425 ? 18.909 86.769 33.168 1.00 12.69 439 ALA D O 1
ATOM 13508 N N . LYS D 1 426 ? 17.968 86.350 31.133 1.00 11.13 440 LYS D N 1
ATOM 13509 C CA . LYS D 1 426 ? 16.716 87.052 31.441 1.00 12.67 440 LYS D CA 1
ATOM 13510 C C . LYS D 1 426 ? 15.544 86.048 31.515 1.00 12.82 440 LYS D C 1
ATOM 13511 O O . LYS D 1 426 ? 14.406 86.459 31.793 1.00 10.75 440 LYS D O 1
ATOM 13517 N N . ASP D 1 427 ? 15.820 84.749 31.303 1.00 11.74 441 ASP D N 1
ATOM 13518 C CA . ASP D 1 427 ? 14.752 83.734 31.298 1.00 10.22 441 ASP D CA 1
ATOM 13519 C C . ASP D 1 427 ? 14.530 83.192 32.721 1.00 10.87 441 ASP D C 1
ATOM 13520 O O . ASP D 1 427 ? 15.481 82.902 33.456 1.00 10.76 441 ASP D O 1
ATOM 13525 N N . ILE D 1 428 ? 13.288 83.015 33.109 1.00 8.91 442 ILE D N 1
ATOM 13526 C CA . ILE D 1 428 ? 13.007 82.533 34.466 1.00 11.28 442 ILE D CA 1
ATOM 13527 C C . ILE D 1 428 ? 12.103 81.304 34.379 1.00 11.23 442 ILE D C 1
ATOM 13528 O O . ILE D 1 428 ? 11.028 81.373 33.766 1.00 11.71 442 ILE D O 1
ATOM 13533 N N . VAL D 1 429 ? 12.486 80.179 34.967 1.00 10.50 443 VAL D N 1
ATOM 13534 C CA . VAL D 1 429 ? 11.652 78.984 34.843 1.00 8.96 443 VAL D CA 1
ATOM 13535 C C . VAL D 1 429 ? 10.697 78.902 36.029 1.00 10.54 443 VAL D C 1
ATOM 13536 O O . VAL D 1 429 ? 11.149 78.973 37.175 1.00 10.28 443 VAL D O 1
ATOM 13540 N N . PRO D 1 430 ? 9.374 78.783 35.766 1.00 10.46 444 PRO D N 1
ATOM 13541 C CA . PRO D 1 430 ? 8.283 78.689 36.757 1.00 12.96 444 PRO D CA 1
ATOM 13542 C C . PRO D 1 430 ? 8.487 77.413 37.607 1.00 12.63 444 PRO D C 1
ATOM 13543 O O . PRO D 1 430 ? 9.024 76.405 37.123 1.00 12.08 444 PRO D O 1
ATOM 13547 N N . PRO D 1 431 ? 7.989 77.406 38.831 1.00 13.45 445 PRO D N 1
ATOM 13548 C CA . PRO D 1 431 ? 8.217 76.191 39.628 1.00 13.24 445 PRO D CA 1
ATOM 13549 C C . PRO D 1 431 ? 7.732 74.891 39.017 1.00 12.63 445 PRO D C 1
ATOM 13550 O O . PRO D 1 431 ? 8.452 73.889 39.098 1.00 12.90 445 PRO D O 1
ATOM 13554 N N . HIS D 1 432 ? 6.558 74.883 38.384 1.00 12.60 446 HIS D N 1
ATOM 13555 C CA . HIS D 1 432 ? 6.078 73.614 37.814 1.00 13.78 446 HIS D CA 1
ATOM 13556 C C . HIS D 1 432 ? 6.867 73.153 36.573 1.00 12.84 446 HIS D C 1
ATOM 13557 O O . HIS D 1 432 ? 6.629 72.055 36.072 1.00 13.87 446 HIS D O 1
ATOM 13564 N N . LEU D 1 433 ? 7.787 73.985 36.076 1.00 11.70 447 LEU D N 1
ATOM 13565 C CA . LEU D 1 433 ? 8.615 73.616 34.926 1.00 11.76 447 LEU D CA 1
ATOM 13566 C C . LEU D 1 433 ? 10.078 73.298 35.327 1.00 12.96 447 LEU D C 1
ATOM 13567 O O . LEU D 1 433 ? 10.927 73.032 34.477 1.00 14.05 447 LEU D O 1
ATOM 13572 N N . LEU D 1 434 ? 10.347 73.313 36.618 1.00 13.35 448 LEU D N 1
ATOM 13573 C CA . LEU D 1 434 ? 11.668 72.956 37.118 1.00 14.23 448 LEU D CA 1
ATOM 13574 C C . LEU D 1 434 ? 11.848 71.401 37.107 1.00 16.53 448 LEU D C 1
ATOM 13575 O O . LEU D 1 434 ? 10.880 70.629 37.143 1.00 17.54 448 LEU D O 1
#

B-factor: mean 18.95, std 8.62, range [5.47, 57.35]

GO terms:
  GO:0008836 diaminopimelate decarboxylase activity (F, EXP)

Organism: Methanocaldococcus jannaschii (strain ATCC 43067 / DSM 2661 / JAL-1 / JCM 10045 / NBRC 100440) (NCBI:txid243232)

Solvent-accessible surface area: 60698 Å² total

InterPro domains:
  IPR000183 Ornithine/DAP/Arg decarboxylase [PR01179] (70-88)
  IPR000183 Ornithine/DAP/Arg decarboxylase [PR01179] (90-102)
  IPR000183 Ornithine/DAP/Arg decarboxylase [PR01179] (205-218)
  IPR000183 Ornithine/DAP/Arg decarboxylase [PR01179] (291-310)
  IPR000183 Ornithine/DAP/Arg decarboxylase [PR01179] (389-402)
  IPR002986 Diaminopimelate decarboxylase, LysA [MF_02120] (22-432)
  IPR002986 Diaminopimelate decarboxylase, LysA [PR01181] (88-105)
  IPR002986 Diaminopimelate decarboxylase, LysA [PR01181] (177-186)
  IPR002986 Diaminopimelate decarboxylase, LysA [PR01181] (319-337)
  IPR002986 Diaminopimelate decarboxylase, LysA [PR01181] (399-421)
  IPR002986 Diaminopimelate decarboxylase, LysA [TIGR01048] (12-431)
  IPR002986 Diaminopimelate decarboxylase, LysA [cd06828] (32-409)
  IPR009006 Alanine racemase/group IV decarboxylase, C-terminal [G3DSA:2.40.37.10] (23-429)
  IPR009006 Alanine racemase/group IV decarboxylase, C-terminal [SSF50621] (6-40)
  IPR009006 Alanine racemase/group IV decarboxylase, C-terminal [SSF50621] (284-438)
  IPR022644 Orn/DAP/Arg decarboxylase 2, N-terminal [PF02784] (52-301)
  IPR022653 Orn/DAP/Arg decarboxylase 2, pyridoxal-phosphate binding site [PS00878] (70-88)
  IPR022657 Orn/DAP/Arg decarboxylase 2, conserved site [PS00879] (243-256)
  IPR029066 PLP-binding barrel [G3DSA:3.20.20.10] (41-298)
  IPR029066 PLP-binding barrel [SSF51419] (33-303)

Sequence (1736 aa):
MLGNDTVEIKDGRFFIDGYDAIELAEKFGTPLYVMSEEQIKINYNRYIEAFKRWEEETGKEFIVAYAYKANANLAITRLLAKLGCGADVVSGGELYIAKLSNVPSKKIVFNGNCKTKEEIIMGIEANIRAFNVDSISELILINETAKELGETANVAFRINPNVNPKTHPKISTGLKKNKFGLDVESGIAMKAIKMALEMEYVNVVGVHCHIGSQLTDISPFIEETRKVMDFVVELKEEGIEIEDVNLGGGLGIPYYKDKQIPTQKDLADAIINTMLKYKDKVEMPNLILEPGRSLVATAGYLLGKVHHIKETPVTKWVMIDAGMNDMMRPAMYEAYHHIINCKVKNEKEVVSIAGGLCESSDVFGRDRELDKVEVGDVLAIFDVGAYGISMANNYNARGRPRMVLTSKKGVFLIRERETYADLIAKDIVPPHLLMLGNDTVEIKDGRFFIDGYDAIELAEKFGTPLYVMSEEQIKINYNRYIEAFKRWEEETGKEFIVAYAYKANANLAITRLLAKLGCGADVVSGGELYIAKLSNVPSKKIVFNGNCKTKEEIIMGIEANIRAFNVDSISELILINETAKELGETANVAFRINPNVNPKTHPKISTGLKKNKFGLDVESGIAMKAIKMALEMEYVNVVGVHCHIGSQLTDISPFIEETRKVMDFVVELKEEGIEIEDVNLGGGLGIPYYKDKQIPTQKDLADAIINTMLKYKDKVEMPNLILEPGRSLVATAGYLLGKVHHIKETPVTKWVMIDAGMNDMMRPAMYEAYHHIINCKVKNEKEVVSIAGGLCESSDVFGRDRELDKVEVGDVLAIFDVGAYGISMANNYNARGRPRMVLTSKKGVFLIRERETYADLIAKDIVPPHLLMLGNDTVEIKDGRFFIDGYDAIELAEKFGTPLYVMSEEQIKINYNRYIEAFKRWEEETGKEFIVAYAYKANANLAITRLLAKLGCGADVVSGGELYIAKLSNVPSKKIVFNGNCKTKEEIIMGIEANIRAFNVDSISELILINETAKELGETANVAFRINPNVNPKTHPKISTGLKKNKFGLDVESGIAMKAIKMALEMEYVNVVGVHCHIGSQLTDISPFIEETRKVMDFVVELKEEGIEIEDVNLGGGLGIPYYKDKQIPTQKDLADAIINTMLKYKDKVEMPNLILEPGRSLVATAGYLLGKVHHIKETPVTKWVMIDAGMNDMMRPAMYEAYHHIINCKVKNEKEVVSIAGGLCESSDVFGRDRELDKVEVGDVLAIFDVGAYGISMANNYNARGRPRMVLTSKKGVFLIRERETYADLIAKDIVPPHLLMLGNDTVEIKDGRFFIDGYDAIELAEKFGTPLYVMSEEQIKINYNRYIEAFKRWEEETGKEFIVAYAYKANANLAITRLLAKLGCGADVVSGGELYIAKLSNVPSKKIVFNGNCKTKEEIIMGIEANIRAFNVDSISELILINETAKELGETANVAFRINPNVNPKTHPKISTGLKKNKFGLDVESGIAMKAIKMALEMEYVNVVGVHCHIGSQLTDISPFIEETRKVMDFVVELKEEGIEIEDVNLGGGLGIPYYKDKQIPTQKDLADAIINTMLKYKDKVEMPNLILEPGRSLVATAGYLLGKVHHIKETPVTKWVMIDAGMNDMMRPAMYEAYHHIINCKVKNEKEVVSIAGGLCESSDVFGRDRELDKVEVGDVLAIFDVGAYGISMANNYNARGRPRMVLTSKKGVFLIRERETYADLIAKDIVPPHLL

Foldseek 3Di:
DALQPAWDQPPQFIGGNRHGVLVVCVVANPFEKEFALVSLVVLVVLLCVQAVVVCVPAVAAEAEAAECLFPLQLVVLLSCQVVVHHHEYAALVSVVSNVVSVRQQLRYEYEYDDYDLVSLLVNVVSQHNEYADWALVVLVSNLVSLVVVVAAGEYAYEELFPFDCVVPVVQNCCSPPPRTGAYPPVPRRVVSVVVNVPRDRYHYAYYEYAGAAQDQALVVLLRLLLRRVVVQLVCVVVVHAHAEYEYEEHHHGCQDDPDDTDGSNNNSVRNVVSQVVCVVRHRRHHYYYHYHLSSTQQRMKTKWFFADWADDPVFIETETAQWCLQFVCCLVPVDHWDKEFSGAAPAKDFHWYAYPDPDPSGTHGHRDIYHDDDGGIMMMTGRQRTSGNSRHHCPVNNWHDWYWYDDPVGIGTSGHTADSCNSCVVPDDDPVRD/DALQPAWDQDPQFIDGVNHTVLVVCVVAPPQEKEFALVSLVVLVVLLCVLQVVVCVVAVFAEAEAAECLFPLQLVVLLSCQVSVHHHEAAALVSVVSNVVSVRQLLRYEYEYLDYDLVSLLSNQVSQHNEHQDWALVVLVSNLVSLVVVVAAHEYAYEALFPFDCVVPVVQNCCSVPPSTGAYPVVPRRVVSVVVSVPRDRYHYAAYEYAGAAQDQDLVVLLSQLLRRVVVQLVCVVVVHHHAEYEYEEHHHGCQDPPDDTDGSNNNSCSNVVSQVVCVVRHRDHHYYYHYHLSSTQQRMKTKWFFADWADDPVFIETETAQWCLQFPCCLPPVDHWDKEWRGAAPDKAFHWYAYPDPDPSTTHGHRDIYRDDDGGIMMMTGRQRTSGNSRHHQPVNAWHDWYWYDYPVGIGTSGHTADSCNSCVVPDDDVVRD/DALQPAWDADPQFIGGNNHGPLVVCVVAHPFEKEFALVSLVVLVVQLCVLAVVVCVVAVAAEAEAAECLFPLQLVVLLSCQVSVHHHEAAALVSVVSNVVSVNQQLRYEYEYDDYDLVSLLVNQVSQHNEHQDWALVVLVSNLVSLVVVVAAGEYAHEALFPFDCVVPVVQNCCSVPPSTGAYPVVCRRVVSVVVNVVGDRYHYAYYEYARAAQDQDLVVVLRLLLRQVVVQLVCVVVVDAHAEYEYEEHHHGCQDPPDDTDGSNNNSVSNVVSQVVCVVRHRRHHYYYHYHLSSTQQRMKTKWAFADWDDDPVFIETETAQWCLQFPCCLPPVDHHDKEWSGAAPDKDFHWYAYPDPDPSGTRGHRDIYRDDDHGIMMMTGRQRTSGNSRHHCPVNRWHDWYWYDYPVGIGTSGHTADSCNSCVPPDDDDVRD/DALQPAWDQDPQFIDGNNHGVLVVCVVAPPQEKEFELVSLVVLVVLLCVLQVVVCVVAVFAEAEAAECLFPLQLVVLLSCQVVLHHHEYAALVSVVSNVVSVNQQARYEYEYLDYDLVSLLSNVVSQHNEHQDWALVVLVSNLVSLVVVVAAGEYAYEALFPFDCVVCVVQNVCSPPPSTGAYPPVCRRVVSVVVNVVGDRYDYAYYEYARAAQDQALVVLLRLLLRQVVVQLVCVVVVHHHAEYEYEEHHHGCQDDPDDTDGSNNNSVSNVVNQVVCVVRHRRHHYYYHYHLSSTQQRMKTKWFFADWDDDPPFTETETAQWCLQFPCCLPPVDHWAKEWRGAAPAKDFGWYAYPDPDPSGTHGHRHIYHDDDGGIMMMTGRQRTSGNSRHHQPVNAWHDWYWYDYPVGIGTSGHTADSCNSCVVPDADVVRD

CATH classification: 2.40.37.10 (+1 more: 3.20.20.10)

Nearest PDB structures (foldseek):
  1twi-assembly1_A  TM=1.002E+00  e=7.896E-92  Methanocaldococcus jannaschii
  1tuf-assembly1_A  TM=1.001E+00  e=7.708E-90  Methanocaldococcus jannaschii
  3n2b-assembly1_B  TM=9.201E-01  e=3.843E-42  Vibrio cholerae O1 biovar El Tor str. N16961
  2o0t-assembly2_D  TM=9.290E-01  e=2.637E-40  Mycobacterium tuberculosis H37Rv
  5x7n-assembly1_B  TM=9.195E-01  e=1.018E-39  Corynebacterium glutamicum ATCC 13032